Protein 8D9G (pdb70)

Solvent-accessible surface area: 84370 Å² total; per-residue (Å²): 176,83,155,15,50,102,34,42,143,58,0,26,118,27,0,71,61,1,88,37,115,148,25,130,113,110,56,54,82,113,37,3,63,38,0,2,128,53,0,2,31,2,6,62,108,71,74,77,116,0,52,10,26,0,0,0,0,0,0,22,0,0,5,9,4,0,48,29,21,61,25,83,8,114,79,41,21,45,94,5,57,5,0,0,86,11,0,41,60,0,0,43,71,0,37,107,100,58,149,43,78,122,133,36,21,34,66,0,32,19,4,38,0,0,0,15,13,2,30,7,99,33,29,105,112,156,28,46,44,100,145,2,72,66,26,0,44,77,0,27,102,95,36,2,42,58,3,94,74,106,43,23,0,0,41,0,3,6,42,2,8,30,35,64,46,120,11,105,68,52,14,82,81,4,34,183,7,149,92,11,67,36,2,24,33,0,24,0,23,33,35,14,107,143,46,65,137,66,2,75,88,20,0,52,108,3,7,57,49,0,78,156,17,69,11,34,85,74,16,0,37,46,0,18,34,8,0,76,102,0,63,66,62,92,24,113,18,13,88,64,1,0,23,46,0,5,120,4,0,70,74,20,8,165,134,27,30,10,10,103,0,12,55,33,8,8,65,6,92,40,0,2,0,0,0,0,11,0,4,15,60,48,5,72,147,76,119,84,79,101,109,55,74,55,57,68,13,73,65,1,0,57,2,0,9,8,11,0,2,41,0,0,28,45,0,14,90,64,37,135,122,103,170,54,79,110,95,48,56,82,76,31,77,89,33,2,71,58,1,10,48,5,33,51,99,38,138,12,73,43,203,210,91,11,102,5,44,72,4,45,122,25,27,0,0,0,0,0,2,2,0,96,61,99,17,39,0,0,0,0,2,1,17,66,65,67,111,31,19,65,60,76,72,11,113,6,99,112,0,40,43,28,0,7,9,5,14,4,1,2,35,45,27,83,70,97,2,6,97,29,0,7,62,0,0,90,40,0,1,80,23,0,78,11,3,48,50,80,103,4,2,26,97,55,51,31,0,0,0,0,1,12,30,4,0,6,23,0,0,0,9,0,1,2,47,106,130,113,100,1,108,0,0,2,36,70,6,16,18,14,6,3,6,0,1,26,31,10,38,90,130,91,78,54,98,32,106,41,36,0,2,6,1,36,50,98,102,66,60,4,88,69,2,25,120,46,147,85,16,25,121,54,16,45,76,82,54,7,23,23,85,27,6,45,62,3,124,112,37,0,73,1,0,0,9,2,4,79,0,54,25,9,40,20,1,5,0,85,6,70,17,62,6,11,105,78,10,1,12,0,16,64,1,3,39,42,5,153,6,2,82,17,0,53,0,4,2,5,2,11,12,3,4,36,8,22,17,71,69,41,56,12,18,12,5,10,2,6,0,0,0,4,21,11,7,14,7,28,2,1,10,0,0,10,5,50,24,120,25,69,25,3,38,42,2,0,74,37,25,30,109,44,42,135,101,95,21,14,72,3,3,70,109,46,33,0,34,35,12,135,128,88,34,26,48,0,4,30,0,0,0,1,6,24,2,5,11,55,26,128,98,10,42,0,52,0,37,4,40,7,25,0,14,2,17,33,83,61,88,111,98,46,21,74,166,35,53,55,3,37,104,0,51,54,18,0,14,0,43,59,116,49,189,53,103,65,5,1,99,3,26,0,30,3,68,31,1,78,53,18,0,18,95,5,0,2,40,6,1,20,27,63,30,1,75,40,121,59,102,36,9,19,53,14,50,43,118,47,69,120,105,181,32,112,48,53,55,92,97,68,92,67,22,1,42,18,12,78,98,86,40,207,60,137,12,57,164,150,82,29,8,38,2,2,4,0,22,16,94,61,29,127,21,57,105,106,117,91,124,78,130,24,45,41,7,30,19,31,72,0,69,14,76,18,198,83,105,182,98,89,10,117,2,51,54,1,3,51,6,20,57,15,83,80,78,19,72,65,17,38,94,34,161,12,39,34,49,8,26,17,0,27,60,102,84,30,6,35,0,42,5,133,0,17,5,111,48,132,135,0,72,144,2,0,68,17,0,1,0,5,5,29,97,12,8,31,1,3,0,42,1,56,72,69,227,147,70,78,83,87,1,71,105,45,0,75,47,0,3,88,6,0,86,132,67,152,78,40,128,64,0,76,62,1,0,11,0,1,7,32,2,16,44,77,31,75,16,6,8,58,137,106,79,10,2,113,6,117,147,171,115,144,142,17,7,87,0,0,28,15,124,10,136,56,46,23,0,46,47,26,5,60,79,11,3,100,80,11,96,121,36,30,24,40,95,4,0,43,19,0,0,33,5,0,15,53,4,23,47,112,61,71,66,31,39,44,20,100,22,139,35,27,10,57,19,71,69,31,37,127,39,74,86,85,133,43,28,75,28,34,7,24,2,42,21,29,127,67,78,86,16,42,6,6,1,0,1,1,66,0,38,2,33,8,9,1,15,6,39,40,31,19,78,60,30,20,56,3,5,136,40,110,152,40,66,4,32,31,31,87,33,50,12,19,40,71,17,6,11,49,32,121,109,58,49,0,20,0,3,67,31,29,1,55,39,8,1,65,74,3,1,18,18,3,37,36,18,0,36,59,55,89,70,38,37,46,38,40,41,13,6,79,6,21,18,24,3,111,60,8,31,7,41,18,2,37,4,136,18,48,73,14,1,30,37,2,55,65,97,42,119,41,40,16,16,15,29,77,64,145,80,34,119,62,9,2,13,5,1,6,23,9,2,11,0,49,2,7,1,8,3,41,4,55,140,11,10,58,42,1,0,0,0,0,14,7,1,15,54,64,137,92,24,43,0,14,0,6,2,33,30,47,23,30,4,2,1,0,12,0,0,0,58,87,36,58,13,6,20,1,42,2,35,123,81,37,115,62,2,21,155,54,36,0,12,1,20,85,11,128,81,0,25,125,46,45,112,120,74,27,26,114,14,6,94,32,43,147,148,33,51,106,60,102,82,0,134,14,4,71,99,45,0,94,52,24,21,39,30,3,22,2,25,2,48,0,11,9,0,3,1,16,41,30,65,14,17,3,15,2,50,105,44,25,59,64,11,18,6,15,56,5,38,8,15,44,58,64,112,106,44,31,32,133,111,31,94,18,6,1,20,0,19,43,5,23,29,24,0,94,45,0,1,0,21,48,52,37,20,21,32,98,156,108,70,116,45,32,90,13,51,11,24,73,0,10,12,56,128,96,69,44,6,51,0,31,0,11,9,2,54,24,77,8,14,135,105,14,139,117,29,41,23,33,1,40,17,67,21,71,6,18,1,20,22,13,70,36,109,183,20,115,78,7,7,21,0,5,2,0,0,50,171,60,26,0,64,0,73,3,46,0,8,6,68,119,71,26,57,43,103,20,50,93,33,0,7,33,0,2,8,4,3,56,60,10,24,16,26,3,29,44,62,13,20,18,1,0,0,39,13,68,17,22,62,44,54,116,79,5,40,125,56,7,63,86,40,5,117,179,101,125,68,6,125,23,89,0,7,62,92,3,61,72,34,94,130,94,117,175,12,8,3,7,0,15,0,4,3,67,38,52,42,129,20,88,74,23,136,111,30,31,51,1,43,60,12,46,72,134,22,14,7,2,48,0,44,1,53,0,71,1,14,0,0,0,0,2,26,11,36,52,56,76,41,10,15,157,34,54,71,149,77,105,43,7,92,0,20,65,1,4,21,0,44,55,36,18,4,0,9,0,26,65,0,32,31,26,0,37,32,5,1,0,2,0,4,46,0,0,8,18,50,13,9,78,117,52,94,14,89,127,82,53,116,52,3,9,42,34,9,71,164,35,23,37,30,16,111,26,68,105,98,2,1,0,6,0,2,3,0,5,8,36,132,52,0,73,8,0,1,10,0,2,22,0,83,51,69,82,43,88,69,58,12,69,15,174,58,8,116,24,59,86,1,0,8,0,6,52,69,123,78,45,185,29,39,38,6,0,5,37,67,146,18,100,17,9,5,15,21,20,28,0,0,2,16,20,10,114,76,9,76,142,101,9,142,51,15,77,139,56,23,106,43,103,108,11,19,3,0,5,0,0,29,100,29,0,26,0,16,4,31,0,34,8,12,3,0,44,57,30,2,0,0,1,0,4,0,0,0,8,2,0,74,25,2,0,8,24,5,13,52,6,57,28,59,0,0,0,0,0,46,2,75,4,57,17,2,36,6,20,51,7,73,69,53,101,40,125,118,107,162,11,69,62,69,51,7,102,89,26,11,28,98,0,2,64,36,6,10,85,34,50,50,101,84,73,58,132,85,29,122,118,62,14,49,2,50,70,8,92,19,0,26,65,0,2,39,0,10,6,3,1,29,41,107,81,97,175,20,75,19,55,5,78,79,9,25,123,40,75,138,28,144,43,62,66,156,65,24,75,1,1,47,133,64,15,23,67,137,116,96,10,79,63,174,45,13,32,110,0,2,14,34,4,1,7,21,1,41,75,34,129,70

B-factor: mean 56.64, std 22.5, range [22.62, 179.7]

Sequence (1965 aa):
PTREDIDRKEAERLLDEAFNPRTKPVDRKKIINSALKILIGLYKEKKDDLTSASFISIARAYYLVSITILPKGTTIPEKKKEALRKGIEFIDRAINKFNGSILDSQRAFRIKSVLSIEFNRIDREKCDNIKLKNLLNEAVDKGCTDFDTYEWDIQIAIRLCELGVDMEGHFDNLIKSNKANDLQKAKAYYFIKKDDHKAKEHMDKCTASLKYTPCSHRLWDETVGFIERLKGDSSTLWRDFAIKTYRSCRVQEKETGTLRLRWYWSRHRVLYDMAFLAVKEQADDEEPDVNVKQAKIKKLAEISDSLKSRFSLRLSDMEKMPKSDDESNHEFKKFLDKCVTAYRSIYVINRKLLELTQVPEGWVVVHFYLNKLEGMGNAIVFDKCANSWQYKEFQYKELFEVFLTWQANYNLYKENAAEHLVTLCKKIGETMPFLFCDNFIPNGKDVLFVPHDFLHRLPLHGSIENKTNGKLFLENHSCCYLPAWSFASEKEASTSDEYVLLKNFDQGHFETLQNNQIWGTQSVKDGASSDDLENIRNNPRLLTILCHGEANMSNPFRSMLKLANGGITYLEILNSVKGLKGSQVILGACETDLVPPLSDVMDEHYSVATALLLIGAAGVVGTMWKVRSNKTKSLIEWKLENIEYKLNEWQKETGGAAYKDHPPTFYRSIAFRSIGFPLMNITVELTFFEPYRLVEWFDWDARKKSHSAMRGQAFAQWTWKGKGRTAGKSFITGTLVRSAVIKAVEELLSLNNGKWEGVPCCNGSFQTDESKGKKPSFLRKRHTLQWQANNKNICDKEEACPFCILLGRFDNAGKVHERNKDYDIHFSNFDLDHKQEKNDLRLVDIASGRILNRVDFDTGKAKDYFRTWEADYETYGTYTGRITLRNEHAKKLLLASLGFVDKLCGALCRIEVIKDHNDELRKQAEVIVEAFKQNDKLEKIRILADAIRTLRLHGEGVIEKDELPDGKEERDKGHHLWDIKVQGTALRTKLKELWQSNKDIGWRKFTEMLGSNLYLIYKKETGGVSTRFRILGDTEYYSKAHDSEGSDLFIPVTPPEGIETKEWIIVGRLKAATPFYFGVQQPSDSIPGKEKKSEDSLVINEHTSFNILLDKENRYRIPRSALRGALRRDLRTAFGSGCNVSLGGQILCNCKVCIEMRRITLKDSVSDFSEPPEIRYRIAKNPGTATVEDGSLFDIEVGPEGLTFPFVLRYRGHKFPEQLSSVIRYWEENDGKNGMAWLGGLDSTGKGRFALKDIKIFEWDLNQKINEYIKERGMRGKEKELLEMGESSLPDGLIPYKFFEERECLFPYKENLKPQWSEVQYTIEVGSPLLTADTISALTEPGNRDAIAYKKRVYNDGNNAIEPEPRFAVKSETHRGIFRTAVGRRTGDLGKEDHEDCTCDMCIIFGNEHESSKIRFEDLELINGNEFEKLEKHIDHVAIDRFTGGALDKAKFDTYPLAGSPKKPLKLKGRFWIKKGFSGDHKLLITTALSDIRDGLYPLGSKGGVGYGWVAGISIDDNVPDDFKEMINKTNNDYVHPGHQSPKQDHKNKNIYYPHYFLDSGSKVYREKDIITHEEFTEELLSGKINCKLETLTPLIIPDTSDENGLKLQGNKPGHKNYKFFNINGELMIPGSELRGMLRTHFEALTKSCFAIFGEDSTLSWASKTLGGKLDKALHPCTGLSDGLCPGCHLFGTTDYKGRVKFGFAKYENGPEWLITRGNNPERSLTLGVLESPRPAFSIPDDESEIPGRKFYLHHNGWRIIRQKQLEIRETVQPERNVTTEVMDKGNVFSFDVRFENLREWELGLLLQSLDPGKNIAHKLGKGKPYGFGSVKIKIDSLHTFKINSNNDKIKRVPQSDIREYINKGYQKLIEWSGNNSIQKGNVLPQWHVIPHIDKLYKLLWVPFLNDSKLEPDVRYPVLNEESKGYIEGSDYTYKKLGDKDNLPYKTRVKGLTTPWSPWNPFQV

Nearest PDB structures (foldseek):
  8d9g-assembly1_A  TM=1.001E+00  e=0.000E+00  Candidatus Scalindua brodae
  8d9f-assembly1_A  TM=9.072E-01  e=2.179E-85  Candidatus Scalindua brodae
  7xt4-assembly1_C  TM=9.059E-01  e=8.282E-86  Candidatus Scalindua brodae
  7xsq-assembly1_B  TM=9.037E-01  e=5.471E-86  Candidatus Scalindua brodae
  7x8a-assembly1_D  TM=9.017E-01  e=2.088E-82  Candidatus Scalindua brodae

Structure (mmCIF, N/CA/C/O backbone):
data_8D9G
#
_entry.id   8D9G
#
_cell.length_a   1.00
_cell.length_b   1.00
_cell.length_c   1.00
_cell.angle_alpha   90.00
_cell.angle_beta   90.00
_cell.angle_gamma   90.00
#
_symmetry.space_group_name_H-M   'P 1'
#
loop_
_entity.id
_entity.type
_entity.pdbx_description
1 polymer 'CHAT domain protein'
2 polymer 'RAMP superfamily protein'
3 polymer 'RNA (36-MER)'
4 polymer "RNA (5'-R(P*UP*CP*CP*GP*GP*GP*GP*CP*AP*GP*AP*AP*AP*AP*UP*UP*GP*GP*AP*CP*GP*AP*U)-3')"
5 non-polymer 'ZINC ION'
#
loop_
_atom_site.group_PDB
_atom_site.id
_atom_site.type_symbol
_atom_site.label_atom_id
_atom_site.label_alt_id
_atom_site.label_comp_id
_atom_site.label_asym_id
_atom_site.label_entity_id
_atom_site.label_seq_id
_atom_site.pdbx_PDB_ins_code
_atom_site.Cartn_x
_atom_site.Cartn_y
_atom_site.Cartn_z
_atom_site.occupancy
_atom_site.B_iso_or_equiv
_atom_site.auth_seq_id
_atom_site.auth_comp_id
_atom_site.auth_asym_id
_atom_site.auth_atom_id
_atom_site.pdbx_PDB_model_num
ATOM 1 N N . PRO A 1 1 ? 162.436 108.466 147.831 1.00 80.90 14 PRO A N 1
ATOM 2 C CA . PRO A 1 1 ? 160.998 108.237 147.660 1.00 80.90 14 PRO A CA 1
ATOM 3 C C . PRO A 1 1 ? 160.141 109.449 148.014 1.00 80.90 14 PRO A C 1
ATOM 4 O O . PRO A 1 1 ? 159.430 109.430 149.015 1.00 80.90 14 PRO A O 1
ATOM 8 N N . THR A 1 2 ? 160.214 110.486 147.187 1.00 76.02 15 THR A N 1
ATOM 9 C CA . THR A 1 2 ? 159.424 111.688 147.399 1.00 76.02 15 THR A CA 1
ATOM 10 C C . THR A 1 2 ? 157.974 111.462 146.995 1.00 76.02 15 THR A C 1
ATOM 11 O O . THR A 1 2 ? 157.669 110.633 146.138 1.00 76.02 15 THR A O 1
ATOM 15 N N . ARG A 1 3 ? 157.076 112.233 147.613 1.00 69.76 16 ARG A N 1
ATOM 16 C CA . ARG A 1 3 ? 155.660 112.138 147.276 1.00 69.76 16 ARG A CA 1
ATOM 17 C C . ARG A 1 3 ? 155.439 112.308 145.781 1.00 69.76 16 ARG A C 1
ATOM 18 O O . ARG A 1 3 ? 154.647 111.578 145.172 1.00 69.76 16 ARG A O 1
ATOM 26 N N . GLU A 1 4 ? 156.149 113.254 145.167 1.00 64.92 17 GLU A N 1
ATOM 27 C CA . GLU A 1 4 ? 156.074 113.410 143.721 1.00 64.92 17 GLU A CA 1
ATOM 28 C C . GLU A 1 4 ? 156.487 112.131 143.011 1.00 64.92 17 GLU A C 1
ATOM 29 O O . GLU A 1 4 ? 155.879 111.743 142.013 1.00 64.92 17 GLU A O 1
ATOM 35 N N . ASP A 1 5 ? 157.515 111.456 143.514 1.00 69.40 18 ASP A N 1
ATOM 36 C CA . ASP A 1 5 ? 158.023 110.282 142.815 1.00 69.40 18 ASP A CA 1
ATOM 37 C C . ASP A 1 5 ? 157.058 109.112 142.917 1.00 69.40 18 ASP A C 1
ATOM 38 O O . ASP A 1 5 ? 156.784 108.439 141.918 1.00 69.40 18 ASP A O 1
ATOM 43 N N . ILE A 1 6 ? 156.520 108.855 144.109 1.00 66.93 19 ILE A N 1
ATOM 44 C CA . ILE A 1 6 ? 155.553 107.772 144.247 1.00 66.93 19 ILE A CA 1
ATOM 45 C C . ILE A 1 6 ? 154.290 108.084 143.456 1.00 66.93 19 ILE A C 1
ATOM 46 O O . ILE A 1 6 ? 153.679 107.191 142.854 1.00 66.93 19 ILE A O 1
ATOM 51 N N . ASP A 1 7 ? 153.908 109.359 143.394 1.00 63.98 20 ASP A N 1
ATOM 52 C CA . ASP A 1 7 ? 152.692 109.705 142.676 1.00 63.98 20 ASP A CA 1
ATOM 53 C C . ASP A 1 7 ? 152.888 109.614 141.171 1.00 63.98 20 ASP A C 1
ATOM 54 O O . ASP A 1 7 ? 152.003 109.134 140.454 1.00 63.98 20 ASP A O 1
ATOM 59 N N . ARG A 1 8 ? 154.039 110.060 140.673 1.00 57.08 21 ARG A N 1
ATOM 60 C CA . ARG A 1 8 ? 154.363 109.856 139.271 1.00 57.08 21 ARG A CA 1
ATOM 61 C C . ARG A 1 8 ? 154.405 108.381 138.930 1.00 57.08 21 ARG A C 1
ATOM 62 O O . ARG A 1 8 ? 154.012 107.985 137.833 1.00 57.08 21 ARG A O 1
ATOM 70 N N . LYS A 1 9 ? 154.885 107.547 139.854 1.00 59.32 22 LYS A N 1
ATOM 71 C CA . LYS A 1 9 ? 154.905 106.115 139.582 1.00 59.32 22 LYS A CA 1
ATOM 72 C C . LYS A 1 9 ? 153.495 105.553 139.493 1.00 59.32 22 LYS A C 1
ATOM 73 O O . LYS A 1 9 ? 153.213 104.701 138.645 1.00 59.32 22 LYS A O 1
ATOM 79 N N . GLU A 1 10 ? 152.597 106.001 140.364 1.00 56.77 23 GLU A N 1
ATOM 80 C CA . GLU A 1 10 ? 151.217 105.538 140.261 1.00 56.77 23 GLU A CA 1
ATOM 81 C C . GLU A 1 10 ? 150.593 105.981 138.950 1.00 56.77 23 GLU A C 1
ATOM 82 O O . GLU A 1 10 ? 149.858 105.221 138.308 1.00 56.77 23 GLU A O 1
ATOM 88 N N . ALA A 1 11 ? 150.870 107.213 138.539 1.00 51.93 24 ALA A N 1
ATOM 89 C CA . ALA A 1 11 ? 150.326 107.691 137.280 1.00 51.93 24 ALA A CA 1
ATOM 90 C C . ALA A 1 11 ? 150.880 106.896 136.114 1.00 51.93 24 ALA A C 1
ATOM 91 O O . ALA A 1 11 ? 150.151 106.566 135.176 1.00 51.93 24 ALA A O 1
ATOM 93 N N . GLU A 1 12 ? 152.167 106.569 136.157 1.00 52.52 25 GLU A N 1
ATOM 94 C CA . GLU A 1 12 ? 152.737 105.760 135.093 1.00 52.52 25 GLU A CA 1
ATOM 95 C C . GLU A 1 12 ? 152.113 104.382 135.070 1.00 52.52 25 GLU A C 1
ATOM 96 O O . GLU A 1 12 ? 151.869 103.826 134.001 1.00 52.52 25 GLU A O 1
ATOM 102 N N . ARG A 1 13 ? 151.844 103.812 136.241 1.00 53.01 26 ARG A N 1
ATOM 103 C CA . ARG A 1 13 ? 151.198 102.507 136.273 1.00 53.01 26 ARG A CA 1
ATOM 104 C C . ARG A 1 13 ? 149.812 102.567 135.645 1.00 53.01 26 ARG A C 1
ATOM 105 O O . ARG A 1 13 ? 149.460 101.717 134.820 1.00 53.01 26 ARG A O 1
ATOM 113 N N . LEU A 1 14 ? 149.021 103.583 136.003 1.00 50.27 27 LEU A N 1
ATOM 114 C CA . LEU A 1 14 ? 147.696 103.735 135.411 1.00 50.27 27 LEU A CA 1
ATOM 115 C C . LEU A 1 14 ? 147.787 103.912 133.904 1.00 50.27 27 LEU A C 1
ATOM 116 O O . LEU A 1 14 ? 147.015 103.310 133.148 1.00 50.27 27 LEU A O 1
ATOM 121 N N . LEU A 1 15 ? 148.721 104.747 133.450 1.00 48.00 28 LEU A N 1
ATOM 122 C CA . LEU A 1 15 ? 148.901 104.936 132.019 1.00 48.00 28 LEU A CA 1
ATOM 123 C C . LEU A 1 15 ? 149.268 103.634 131.349 1.00 48.00 28 LEU A C 1
ATOM 124 O O . LEU A 1 15 ? 148.807 103.345 130.243 1.00 48.00 28 LEU A O 1
ATOM 129 N N . ASP A 1 16 ? 150.103 102.839 132.002 1.00 53.86 29 ASP A N 1
ATOM 130 C CA . ASP A 1 16 ? 150.603 101.629 131.379 1.00 53.86 29 ASP A CA 1
ATOM 131 C C . ASP A 1 16 ? 149.515 100.579 131.288 1.00 53.86 29 ASP A C 1
ATOM 132 O O . ASP A 1 16 ? 149.544 99.731 130.394 1.00 53.86 29 ASP A O 1
ATOM 137 N N . GLU A 1 17 ? 148.554 100.610 132.209 1.00 60.13 30 GLU A N 1
ATOM 138 C CA . GLU A 1 17 ? 147.422 99.700 132.081 1.00 60.13 30 GLU A CA 1
ATOM 139 C C . GLU A 1 17 ? 146.437 100.190 131.032 1.00 60.13 30 GLU A C 1
ATOM 140 O O . GLU A 1 17 ? 145.790 99.385 130.360 1.00 60.13 30 GLU A O 1
ATOM 146 N N . ALA A 1 18 ? 146.280 101.502 130.895 1.00 58.21 31 ALA A N 1
ATOM 147 C CA . ALA A 1 18 ? 145.379 102.002 129.863 1.00 58.21 31 ALA A CA 1
ATOM 148 C C . ALA A 1 18 ? 145.944 101.746 128.474 1.00 58.21 31 ALA A C 1
ATOM 149 O O . ALA A 1 18 ? 145.202 101.452 127.533 1.00 58.21 31 ALA A O 1
ATOM 151 N N . PHE A 1 19 ? 147.260 101.859 128.327 1.00 60.27 32 PHE A N 1
ATOM 152 C CA . PHE A 1 19 ? 147.912 101.507 127.076 1.00 60.27 32 PHE A CA 1
ATOM 153 C C . PHE A 1 19 ? 147.859 100.011 126.822 1.00 60.27 32 PHE A C 1
ATOM 154 O O . PHE A 1 19 ? 148.001 99.582 125.674 1.00 60.27 32 PHE A O 1
ATOM 162 N N . ASN A 1 20 ? 147.660 99.221 127.866 1.00 71.05 33 ASN A N 1
ATOM 163 C CA . ASN A 1 20 ? 147.576 97.779 127.724 1.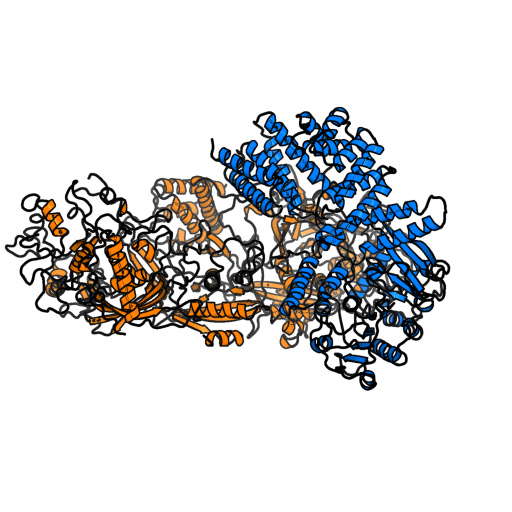00 71.05 33 ASN A CA 1
ATOM 164 C C . ASN A 1 20 ? 146.346 97.405 126.900 1.00 71.05 33 ASN A C 1
ATOM 165 O O . ASN A 1 20 ? 145.302 98.048 127.020 1.00 71.05 33 ASN A O 1
ATOM 170 N N . PRO A 1 21 ? 146.431 96.364 126.069 1.00 76.02 34 PRO A N 1
ATOM 171 C CA . PRO A 1 21 ? 145.322 96.061 125.155 1.00 76.02 34 PRO A CA 1
ATOM 172 C C . PRO A 1 21 ? 144.174 95.290 125.781 1.00 76.02 34 PRO A C 1
ATOM 173 O O . PRO A 1 21 ? 143.094 95.262 125.182 1.00 76.02 34 PRO A O 1
ATOM 177 N N . ARG A 1 22 ? 144.359 94.645 126.937 1.00 79.77 35 ARG A N 1
ATOM 178 C CA . ARG A 1 22 ? 143.262 93.854 127.486 1.00 79.77 35 ARG A CA 1
ATOM 179 C C . ARG A 1 22 ? 142.106 94.730 127.935 1.00 79.77 35 ARG A C 1
ATOM 180 O O . ARG A 1 22 ? 140.973 94.249 128.024 1.00 79.77 35 ARG A O 1
ATOM 188 N N . THR A 1 23 ? 142.372 95.998 128.242 1.00 77.26 36 THR A N 1
ATOM 189 C CA . THR A 1 23 ? 141.346 96.889 128.759 1.00 77.26 36 THR A CA 1
ATOM 190 C C . THR A 1 23 ? 140.328 97.230 127.682 1.00 77.26 36 THR A C 1
ATOM 191 O O . THR A 1 23 ? 140.660 97.370 126.503 1.00 77.26 36 THR A O 1
ATOM 195 N N . LYS A 1 24 ? 139.074 97.368 128.104 1.00 76.83 37 LYS A N 1
ATOM 196 C CA . LYS A 1 24 ? 138.004 97.689 127.182 1.00 76.83 37 LYS A CA 1
ATOM 197 C C . LYS A 1 24 ? 138.125 99.136 126.725 1.00 76.83 37 LYS A C 1
ATOM 198 O O . LYS A 1 24 ? 138.711 99.968 127.417 1.00 76.83 37 LYS A O 1
ATOM 204 N N . PRO A 1 25 ? 137.582 99.463 125.553 1.00 74.25 38 PRO A N 1
ATOM 205 C CA . PRO A 1 25 ? 137.606 100.862 125.109 1.00 74.25 38 PRO A CA 1
ATOM 206 C C . PRO A 1 25 ? 136.797 101.788 125.991 1.00 74.25 38 PRO A C 1
ATOM 207 O O . PRO A 1 25 ? 136.939 103.007 125.867 1.00 74.25 38 PRO A O 1
ATOM 211 N N . VAL A 1 26 ? 135.958 101.258 126.879 1.00 71.28 39 VAL A N 1
ATOM 212 C CA . VAL A 1 26 ? 135.128 102.118 127.717 1.00 71.28 39 VAL A CA 1
ATOM 213 C C . VAL A 1 26 ? 135.950 102.725 128.847 1.00 71.28 39 VAL A C 1
ATOM 214 O O . VAL A 1 26 ? 135.995 103.946 129.013 1.00 71.28 39 VAL A O 1
ATOM 218 N N . ASP A 1 27 ? 136.592 101.880 129.654 1.00 68.72 40 ASP A N 1
ATOM 219 C CA . ASP A 1 27 ? 137.180 102.348 130.903 1.00 68.72 40 ASP A CA 1
ATOM 220 C C . ASP A 1 27 ? 138.596 102.885 130.759 1.00 68.72 40 ASP A C 1
ATOM 221 O O . ASP A 1 27 ? 139.100 103.507 131.701 1.00 68.72 40 ASP A O 1
ATOM 226 N N . ARG A 1 28 ? 139.254 102.686 129.619 1.00 57.90 41 ARG A N 1
ATOM 227 C CA . ARG A 1 28 ? 140.576 103.274 129.467 1.00 57.90 41 ARG A CA 1
ATOM 228 C C . ARG A 1 28 ? 140.493 104.786 129.404 1.00 57.90 41 ARG A C 1
ATOM 229 O O . ARG A 1 28 ? 141.438 105.474 129.797 1.00 57.90 41 ARG A O 1
ATOM 237 N N . LYS A 1 29 ? 139.376 105.320 128.913 1.00 50.31 42 LYS A N 1
ATOM 238 C CA . LYS A 1 29 ? 139.167 106.758 128.954 1.00 50.31 42 LYS A CA 1
ATOM 239 C C . LYS A 1 29 ? 139.223 107.263 130.384 1.00 50.31 42 LYS A C 1
ATOM 240 O O . LYS A 1 29 ? 139.939 108.222 130.692 1.00 50.31 42 LYS A O 1
ATOM 246 N N . LYS A 1 30 ? 138.492 106.600 131.280 1.00 50.74 43 LYS A N 1
ATOM 247 C CA . LYS A 1 30 ? 138.481 107.000 132.680 1.00 50.74 43 LYS A CA 1
ATOM 248 C C . LYS A 1 30 ? 139.842 106.800 133.324 1.00 50.74 43 LYS A C 1
ATOM 249 O O . LYS A 1 30 ? 140.256 107.591 134.176 1.00 50.74 43 LYS A O 1
ATOM 255 N N . ILE A 1 31 ? 140.565 105.761 132.916 1.00 46.63 44 ILE A N 1
ATOM 256 C CA . ILE A 1 31 ? 141.881 105.514 133.499 1.00 46.63 44 ILE A CA 1
ATOM 257 C C . ILE A 1 31 ? 142.850 106.626 133.125 1.00 46.63 44 ILE A C 1
ATOM 258 O O . ILE A 1 31 ? 143.555 107.176 133.980 1.00 46.63 44 ILE A O 1
ATOM 263 N N . ILE A 1 32 ? 142.917 106.959 131.842 1.00 43.92 45 ILE A N 1
ATOM 264 C CA . ILE A 1 32 ? 143.794 108.039 131.421 1.00 43.92 45 ILE A CA 1
ATOM 265 C C . ILE A 1 32 ? 143.369 109.349 132.062 1.00 43.92 45 ILE A C 1
ATOM 266 O O . ILE A 1 32 ? 144.211 110.161 132.454 1.00 43.92 45 ILE A O 1
ATOM 271 N N . ASN A 1 33 ? 142.063 109.578 132.192 1.00 42.78 46 ASN A N 1
ATOM 272 C CA . ASN A 1 33 ? 141.616 110.808 132.831 1.00 42.78 46 ASN A CA 1
ATOM 273 C C . ASN A 1 33 ? 142.077 110.872 134.276 1.00 42.78 46 ASN A C 1
ATOM 274 O O . ASN A 1 33 ? 142.430 111.944 134.771 1.00 42.78 46 ASN A O 1
ATOM 279 N N . SER A 1 34 ? 142.092 109.737 134.969 1.00 40.78 47 SER A N 1
ATOM 280 C CA . SER A 1 34 ? 142.524 109.753 136.361 1.00 40.78 47 SER A CA 1
ATOM 281 C C . SER A 1 34 ? 144.024 109.963 136.469 1.00 40.78 47 SER A C 1
ATOM 282 O O . SER A 1 34 ? 144.498 110.681 137.359 1.00 40.78 47 SER A O 1
ATOM 285 N N . ALA A 1 35 ? 144.793 109.338 135.580 1.00 37.75 48 ALA A N 1
ATOM 286 C CA . ALA A 1 35 ? 146.232 109.568 135.596 1.00 37.75 48 ALA A CA 1
ATOM 287 C C . ALA A 1 35 ? 146.545 111.019 135.284 1.00 37.75 48 ALA A C 1
ATOM 288 O O . ALA A 1 35 ? 147.481 111.600 135.844 1.00 37.75 48 ALA A O 1
ATOM 290 N N . LEU A 1 36 ? 145.758 111.626 134.401 1.00 34.93 49 LEU A N 1
ATOM 291 C CA . LEU A 1 36 ? 145.925 113.039 134.105 1.00 34.93 49 LEU A CA 1
ATOM 292 C C . LEU A 1 36 ? 145.573 113.894 135.306 1.00 34.93 49 LEU A C 1
ATOM 293 O O . LEU A 1 36 ? 146.253 114.880 135.590 1.00 34.93 49 LEU A O 1
ATOM 298 N N . LYS A 1 37 ? 144.503 113.543 136.013 1.00 37.38 50 LYS A N 1
ATOM 299 C CA . LYS A 1 37 ? 144.190 114.229 137.257 1.00 37.38 50 LYS A CA 1
ATOM 300 C C . LYS A 1 37 ? 145.382 114.213 138.199 1.00 37.38 50 LYS A C 1
ATOM 301 O O . LYS A 1 37 ? 145.776 115.252 138.737 1.00 37.38 50 LYS A O 1
ATOM 307 N N . ILE A 1 38 ? 145.995 113.045 138.373 1.00 35.90 51 ILE A N 1
ATOM 308 C CA . ILE A 1 38 ? 147.120 112.921 139.298 1.00 35.90 51 ILE A CA 1
ATOM 309 C C . ILE A 1 38 ? 148.287 113.784 138.841 1.00 35.90 51 ILE A C 1
ATOM 310 O O . ILE A 1 38 ? 148.835 114.585 139.607 1.00 35.90 51 ILE A O 1
ATOM 315 N N . LEU A 1 39 ? 148.680 113.638 137.581 1.00 36.01 52 LEU A N 1
ATOM 316 C CA . LEU A 1 39 ? 149.879 114.309 137.102 1.00 36.01 52 LEU A CA 1
ATOM 317 C C . LEU A 1 39 ? 149.690 115.815 137.017 1.00 36.01 52 LEU A C 1
ATOM 318 O O . LEU A 1 39 ? 150.628 116.580 137.251 1.00 36.01 52 LEU A O 1
ATOM 323 N N . ILE A 1 40 ? 148.487 116.268 136.695 1.00 35.09 53 ILE A N 1
ATOM 324 C CA . ILE A 1 40 ? 148.267 117.695 136.578 1.00 35.09 53 ILE A CA 1
ATOM 325 C C . ILE A 1 40 ? 148.138 118.319 137.954 1.00 35.09 53 ILE A C 1
ATOM 326 O O . ILE A 1 40 ? 148.576 119.452 138.170 1.00 35.09 53 ILE A O 1
ATOM 331 N N . GLY A 1 41 ? 147.592 117.584 138.923 1.00 37.83 54 GLY A N 1
ATOM 332 C CA . GLY A 1 41 ? 147.676 118.043 140.295 1.00 37.83 54 GLY A CA 1
ATOM 333 C C . GLY A 1 41 ? 149.112 118.214 140.740 1.00 37.83 54 GLY A C 1
ATOM 334 O O . GLY A 1 41 ? 149.476 119.219 141.358 1.00 37.83 54 GLY A O 1
ATOM 335 N N . LEU A 1 42 ? 149.953 117.234 140.418 1.00 41.62 55 LEU A N 1
ATOM 336 C CA . LEU A 1 42 ? 151.379 117.370 140.689 1.00 41.62 55 LEU A CA 1
ATOM 337 C C . LEU A 1 42 ? 151.940 118.630 140.057 1.00 41.62 55 LEU A C 1
ATOM 338 O O . LEU A 1 42 ? 152.632 119.408 140.717 1.00 41.62 55 LEU A O 1
ATOM 343 N N . TYR A 1 43 ? 151.668 118.837 138.774 1.00 36.72 56 TYR A N 1
ATOM 344 C CA . TYR A 1 43 ? 152.134 120.040 138.101 1.00 36.72 56 TYR A CA 1
ATOM 345 C C . TYR A 1 43 ? 151.685 121.289 138.837 1.00 36.72 56 TYR A C 1
ATOM 346 O O . TYR A 1 43 ? 152.452 122.242 138.984 1.00 36.72 56 TYR A O 1
ATOM 355 N N . LYS A 1 44 ? 150.447 121.297 139.319 1.00 39.15 57 LYS A N 1
ATOM 356 C CA . LYS A 1 44 ? 149.912 122.494 139.950 1.00 39.15 57 LYS A CA 1
ATOM 357 C C . LYS A 1 44 ? 150.603 122.783 141.267 1.00 39.15 57 LYS A C 1
ATOM 358 O O . LYS A 1 44 ? 150.870 123.944 141.587 1.00 39.15 57 LYS A O 1
ATOM 364 N N . GLU A 1 45 ? 150.900 121.747 142.047 1.00 46.82 58 GLU A N 1
ATOM 365 C CA . GLU A 1 45 ? 151.570 121.975 143.322 1.00 46.82 58 GLU A CA 1
ATOM 366 C C . GLU A 1 45 ? 152.992 122.476 143.116 1.00 46.82 58 GLU A C 1
ATOM 367 O O . GLU A 1 45 ? 153.436 123.405 143.793 1.00 46.82 58 GLU A O 1
ATOM 373 N N . LYS A 1 46 ? 153.722 121.868 142.201 1.00 46.94 59 LYS A N 1
ATOM 374 C CA . LYS A 1 46 ? 155.115 122.213 141.934 1.00 46.94 59 LYS A CA 1
ATOM 375 C C . LYS A 1 46 ? 155.174 122.858 140.559 1.00 46.94 59 LYS A C 1
ATOM 376 O O . LYS A 1 46 ? 155.218 122.164 139.544 1.00 46.94 59 LYS A O 1
ATOM 382 N N . LYS A 1 47 ? 155.184 124.185 140.528 1.00 47.24 60 LYS A N 1
ATOM 383 C CA . LYS A 1 47 ? 154.886 124.898 139.298 1.00 47.24 60 LYS A CA 1
ATOM 384 C C . LYS A 1 47 ? 155.801 124.473 138.167 1.00 47.24 60 LYS A C 1
ATOM 385 O O . LYS A 1 47 ? 155.366 123.763 137.266 1.00 47.24 60 LYS A O 1
ATOM 391 N N . ASP A 1 48 ? 157.068 124.840 138.215 1.00 56.64 61 ASP A N 1
ATOM 392 C CA . ASP A 1 48 ? 157.964 124.449 137.138 1.00 56.64 61 ASP A CA 1
ATOM 393 C C . ASP A 1 48 ? 159.249 123.848 137.674 1.00 56.64 61 ASP A C 1
ATOM 394 O O . ASP A 1 48 ? 160.240 123.788 136.943 1.00 56.64 61 ASP A O 1
ATOM 399 N N . ASP A 1 49 ? 159.266 123.425 138.924 1.00 57.63 62 ASP A N 1
ATOM 400 C CA . ASP A 1 49 ? 160.342 122.612 139.449 1.00 57.63 62 ASP A CA 1
ATOM 401 C C . ASP A 1 49 ? 160.069 121.134 139.304 1.00 57.63 62 ASP A C 1
ATOM 402 O O . ASP A 1 49 ? 160.771 120.331 139.918 1.00 57.63 62 ASP A O 1
ATOM 407 N N . LEU A 1 50 ? 159.063 120.761 138.521 1.00 51.47 63 LEU A N 1
ATOM 408 C CA . LEU A 1 50 ? 158.757 119.354 138.317 1.00 51.47 63 LEU A CA 1
ATOM 409 C C . LEU A 1 50 ? 159.913 118.664 137.605 1.00 51.47 63 LEU A C 1
ATOM 410 O O . LEU A 1 50 ? 160.500 119.211 136.673 1.00 51.47 63 LEU A O 1
ATOM 415 N N . THR A 1 51 ? 160.248 117.459 138.056 1.00 53.31 64 THR A N 1
ATOM 416 C CA . THR A 1 51 ? 161.296 116.691 137.408 1.00 53.31 64 THR A CA 1
ATOM 417 C C . THR A 1 51 ? 160.906 116.368 135.974 1.00 53.31 64 THR A C 1
ATOM 418 O O . THR A 1 51 ? 159.731 116.328 135.613 1.00 53.31 64 THR A O 1
ATOM 422 N N . SER A 1 52 ? 161.919 116.121 135.150 1.00 49.44 65 SER A N 1
ATOM 423 C CA . SER A 1 52 ? 161.658 115.834 133.750 1.00 49.44 65 SER A CA 1
ATOM 424 C C . SER A 1 52 ? 160.848 114.562 133.584 1.00 49.44 65 SER A C 1
ATOM 425 O O . SER A 1 52 ? 160.070 114.446 132.634 1.00 49.44 65 SER A O 1
ATOM 428 N N . ALA A 1 53 ? 160.987 113.616 134.507 1.00 47.68 66 ALA A N 1
ATOM 429 C CA . ALA A 1 53 ? 160.247 112.365 134.397 1.00 47.68 66 ALA A CA 1
ATOM 430 C C . ALA A 1 53 ? 158.744 112.600 134.451 1.00 47.68 66 ALA A C 1
ATOM 431 O O . ALA A 1 53 ? 157.975 111.954 133.728 1.00 47.68 66 ALA A O 1
ATOM 433 N N . SER A 1 54 ? 158.301 113.538 135.282 1.00 45.74 67 SER A N 1
ATOM 434 C CA . SER A 1 54 ? 156.868 113.765 135.407 1.00 45.74 67 SER A CA 1
ATOM 435 C C . SER A 1 54 ? 156.323 114.532 134.215 1.00 45.74 67 SER A C 1
ATOM 436 O O . SER A 1 54 ? 155.181 114.317 133.800 1.00 45.74 67 SER A O 1
ATOM 439 N N . PHE A 1 55 ? 157.123 115.428 133.644 1.00 42.14 68 PHE A N 1
ATOM 440 C CA . PHE A 1 55 ? 156.713 116.076 132.406 1.00 42.14 68 PHE A CA 1
ATOM 441 C C . PHE A 1 55 ? 156.584 115.061 131.283 1.00 42.14 68 PHE A C 1
ATOM 442 O O . PHE A 1 55 ? 155.646 115.123 130.479 1.00 42.14 68 PHE A O 1
ATOM 450 N N . ILE A 1 56 ? 157.520 114.117 131.208 1.00 40.69 69 ILE A N 1
ATOM 451 C CA . ILE A 1 56 ? 157.398 113.039 130.238 1.00 40.69 69 ILE A CA 1
ATOM 452 C C . ILE A 1 56 ? 156.119 112.261 130.474 1.00 40.69 69 ILE A C 1
ATOM 453 O O . ILE A 1 56 ? 155.419 111.893 129.527 1.00 40.69 69 ILE A O 1
ATOM 458 N N . SER A 1 57 ? 155.780 112.010 131.734 1.00 40.40 70 SER A N 1
ATOM 459 C CA . SER A 1 57 ? 154.550 111.280 132.017 1.00 40.40 70 SER A CA 1
ATOM 460 C C . SER A 1 57 ? 153.321 112.044 131.548 1.00 40.40 70 SER A C 1
ATOM 461 O O . SER A 1 57 ? 152.411 111.460 130.957 1.00 40.40 70 SER A O 1
ATOM 464 N N . ILE A 1 58 ? 153.276 113.349 131.802 1.00 34.82 71 ILE A N 1
ATOM 465 C CA . ILE A 1 58 ? 152.116 114.139 131.405 1.00 34.82 71 ILE A CA 1
ATOM 466 C C . ILE A 1 58 ? 151.971 114.144 129.893 1.00 34.82 71 ILE A C 1
ATOM 467 O O . ILE A 1 58 ? 150.864 113.999 129.358 1.00 34.82 71 ILE A O 1
ATOM 472 N N . ALA A 1 59 ? 153.080 114.310 129.178 1.00 33.70 72 ALA A N 1
ATOM 473 C CA . ALA A 1 59 ? 153.010 114.309 127.723 1.00 33.70 72 ALA A CA 1
ATOM 474 C C . ALA A 1 59 ? 152.588 112.949 127.188 1.00 33.70 72 ALA A C 1
ATOM 475 O O . ALA A 1 59 ? 151.809 112.862 126.234 1.00 33.70 72 ALA A O 1
ATOM 477 N N . ARG A 1 60 ? 153.098 111.877 127.783 1.00 38.44 73 ARG A N 1
ATOM 478 C CA . ARG A 1 60 ? 152.642 110.541 127.434 1.00 38.44 73 ARG A CA 1
ATOM 479 C C . ARG A 1 60 ? 151.139 110.412 127.621 1.00 38.44 73 ARG A C 1
ATOM 480 O O . ARG A 1 60 ? 150.447 109.835 126.778 1.00 38.44 73 ARG A O 1
ATOM 488 N N . ALA A 1 61 ? 150.615 110.948 128.721 1.00 33.01 74 ALA A N 1
ATOM 489 C CA . ALA A 1 61 ? 149.190 110.812 128.986 1.00 33.01 74 ALA A CA 1
ATOM 490 C C . ALA A 1 61 ? 148.372 111.587 127.975 1.00 33.01 74 ALA A C 1
ATOM 491 O O . ALA A 1 61 ? 147.309 111.129 127.550 1.00 33.01 74 ALA A O 1
ATOM 493 N N . TYR A 1 62 ? 148.845 112.763 127.581 1.00 28.70 75 TYR A N 1
ATOM 494 C CA . TYR A 1 62 ? 148.109 113.545 126.601 1.00 28.70 75 TYR A CA 1
ATOM 495 C C . TYR A 1 62 ? 148.099 112.856 125.248 1.00 28.70 75 TYR A C 1
ATOM 496 O O . TYR A 1 62 ? 147.060 112.800 124.582 1.00 28.70 75 TYR A O 1
ATOM 505 N N . TYR A 1 63 ? 149.239 112.315 124.821 1.00 31.36 76 TYR A N 1
ATOM 506 C CA . TYR A 1 63 ? 149.236 111.547 123.583 1.00 31.36 76 TYR A CA 1
ATOM 507 C C . TYR A 1 63 ? 148.264 110.383 123.672 1.00 31.36 76 TYR A C 1
ATOM 508 O O . TYR A 1 63 ? 147.477 110.139 122.748 1.00 31.36 76 TYR A O 1
ATOM 517 N N . LEU A 1 64 ? 148.298 109.657 124.789 1.00 31.80 77 LEU A N 1
ATOM 518 C CA . LEU A 1 64 ? 147.433 108.495 124.950 1.00 31.80 77 LEU A CA 1
ATOM 519 C C . LEU A 1 64 ? 145.963 108.873 124.892 1.00 31.80 77 LEU A C 1
ATOM 520 O O . LEU A 1 64 ? 145.169 108.181 124.252 1.00 31.80 77 LEU A O 1
ATOM 525 N N . VAL A 1 65 ? 145.571 109.959 125.554 1.00 29.97 78 VAL A N 1
ATOM 526 C CA . VAL A 1 65 ? 144.165 110.338 125.521 1.00 29.97 78 VAL A CA 1
ATOM 527 C C . VAL A 1 65 ? 143.780 110.794 124.131 1.00 29.97 78 VAL A C 1
ATOM 528 O O . VAL A 1 65 ? 142.669 110.527 123.671 1.00 29.97 78 VAL A O 1
ATOM 532 N N . SER A 1 66 ? 144.692 111.463 123.428 1.00 28.38 79 SER A N 1
ATOM 533 C CA . SER A 1 66 ? 144.378 111.926 122.086 1.00 28.38 79 SER A CA 1
ATOM 534 C C . SER A 1 66 ? 144.148 110.763 121.150 1.00 28.38 79 SER A C 1
ATOM 535 O O . SER A 1 66 ? 143.380 110.875 120.194 1.00 28.38 79 SER A O 1
ATOM 538 N N . ILE A 1 67 ? 144.800 109.637 121.413 1.00 28.03 80 ILE A N 1
ATOM 539 C CA . ILE A 1 67 ? 144.640 108.475 120.544 1.00 28.03 80 ILE A CA 1
ATOM 540 C C . ILE A 1 67 ? 143.216 107.935 120.596 1.00 28.03 80 ILE A C 1
ATOM 541 O O . ILE A 1 67 ? 142.743 107.309 119.643 1.00 28.03 80 ILE A O 1
ATOM 546 N N . THR A 1 68 ? 142.500 108.176 121.689 1.00 29.98 81 THR A N 1
ATOM 547 C CA . THR A 1 68 ? 141.148 107.644 121.803 1.00 29.98 81 THR A CA 1
ATOM 548 C C . THR A 1 68 ? 140.077 108.617 121.335 1.00 29.98 81 THR A C 1
ATOM 549 O O . THR A 1 68 ? 138.895 108.318 121.481 1.00 29.98 81 THR A O 1
ATOM 553 N N . ILE A 1 69 ? 140.453 109.772 120.808 1.00 30.55 82 ILE A N 1
ATOM 554 C CA . ILE A 1 69 ? 139.488 110.754 120.327 1.00 30.55 82 ILE A CA 1
ATOM 555 C C . ILE A 1 69 ? 139.374 110.622 118.817 1.00 30.55 82 ILE A C 1
ATOM 556 O O . ILE A 1 69 ? 140.324 110.923 118.089 1.00 30.55 82 ILE A O 1
ATOM 561 N N . LEU A 1 70 ? 138.223 110.210 118.344 1.00 35.68 83 LEU A N 1
ATOM 562 C CA . LEU A 1 70 ? 138.053 109.863 116.941 1.00 35.68 83 LEU A CA 1
ATOM 563 C C . LEU A 1 70 ? 137.547 111.043 116.148 1.00 35.68 83 LEU A C 1
ATOM 564 O O . LEU A 1 70 ? 136.657 111.756 116.620 1.00 35.68 83 LEU A O 1
ATOM 569 N N . PRO A 1 71 ? 138.069 111.277 114.950 1.00 36.55 84 PRO A N 1
ATOM 570 C CA . PRO A 1 71 ? 137.491 112.310 114.088 1.00 36.55 84 PRO A CA 1
ATOM 571 C C . PRO A 1 71 ? 136.131 111.873 113.575 1.00 36.55 84 PRO A C 1
ATOM 572 O O . PRO A 1 71 ? 135.929 110.711 113.232 1.00 36.55 84 PRO A O 1
ATOM 576 N N . LYS A 1 72 ? 135.194 112.813 113.529 1.00 43.71 85 LYS A N 1
ATOM 577 C CA . LYS A 1 72 ? 133.828 112.524 113.128 1.00 43.71 85 LYS A CA 1
ATOM 578 C C . LYS A 1 72 ? 133.435 113.472 112.016 1.00 43.71 85 LYS A C 1
ATOM 579 O O . LYS A 1 72 ? 133.702 114.671 112.103 1.00 43.71 85 LYS A O 1
ATOM 585 N N . GLY A 1 73 ? 132.809 112.940 110.977 1.00 44.56 86 GLY A N 1
ATOM 586 C CA . GLY A 1 73 ? 132.465 113.803 109.872 1.00 44.56 86 GLY A CA 1
ATOM 587 C C . GLY A 1 73 ? 133.671 114.561 109.341 1.00 44.56 86 GLY A C 1
ATOM 588 O O . GLY A 1 73 ? 134.824 114.156 109.480 1.00 44.56 86 GLY A O 1
ATOM 589 N N . THR A 1 74 ? 133.391 115.715 108.750 1.00 49.05 87 THR A N 1
ATOM 590 C CA . THR A 1 74 ? 134.481 116.495 108.186 1.00 49.05 87 THR A CA 1
ATOM 591 C C . THR A 1 74 ? 135.379 117.096 109.258 1.00 49.05 87 THR A C 1
ATOM 592 O O . THR A 1 74 ? 136.553 117.365 108.985 1.00 49.05 87 THR A O 1
ATOM 596 N N . THR A 1 75 ? 134.872 117.296 110.466 1.00 46.39 88 THR A N 1
ATOM 597 C CA . THR A 1 75 ? 135.616 118.041 111.466 1.00 46.39 88 THR A CA 1
ATOM 598 C C . THR A 1 75 ? 136.315 117.119 112.458 1.00 46.39 88 THR A C 1
ATOM 599 O O . THR A 1 75 ? 135.786 116.094 112.878 1.00 46.39 88 THR A O 1
ATOM 603 N N . ILE A 1 76 ? 137.510 117.528 112.853 1.00 41.33 89 ILE A N 1
ATOM 604 C CA . ILE A 1 76 ? 138.241 116.920 113.960 1.00 41.33 89 ILE A CA 1
ATOM 605 C C . ILE A 1 76 ? 137.669 117.479 115.256 1.00 41.33 89 ILE A C 1
ATOM 606 O O . ILE A 1 76 ? 137.316 118.662 115.296 1.00 41.33 89 ILE A O 1
ATOM 611 N N . PRO A 1 77 ? 137.529 116.683 116.310 1.00 36.99 90 PRO A N 1
ATOM 612 C CA . PRO A 1 77 ? 137.109 117.259 117.588 1.00 36.99 90 PRO A CA 1
ATOM 613 C C . PRO A 1 77 ? 138.181 118.209 118.080 1.00 36.99 90 PRO A C 1
ATOM 614 O O . PRO A 1 77 ? 139.362 118.025 117.798 1.00 36.99 90 PRO A O 1
ATOM 618 N N . GLU A 1 78 ? 137.761 119.252 118.791 1.00 35.57 91 GLU A N 1
ATOM 619 C CA . GLU A 1 78 ? 138.731 120.234 119.253 1.00 35.57 91 GLU A CA 1
ATOM 620 C C . GLU A 1 78 ? 139.568 119.692 120.395 1.00 35.57 91 GLU A C 1
ATOM 621 O O . GLU A 1 78 ? 140.700 120.139 120.595 1.00 35.57 91 GLU A O 1
ATOM 627 N N . LYS A 1 79 ? 139.047 118.721 121.136 1.00 30.91 92 LYS A N 1
ATOM 628 C CA . LYS A 1 79 ? 139.828 118.152 122.221 1.00 30.91 92 LYS A CA 1
ATOM 629 C C . LYS A 1 79 ? 141.025 117.379 121.706 1.00 30.91 92 LYS A C 1
ATOM 630 O O . LYS A 1 79 ? 142.047 117.328 122.380 1.00 30.91 92 LYS A O 1
ATOM 636 N N . LYS A 1 80 ? 140.927 116.770 120.528 1.00 29.97 93 LYS A N 1
ATOM 637 C CA . LYS A 1 80 ? 142.063 116.039 119.982 1.00 29.97 93 LYS A CA 1
ATOM 638 C C . LYS A 1 80 ? 143.198 116.987 119.633 1.00 29.97 93 LYS A C 1
ATOM 639 O O . LYS A 1 80 ? 144.359 116.750 119.986 1.00 29.97 93 LYS A O 1
ATOM 645 N N . LYS A 1 81 ? 142.880 118.077 118.945 1.00 31.49 94 LYS A N 1
ATOM 646 C CA . LYS A 1 81 ? 143.901 119.071 118.665 1.00 31.49 94 LYS A CA 1
ATOM 647 C C . LYS A 1 81 ? 144.464 119.646 119.949 1.00 31.49 94 LYS A C 1
ATOM 648 O O . LYS A 1 81 ? 145.675 119.842 120.064 1.00 31.49 94 LYS A O 1
ATOM 654 N N . GLU A 1 82 ? 143.607 119.907 120.934 1.00 30.33 95 GLU A N 1
ATOM 655 C CA . GLU A 1 82 ? 144.092 120.499 122.172 1.00 30.33 95 GLU A CA 1
ATOM 656 C C . GLU A 1 82 ? 145.006 119.547 122.921 1.00 30.33 95 GLU A C 1
ATOM 657 O O . GLU A 1 82 ? 146.055 119.953 123.424 1.00 30.33 95 GLU A O 1
ATOM 663 N N . ALA A 1 83 ? 144.615 118.280 123.017 1.00 28.39 96 ALA A N 1
ATOM 664 C CA . ALA A 1 83 ? 145.469 117.276 123.624 1.00 28.39 96 ALA A CA 1
ATOM 665 C C . ALA A 1 83 ? 146.821 117.231 122.945 1.00 28.39 96 ALA A C 1
ATOM 666 O O . ALA A 1 83 ? 147.850 117.155 123.615 1.00 28.39 96 ALA A O 1
ATOM 668 N N . LEU A 1 84 ? 146.847 117.292 121.616 1.00 28.71 97 LEU A N 1
ATOM 669 C CA . LEU A 1 84 ? 148.129 117.217 120.928 1.00 28.71 97 LEU A CA 1
ATOM 670 C C . LEU A 1 84 ? 148.989 118.434 121.216 1.00 28.71 97 LEU A C 1
ATOM 671 O O . LEU A 1 84 ? 150.184 118.305 121.502 1.00 28.71 97 LEU A O 1
ATOM 676 N N . ARG A 1 85 ? 148.402 119.624 121.158 1.00 30.96 98 ARG A N 1
ATOM 677 C CA . ARG A 1 85 ? 149.159 120.839 121.437 1.00 30.96 98 ARG A CA 1
ATOM 678 C C . ARG A 1 85 ? 149.732 120.820 122.848 1.00 30.96 98 ARG A C 1
ATOM 679 O O . ARG A 1 85 ? 150.903 121.154 123.064 1.00 30.96 98 ARG A O 1
ATOM 687 N N . LYS A 1 86 ? 148.929 120.393 123.820 1.00 29.48 99 LYS A N 1
ATOM 688 C CA . LYS A 1 86 ? 149.400 120.368 125.199 1.00 29.48 99 LYS A CA 1
ATOM 689 C C . LYS A 1 86 ? 150.478 119.318 125.404 1.00 29.48 99 LYS A C 1
ATOM 690 O O . LYS A 1 86 ? 151.443 119.557 126.131 1.00 29.48 99 LYS A O 1
ATOM 696 N N . GLY A 1 87 ? 150.320 118.139 124.813 1.00 30.61 100 GLY A N 1
ATOM 697 C CA . GLY A 1 87 ? 151.359 117.138 124.932 1.00 30.61 100 GLY A CA 1
ATOM 698 C C . GLY A 1 87 ? 152.672 117.606 124.344 1.00 30.61 100 GLY A C 1
ATOM 699 O O . GLY A 1 87 ? 153.739 117.335 124.892 1.00 30.61 100 GLY A O 1
ATOM 700 N N . ILE A 1 88 ? 152.617 118.316 123.223 1.00 31.99 101 ILE A N 1
ATOM 701 C CA . ILE A 1 88 ? 153.850 118.836 122.657 1.00 31.99 101 ILE A CA 1
ATOM 702 C C . ILE A 1 88 ? 154.481 119.829 123.609 1.00 31.99 101 ILE A C 1
ATOM 703 O O . ILE A 1 88 ? 155.682 119.772 123.882 1.00 31.99 101 ILE A O 1
ATOM 708 N N . GLU A 1 89 ? 153.685 120.753 124.137 1.00 38.41 102 GLU A N 1
ATOM 709 C CA . GLU A 1 89 ? 154.226 121.722 125.080 1.00 38.41 102 GLU A CA 1
ATOM 710 C C . GLU A 1 89 ? 154.884 121.029 126.266 1.00 38.41 102 GLU A C 1
ATOM 711 O O . GLU A 1 89 ? 155.983 121.399 126.695 1.00 38.41 102 GLU A O 1
ATOM 717 N N . PHE A 1 90 ? 154.238 119.994 126.793 1.00 34.14 103 PHE A N 1
ATOM 718 C CA . PHE A 1 90 ? 154.750 119.364 128.000 1.00 34.14 103 PHE A CA 1
ATOM 719 C C . PHE A 1 90 ? 156.002 118.536 127.723 1.00 34.14 103 PHE A C 1
ATOM 720 O O . PHE A 1 90 ? 156.959 118.582 128.500 1.00 34.14 103 PHE A O 1
ATOM 728 N N . ILE A 1 91 ? 156.034 117.780 126.626 1.00 37.97 104 ILE A N 1
ATOM 729 C CA . ILE A 1 91 ? 157.257 117.042 126.323 1.00 37.97 104 ILE A CA 1
ATOM 730 C C . ILE A 1 91 ? 158.384 118.001 125.989 1.00 37.97 104 ILE A C 1
ATOM 731 O O . ILE A 1 91 ? 159.553 117.700 126.234 1.00 37.97 104 ILE A O 1
ATOM 736 N N . ASP A 1 92 ? 158.069 119.180 125.464 1.00 42.73 105 ASP A N 1
ATOM 737 C CA . ASP A 1 92 ? 159.116 120.165 125.256 1.00 42.73 105 ASP A CA 1
ATOM 738 C C . ASP A 1 92 ? 159.658 120.661 126.586 1.00 42.73 105 ASP A C 1
ATOM 739 O O . ASP A 1 92 ? 160.865 120.871 126.735 1.00 42.73 105 ASP A O 1
ATOM 744 N N . ARG A 1 93 ? 158.782 120.853 127.567 1.00 43.96 106 ARG A N 1
ATOM 745 C CA . ARG A 1 93 ? 159.256 121.159 128.913 1.00 43.96 106 ARG A CA 1
ATOM 746 C C . ARG A 1 93 ? 160.180 120.072 129.431 1.00 43.96 106 ARG A C 1
ATOM 747 O O . ARG A 1 93 ? 161.212 120.361 130.041 1.00 43.96 106 ARG A O 1
ATOM 755 N N . ALA A 1 94 ? 159.814 118.815 129.209 1.00 45.37 107 ALA A N 1
ATOM 756 C CA . ALA A 1 94 ? 160.640 117.709 129.680 1.00 45.37 107 ALA A CA 1
ATOM 757 C C . ALA A 1 94 ? 161.959 117.644 128.937 1.00 45.37 107 ALA A C 1
ATOM 758 O O . ALA A 1 94 ? 162.926 117.061 129.432 1.00 45.37 107 ALA A O 1
ATOM 760 N N . ILE A 1 95 ? 162.009 118.194 127.727 1.00 48.43 108 ILE A N 1
ATOM 761 C CA . ILE A 1 95 ? 163.214 118.060 126.918 1.00 48.43 108 ILE A CA 1
ATOM 762 C C . ILE A 1 95 ? 164.195 119.186 127.203 1.00 48.43 108 ILE A C 1
ATOM 763 O O . ILE A 1 95 ? 165.398 118.950 127.330 1.00 48.43 108 ILE A O 1
ATOM 768 N N . ASN A 1 96 ? 163.710 120.426 127.291 1.00 53.61 109 ASN A N 1
ATOM 769 C CA . ASN A 1 96 ? 164.617 121.571 127.330 1.00 53.61 109 ASN A CA 1
ATOM 770 C C . ASN A 1 96 ? 165.488 121.554 128.576 1.00 53.61 109 ASN A C 1
ATOM 771 O O . ASN A 1 96 ? 166.706 121.365 128.492 1.00 53.61 109 ASN A O 1
ATOM 776 N N . LYS A 1 97 ? 164.888 121.717 129.744 1.00 58.45 110 LYS A N 1
ATOM 777 C CA . LYS A 1 97 ? 165.617 121.542 130.992 1.00 58.45 110 LYS A CA 1
ATOM 778 C C . LYS A 1 97 ? 165.542 120.052 131.307 1.00 58.45 110 LYS A C 1
ATOM 779 O O . LYS A 1 97 ? 164.473 119.518 131.610 1.00 58.45 110 LYS A O 1
ATOM 785 N N . PHE A 1 98 ? 166.673 119.369 131.179 1.00 68.90 111 PHE A N 1
ATOM 786 C CA . PHE A 1 98 ? 166.709 117.918 131.251 1.00 68.90 111 PHE A CA 1
ATOM 787 C C . PHE A 1 98 ? 167.812 117.472 132.195 1.00 68.90 111 PHE A C 1
ATOM 788 O O . PHE A 1 98 ? 168.970 117.871 132.041 1.00 68.90 111 PHE A O 1
ATOM 796 N N . ASN A 1 99 ? 167.450 116.631 133.154 1.00 77.06 112 ASN A N 1
ATOM 797 C CA . ASN A 1 99 ? 168.406 115.912 133.991 1.00 77.06 112 ASN A CA 1
ATOM 798 C C . ASN A 1 99 ? 167.869 114.487 134.085 1.00 77.06 112 ASN A C 1
ATOM 799 O O . ASN A 1 99 ? 167.029 114.180 134.933 1.00 77.06 112 ASN A O 1
ATOM 804 N N . GLY A 1 100 ? 168.337 113.628 133.191 1.00 82.85 113 GLY A N 1
ATOM 805 C CA . GLY A 1 100 ? 167.918 112.240 133.217 1.00 82.85 113 GLY A CA 1
ATOM 806 C C . GLY A 1 100 ? 168.869 111.394 132.406 1.00 82.85 113 GLY A C 1
ATOM 807 O O . GLY A 1 100 ? 169.740 111.903 131.697 1.00 82.85 113 GLY A O 1
ATOM 808 N N . SER A 1 101 ? 168.683 110.084 132.517 1.00 84.79 114 SER A N 1
ATOM 809 C CA . SER A 1 101 ? 169.542 109.140 131.825 1.00 84.79 114 SER A CA 1
ATOM 810 C C . SER A 1 101 ? 169.287 109.166 130.323 1.00 84.79 114 SER A C 1
ATOM 811 O O . SER A 1 101 ? 168.502 109.963 129.802 1.00 84.79 114 SER A O 1
ATOM 814 N N . ILE A 1 102 ? 169.978 108.269 129.623 1.00 81.04 115 ILE A N 1
ATOM 815 C CA . ILE A 1 102 ? 169.771 108.128 128.190 1.00 81.04 115 ILE A CA 1
ATOM 816 C C . ILE A 1 102 ? 168.427 107.469 127.915 1.00 81.04 115 ILE A C 1
ATOM 817 O O . ILE A 1 102 ? 167.767 107.767 126.908 1.00 81.04 115 ILE A O 1
ATOM 822 N N . LEU A 1 103 ? 167.991 106.581 128.809 1.00 78.93 116 LEU A N 1
ATOM 823 C CA . LEU A 1 103 ? 166.684 105.954 128.654 1.00 78.93 116 LEU A CA 1
ATOM 824 C C . LEU A 1 103 ? 165.584 107.000 128.603 1.00 78.93 116 LEU A C 1
ATOM 825 O O . LEU A 1 103 ? 164.681 106.924 127.764 1.00 78.93 116 LEU A O 1
ATOM 830 N N . ASP A 1 104 ? 165.656 108.005 129.472 1.00 74.22 117 ASP A N 1
ATOM 831 C CA . ASP A 1 104 ? 164.614 109.021 129.470 1.00 74.22 117 ASP A CA 1
ATOM 832 C C . ASP A 1 104 ? 164.755 109.964 128.286 1.00 74.22 117 ASP A C 1
ATOM 833 O O . ASP A 1 104 ? 163.756 110.472 127.779 1.00 74.22 117 ASP A O 1
ATOM 838 N N . SER A 1 105 ? 165.976 110.195 127.810 1.00 68.32 118 SER A N 1
ATOM 839 C CA . SER A 1 105 ? 166.131 110.936 126.564 1.00 68.32 118 SER A CA 1
ATOM 840 C C . SER A 1 105 ? 165.419 110.227 125.416 1.00 68.32 118 SER A C 1
ATOM 841 O O . SER A 1 105 ? 164.674 110.852 124.649 1.00 68.32 118 SER A O 1
ATOM 844 N N . GLN A 1 106 ? 165.612 108.910 125.304 1.00 66.86 119 GLN A N 1
ATOM 845 C CA . GLN A 1 106 ? 164.977 108.152 124.232 1.00 66.86 119 GLN A CA 1
ATOM 846 C C . GLN A 1 106 ? 163.468 108.134 124.398 1.00 66.86 119 GLN A C 1
ATOM 847 O O . GLN A 1 106 ? 162.726 108.253 123.420 1.00 66.86 119 GLN A O 1
ATOM 853 N N . ARG A 1 107 ? 162.992 107.964 125.630 1.00 58.01 120 ARG A N 1
ATOM 854 C CA . ARG A 1 107 ? 161.556 108.022 125.866 1.00 58.01 120 ARG A CA 1
ATOM 855 C C . ARG A 1 107 ? 160.990 109.371 125.456 1.00 58.01 120 ARG A C 1
ATOM 856 O O . ARG A 1 107 ? 159.932 109.444 124.820 1.00 58.01 120 ARG A O 1
ATOM 864 N N . ALA A 1 108 ? 161.678 110.451 125.812 1.00 54.31 121 ALA A N 1
ATOM 865 C CA . ALA A 1 108 ? 161.191 111.775 125.473 1.00 54.31 121 ALA A CA 1
ATOM 866 C C . ALA A 1 108 ? 161.073 111.934 123.971 1.00 54.31 121 ALA A C 1
ATOM 867 O O . ALA A 1 108 ? 160.059 112.425 123.464 1.00 54.31 121 ALA A O 1
ATOM 869 N N . PHE A 1 109 ? 162.085 111.497 123.234 1.00 50.96 122 PHE A N 1
ATOM 870 C CA . PHE A 1 109 ? 162.018 111.720 121.799 1.00 50.96 122 PHE A CA 1
ATOM 871 C C . PHE A 1 109 ? 161.013 110.794 121.137 1.00 50.96 122 PHE A C 1
ATOM 872 O O . PHE A 1 109 ? 160.362 111.180 120.166 1.00 50.96 122 PHE A O 1
ATOM 880 N N . ARG A 1 110 ? 160.823 109.599 121.677 1.00 50.97 123 ARG A N 1
ATOM 881 C CA . ARG A 1 110 ? 159.786 108.719 121.159 1.00 50.97 123 ARG A CA 1
ATOM 882 C C . ARG A 1 110 ? 158.409 109.357 121.301 1.00 50.97 123 ARG A C 1
ATOM 883 O O . ARG A 1 110 ? 157.627 109.418 120.337 1.00 50.97 123 ARG A O 1
ATOM 891 N N . ILE A 1 111 ? 158.098 109.849 122.501 1.00 43.65 124 ILE A N 1
ATOM 892 C CA . ILE A 1 111 ? 156.792 110.458 122.726 1.00 43.65 124 ILE A CA 1
ATOM 893 C C . ILE A 1 111 ? 156.618 111.684 121.849 1.00 43.65 124 ILE A C 1
ATOM 894 O O . ILE A 1 111 ? 155.563 111.883 121.233 1.00 43.65 124 ILE A O 1
ATOM 899 N N . LYS A 1 112 ? 157.637 112.537 121.796 1.00 40.04 125 LYS A N 1
ATOM 900 C CA . LYS A 1 112 ? 157.529 113.737 120.982 1.00 40.04 125 LYS A CA 1
ATOM 901 C C . LYS A 1 112 ? 157.311 113.391 119.522 1.00 40.04 125 LYS A C 1
ATOM 902 O O . LYS A 1 112 ? 156.550 114.065 118.821 1.00 40.04 125 LYS A O 1
ATOM 908 N N . SER A 1 113 ? 157.954 112.329 119.047 1.00 41.62 126 SER A N 1
ATOM 909 C CA . SER A 1 113 ? 157.828 111.973 117.646 1.00 41.62 126 SER A CA 1
ATOM 910 C C . SER A 1 113 ? 156.418 111.521 117.321 1.00 41.62 126 SER A C 1
ATOM 911 O O . SER A 1 113 ? 155.842 111.950 116.320 1.00 41.62 126 SER A O 1
ATOM 914 N N . VAL A 1 114 ? 155.832 110.660 118.151 1.00 38.32 127 VAL A N 1
ATOM 915 C CA . VAL A 1 114 ? 154.487 110.209 117.801 1.00 38.32 127 VAL A CA 1
ATOM 916 C C . VAL A 1 114 ? 153.478 111.338 117.963 1.00 38.32 127 VAL A C 1
ATOM 917 O O . VAL A 1 114 ? 152.515 111.440 117.189 1.00 38.32 127 VAL A O 1
ATOM 921 N N . LEU A 1 115 ? 153.680 112.210 118.953 1.00 34.58 128 LEU A N 1
ATOM 922 C CA . LEU A 1 115 ? 152.815 113.376 119.074 1.00 34.58 128 LEU A CA 1
ATOM 923 C C . LEU A 1 115 ? 152.875 114.220 117.811 1.00 34.58 128 LEU A C 1
ATOM 924 O O . LEU A 1 115 ? 151.840 114.634 117.277 1.00 34.58 128 LEU A O 1
ATOM 929 N N . SER A 1 116 ? 154.080 114.458 117.299 1.00 37.19 129 SER A N 1
ATOM 930 C CA . SER A 1 116 ? 154.221 115.288 116.112 1.00 37.19 129 SER A CA 1
ATOM 931 C C . SER A 1 116 ? 153.643 114.610 114.878 1.00 37.19 129 SER A C 1
ATOM 932 O O . SER A 1 116 ? 153.089 115.280 114.006 1.00 37.19 129 SER A O 1
ATOM 935 N N . ILE A 1 117 ? 153.752 113.288 114.783 1.00 39.86 130 ILE A N 1
ATOM 936 C CA . ILE A 1 117 ? 153.146 112.587 113.654 1.00 39.86 130 ILE A CA 1
ATOM 937 C C . ILE A 1 117 ? 151.641 112.789 113.647 1.00 39.86 130 ILE A C 1
ATOM 938 O O . ILE A 1 117 ? 151.046 113.126 112.617 1.00 39.86 130 ILE A O 1
ATOM 943 N N . GLU A 1 118 ? 150.996 112.561 114.789 1.00 41.60 131 GLU A N 1
ATOM 944 C CA . GLU A 1 118 ? 149.555 112.783 114.837 1.00 41.60 131 GLU A CA 1
ATOM 945 C C . GLU A 1 118 ? 149.211 114.228 114.499 1.00 41.60 131 GLU A C 1
ATOM 946 O O . GLU A 1 118 ? 148.263 114.491 113.746 1.00 41.60 131 GLU A O 1
ATOM 952 N N . PHE A 1 119 ? 149.988 115.178 115.023 1.00 43.73 132 PHE A N 1
ATOM 953 C CA . PHE A 1 119 ? 149.678 116.581 114.785 1.00 43.73 132 PHE A CA 1
ATOM 954 C C . PHE A 1 119 ? 149.791 116.929 113.319 1.00 43.73 132 PHE A C 1
ATOM 955 O O . PHE A 1 119 ? 148.986 117.700 112.793 1.00 43.73 132 PHE A O 1
ATOM 963 N N . ASN A 1 120 ? 150.795 116.394 112.645 1.00 52.13 133 ASN A N 1
ATOM 964 C CA . ASN A 1 120 ? 150.914 116.630 111.218 1.00 52.13 133 ASN A CA 1
ATOM 965 C C . ASN A 1 120 ? 149.746 116.020 110.468 1.00 52.13 133 ASN A C 1
ATOM 966 O O . ASN A 1 120 ? 149.211 116.630 109.539 1.00 52.13 133 ASN A O 1
ATOM 971 N N . ARG A 1 121 ? 149.331 114.816 110.863 1.00 52.11 134 ARG A N 1
ATOM 972 C CA . ARG A 1 121 ? 148.241 114.148 110.162 1.00 52.11 134 ARG A CA 1
ATOM 973 C C . ARG A 1 121 ? 146.963 114.967 110.210 1.00 52.11 134 ARG A C 1
ATOM 974 O O . ARG A 1 121 ? 146.275 115.115 109.198 1.00 52.11 134 ARG A O 1
ATOM 982 N N . ILE A 1 122 ? 146.615 115.505 111.379 1.00 55.07 135 ILE A N 1
ATOM 983 C CA . ILE A 1 122 ? 145.381 116.282 111.430 1.00 55.07 135 ILE A CA 1
ATOM 984 C C . ILE A 1 122 ? 145.538 117.584 110.660 1.00 55.07 135 ILE A C 1
ATOM 985 O O . ILE A 1 122 ? 144.561 118.125 110.135 1.00 55.07 135 ILE A O 1
ATOM 990 N N . ASP A 1 123 ? 146.761 118.104 110.568 1.00 75.16 136 ASP A N 1
ATOM 991 C CA . ASP A 1 123 ? 146.986 119.472 110.095 1.00 75.16 136 ASP A CA 1
ATOM 992 C C . ASP A 1 123 ? 148.370 119.593 109.453 1.00 75.16 136 ASP A C 1
ATOM 993 O O . ASP A 1 123 ? 149.347 119.933 110.127 1.00 75.16 136 ASP A O 1
ATOM 998 N N . ARG A 1 124 ? 148.442 119.375 108.137 1.00 86.43 137 ARG A N 1
ATOM 999 C CA . ARG A 1 124 ? 149.691 119.637 107.428 1.00 86.43 137 ARG A CA 1
ATOM 1000 C C . ARG A 1 124 ? 149.803 121.110 107.067 1.00 86.43 137 ARG A C 1
ATOM 1001 O O . ARG A 1 124 ? 150.875 121.586 106.674 1.00 86.43 137 ARG A O 1
ATOM 1009 N N . GLU A 1 125 ? 148.703 121.847 107.206 1.00 91.04 138 GLU A N 1
ATOM 1010 C CA . GLU A 1 125 ? 148.695 123.261 106.852 1.00 91.04 138 GLU A CA 1
ATOM 1011 C C . GLU A 1 125 ? 149.552 124.078 107.815 1.00 91.04 138 GLU A C 1
ATOM 1012 O O . GLU A 1 125 ? 150.524 124.721 107.404 1.00 91.04 138 GLU A O 1
ATOM 1018 N N . LYS A 1 126 ? 149.223 124.047 109.108 1.00 90.54 139 LYS A N 1
ATOM 1019 C CA . LYS A 1 126 ? 150.016 124.787 110.086 1.00 90.54 139 LYS A CA 1
ATOM 1020 C C . LYS A 1 126 ? 151.415 124.200 110.218 1.00 90.54 139 LYS A C 1
ATOM 1021 O O . LYS A 1 126 ? 152.415 124.906 110.042 1.00 90.54 139 LYS A O 1
ATOM 1027 N N . CYS A 1 127 ? 151.510 122.913 110.539 1.00 87.46 140 CYS A N 1
ATOM 1028 C CA . CYS A 1 127 ? 152.815 122.279 110.687 1.00 87.46 140 CYS A CA 1
ATOM 1029 C C . CYS A 1 127 ? 153.426 122.039 109.310 1.00 87.46 140 CYS A C 1
ATOM 1030 O O . CYS A 1 127 ? 152.926 122.511 108.287 1.00 87.46 140 CYS A O 1
ATOM 1033 N N . ASP A 1 128 ? 154.530 121.297 109.277 1.00 82.81 141 ASP A N 1
ATOM 1034 C CA . ASP A 1 128 ? 155.290 121.103 108.055 1.00 82.81 141 ASP A CA 1
ATOM 1035 C C . ASP A 1 128 ? 155.901 119.713 108.062 1.00 82.81 141 ASP A C 1
ATOM 1036 O O . ASP A 1 128 ? 156.093 119.104 109.117 1.00 82.81 141 ASP A O 1
ATOM 1041 N N . ASN A 1 129 ? 156.229 119.231 106.865 1.00 75.93 142 ASN A N 1
ATOM 1042 C CA . ASN A 1 129 ? 156.869 117.932 106.746 1.00 75.93 142 ASN A CA 1
ATOM 1043 C C . ASN A 1 129 ? 158.358 118.004 107.044 1.00 75.93 142 ASN A C 1
ATOM 1044 O O . ASN A 1 129 ? 158.948 117.000 107.446 1.00 75.93 142 ASN A O 1
ATOM 1049 N N . ILE A 1 130 ? 158.988 119.166 106.857 1.00 75.00 143 ILE A N 1
ATOM 1050 C CA . ILE A 1 130 ? 160.425 119.268 107.100 1.00 75.00 143 ILE A CA 1
ATOM 1051 C C . ILE A 1 130 ? 160.720 119.223 108.595 1.00 75.00 143 ILE A C 1
ATOM 1052 O O . ILE A 1 130 ? 161.648 118.535 109.044 1.00 75.00 143 ILE A O 1
ATOM 1057 N N . LYS A 1 131 ? 159.936 119.952 109.390 1.00 70.22 144 LYS A N 1
ATOM 1058 C CA . LYS A 1 131 ? 160.075 119.852 110.836 1.00 70.22 144 LYS A CA 1
ATOM 1059 C C . LYS A 1 131 ? 159.896 118.415 111.300 1.00 70.22 144 LYS A C 1
ATOM 1060 O O . LYS A 1 131 ? 160.690 117.910 112.102 1.00 70.22 144 LYS A O 1
ATOM 1066 N N . LEU A 1 132 ? 158.865 117.741 110.792 1.00 59.57 145 LEU A N 1
ATOM 1067 C CA . LEU A 1 132 ? 158.606 116.363 111.182 1.00 59.57 145 LEU A CA 1
ATOM 1068 C C . LEU A 1 132 ? 159.759 115.456 110.789 1.00 59.57 145 LEU A C 1
ATOM 1069 O O . LEU A 1 132 ? 160.170 114.584 111.565 1.00 59.57 145 LEU A O 1
ATOM 1074 N N . LYS A 1 133 ? 160.302 115.652 109.589 1.00 61.78 146 LYS A N 1
ATOM 1075 C CA . LYS A 1 133 ? 161.413 114.827 109.136 1.00 61.78 146 LYS A CA 1
ATOM 1076 C C . LYS A 1 133 ? 162.624 115.006 110.040 1.00 61.78 146 LYS A C 1
ATOM 1077 O O . LYS A 1 133 ? 163.267 114.027 110.429 1.00 61.78 146 LYS A O 1
ATOM 1083 N N . ASN A 1 134 ? 162.931 116.248 110.418 1.00 62.66 147 ASN A N 1
ATOM 1084 C CA . ASN A 1 134 ? 164.109 116.487 111.249 1.00 62.66 147 ASN A CA 1
ATOM 1085 C C . ASN A 1 134 ? 163.918 115.951 112.662 1.00 62.66 147 ASN A C 1
ATOM 1086 O O . ASN A 1 134 ? 164.846 115.386 113.258 1.00 62.66 147 ASN A O 1
ATOM 1091 N N . LEU A 1 135 ? 162.720 116.125 113.218 1.00 56.67 148 LEU A N 1
ATOM 1092 C CA . LEU A 1 135 ? 162.416 115.531 114.513 1.00 56.67 148 LEU A CA 1
ATOM 1093 C C . LEU A 1 135 ? 162.626 114.030 114.480 1.00 56.67 148 LEU A C 1
ATOM 1094 O O . LEU A 1 135 ? 163.307 113.464 115.342 1.00 56.67 148 LEU A O 1
ATOM 1099 N N . LEU A 1 136 ? 162.029 113.364 113.494 1.00 57.94 149 LEU A N 1
ATOM 1100 C CA . LEU A 1 136 ? 162.137 111.915 113.434 1.00 57.94 149 LEU A CA 1
ATOM 1101 C C . LEU A 1 136 ? 163.573 111.481 113.179 1.00 57.94 149 LEU A C 1
ATOM 1102 O O . LEU A 1 136 ? 163.996 110.428 113.669 1.00 57.94 149 LEU A O 1
ATOM 1107 N N . ASN A 1 137 ? 164.345 112.299 112.457 1.00 63.01 150 ASN A N 1
ATOM 1108 C CA . ASN A 1 137 ? 165.768 112.036 112.302 1.00 63.01 150 ASN A CA 1
ATOM 1109 C C . ASN A 1 137 ? 166.460 111.987 113.655 1.00 63.01 150 ASN A C 1
ATOM 1110 O O . ASN A 1 137 ? 167.081 110.978 114.009 1.00 63.01 150 ASN A O 1
ATOM 1115 N N . GLU A 1 138 ? 166.347 113.067 114.430 1.00 65.81 151 GLU A N 1
ATOM 1116 C CA . GLU A 1 138 ? 166.982 113.093 115.745 1.00 65.81 151 GLU A CA 1
ATOM 1117 C C . GLU A 1 138 ? 166.482 111.963 116.630 1.00 65.81 151 GLU A C 1
ATOM 1118 O O . GLU A 1 138 ? 167.243 111.421 117.438 1.00 65.81 151 GLU A O 1
ATOM 1124 N N . ALA A 1 139 ? 165.212 111.594 116.498 1.00 61.59 152 ALA A N 1
ATOM 1125 C CA . ALA A 1 139 ? 164.680 110.507 117.309 1.00 61.59 152 ALA A CA 1
ATOM 1126 C C . ALA A 1 139 ? 165.344 109.186 116.964 1.00 61.59 152 ALA A C 1
ATOM 1127 O O . ALA A 1 139 ? 165.623 108.373 117.853 1.00 61.59 152 ALA A O 1
ATOM 1129 N N . VAL A 1 140 ? 165.599 108.941 115.682 1.00 65.47 153 VAL A N 1
ATOM 1130 C CA . VAL A 1 140 ? 166.330 107.729 115.334 1.00 65.47 153 VAL A CA 1
ATOM 1131 C C . VAL A 1 140 ? 167.787 107.847 115.764 1.00 65.47 153 VAL A C 1
ATOM 1132 O O . VAL A 1 140 ? 168.438 106.845 116.084 1.00 65.47 153 VAL A O 1
ATOM 1136 N N . ASP A 1 141 ? 168.316 109.067 115.802 1.00 68.91 154 ASP A N 1
ATOM 1137 C CA . ASP A 1 141 ? 169.691 109.248 116.258 1.00 68.91 154 ASP A CA 1
ATOM 1138 C C . ASP A 1 141 ? 169.846 108.840 117.712 1.00 68.91 154 ASP A C 1
ATOM 1139 O O . ASP A 1 141 ? 170.749 108.071 118.056 1.00 68.91 154 ASP A O 1
ATOM 1144 N N . LYS A 1 142 ? 168.965 109.335 118.581 1.00 65.45 155 LYS A N 1
ATOM 1145 C CA . LYS A 1 142 ? 169.051 108.979 119.991 1.00 65.45 155 LYS A CA 1
ATOM 1146 C C . LYS A 1 142 ? 168.905 107.485 120.212 1.00 65.45 155 LYS A C 1
ATOM 1147 O O . LYS A 1 142 ? 169.167 107.008 121.318 1.00 65.45 155 LYS A O 1
ATOM 1153 N N . GLY A 1 143 ? 168.487 106.739 119.198 1.00 67.81 156 GLY A N 1
ATOM 1154 C CA . GLY A 1 143 ? 168.435 105.299 119.309 1.00 67.81 156 GLY A CA 1
ATOM 1155 C C . GLY A 1 143 ? 167.035 104.766 119.501 1.00 67.81 156 GLY A C 1
ATOM 1156 O O . GLY A 1 143 ? 166.829 103.790 120.224 1.00 67.81 156 GLY A O 1
ATOM 1157 N N . CYS A 1 144 ? 166.059 105.407 118.859 1.00 67.34 157 CYS A N 1
ATOM 1158 C CA . CYS A 1 144 ? 164.672 104.956 118.914 1.00 67.34 157 CYS A CA 1
ATOM 1159 C C . CYS A 1 144 ? 164.377 104.095 117.687 1.00 67.34 157 CYS A C 1
ATOM 1160 O O . CYS A 1 144 ? 163.620 104.461 116.788 1.00 67.34 157 CYS A O 1
ATOM 1163 N N . THR A 1 145 ? 165.001 102.916 117.662 1.00 68.09 158 THR A N 1
ATOM 1164 C CA . THR A 1 145 ? 164.780 101.950 116.595 1.00 68.09 158 THR A CA 1
ATOM 1165 C C . THR A 1 145 ? 164.545 100.550 117.146 1.00 68.09 158 THR A C 1
ATOM 1166 O O . THR A 1 145 ? 164.937 99.571 116.512 1.00 68.09 158 THR A O 1
ATOM 1170 N N . ASP A 1 146 ? 163.937 100.426 118.321 1.00 68.18 159 ASP A N 1
ATOM 1171 C CA . ASP A 1 146 ? 163.763 99.121 118.955 1.00 68.18 159 ASP A CA 1
ATOM 1172 C C . ASP A 1 146 ? 162.416 98.544 118.535 1.00 68.18 159 ASP A C 1
ATOM 1173 O O . ASP A 1 146 ? 161.470 98.440 119.317 1.00 68.18 159 ASP A O 1
ATOM 1178 N N . PHE A 1 147 ? 162.344 98.132 117.266 1.00 66.96 160 PHE A N 1
ATOM 1179 C CA . PHE A 1 147 ? 161.073 97.723 116.679 1.00 66.96 160 PHE A CA 1
ATOM 1180 C C . PHE A 1 147 ? 160.500 96.468 117.307 1.00 66.96 160 PHE A C 1
ATOM 1181 O O . PHE A 1 147 ? 159.444 96.007 116.872 1.00 66.96 160 PHE A O 1
ATOM 1189 N N . ASP A 1 148 ? 161.169 95.889 118.295 1.00 70.74 161 ASP A N 1
ATOM 1190 C CA . ASP A 1 148 ? 160.724 94.600 118.798 1.00 70.74 161 ASP A CA 1
ATOM 1191 C C . ASP A 1 148 ? 159.877 94.729 120.051 1.00 70.74 161 ASP A C 1
ATOM 1192 O O . ASP A 1 148 ? 159.196 93.773 120.425 1.00 70.74 161 ASP A O 1
ATOM 1197 N N . THR A 1 149 ? 159.920 95.879 120.723 1.00 70.43 162 THR A N 1
ATOM 1198 C CA . THR A 1 149 ? 159.232 96.042 121.991 1.00 70.43 162 THR A CA 1
ATOM 1199 C C . THR A 1 149 ? 158.387 97.298 122.095 1.00 70.43 162 THR A C 1
ATOM 1200 O O . THR A 1 149 ? 157.612 97.410 123.048 1.00 70.43 162 THR A O 1
ATOM 1204 N N . TYR A 1 150 ? 158.499 98.228 121.178 1.00 66.97 163 TYR A N 1
ATOM 1205 C CA . TYR A 1 150 ? 157.854 99.499 121.483 1.00 66.97 163 TYR A CA 1
ATOM 1206 C C . TYR A 1 150 ? 156.844 99.936 120.445 1.00 66.97 163 TYR A C 1
ATOM 1207 O O . TYR A 1 150 ? 155.820 100.522 120.806 1.00 66.97 163 TYR A O 1
ATOM 1216 N N . GLU A 1 151 ? 157.131 99.724 119.170 1.00 60.56 164 GLU A N 1
ATOM 1217 C CA . GLU A 1 151 ? 156.141 99.861 118.115 1.00 60.56 164 GLU A CA 1
ATOM 1218 C C . GLU A 1 151 ? 155.759 101.310 117.852 1.00 60.56 164 GLU A C 1
ATOM 1219 O O . GLU A 1 151 ? 155.163 101.615 116.818 1.00 60.56 164 GLU A O 1
ATOM 1225 N N . TRP A 1 152 ? 156.140 102.229 118.727 1.00 50.99 165 TRP A N 1
ATOM 1226 C CA . TRP A 1 152 ? 156.128 103.608 118.284 1.00 50.99 165 TRP A CA 1
ATOM 1227 C C . TRP A 1 152 ? 157.327 103.868 117.411 1.00 50.99 165 TRP A C 1
ATOM 1228 O O . TRP A 1 152 ? 157.290 104.751 116.550 1.00 50.99 165 TRP A O 1
ATOM 1239 N N . ASP A 1 153 ? 158.377 103.074 117.589 1.00 58.39 166 ASP A N 1
ATOM 1240 C CA . ASP A 1 153 ? 159.508 103.167 116.686 1.00 58.39 166 ASP A CA 1
ATOM 1241 C C . ASP A 1 153 ? 159.120 102.707 115.297 1.00 58.39 166 ASP A C 1
ATOM 1242 O O . ASP A 1 153 ? 159.611 103.236 114.299 1.00 58.39 166 ASP A O 1
ATOM 1247 N N . ILE A 1 154 ? 158.227 101.726 115.214 1.00 55.08 167 ILE A N 1
ATOM 1248 C CA . ILE A 1 154 ? 157.763 101.266 113.914 1.00 55.08 167 ILE A CA 1
ATOM 1249 C C . ILE A 1 154 ? 157.051 102.395 113.188 1.00 55.08 167 ILE A C 1
ATOM 1250 O O . ILE A 1 154 ? 157.290 102.639 112.001 1.00 55.08 167 ILE A O 1
ATOM 1255 N N . GLN A 1 155 ? 156.209 103.140 113.906 1.00 49.87 168 GLN A N 1
ATOM 1256 C CA . GLN A 1 155 ? 155.539 104.288 113.303 1.00 49.87 168 GLN A CA 1
ATOM 1257 C C . GLN A 1 155 ? 156.528 105.361 112.884 1.00 49.87 168 GLN A C 1
ATOM 1258 O O . GLN A 1 155 ? 156.399 105.942 111.802 1.00 49.87 168 GLN A O 1
ATOM 1264 N N . ILE A 1 156 ? 157.501 105.666 113.739 1.00 49.87 169 ILE A N 1
ATOM 1265 C CA . ILE A 1 156 ? 158.498 106.674 113.393 1.00 49.87 169 ILE A CA 1
ATOM 1266 C C . ILE A 1 156 ? 159.221 106.279 112.117 1.00 49.87 169 ILE A C 1
ATOM 1267 O O . ILE A 1 156 ? 159.346 107.073 111.177 1.00 49.87 169 ILE A O 1
ATOM 1272 N N . ALA A 1 157 ? 159.699 105.039 112.062 1.00 51.43 170 ALA A N 1
ATOM 1273 C CA . ALA A 1 157 ? 160.433 104.577 110.892 1.00 51.43 170 ALA A CA 1
ATOM 1274 C C . ALA A 1 157 ? 159.570 104.615 109.639 1.00 51.43 170 ALA A C 1
ATOM 1275 O O . ALA A 1 157 ? 160.029 105.045 108.577 1.00 51.43 170 ALA A O 1
ATOM 1277 N N . ILE A 1 158 ? 158.323 104.156 109.735 1.00 50.28 171 ILE A N 1
ATOM 1278 C CA . ILE A 1 158 ? 157.469 104.133 108.556 1.00 50.28 171 ILE A CA 1
ATOM 1279 C C . ILE A 1 158 ? 157.202 105.545 108.066 1.00 50.28 171 ILE A C 1
ATOM 1280 O O . ILE A 1 158 ? 157.163 105.798 106.857 1.00 50.28 171 ILE A O 1
ATOM 1285 N N . ARG A 1 159 ? 157.018 106.489 108.987 1.00 48.72 172 ARG A N 1
ATOM 1286 C CA . ARG A 1 159 ? 156.815 107.869 108.565 1.00 48.72 172 ARG A CA 1
ATOM 1287 C C . ARG A 1 159 ? 158.061 108.416 107.894 1.00 48.72 172 ARG A C 1
ATOM 1288 O O . ARG A 1 159 ? 157.976 109.199 106.942 1.00 48.72 172 ARG A O 1
ATOM 1296 N N . LEU A 1 160 ? 159.232 108.016 108.372 1.00 54.36 173 LEU A N 1
ATOM 1297 C CA . LEU A 1 160 ? 160.451 108.436 107.698 1.00 54.36 173 LEU A CA 1
ATOM 1298 C C . LEU A 1 160 ? 160.500 107.883 106.284 1.00 54.36 173 LEU A C 1
ATOM 1299 O O . LEU A 1 160 ? 160.878 108.589 105.344 1.00 54.36 173 LEU A O 1
ATOM 1304 N N . CYS A 1 161 ? 160.110 106.622 106.114 1.00 57.31 174 CYS A N 1
ATOM 1305 C CA . CYS A 1 161 ? 160.034 106.041 104.778 1.00 57.31 174 CYS A CA 1
ATOM 1306 C C . CYS A 1 161 ? 159.114 106.851 103.880 1.00 57.31 174 CYS A C 1
ATOM 1307 O O . CYS A 1 161 ? 159.492 107.235 102.770 1.00 57.31 174 CYS A O 1
ATOM 1310 N N . GLU A 1 162 ? 157.893 107.112 104.348 1.00 56.10 175 GLU A N 1
ATOM 1311 C CA . GLU A 1 162 ? 156.955 107.917 103.571 1.00 56.10 175 GLU A CA 1
ATOM 1312 C C . GLU A 1 162 ? 157.552 109.267 103.215 1.00 56.10 175 GLU A C 1
ATOM 1313 O O . GLU A 1 162 ? 157.240 109.830 102.163 1.00 56.10 175 GLU A O 1
ATOM 1319 N N . LEU A 1 163 ? 158.403 109.810 104.082 1.00 55.92 176 LEU A N 1
ATOM 1320 C CA . LEU A 1 163 ? 159.013 111.107 103.826 1.00 55.92 176 LEU A CA 1
ATOM 1321 C C . LEU A 1 163 ? 160.225 111.033 102.916 1.00 55.92 176 LEU A C 1
ATOM 1322 O O . LEU A 1 163 ? 160.646 112.069 102.397 1.00 55.92 176 LEU A O 1
ATOM 1327 N N . GLY A 1 164 ? 160.803 109.859 102.720 1.00 58.38 177 GLY A N 1
ATOM 1328 C CA . GLY A 1 164 ? 161.851 109.690 101.745 1.00 58.38 177 GLY A CA 1
ATOM 1329 C C . GLY A 1 164 ? 163.229 109.449 102.307 1.00 58.38 177 GLY A C 1
ATOM 1330 O O . GLY A 1 164 ? 164.187 109.385 101.532 1.00 58.38 177 GLY A O 1
ATOM 1331 N N . VAL A 1 165 ? 163.365 109.327 103.622 1.00 64.26 178 VAL A N 1
ATOM 1332 C CA . VAL A 1 165 ? 164.653 108.996 104.210 1.00 64.26 178 VAL A CA 1
ATOM 1333 C C . VAL A 1 165 ? 164.962 107.533 103.940 1.00 64.26 178 VAL A C 1
ATOM 1334 O O . VAL A 1 165 ? 164.070 106.680 103.973 1.00 64.26 178 VAL A O 1
ATOM 1338 N N . ASP A 1 166 ? 166.226 107.236 103.660 1.00 74.32 179 ASP A N 1
ATOM 1339 C CA . ASP A 1 166 ? 166.625 105.864 103.391 1.00 74.32 179 ASP A CA 1
ATOM 1340 C C . ASP A 1 166 ? 166.659 105.058 104.681 1.00 74.32 179 ASP A C 1
ATOM 1341 O O . ASP A 1 166 ? 167.417 105.373 105.602 1.00 74.32 179 ASP A O 1
ATOM 1346 N N . MET A 1 167 ? 165.850 104.005 104.742 1.00 74.63 180 MET A N 1
ATOM 1347 C CA . MET A 1 167 ? 165.764 103.185 105.941 1.00 74.63 180 MET A CA 1
ATOM 1348 C C . MET A 1 167 ? 166.066 101.721 105.651 1.00 74.63 180 MET A C 1
ATOM 1349 O O . MET A 1 167 ? 165.561 100.838 106.347 1.00 74.63 180 MET A O 1
ATOM 1354 N N . GLU A 1 168 ? 166.897 101.452 104.647 1.00 80.13 181 GLU A N 1
ATOM 1355 C CA . GLU A 1 168 ? 167.306 100.086 104.350 1.00 80.13 181 GLU A CA 1
ATOM 1356 C C . GLU A 1 168 ? 167.960 99.419 105.551 1.00 80.13 181 GLU A C 1
ATOM 1357 O O . GLU A 1 168 ? 167.730 98.232 105.804 1.00 80.13 181 GLU A O 1
ATOM 1363 N N . GLY A 1 169 ? 168.765 100.164 106.307 1.00 79.92 182 GLY A N 1
ATOM 1364 C CA . GLY A 1 169 ? 169.508 99.558 107.398 1.00 79.92 182 GLY A CA 1
ATOM 1365 C C . GLY A 1 169 ? 168.613 98.954 108.459 1.00 79.92 182 GLY A C 1
ATOM 1366 O O . GLY A 1 169 ? 168.988 97.985 109.125 1.00 79.92 182 GLY A O 1
ATOM 1367 N N . HIS A 1 170 ? 167.424 99.510 108.634 1.00 78.41 183 HIS A N 1
ATOM 1368 C CA . HIS A 1 170 ? 166.485 98.974 109.600 1.00 78.41 183 HIS A CA 1
ATOM 1369 C C . HIS A 1 170 ? 165.479 98.025 108.970 1.00 78.41 183 HIS A C 1
ATOM 1370 O O . HIS A 1 170 ? 164.780 97.314 109.700 1.00 78.41 183 HIS A O 1
ATOM 1377 N N . PHE A 1 171 ? 165.448 97.946 107.637 1.00 74.29 184 PHE A N 1
ATOM 1378 C CA . PHE A 1 171 ? 164.335 97.297 106.953 1.00 74.29 184 PHE A CA 1
ATOM 1379 C C . PHE A 1 171 ? 164.035 95.920 107.530 1.00 74.29 184 PHE A C 1
ATOM 1380 O O . PHE A 1 171 ? 162.925 95.667 108.008 1.00 74.29 184 PHE A O 1
ATOM 1388 N N . ASP A 1 172 ? 165.010 95.014 107.493 1.00 78.62 185 ASP A N 1
ATOM 1389 C CA . ASP A 1 172 ? 164.732 93.642 107.907 1.00 78.62 185 ASP A CA 1
ATOM 1390 C C . ASP A 1 172 ? 164.300 93.577 109.363 1.00 78.62 185 ASP A C 1
ATOM 1391 O O . ASP A 1 172 ? 163.381 92.824 109.707 1.00 78.62 185 ASP A O 1
ATOM 1396 N N . ASN A 1 173 ? 164.918 94.382 110.228 1.00 75.98 186 ASN A N 1
ATOM 1397 C CA . ASN A 1 173 ? 164.491 94.403 111.622 1.00 75.98 186 ASN A CA 1
ATOM 1398 C C . ASN A 1 173 ? 163.031 94.795 111.726 1.00 75.98 186 ASN A C 1
ATOM 1399 O O . ASN A 1 173 ? 162.279 94.234 112.531 1.00 75.98 186 ASN A O 1
ATOM 1404 N N . LEU A 1 174 ? 162.614 95.752 110.900 1.00 71.63 187 LEU A N 1
ATOM 1405 C CA . LEU A 1 174 ? 161.217 96.144 110.845 1.00 71.63 187 LEU A CA 1
ATOM 1406 C C . LEU A 1 174 ? 160.340 94.985 110.417 1.00 71.63 187 LEU A C 1
ATOM 1407 O O . LEU A 1 174 ? 159.263 94.770 110.983 1.00 71.63 187 LEU A O 1
ATOM 1412 N N . ILE A 1 175 ? 160.789 94.210 109.431 1.00 73.46 188 ILE A N 1
ATOM 1413 C CA . ILE A 1 175 ? 159.912 93.205 108.844 1.00 73.46 188 ILE A CA 1
ATOM 1414 C C . ILE A 1 175 ? 159.677 92.063 109.819 1.00 73.46 188 ILE A C 1
ATOM 1415 O O . ILE A 1 175 ? 158.551 91.583 109.972 1.00 73.46 188 ILE A O 1
ATOM 1420 N N . LYS A 1 176 ? 160.728 91.618 110.503 1.00 77.55 189 LYS A N 1
ATOM 1421 C CA . LYS A 1 176 ? 160.563 90.504 111.425 1.00 77.55 189 LYS A CA 1
ATOM 1422 C C . LYS A 1 176 ? 159.816 90.892 112.687 1.00 77.55 189 LYS A C 1
ATOM 1423 O O . LYS A 1 176 ? 159.458 90.003 113.466 1.00 77.55 189 LYS A O 1
ATOM 1429 N N . SER A 1 177 ? 159.561 92.182 112.900 1.00 73.52 190 SER A N 1
ATOM 1430 C CA . SER A 1 177 ? 159.002 92.635 114.165 1.00 73.52 190 SER A CA 1
ATOM 1431 C C . SER A 1 177 ? 157.620 92.053 114.390 1.00 73.52 190 SER A C 1
ATOM 1432 O O . SER A 1 177 ? 156.737 92.155 113.536 1.00 73.52 190 SER A O 1
ATOM 1435 N N . ASN A 1 178 ? 157.434 91.458 115.560 1.00 72.67 191 ASN A N 1
ATOM 1436 C CA . ASN A 1 178 ? 156.154 90.861 115.903 1.00 72.67 191 ASN A CA 1
ATOM 1437 C C . ASN A 1 178 ? 155.065 91.918 116.013 1.00 72.67 191 ASN A C 1
ATOM 1438 O O . ASN A 1 178 ? 153.875 91.587 116.004 1.00 72.67 191 ASN A O 1
ATOM 1443 N N . LYS A 1 179 ? 155.446 93.193 116.092 1.00 68.27 192 LYS A N 1
ATOM 1444 C CA . LYS A 1 179 ? 154.483 94.234 116.406 1.00 68.27 192 LYS A CA 1
ATOM 1445 C C . LYS A 1 179 ? 153.958 94.970 115.185 1.00 68.27 192 LYS A C 1
ATOM 1446 O O . LYS A 1 179 ? 152.865 95.537 115.255 1.00 68.27 192 LYS A O 1
ATOM 1452 N N . ALA A 1 180 ? 154.683 94.963 114.072 1.00 64.79 193 ALA A N 1
ATOM 1453 C CA . ALA A 1 180 ? 154.259 95.744 112.919 1.00 64.79 193 ALA A CA 1
ATOM 1454 C C . ALA A 1 180 ? 152.941 95.229 112.364 1.00 64.79 193 ALA A C 1
ATOM 1455 O O . ALA A 1 180 ? 152.678 94.027 112.350 1.00 64.79 193 ALA A O 1
ATOM 1457 N N . ASN A 1 181 ? 152.108 96.156 111.916 1.00 63.82 194 ASN A N 1
ATOM 1458 C CA . ASN A 1 181 ? 150.872 95.834 111.232 1.00 63.82 194 ASN A CA 1
ATOM 1459 C C . ASN A 1 181 ? 151.174 95.350 109.823 1.00 63.82 194 ASN A C 1
ATOM 1460 O O . ASN A 1 181 ? 152.237 95.628 109.263 1.00 63.82 194 ASN A O 1
ATOM 1465 N N . ASP A 1 182 ? 150.217 94.628 109.240 1.00 62.27 195 ASP A N 1
ATOM 1466 C CA . ASP A 1 182 ? 150.381 94.202 107.856 1.00 62.27 195 ASP A CA 1
ATOM 1467 C C . ASP A 1 182 ? 150.423 95.397 106.917 1.00 62.27 195 ASP A C 1
ATOM 1468 O O . ASP A 1 182 ? 151.177 95.406 105.938 1.00 62.27 195 ASP A O 1
ATOM 1473 N N . LEU A 1 183 ? 149.633 96.427 107.212 1.00 54.42 196 LEU A N 1
ATOM 1474 C CA . LEU A 1 183 ? 149.702 97.660 106.440 1.00 54.42 196 LEU A CA 1
ATOM 1475 C C . LEU A 1 183 ? 151.080 98.292 106.529 1.00 54.42 196 LEU A C 1
ATOM 1476 O O . LEU A 1 183 ? 151.600 98.812 105.540 1.00 54.42 196 LEU A O 1
ATOM 1481 N N . GLN A 1 184 ? 151.689 98.253 107.711 1.00 56.36 197 GLN A N 1
ATOM 1482 C CA . GLN A 1 184 ? 153.015 98.826 107.881 1.00 56.36 197 GLN A CA 1
ATOM 1483 C C . GLN A 1 184 ? 154.065 98.038 107.111 1.00 56.36 197 GLN A C 1
ATOM 1484 O O . GLN A 1 184 ? 154.984 98.623 106.535 1.00 56.36 197 GLN A O 1
ATOM 1490 N N . LYS A 1 185 ? 153.969 96.708 107.118 1.00 58.97 198 LYS A N 1
ATOM 1491 C CA . LYS A 1 185 ? 154.893 95.906 106.324 1.00 58.97 198 LYS A CA 1
ATOM 1492 C C . LYS A 1 185 ? 154.724 96.193 104.841 1.00 58.97 198 LYS A C 1
ATOM 1493 O O . LYS A 1 185 ? 155.707 96.244 104.094 1.00 58.97 198 LYS A O 1
ATOM 1499 N N . ALA A 1 186 ? 153.483 96.376 104.391 1.00 58.22 199 ALA A N 1
ATOM 1500 C CA . ALA A 1 186 ? 153.265 96.732 102.994 1.00 58.22 199 ALA A CA 1
ATOM 1501 C C . ALA A 1 186 ? 153.908 98.067 102.662 1.00 58.22 199 ALA A C 1
ATOM 1502 O O . ALA A 1 186 ? 154.564 98.213 101.625 1.00 58.22 199 ALA A O 1
ATOM 1504 N N . LYS A 1 187 ? 153.704 99.061 103.518 1.00 54.22 200 LYS A N 1
ATOM 1505 C CA . LYS A 1 187 ? 154.361 100.342 103.312 1.00 54.22 200 LYS A CA 1
ATOM 1506 C C . LYS A 1 187 ? 155.869 100.172 103.283 1.00 54.22 200 LYS A C 1
ATOM 1507 O O . LYS A 1 187 ? 156.548 100.760 102.439 1.00 54.22 200 LYS A O 1
ATOM 1513 N N . ALA A 1 188 ? 156.404 99.349 104.184 1.00 59.03 201 ALA A N 1
ATOM 1514 C CA . ALA A 1 188 ? 157.843 99.127 104.243 1.00 59.03 201 ALA A CA 1
ATOM 1515 C C . ALA A 1 188 ? 158.360 98.597 102.921 1.00 59.03 201 ALA A C 1
ATOM 1516 O O . ALA A 1 188 ? 159.314 99.137 102.354 1.00 59.03 201 ALA A O 1
ATOM 1518 N N . TYR A 1 189 ? 157.726 97.545 102.407 1.00 61.28 202 TYR A N 1
ATOM 1519 C CA . TYR A 1 189 ? 158.160 96.967 101.143 1.00 61.28 202 TYR A CA 1
ATOM 1520 C C . TYR A 1 189 ? 158.078 97.987 100.025 1.00 61.28 202 TYR A C 1
ATOM 1521 O O . TYR A 1 189 ? 159.064 98.235 99.326 1.00 61.28 202 TYR A O 1
ATOM 1530 N N . TYR A 1 190 ? 156.905 98.590 99.839 1.00 56.86 203 TYR A N 1
ATOM 1531 C CA . TYR A 1 190 ? 156.741 99.512 98.725 1.00 56.86 203 TYR A CA 1
ATOM 1532 C C . TYR A 1 190 ? 157.764 100.637 98.785 1.00 56.86 203 TYR A C 1
ATOM 1533 O O . TYR A 1 190 ? 158.309 101.045 97.755 1.00 56.86 203 TYR A O 1
ATOM 1542 N N . PHE A 1 191 ? 158.058 101.129 99.981 1.00 57.23 204 PHE A N 1
ATOM 1543 C CA . PHE A 1 191 ? 158.848 102.338 100.132 1.00 57.23 204 PHE A CA 1
ATOM 1544 C C . PHE A 1 191 ? 160.338 102.083 100.255 1.00 57.23 204 PHE A C 1
ATOM 1545 O O . PHE A 1 191 ? 161.132 102.930 99.836 1.00 57.23 204 PHE A O 1
ATOM 1553 N N . ILE A 1 192 ? 160.739 100.949 100.819 1.00 62.09 205 ILE A N 1
ATOM 1554 C CA . ILE A 1 192 ? 162.144 100.692 101.108 1.00 62.09 205 ILE A CA 1
ATOM 1555 C C . ILE A 1 192 ? 162.744 99.755 100.069 1.00 62.09 205 ILE A C 1
ATOM 1556 O O . ILE A 1 192 ? 163.806 100.038 99.506 1.00 62.09 205 ILE A O 1
ATOM 1561 N N . LYS A 1 193 ? 162.087 98.627 99.816 1.00 66.80 206 LYS A N 1
ATOM 1562 C CA . LYS A 1 193 ? 162.574 97.667 98.835 1.00 66.80 206 LYS A CA 1
ATOM 1563 C C . LYS A 1 193 ? 161.836 97.731 97.505 1.00 66.80 206 LYS A C 1
ATOM 1564 O O . LYS A 1 193 ? 162.341 97.197 96.515 1.00 66.80 206 LYS A O 1
ATOM 1570 N N . LYS A 1 194 ? 160.668 98.373 97.452 1.00 67.03 207 LYS A N 1
ATOM 1571 C CA . LYS A 1 194 ? 159.859 98.449 96.233 1.00 67.03 207 LYS A CA 1
ATOM 1572 C C . LYS A 1 194 ? 159.497 97.065 95.710 1.00 67.03 207 LYS A C 1
ATOM 1573 O O . LYS A 1 194 ? 159.431 96.841 94.505 1.00 67.03 207 LYS A O 1
ATOM 1579 N N . ASP A 1 195 ? 159.268 96.126 96.620 1.00 73.55 208 ASP A N 1
ATOM 1580 C CA . ASP A 1 195 ? 158.789 94.795 96.265 1.00 73.55 208 ASP A CA 1
ATOM 1581 C C . ASP A 1 195 ? 157.271 94.880 96.140 1.00 73.55 208 ASP A C 1
ATOM 1582 O O . ASP A 1 195 ? 156.512 94.593 97.069 1.00 73.55 208 ASP A O 1
ATOM 1587 N N . ASP A 1 196 ? 156.823 95.281 94.947 1.00 75.17 209 ASP A N 1
ATOM 1588 C CA . ASP A 1 196 ? 155.394 95.419 94.704 1.00 75.17 209 ASP A CA 1
ATOM 1589 C C . ASP A 1 196 ? 154.671 94.100 94.883 1.00 75.17 209 ASP A C 1
ATOM 1590 O O . ASP A 1 196 ? 153.469 94.087 95.159 1.00 75.17 209 ASP A O 1
ATOM 1595 N N . HIS A 1 197 ? 155.385 92.986 94.772 1.00 73.88 210 HIS A N 1
ATOM 1596 C CA . HIS A 1 197 ? 154.754 91.694 94.989 1.00 73.88 210 HIS A CA 1
ATOM 1597 C C . HIS A 1 197 ? 154.420 91.491 96.461 1.00 73.88 210 HIS A C 1
ATOM 1598 O O . HIS A 1 197 ? 153.273 91.200 96.816 1.00 73.88 210 HIS A O 1
ATOM 1605 N N . LYS A 1 198 ? 155.415 91.624 97.334 1.00 70.98 211 LYS A N 1
ATOM 1606 C CA . LYS A 1 198 ? 155.145 91.491 98.757 1.00 70.98 211 LYS A CA 1
ATOM 1607 C C . LYS A 1 198 ? 154.289 92.640 99.263 1.00 70.98 211 LYS A C 1
ATOM 1608 O O . LYS A 1 198 ? 153.479 92.450 100.175 1.00 70.98 211 LYS A O 1
ATOM 1614 N N . ALA A 1 199 ? 154.447 93.830 98.683 1.00 67.88 212 ALA A N 1
ATOM 1615 C CA . ALA A 1 199 ? 153.556 94.932 99.021 1.00 67.88 212 ALA A CA 1
ATOM 1616 C C . ALA A 1 199 ? 152.113 94.565 98.733 1.00 67.88 212 ALA A C 1
ATOM 1617 O O . ALA A 1 199 ? 151.235 94.755 99.580 1.00 67.88 212 ALA A O 1
ATOM 1619 N N . LYS A 1 200 ? 151.850 94.011 97.553 1.00 68.58 213 LYS A N 1
ATOM 1620 C CA . LYS A 1 200 ? 150.492 93.609 97.225 1.00 68.58 213 LYS A CA 1
ATOM 1621 C C . LYS A 1 200 ? 150.009 92.490 98.138 1.00 68.58 213 LYS A C 1
ATOM 1622 O O . LYS A 1 200 ? 148.857 92.499 98.574 1.00 68.58 213 LYS A O 1
ATOM 1628 N N . GLU A 1 201 ? 150.870 91.521 98.440 1.00 70.98 214 GLU A N 1
ATOM 1629 C CA . GLU A 1 201 ? 150.465 90.428 99.321 1.00 70.98 214 GLU A CA 1
ATOM 1630 C C . GLU A 1 201 ? 150.031 90.948 100.686 1.00 70.98 214 GLU A C 1
ATOM 1631 O O . GLU A 1 201 ? 148.953 90.605 101.196 1.00 70.98 214 GLU A O 1
ATOM 1637 N N . HIS A 1 202 ? 150.860 91.787 101.295 1.00 64.49 215 HIS A N 1
ATOM 1638 C CA . HIS A 1 202 ? 150.543 92.255 102.633 1.00 64.49 215 HIS A CA 1
ATOM 1639 C C . HIS A 1 202 ? 149.352 93.196 102.620 1.00 64.49 215 HIS A C 1
ATOM 1640 O O . HIS A 1 202 ? 148.513 93.159 103.525 1.00 64.49 215 HIS A O 1
ATOM 1647 N N . MET A 1 203 ? 149.253 94.039 101.596 1.00 66.04 216 MET A N 1
ATOM 1648 C CA . MET A 1 203 ? 148.142 94.972 101.522 1.00 66.04 216 MET A CA 1
ATOM 1649 C C . MET A 1 203 ? 146.835 94.238 101.281 1.00 66.04 216 MET A C 1
ATOM 1650 O O . MET A 1 203 ? 145.782 94.662 101.763 1.00 66.04 216 MET A O 1
ATOM 1655 N N . ASP A 1 204 ? 146.884 93.121 100.556 1.00 67.11 217 ASP A N 1
ATOM 1656 C CA . ASP A 1 204 ? 145.706 92.276 100.437 1.00 67.11 217 ASP A CA 1
ATOM 1657 C C . ASP A 1 204 ? 145.316 91.697 101.786 1.00 67.11 217 ASP A C 1
ATOM 1658 O O . ASP A 1 204 ? 144.125 91.643 102.122 1.00 67.11 217 ASP A O 1
ATOM 1663 N N . LYS A 1 205 ? 146.301 91.258 102.578 1.00 62.75 218 LYS A N 1
ATOM 1664 C CA . LYS A 1 205 ? 145.979 90.816 103.936 1.00 62.75 218 LYS A CA 1
ATOM 1665 C C . LYS A 1 205 ? 145.304 91.927 104.734 1.00 62.75 218 LYS A C 1
ATOM 1666 O O . LYS A 1 205 ? 144.315 91.689 105.435 1.00 62.75 218 LYS A O 1
ATOM 1672 N N . CYS A 1 206 ? 145.795 93.156 104.599 1.00 59.20 219 CYS A N 1
ATOM 1673 C CA . CYS A 1 206 ? 145.249 94.265 105.374 1.00 59.20 219 CYS A CA 1
ATOM 1674 C C . CYS A 1 206 ? 143.813 94.576 104.968 1.00 59.20 219 CYS A C 1
ATOM 1675 O O . CYS A 1 206 ? 142.936 94.762 105.822 1.00 59.20 219 CYS A O 1
ATOM 1678 N N . THR A 1 207 ? 143.554 94.659 103.664 1.00 57.27 220 THR A N 1
ATOM 1679 C CA . THR A 1 207 ? 142.198 94.946 103.220 1.00 57.27 220 THR A CA 1
ATOM 1680 C C . THR A 1 207 ? 141.256 93.804 103.552 1.00 57.27 220 THR A C 1
ATOM 1681 O O . THR A 1 207 ? 140.068 94.029 103.790 1.00 57.27 220 THR A O 1
ATOM 1685 N N . ALA A 1 208 ? 141.754 92.571 103.576 1.00 57.76 221 ALA A N 1
ATOM 1686 C CA . ALA A 1 208 ? 140.909 91.483 104.041 1.00 57.76 221 ALA A CA 1
ATOM 1687 C C . ALA A 1 208 ? 140.609 91.626 105.523 1.00 57.76 221 ALA A C 1
ATOM 1688 O O . ALA A 1 208 ? 139.556 91.194 105.995 1.00 57.76 221 ALA A O 1
ATOM 1690 N N . SER A 1 209 ? 141.535 92.208 106.280 1.00 54.80 222 SER A N 1
ATOM 1691 C CA . SER A 1 209 ? 141.270 92.428 107.698 1.00 54.80 222 SER A CA 1
ATOM 1692 C C . SER A 1 209 ? 140.284 93.565 107.915 1.00 54.80 222 SER A C 1
ATOM 1693 O O . SER A 1 209 ? 139.596 93.600 108.937 1.00 54.80 222 SER A O 1
ATOM 1696 N N . LEU A 1 210 ? 140.223 94.510 106.979 1.00 50.85 223 LEU A N 1
ATOM 1697 C CA . LEU A 1 210 ? 139.392 95.697 107.166 1.00 50.85 223 LEU A CA 1
ATOM 1698 C C . LEU A 1 210 ? 137.902 95.392 107.164 1.00 50.85 223 LEU A C 1
ATOM 1699 O O . LEU A 1 210 ? 137.098 96.291 107.421 1.00 50.85 223 LEU A O 1
ATOM 1704 N N . LYS A 1 211 ? 137.507 94.160 106.875 1.00 51.78 224 LYS A N 1
ATOM 1705 C CA . LYS A 1 211 ? 136.091 93.836 106.891 1.00 51.78 224 LYS A CA 1
ATOM 1706 C C . LYS A 1 211 ? 135.514 93.781 108.298 1.00 51.78 224 LYS A C 1
ATOM 1707 O O . LYS A 1 211 ? 134.295 93.654 108.444 1.00 51.78 224 LYS A O 1
ATOM 1713 N N . TYR A 1 212 ? 136.348 93.878 109.331 1.00 52.88 225 TYR A N 1
ATOM 1714 C CA . TYR A 1 212 ? 135.890 93.928 110.709 1.00 52.88 225 TYR A CA 1
ATOM 1715 C C . TYR A 1 212 ? 136.515 95.070 111.489 1.00 52.88 225 TYR A C 1
ATOM 1716 O O . TYR A 1 212 ? 136.287 95.176 112.694 1.00 52.88 225 TYR A O 1
ATOM 1725 N N . THR A 1 213 ? 137.309 95.909 110.837 1.00 49.56 226 THR A N 1
ATOM 1726 C CA . THR A 1 213 ? 137.873 97.092 111.451 1.00 49.56 226 THR A CA 1
ATOM 1727 C C . THR A 1 213 ? 136.852 98.211 111.394 1.00 49.56 226 THR A C 1
ATOM 1728 O O . THR A 1 213 ? 136.668 98.795 110.318 1.00 49.56 226 THR A O 1
ATOM 1732 N N . PRO A 1 214 ? 136.183 98.553 112.495 1.00 43.92 227 PRO A N 1
ATOM 1733 C CA . PRO A 1 214 ? 135.073 99.508 112.425 1.00 43.92 227 PRO A CA 1
ATOM 1734 C C . PRO A 1 214 ? 135.476 100.848 111.830 1.00 43.92 227 PRO A C 1
ATOM 1735 O O . PRO A 1 214 ? 136.652 101.201 111.777 1.00 43.92 227 PRO A O 1
ATOM 1739 N N . CYS A 1 215 ? 134.467 101.605 111.396 1.00 41.92 228 CYS A N 1
ATOM 1740 C CA . CYS A 1 215 ? 134.715 102.833 110.650 1.00 41.92 228 CYS A CA 1
ATOM 1741 C C . CYS A 1 215 ? 135.504 103.852 111.455 1.00 41.92 228 CYS A C 1
ATOM 1742 O O . CYS A 1 215 ? 136.241 104.656 110.881 1.00 41.92 228 CYS A O 1
ATOM 1745 N N . SER A 1 216 ? 135.351 103.856 112.773 1.00 40.24 229 SER A N 1
ATOM 1746 C CA . SER A 1 216 ? 136.034 104.857 113.574 1.00 40.24 229 SER A CA 1
ATOM 1747 C C . SER A 1 216 ? 137.525 104.615 113.637 1.00 40.24 229 SER A C 1
ATOM 1748 O O . SER A 1 216 ? 138.284 105.554 113.881 1.00 40.24 229 SER A O 1
ATOM 1751 N N . HIS A 1 217 ? 137.947 103.377 113.420 1.00 45.81 230 HIS A N 1
ATOM 1752 C CA . HIS A 1 217 ? 139.334 102.980 113.584 1.00 45.81 230 HIS A CA 1
ATOM 1753 C C . HIS A 1 217 ? 140.262 103.806 112.701 1.00 45.81 230 HIS A C 1
ATOM 1754 O O . HIS A 1 217 ? 139.849 104.402 111.706 1.00 45.81 230 HIS A O 1
ATOM 1761 N N . ARG A 1 218 ? 141.533 103.839 113.084 1.00 47.96 231 ARG A N 1
ATOM 1762 C CA . ARG A 1 218 ? 142.521 104.613 112.351 1.00 47.96 231 ARG A CA 1
ATOM 1763 C C . ARG A 1 218 ? 143.115 103.838 111.190 1.00 47.96 231 ARG A C 1
ATOM 1764 O O . ARG A 1 218 ? 143.789 104.431 110.339 1.00 47.96 231 ARG A O 1
ATOM 1772 N N . LEU A 1 219 ? 142.908 102.523 111.152 1.00 47.22 232 LEU A N 1
ATOM 1773 C CA . LEU A 1 219 ? 143.376 101.746 110.019 1.00 47.22 232 LEU A CA 1
ATOM 1774 C C . LEU A 1 219 ? 142.703 102.193 108.737 1.00 47.22 232 LEU A C 1
ATOM 1775 O O . LEU A 1 219 ? 143.313 102.142 107.665 1.00 47.22 232 LEU A O 1
ATOM 1780 N N . TRP A 1 220 ? 141.467 102.682 108.835 1.00 44.31 233 TRP A N 1
ATOM 1781 C CA . TRP A 1 220 ? 140.764 103.171 107.658 1.00 44.31 233 TRP A CA 1
ATOM 1782 C C . TRP A 1 220 ? 141.449 104.396 107.080 1.00 44.31 233 TRP A C 1
ATOM 1783 O O . TRP A 1 220 ? 141.727 104.457 105.878 1.00 44.31 233 TRP A O 1
ATOM 1794 N N . ASP A 1 221 ? 141.724 105.389 107.922 1.00 46.44 234 ASP A N 1
ATOM 1795 C CA . ASP A 1 221 ? 142.311 106.620 107.419 1.00 46.44 234 ASP A CA 1
ATOM 1796 C C . ASP A 1 221 ? 143.746 106.398 106.981 1.00 46.44 234 ASP A C 1
ATOM 1797 O O . ASP A 1 221 ? 144.198 107.000 106.006 1.00 46.44 234 ASP A O 1
ATOM 1802 N N . GLU A 1 222 ? 144.463 105.492 107.647 1.00 47.25 235 GLU A N 1
ATOM 1803 C CA . GLU A 1 222 ? 145.820 105.190 107.205 1.00 47.25 235 GLU A CA 1
ATOM 1804 C C . GLU A 1 222 ? 145.824 104.493 105.852 1.00 47.25 235 GLU A C 1
ATOM 1805 O O . GLU A 1 222 ? 146.635 104.823 104.981 1.00 47.25 235 GLU A O 1
ATOM 1811 N N . THR A 1 223 ? 144.925 103.531 105.649 1.00 45.67 236 THR A N 1
ATOM 1812 C CA . THR A 1 223 ? 144.865 102.857 104.361 1.00 45.67 236 THR A CA 1
ATOM 1813 C C . THR A 1 223 ? 144.435 103.813 103.257 1.00 45.67 236 THR A C 1
ATOM 1814 O O . THR A 1 223 ? 144.972 103.771 102.144 1.00 45.67 236 THR A O 1
ATOM 1818 N N . VAL A 1 224 ? 143.474 104.692 103.543 1.00 44.88 237 VAL A N 1
ATOM 1819 C CA . VAL A 1 224 ? 143.049 105.661 102.538 1.00 44.88 237 VAL A CA 1
ATOM 1820 C C . VAL A 1 224 ? 144.197 106.593 102.177 1.00 44.88 237 VAL A C 1
ATOM 1821 O O . VAL A 1 224 ? 144.398 106.926 101.005 1.00 44.88 237 VAL A O 1
ATOM 1825 N N . GLY A 1 225 ? 144.968 107.029 103.169 1.00 46.06 238 GLY A N 1
ATOM 1826 C CA . GLY A 1 225 ? 146.114 107.867 102.870 1.00 46.06 238 GLY A CA 1
ATOM 1827 C C . GLY A 1 225 ? 147.166 107.138 102.061 1.00 46.06 238 GLY A C 1
ATOM 1828 O O . GLY A 1 225 ? 147.800 107.721 101.181 1.00 46.06 238 GLY A O 1
ATOM 1829 N N . PHE A 1 226 ? 147.361 105.851 102.342 1.00 47.98 239 PHE A N 1
ATOM 1830 C CA . PHE A 1 226 ? 148.273 105.059 101.526 1.00 47.98 239 PHE A CA 1
ATOM 1831 C C . PHE A 1 226 ? 147.806 105.004 100.078 1.00 47.98 239 PHE A C 1
ATOM 1832 O O . PHE A 1 226 ? 148.605 105.171 99.151 1.00 47.98 239 PHE A O 1
ATOM 1840 N N . ILE A 1 227 ? 146.516 104.765 99.865 1.00 48.85 240 ILE A N 1
ATOM 1841 C CA . ILE A 1 227 ? 146.004 104.659 98.504 1.00 48.85 240 ILE A CA 1
ATOM 1842 C C . ILE A 1 227 ? 146.122 105.991 97.783 1.00 48.85 240 ILE A C 1
ATOM 1843 O O . ILE A 1 227 ? 146.480 106.044 96.600 1.00 48.85 240 ILE A O 1
ATOM 1848 N N . GLU A 1 228 ? 145.826 107.088 98.477 1.00 51.06 241 GLU A N 1
ATOM 1849 C CA . GLU A 1 228 ? 146.019 108.404 97.884 1.00 51.06 241 GLU A CA 1
ATOM 1850 C C . GLU A 1 228 ? 147.466 108.607 97.485 1.00 51.06 241 GLU A C 1
ATOM 1851 O O . GLU A 1 228 ? 147.753 109.140 96.409 1.00 51.06 241 GLU A O 1
ATOM 1857 N N . ARG A 1 229 ? 148.397 108.189 98.340 1.00 50.68 242 ARG A N 1
ATOM 1858 C CA . ARG A 1 229 ? 149.805 108.360 98.014 1.00 50.68 242 ARG A CA 1
ATOM 1859 C C . ARG A 1 229 ? 150.183 107.548 96.788 1.00 50.68 242 ARG A C 1
ATOM 1860 O O . ARG A 1 229 ? 150.948 108.014 95.939 1.00 50.68 242 ARG A O 1
ATOM 1868 N N . LEU A 1 230 ? 149.666 106.327 96.684 1.00 52.54 243 LEU A N 1
ATOM 1869 C CA . LEU A 1 230 ? 149.927 105.523 95.495 1.00 52.54 243 LEU A CA 1
ATOM 1870 C C . LEU A 1 230 ? 149.398 106.209 94.247 1.00 52.54 243 LEU A C 1
ATOM 1871 O O . LEU A 1 230 ? 150.082 106.261 93.221 1.00 52.54 243 LEU A O 1
ATOM 1876 N N . LYS A 1 231 ? 148.186 106.754 94.319 1.00 53.22 244 LYS A N 1
ATOM 1877 C CA . LYS A 1 231 ? 147.643 107.504 93.190 1.00 53.22 244 LYS A CA 1
ATOM 1878 C C . LYS A 1 231 ? 148.533 108.683 92.821 1.00 53.22 244 LYS A C 1
ATOM 1879 O O . LYS A 1 231 ? 148.730 108.978 91.639 1.00 53.22 244 LYS A O 1
ATOM 1885 N N . GLY A 1 232 ? 149.068 109.379 93.817 1.00 55.37 245 GLY A N 1
ATOM 1886 C CA . GLY A 1 232 ? 149.981 110.469 93.524 1.00 55.37 245 GLY A CA 1
ATOM 1887 C C . GLY A 1 232 ? 151.266 109.996 92.877 1.00 55.37 245 GLY A C 1
ATOM 1888 O O . GLY A 1 232 ? 151.824 110.680 92.020 1.00 55.37 245 GLY A O 1
ATOM 1889 N N . ASP A 1 233 ? 151.747 108.822 93.270 1.00 59.14 246 ASP A N 1
ATOM 1890 C CA . ASP A 1 233 ? 152.903 108.223 92.624 1.00 59.14 246 ASP A CA 1
ATOM 1891 C C . ASP A 1 233 ? 152.562 107.603 91.280 1.00 59.14 246 ASP A C 1
ATOM 1892 O O . ASP A 1 233 ? 153.474 107.256 90.525 1.00 59.14 246 ASP A O 1
ATOM 1897 N N . SER A 1 234 ? 151.278 107.476 90.958 1.00 63.04 247 SER A N 1
ATOM 1898 C CA . SER A 1 234 ? 150.839 106.842 89.722 1.00 63.04 247 SER A CA 1
ATOM 1899 C C . SER A 1 234 ? 151.412 105.438 89.586 1.00 63.04 247 SER A C 1
ATOM 1900 O O . SER A 1 234 ? 151.940 105.065 88.538 1.00 63.04 247 SER A O 1
ATOM 1903 N N . SER A 1 235 ? 151.326 104.665 90.659 1.00 60.80 248 SER A N 1
ATOM 1904 C CA . SER A 1 235 ? 151.649 103.255 90.597 1.00 60.80 248 SER A CA 1
ATOM 1905 C C . SER A 1 235 ? 150.487 102.504 89.972 1.00 60.80 248 SER A C 1
ATOM 1906 O O . SER A 1 235 ? 149.451 103.083 89.649 1.00 60.80 248 SER A O 1
ATOM 1909 N N . THR A 1 236 ? 150.667 101.204 89.776 1.00 62.32 249 THR A N 1
ATOM 1910 C CA . THR A 1 236 ? 149.569 100.415 89.243 1.00 62.32 249 THR A CA 1
ATOM 1911 C C . THR A 1 236 ? 148.677 99.845 90.335 1.00 62.32 249 THR A C 1
ATOM 1912 O O . THR A 1 236 ? 147.530 99.501 90.052 1.00 62.32 249 THR A O 1
ATOM 1916 N N . LEU A 1 237 ? 149.165 99.756 91.571 1.00 59.87 250 LEU A N 1
ATOM 1917 C CA . LEU A 1 237 ? 148.415 99.063 92.612 1.00 59.87 250 LEU A CA 1
ATOM 1918 C C . LEU A 1 237 ? 147.239 99.893 93.114 1.00 59.87 250 LEU A C 1
ATOM 1919 O O . LEU A 1 237 ? 146.358 99.372 93.807 1.00 59.87 250 LEU A O 1
ATOM 1924 N N . TRP A 1 238 ? 147.211 101.184 92.790 1.00 55.78 251 TRP A N 1
ATOM 1925 C CA . TRP A 1 238 ? 146.267 102.075 93.449 1.00 55.78 251 TRP A CA 1
ATOM 1926 C C . TRP A 1 238 ? 144.829 101.716 93.108 1.00 55.78 251 TRP A C 1
ATOM 1927 O O . TRP A 1 238 ? 143.954 101.727 93.978 1.00 55.78 251 TRP A O 1
ATOM 1938 N N . ARG A 1 239 ? 144.575 101.345 91.858 1.00 57.72 252 ARG A N 1
ATOM 1939 C CA . ARG A 1 239 ? 143.235 100.959 91.443 1.00 57.72 252 ARG A CA 1
ATOM 1940 C C . ARG A 1 239 ? 142.709 99.757 92.218 1.00 57.72 252 ARG A C 1
ATOM 1941 O O . ARG A 1 239 ? 141.621 99.800 92.808 1.00 57.72 252 ARG A O 1
ATOM 1949 N N . ASP A 1 240 ? 143.465 98.666 92.210 1.00 56.03 253 ASP A N 1
ATOM 1950 C CA . ASP A 1 240 ? 142.990 97.450 92.849 1.00 56.03 253 ASP A CA 1
ATOM 1951 C C . ASP A 1 240 ? 142.875 97.634 94.355 1.00 56.03 253 ASP A C 1
ATOM 1952 O O . ASP A 1 240 ? 141.944 97.118 94.989 1.00 56.03 253 ASP A O 1
ATOM 1957 N N . PHE A 1 241 ? 143.789 98.404 94.945 1.00 55.95 254 PHE A N 1
ATOM 1958 C CA . PHE A 1 241 ? 143.702 98.649 96.379 1.00 55.95 254 PHE A CA 1
ATOM 1959 C C . PHE A 1 241 ? 142.458 99.443 96.721 1.00 55.95 254 PHE A C 1
ATOM 1960 O O . PHE A 1 241 ? 141.764 99.137 97.696 1.00 55.95 254 PHE A O 1
ATOM 1968 N N . ALA A 1 242 ? 142.155 100.470 95.930 1.00 49.49 255 ALA A N 1
ATOM 1969 C CA . ALA A 1 242 ? 140.964 101.265 96.179 1.00 49.49 255 ALA A CA 1
ATOM 1970 C C . ALA A 1 242 ? 139.703 100.431 96.035 1.00 49.49 255 ALA A C 1
ATOM 1971 O O . ALA A 1 242 ? 138.769 100.559 96.829 1.00 49.49 255 ALA A O 1
ATOM 1973 N N . ILE A 1 243 ? 139.663 99.552 95.038 1.00 48.44 256 ILE A N 1
ATOM 1974 C CA . ILE A 1 243 ? 138.453 98.763 94.819 1.00 48.44 256 ILE A CA 1
ATOM 1975 C C . ILE A 1 243 ? 138.229 97.789 95.973 1.00 48.44 256 ILE A C 1
ATOM 1976 O O . ILE A 1 243 ? 137.107 97.639 96.477 1.00 48.44 256 ILE A O 1
ATOM 1981 N N . LYS A 1 244 ? 139.292 97.139 96.441 1.00 50.24 257 LYS A N 1
ATOM 1982 C CA . LYS A 1 244 ? 139.095 96.173 97.519 1.00 50.24 257 LYS A CA 1
ATOM 1983 C C . LYS A 1 244 ? 138.837 96.867 98.853 1.00 50.24 257 LYS A C 1
ATOM 1984 O O . LYS A 1 244 ? 138.068 96.365 99.685 1.00 50.24 257 LYS A O 1
ATOM 1990 N N . THR A 1 245 ? 139.432 98.039 99.067 1.00 47.25 258 THR A N 1
ATOM 1991 C CA . THR A 1 245 ? 139.107 98.813 100.257 1.00 47.25 258 THR A CA 1
ATOM 1992 C C . THR A 1 245 ? 137.647 99.234 100.244 1.00 47.25 258 THR A C 1
ATOM 1993 O O . THR A 1 245 ? 136.967 99.192 101.274 1.00 47.25 258 THR A O 1
ATOM 1997 N N . TYR A 1 246 ? 137.132 99.613 99.074 1.00 45.29 259 TYR A N 1
ATOM 1998 C CA . TYR A 1 246 ? 135.728 99.990 98.979 1.00 45.29 259 TYR A CA 1
ATOM 1999 C C . TYR A 1 246 ? 134.820 98.804 99.253 1.00 45.29 259 TYR A C 1
ATOM 2000 O O . TYR A 1 246 ? 133.775 98.945 99.897 1.00 45.29 259 TYR A O 1
ATOM 2009 N N . ARG A 1 247 ? 135.190 97.625 98.760 1.00 48.41 260 ARG A N 1
ATOM 2010 C CA . ARG A 1 247 ? 134.374 96.448 99.045 1.00 48.41 260 ARG A CA 1
ATOM 2011 C C . ARG A 1 247 ? 134.331 96.159 100.534 1.00 48.41 260 ARG A C 1
ATOM 2012 O O . ARG A 1 247 ? 133.273 95.852 101.094 1.00 48.41 260 ARG A O 1
ATOM 2020 N N . SER A 1 248 ? 135.484 96.226 101.192 1.00 45.69 261 SER A N 1
ATOM 2021 C CA . SER A 1 248 ? 135.503 95.981 102.626 1.00 45.69 261 SER A CA 1
ATOM 2022 C C . SER A 1 248 ? 134.677 97.024 103.358 1.00 45.69 261 SER A C 1
ATOM 2023 O O . SER A 1 248 ? 133.990 96.717 104.338 1.00 45.69 261 SER A O 1
ATOM 2026 N N . CYS A 1 249 ? 134.694 98.263 102.870 1.00 44.60 262 CYS A N 1
ATOM 2027 C CA . CYS A 1 249 ? 133.914 99.296 103.535 1.00 44.60 262 CYS A CA 1
ATOM 2028 C C . CYS A 1 249 ? 132.423 99.071 103.349 1.00 44.60 262 CYS A C 1
ATOM 2029 O O . CYS A 1 249 ? 131.633 99.417 104.225 1.00 44.60 262 CYS A O 1
ATOM 2032 N N . ARG A 1 250 ? 132.015 98.476 102.227 1.00 45.66 263 ARG A N 1
ATOM 2033 C CA . ARG A 1 250 ? 130.625 98.042 102.093 1.00 45.66 263 ARG A CA 1
ATOM 2034 C C . ARG A 1 250 ? 130.286 96.974 103.125 1.00 45.66 263 ARG A C 1
ATOM 2035 O O . ARG A 1 250 ? 129.294 97.077 103.869 1.00 45.66 263 ARG A O 1
ATOM 2043 N N . VAL A 1 251 ? 131.095 95.916 103.145 1.00 44.93 264 VAL A N 1
ATOM 2044 C CA . VAL A 1 251 ? 130.854 94.786 104.036 1.00 44.93 264 VAL A CA 1
ATOM 2045 C C . VAL A 1 251 ? 130.741 95.261 105.475 1.00 44.93 264 VAL A C 1
ATOM 2046 O O . VAL A 1 251 ? 129.995 94.693 106.279 1.00 44.93 264 VAL A O 1
ATOM 2050 N N . GLN A 1 252 ? 131.471 96.319 105.823 1.00 46.04 265 GLN A N 1
ATOM 2051 C CA . GLN A 1 252 ? 131.396 96.803 107.195 1.00 46.04 265 GLN A CA 1
ATOM 2052 C C . GLN A 1 252 ? 130.253 97.781 107.406 1.00 46.04 265 GLN A C 1
ATOM 2053 O O . GLN A 1 252 ? 129.575 97.716 108.435 1.00 46.04 265 GLN A O 1
ATOM 2059 N N . GLU A 1 253 ? 130.030 98.702 106.472 1.00 45.23 266 GLU A N 1
ATOM 2060 C CA . GLU A 1 253 ? 128.900 99.605 106.581 1.00 45.23 266 GLU A CA 1
ATOM 2061 C C . GLU A 1 253 ? 127.612 98.859 106.821 1.00 45.23 266 GLU A C 1
ATOM 2062 O O . GLU A 1 253 ? 126.683 99.423 107.398 1.00 45.23 266 GLU A O 1
ATOM 2068 N N . LYS A 1 254 ? 127.528 97.608 106.382 1.00 49.14 267 LYS A N 1
ATOM 2069 C CA . LYS A 1 254 ? 126.346 96.831 106.739 1.00 49.14 267 LYS A CA 1
ATOM 2070 C C . LYS A 1 254 ? 126.187 96.656 108.249 1.00 49.14 267 LYS A C 1
ATOM 2071 O O . LYS A 1 254 ? 125.087 96.345 108.714 1.00 49.14 267 LYS A O 1
ATOM 2077 N N . GLU A 1 255 ? 127.237 96.862 109.039 1.00 48.88 268 GLU A N 1
ATOM 2078 C CA . GLU A 1 255 ? 127.196 96.510 110.455 1.00 48.88 268 GLU A CA 1
ATOM 2079 C C . GLU A 1 255 ? 127.404 97.677 111.408 1.00 48.88 268 GLU A C 1
ATOM 2080 O O . GLU A 1 255 ? 127.679 97.440 112.582 1.00 48.88 268 GLU A O 1
ATOM 2086 N N . THR A 1 256 ? 127.281 98.923 110.953 1.00 45.07 269 THR A N 1
ATOM 2087 C CA . THR A 1 256 ? 127.736 100.043 111.770 1.00 45.07 269 THR A CA 1
ATOM 2088 C C . THR A 1 256 ? 126.708 100.446 112.824 1.00 45.07 269 THR A C 1
ATOM 2089 O O . THR A 1 256 ? 127.045 100.580 114.003 1.00 45.07 269 THR A O 1
ATOM 2093 N N . GLY A 1 257 ? 125.465 100.637 112.434 1.00 44.80 270 GLY A N 1
ATOM 2094 C CA . GLY A 1 257 ? 124.572 101.279 113.386 1.00 44.80 270 GLY A CA 1
ATOM 2095 C C . GLY A 1 257 ? 124.239 102.689 112.958 1.00 44.80 270 GLY A C 1
ATOM 2096 O O . GLY A 1 257 ? 125.049 103.396 112.369 1.00 44.80 270 GLY A O 1
ATOM 2097 N N . THR A 1 258 ? 123.007 103.101 113.235 1.00 44.87 271 THR A N 1
ATOM 2098 C CA . THR A 1 258 ? 122.508 104.311 112.596 1.00 44.87 271 THR A CA 1
ATOM 2099 C C . THR A 1 258 ? 123.350 105.514 112.978 1.00 44.87 271 THR A C 1
ATOM 2100 O O . THR A 1 258 ? 124.115 106.036 112.165 1.00 44.87 271 THR A O 1
ATOM 2104 N N . LEU A 1 259 ? 123.257 105.945 114.223 1.00 43.83 272 LEU A N 1
ATOM 2105 C CA . LEU A 1 259 ? 124.339 106.741 114.751 1.00 43.83 272 LEU A CA 1
ATOM 2106 C C . LEU A 1 259 ? 125.609 105.930 114.598 1.00 43.83 272 LEU A C 1
ATOM 2107 O O . LEU A 1 259 ? 125.602 104.710 114.751 1.00 43.83 272 LEU A O 1
ATOM 2112 N N . ARG A 1 260 ? 126.707 106.619 114.330 1.00 43.13 273 ARG A N 1
ATOM 2113 C CA . ARG A 1 260 ? 127.977 106.115 113.823 1.00 43.13 273 ARG A CA 1
ATOM 2114 C C . ARG A 1 260 ? 127.969 105.927 112.322 1.00 43.13 273 ARG A C 1
ATOM 2115 O O . ARG A 1 260 ? 129.036 105.755 111.751 1.00 43.13 273 ARG A O 1
ATOM 2123 N N . LEU A 1 261 ? 126.830 105.998 111.645 1.00 39.84 274 LEU A N 1
ATOM 2124 C CA . LEU A 1 261 ? 126.911 106.222 110.209 1.00 39.84 274 LEU A CA 1
ATOM 2125 C C . LEU A 1 261 ? 127.205 107.683 109.946 1.00 39.84 274 LEU A C 1
ATOM 2126 O O . LEU A 1 261 ? 128.074 108.019 109.140 1.00 39.84 274 LEU A O 1
ATOM 2131 N N . ARG A 1 262 ? 126.471 108.562 110.622 1.00 42.29 275 ARG A N 1
ATOM 2132 C CA . ARG A 1 262 ? 126.774 109.981 110.584 1.00 42.29 275 ARG A CA 1
ATOM 2133 C C . ARG A 1 262 ? 128.193 110.243 111.036 1.00 42.29 275 ARG A C 1
ATOM 2134 O O . ARG A 1 262 ? 128.972 110.876 110.324 1.00 42.29 275 ARG A O 1
ATOM 2142 N N . TRP A 1 263 ? 128.550 109.762 112.221 1.00 38.08 276 TRP A N 1
ATOM 2143 C CA . TRP A 1 263 ? 129.839 110.118 112.797 1.00 38.08 276 TRP A CA 1
ATOM 2144 C C . TRP A 1 263 ? 130.990 109.546 111.988 1.00 38.08 276 TRP A C 1
ATOM 2145 O O . TRP A 1 263 ? 131.848 110.291 111.508 1.00 38.08 276 TRP A O 1
ATOM 2156 N N . TYR A 1 264 ? 131.027 108.237 111.815 1.00 37.19 277 TYR A N 1
ATOM 2157 C CA . TYR A 1 264 ? 132.254 107.608 111.356 1.00 37.19 277 TYR A CA 1
ATOM 2158 C C . TYR A 1 264 ? 132.207 107.099 109.927 1.00 37.19 277 TYR A C 1
ATOM 2159 O O . TYR A 1 264 ? 133.241 107.062 109.270 1.00 37.19 277 TYR A O 1
ATOM 2168 N N . TRP A 1 265 ? 131.041 106.739 109.402 1.00 36.64 278 TRP A N 1
ATOM 2169 C CA . TRP A 1 265 ? 131.006 106.182 108.056 1.00 36.64 278 TRP A CA 1
ATOM 2170 C C . TRP A 1 265 ? 131.032 107.274 107.002 1.00 36.64 278 TRP A C 1
ATOM 2171 O O . TRP A 1 265 ? 131.617 107.097 105.930 1.00 36.64 278 TRP A O 1
ATOM 2182 N N . SER A 1 266 ? 130.410 108.415 107.289 1.00 38.31 279 SER A N 1
ATOM 2183 C CA . SER A 1 266 ? 130.369 109.507 106.324 1.00 38.31 279 SER A CA 1
ATOM 2184 C C . SER A 1 266 ? 131.765 109.961 105.930 1.00 38.31 279 SER A C 1
ATOM 2185 O O . SER A 1 266 ? 132.021 110.261 104.760 1.00 38.31 279 SER A O 1
ATOM 2188 N N . ARG A 1 267 ? 132.690 109.973 106.886 1.00 38.71 280 ARG A N 1
ATOM 2189 C CA . ARG A 1 267 ? 134.064 110.370 106.613 1.00 38.71 280 ARG A CA 1
ATOM 2190 C C . ARG A 1 267 ? 134.665 109.609 105.451 1.00 38.71 280 ARG A C 1
ATOM 2191 O O . ARG A 1 267 ? 135.647 110.062 104.860 1.00 38.71 280 ARG A O 1
ATOM 2199 N N . HIS A 1 268 ? 134.117 108.452 105.124 1.00 39.43 281 HIS A N 1
ATOM 2200 C CA . HIS A 1 268 ? 134.725 107.610 104.114 1.00 39.43 281 HIS A CA 1
ATOM 2201 C C . HIS A 1 268 ? 134.311 107.970 102.705 1.00 39.43 281 HIS A C 1
ATOM 2202 O O . HIS A 1 268 ? 134.679 107.241 101.783 1.00 39.43 281 HIS A O 1
ATOM 2209 N N . ARG A 1 269 ? 133.578 109.069 102.515 1.00 42.67 282 ARG A N 1
ATOM 2210 C CA . ARG A 1 269 ? 133.195 109.476 101.166 1.00 42.67 282 ARG A CA 1
ATOM 2211 C C . ARG A 1 269 ? 134.386 109.468 100.220 1.00 42.67 282 ARG A C 1
ATOM 2212 O O . ARG A 1 269 ? 134.300 108.927 99.113 1.00 42.67 282 ARG A O 1
ATOM 2220 N N . VAL A 1 270 ? 135.509 110.052 100.646 1.00 40.84 283 VAL A N 1
ATOM 2221 C CA . VAL A 1 270 ? 136.701 110.104 99.802 1.00 40.84 283 VAL A CA 1
ATOM 2222 C C . VAL A 1 270 ? 137.012 108.731 99.245 1.00 40.84 283 VAL A C 1
ATOM 2223 O O . VAL A 1 270 ? 137.204 108.559 98.038 1.00 40.84 283 VAL A O 1
ATOM 2227 N N . LEU A 1 271 ? 137.049 107.730 100.122 1.00 42.89 284 LEU A N 1
ATOM 2228 C CA . LEU A 1 271 ? 137.324 106.369 99.690 1.00 42.89 284 LEU A CA 1
ATOM 2229 C C . LEU A 1 271 ? 136.423 105.980 98.534 1.00 42.89 284 LEU A C 1
ATOM 2230 O O . LEU A 1 271 ? 136.903 105.606 97.460 1.00 42.89 284 LEU A O 1
ATOM 2235 N N . TYR A 1 272 ? 135.112 106.126 98.718 1.00 40.81 285 TYR A N 1
ATOM 2236 C CA . TYR A 1 272 ? 134.174 105.810 97.652 1.00 40.81 285 TYR A CA 1
ATOM 2237 C C . TYR A 1 272 ? 134.577 106.491 96.359 1.00 40.81 285 TYR A C 1
ATOM 2238 O O . TYR A 1 272 ? 134.692 105.844 95.314 1.00 40.81 285 TYR A O 1
ATOM 2247 N N . ASP A 1 273 ? 134.858 107.793 96.427 1.00 45.25 286 ASP A N 1
ATOM 2248 C CA . ASP A 1 273 ? 135.248 108.523 95.230 1.00 45.25 286 ASP A CA 1
ATOM 2249 C C . ASP A 1 273 ? 136.381 107.820 94.513 1.00 45.25 286 ASP A C 1
ATOM 2250 O O . ASP A 1 273 ? 136.263 107.484 93.332 1.00 45.25 286 ASP A O 1
ATOM 2255 N N . MET A 1 274 ? 137.465 107.526 95.230 1.00 45.81 287 MET A N 1
ATOM 2256 C CA . MET A 1 274 ? 138.608 106.889 94.590 1.00 45.81 287 MET A CA 1
ATOM 2257 C C . MET A 1 274 ? 138.197 105.577 93.944 1.00 45.81 287 MET A C 1
ATOM 2258 O O . MET A 1 274 ? 138.537 105.310 92.785 1.00 45.81 287 MET A O 1
ATOM 2263 N N . ALA A 1 275 ? 137.410 104.770 94.652 1.00 44.34 288 ALA A N 1
ATOM 2264 C CA . ALA A 1 275 ? 136.962 103.522 94.055 1.00 44.34 288 ALA A CA 1
ATOM 2265 C C . ALA A 1 275 ? 136.185 103.795 92.781 1.00 44.34 288 ALA A C 1
ATOM 2266 O O . ALA A 1 275 ? 136.457 103.188 91.741 1.00 44.34 288 ALA A O 1
ATOM 2268 N N . PHE A 1 276 ? 135.258 104.749 92.830 1.00 44.87 289 PHE A N 1
ATOM 2269 C CA . PHE A 1 276 ? 134.622 105.218 91.608 1.00 44.87 289 PHE A CA 1
ATOM 2270 C C . PHE A 1 276 ? 135.671 105.493 90.540 1.00 44.87 289 PHE A C 1
ATOM 2271 O O . PHE A 1 276 ? 135.703 104.821 89.504 1.00 44.87 289 PHE A O 1
ATOM 2279 N N . LEU A 1 277 ? 136.592 106.421 90.825 1.00 48.75 290 LEU A N 1
ATOM 2280 C CA . LEU A 1 277 ? 137.653 106.744 89.880 1.00 48.75 290 LEU A CA 1
ATOM 2281 C C . LEU A 1 277 ? 138.276 105.484 89.318 1.00 48.75 290 LEU A C 1
ATOM 2282 O O . LEU A 1 277 ? 138.384 105.325 88.099 1.00 48.75 290 LEU A O 1
ATOM 2287 N N . ALA A 1 278 ? 138.637 104.547 90.197 1.00 50.07 291 ALA A N 1
ATOM 2288 C CA . ALA A 1 278 ? 139.340 103.360 89.745 1.00 50.07 291 ALA A CA 1
ATOM 2289 C C . ALA A 1 278 ? 138.580 102.698 88.620 1.00 50.07 291 ALA A C 1
ATOM 2290 O O . ALA A 1 278 ? 139.100 102.537 87.511 1.00 50.07 291 ALA A O 1
ATOM 2292 N N . VAL A 1 279 ? 137.311 102.380 88.866 1.00 51.15 292 VAL A N 1
ATOM 2293 C CA . VAL A 1 279 ? 136.542 101.654 87.872 1.00 51.15 292 VAL A CA 1
ATOM 2294 C C . VAL A 1 279 ? 136.458 102.464 86.597 1.00 51.15 292 VAL A C 1
ATOM 2295 O O . VAL A 1 279 ? 136.656 101.940 85.496 1.00 51.15 292 VAL A O 1
ATOM 2299 N N . LYS A 1 280 ? 136.234 103.768 86.729 1.00 54.51 293 LYS A N 1
ATOM 2300 C CA . LYS A 1 280 ? 136.091 104.601 85.547 1.00 54.51 293 LYS A CA 1
ATOM 2301 C C . LYS A 1 280 ? 137.365 104.576 84.723 1.00 54.51 293 LYS A C 1
ATOM 2302 O O . LYS A 1 280 ? 137.317 104.532 83.490 1.00 54.51 293 LYS A O 1
ATOM 2308 N N . GLU A 1 281 ? 138.516 104.527 85.389 1.00 62.26 294 GLU A N 1
ATOM 2309 C CA . GLU A 1 281 ? 139.767 104.455 84.653 1.00 62.26 294 GLU A CA 1
ATOM 2310 C C . GLU A 1 281 ? 139.879 103.141 83.909 1.00 62.26 294 GLU A C 1
ATOM 2311 O O . GLU A 1 281 ? 140.348 103.105 82.767 1.00 62.26 294 GLU A O 1
ATOM 2317 N N . GLN A 1 282 ? 139.440 102.051 84.530 1.00 65.20 295 GLN A N 1
ATOM 2318 C CA . GLN A 1 282 ? 139.440 100.780 83.829 1.00 65.20 295 GLN A CA 1
ATOM 2319 C C . GLN A 1 282 ? 138.404 100.759 82.724 1.00 65.20 295 GLN A C 1
ATOM 2320 O O . GLN A 1 282 ? 138.524 99.953 81.799 1.00 65.20 295 GLN A O 1
ATOM 2326 N N . ALA A 1 283 ? 137.402 101.640 82.788 1.00 71.35 296 ALA A N 1
ATOM 2327 C CA . ALA A 1 283 ? 136.375 101.644 81.759 1.00 71.35 296 ALA A CA 1
ATOM 2328 C C . ALA A 1 283 ? 136.948 102.062 80.414 1.00 71.35 296 ALA A C 1
ATOM 2329 O O . ALA A 1 283 ? 136.445 101.650 79.365 1.00 71.35 296 ALA A O 1
ATOM 2331 N N . ASP A 1 284 ? 138.000 102.871 80.417 1.00 86.22 297 ASP A N 1
ATOM 2332 C CA . ASP A 1 284 ? 138.572 103.348 79.172 1.00 86.22 297 ASP A CA 1
ATOM 2333 C C . ASP A 1 284 ? 140.042 102.943 79.062 1.00 86.22 297 ASP A C 1
ATOM 2334 O O . ASP A 1 284 ? 140.582 102.241 79.924 1.00 86.22 297 ASP A O 1
ATOM 2339 N N . ASP A 1 285 ? 140.688 103.404 77.989 1.00 108.09 298 ASP A N 1
ATOM 2340 C CA . ASP A 1 285 ? 142.082 103.078 77.699 1.00 108.09 298 ASP A CA 1
ATOM 2341 C C . ASP A 1 285 ? 142.297 101.569 77.752 1.00 108.09 298 ASP A C 1
ATOM 2342 O O . ASP A 1 285 ? 143.133 101.057 78.502 1.00 108.09 298 ASP A O 1
ATOM 2347 N N . GLU A 1 286 ? 141.509 100.848 76.952 1.00 108.16 299 GLU A N 1
ATOM 2348 C CA . GLU A 1 286 ? 141.325 99.422 77.170 1.00 108.16 299 GLU A CA 1
ATOM 2349 C C . GLU A 1 286 ? 140.726 98.772 75.928 1.00 108.16 299 GLU A C 1
ATOM 2350 O O . GLU A 1 286 ? 140.134 99.447 75.083 1.00 108.16 299 GLU A O 1
ATOM 2356 N N . GLU A 1 287 ? 140.886 97.453 75.825 1.00 111.67 300 GLU A N 1
ATOM 2357 C CA . GLU A 1 287 ? 140.337 96.727 74.688 1.00 111.67 300 GLU A CA 1
ATOM 2358 C C . GLU A 1 287 ? 138.812 96.712 74.764 1.00 111.67 300 GLU A C 1
ATOM 2359 O O . GLU A 1 287 ? 138.247 96.458 75.832 1.00 111.67 300 GLU A O 1
ATOM 2365 N N . PRO A 1 288 ? 138.117 96.956 73.654 1.00 107.03 301 PRO A N 1
ATOM 2366 C CA . PRO A 1 288 ? 136.661 97.156 73.726 1.00 107.03 301 PRO A CA 1
ATOM 2367 C C . PRO A 1 288 ? 135.933 96.040 74.455 1.00 107.03 301 PRO A C 1
ATOM 2368 O O . PRO A 1 288 ? 135.331 96.300 75.503 1.00 107.03 301 PRO A O 1
ATOM 2372 N N . ASP A 1 289 ? 136.032 94.809 73.951 1.00 102.79 302 ASP A N 1
ATOM 2373 C CA . ASP A 1 289 ? 135.392 93.633 74.549 1.00 102.79 302 ASP A CA 1
ATOM 2374 C C . ASP A 1 289 ? 134.074 94.022 75.209 1.00 102.79 302 ASP A C 1
ATOM 2375 O O . ASP A 1 289 ? 133.839 93.771 76.390 1.00 102.79 302 ASP A O 1
ATOM 2380 N N . VAL A 1 290 ? 133.188 94.597 74.396 1.00 94.87 303 VAL A N 1
ATOM 2381 C CA . VAL A 1 290 ? 132.200 95.583 74.828 1.00 94.87 303 VAL A CA 1
ATOM 2382 C C . VAL A 1 290 ? 131.580 95.230 76.174 1.00 94.87 303 VAL A C 1
ATOM 2383 O O . VAL A 1 290 ? 131.163 96.116 76.930 1.00 94.87 303 VAL A O 1
ATOM 2387 N N . ASN A 1 291 ? 131.541 93.939 76.502 1.00 88.23 304 ASN A N 1
ATOM 2388 C CA . ASN A 1 291 ? 130.907 93.520 77.743 1.00 88.23 304 ASN A CA 1
ATOM 2389 C C . ASN A 1 291 ? 131.665 94.026 78.961 1.00 88.23 304 ASN A C 1
ATOM 2390 O O . ASN A 1 291 ? 131.052 94.342 79.983 1.00 88.23 304 ASN A O 1
ATOM 2395 N N . VAL A 1 292 ? 132.995 94.104 78.889 1.00 84.29 305 VAL A N 1
ATOM 2396 C CA . VAL A 1 292 ? 133.741 94.536 80.067 1.00 84.29 305 VAL A CA 1
ATOM 2397 C C . VAL A 1 292 ? 133.547 96.027 80.292 1.00 84.29 305 VAL A C 1
ATOM 2398 O O . VAL A 1 292 ? 133.360 96.476 81.427 1.00 84.29 305 VAL A O 1
ATOM 2402 N N . LYS A 1 293 ? 133.575 96.818 79.215 1.00 77.93 306 LYS A N 1
ATOM 2403 C CA . LYS A 1 293 ? 133.235 98.231 79.342 1.00 77.93 306 LYS A CA 1
ATOM 2404 C C . LYS A 1 293 ? 131.855 98.398 79.953 1.00 77.93 306 LYS A C 1
ATOM 2405 O O . LYS A 1 293 ? 131.658 99.226 80.851 1.00 77.93 306 LYS A O 1
ATOM 2411 N N . GLN A 1 294 ? 130.890 97.600 79.492 1.00 67.52 307 GLN A N 1
ATOM 2412 C CA . GLN A 1 294 ? 129.531 97.719 80.005 1.00 67.52 307 GLN A CA 1
ATOM 2413 C C . GLN A 1 294 ? 129.456 97.353 81.482 1.00 67.52 307 GLN A C 1
ATOM 2414 O O . GLN A 1 294 ? 128.801 98.046 82.268 1.00 67.52 307 GLN A O 1
ATOM 2420 N N . ALA A 1 295 ? 130.112 96.267 81.883 1.00 64.72 308 ALA A N 1
ATOM 2421 C CA . ALA A 1 295 ? 130.101 95.887 83.291 1.00 64.72 308 ALA A CA 1
ATOM 2422 C C . ALA A 1 295 ? 130.798 96.936 84.147 1.00 64.72 308 ALA A C 1
ATOM 2423 O O . ALA A 1 295 ? 130.414 97.165 85.297 1.00 64.72 308 ALA A O 1
ATOM 2425 N N . LYS A 1 296 ? 131.800 97.612 83.593 1.00 61.81 309 LYS A N 1
ATOM 2426 C CA . LYS A 1 296 ? 132.465 98.673 84.339 1.00 61.81 309 LYS A CA 1
ATOM 2427 C C . LYS A 1 296 ? 131.544 99.868 84.535 1.00 61.81 309 LYS A C 1
ATOM 2428 O O . LYS A 1 296 ? 131.492 100.452 85.623 1.00 61.81 309 LYS A O 1
ATOM 2434 N N . ILE A 1 297 ? 130.818 100.258 83.490 1.00 53.73 310 ILE A N 1
ATOM 2435 C CA . ILE A 1 297 ? 129.857 101.342 83.640 1.00 53.73 310 ILE A CA 1
ATOM 2436 C C . ILE A 1 297 ? 128.803 100.966 84.672 1.00 53.73 310 ILE A C 1
ATOM 2437 O O . ILE A 1 297 ? 128.400 101.785 85.511 1.00 53.73 310 ILE A O 1
ATOM 2442 N N . LYS A 1 298 ? 128.355 99.717 84.640 1.00 51.46 311 LYS A N 1
ATOM 2443 C CA . LYS A 1 298 ? 127.361 99.278 85.608 1.00 51.46 311 LYS A CA 1
ATOM 2444 C C . LYS A 1 298 ? 127.908 99.353 87.021 1.00 51.46 311 LYS A C 1
ATOM 2445 O O . LYS A 1 298 ? 127.195 99.730 87.957 1.00 51.46 311 LYS A O 1
ATOM 2451 N N . LYS A 1 299 ? 129.179 98.999 87.195 1.00 50.30 312 LYS A N 1
ATOM 2452 C CA . LYS A 1 299 ? 129.783 99.096 88.514 1.00 50.30 312 LYS A CA 1
ATOM 2453 C C . LYS A 1 299 ? 129.892 100.545 88.957 1.00 50.30 312 LYS A C 1
ATOM 2454 O O . LYS A 1 299 ? 129.763 100.837 90.143 1.00 50.30 312 LYS A O 1
ATOM 2460 N N . LEU A 1 300 ? 130.169 101.461 88.029 1.00 46.04 313 LEU A N 1
ATOM 2461 C CA . LEU A 1 300 ? 130.184 102.881 88.378 1.00 46.04 313 LEU A CA 1
ATOM 2462 C C . LEU A 1 300 ? 128.836 103.308 88.927 1.00 46.04 313 LEU A C 1
ATOM 2463 O O . LEU A 1 300 ? 128.749 104.019 89.932 1.00 46.04 313 LEU A O 1
ATOM 2468 N N . ALA A 1 301 ? 127.765 102.895 88.256 1.00 45.90 314 ALA A N 1
ATOM 2469 C CA . ALA A 1 301 ? 126.434 103.189 88.771 1.00 45.90 314 ALA A CA 1
ATOM 2470 C C . ALA A 1 301 ? 126.245 102.603 90.165 1.00 45.90 314 ALA A C 1
ATOM 2471 O O . ALA A 1 301 ? 125.752 103.283 91.071 1.00 45.90 314 ALA A O 1
ATOM 2473 N N . GLU A 1 302 ? 126.654 101.350 90.361 1.00 48.45 315 GLU A N 1
ATOM 2474 C CA . GLU A 1 302 ? 126.462 100.706 91.656 1.00 48.45 315 GLU A CA 1
ATOM 2475 C C . GLU A 1 302 ? 127.258 101.400 92.753 1.00 48.45 315 GLU A C 1
ATOM 2476 O O . GLU A 1 302 ? 126.776 101.549 93.880 1.00 48.45 315 GLU A O 1
ATOM 2482 N N . ILE A 1 303 ? 128.478 101.828 92.443 1.00 42.76 316 ILE A N 1
ATOM 2483 C CA . ILE A 1 303 ? 129.295 102.544 93.415 1.00 42.76 316 ILE A CA 1
ATOM 2484 C C . ILE A 1 303 ? 128.633 103.859 93.782 1.00 42.76 316 ILE A C 1
ATOM 2485 O O . ILE A 1 303 ? 128.432 104.168 94.959 1.00 42.76 316 ILE A O 1
ATOM 2490 N N . SER A 1 304 ? 128.274 104.648 92.774 1.00 44.08 317 SER A N 1
ATOM 2491 C CA . SER A 1 304 ? 127.639 105.929 93.034 1.00 44.08 317 SER A CA 1
ATOM 2492 C C . SER A 1 304 ? 126.373 105.757 93.847 1.00 44.08 317 SER A C 1
ATOM 2493 O O . SER A 1 304 ? 125.995 106.645 94.609 1.00 44.08 317 SER A O 1
ATOM 2496 N N . ASP A 1 305 ? 125.709 104.620 93.711 1.00 43.66 318 ASP A N 1
ATOM 2497 C CA . ASP A 1 305 ? 124.478 104.448 94.458 1.00 43.66 318 ASP A CA 1
ATOM 2498 C C . ASP A 1 305 ? 124.673 103.845 95.841 1.00 43.66 318 ASP A C 1
ATOM 2499 O O . ASP A 1 305 ? 123.796 104.009 96.689 1.00 43.66 318 ASP A O 1
ATOM 2504 N N . SER A 1 306 ? 125.782 103.159 96.094 1.00 42.23 319 SER A N 1
ATOM 2505 C CA . SER A 1 306 ? 126.063 102.630 97.424 1.00 42.23 319 SER A CA 1
ATOM 2506 C C . SER A 1 306 ? 126.260 103.718 98.465 1.00 42.23 319 SER A C 1
ATOM 2507 O O . SER A 1 306 ? 126.387 103.413 99.651 1.00 42.23 319 SER A O 1
ATOM 2510 N N . LEU A 1 307 ? 126.260 104.968 98.055 1.00 40.20 320 LEU A N 1
ATOM 2511 C CA . LEU A 1 307 ? 126.552 106.088 98.923 1.00 40.20 320 LEU A CA 1
ATOM 2512 C C . LEU A 1 307 ? 125.373 107.043 99.050 1.00 40.20 320 LEU A C 1
ATOM 2513 O O . LEU A 1 307 ? 125.503 108.094 99.678 1.00 40.20 320 LEU A O 1
ATOM 2518 N N . LYS A 1 308 ? 124.212 106.689 98.504 1.00 40.33 321 LYS A N 1
ATOM 2519 C CA . LYS A 1 308 ? 123.184 107.692 98.282 1.00 40.33 321 LYS A CA 1
ATOM 2520 C C . LYS A 1 308 ? 122.457 108.122 99.543 1.00 40.33 321 LYS A C 1
ATOM 2521 O O . LYS A 1 308 ? 122.654 109.245 99.999 1.00 40.33 321 LYS A O 1
ATOM 2527 N N . SER A 1 309 ? 121.651 107.253 100.139 1.00 40.37 322 SER A N 1
ATOM 2528 C CA . SER A 1 309 ? 120.721 107.681 101.184 1.00 40.37 322 SER A CA 1
ATOM 2529 C C . SER A 1 309 ? 120.692 106.679 102.337 1.00 40.37 322 SER A C 1
ATOM 2530 O O . SER A 1 309 ? 119.635 106.257 102.797 1.00 40.37 322 SER A O 1
ATOM 2533 N N . ARG A 1 310 ? 121.870 106.278 102.806 1.00 40.51 323 ARG A N 1
ATOM 2534 C CA . ARG A 1 310 ? 121.979 105.163 103.742 1.00 40.51 323 ARG A CA 1
ATOM 2535 C C . ARG A 1 310 ? 121.270 105.438 105.063 1.00 40.51 323 ARG A C 1
ATOM 2536 O O . ARG A 1 310 ? 120.740 104.515 105.695 1.00 40.51 323 ARG A O 1
ATOM 2544 N N . PHE A 1 311 ? 121.254 106.692 105.506 1.00 45.75 324 PHE A N 1
ATOM 2545 C CA . PHE A 1 311 ? 120.602 107.008 106.771 1.00 45.75 324 PHE A CA 1
ATOM 2546 C C . PHE A 1 311 ? 119.098 106.797 106.692 1.00 45.75 324 PHE A C 1
ATOM 2547 O O . PHE A 1 311 ? 118.496 106.185 107.581 1.00 45.75 324 PHE A O 1
ATOM 2555 N N . SER A 1 312 ? 118.462 107.335 105.655 1.00 46.27 325 SER A N 1
ATOM 2556 C CA . SER A 1 312 ? 117.023 107.171 105.526 1.00 46.27 325 SER A CA 1
ATOM 2557 C C . SER A 1 312 ? 116.651 105.701 105.442 1.00 46.27 325 SER A C 1
ATOM 2558 O O . SER A 1 312 ? 115.613 105.283 105.960 1.00 46.27 325 SER A O 1
ATOM 2561 N N . LEU A 1 313 ? 117.490 104.899 104.801 1.00 47.47 326 LEU A N 1
ATOM 2562 C CA . LEU A 1 313 ? 117.225 103.473 104.757 1.00 47.47 326 LEU A CA 1
ATOM 2563 C C . LEU A 1 313 ? 117.341 102.858 106.135 1.00 47.47 326 LEU A C 1
ATOM 2564 O O . LEU A 1 313 ? 116.598 101.937 106.468 1.00 47.47 326 LEU A O 1
ATOM 2569 N N . ARG A 1 314 ? 118.277 103.337 106.949 1.00 48.09 327 ARG A N 1
ATOM 2570 C CA . ARG A 1 314 ? 118.303 102.871 108.327 1.00 48.09 327 ARG A CA 1
ATOM 2571 C C . ARG A 1 314 ? 116.996 103.195 109.030 1.00 48.09 327 ARG A C 1
ATOM 2572 O O . ARG A 1 314 ? 116.451 102.361 109.760 1.00 48.09 327 ARG A O 1
ATOM 2580 N N . LEU A 1 315 ? 116.464 104.392 108.797 1.00 53.75 328 LEU A N 1
ATOM 2581 C CA . LEU A 1 315 ? 115.207 104.767 109.437 1.00 53.75 328 LEU A CA 1
ATOM 2582 C C . LEU A 1 315 ? 114.062 103.872 108.986 1.00 53.75 328 LEU A C 1
ATOM 2583 O O . LEU A 1 315 ? 113.309 103.354 109.812 1.00 53.75 328 LEU A O 1
ATOM 2588 N N . SER A 1 316 ? 113.926 103.665 107.680 1.00 63.75 329 SER A N 1
ATOM 2589 C CA . SER A 1 316 ? 112.858 102.805 107.184 1.00 63.75 329 SER A CA 1
ATOM 2590 C C . SER A 1 316 ? 113.018 101.371 107.672 1.00 63.75 329 SER A C 1
ATOM 2591 O O . SER A 1 316 ? 112.037 100.733 108.070 1.00 63.75 329 SER A O 1
ATOM 2594 N N . ASP A 1 317 ? 114.242 100.841 107.643 1.00 69.11 330 ASP A N 1
ATOM 2595 C CA . ASP A 1 317 ? 114.479 99.489 108.132 1.00 69.11 330 ASP A CA 1
ATOM 2596 C C . ASP A 1 317 ? 114.118 99.371 109.597 1.00 69.11 330 ASP A C 1
ATOM 2597 O O . ASP A 1 317 ? 113.679 98.308 110.053 1.00 69.11 330 ASP A O 1
ATOM 2602 N N . MET A 1 318 ? 114.312 100.446 110.358 1.00 76.64 331 MET A N 1
ATOM 2603 C CA . MET A 1 318 ? 113.980 100.383 111.771 1.00 76.64 331 MET A CA 1
ATOM 2604 C C . MET A 1 318 ? 112.480 100.487 111.998 1.00 76.64 331 MET A C 1
ATOM 2605 O O . MET A 1 318 ? 111.943 99.795 112.869 1.00 76.64 331 MET A O 1
ATOM 2610 N N . GLU A 1 319 ? 111.780 101.314 111.220 1.00 80.43 332 GLU A N 1
ATOM 2611 C CA . GLU A 1 319 ? 110.343 101.451 111.438 1.00 80.43 332 GLU A CA 1
ATOM 2612 C C . GLU A 1 319 ? 109.576 100.222 110.966 1.00 80.43 332 GLU A C 1
ATOM 2613 O O . GLU A 1 319 ? 108.547 99.878 111.557 1.00 80.43 332 GLU A O 1
ATOM 2619 N N . LYS A 1 320 ? 110.059 99.540 109.923 1.00 89.60 333 LYS A N 1
ATOM 2620 C CA . LYS A 1 320 ? 109.415 98.315 109.455 1.00 89.60 333 LYS A CA 1
ATOM 2621 C C . LYS A 1 320 ? 109.517 97.175 110.454 1.00 89.60 333 LYS A C 1
ATOM 2622 O O . LYS A 1 320 ? 108.974 96.098 110.193 1.00 89.60 333 LYS A O 1
ATOM 2628 N N . MET A 1 321 ? 110.210 97.373 111.565 1.00 99.68 334 MET A N 1
ATOM 2629 C CA . MET A 1 321 ? 110.344 96.310 112.544 1.00 99.68 334 MET A CA 1
ATOM 2630 C C . MET A 1 321 ? 108.983 96.007 113.170 1.00 99.68 334 MET A C 1
ATOM 2631 O O . MET A 1 321 ? 108.148 96.909 113.314 1.00 99.68 334 MET A O 1
ATOM 2636 N N . PRO A 1 322 ? 108.721 94.753 113.532 1.00 114.82 335 PRO A N 1
ATOM 2637 C CA . PRO A 1 322 ? 107.374 94.364 113.972 1.00 114.82 335 PRO A CA 1
ATOM 2638 C C . PRO A 1 322 ? 107.084 94.587 115.447 1.00 114.82 335 PRO A C 1
ATOM 2639 O O . PRO A 1 322 ? 107.817 95.286 116.153 1.00 114.82 335 PRO A O 1
ATOM 2643 N N . LYS A 1 323 ? 105.921 94.070 115.858 1.00 122.27 336 LYS A N 1
ATOM 2644 C CA . LYS A 1 323 ? 105.464 93.701 117.202 1.00 122.27 336 LYS A CA 1
ATOM 2645 C C . LYS A 1 323 ? 105.202 94.889 118.121 1.00 122.27 336 LYS A C 1
ATOM 2646 O O . LYS A 1 323 ? 104.543 94.738 119.155 1.00 122.27 336 LYS A O 1
ATOM 2652 N N . SER A 1 324 ? 105.720 96.063 117.771 1.00 118.51 337 SER A N 1
ATOM 2653 C CA . SER A 1 324 ? 105.284 97.359 118.289 1.00 118.51 337 SER A CA 1
ATOM 2654 C C . SER A 1 324 ? 105.373 97.514 119.807 1.00 118.51 337 SER A C 1
ATOM 2655 O O . SER A 1 324 ? 105.448 98.648 120.291 1.00 118.51 337 SER A O 1
ATOM 2658 N N . ASP A 1 325 ? 105.410 96.394 120.552 1.00 119.56 338 ASP A N 1
ATOM 2659 C CA . ASP A 1 325 ? 105.702 96.324 121.988 1.00 119.56 338 ASP A CA 1
ATOM 2660 C C . ASP A 1 325 ? 105.245 97.571 122.733 1.00 119.56 338 ASP A C 1
ATOM 2661 O O . ASP A 1 325 ? 106.068 98.238 123.364 1.00 119.56 338 ASP A O 1
ATOM 2666 N N . ASP A 1 326 ? 103.938 97.839 122.743 1.00 115.30 339 ASP A N 1
ATOM 2667 C CA . ASP A 1 326 ? 103.371 99.181 122.617 1.00 115.30 339 ASP A CA 1
ATOM 2668 C C . ASP A 1 326 ? 104.287 100.282 123.134 1.00 115.30 339 ASP A C 1
ATOM 2669 O O . ASP A 1 326 ? 104.543 101.251 122.412 1.00 115.30 339 ASP A O 1
ATOM 2674 N N . GLU A 1 327 ? 104.800 100.153 124.357 1.00 110.35 340 GLU A N 1
ATOM 2675 C CA . GLU A 1 327 ? 105.722 101.165 124.853 1.00 110.35 340 GLU A CA 1
ATOM 2676 C C . GLU A 1 327 ? 106.937 101.279 123.942 1.00 110.35 340 GLU A C 1
ATOM 2677 O O . GLU A 1 327 ? 107.490 102.369 123.762 1.00 110.35 340 GLU A O 1
ATOM 2683 N N . SER A 1 328 ? 107.355 100.164 123.339 1.00 110.07 341 SER A N 1
ATOM 2684 C CA . SER A 1 328 ? 108.515 100.209 122.464 1.00 110.07 341 SER A CA 1
ATOM 2685 C C . SER A 1 328 ? 108.263 101.007 121.202 1.00 110.07 341 SER A C 1
ATOM 2686 O O . SER A 1 328 ? 109.232 101.392 120.538 1.00 110.07 341 SER A O 1
ATOM 2689 N N . ASN A 1 329 ? 106.999 101.247 120.844 1.00 107.56 342 ASN A N 1
ATOM 2690 C CA . ASN A 1 329 ? 106.726 102.270 119.846 1.00 107.56 342 ASN A CA 1
ATOM 2691 C C . ASN A 1 329 ? 107.420 103.568 120.222 1.00 107.56 342 ASN A C 1
ATOM 2692 O O . ASN A 1 329 ? 108.189 104.125 119.430 1.00 107.56 342 ASN A O 1
ATOM 2697 N N . HIS A 1 330 ? 107.198 104.034 121.449 1.00 97.89 343 HIS A N 1
ATOM 2698 C CA . HIS A 1 330 ? 107.902 105.207 121.944 1.00 97.89 343 HIS A CA 1
ATOM 2699 C C . HIS A 1 330 ? 109.403 104.988 121.934 1.00 97.89 343 HIS A C 1
ATOM 2700 O O . HIS A 1 330 ? 110.161 105.940 121.716 1.00 97.89 343 HIS A O 1
ATOM 2707 N N . GLU A 1 331 ? 109.855 103.749 122.136 1.00 91.84 344 GLU A N 1
ATOM 2708 C CA . GLU A 1 331 ? 111.280 103.486 121.990 1.00 91.84 344 GLU A CA 1
ATOM 2709 C C . GLU A 1 331 ? 111.763 103.863 120.603 1.00 91.84 344 GLU A C 1
ATOM 2710 O O . GLU A 1 331 ? 112.773 104.564 120.469 1.00 91.84 344 GLU A O 1
ATOM 2716 N N . PHE A 1 332 ? 111.041 103.457 119.559 1.00 78.94 345 PHE A N 1
ATOM 2717 C CA . PHE A 1 332 ? 111.362 103.994 118.245 1.00 78.94 345 PHE A CA 1
ATOM 2718 C C . PHE A 1 332 ? 111.348 105.511 118.278 1.00 78.94 345 PHE A C 1
ATOM 2719 O O . PHE A 1 332 ? 112.339 106.156 117.910 1.00 78.94 345 PHE A O 1
ATOM 2727 N N . LYS A 1 333 ? 110.252 106.096 118.770 1.00 79.18 346 LYS A N 1
ATOM 2728 C CA . LYS A 1 333 ? 110.220 107.534 118.987 1.00 79.18 346 LYS A CA 1
ATOM 2729 C C . LYS A 1 333 ? 111.446 107.987 119.758 1.00 79.18 346 LYS A C 1
ATOM 2730 O O . LYS A 1 333 ? 112.149 108.910 119.329 1.00 79.18 346 LYS A O 1
ATOM 2736 N N . LYS A 1 334 ? 111.745 107.318 120.878 1.00 80.61 347 LYS A N 1
ATOM 2737 C CA . LYS A 1 334 ? 112.930 107.683 121.644 1.00 80.61 347 LYS A CA 1
ATOM 2738 C C . LYS A 1 334 ? 114.147 107.709 120.742 1.00 80.61 347 LYS A C 1
ATOM 2739 O O . LYS A 1 334 ? 114.807 108.748 120.608 1.00 80.61 347 LYS A O 1
ATOM 2745 N N . PHE A 1 335 ? 114.393 106.603 120.037 1.00 69.85 348 PHE A N 1
ATOM 2746 C CA . PHE A 1 335 ? 115.545 106.540 119.154 1.00 69.85 348 PHE A CA 1
ATOM 2747 C C . PHE A 1 335 ? 115.515 107.674 118.152 1.00 69.85 348 PHE A C 1
ATOM 2748 O O . PHE A 1 335 ? 116.535 108.330 117.917 1.00 69.85 348 PHE A O 1
ATOM 2756 N N . LEU A 1 336 ? 114.341 107.950 117.590 1.00 67.71 349 LEU A N 1
ATOM 2757 C CA . LEU A 1 336 ? 114.250 108.988 116.577 1.00 67.71 349 LEU A CA 1
ATOM 2758 C C . LEU A 1 336 ? 114.733 110.322 117.112 1.00 67.71 349 LEU A C 1
ATOM 2759 O O . LEU A 1 336 ? 115.452 111.048 116.419 1.00 67.71 349 LEU A O 1
ATOM 2764 N N . ASP A 1 337 ? 114.365 110.657 118.347 1.00 63.80 350 ASP A N 1
ATOM 2765 C CA . ASP A 1 337 ? 114.838 111.913 118.908 1.00 63.80 350 ASP A CA 1
ATOM 2766 C C . ASP A 1 337 ? 116.352 111.933 118.952 1.00 63.80 350 ASP A C 1
ATOM 2767 O O . ASP A 1 337 ? 116.978 112.916 118.542 1.00 63.80 350 ASP A O 1
ATOM 2772 N N . LYS A 1 338 ? 116.957 110.834 119.403 1.00 57.83 351 LYS A N 1
ATOM 2773 C CA . LYS A 1 338 ? 118.403 110.695 119.325 1.00 57.83 351 LYS A CA 1
ATOM 2774 C C . LYS A 1 338 ? 118.914 111.198 117.986 1.00 57.83 351 LYS A C 1
ATOM 2775 O O . LYS A 1 338 ? 119.788 112.069 117.922 1.00 57.83 351 LYS A O 1
ATOM 2781 N N . CYS A 1 339 ? 118.310 110.709 116.906 1.00 55.45 352 CYS A N 1
ATOM 2782 C CA . CYS A 1 339 ? 118.768 111.039 115.566 1.00 55.45 352 CYS A CA 1
ATOM 2783 C C . CYS A 1 339 ? 118.828 112.537 115.341 1.00 55.45 352 CYS A C 1
ATOM 2784 O O . CYS A 1 339 ? 119.853 113.049 114.881 1.00 55.45 352 CYS A O 1
ATOM 2787 N N . VAL A 1 340 ? 117.761 113.269 115.667 1.00 53.06 353 VAL A N 1
ATOM 2788 C CA . VAL A 1 340 ? 117.810 114.694 115.359 1.00 53.06 353 VAL A CA 1
ATOM 2789 C C . VAL A 1 340 ? 118.914 115.364 116.161 1.00 53.06 353 VAL A C 1
ATOM 2790 O O . VAL A 1 340 ? 119.614 116.249 115.658 1.00 53.06 353 VAL A O 1
ATOM 2794 N N . THR A 1 341 ? 119.134 114.919 117.395 1.00 48.80 354 THR A N 1
ATOM 2795 C CA . THR A 1 341 ? 120.250 115.477 118.144 1.00 48.80 354 THR A CA 1
ATOM 2796 C C . THR A 1 341 ? 121.563 115.139 117.464 1.00 48.80 354 THR A C 1
ATOM 2797 O O . THR A 1 341 ? 122.431 116.002 117.309 1.00 48.80 354 THR A O 1
ATOM 2801 N N . ALA A 1 342 ? 121.704 113.902 116.994 1.00 46.48 355 ALA A N 1
ATOM 2802 C CA . ALA A 1 342 ? 122.880 113.567 116.208 1.00 46.48 355 ALA A CA 1
ATOM 2803 C C . ALA A 1 342 ? 122.938 114.397 114.942 1.00 46.48 355 ALA A C 1
ATOM 2804 O O . ALA A 1 342 ? 124.022 114.743 114.474 1.00 46.48 355 ALA A O 1
ATOM 2806 N N . TYR A 1 343 ? 121.783 114.728 114.370 1.00 47.51 356 TYR A N 1
ATOM 2807 C CA . TYR A 1 343 ? 121.803 115.517 113.148 1.00 47.51 356 TYR A CA 1
ATOM 2808 C C . TYR A 1 343 ? 122.315 116.921 113.408 1.00 47.51 356 TYR A C 1
ATOM 2809 O O . TYR A 1 343 ? 123.054 117.471 112.589 1.00 47.51 356 TYR A O 1
ATOM 2818 N N . ARG A 1 344 ? 121.934 117.514 114.527 1.00 50.70 357 ARG A N 1
ATOM 2819 C CA . ARG A 1 344 ? 122.395 118.838 114.895 1.00 50.70 357 ARG A CA 1
ATOM 2820 C C . ARG A 1 344 ? 123.755 118.812 115.560 1.00 50.70 357 ARG A C 1
ATOM 2821 O O . ARG A 1 344 ? 124.180 119.834 116.100 1.00 50.70 357 ARG A O 1
ATOM 2829 N N . SER A 1 345 ? 124.425 117.663 115.549 1.00 48.04 358 SER A N 1
ATOM 2830 C CA . SER A 1 345 ? 125.774 117.503 116.080 1.00 48.04 358 SER A CA 1
ATOM 2831 C C . SER A 1 345 ? 125.842 117.900 117.553 1.00 48.04 358 SER A C 1
ATOM 2832 O O . SER A 1 345 ? 126.511 118.849 117.937 1.00 48.04 358 SER A O 1
ATOM 2835 N N . ILE A 1 346 ? 125.141 117.137 118.382 1.00 44.46 359 ILE A N 1
ATOM 2836 C CA . ILE A 1 346 ? 125.113 117.382 119.813 1.00 44.46 359 ILE A CA 1
ATOM 2837 C C . ILE A 1 346 ? 125.102 116.036 120.524 1.00 44.46 359 ILE A C 1
ATOM 2838 O O . ILE A 1 346 ? 124.757 115.008 119.945 1.00 44.46 359 ILE A O 1
ATOM 2843 N N . TYR A 1 347 ? 125.488 116.056 121.792 1.00 40.19 360 TYR A N 1
ATOM 2844 C CA . TYR A 1 347 ? 125.779 114.833 122.516 1.00 40.19 360 TYR A CA 1
ATOM 2845 C C . TYR A 1 347 ? 124.545 113.967 122.677 1.00 40.19 360 TYR A C 1
ATOM 2846 O O . TYR A 1 347 ? 123.493 114.434 123.113 1.00 40.19 360 TYR A O 1
ATOM 2855 N N . VAL A 1 348 ? 124.688 112.687 122.347 1.00 43.25 361 VAL A N 1
ATOM 2856 C CA . VAL A 1 348 ? 123.632 111.697 122.511 1.00 43.25 361 VAL A CA 1
ATOM 2857 C C . VAL A 1 348 ? 123.853 110.994 123.841 1.00 43.25 361 VAL A C 1
ATOM 2858 O O . VAL A 1 348 ? 124.981 110.634 124.178 1.00 43.25 361 VAL A O 1
ATOM 2862 N N . ILE A 1 349 ? 122.770 110.732 124.560 1.00 49.52 362 ILE A N 1
ATOM 2863 C CA . ILE A 1 349 ? 122.796 110.239 125.933 1.00 49.52 362 ILE A CA 1
ATOM 2864 C C . ILE A 1 349 ? 122.614 108.730 125.938 1.00 49.52 362 ILE A C 1
ATOM 2865 O O . ILE A 1 349 ? 121.944 108.184 126.816 1.00 49.52 362 ILE A O 1
ATOM 2870 N N . ASN A 1 350 ? 123.215 108.052 124.964 1.00 61.82 363 ASN A N 1
ATOM 2871 C CA . ASN A 1 350 ? 122.868 106.701 124.533 1.00 61.82 363 ASN A CA 1
ATOM 2872 C C . ASN A 1 350 ? 122.235 105.831 125.610 1.00 61.82 363 ASN A C 1
ATOM 2873 O O . ASN A 1 350 ? 121.209 105.194 125.358 1.00 61.82 363 ASN A O 1
ATOM 2878 N N . ARG A 1 351 ? 122.822 105.780 126.797 1.00 71.84 364 ARG A N 1
ATOM 2879 C CA . ARG A 1 351 ? 122.203 105.035 127.886 1.00 71.84 364 ARG A CA 1
ATOM 2880 C C . ARG A 1 351 ? 122.034 105.928 129.113 1.00 71.84 364 ARG A C 1
ATOM 2881 O O . ARG A 1 351 ? 120.940 106.042 129.662 1.00 71.84 364 ARG A O 1
ATOM 2889 N N . LYS A 1 352 ? 117.162 93.090 100.816 1.00 93.05 389 LYS A N 1
ATOM 2890 C CA . LYS A 1 352 ? 116.442 93.205 99.557 1.00 93.05 389 LYS A CA 1
ATOM 2891 C C . LYS A 1 352 ? 116.834 94.473 98.803 1.00 93.05 389 LYS A C 1
ATOM 2892 O O . LYS A 1 352 ? 116.630 95.577 99.295 1.00 93.05 389 LYS A O 1
ATOM 2898 N N . LEU A 1 353 ? 117.392 94.301 97.605 1.00 82.69 390 LEU A N 1
ATOM 2899 C CA . LEU A 1 353 ? 117.835 95.411 96.772 1.00 82.69 390 LEU A CA 1
ATOM 2900 C C . LEU A 1 353 ? 117.700 94.991 95.317 1.00 82.69 390 LEU A C 1
ATOM 2901 O O . LEU A 1 353 ? 118.239 93.957 94.916 1.00 82.69 390 LEU A O 1
ATOM 2906 N N . LEU A 1 354 ? 116.994 95.799 94.531 1.00 73.82 391 LEU A N 1
ATOM 2907 C CA . LEU A 1 354 ? 116.732 95.485 93.133 1.00 73.82 391 LEU A CA 1
ATOM 2908 C C . LEU A 1 354 ? 117.994 95.685 92.307 1.00 73.82 391 LEU A C 1
ATOM 2909 O O . LEU A 1 354 ? 118.695 96.688 92.470 1.00 73.82 391 LEU A O 1
ATOM 2914 N N . GLU A 1 355 ? 118.276 94.735 91.423 1.00 67.54 392 GLU A N 1
ATOM 2915 C CA . GLU A 1 355 ? 119.398 94.885 90.514 1.00 67.54 392 GLU A CA 1
ATOM 2916 C C . GLU A 1 355 ? 119.220 96.137 89.680 1.00 67.54 392 GLU A C 1
ATOM 2917 O O . GLU A 1 355 ? 118.106 96.471 89.271 1.00 67.54 392 GLU A O 1
ATOM 2923 N N . LEU A 1 356 ? 120.330 96.835 89.432 1.00 57.66 393 LEU A N 1
ATOM 2924 C CA . LEU A 1 356 ? 120.259 98.126 88.759 1.00 57.66 393 LEU A CA 1
ATOM 2925 C C . LEU A 1 356 ? 119.604 98.008 87.394 1.00 57.66 393 LEU A C 1
ATOM 2926 O O . LEU A 1 356 ? 119.079 98.994 86.872 1.00 57.66 393 LEU A O 1
ATOM 2931 N N . THR A 1 357 ? 119.59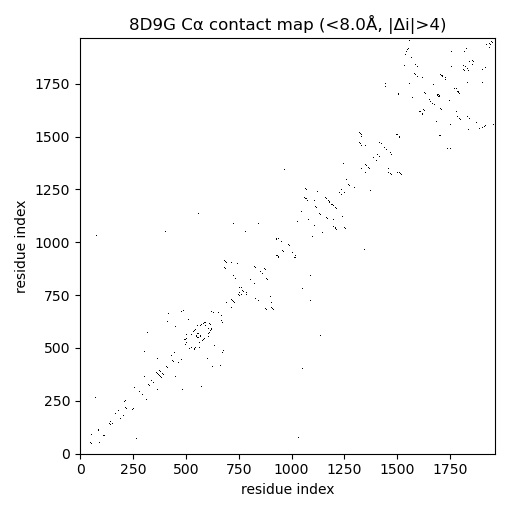4 96.812 86.816 1.00 62.23 394 THR A N 1
ATOM 2932 C CA . THR A 1 357 ? 119.054 96.623 85.484 1.00 62.23 394 THR A CA 1
ATOM 2933 C C . THR A 1 357 ? 117.595 96.210 85.475 1.00 62.23 394 THR A C 1
ATOM 2934 O O . THR A 1 357 ? 117.113 95.759 84.435 1.00 62.23 394 THR A O 1
ATOM 2938 N N . GLN A 1 358 ? 116.886 96.325 86.591 1.00 66.85 395 GLN A N 1
ATOM 2939 C CA . GLN A 1 358 ? 115.482 95.919 86.655 1.00 66.85 395 GLN A CA 1
ATOM 2940 C C . GLN A 1 358 ? 114.609 97.157 86.518 1.00 66.85 395 GLN A C 1
ATOM 2941 O O . GLN A 1 358 ? 114.058 97.672 87.489 1.00 66.85 395 GLN A O 1
ATOM 2947 N N . VAL A 1 359 ? 114.481 97.645 85.293 1.00 64.63 396 VAL A N 1
ATOM 2948 C CA . VAL A 1 359 ? 113.675 98.835 85.035 1.00 64.63 396 VAL A CA 1
ATOM 2949 C C . VAL A 1 359 ? 112.678 98.499 83.937 1.00 64.63 396 VAL A C 1
ATOM 2950 O O . VAL A 1 359 ? 113.010 97.773 82.987 1.00 64.63 396 VAL A O 1
ATOM 2954 N N . PRO A 1 360 ? 111.439 98.986 84.048 1.00 64.95 397 PRO A N 1
ATOM 2955 C CA . PRO A 1 360 ? 110.419 98.633 83.058 1.00 64.95 397 PRO A CA 1
ATOM 2956 C C . PRO A 1 360 ? 110.840 98.971 81.641 1.00 64.95 397 PRO A C 1
ATOM 2957 O O . PRO A 1 360 ? 111.703 99.817 81.405 1.00 64.95 397 PRO A O 1
ATOM 2961 N N . GLU A 1 361 ? 110.210 98.289 80.695 1.00 68.58 398 GLU A N 1
ATOM 2962 C CA . GLU A 1 361 ? 110.434 98.564 79.287 1.00 68.58 398 GLU A CA 1
ATOM 2963 C C . GLU A 1 361 ? 110.027 99.989 78.949 1.00 68.58 398 GLU A C 1
ATOM 2964 O O . GLU A 1 361 ? 109.083 100.535 79.520 1.00 68.58 398 GLU A O 1
ATOM 2970 N N . GLY A 1 362 ? 110.737 100.588 78.003 1.00 66.64 399 GLY A N 1
ATOM 2971 C CA . GLY A 1 362 ? 110.447 101.944 77.599 1.00 66.64 399 GLY A CA 1
ATOM 2972 C C . GLY A 1 362 ? 110.966 103.014 78.527 1.00 66.64 399 GLY A C 1
ATOM 2973 O O . GLY A 1 362 ? 110.763 104.201 78.252 1.00 66.64 399 GLY A O 1
ATOM 2974 N N . TRP A 1 363 ? 111.619 102.642 79.613 1.00 59.56 400 TRP A N 1
ATOM 2975 C CA . TRP A 1 363 ? 112.172 103.604 80.547 1.00 59.56 400 TRP A CA 1
ATOM 2976 C C . TRP A 1 363 ? 113.669 103.772 80.329 1.00 59.56 400 TRP A C 1
ATOM 2977 O O . TRP A 1 363 ? 114.273 103.185 79.433 1.00 59.56 400 TRP A O 1
ATOM 2988 N N . VAL A 1 364 ? 114.257 104.591 81.181 1.00 47.07 401 VAL A N 1
ATOM 2989 C CA . VAL A 1 364 ? 115.686 104.834 81.221 1.00 47.07 401 VAL A CA 1
ATOM 2990 C C . VAL A 1 364 ? 115.990 105.372 82.606 1.00 47.07 401 VAL A C 1
ATOM 2991 O O . VAL A 1 364 ? 115.237 106.196 83.131 1.00 47.07 401 VAL A O 1
ATOM 2995 N N . VAL A 1 365 ? 117.065 104.889 83.219 1.00 41.26 402 VAL A N 1
ATOM 2996 C CA . VAL A 1 365 ? 117.506 105.404 84.513 1.00 41.26 402 VAL A CA 1
ATOM 2997 C C . VAL A 1 365 ? 118.709 106.302 84.287 1.00 41.26 402 VAL A C 1
ATOM 2998 O O . VAL A 1 365 ? 119.495 106.074 83.365 1.00 41.26 402 VAL A O 1
ATOM 3002 N N . VAL A 1 366 ? 118.846 107.332 85.114 1.00 38.46 403 VAL A N 1
ATOM 3003 C CA . VAL A 1 366 ? 120.006 108.205 85.079 1.00 38.46 403 VAL A CA 1
ATOM 3004 C C . VAL A 1 366 ? 120.489 108.408 86.505 1.00 38.46 403 VAL A C 1
ATOM 3005 O O . VAL A 1 366 ? 119.857 109.132 87.279 1.00 38.46 403 VAL A O 1
ATOM 3009 N N . HIS A 1 367 ? 121.615 107.786 86.845 1.00 39.52 404 HIS A N 1
ATOM 3010 C CA . HIS A 1 367 ? 122.279 107.981 88.125 1.00 39.52 404 HIS A CA 1
ATOM 3011 C C . HIS A 1 367 ? 123.276 109.121 88.007 1.00 39.52 404 HIS A C 1
ATOM 3012 O O . HIS A 1 367 ? 124.179 109.079 87.171 1.00 39.52 404 HIS A O 1
ATOM 3019 N N . PHE A 1 368 ? 123.128 110.123 88.849 1.00 39.68 405 PHE A N 1
ATOM 3020 C CA . PHE A 1 368 ? 124.049 111.241 88.863 1.00 39.68 405 PHE A CA 1
ATOM 3021 C C . PHE A 1 368 ? 125.063 111.045 89.977 1.00 39.68 405 PHE A C 1
ATOM 3022 O O . PHE A 1 368 ? 124.740 110.487 91.024 1.00 39.68 405 PHE A O 1
ATOM 3030 N N . TYR A 1 369 ? 126.297 111.476 89.746 1.00 43.04 406 TYR A N 1
ATOM 3031 C CA . TYR A 1 369 ? 127.315 111.414 90.787 1.00 43.04 406 TYR A CA 1
ATOM 3032 C C . TYR A 1 369 ? 128.230 112.615 90.678 1.00 43.04 406 TYR A C 1
ATOM 3033 O O . TYR A 1 369 ? 128.925 112.768 89.676 1.00 43.04 406 TYR A O 1
ATOM 3042 N N . LEU A 1 370 ? 128.256 113.440 91.705 1.00 43.45 407 LEU A N 1
ATOM 3043 C CA . LEU A 1 370 ? 129.139 114.593 91.749 1.00 43.45 407 LEU A CA 1
ATOM 3044 C C . LEU A 1 370 ? 130.401 114.168 92.482 1.00 43.45 407 LEU A C 1
ATOM 3045 O O . LEU A 1 370 ? 130.405 114.049 93.707 1.00 43.45 407 LEU A O 1
ATOM 3050 N N . ASN A 1 371 ? 131.466 113.908 91.727 1.00 47.51 408 ASN A N 1
ATOM 3051 C CA . ASN A 1 371 ? 132.732 113.431 92.269 1.00 47.51 408 ASN A CA 1
ATOM 3052 C C . ASN A 1 371 ? 133.500 114.618 92.826 1.00 47.51 408 ASN A C 1
ATOM 3053 O O . ASN A 1 371 ? 134.037 115.438 92.078 1.00 47.51 408 ASN A O 1
ATOM 3058 N N . LYS A 1 372 ? 133.553 114.702 94.153 1.00 47.94 409 LYS A N 1
ATOM 3059 C CA . LYS A 1 372 ? 134.149 115.853 94.812 1.00 47.94 409 LYS A CA 1
ATOM 3060 C C . LYS A 1 372 ? 135.660 115.800 94.747 1.00 47.94 409 LYS A C 1
ATOM 3061 O O . LYS A 1 372 ? 136.324 116.836 94.695 1.00 47.94 409 LYS A O 1
ATOM 3067 N N . LEU A 1 373 ? 136.226 114.596 94.794 1.00 47.87 410 LEU A N 1
ATOM 3068 C CA . LEU A 1 373 ? 137.675 114.463 94.748 1.00 47.87 410 LEU A CA 1
ATOM 3069 C C . LEU A 1 373 ? 138.214 114.947 93.412 1.00 47.87 410 LEU A C 1
ATOM 3070 O O . LEU A 1 373 ? 139.035 115.867 93.361 1.00 47.87 410 LEU A O 1
ATOM 3075 N N . GLU A 1 374 ? 137.746 114.359 92.314 1.00 52.18 411 GLU A N 1
ATOM 3076 C CA . GLU A 1 374 ? 138.127 114.878 91.010 1.00 52.18 411 GLU A CA 1
ATOM 3077 C C . GLU A 1 374 ? 137.550 116.261 90.777 1.00 52.18 411 GLU A C 1
ATOM 3078 O O . GLU A 1 374 ? 138.223 117.122 90.205 1.00 52.18 411 GLU A O 1
ATOM 3084 N N . GLY A 1 375 ? 136.319 116.494 91.211 1.00 51.96 412 GLY A N 1
ATOM 3085 C CA . GLY A 1 375 ? 135.661 117.751 90.950 1.00 51.96 412 GLY A CA 1
ATOM 3086 C C . GLY A 1 375 ? 134.748 117.748 89.753 1.00 51.96 412 GLY A C 1
ATOM 3087 O O . GLY A 1 375 ? 134.474 118.816 89.204 1.00 51.96 412 GLY A O 1
ATOM 3088 N N . MET A 1 376 ? 134.245 116.591 89.346 1.00 50.21 413 MET A N 1
ATOM 3089 C CA . MET A 1 376 ? 133.537 116.447 88.086 1.00 50.21 413 MET A CA 1
ATOM 3090 C C . MET A 1 376 ? 132.223 115.721 88.306 1.00 50.21 413 MET A C 1
ATOM 3091 O O . MET A 1 376 ? 132.157 114.772 89.083 1.00 50.21 413 MET A O 1
ATOM 3096 N N . GLY A 1 377 ? 131.172 116.165 87.633 1.00 47.93 414 GLY A N 1
ATOM 3097 C CA . GLY A 1 377 ? 129.932 115.435 87.668 1.00 47.93 414 GLY A CA 1
ATOM 3098 C C . GLY A 1 377 ? 129.897 114.358 86.603 1.00 47.93 414 GLY A C 1
ATOM 3099 O O . GLY A 1 377 ? 130.490 114.490 85.538 1.00 47.93 414 GLY A O 1
ATOM 3100 N N . ASN A 1 378 ? 129.174 113.286 86.896 1.00 46.40 415 ASN A N 1
ATOM 3101 C CA . ASN A 1 378 ? 129.045 112.149 86.005 1.00 46.40 415 ASN A CA 1
ATOM 3102 C C . ASN A 1 378 ? 127.586 111.752 85.922 1.00 46.40 415 ASN A C 1
ATOM 3103 O O . ASN A 1 378 ? 126.887 111.759 86.933 1.00 46.40 415 ASN A O 1
ATOM 3108 N N . ALA A 1 379 ? 127.130 111.405 84.731 1.00 44.86 416 ALA A N 1
ATOM 3109 C CA . ALA A 1 379 ? 125.786 110.887 84.530 1.00 44.86 416 ALA A CA 1
ATOM 3110 C C . ALA A 1 379 ? 125.874 109.504 83.907 1.00 44.86 416 ALA A C 1
ATOM 3111 O O . ALA A 1 379 ? 126.423 109.351 82.815 1.00 44.86 416 ALA A O 1
ATOM 3113 N N . ILE A 1 380 ? 125.354 108.500 84.602 1.00 41.90 417 ILE A N 1
ATOM 3114 C CA . ILE A 1 380 ? 125.284 107.141 84.095 1.00 41.90 417 ILE A CA 1
ATOM 3115 C C . ILE A 1 380 ? 123.858 106.918 83.643 1.00 41.90 417 ILE A C 1
ATOM 3116 O O . ILE A 1 380 ? 122.933 106.976 84.452 1.00 41.90 417 ILE A O 1
ATOM 3121 N N . VAL A 1 381 ? 123.667 106.679 82.359 1.00 46.87 418 VAL A N 1
ATOM 3122 C CA . VAL A 1 381 ? 122.348 106.402 81.819 1.00 46.87 418 VAL A CA 1
ATOM 3123 C C . VAL A 1 381 ? 122.279 104.925 81.471 1.00 46.87 418 VAL A C 1
ATOM 3124 O O . VAL A 1 381 ? 123.246 104.353 80.960 1.00 46.87 418 VAL A O 1
ATOM 3128 N N . PHE A 1 382 ? 121.154 104.301 81.780 1.00 50.65 419 PHE A N 1
ATOM 3129 C CA . PHE A 1 382 ? 120.931 102.902 81.463 1.00 50.65 419 PHE A CA 1
ATOM 3130 C C . PHE A 1 382 ? 119.618 102.757 80.719 1.00 50.65 419 PHE A C 1
ATOM 3131 O O . PHE A 1 382 ? 118.586 103.263 81.176 1.00 50.65 419 PHE A O 1
ATOM 3139 N N . ASP A 1 383 ? 119.662 102.055 79.588 1.00 58.21 420 ASP A N 1
ATOM 3140 C CA . ASP A 1 383 ? 118.521 101.897 78.698 1.00 58.21 420 ASP A CA 1
ATOM 3141 C C . ASP A 1 383 ? 118.141 100.427 78.642 1.00 58.21 420 ASP A C 1
ATOM 3142 O O . ASP A 1 383 ? 118.893 99.604 78.110 1.00 58.21 420 ASP A O 1
ATOM 3147 N N . LYS A 1 384 ? 116.972 100.095 79.180 1.00 60.29 421 LYS A N 1
ATOM 3148 C CA . LYS A 1 384 ? 116.555 98.699 79.184 1.00 60.29 421 LYS A CA 1
ATOM 3149 C C . LYS A 1 384 ? 116.170 98.232 77.790 1.00 60.29 421 LYS A C 1
ATOM 3150 O O . LYS A 1 384 ? 116.418 97.076 77.431 1.00 60.29 421 LYS A O 1
ATOM 3156 N N . CYS A 1 385 ? 115.553 99.107 76.993 1.00 64.85 422 CYS A N 1
ATOM 3157 C CA . CYS A 1 385 ? 115.183 98.718 75.637 1.00 64.85 422 CYS A CA 1
ATOM 3158 C C . CYS A 1 385 ? 116.418 98.439 74.798 1.00 64.85 422 CYS A C 1
ATOM 3159 O O . CYS A 1 385 ? 116.504 97.401 74.134 1.00 64.85 422 CYS A O 1
ATOM 3162 N N . ALA A 1 386 ? 117.387 99.348 74.812 1.00 61.74 423 ALA A N 1
ATOM 3163 C CA . ALA A 1 386 ? 118.639 99.054 74.141 1.00 61.74 423 ALA A CA 1
ATOM 3164 C C . ALA A 1 386 ? 119.512 98.124 74.958 1.00 61.74 423 ALA A C 1
ATOM 3165 O O . ALA A 1 386 ? 120.463 97.560 74.412 1.00 61.74 423 ALA A O 1
ATOM 3167 N N . ASN A 1 387 ? 119.200 97.956 76.243 1.00 59.18 424 ASN A N 1
ATOM 3168 C CA . ASN A 1 387 ? 119.940 97.069 77.136 1.00 59.18 424 ASN A CA 1
ATOM 3169 C C . ASN A 1 387 ? 121.410 97.462 77.237 1.00 59.18 424 ASN A C 1
ATOM 3170 O O . ASN A 1 387 ? 122.299 96.619 77.148 1.00 59.18 424 ASN A O 1
ATOM 3175 N N . SER A 1 388 ? 121.680 98.748 77.447 1.00 56.16 425 SER A N 1
ATOM 3176 C CA . SER A 1 388 ? 123.062 99.205 77.484 1.00 56.16 425 SER A CA 1
ATOM 3177 C C . SER A 1 388 ? 123.248 100.390 78.419 1.00 56.16 425 SER A C 1
ATOM 3178 O O . SER A 1 388 ? 122.320 101.163 78.671 1.00 56.16 425 SER A O 1
ATOM 3181 N N . TRP A 1 389 ? 124.481 100.528 78.911 1.00 49.19 426 TRP A N 1
ATOM 3182 C CA . TRP A 1 389 ? 124.895 101.598 79.802 1.00 49.19 426 TRP A CA 1
ATOM 3183 C C . TRP A 1 389 ? 125.775 102.594 79.059 1.00 49.19 426 TRP A C 1
ATOM 3184 O O . TRP A 1 389 ? 126.474 102.242 78.110 1.00 49.19 426 TRP A O 1
ATOM 3195 N N . GLN A 1 390 ? 125.727 103.849 79.497 1.00 50.32 427 GLN A N 1
ATOM 3196 C CA . GLN A 1 390 ? 126.643 104.878 79.027 1.00 50.32 427 GLN A CA 1
ATOM 3197 C C . GLN A 1 390 ? 126.908 105.825 80.180 1.00 50.32 427 GLN A C 1
ATOM 3198 O O . GLN A 1 390 ? 126.173 105.837 81.166 1.00 50.32 427 GLN A O 1
ATOM 3204 N N . TYR A 1 391 ? 127.943 106.643 80.043 1.00 47.98 428 TYR A N 1
ATOM 3205 C CA . TYR A 1 391 ? 128.193 107.678 81.028 1.00 47.98 428 TYR A CA 1
ATOM 3206 C C . TYR A 1 391 ? 128.777 108.894 80.340 1.00 47.98 428 TYR A C 1
ATOM 3207 O O . TYR A 1 391 ? 129.519 108.781 79.366 1.00 47.98 428 TYR A O 1
ATOM 3216 N N . LYS A 1 392 ? 128.437 110.060 80.870 1.00 47.89 429 LYS A N 1
ATOM 3217 C CA . LYS A 1 392 ? 128.991 111.320 80.405 1.00 47.89 429 LYS A CA 1
ATOM 3218 C C . LYS A 1 392 ? 129.470 112.109 81.609 1.00 47.89 429 LYS A C 1
ATOM 3219 O O . LYS A 1 392 ? 129.224 111.729 82.753 1.00 47.89 429 LYS A O 1
ATOM 3225 N N . GLU A 1 393 ? 130.149 113.219 81.342 1.00 52.47 430 GLU A N 1
ATOM 3226 C CA . GLU A 1 393 ? 130.686 114.073 82.390 1.00 52.47 430 GLU A CA 1
ATOM 3227 C C . GLU A 1 393 ? 130.202 115.504 82.224 1.00 52.47 430 GLU A C 1
ATOM 3228 O O . GLU A 1 393 ? 129.677 115.889 81.179 1.00 52.47 430 GLU A O 1
ATOM 3234 N N . PHE A 1 394 ? 130.391 116.289 83.276 1.00 45.25 431 PHE A N 1
ATOM 3235 C CA . PHE A 1 394 ? 130.108 117.715 83.232 1.00 45.25 431 PHE A CA 1
ATOM 3236 C C . PHE A 1 394 ? 130.841 118.391 84.377 1.00 45.25 431 PHE A C 1
ATOM 3237 O O . PHE A 1 394 ? 131.389 117.735 85.258 1.00 45.25 431 PHE A O 1
ATOM 3245 N N . GLN A 1 395 ? 130.868 119.714 84.340 1.00 46.65 432 GLN A N 1
ATOM 3246 C CA . GLN A 1 395 ? 131.400 120.527 85.422 1.00 46.65 432 GLN A CA 1
ATOM 3247 C C . GLN A 1 395 ? 130.235 121.165 86.156 1.00 46.65 432 GLN A C 1
ATOM 3248 O O . GLN A 1 395 ? 129.376 121.787 85.529 1.00 46.65 432 GLN A O 1
ATOM 3254 N N . TYR A 1 396 ? 130.200 121.021 87.475 1.00 44.95 433 TYR A N 1
ATOM 3255 C CA . TYR A 1 396 ? 129.042 121.475 88.230 1.00 44.95 433 TYR A CA 1
ATOM 3256 C C . TYR A 1 396 ? 129.338 122.683 89.108 1.00 44.95 433 TYR A C 1
ATOM 3257 O O . TYR A 1 396 ? 128.681 122.866 90.129 1.00 44.95 433 TYR A O 1
ATOM 3266 N N . LYS A 1 397 ? 130.295 123.524 88.737 1.00 42.85 434 LYS A N 1
ATOM 3267 C CA . LYS A 1 397 ? 130.577 124.667 89.591 1.00 42.85 434 LYS A CA 1
ATOM 3268 C C . LYS A 1 397 ? 129.648 125.833 89.285 1.00 42.85 434 LYS A C 1
ATOM 3269 O O . LYS A 1 397 ? 128.993 126.367 90.186 1.00 42.85 434 LYS A O 1
ATOM 3275 N N . GLU A 1 398 ? 129.589 126.255 88.024 1.00 42.79 435 GLU A N 1
ATOM 3276 C CA . GLU A 1 398 ? 128.747 127.390 87.686 1.00 42.79 435 GLU A CA 1
ATOM 3277 C C . GLU A 1 398 ? 127.289 127.039 87.870 1.00 42.79 435 GLU A C 1
ATOM 3278 O O . GLU A 1 398 ? 126.475 127.890 88.241 1.00 42.79 435 GLU A O 1
ATOM 3284 N N . LEU A 1 399 ? 126.942 125.780 87.630 1.00 38.52 436 LEU A N 1
ATOM 3285 C CA . LEU A 1 399 ? 125.598 125.326 87.934 1.00 38.52 436 LEU A CA 1
ATOM 3286 C C . LEU A 1 399 ? 125.286 125.536 89.406 1.00 38.52 436 LEU A C 1
ATOM 3287 O O . LEU A 1 399 ? 124.211 126.026 89.753 1.00 38.52 436 LEU A O 1
ATOM 3292 N N . PHE A 1 400 ? 126.234 125.206 90.280 1.00 36.47 437 PHE A N 1
ATOM 3293 C CA . PHE A 1 400 ? 126.029 125.380 91.712 1.00 36.47 437 PHE A CA 1
ATOM 3294 C C . PHE A 1 400 ? 125.882 126.852 92.079 1.00 36.47 437 PHE A C 1
ATOM 3295 O O . PHE A 1 400 ? 125.063 127.207 92.930 1.00 36.47 437 PHE A O 1
ATOM 3303 N N . GLU A 1 401 ? 126.658 127.724 91.443 1.00 39.73 438 GLU A N 1
ATOM 3304 C CA . GLU A 1 401 ? 126.537 129.158 91.709 1.00 39.73 438 GLU A CA 1
ATOM 3305 C C . GLU A 1 401 ? 125.155 129.688 91.325 1.00 39.73 438 GLU A C 1
ATOM 3306 O O . GLU A 1 401 ? 124.511 130.408 92.100 1.00 39.73 438 GLU A O 1
ATOM 3312 N N . VAL A 1 402 ? 124.681 129.344 90.127 1.00 35.73 439 VAL A N 1
ATOM 3313 C CA . VAL A 1 402 ? 123.366 129.816 89.698 1.00 35.73 439 VAL A CA 1
ATOM 3314 C C . VAL A 1 402 ? 122.265 129.198 90.552 1.00 35.73 439 VAL A C 1
ATOM 3315 O O . VAL A 1 402 ? 121.244 129.836 90.843 1.00 35.73 439 VAL A O 1
ATOM 3319 N N . PHE A 1 403 ? 122.463 127.959 90.992 1.00 34.97 440 PHE A N 1
ATOM 3320 C CA . PHE A 1 403 ? 121.495 127.331 91.878 1.00 34.97 440 PHE A CA 1
ATOM 3321 C C . PHE A 1 403 ? 121.397 128.073 93.202 1.00 34.97 440 PHE A C 1
ATOM 3322 O O . PHE A 1 403 ? 120.299 128.334 93.701 1.00 34.97 440 PHE A O 1
ATOM 3330 N N . LEU A 1 404 ? 122.538 128.400 93.802 1.00 34.61 441 LEU A N 1
ATOM 3331 C CA . LEU A 1 404 ? 122.507 129.124 95.064 1.00 34.61 441 LEU A CA 1
ATOM 3332 C C . LEU A 1 404 ? 121.876 130.489 94.886 1.00 34.61 441 LEU A C 1
ATOM 3333 O O . LEU A 1 404 ? 121.184 130.979 95.781 1.00 34.61 441 LEU A O 1
ATOM 3338 N N . THR A 1 405 ? 122.102 131.122 93.735 1.00 35.11 442 THR A N 1
ATOM 3339 C CA . THR A 1 405 ? 121.402 132.365 93.438 1.00 35.11 442 THR A CA 1
ATOM 3340 C C . THR A 1 405 ? 119.899 132.159 93.478 1.00 35.11 442 THR A C 1
ATOM 3341 O O . THR A 1 405 ? 119.166 132.950 94.079 1.00 35.11 442 THR A O 1
ATOM 3345 N N . TRP A 1 406 ? 119.423 131.093 92.837 1.00 36.37 443 TRP A N 1
ATOM 3346 C CA . TRP A 1 406 ? 117.995 130.800 92.841 1.00 36.37 443 TRP A CA 1
ATOM 3347 C C . TRP A 1 406 ? 117.483 130.628 94.261 1.00 36.37 443 TRP A C 1
ATOM 3348 O O . TRP A 1 406 ? 116.463 131.210 94.640 1.00 36.37 443 TRP A O 1
ATOM 3359 N N . GLN A 1 407 ? 118.207 129.859 95.071 1.00 36.17 444 GLN A N 1
ATOM 3360 C CA . GLN A 1 407 ? 117.798 129.615 96.450 1.00 36.17 444 GLN A CA 1
ATOM 3361 C C . GLN A 1 407 ? 117.718 130.908 97.245 1.00 36.17 444 GLN A C 1
ATOM 3362 O O . GLN A 1 407 ? 116.746 131.146 97.967 1.00 36.17 444 GLN A O 1
ATOM 3368 N N . ALA A 1 408 ? 118.753 131.741 97.159 1.00 35.46 445 ALA A N 1
ATOM 3369 C CA . ALA A 1 408 ? 118.774 132.974 97.935 1.00 35.46 445 ALA A CA 1
ATOM 3370 C C . ALA A 1 408 ? 117.641 133.894 97.526 1.00 35.46 445 ALA A C 1
ATOM 3371 O O . ALA A 1 408 ? 116.850 134.342 98.366 1.00 35.46 445 ALA A O 1
ATOM 3373 N N . ASN A 1 409 ? 117.548 134.193 96.235 1.00 37.27 446 ASN A N 1
ATOM 3374 C CA . ASN A 1 409 ? 116.502 135.086 95.777 1.00 37.27 446 ASN A CA 1
ATOM 3375 C C . ASN A 1 409 ? 115.128 134.541 96.092 1.00 37.27 446 ASN A C 1
ATOM 3376 O O . ASN A 1 409 ? 114.188 135.316 96.272 1.00 37.27 446 ASN A O 1
ATOM 3381 N N . TYR A 1 410 ? 114.982 133.222 96.165 1.00 38.82 447 TYR A N 1
ATOM 3382 C CA . TYR A 1 410 ? 113.697 132.663 96.553 1.00 38.82 447 TYR A CA 1
ATOM 3383 C C . TYR A 1 410 ? 113.420 132.920 98.024 1.00 38.82 447 TYR A C 1
ATOM 3384 O O . TYR A 1 410 ? 112.377 133.473 98.384 1.00 38.82 447 TYR A O 1
ATOM 3393 N N . ASN A 1 411 ? 114.364 132.560 98.886 1.00 38.90 448 ASN A N 1
ATOM 3394 C CA . ASN A 1 411 ? 114.151 132.705 100.319 1.00 38.90 448 ASN A CA 1
ATOM 3395 C C . ASN A 1 411 ? 113.917 134.155 100.708 1.00 38.90 448 ASN A C 1
ATOM 3396 O O . ASN A 1 411 ? 113.278 134.430 101.726 1.00 38.90 448 ASN A O 1
ATOM 3401 N N . LEU A 1 412 ? 114.420 135.100 99.913 1.00 39.32 449 LEU A N 1
ATOM 3402 C CA . LEU A 1 412 ? 114.141 136.508 100.189 1.00 39.32 449 LEU A CA 1
ATOM 3403 C C . LEU A 1 412 ? 112.815 136.947 99.576 1.00 39.32 449 LEU A C 1
ATOM 3404 O O . LEU A 1 412 ? 111.915 137.402 100.287 1.00 39.32 449 LEU A O 1
ATOM 3409 N N . TYR A 1 413 ? 112.670 136.809 98.265 1.00 42.68 450 TYR A N 1
ATOM 3410 C CA . TYR A 1 413 ? 111.456 137.204 97.564 1.00 42.68 450 TYR A CA 1
ATOM 3411 C C . TYR A 1 413 ? 110.880 135.961 96.907 1.00 42.68 450 TYR A C 1
ATOM 3412 O O . TYR A 1 413 ? 111.407 135.497 95.897 1.00 42.68 450 TYR A O 1
ATOM 3421 N N . LYS A 1 414 ? 109.799 135.433 97.474 1.00 44.32 451 LYS A N 1
ATOM 3422 C CA . LYS A 1 414 ? 109.313 134.117 97.080 1.00 44.32 451 LYS A CA 1
ATOM 3423 C C . LYS A 1 414 ? 108.997 134.056 95.591 1.00 44.32 451 LYS A C 1
ATOM 3424 O O . LYS A 1 414 ? 109.681 133.365 94.833 1.00 44.32 451 LYS A O 1
ATOM 3430 N N . GLU A 1 415 ? 107.983 134.789 95.145 1.00 47.61 452 GLU A N 1
ATOM 3431 C CA . GLU A 1 415 ? 107.504 134.662 93.779 1.00 47.61 452 GLU A CA 1
ATOM 3432 C C . GLU A 1 415 ? 108.194 135.597 92.814 1.00 47.61 452 GLU A C 1
ATOM 3433 O O . GLU A 1 415 ? 108.207 135.322 91.613 1.00 47.61 452 GLU A O 1
ATOM 3439 N N . ASN A 1 416 ? 108.765 136.680 93.296 1.00 45.80 453 ASN A N 1
ATOM 3440 C CA . ASN A 1 416 ? 109.421 137.639 92.433 1.00 45.80 453 ASN A CA 1
ATOM 3441 C C . ASN A 1 416 ? 110.792 137.184 92.009 1.00 45.80 453 ASN A C 1
ATOM 3442 O O . ASN A 1 416 ? 111.534 137.968 91.417 1.00 45.80 453 ASN A O 1
ATOM 3447 N N . ALA A 1 417 ? 111.148 135.941 92.299 1.00 41.83 454 ALA A N 1
ATOM 3448 C CA . ALA A 1 417 ? 112.419 135.377 91.888 1.00 41.83 454 ALA A CA 1
ATOM 3449 C C . ALA A 1 417 ? 112.325 134.728 90.522 1.00 41.83 454 ALA A C 1
ATOM 3450 O O . ALA A 1 417 ? 113.348 134.372 89.939 1.00 41.83 454 ALA A O 1
ATOM 3452 N N . ALA A 1 418 ? 111.110 134.647 89.977 1.00 42.74 455 ALA A N 1
ATOM 3453 C CA . ALA A 1 418 ? 110.802 133.737 88.879 1.00 42.74 455 ALA A CA 1
ATOM 3454 C C . ALA A 1 418 ? 111.854 133.785 87.790 1.00 42.74 455 ALA A C 1
ATOM 3455 O O . ALA A 1 418 ? 112.214 132.751 87.212 1.00 42.74 455 ALA A O 1
ATOM 3457 N N . GLU A 1 419 ? 112.374 134.974 87.513 1.00 42.64 456 GLU A N 1
ATOM 3458 C CA . GLU A 1 419 ? 113.393 135.100 86.489 1.00 42.64 456 GLU A CA 1
ATOM 3459 C C . GLU A 1 419 ? 114.619 134.285 86.843 1.00 42.64 456 GLU A C 1
ATOM 3460 O O . GLU A 1 419 ? 115.240 133.682 85.965 1.00 42.64 456 GLU A O 1
ATOM 3466 N N . HIS A 1 420 ? 114.988 134.252 88.123 1.00 40.50 457 HIS A N 1
ATOM 3467 C CA . HIS A 1 420 ? 116.166 133.480 88.509 1.00 40.50 457 HIS A CA 1
ATOM 3468 C C . HIS A 1 420 ? 115.942 131.993 88.320 1.00 40.50 457 HIS A C 1
ATOM 3469 O O . HIS A 1 420 ? 116.876 131.269 87.975 1.00 40.50 457 HIS A O 1
ATOM 3476 N N . LEU A 1 421 ? 114.717 131.523 88.530 1.00 41.17 458 LEU A N 1
ATOM 3477 C CA . LEU A 1 421 ? 114.417 130.127 88.255 1.00 41.17 458 LEU A CA 1
ATOM 3478 C C . LEU A 1 421 ? 114.526 129.830 86.770 1.00 41.17 458 LEU A C 1
ATOM 3479 O O . LEU A 1 421 ? 115.047 128.782 86.380 1.00 41.17 458 LEU A O 1
ATOM 3484 N N . VAL A 1 422 ? 114.055 130.745 85.921 1.00 41.24 459 VAL A N 1
ATOM 3485 C CA . VAL A 1 422 ? 114.249 130.560 84.483 1.00 41.24 459 VAL A CA 1
ATOM 3486 C C . VAL A 1 422 ? 115.735 130.497 84.144 1.00 41.24 459 VAL A C 1
ATOM 3487 O O . VAL A 1 422 ? 116.173 129.655 83.350 1.00 41.24 459 VAL A O 1
ATOM 3491 N N . THR A 1 423 ? 116.533 131.377 84.740 1.00 39.53 460 THR A N 1
ATOM 3492 C CA . THR A 1 423 ? 117.962 131.383 84.450 1.00 39.53 460 THR A CA 1
ATOM 3493 C C . THR A 1 423 ? 118.626 130.092 84.902 1.00 39.53 460 THR A C 1
ATOM 3494 O O . THR A 1 423 ? 119.457 129.527 84.184 1.00 39.53 460 THR A O 1
ATOM 3498 N N . LEU A 1 424 ? 118.251 129.593 86.078 1.00 39.14 461 LEU A N 1
ATOM 3499 C CA . LEU A 1 424 ? 118.770 128.309 86.540 1.00 39.14 461 LEU A CA 1
ATOM 3500 C C . LEU A 1 424 ? 118.364 127.184 85.611 1.00 39.14 461 LEU A C 1
ATOM 3501 O O . LEU A 1 424 ? 119.153 126.274 85.349 1.00 39.14 461 LEU A O 1
ATOM 3506 N N . CYS A 1 425 ? 117.127 127.201 85.133 1.00 42.75 462 CYS A N 1
ATOM 3507 C CA . CYS A 1 425 ? 116.661 126.106 84.293 1.00 42.75 462 CYS A CA 1
ATOM 3508 C C . CYS A 1 425 ? 117.411 126.089 82.972 1.00 42.75 462 CYS A C 1
ATOM 3509 O O . CYS A 1 425 ? 117.784 125.022 82.460 1.00 42.75 462 CYS A O 1
ATOM 3512 N N . LYS A 1 426 ? 117.696 127.270 82.433 1.00 40.57 463 LYS A N 1
ATOM 3513 C CA . LYS A 1 426 ? 118.502 127.330 81.226 1.00 40.57 463 LYS A CA 1
ATOM 3514 C C . LYS A 1 426 ? 119.932 126.903 81.506 1.00 40.57 463 LYS A C 1
ATOM 3515 O O . LYS A 1 426 ? 120.574 126.277 80.657 1.00 40.57 463 LYS A O 1
ATOM 3521 N N . LYS A 1 427 ? 120.447 127.215 82.695 1.00 39.47 464 LYS A N 1
ATOM 3522 C CA . LYS A 1 427 ? 121.806 126.801 83.037 1.00 39.47 464 LYS A CA 1
ATOM 3523 C C . LYS A 1 427 ? 121.920 125.288 83.147 1.00 39.47 464 LYS A C 1
ATOM 3524 O O . LYS A 1 427 ? 122.924 124.710 82.731 1.00 39.47 464 LYS A O 1
ATOM 3530 N N . ILE A 1 428 ? 120.910 124.632 83.715 1.00 39.54 465 ILE A N 1
ATOM 3531 C CA . ILE A 1 428 ? 120.886 123.172 83.730 1.00 39.54 465 ILE A CA 1
ATOM 3532 C C . ILE A 1 428 ? 120.865 122.643 82.313 1.00 39.54 465 ILE A C 1
ATOM 3533 O O . ILE A 1 428 ? 121.548 121.672 81.984 1.00 39.54 465 ILE A O 1
ATOM 3538 N N . GLY A 1 429 ? 120.034 123.238 81.465 1.00 42.79 466 GLY A N 1
ATOM 3539 C CA . GLY A 1 429 ? 119.977 122.783 80.090 1.00 42.79 466 GLY A CA 1
ATOM 3540 C C . GLY A 1 429 ? 121.304 122.910 79.371 1.00 42.79 466 GLY A C 1
ATOM 3541 O O . GLY A 1 429 ? 121.654 122.066 78.548 1.00 42.79 466 GLY A O 1
ATOM 3542 N N . GLU A 1 430 ? 122.059 123.967 79.671 1.00 46.21 467 GLU A N 1
ATOM 3543 C CA . GLU A 1 430 ? 123.358 124.143 79.032 1.00 46.21 467 GLU A CA 1
ATOM 3544 C C . GLU A 1 430 ? 124.401 123.206 79.615 1.00 46.21 467 GLU A C 1
ATOM 3545 O O . GLU A 1 430 ? 125.172 122.592 78.873 1.00 46.21 467 GLU A O 1
ATOM 3551 N N . THR A 1 431 ? 124.455 123.105 80.941 1.00 43.41 468 THR A N 1
ATOM 3552 C CA . THR A 1 431 ? 125.513 122.363 81.612 1.00 43.41 468 THR A CA 1
ATOM 3553 C C . THR A 1 431 ? 125.507 120.898 81.234 1.00 43.41 468 THR A C 1
ATOM 3554 O O . THR A 1 431 ? 126.569 120.304 81.045 1.00 43.41 468 THR A O 1
ATOM 3558 N N . MET A 1 432 ? 124.331 120.305 81.109 1.00 44.62 469 MET A N 1
ATOM 3559 C CA . MET A 1 432 ? 124.177 118.894 80.791 1.00 44.62 469 MET A CA 1
ATOM 3560 C C . MET A 1 432 ? 123.443 118.770 79.466 1.00 44.62 469 MET A C 1
ATOM 3561 O O . MET A 1 432 ? 122.298 118.310 79.428 1.00 44.62 469 MET A O 1
ATOM 3566 N N . PRO A 1 433 ? 124.076 119.156 78.358 1.00 45.52 470 PRO A N 1
ATOM 3567 C CA . PRO A 1 433 ? 123.363 119.136 77.077 1.00 45.52 470 PRO A CA 1
ATOM 3568 C C . PRO A 1 433 ? 122.830 117.772 76.708 1.00 45.52 470 PRO A C 1
ATOM 3569 O O . PRO A 1 433 ? 121.853 117.687 75.952 1.00 45.52 470 PRO A O 1
ATOM 3573 N N . PHE A 1 434 ? 123.411 116.702 77.247 1.00 47.61 471 PHE A N 1
ATOM 3574 C CA . PHE A 1 434 ? 122.978 115.366 76.882 1.00 47.61 471 PHE A CA 1
ATOM 3575 C C . PHE A 1 434 ? 121.517 115.116 77.212 1.00 47.61 471 PHE A C 1
ATOM 3576 O O . PHE A 1 434 ? 120.920 114.204 76.642 1.00 47.61 471 PHE A O 1
ATOM 3584 N N . LEU A 1 435 ? 120.917 115.905 78.103 1.00 47.10 472 LEU A N 1
ATOM 3585 C CA . LEU A 1 435 ? 119.508 115.703 78.397 1.00 47.10 472 LEU A CA 1
ATOM 3586 C C . LEU A 1 435 ? 118.639 115.914 77.174 1.00 47.10 472 LEU A C 1
ATOM 3587 O O . LEU A 1 435 ? 117.521 115.405 77.128 1.00 47.10 472 LEU A O 1
ATOM 3592 N N . PHE A 1 436 ? 119.129 116.630 76.172 1.00 51.39 473 PHE A N 1
ATOM 3593 C CA . PHE A 1 436 ? 118.366 116.843 74.956 1.00 51.39 473 PHE A CA 1
ATOM 3594 C C . PHE A 1 436 ? 119.007 116.183 73.748 1.00 51.39 473 PHE A C 1
ATOM 3595 O O . PHE A 1 436 ? 118.779 116.630 72.624 1.00 51.39 473 PHE A O 1
ATOM 3603 N N . CYS A 1 437 ? 119.797 115.134 73.946 1.00 54.82 474 CYS A N 1
ATOM 3604 C CA . CYS A 1 437 ? 120.462 114.441 72.853 1.00 54.82 474 CYS A CA 1
ATOM 3605 C C . CYS A 1 437 ? 119.911 113.024 72.763 1.00 54.82 474 CYS A C 1
ATOM 3606 O O . CYS A 1 437 ? 119.840 112.311 73.768 1.00 54.82 474 CYS A O 1
ATOM 3609 N N . ASP A 1 438 ? 119.528 112.627 71.551 1.00 60.38 475 ASP A N 1
ATOM 3610 C CA . ASP A 1 438 ? 118.773 111.396 71.350 1.00 60.38 475 ASP A CA 1
ATOM 3611 C C . ASP A 1 438 ? 119.566 110.172 71.791 1.00 60.38 475 ASP A C 1
ATOM 3612 O O . ASP A 1 438 ? 119.014 109.261 72.415 1.00 60.38 475 ASP A O 1
ATOM 3617 N N . ASN A 1 439 ? 120.862 110.128 71.479 1.00 57.69 476 ASN A N 1
ATOM 3618 C CA . ASN A 1 439 ? 121.639 108.933 71.789 1.00 57.69 476 ASN A CA 1
ATOM 3619 C C . ASN A 1 439 ? 121.835 108.753 73.289 1.00 57.69 476 ASN A C 1
ATOM 3620 O O . ASN A 1 439 ? 121.980 107.623 73.764 1.00 57.69 476 ASN A O 1
ATOM 3625 N N . PHE A 1 440 ? 121.864 109.845 74.050 1.00 53.09 477 PHE A N 1
ATOM 3626 C CA . PHE A 1 440 ? 121.904 109.718 75.500 1.00 53.09 477 PHE A CA 1
ATOM 3627 C C . PHE A 1 440 ? 120.542 109.310 76.034 1.00 53.09 477 PHE A C 1
ATOM 3628 O O . PHE A 1 440 ? 120.388 108.230 76.609 1.00 53.09 477 PHE A O 1
ATOM 3636 N N . ILE A 1 441 ? 119.543 110.157 75.840 1.00 54.17 478 ILE A N 1
ATOM 3637 C CA . ILE A 1 441 ? 118.158 109.867 76.195 1.00 54.17 478 ILE A CA 1
ATOM 3638 C C . ILE A 1 441 ? 117.380 109.696 74.899 1.00 54.17 478 ILE A C 1
ATOM 3639 O O . ILE A 1 441 ? 117.304 110.643 74.111 1.00 54.17 478 ILE A O 1
ATOM 3644 N N . PRO A 1 442 ? 116.786 108.537 74.637 1.00 60.15 479 PRO A N 1
ATOM 3645 C CA . PRO A 1 442 ? 116.023 108.377 73.398 1.00 60.15 479 PRO A CA 1
ATOM 3646 C C . PRO A 1 442 ? 114.722 109.160 73.470 1.00 60.15 479 PRO A C 1
ATOM 3647 O O . PRO A 1 442 ? 114.075 109.219 74.515 1.00 60.15 479 PRO A O 1
ATOM 3651 N N . ASN A 1 443 ? 114.350 109.782 72.352 1.00 65.15 480 ASN A N 1
ATOM 3652 C CA . ASN A 1 443 ? 113.129 110.574 72.321 1.00 65.15 480 ASN A CA 1
ATOM 3653 C C . ASN A 1 443 ? 111.928 109.673 72.545 1.00 65.15 480 ASN A C 1
ATOM 3654 O O . ASN A 1 443 ? 111.771 108.658 71.867 1.00 65.15 480 ASN A O 1
ATOM 3659 N N . GLY A 1 444 ? 111.074 110.051 73.490 1.00 64.92 481 GLY A N 1
ATOM 3660 C CA . GLY A 1 444 ? 109.886 109.288 73.798 1.00 64.92 481 GLY A CA 1
ATOM 3661 C C . GLY A 1 444 ? 109.979 108.404 75.021 1.00 64.92 481 GLY A C 1
ATOM 3662 O O . GLY A 1 444 ? 108.961 108.177 75.677 1.00 64.92 481 GLY A O 1
ATOM 3663 N N . LYS A 1 445 ? 111.159 107.910 75.365 1.00 62.85 482 LYS A N 1
ATOM 3664 C CA . LYS A 1 445 ? 111.300 107.066 76.539 1.00 62.85 482 LYS A CA 1
ATOM 3665 C C . LYS A 1 445 ? 111.292 107.924 77.794 1.00 62.85 482 LYS A C 1
ATOM 3666 O O . LYS A 1 445 ? 111.823 109.034 77.804 1.00 62.85 482 LYS A O 1
ATOM 3672 N N . ASP A 1 446 ? 110.672 107.408 78.845 1.00 59.29 483 ASP A N 1
ATOM 3673 C CA . ASP A 1 446 ? 110.529 108.167 80.074 1.00 59.29 483 ASP A CA 1
ATOM 3674 C C . ASP A 1 446 ? 111.708 107.930 81.007 1.00 59.29 483 ASP A C 1
ATOM 3675 O O . ASP A 1 446 ? 112.277 106.841 81.061 1.00 59.29 483 ASP A O 1
ATOM 3680 N N . VAL A 1 447 ? 112.063 108.960 81.763 1.00 48.55 484 VAL A N 1
ATOM 3681 C CA . VAL A 1 447 ? 113.311 108.991 82.509 1.00 48.55 484 VAL A CA 1
ATOM 3682 C C . VAL A 1 447 ? 113.025 108.866 83.997 1.00 48.55 484 VAL A C 1
ATOM 3683 O O . VAL A 1 447 ? 112.018 109.375 84.495 1.00 48.55 484 VAL A O 1
ATOM 3687 N N . LEU A 1 448 ? 113.907 108.178 84.703 1.00 45.20 485 LEU A N 1
ATOM 3688 C CA . LEU A 1 448 ? 113.928 108.173 86.157 1.00 45.20 485 LEU A CA 1
ATOM 3689 C C . LEU A 1 448 ? 115.245 108.776 86.625 1.00 45.20 485 LEU A C 1
ATOM 3690 O O . LEU A 1 448 ? 116.311 108.249 86.314 1.00 45.20 485 LEU A O 1
ATOM 3695 N N . PHE A 1 449 ? 115.174 109.887 87.349 1.00 43.88 486 PHE A N 1
ATOM 3696 C CA . PHE A 1 449 ? 116.353 110.583 87.835 1.00 43.88 486 PHE A CA 1
ATOM 3697 C C . PHE A 1 449 ? 116.667 110.112 89.244 1.00 43.88 486 PHE A C 1
ATOM 3698 O O . PHE A 1 449 ? 115.813 110.195 90.127 1.00 43.88 486 PHE A O 1
ATOM 3706 N N . VAL A 1 450 ? 117.887 109.639 89.458 1.00 39.63 487 VAL A N 1
ATOM 3707 C CA . VAL A 1 450 ? 118.372 109.310 90.795 1.00 39.63 487 VAL A CA 1
ATOM 3708 C C . VAL A 1 450 ? 119.549 110.227 91.095 1.00 39.63 487 VAL A C 1
ATOM 3709 O O . VAL A 1 450 ? 120.701 109.807 90.980 1.00 39.63 487 VAL A O 1
ATOM 3713 N N . PRO A 1 451 ? 119.309 111.464 91.486 1.00 38.73 488 PRO A N 1
ATOM 3714 C CA . PRO A 1 451 ? 120.379 112.464 91.500 1.00 38.73 488 PRO A CA 1
ATOM 3715 C C . PRO A 1 451 ? 121.324 112.317 92.673 1.00 38.73 488 PRO A C 1
ATOM 3716 O O . PRO A 1 451 ? 121.152 111.426 93.503 1.00 38.73 488 PRO A O 1
ATOM 3720 N N . HIS A 1 452 ? 122.312 113.194 92.754 1.00 40.29 489 HIS A N 1
ATOM 3721 C CA . HIS A 1 452 ? 123.277 113.219 93.839 1.00 40.29 489 HIS A CA 1
ATOM 3722 C C . HIS A 1 452 ? 123.148 114.550 94.562 1.00 40.29 489 HIS A C 1
ATOM 3723 O O . HIS A 1 452 ? 122.201 115.296 94.339 1.00 40.29 489 HIS A O 1
ATOM 3730 N N . ASP A 1 453 ? 124.120 114.843 95.425 1.00 40.74 490 ASP A N 1
ATOM 3731 C CA . ASP A 1 453 ? 123.922 115.715 96.575 1.00 40.74 490 ASP A CA 1
ATOM 3732 C C . ASP A 1 453 ? 123.040 116.927 96.300 1.00 40.74 490 ASP A C 1
ATOM 3733 O O . ASP A 1 453 ? 121.974 117.067 96.901 1.00 40.74 490 ASP A O 1
ATOM 3738 N N . PHE A 1 454 ? 123.431 117.810 95.390 1.00 37.57 491 PHE A N 1
ATOM 3739 C CA . PHE A 1 454 ? 122.654 119.023 95.224 1.00 37.57 491 PHE A CA 1
ATOM 3740 C C . PHE A 1 454 ? 121.782 118.989 93.989 1.00 37.57 491 PHE A C 1
ATOM 3741 O O . PHE A 1 454 ? 120.896 119.831 93.861 1.00 37.57 491 PHE A O 1
ATOM 3749 N N . LEU A 1 455 ? 121.980 118.021 93.104 1.00 37.54 492 LEU A N 1
ATOM 3750 C CA . LEU A 1 455 ? 121.076 117.895 91.978 1.00 37.54 492 LEU A CA 1
ATOM 3751 C C . LEU A 1 455 ? 119.697 117.451 92.420 1.00 37.54 492 LEU A C 1
ATOM 3752 O O . LEU A 1 455 ? 118.740 117.587 91.655 1.00 37.54 492 LEU A O 1
ATOM 3757 N N . HIS A 1 456 ? 119.571 116.930 93.641 1.00 40.12 493 HIS A N 1
ATOM 3758 C CA . HIS A 1 456 ? 118.256 116.659 94.210 1.00 40.12 493 HIS A CA 1
ATOM 3759 C C . HIS A 1 456 ? 117.399 117.909 94.233 1.00 40.12 493 HIS A C 1
ATOM 3760 O O . HIS A 1 456 ? 116.189 117.853 94.007 1.00 40.12 493 HIS A O 1
ATOM 3767 N N . ARG A 1 457 ? 118.005 119.043 94.557 1.00 37.55 494 ARG A N 1
ATOM 3768 C CA . ARG A 1 457 ? 117.252 120.261 94.783 1.00 37.55 494 ARG A CA 1
ATOM 3769 C C . ARG A 1 457 ? 116.858 120.941 93.488 1.00 37.55 494 ARG A C 1
ATOM 3770 O O . ARG A 1 457 ? 116.013 121.840 93.505 1.00 37.55 494 ARG A O 1
ATOM 3778 N N . LEU A 1 458 ? 117.446 120.535 92.374 1.00 39.29 495 LEU A N 1
ATOM 3779 C CA . LEU A 1 458 ? 117.189 121.188 91.108 1.00 39.29 495 LEU A CA 1
ATOM 3780 C C . LEU A 1 458 ? 115.831 120.769 90.557 1.00 39.29 495 LEU A C 1
ATOM 3781 O O . LEU A 1 458 ? 115.340 119.680 90.854 1.00 39.29 495 LEU A O 1
ATOM 3786 N N . PRO A 1 459 ? 115.213 121.606 89.757 1.00 40.37 496 PRO A N 1
ATOM 3787 C CA . PRO A 1 459 ? 114.012 121.202 89.011 1.00 40.37 496 PRO A CA 1
ATOM 3788 C C . PRO A 1 459 ? 114.374 120.588 87.664 1.00 40.37 496 PRO A C 1
ATOM 3789 O O . PRO A 1 459 ? 114.155 121.177 86.605 1.00 40.37 496 PRO A O 1
ATOM 3793 N N . LEU A 1 460 ? 114.950 119.385 87.694 1.00 41.81 497 LEU A N 1
ATOM 3794 C CA . LEU A 1 460 ? 115.479 118.801 86.467 1.00 41.81 497 LEU A CA 1
ATOM 3795 C C . LEU A 1 460 ? 114.397 118.628 85.424 1.00 41.81 497 LEU A C 1
ATOM 3796 O O . LEU A 1 460 ? 114.662 118.769 84.230 1.00 41.81 497 LEU A O 1
ATOM 3801 N N . HIS A 1 461 ? 113.171 118.344 85.851 1.00 46.80 498 HIS A N 1
ATOM 3802 C CA . HIS A 1 461 ? 112.088 118.178 84.899 1.00 46.80 498 HIS A CA 1
ATOM 3803 C C . HIS A 1 461 ? 111.784 119.459 84.159 1.00 46.80 498 HIS A C 1
ATOM 3804 O O . HIS A 1 461 ? 111.026 119.426 83.193 1.00 46.80 498 HIS A O 1
ATOM 3811 N N . GLY A 1 462 ? 112.373 120.569 84.568 1.00 46.87 499 GLY A N 1
ATOM 3812 C CA . GLY A 1 462 ? 112.173 121.828 83.890 1.00 46.87 499 GLY A CA 1
ATOM 3813 C C . GLY A 1 462 ? 113.420 122.313 83.187 1.00 46.87 499 GLY A C 1
ATOM 3814 O O . GLY A 1 462 ? 113.626 123.516 83.055 1.00 46.87 499 GLY A O 1
ATOM 3815 N N . SER A 1 463 ? 114.258 121.397 82.725 1.00 48.59 500 SER A N 1
ATOM 3816 C CA . SER A 1 463 ? 115.466 121.790 82.018 1.00 48.59 500 SER A CA 1
ATOM 3817 C C . SER A 1 463 ? 115.117 122.383 80.662 1.00 48.59 500 SER A C 1
ATOM 3818 O O . SER A 1 463 ? 114.284 121.844 79.936 1.00 48.59 500 SER A O 1
ATOM 3821 N N . ILE A 1 464 ? 115.764 123.492 80.313 1.00 50.92 501 ILE A N 1
ATOM 3822 C CA . ILE A 1 464 ? 115.494 124.212 79.072 1.00 50.92 501 ILE A CA 1
ATOM 3823 C C . ILE A 1 464 ? 116.675 124.039 78.131 1.00 50.92 501 ILE A C 1
ATOM 3824 O O . ILE A 1 464 ? 117.811 124.353 78.493 1.00 50.92 501 ILE A O 1
ATOM 3829 N N . GLU A 1 465 ? 116.402 123.573 76.918 1.00 61.40 502 GLU A N 1
ATOM 3830 C CA . GLU A 1 465 ? 117.462 123.194 75.994 1.00 61.40 502 GLU A CA 1
ATOM 3831 C C . GLU A 1 465 ? 118.234 124.410 75.516 1.00 61.40 502 GLU A C 1
ATOM 3832 O O . GLU A 1 465 ? 117.662 125.462 75.230 1.00 61.40 502 GLU A O 1
ATOM 3838 N N . ASN A 1 466 ? 119.549 124.256 75.407 1.00 62.47 503 ASN A N 1
ATOM 3839 C CA . ASN A 1 466 ? 120.374 125.383 75.007 1.00 62.47 503 ASN A CA 1
ATOM 3840 C C . ASN A 1 466 ? 120.203 125.684 73.528 1.00 62.47 503 ASN A C 1
ATOM 3841 O O . ASN A 1 466 ? 121.093 125.406 72.721 1.00 62.47 503 ASN A O 1
ATOM 3846 N N . LYS A 1 467 ? 119.059 126.249 73.171 1.00 73.44 504 LYS A N 1
ATOM 3847 C CA . LYS A 1 467 ? 118.750 126.607 71.800 1.00 73.44 504 LYS A CA 1
ATOM 3848 C C . LYS A 1 467 ? 117.704 127.706 71.842 1.00 73.44 504 LYS A C 1
ATOM 3849 O O . LYS A 1 467 ? 117.133 127.995 72.895 1.00 73.44 504 LYS A O 1
ATOM 3855 N N . THR A 1 468 ? 117.465 128.324 70.686 1.00 81.85 505 THR A N 1
ATOM 3856 C CA . THR A 1 468 ? 116.613 129.506 70.649 1.00 81.85 505 THR A CA 1
ATOM 3857 C C . THR A 1 468 ? 115.241 129.214 71.235 1.00 81.85 505 THR A C 1
ATOM 3858 O O . THR A 1 468 ? 114.807 129.878 72.181 1.00 81.85 505 THR A O 1
ATOM 3862 N N . ASN A 1 469 ? 114.553 128.211 70.703 1.00 81.22 506 ASN A N 1
ATOM 3863 C CA . ASN A 1 469 ? 113.312 127.713 71.286 1.00 81.22 506 ASN A CA 1
ATOM 3864 C C . ASN A 1 469 ? 113.613 126.317 71.811 1.00 81.22 506 ASN A C 1
ATOM 3865 O O . ASN A 1 469 ? 113.376 125.317 71.132 1.00 81.22 506 ASN A O 1
ATOM 3870 N N . GLY A 1 470 ? 114.153 126.254 73.023 1.00 69.27 507 GLY A N 1
ATOM 3871 C CA . GLY A 1 470 ? 114.525 124.984 73.603 1.00 69.27 507 GLY A CA 1
ATOM 3872 C C . GLY A 1 470 ? 113.420 124.442 74.473 1.00 69.27 507 GLY A C 1
ATOM 3873 O O . GLY A 1 470 ? 113.170 124.962 75.560 1.00 69.27 507 GLY A O 1
ATOM 3874 N N . LYS A 1 471 ? 112.758 123.395 74.007 1.00 63.73 508 LYS A N 1
ATOM 3875 C CA . LYS A 1 471 ? 111.591 122.891 74.707 1.00 63.73 508 LYS A CA 1
ATOM 3876 C C . LYS A 1 471 ? 111.984 122.324 76.058 1.00 63.73 508 LYS A C 1
ATOM 3877 O O . LYS A 1 471 ? 113.045 121.724 76.222 1.00 63.73 508 LYS A O 1
ATOM 3883 N N . LEU A 1 472 ? 111.110 122.520 77.031 1.00 57.91 509 LEU A N 1
ATOM 3884 C CA . LEU A 1 472 ? 111.345 121.976 78.353 1.00 57.91 509 LEU A CA 1
ATOM 3885 C C . LEU A 1 472 ? 111.517 120.468 78.284 1.00 57.91 509 LEU A C 1
ATOM 3886 O O . LEU A 1 472 ? 110.925 119.785 77.448 1.00 57.91 509 LEU A O 1
ATOM 3891 N N . PHE A 1 473 ? 112.350 119.953 79.180 1.00 52.39 510 PHE A N 1
ATOM 3892 C CA . PHE A 1 473 ? 112.599 118.525 79.213 1.00 52.39 510 PHE A CA 1
ATOM 3893 C C . PHE A 1 473 ? 111.321 117.755 79.486 1.00 52.39 510 PHE A C 1
ATOM 3894 O O . PHE A 1 473 ? 111.199 116.591 79.099 1.00 52.39 510 PHE A O 1
ATOM 3902 N N . LEU A 1 474 ? 110.358 118.384 80.160 1.00 57.57 511 LEU A N 1
ATOM 3903 C CA . LEU A 1 474 ? 109.178 117.652 80.594 1.00 57.57 511 LEU A CA 1
ATOM 3904 C C . LEU A 1 474 ? 108.238 117.346 79.440 1.00 57.57 511 LEU A C 1
ATOM 3905 O O . LEU A 1 474 ? 107.336 116.515 79.590 1.00 57.57 511 LEU A O 1
ATOM 3910 N N . GLU A 1 475 ? 108.418 118.004 78.297 1.00 62.96 512 GLU A N 1
ATOM 3911 C CA . GLU A 1 475 ? 107.577 117.715 77.146 1.00 62.96 512 GLU A CA 1
ATOM 3912 C C . GLU A 1 475 ? 108.070 116.520 76.351 1.00 62.96 512 GLU A C 1
ATOM 3913 O O . GLU A 1 475 ? 107.256 115.741 75.855 1.00 62.96 512 GLU A O 1
ATOM 3919 N N . ASN A 1 476 ? 109.381 116.345 76.220 1.00 61.88 513 ASN A N 1
ATOM 3920 C CA . ASN A 1 476 ? 109.872 115.195 75.480 1.00 61.88 513 ASN A CA 1
ATOM 3921 C C . ASN A 1 476 ? 109.639 113.915 76.261 1.00 61.88 513 ASN A C 1
ATOM 3922 O O . ASN A 1 476 ? 109.140 112.928 75.715 1.00 61.88 513 ASN A O 1
ATOM 3927 N N . HIS A 1 477 ? 109.967 113.919 77.547 1.00 58.99 514 HIS A N 1
ATOM 3928 C CA . HIS A 1 477 ? 109.944 112.717 78.357 1.00 58.99 514 HIS A CA 1
ATOM 3929 C C . HIS A 1 477 ? 109.178 112.958 79.647 1.00 58.99 514 HIS A C 1
ATOM 3930 O O . HIS A 1 477 ? 108.955 114.099 80.051 1.00 58.99 514 HIS A O 1
ATOM 3937 N N . SER A 1 478 ? 108.788 111.867 80.292 1.00 57.34 515 SER A N 1
ATOM 3938 C CA . SER A 1 478 ? 108.070 111.907 81.555 1.00 57.34 515 SER A CA 1
ATOM 3939 C C . SER A 1 478 ? 109.000 111.484 82.681 1.00 57.34 515 SER A C 1
ATOM 3940 O O . SER A 1 478 ? 109.460 110.341 82.712 1.00 57.34 515 SER A O 1
ATOM 3943 N N . CYS A 1 479 ? 109.262 112.393 83.607 1.00 53.91 516 CYS A N 1
ATOM 3944 C CA . CYS A 1 479 ? 110.272 112.170 84.627 1.00 53.91 516 CYS A CA 1
ATOM 3945 C C . CYS A 1 479 ? 109.654 111.616 85.897 1.00 53.91 516 CYS A C 1
ATOM 3946 O O . CYS A 1 479 ? 108.537 111.979 86.270 1.00 53.91 516 CYS A O 1
ATOM 3949 N N . CYS A 1 480 ? 110.390 110.723 86.545 1.00 50.59 517 CYS A N 1
ATOM 3950 C CA . CYS A 1 480 ? 110.191 110.385 87.942 1.00 50.59 517 CYS A CA 1
ATOM 3951 C C . CYS A 1 480 ? 111.460 110.736 88.706 1.00 50.59 517 CYS A C 1
ATOM 3952 O O . CYS A 1 480 ? 112.519 110.931 88.107 1.00 50.59 517 CYS A O 1
ATOM 3955 N N . TYR A 1 481 ? 111.364 110.805 90.030 1.00 49.23 518 TYR A N 1
ATOM 3956 C CA . TYR A 1 481 ? 112.536 111.041 90.862 1.00 49.23 518 TYR A CA 1
ATOM 3957 C C . TYR A 1 481 ? 112.607 110.032 91.994 1.00 49.23 518 TYR A C 1
ATOM 3958 O O . TYR A 1 481 ? 111.597 109.471 92.411 1.00 49.23 518 TYR A O 1
ATOM 3967 N N . LEU A 1 482 ? 113.820 109.817 92.483 1.00 44.70 519 LEU A N 1
ATOM 3968 C CA . LEU A 1 482 ? 114.140 108.884 93.554 1.00 44.70 519 LEU A CA 1
ATOM 3969 C C . LEU A 1 482 ? 115.461 109.273 94.198 1.00 44.70 519 LEU A C 1
ATOM 3970 O O . LEU A 1 482 ? 116.473 109.393 93.505 1.00 44.70 519 LEU A O 1
ATOM 3975 N N . PRO A 1 483 ? 115.497 109.480 95.508 1.00 44.58 520 PRO A N 1
ATOM 3976 C CA . PRO A 1 483 ? 116.749 109.901 96.142 1.00 44.58 520 PRO A CA 1
ATOM 3977 C C . PRO A 1 483 ? 117.832 108.843 96.108 1.00 44.58 520 PRO A C 1
ATOM 3978 O O . PRO A 1 483 ? 119.012 109.182 96.254 1.00 44.58 520 PRO A O 1
ATOM 3982 N N . ALA A 1 484 ? 117.468 107.575 95.930 1.00 46.15 521 ALA A N 1
ATOM 3983 C CA . ALA A 1 484 ? 118.416 106.477 95.951 1.00 46.15 521 ALA A CA 1
ATOM 3984 C C . ALA A 1 484 ? 117.794 105.297 95.232 1.00 46.15 521 ALA A C 1
ATOM 3985 O O . ALA A 1 484 ? 116.604 105.036 95.390 1.00 46.15 521 ALA A O 1
ATOM 3987 N N . TRP A 1 485 ? 118.596 104.581 94.449 1.00 50.00 522 TRP A N 1
ATOM 3988 C CA . TRP A 1 485 ? 118.043 103.425 93.763 1.00 50.00 522 TRP A CA 1
ATOM 3989 C C . TRP A 1 485 ? 117.548 102.388 94.743 1.00 50.00 522 TRP A C 1
ATOM 3990 O O . TRP A 1 485 ? 116.607 101.650 94.446 1.00 50.00 522 TRP A O 1
ATOM 4001 N N . SER A 1 486 ? 118.154 102.326 95.919 1.00 49.63 523 SER A N 1
ATOM 4002 C CA . SER A 1 486 ? 117.700 101.405 96.940 1.00 49.63 523 SER A CA 1
ATOM 4003 C C . SER A 1 486 ? 116.305 101.729 97.441 1.00 49.63 523 SER A C 1
ATOM 4004 O O . SER A 1 486 ? 115.778 100.989 98.274 1.00 49.63 523 SER A O 1
ATOM 4007 N N . PHE A 1 487 ? 115.698 102.816 96.970 1.00 49.79 524 PHE A N 1
ATOM 4008 C CA . PHE A 1 487 ? 114.316 103.093 97.333 1.00 49.79 524 PHE A CA 1
ATOM 4009 C C . PHE A 1 487 ? 113.362 102.234 96.526 1.00 49.79 524 PHE A C 1
ATOM 4010 O O . PHE A 1 487 ? 112.488 101.571 97.090 1.00 49.79 524 PHE A O 1
ATOM 4018 N N . ALA A 1 488 ? 113.525 102.226 95.207 1.00 59.15 525 ALA A N 1
ATOM 4019 C CA . ALA A 1 488 ? 112.625 101.499 94.325 1.00 59.15 525 ALA A CA 1
ATOM 4020 C C . ALA A 1 488 ? 112.496 100.040 94.735 1.00 59.15 525 ALA A C 1
ATOM 4021 O O . ALA A 1 488 ? 113.443 99.431 95.230 1.00 59.15 525 ALA A O 1
ATOM 4023 N N . SER A 1 489 ? 111.313 99.472 94.514 1.00 83.12 526 SER A N 1
ATOM 4024 C CA . SER A 1 489 ? 111.047 98.098 94.911 1.00 83.12 526 SER A CA 1
ATOM 4025 C C . SER A 1 489 ? 109.974 97.493 94.016 1.00 83.12 526 SER A C 1
ATOM 4026 O O . SER A 1 489 ? 109.127 98.197 93.463 1.00 83.12 526 SER A O 1
ATOM 4029 N N . GLU A 1 490 ? 110.011 96.167 93.900 1.00 94.88 527 GLU A N 1
ATOM 4030 C CA . GLU A 1 490 ? 109.071 95.390 93.098 1.00 94.88 527 GLU A CA 1
ATOM 4031 C C . GLU A 1 490 ? 107.739 95.175 93.805 1.00 94.88 527 GLU A C 1
ATOM 4032 O O . GLU A 1 490 ? 106.908 94.397 93.331 1.00 94.88 527 GLU A O 1
ATOM 4038 N N . LYS A 1 491 ? 107.491 95.913 94.881 1.00 101.74 528 LYS A N 1
ATOM 4039 C CA . LYS A 1 491 ? 106.408 95.659 95.821 1.00 101.74 528 LYS A CA 1
ATOM 4040 C C . LYS A 1 491 ? 105.148 96.429 95.458 1.00 101.74 528 LYS A C 1
ATOM 4041 O O . LYS A 1 491 ? 104.527 97.049 96.330 1.00 101.74 528 LYS A O 1
ATOM 4047 N N . GLU A 1 492 ? 104.820 96.493 94.168 1.00 104.50 529 GLU A N 1
ATOM 4048 C CA . GLU A 1 492 ? 103.648 97.213 93.687 1.00 104.50 529 GLU A CA 1
ATOM 4049 C C . GLU A 1 492 ? 102.430 96.924 94.561 1.00 104.50 529 GLU A C 1
ATOM 4050 O O . GLU A 1 492 ? 101.984 97.806 95.298 1.00 104.50 529 GLU A O 1
ATOM 4056 N N . ALA A 1 493 ? 101.925 95.689 94.517 1.00 108.57 530 ALA A N 1
ATOM 4057 C CA . ALA A 1 493 ? 100.905 95.174 95.444 1.00 108.57 530 ALA A CA 1
ATOM 4058 C C . ALA A 1 493 ? 99.850 96.220 95.830 1.00 108.57 530 ALA A C 1
ATOM 4059 O O . ALA A 1 493 ? 99.510 96.391 97.001 1.00 108.57 530 ALA A O 1
ATOM 4061 N N . SER A 1 494 ? 99.335 96.938 94.836 1.00 105.10 531 SER A N 1
ATOM 4062 C CA . SER A 1 494 ? 98.272 97.902 95.110 1.00 105.10 531 SER A CA 1
ATOM 4063 C C . SER A 1 494 ? 96.937 97.175 95.231 1.00 105.10 531 SER A C 1
ATOM 4064 O O . SER A 1 494 ? 96.603 96.326 94.400 1.00 105.10 531 SER A O 1
ATOM 4067 N N . THR A 1 495 ? 96.176 97.497 96.277 1.00 100.35 532 THR A N 1
ATOM 4068 C CA . THR A 1 495 ? 95.028 96.683 96.651 1.00 100.35 532 THR A CA 1
ATOM 4069 C C . THR A 1 495 ? 93.692 97.409 96.540 1.00 100.35 532 THR A C 1
ATOM 4070 O O . THR A 1 495 ? 92.837 97.006 95.748 1.00 100.35 532 THR A O 1
ATOM 4074 N N . SER A 1 496 ? 93.487 98.477 97.297 1.00 91.65 533 SER A N 1
ATOM 4075 C CA . SER A 1 496 ? 92.137 98.982 97.484 1.00 91.65 533 SER A CA 1
ATOM 4076 C C . SER A 1 496 ? 91.740 99.959 96.384 1.00 91.65 533 SER A C 1
ATOM 4077 O O . SER A 1 496 ? 92.491 100.238 95.449 1.00 91.65 533 SER A O 1
ATOM 4080 N N . ASP A 1 497 ? 90.518 100.472 96.513 1.00 86.71 534 ASP A N 1
ATOM 4081 C CA . ASP A 1 497 ? 89.936 101.394 95.558 1.00 86.71 534 ASP A CA 1
ATOM 4082 C C . ASP A 1 497 ? 89.398 102.650 96.219 1.00 86.71 534 ASP A C 1
ATOM 4083 O O . ASP A 1 497 ? 88.970 103.572 95.519 1.00 86.71 534 ASP A O 1
ATOM 4088 N N . GLU A 1 498 ? 89.406 102.715 97.541 1.00 79.66 535 GLU A N 1
ATOM 4089 C CA . GLU A 1 498 ? 88.942 103.907 98.228 1.00 79.66 535 GLU A CA 1
ATOM 4090 C C . GLU A 1 498 ? 89.880 105.074 97.948 1.00 79.66 535 GLU A C 1
ATOM 4091 O O . GLU A 1 498 ? 91.093 104.899 97.835 1.00 79.66 535 GLU A O 1
ATOM 4097 N N . TYR A 1 499 ? 89.305 106.261 97.779 1.00 73.97 536 TYR A N 1
ATOM 4098 C CA . TYR A 1 499 ? 90.059 107.501 97.651 1.00 73.97 536 TYR A CA 1
ATOM 4099 C C . TYR A 1 499 ? 89.821 108.317 98.908 1.00 73.97 536 TYR A C 1
ATOM 4100 O O . TYR A 1 499 ? 88.671 108.605 99.248 1.00 73.97 536 TYR A O 1
ATOM 4109 N N . VAL A 1 500 ? 90.894 108.703 99.579 1.00 67.84 537 VAL A N 1
ATOM 4110 C CA . VAL A 1 500 ? 90.814 109.356 100.874 1.00 67.84 537 VAL A CA 1
ATOM 4111 C C . VAL A 1 500 ? 91.335 110.773 100.734 1.00 67.84 537 VAL A C 1
ATOM 4112 O O . VAL A 1 500 ? 92.433 110.986 100.216 1.00 67.84 537 VAL A O 1
ATOM 4116 N N . LEU A 1 501 ? 90.545 111.741 101.183 1.00 68.29 538 LEU A N 1
ATOM 4117 C CA . LEU A 1 501 ? 90.905 113.149 101.110 1.00 68.29 538 LEU A CA 1
ATOM 4118 C C . LEU A 1 501 ? 91.004 113.710 102.515 1.00 68.29 538 LEU A C 1
ATOM 4119 O O . LEU A 1 501 ? 90.178 113.399 103.371 1.00 68.29 538 LEU A O 1
ATOM 4124 N N . LEU A 1 502 ? 92.020 114.527 102.758 1.00 66.26 539 LEU A N 1
ATOM 4125 C CA . LEU A 1 502 ? 92.198 115.187 104.040 1.00 66.26 539 LEU A CA 1
ATOM 4126 C C . LEU A 1 502 ? 92.446 116.658 103.788 1.00 66.26 539 LEU A C 1
ATOM 4127 O O . LEU A 1 502 ? 93.422 117.014 103.127 1.00 66.26 539 LEU A O 1
ATOM 4132 N N . LYS A 1 503 ? 91.577 117.511 104.313 1.00 73.46 540 LYS A N 1
ATOM 4133 C CA . LYS A 1 503 ? 91.673 118.934 104.032 1.00 73.46 540 LYS A CA 1
ATOM 4134 C C . LYS A 1 503 ? 91.762 119.692 105.340 1.00 73.46 540 LYS A C 1
ATOM 4135 O O . LYS A 1 503 ? 90.897 119.541 106.202 1.00 73.46 540 LYS A O 1
ATOM 4141 N N . ASN A 1 504 ? 92.819 120.478 105.502 1.00 72.61 541 ASN A N 1
ATOM 4142 C CA . ASN A 1 504 ? 92.885 121.488 106.551 1.00 72.61 541 ASN A CA 1
ATOM 4143 C C . ASN A 1 504 ? 93.402 122.738 105.867 1.00 72.61 541 ASN A C 1
ATOM 4144 O O . ASN A 1 504 ? 94.591 123.050 105.931 1.00 72.61 541 ASN A O 1
ATOM 4149 N N . PHE A 1 505 ? 92.505 123.470 105.227 1.00 82.02 542 PHE A N 1
ATOM 4150 C CA . PHE A 1 505 ? 92.948 124.624 104.474 1.00 82.02 542 PHE A CA 1
ATOM 4151 C C . PHE A 1 505 ? 92.021 125.789 104.771 1.00 82.02 542 PHE A C 1
ATOM 4152 O O . PHE A 1 505 ? 91.027 125.651 105.486 1.00 82.02 542 PHE A O 1
ATOM 4160 N N . ASP A 1 506 ? 92.388 126.951 104.241 1.00 94.15 543 ASP A N 1
ATOM 4161 C CA . ASP A 1 506 ? 91.546 128.132 104.361 1.00 94.15 543 ASP A CA 1
ATOM 4162 C C . ASP A 1 506 ? 90.324 127.983 103.466 1.00 94.15 543 ASP A C 1
ATOM 4163 O O . ASP A 1 506 ? 90.400 127.408 102.377 1.00 94.15 543 ASP A O 1
ATOM 4168 N N . GLN A 1 507 ? 89.192 128.507 103.927 1.00 97.33 544 GLN A N 1
ATOM 4169 C CA . GLN A 1 507 ? 87.942 128.317 103.211 1.00 97.33 544 GLN A CA 1
ATOM 4170 C C . GLN A 1 507 ? 87.873 129.239 101.998 1.00 97.33 544 GLN A C 1
ATOM 4171 O O . GLN A 1 507 ? 88.681 130.150 101.823 1.00 97.33 544 GLN A O 1
ATOM 4177 N N . GLY A 1 508 ? 86.884 128.985 101.146 1.00 96.42 545 GLY A N 1
ATOM 4178 C CA . GLY A 1 508 ? 86.731 129.702 99.903 1.00 96.42 545 GLY A CA 1
ATOM 4179 C C . GLY A 1 508 ? 87.512 129.144 98.735 1.00 96.42 545 GLY A C 1
ATOM 4180 O O . GLY A 1 508 ? 87.167 129.445 97.586 1.00 96.42 545 GLY A O 1
ATOM 4181 N N . HIS A 1 509 ? 88.542 128.333 98.979 1.00 92.49 546 HIS A N 1
ATOM 4182 C CA . HIS A 1 509 ? 89.256 127.656 97.909 1.00 92.49 546 HIS A CA 1
ATOM 4183 C C . HIS A 1 509 ? 88.778 126.217 97.843 1.00 92.49 546 HIS A C 1
ATOM 4184 O O . HIS A 1 509 ? 88.138 125.720 98.770 1.00 92.49 546 HIS A O 1
ATOM 4191 N N . PHE A 1 510 ? 89.084 125.559 96.728 1.00 87.79 547 PHE A N 1
ATOM 4192 C CA . PHE A 1 510 ? 88.889 124.116 96.572 1.00 87.79 547 PHE A CA 1
ATOM 4193 C C . PHE A 1 510 ? 87.447 123.704 96.813 1.00 87.79 547 PHE A C 1
ATOM 4194 O O . PHE A 1 510 ? 87.164 122.531 97.073 1.00 87.79 547 PHE A O 1
ATOM 4202 N N . GLU A 1 511 ? 86.538 124.670 96.704 1.00 94.05 548 GLU A N 1
ATOM 4203 C CA . GLU A 1 511 ? 85.150 124.470 97.097 1.00 94.05 548 GLU A CA 1
ATOM 4204 C C . GLU A 1 511 ? 84.514 123.283 96.379 1.00 94.05 548 GLU A C 1
ATOM 4205 O O . GLU A 1 511 ? 83.942 122.395 97.021 1.00 94.05 548 GLU A O 1
ATOM 4211 N N . THR A 1 512 ? 84.606 123.244 95.052 1.00 95.58 549 THR A N 1
ATOM 4212 C CA . THR A 1 512 ? 83.966 122.178 94.300 1.00 95.58 549 THR A CA 1
ATOM 4213 C C . THR A 1 512 ? 84.743 120.879 94.400 1.00 95.58 549 THR A C 1
ATOM 4214 O O . THR A 1 512 ? 84.172 119.811 94.160 1.00 95.58 549 THR A O 1
ATOM 4218 N N . LEU A 1 513 ? 86.029 120.953 94.758 1.00 88.85 550 LEU A N 1
ATOM 4219 C CA . LEU A 1 513 ? 86.805 119.746 95.003 1.00 88.85 550 LEU A CA 1
ATOM 4220 C C . LEU A 1 513 ? 86.181 118.913 96.104 1.00 88.85 550 LEU A C 1
ATOM 4221 O O . LEU A 1 513 ? 86.011 117.700 95.944 1.00 88.85 550 LEU A O 1
ATOM 4226 N N . GLN A 1 514 ? 85.835 119.546 97.229 1.00 90.27 551 GLN A N 1
ATOM 4227 C CA . GLN A 1 514 ? 85.134 118.829 98.286 1.00 90.27 551 GLN A CA 1
ATOM 4228 C C . GLN A 1 514 ? 83.920 118.099 97.749 1.00 90.27 551 GLN A C 1
ATOM 4229 O O . GLN A 1 514 ? 83.727 116.912 98.031 1.00 90.27 551 GLN A O 1
ATOM 4235 N N . ASN A 1 515 ? 83.095 118.793 96.977 1.00 93.75 552 ASN A N 1
ATOM 4236 C CA . ASN A 1 515 ? 81.825 118.268 96.518 1.00 93.75 552 ASN A CA 1
ATOM 4237 C C . ASN A 1 515 ? 81.972 117.443 95.255 1.00 93.75 552 ASN A C 1
ATOM 4238 O O . ASN A 1 515 ? 80.996 117.269 94.520 1.00 93.75 552 ASN A O 1
ATOM 4243 N N . ASN A 1 516 ? 83.174 116.940 94.984 1.00 93.80 553 ASN A N 1
ATOM 4244 C CA . ASN A 1 516 ? 83.381 116.047 93.855 1.00 93.80 553 ASN A CA 1
ATOM 4245 C C . ASN A 1 516 ? 82.771 114.674 94.106 1.00 93.80 553 ASN A C 1
ATOM 4246 O O . ASN A 1 516 ? 82.653 113.881 93.168 1.00 93.80 553 ASN A O 1
ATOM 4251 N N . GLN A 1 517 ? 82.400 114.370 95.347 1.00 93.39 554 GLN A N 1
ATOM 4252 C CA . GLN A 1 517 ? 81.603 113.198 95.694 1.00 93.39 554 GLN A CA 1
ATOM 4253 C C . GLN A 1 517 ? 82.392 111.895 95.619 1.00 93.39 554 GLN A C 1
ATOM 4254 O O . GLN A 1 517 ? 81.900 110.855 96.060 1.00 93.39 554 GLN A O 1
ATOM 4260 N N . ILE A 1 518 ? 83.630 111.927 95.128 1.00 84.69 555 ILE A N 1
ATOM 4261 C CA . ILE A 1 518 ? 84.409 110.702 94.952 1.00 84.69 555 ILE A CA 1
ATOM 4262 C C . ILE A 1 518 ? 85.027 110.173 96.241 1.00 84.69 555 ILE A C 1
ATOM 4263 O O . ILE A 1 518 ? 85.262 108.960 96.350 1.00 84.69 555 ILE A O 1
ATOM 4268 N N . TRP A 1 519 ? 85.305 111.041 97.211 1.00 78.42 556 TRP A N 1
ATOM 4269 C CA . TRP A 1 519 ? 86.094 110.646 98.367 1.00 78.42 556 TRP A CA 1
ATOM 4270 C C . TRP A 1 519 ? 85.388 109.573 99.183 1.00 78.42 556 TRP A C 1
ATOM 4271 O O . TRP A 1 519 ? 84.205 109.682 99.511 1.00 78.42 556 TRP A O 1
ATOM 4282 N N . GLY A 1 520 ? 86.135 108.531 99.524 1.00 77.71 557 GLY A N 1
ATOM 4283 C CA . GLY A 1 520 ? 85.602 107.440 100.305 1.00 77.71 557 GLY A CA 1
ATOM 4284 C C . GLY A 1 520 ? 85.286 107.852 101.725 1.00 77.71 557 GLY A C 1
ATOM 4285 O O . GLY A 1 520 ? 85.198 109.028 102.070 1.00 77.71 557 GLY A O 1
ATOM 4286 N N . THR A 1 521 ? 85.108 106.842 102.573 1.00 80.95 558 THR A N 1
ATOM 4287 C CA . THR A 1 521 ? 84.600 107.107 103.912 1.00 80.95 558 THR A CA 1
ATOM 4288 C C . THR A 1 521 ? 85.582 107.941 104.720 1.00 80.95 558 THR A C 1
ATOM 4289 O O . THR A 1 521 ? 85.253 109.050 105.158 1.00 80.95 558 THR A O 1
ATOM 4293 N N . GLN A 1 522 ? 86.810 107.445 104.887 1.00 76.77 559 GLN A N 1
ATOM 4294 C CA . GLN A 1 522 ? 87.738 107.989 105.868 1.00 76.77 559 GLN A CA 1
ATOM 4295 C C . GLN A 1 522 ? 88.091 109.441 105.615 1.00 76.77 559 GLN A C 1
ATOM 4296 O O . GLN A 1 522 ? 88.780 110.044 106.440 1.00 76.77 559 GLN A O 1
ATOM 4302 N N . SER A 1 523 ? 87.631 110.016 104.516 1.00 75.50 560 SER A N 1
ATOM 4303 C CA . SER A 1 523 ? 87.968 111.392 104.205 1.00 75.50 560 SER A CA 1
ATOM 4304 C C . SER A 1 523 ? 87.400 112.340 105.250 1.00 75.50 560 SER A C 1
ATOM 4305 O O . SER A 1 523 ? 86.197 112.350 105.517 1.00 75.50 560 SER A O 1
ATOM 4308 N N . VAL A 1 524 ? 88.281 113.120 105.855 1.00 73.72 561 VAL A N 1
ATOM 4309 C CA . VAL A 1 524 ? 87.916 114.185 106.773 1.00 73.72 561 VAL A CA 1
ATOM 4310 C C . VAL A 1 524 ? 87.916 115.454 105.937 1.00 73.72 561 VAL A C 1
ATOM 4311 O O . VAL A 1 524 ? 88.940 116.129 105.813 1.00 73.72 561 VAL A O 1
ATOM 4315 N N . LYS A 1 525 ? 86.769 115.783 105.349 1.00 76.30 562 LYS A N 1
ATOM 4316 C CA . LYS A 1 525 ? 86.770 116.746 104.255 1.00 76.30 562 LYS A CA 1
ATOM 4317 C C . LYS A 1 525 ? 87.034 118.166 104.727 1.00 76.30 562 LYS A C 1
ATOM 4318 O O . LYS A 1 525 ? 87.112 119.080 103.901 1.00 76.30 562 LYS A O 1
ATOM 4324 N N . ASP A 1 526 ? 87.173 118.382 106.030 1.00 78.74 563 ASP A N 1
ATOM 4325 C CA . ASP A 1 526 ? 87.393 119.728 106.535 1.00 78.74 563 ASP A CA 1
ATOM 4326 C C . ASP A 1 526 ? 87.849 119.652 107.979 1.00 78.74 563 ASP A C 1
ATOM 4327 O O . ASP A 1 526 ? 87.335 118.855 108.767 1.00 78.74 563 ASP A O 1
ATOM 4332 N N . GLY A 1 527 ? 88.810 120.501 108.326 1.00 73.88 564 GLY A N 1
ATOM 4333 C CA . GLY A 1 527 ? 89.351 120.482 109.666 1.00 73.88 564 GLY A CA 1
ATOM 4334 C C . GLY A 1 527 ? 90.110 119.206 109.962 1.00 73.88 564 GLY A C 1
ATOM 4335 O O . GLY A 1 527 ? 89.656 118.379 110.754 1.00 73.88 564 GLY A O 1
ATOM 4336 N N . ALA A 1 528 ? 91.260 119.026 109.319 1.00 72.43 565 ALA A N 1
ATOM 4337 C CA . ALA A 1 528 ? 92.018 117.795 109.472 1.00 72.43 565 ALA A CA 1
ATOM 4338 C C . ALA A 1 528 ? 92.873 117.830 110.730 1.00 72.43 565 ALA A C 1
ATOM 4339 O O . ALA A 1 528 ? 93.066 118.877 111.351 1.00 72.43 565 ALA A O 1
ATOM 4341 N N . SER A 1 529 ? 93.384 116.665 111.109 1.00 73.61 566 SER A N 1
ATOM 4342 C CA . SER A 1 529 ? 94.244 116.549 112.271 1.00 73.61 566 SER A CA 1
ATOM 4343 C C . SER A 1 529 ? 95.238 115.420 112.071 1.00 73.61 566 SER A C 1
ATOM 4344 O O . SER A 1 529 ? 95.010 114.494 111.290 1.00 73.61 566 SER A O 1
ATOM 4347 N N . SER A 1 530 ? 96.351 115.516 112.792 1.00 72.81 567 SER A N 1
ATOM 4348 C CA . SER A 1 530 ? 97.382 114.491 112.724 1.00 72.81 567 SER A CA 1
ATOM 4349 C C . SER A 1 530 ? 96.821 113.120 113.053 1.00 72.81 567 SER A C 1
ATOM 4350 O O . SER A 1 530 ? 97.235 112.113 112.470 1.00 72.81 567 SER A O 1
ATOM 4353 N N . ASP A 1 531 ? 95.870 113.056 113.981 1.00 77.19 568 ASP A N 1
ATOM 4354 C CA . ASP A 1 531 ? 95.267 111.767 114.284 1.00 77.19 568 ASP A CA 1
ATOM 4355 C C . ASP A 1 531 ? 94.443 111.265 113.108 1.00 77.19 568 ASP A C 1
ATOM 4356 O O . ASP A 1 531 ? 94.352 110.056 112.885 1.00 77.19 568 ASP A O 1
ATOM 4361 N N . ASP A 1 532 ? 93.867 112.172 112.319 1.00 76.29 569 ASP A N 1
ATOM 4362 C CA . ASP A 1 532 ? 93.175 111.739 111.109 1.00 76.29 569 ASP A CA 1
ATOM 4363 C C . ASP A 1 532 ? 94.138 111.056 110.150 1.00 76.29 569 ASP A C 1
ATOM 4364 O O . ASP A 1 532 ? 93.846 109.977 109.625 1.00 76.29 569 ASP A O 1
ATOM 4369 N N . LEU A 1 533 ? 95.305 111.662 109.927 1.00 69.46 570 LEU A N 1
ATOM 4370 C CA . LEU A 1 533 ? 96.277 111.087 109.003 1.00 69.46 570 LEU A CA 1
ATOM 4371 C C . LEU A 1 533 ? 96.850 109.788 109.543 1.00 69.46 570 LEU A C 1
ATOM 4372 O O . LEU A 1 533 ? 97.142 108.863 108.780 1.00 69.46 570 LEU A O 1
ATOM 4377 N N . GLU A 1 534 ? 97.032 109.700 110.855 1.00 75.66 571 GLU A N 1
ATOM 4378 C CA . GLU A 1 534 ? 97.438 108.432 111.436 1.00 75.66 571 GLU A CA 1
ATOM 4379 C C . GLU A 1 534 ? 96.341 107.390 111.320 1.00 75.66 571 GLU A C 1
ATOM 4380 O O . GLU A 1 534 ? 96.639 106.194 111.306 1.00 75.66 571 GLU A O 1
ATOM 4386 N N . ASN A 1 535 ? 95.088 107.820 111.211 1.00 74.17 572 ASN A N 1
ATOM 4387 C CA . ASN A 1 535 ? 93.936 106.937 111.248 1.00 74.17 572 ASN A CA 1
ATOM 4388 C C . ASN A 1 535 ? 93.691 106.181 109.950 1.00 74.17 572 ASN A C 1
ATOM 4389 O O . ASN A 1 535 ? 92.845 105.284 109.935 1.00 74.17 572 ASN A O 1
ATOM 4394 N N . ILE A 1 536 ? 94.370 106.533 108.860 1.00 70.03 573 ILE A N 1
ATOM 4395 C CA . ILE A 1 536 ? 94.110 105.868 107.592 1.00 70.03 573 ILE A CA 1
ATOM 4396 C C . ILE A 1 536 ? 94.475 104.400 107.710 1.00 70.03 573 ILE A C 1
ATOM 4397 O O . ILE A 1 536 ? 95.465 104.039 108.355 1.00 70.03 573 ILE A O 1
ATOM 4402 N N . ARG A 1 537 ? 93.665 103.538 107.109 1.00 75.37 574 ARG A N 1
ATOM 4403 C CA . ARG A 1 537 ? 93.966 102.119 107.062 1.00 75.37 574 ARG A CA 1
ATOM 4404 C C . ARG A 1 537 ? 93.562 101.541 105.720 1.00 75.37 574 ARG A C 1
ATOM 4405 O O . ARG A 1 537 ? 92.732 102.096 104.998 1.00 75.37 574 ARG A O 1
ATOM 4413 N N . ASN A 1 538 ? 94.151 100.389 105.418 1.00 77.57 575 ASN A N 1
ATOM 4414 C CA . ASN A 1 538 ? 93.786 99.586 104.257 1.00 77.57 575 ASN A CA 1
ATOM 4415 C C . ASN A 1 538 ? 94.183 100.264 102.954 1.00 77.57 575 ASN A C 1
ATOM 4416 O O . ASN A 1 538 ? 93.473 100.168 101.952 1.00 77.57 575 ASN A O 1
ATOM 4421 N N . ASN A 1 539 ? 95.306 100.957 102.980 1.00 73.37 576 ASN A N 1
ATOM 4422 C CA . ASN A 1 539 ? 96.052 101.337 101.790 1.00 73.37 576 ASN A CA 1
ATOM 4423 C C . ASN A 1 539 ? 95.159 101.914 100.703 1.00 73.37 576 ASN A C 1
ATOM 4424 O O . ASN A 1 539 ? 95.022 101.310 99.633 1.00 73.37 576 ASN A O 1
ATOM 4429 N N . PRO A 1 540 ? 94.528 103.060 100.936 1.00 73.03 577 PRO A N 1
ATOM 4430 C CA . PRO A 1 540 ? 93.668 103.634 99.906 1.00 73.03 577 PRO A CA 1
ATOM 4431 C C . PRO A 1 540 ? 94.455 103.901 98.640 1.00 73.03 577 PRO A C 1
ATOM 4432 O O . PRO A 1 540 ? 95.647 104.196 98.679 1.00 73.03 577 PRO A O 1
ATOM 4436 N N . ARG A 1 541 ? 93.770 103.783 97.507 1.00 76.12 578 ARG A N 1
ATOM 4437 C CA . ARG A 1 541 ? 94.441 103.923 96.224 1.00 76.12 578 ARG A CA 1
ATOM 4438 C C . ARG A 1 541 ? 95.074 105.295 96.078 1.00 76.12 578 ARG A C 1
ATOM 4439 O O . ARG A 1 541 ? 96.210 105.411 95.614 1.00 76.12 578 ARG A O 1
ATOM 4447 N N . LEU A 1 542 ? 94.361 106.344 96.467 1.00 64.21 579 LEU A N 1
ATOM 4448 C CA . LEU A 1 542 ? 94.837 107.709 96.301 1.00 64.21 579 LEU A C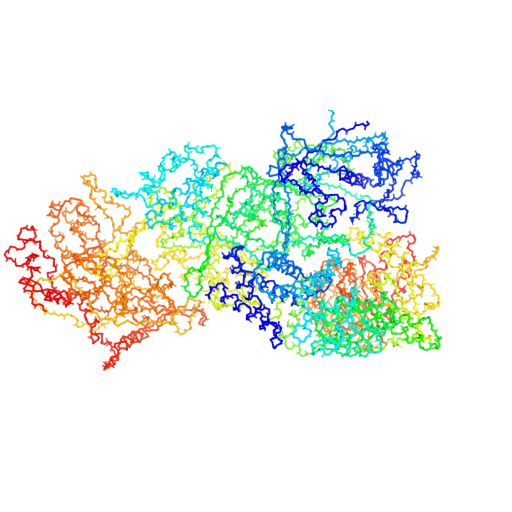A 1
ATOM 4449 C C . LEU A 1 542 ? 94.464 108.521 97.526 1.00 64.21 579 LEU A C 1
ATOM 4450 O O . LEU A 1 542 ? 93.292 108.570 97.898 1.00 64.21 579 LEU A O 1
ATOM 4455 N N . LEU A 1 543 ? 95.451 109.159 98.145 1.00 57.59 580 LEU A N 1
ATOM 4456 C CA . LEU A 1 543 ? 95.229 110.028 99.290 1.00 57.59 580 LEU A CA 1
ATOM 4457 C C . LEU A 1 543 ? 95.722 111.419 98.940 1.00 57.59 580 LEU A C 1
ATOM 4458 O O . LEU A 1 543 ? 96.836 111.573 98.440 1.00 57.59 580 LEU A O 1
ATOM 4463 N N . THR A 1 544 ? 94.901 112.424 99.211 1.00 56.65 581 THR A N 1
ATOM 4464 C CA . THR A 1 544 ? 95.179 113.793 98.812 1.00 56.65 581 THR A CA 1
ATOM 4465 C C . THR A 1 544 ? 95.133 114.689 100.035 1.00 56.65 581 THR A C 1
ATOM 4466 O O . THR A 1 544 ? 94.056 114.960 100.570 1.00 56.65 581 THR A O 1
ATOM 4470 N N . ILE A 1 545 ? 96.288 115.158 100.475 1.00 55.44 582 ILE A N 1
ATOM 4471 C CA . ILE A 1 545 ? 96.370 116.052 101.615 1.00 55.44 582 ILE A CA 1
ATOM 4472 C C . ILE A 1 545 ? 96.431 117.465 101.085 1.00 55.44 582 ILE A C 1
ATOM 4473 O O . ILE A 1 545 ? 97.348 117.806 100.331 1.00 55.44 582 ILE A O 1
ATOM 4478 N N . LEU A 1 546 ? 95.447 118.275 101.457 1.00 62.34 583 LEU A N 1
ATOM 4479 C CA . LEU A 1 546 ? 95.394 119.680 101.082 1.00 62.34 583 LEU A CA 1
ATOM 4480 C C . LEU A 1 546 ? 95.712 120.500 102.319 1.00 62.34 583 LEU A C 1
ATOM 4481 O O . LEU A 1 546 ? 94.984 120.439 103.312 1.00 62.34 583 LEU A O 1
ATOM 4486 N N . CYS A 1 547 ? 96.807 121.241 102.274 1.00 67.31 584 CYS A N 1
ATOM 4487 C CA . CYS A 1 547 ? 97.171 122.103 103.377 1.00 67.31 584 CYS A CA 1
ATOM 4488 C C . CYS A 1 547 ? 98.214 123.092 102.897 1.00 67.31 584 CYS A C 1
ATOM 4489 O O . CYS A 1 547 ? 98.487 123.213 101.703 1.00 67.31 584 CYS A O 1
ATOM 4492 N N . HIS A 1 548 ? 98.803 123.800 103.852 1.00 71.52 585 HIS A N 1
ATOM 4493 C CA . HIS A 1 548 ? 99.822 124.799 103.579 1.00 71.52 585 HIS A CA 1
ATOM 4494 C C . HIS A 1 548 ? 101.037 124.476 104.430 1.00 71.52 585 HIS A C 1
ATOM 4495 O O . HIS A 1 548 ? 100.998 124.622 105.652 1.00 71.52 585 HIS A O 1
ATOM 4502 N N . GLY A 1 549 ? 102.111 124.040 103.790 1.00 69.02 586 GLY A N 1
ATOM 4503 C CA . GLY A 1 549 ? 103.317 123.620 104.482 1.00 69.02 586 GLY A CA 1
ATOM 4504 C C . GLY A 1 549 ? 104.444 124.609 104.254 1.00 69.02 586 GLY A C 1
ATOM 4505 O O . GLY A 1 549 ? 104.398 125.402 103.314 1.00 69.02 586 GLY A O 1
ATOM 4506 N N . GLU A 1 550 ? 105.431 124.574 105.135 1.00 71.05 587 GLU A N 1
ATOM 4507 C CA . GLU A 1 550 ? 106.682 125.296 104.968 1.00 71.05 587 GLU A CA 1
ATOM 4508 C C . GLU A 1 550 ? 107.846 124.335 105.175 1.00 71.05 587 GLU A C 1
ATOM 4509 O O . GLU A 1 550 ? 107.680 123.118 105.205 1.00 71.05 587 GLU A O 1
ATOM 4515 N N . ALA A 1 551 ? 109.049 124.878 105.283 1.00 63.26 588 ALA A N 1
ATOM 4516 C CA . ALA A 1 551 ? 110.210 124.029 105.484 1.00 63.26 588 ALA A CA 1
ATOM 4517 C C . ALA A 1 551 ? 111.227 124.763 106.332 1.00 63.26 588 ALA A C 1
ATOM 4518 O O . ALA A 1 551 ? 111.616 125.883 105.997 1.00 63.26 588 ALA A O 1
ATOM 4520 N N . ASN A 1 552 ? 111.656 124.143 107.426 1.00 60.67 589 ASN A N 1
ATOM 4521 C CA . ASN A 1 552 ? 112.656 124.754 108.293 1.00 60.67 589 ASN A CA 1
ATOM 4522 C C . ASN A 1 552 ? 114.030 124.438 107.723 1.00 60.67 589 ASN A C 1
ATOM 4523 O O . ASN A 1 552 ? 114.490 123.298 107.781 1.00 60.67 589 ASN A O 1
ATOM 4528 N N . MET A 1 553 ? 114.665 125.454 107.151 1.00 52.21 590 MET A N 1
ATOM 4529 C CA . MET A 1 553 ? 116.004 125.310 106.611 1.00 52.21 590 MET A CA 1
ATOM 4530 C C . MET A 1 553 ? 116.967 124.785 107.651 1.00 52.21 590 MET A C 1
ATOM 4531 O O . MET A 1 553 ? 117.959 124.138 107.307 1.00 52.21 590 MET A O 1
ATOM 4536 N N . SER A 1 554 ? 116.693 125.056 108.922 1.00 50.43 591 SER A N 1
ATOM 4537 C CA . SER A 1 554 ? 117.662 124.766 109.969 1.00 50.43 591 SER A CA 1
ATOM 4538 C C . SER A 1 554 ? 117.741 123.277 110.246 1.00 50.43 591 SER A C 1
ATOM 4539 O O . SER A 1 554 ? 118.821 122.683 110.210 1.00 50.43 591 SER A O 1
ATOM 4542 N N . ASN A 1 555 ? 116.609 122.662 110.549 1.00 55.46 592 ASN A N 1
ATOM 4543 C CA . ASN A 1 555 ? 116.540 121.271 110.975 1.00 55.46 592 ASN A CA 1
ATOM 4544 C C . ASN A 1 555 ? 115.376 120.640 110.234 1.00 55.46 592 ASN A C 1
ATOM 4545 O O . ASN A 1 555 ? 114.234 120.658 110.708 1.00 55.46 592 ASN A O 1
ATOM 4550 N N . PRO A 1 556 ? 115.627 120.077 109.056 1.00 53.07 593 PRO A N 1
ATOM 4551 C CA . PRO A 1 556 ? 114.529 119.495 108.294 1.00 53.07 593 PRO A CA 1
ATOM 4552 C C . PRO A 1 556 ? 114.002 118.234 108.911 1.00 53.07 593 PRO A C 1
ATOM 4553 O O . PRO A 1 556 ? 112.922 117.778 108.526 1.00 53.07 593 PRO A O 1
ATOM 4557 N N . PHE A 1 557 ? 114.749 117.630 109.826 1.00 56.28 594 PHE A N 1
ATOM 4558 C CA . PHE A 1 557 ? 114.402 116.284 110.224 1.00 56.28 594 PHE A CA 1
ATOM 4559 C C . PHE A 1 557 ? 113.033 116.306 110.851 1.00 56.28 594 PHE A C 1
ATOM 4560 O O . PHE A 1 557 ? 112.057 115.894 110.234 1.00 56.28 594 PHE A O 1
ATOM 4568 N N . ARG A 1 558 ? 112.936 116.865 112.042 1.00 62.86 595 ARG A N 1
ATOM 4569 C CA . ARG A 1 558 ? 111.639 117.211 112.595 1.00 62.86 595 ARG A CA 1
ATOM 4570 C C . ARG A 1 558 ? 111.259 118.564 111.998 1.00 62.86 595 ARG A C 1
ATOM 4571 O O . ARG A 1 558 ? 111.416 119.631 112.591 1.00 62.86 595 ARG A O 1
ATOM 4579 N N . SER A 1 559 ? 110.804 118.511 110.756 1.00 62.91 596 SER A N 1
ATOM 4580 C CA . SER A 1 559 ? 110.419 119.752 110.114 1.00 62.91 596 SER A CA 1
ATOM 4581 C C . SER A 1 559 ? 109.148 120.212 110.787 1.00 62.91 596 SER A C 1
ATOM 4582 O O . SER A 1 559 ? 108.065 119.756 110.425 1.00 62.91 596 SER A O 1
ATOM 4585 N N . MET A 1 560 ? 109.259 121.157 111.720 1.00 71.16 597 MET A N 1
ATOM 4586 C CA . MET A 1 560 ? 108.146 121.550 112.581 1.00 71.16 597 MET A CA 1
ATOM 4587 C C . MET A 1 560 ? 107.191 122.440 111.799 1.00 71.16 597 MET A C 1
ATOM 4588 O O . MET A 1 560 ? 106.409 123.204 112.374 1.00 71.16 597 MET A O 1
ATOM 4593 N N . LEU A 1 561 ? 107.207 122.268 110.481 1.00 72.35 598 LEU A N 1
ATOM 4594 C CA . LEU A 1 561 ? 106.858 123.289 109.510 1.00 72.35 598 LEU A CA 1
ATOM 4595 C C . LEU A 1 561 ? 105.439 123.831 109.631 1.00 72.35 598 LEU A C 1
ATOM 4596 O O . LEU A 1 561 ? 105.210 124.871 110.259 1.00 72.35 598 LEU A O 1
ATOM 4601 N N . LYS A 1 562 ? 104.489 123.114 109.046 1.00 80.02 599 LYS A N 1
ATOM 4602 C CA . LYS A 1 562 ? 103.060 123.143 109.287 1.00 80.02 599 LYS A CA 1
ATOM 4603 C C . LYS A 1 562 ? 102.472 122.097 108.346 1.00 80.02 599 LYS A C 1
ATOM 4604 O O . LYS A 1 562 ? 102.803 122.091 107.156 1.00 80.02 599 LYS A O 1
ATOM 4610 N N . LEU A 1 563 ? 101.618 121.210 108.834 1.00 75.45 600 LEU A N 1
ATOM 4611 C CA . LEU A 1 563 ? 100.711 120.507 107.937 1.00 75.45 600 LEU A CA 1
ATOM 4612 C C . LEU A 1 563 ? 99.258 120.689 108.350 1.00 75.45 600 LEU A C 1
ATOM 4613 O O . LEU A 1 563 ? 98.458 121.186 107.558 1.00 75.45 600 LEU A O 1
ATOM 4618 N N . ALA A 1 564 ? 98.902 120.366 109.587 1.00 75.36 601 ALA A N 1
ATOM 4619 C CA . ALA A 1 564 ? 97.501 120.230 109.946 1.00 75.36 601 ALA A CA 1
ATOM 4620 C C . ALA A 1 564 ? 97.333 120.171 111.458 1.00 75.36 601 ALA A C 1
ATOM 4621 O O . ALA A 1 564 ? 98.076 119.453 112.133 1.00 75.36 601 ALA A O 1
ATOM 4623 N N . ASN A 1 565 ? 96.378 120.934 111.993 1.00 78.65 602 ASN A N 1
ATOM 4624 C CA . ASN A 1 565 ? 95.970 120.898 113.404 1.00 78.65 602 ASN A CA 1
ATOM 4625 C C . ASN A 1 565 ? 97.158 121.041 114.358 1.00 78.65 602 ASN A C 1
ATOM 4626 O O . ASN A 1 565 ? 97.167 120.527 115.480 1.00 78.65 602 ASN A O 1
ATOM 4631 N N . GLY A 1 566 ? 98.151 121.800 113.910 1.00 74.84 603 GLY A N 1
ATOM 4632 C CA . GLY A 1 566 ? 99.445 121.794 114.550 1.00 74.84 603 GLY A CA 1
ATOM 4633 C C . GLY A 1 566 ? 100.497 121.032 113.786 1.00 74.84 603 GLY A C 1
ATOM 4634 O O . GLY A 1 566 ? 101.590 120.813 114.314 1.00 74.84 603 GLY A O 1
ATOM 4635 N N . GLY A 1 567 ? 100.195 120.609 112.569 1.00 71.22 604 GLY A N 1
ATOM 4636 C CA . GLY A 1 567 ? 101.151 119.917 111.739 1.00 71.22 604 GLY A CA 1
ATOM 4637 C C . GLY A 1 567 ? 101.417 118.496 112.197 1.00 71.22 604 GLY A C 1
ATOM 4638 O O . GLY A 1 567 ? 101.185 118.116 113.344 1.00 71.22 604 GLY A O 1
ATOM 4639 N N . ILE A 1 568 ? 101.882 117.696 111.252 1.00 63.48 605 ILE A N 1
ATOM 4640 C CA . ILE A 1 568 ? 102.594 116.463 111.534 1.00 63.48 605 ILE A CA 1
ATOM 4641 C C . ILE A 1 568 ? 103.926 116.556 110.806 1.00 63.48 605 ILE A C 1
ATOM 4642 O O . ILE A 1 568 ? 103.967 116.741 109.587 1.00 63.48 605 ILE A O 1
ATOM 4647 N N . THR A 1 569 ? 105.013 116.472 111.562 1.00 60.78 606 THR A N 1
ATOM 4648 C CA . THR A 1 569 ? 106.352 116.694 111.046 1.00 60.78 606 THR A CA 1
ATOM 4649 C C . THR A 1 569 ? 106.847 115.444 110.338 1.00 60.78 606 THR A C 1
ATOM 4650 O O . THR A 1 569 ? 106.278 114.364 110.488 1.00 60.78 606 THR A O 1
ATOM 4654 N N . TYR A 1 570 ? 107.918 115.606 109.564 1.00 54.74 607 TYR A N 1
ATOM 4655 C CA . TYR A 1 570 ? 108.618 114.473 108.971 1.00 54.74 607 TYR A CA 1
ATOM 4656 C C . TYR A 1 570 ? 108.814 113.357 109.991 1.00 54.74 607 TYR A C 1
ATOM 4657 O O . TYR A 1 570 ? 108.490 112.190 109.739 1.00 54.74 607 TYR A O 1
ATOM 4666 N N . LEU A 1 571 ? 109.306 113.725 111.171 1.00 59.04 608 LEU A N 1
ATOM 4667 C CA . LEU A 1 571 ? 109.625 112.754 112.210 1.00 59.04 608 LEU A CA 1
ATOM 4668 C C . LEU A 1 571 ? 108.426 111.888 112.559 1.00 59.04 608 LEU A C 1
ATOM 4669 O O . LEU A 1 571 ? 108.505 110.651 112.561 1.00 59.04 608 LEU A O 1
ATOM 4674 N N . GLU A 1 572 ? 107.302 112.514 112.873 1.00 63.94 609 GLU A N 1
ATOM 4675 C CA . GLU A 1 572 ? 106.158 111.729 113.296 1.00 63.94 609 GLU A CA 1
ATOM 4676 C C . GLU A 1 572 ? 105.442 111.063 112.138 1.00 63.94 609 GLU A C 1
ATOM 4677 O O . GLU A 1 572 ? 104.724 110.084 112.362 1.00 63.94 609 GLU A O 1
ATOM 4683 N N . ILE A 1 573 ? 105.602 111.562 110.913 1.00 58.32 610 ILE A N 1
ATOM 4684 C CA . ILE A 1 573 ? 105.187 110.763 109.769 1.00 58.32 610 ILE A CA 1
ATOM 4685 C C . ILE A 1 573 ? 105.910 109.435 109.806 1.00 58.32 610 ILE A C 1
ATOM 4686 O O . ILE A 1 573 ? 105.294 108.368 109.738 1.00 58.32 610 ILE A O 1
ATOM 4691 N N . LEU A 1 574 ? 107.233 109.484 109.951 1.00 58.98 611 LEU A N 1
ATOM 4692 C CA . LEU A 1 574 ? 108.002 108.252 110.053 1.00 58.98 611 LEU A CA 1
ATOM 4693 C C . LEU A 1 574 ? 107.481 107.367 111.170 1.00 58.98 611 LEU A C 1
ATOM 4694 O O . LEU A 1 574 ? 107.321 106.157 110.990 1.00 58.98 611 LEU A O 1
ATOM 4699 N N . ASN A 1 575 ? 107.198 107.955 112.327 1.00 65.55 612 ASN A N 1
ATOM 4700 C CA . ASN A 1 575 ? 106.892 107.118 113.480 1.00 65.55 612 ASN A CA 1
ATOM 4701 C C . ASN A 1 575 ? 105.489 106.529 113.424 1.00 65.55 612 ASN A C 1
ATOM 4702 O O . ASN A 1 575 ? 105.315 105.344 113.721 1.00 65.55 612 ASN A O 1
ATOM 4707 N N . SER A 1 576 ? 104.484 107.316 113.047 1.00 64.54 613 SER A N 1
ATOM 4708 C CA . SER A 1 576 ? 103.100 106.988 113.364 1.00 64.54 613 SER A CA 1
ATOM 4709 C C . SER A 1 576 ? 102.306 106.422 112.195 1.00 64.54 613 SER A C 1
ATOM 4710 O O . SER A 1 576 ? 101.572 105.445 112.373 1.00 64.54 613 SER A O 1
ATOM 4713 N N . VAL A 1 577 ? 102.426 106.992 111.001 1.00 62.95 614 VAL A N 1
ATOM 4714 C CA . VAL A 1 577 ? 101.549 106.613 109.899 1.00 62.95 614 VAL A CA 1
ATOM 4715 C C . VAL A 1 577 ? 101.884 105.216 109.402 1.00 62.95 614 VAL A C 1
ATOM 4716 O O . VAL A 1 577 ? 103.013 104.942 108.984 1.00 62.95 614 VAL A O 1
ATOM 4720 N N . LYS A 1 578 ? 100.892 104.324 109.424 1.00 65.38 615 LYS A N 1
ATOM 4721 C CA . LYS A 1 578 ? 101.089 102.932 109.041 1.00 65.38 615 LYS A CA 1
ATOM 4722 C C . LYS A 1 578 ? 99.952 102.382 108.191 1.00 65.38 615 LYS A C 1
ATOM 4723 O O . LYS A 1 578 ? 99.755 101.163 108.155 1.00 65.38 615 LYS A O 1
ATOM 4729 N N . GLY A 1 579 ? 99.189 103.229 107.521 1.00 66.13 616 GLY A N 1
ATOM 4730 C CA . GLY A 1 579 ? 98.069 102.720 106.767 1.00 66.13 616 GLY A CA 1
ATOM 4731 C C . GLY A 1 579 ? 98.162 103.060 105.302 1.00 66.13 616 GLY A C 1
ATOM 4732 O O . GLY A 1 579 ? 97.251 102.769 104.525 1.00 66.13 616 GLY A O 1
ATOM 4733 N N . LEU A 1 580 ? 99.282 103.661 104.915 1.00 60.72 617 LEU A N 1
ATOM 4734 C CA . LEU A 1 580 ? 99.454 104.220 103.585 1.00 60.72 617 LEU A CA 1
ATOM 4735 C C . LEU A 1 580 ? 100.313 103.353 102.686 1.00 60.72 617 LEU A C 1
ATOM 4736 O O . LEU A 1 580 ? 101.083 103.883 101.887 1.00 60.72 617 LEU A O 1
ATOM 4741 N N . LYS A 1 581 ? 100.201 102.036 102.794 1.00 61.18 618 LYS A N 1
ATOM 4742 C CA . LYS A 1 581 ? 100.932 101.161 101.893 1.00 61.18 618 LYS A CA 1
ATOM 4743 C C . LYS A 1 581 ? 100.457 101.359 100.462 1.00 61.18 618 LYS A C 1
ATOM 4744 O O . LYS A 1 581 ? 99.291 101.676 100.227 1.00 61.18 618 LYS A O 1
ATOM 4750 N N . GLY A 1 582 ? 101.369 101.183 99.508 1.00 57.93 619 GLY A N 1
ATOM 4751 C CA . GLY A 1 582 ? 101.044 101.200 98.093 1.00 57.93 619 GLY A CA 1
ATOM 4752 C C . GLY A 1 582 ? 100.055 102.256 97.645 1.00 57.93 619 GLY A C 1
ATOM 4753 O O . GLY A 1 582 ? 99.228 102.005 96.769 1.00 57.93 619 GLY A O 1
ATOM 4754 N N . SER A 1 583 ? 100.132 103.443 98.235 1.00 58.72 620 SER A N 1
ATOM 4755 C CA . SER A 1 583 ? 99.179 104.504 97.974 1.00 58.72 620 SER A CA 1
ATOM 4756 C C . SER A 1 583 ? 99.834 105.608 97.167 1.00 58.72 620 SER A C 1
ATOM 4757 O O . SER A 1 583 ? 101.002 105.935 97.370 1.00 58.72 620 SER A O 1
ATOM 4760 N N . GLN A 1 584 ? 99.075 106.168 96.238 1.00 55.77 621 GLN A N 1
ATOM 4761 C CA . GLN A 1 584 ? 99.510 107.348 95.515 1.00 55.77 621 GLN A CA 1
ATOM 4762 C C . GLN A 1 584 ? 99.049 108.588 96.264 1.00 55.77 621 GLN A C 1
ATOM 4763 O O . GLN A 1 584 ? 97.887 108.986 96.164 1.00 55.77 621 GLN A O 1
ATOM 4769 N N . VAL A 1 585 ? 99.960 109.201 96.999 1.00 47.57 622 VAL A N 1
ATOM 4770 C CA . VAL A 1 585 ? 99.661 110.393 97.772 1.00 47.57 622 VAL A CA 1
ATOM 4771 C C . VAL A 1 585 ? 99.800 111.588 96.859 1.00 47.57 622 VAL A C 1
ATOM 4772 O O . VAL A 1 585 ? 100.617 111.573 95.935 1.00 47.57 622 VAL A O 1
ATOM 4776 N N . ILE A 1 586 ? 98.991 112.608 97.093 1.00 48.39 623 ILE A N 1
ATOM 4777 C CA . ILE A 1 586 ? 99.138 113.893 96.428 1.00 48.39 623 ILE A CA 1
ATOM 4778 C C . ILE A 1 586 ? 99.323 114.927 97.525 1.00 48.39 623 ILE A C 1
ATOM 4779 O O . ILE A 1 586 ? 98.393 115.202 98.286 1.00 48.39 623 ILE A O 1
ATOM 4784 N N . LEU A 1 587 ? 100.509 115.513 97.619 1.00 48.68 624 LEU A N 1
ATOM 4785 C CA . LEU A 1 587 ? 100.739 116.560 98.608 1.00 48.68 624 LEU A CA 1
ATOM 4786 C C . LEU A 1 587 ? 100.371 117.893 97.982 1.00 48.68 624 LEU A C 1
ATOM 4787 O O . LEU A 1 587 ? 101.206 118.631 97.464 1.00 48.68 624 LEU A O 1
ATOM 4792 N N . GLY A 1 588 ? 99.085 118.198 98.027 1.00 55.07 625 GLY A N 1
ATOM 4793 C CA . GLY A 1 588 ? 98.626 119.501 97.603 1.00 55.07 625 GLY A CA 1
ATOM 4794 C C . GLY A 1 588 ? 98.949 120.550 98.642 1.00 55.07 625 GLY A C 1
ATOM 4795 O O . GLY A 1 588 ? 98.064 121.263 99.116 1.00 55.07 625 GLY A O 1
ATOM 4796 N N . ALA A 1 589 ? 100.202 120.626 99.038 1.00 53.95 626 ALA A N 1
ATOM 4797 C CA . ALA A 1 589 ? 100.605 121.569 100.051 1.00 53.95 626 ALA A CA 1
ATOM 4798 C C . ALA A 1 589 ? 101.806 122.361 99.549 1.00 53.95 626 ALA A C 1
ATOM 4799 O O . ALA A 1 589 ? 102.470 121.961 98.592 1.00 53.95 626 ALA A O 1
ATOM 4801 N N . CYS A 1 590 ? 102.120 123.469 100.212 1.00 57.37 627 CYS A N 1
ATOM 4802 C CA . CYS A 1 590 ? 103.289 124.228 99.808 1.00 57.37 627 CYS A CA 1
ATOM 4803 C C . CYS A 1 590 ? 104.490 123.445 100.289 1.00 57.37 627 CYS A C 1
ATOM 4804 O O . CYS A 1 590 ? 104.309 122.405 100.914 1.00 57.37 627 CYS A O 1
ATOM 4807 N N . GLU A 1 591 ? 105.689 123.988 100.129 1.00 51.56 628 GLU A N 1
ATOM 4808 C CA . GLU A 1 591 ? 106.919 123.221 99.914 1.00 51.56 628 GLU A CA 1
ATOM 4809 C C . GLU A 1 591 ? 106.996 121.954 100.761 1.00 51.56 628 GLU A C 1
ATOM 4810 O O . GLU A 1 591 ? 107.129 122.005 101.983 1.00 51.56 628 GLU A O 1
ATOM 4816 N N . THR A 1 592 ? 106.940 120.805 100.086 1.00 46.13 629 THR A N 1
ATOM 4817 C CA . THR A 1 592 ? 107.064 119.497 100.702 1.00 46.13 629 THR A CA 1
ATOM 4818 C C . THR A 1 592 ? 108.176 118.664 100.103 1.00 46.13 629 THR A C 1
ATOM 4819 O O . THR A 1 592 ? 108.438 117.572 100.605 1.00 46.13 629 THR A O 1
ATOM 4823 N N . ASP A 1 593 ? 108.783 119.109 99.008 1.00 46.51 630 ASP A N 1
ATOM 4824 C CA . ASP A 1 593 ? 110.022 118.530 98.522 1.00 46.51 630 ASP A CA 1
ATOM 4825 C C . ASP A 1 593 ? 111.167 119.517 98.602 1.00 46.51 630 ASP A C 1
ATOM 4826 O O . ASP A 1 593 ? 112.203 119.304 97.969 1.00 46.51 630 ASP A O 1
ATOM 4831 N N . LEU A 1 594 ? 110.995 120.600 99.339 1.00 42.09 631 LEU A N 1
ATOM 4832 C CA . LEU A 1 594 ? 112.081 121.522 99.587 1.00 42.09 631 LEU A CA 1
ATOM 4833 C C . LEU A 1 594 ? 112.887 121.031 100.770 1.00 42.09 631 LEU A C 1
ATOM 4834 O O . LEU A 1 594 ? 112.350 120.865 101.864 1.00 42.09 631 LEU A O 1
ATOM 4839 N N . VAL A 1 595 ? 114.175 120.794 100.553 1.00 41.13 632 VAL A N 1
ATOM 4840 C CA . VAL A 1 595 ? 115.078 120.361 101.618 1.00 41.13 632 VAL A CA 1
ATOM 4841 C C . VAL A 1 595 ? 116.093 121.471 101.841 1.00 41.13 632 VAL A C 1
ATOM 4842 O O . VAL A 1 595 ? 116.188 122.402 101.028 1.00 41.13 632 VAL A O 1
ATOM 4846 N N . PRO A 1 596 ? 116.836 121.429 102.945 1.00 39.98 633 PRO A N 1
ATOM 4847 C CA . PRO A 1 596 ? 117.839 122.455 103.184 1.00 39.98 633 PRO A CA 1
ATOM 4848 C C . PRO A 1 596 ? 118.794 122.539 102.014 1.00 39.98 633 PRO A C 1
ATOM 4849 O O . PRO A 1 596 ? 119.147 121.517 101.417 1.00 39.98 633 PRO A O 1
ATOM 4853 N N . PRO A 1 597 ? 119.229 123.741 101.657 1.00 38.08 634 PRO A N 1
ATOM 4854 C CA . PRO A 1 597 ? 119.845 123.916 100.343 1.00 38.08 634 PRO A CA 1
ATOM 4855 C C . PRO A 1 597 ? 121.239 123.361 100.245 1.00 38.08 634 PRO A C 1
ATOM 4856 O O . PRO A 1 597 ? 121.645 122.929 99.164 1.00 38.08 634 PRO A O 1
ATOM 4860 N N . LEU A 1 598 ? 121.996 123.355 101.333 1.00 41.12 635 LEU A N 1
ATOM 4861 C CA . LEU A 1 598 ? 123.419 123.118 101.177 1.00 41.12 635 LEU A CA 1
ATOM 4862 C C . LEU A 1 598 ? 123.805 121.653 101.085 1.00 41.12 635 LEU A C 1
ATOM 4863 O O . LEU A 1 598 ? 124.175 121.183 100.008 1.00 41.12 635 LEU A O 1
ATOM 4868 N N . SER A 1 599 ? 123.681 120.911 102.172 1.00 44.82 636 SER A N 1
ATOM 4869 C CA . SER A 1 599 ? 124.348 119.619 102.208 1.00 44.82 636 SER A CA 1
ATOM 4870 C C . SER A 1 599 ? 124.120 118.910 103.526 1.00 44.82 636 SER A C 1
ATOM 4871 O O . SER A 1 599 ? 123.395 119.397 104.396 1.00 44.82 636 SER A O 1
ATOM 4874 N N . ASP A 1 600 ? 124.740 117.756 103.681 1.00 44.90 637 ASP A N 1
ATOM 4875 C CA . ASP A 1 600 ? 124.899 117.146 104.981 1.00 44.90 637 ASP A CA 1
ATOM 4876 C C . ASP A 1 600 ? 126.265 116.490 104.996 1.00 44.90 637 ASP A C 1
ATOM 4877 O O . ASP A 1 600 ? 127.035 116.597 104.040 1.00 44.90 637 ASP A O 1
ATOM 4882 N N . VAL A 1 601 ? 126.582 115.811 106.091 1.00 43.92 638 VAL A N 1
ATOM 4883 C CA . VAL A 1 601 ? 127.798 115.012 106.107 1.00 43.92 638 VAL A CA 1
ATOM 4884 C C . VAL A 1 601 ? 127.686 113.879 105.099 1.00 43.92 638 VAL A C 1
ATOM 4885 O O . VAL A 1 601 ? 128.685 113.432 104.530 1.00 43.92 638 VAL A O 1
ATOM 4889 N N . MET A 1 602 ? 126.472 113.407 104.860 1.00 42.72 639 MET A N 1
ATOM 4890 C CA . MET A 1 602 ? 126.193 112.366 103.889 1.00 42.72 639 MET A CA 1
ATOM 4891 C C . MET A 1 602 ? 125.078 112.824 102.967 1.00 42.72 639 MET A C 1
ATOM 4892 O O . MET A 1 602 ? 124.196 113.583 103.370 1.00 42.72 639 MET A O 1
ATOM 4897 N N . ASP A 1 603 ? 125.115 112.350 101.730 1.00 43.56 640 ASP A N 1
ATOM 4898 C CA . ASP A 1 603 ? 124.055 112.672 100.795 1.00 43.56 640 ASP A CA 1
ATOM 4899 C C . ASP A 1 603 ? 122.719 112.214 101.347 1.00 43.56 640 ASP A C 1
ATOM 4900 O O . ASP A 1 603 ? 122.558 111.052 101.716 1.00 43.56 640 ASP A O 1
ATOM 4905 N N . GLU A 1 604 ? 121.763 113.132 101.421 1.00 46.85 641 GLU A N 1
ATOM 4906 C CA . GLU A 1 604 ? 120.461 112.806 101.973 1.00 46.85 641 GLU A CA 1
ATOM 4907 C C . GLU A 1 604 ? 119.397 113.671 101.324 1.00 46.85 641 GLU A C 1
ATOM 4908 O O . GLU A 1 604 ? 119.690 114.668 100.668 1.00 46.85 641 GLU A O 1
ATOM 4914 N N . HIS A 1 605 ? 118.148 113.268 101.516 1.00 45.99 642 HIS A N 1
ATOM 4915 C CA . HIS A 1 605 ? 116.992 114.057 101.124 1.00 45.99 642 HIS A CA 1
ATOM 4916 C C . HIS A 1 605 ? 115.980 113.992 102.253 1.00 45.99 642 HIS A C 1
ATOM 4917 O O . HIS A 1 605 ? 115.560 112.901 102.646 1.00 45.99 642 HIS A O 1
ATOM 4924 N N . TYR A 1 606 ? 115.590 115.151 102.774 1.00 47.97 643 TYR A N 1
ATOM 4925 C CA . TYR A 1 606 ? 114.787 115.197 103.989 1.00 47.97 643 TYR A CA 1
ATOM 4926 C C . TYR A 1 606 ? 113.508 115.997 103.811 1.00 47.97 643 TYR A C 1
ATOM 4927 O O . TYR A 1 606 ? 113.248 116.934 104.570 1.00 47.97 643 TYR A O 1
ATOM 4936 N N . SER A 1 607 ? 112.728 115.666 102.800 1.00 44.68 644 SER A N 1
ATOM 4937 C CA . SER A 1 607 ? 111.445 116.300 102.575 1.00 44.68 644 SER A CA 1
ATOM 4938 C C . SER A 1 607 ? 110.332 115.383 103.051 1.00 44.68 644 SER A C 1
ATOM 4939 O O . SER A 1 607 ? 110.524 114.173 103.176 1.00 44.68 644 SER A O 1
ATOM 4942 N N . VAL A 1 608 ? 109.157 115.959 103.313 1.00 42.93 645 VAL A N 1
ATOM 4943 C CA . VAL A 1 608 ? 108.075 115.137 103.844 1.00 42.93 645 VAL A CA 1
ATOM 4944 C C . VAL A 1 608 ? 107.594 114.154 102.787 1.00 42.93 645 VAL A C 1
ATOM 4945 O O . VAL A 1 608 ? 107.040 113.097 103.113 1.00 42.93 645 VAL A O 1
ATOM 4949 N N . ALA A 1 609 ? 107.815 114.470 101.512 1.00 44.29 646 ALA A N 1
ATOM 4950 C CA . ALA A 1 609 ? 107.505 113.517 100.457 1.00 44.29 646 ALA A CA 1
ATOM 4951 C C . ALA A 1 609 ? 108.355 112.273 100.594 1.00 44.29 646 ALA A C 1
ATOM 4952 O O . ALA A 1 609 ? 107.853 111.151 100.496 1.00 44.29 646 ALA A O 1
ATOM 4954 N N . THR A 1 610 ? 109.650 112.446 100.837 1.00 44.90 647 THR A N 1
ATOM 4955 C CA . THR A 1 610 ? 110.508 111.284 101.001 1.00 44.90 647 THR A CA 1
ATOM 4956 C C . THR A 1 610 ? 110.135 110.497 102.246 1.00 44.90 647 THR A C 1
ATOM 4957 O O . THR A 1 610 ? 110.309 109.281 102.287 1.00 44.90 647 THR A O 1
ATOM 4961 N N . ALA A 1 611 ? 109.600 111.159 103.266 1.00 45.71 648 ALA A N 1
ATOM 4962 C CA . ALA A 1 611 ? 109.137 110.421 104.434 1.00 45.71 648 ALA A CA 1
ATOM 4963 C C . ALA A 1 611 ? 107.925 109.571 104.086 1.00 45.71 648 ALA A C 1
ATOM 4964 O O . ALA A 1 611 ? 107.835 108.397 104.470 1.00 45.71 648 ALA A O 1
ATOM 4966 N N . LEU A 1 612 ? 106.973 110.156 103.357 1.00 45.24 649 LEU A N 1
ATOM 4967 C CA . LEU A 1 612 ? 105.851 109.374 102.856 1.00 45.24 649 LEU A CA 1
ATOM 4968 C C . LEU A 1 612 ? 106.343 108.195 102.032 1.00 45.24 649 LEU A C 1
ATOM 4969 O O . LEU A 1 612 ? 105.756 107.111 102.061 1.00 45.24 649 LEU A O 1
ATOM 4974 N N . LEU A 1 613 ? 107.427 108.395 101.295 1.00 44.60 650 LEU A N 1
ATOM 4975 C CA . LEU A 1 613 ? 108.042 107.306 100.551 1.00 44.60 650 LEU A CA 1
ATOM 4976 C C . LEU A 1 613 ? 108.606 106.249 101.488 1.00 44.60 650 LEU A C 1
ATOM 4977 O O . LEU A 1 613 ? 108.436 105.046 101.263 1.00 44.60 650 LEU A O 1
ATOM 4982 N N . LEU A 1 614 ? 109.289 106.689 102.543 1.00 48.04 651 LEU A N 1
ATOM 4983 C CA . LEU A 1 614 ? 109.912 105.775 103.488 1.00 48.04 651 LEU A CA 1
ATOM 4984 C C . LEU A 1 614 ? 108.874 104.885 104.145 1.00 48.04 651 LEU A C 1
ATOM 4985 O O . LEU A 1 614 ? 109.140 103.714 104.426 1.00 48.04 651 LEU A O 1
ATOM 4990 N N . ILE A 1 615 ? 107.677 105.418 104.398 1.00 50.97 652 ILE A N 1
ATOM 4991 C CA . ILE A 1 615 ? 106.680 104.608 105.089 1.00 50.97 652 ILE A CA 1
ATOM 4992 C C . ILE A 1 615 ? 105.922 103.661 104.175 1.00 50.97 652 ILE A C 1
ATOM 4993 O O . ILE A 1 615 ? 105.165 102.828 104.673 1.00 50.97 652 ILE A O 1
ATOM 4998 N N . GLY A 1 616 ? 106.095 103.750 102.864 1.00 51.25 653 GLY A N 1
ATOM 4999 C CA . GLY A 1 616 ? 105.538 102.720 102.012 1.00 51.25 653 GLY A CA 1
ATOM 5000 C C . GLY A 1 616 ? 104.637 103.186 100.891 1.00 51.25 653 GLY A C 1
ATOM 5001 O O . GLY A 1 616 ? 104.082 102.363 100.166 1.00 51.25 653 GLY A O 1
ATOM 5002 N N . ALA A 1 617 ? 104.492 104.496 100.729 1.00 51.73 654 ALA A N 1
ATOM 5003 C CA . ALA A 1 617 ? 103.658 105.037 99.664 1.00 51.73 654 ALA A CA 1
ATOM 5004 C C . ALA A 1 617 ? 104.241 104.709 98.296 1.00 51.73 654 ALA A C 1
ATOM 5005 O O . ALA A 1 617 ? 105.442 104.860 98.066 1.00 51.73 654 ALA A O 1
ATOM 5007 N N . ALA A 1 618 ? 103.378 104.281 97.377 1.00 52.05 655 ALA A N 1
ATOM 5008 C CA . ALA A 1 618 ? 103.846 103.873 96.060 1.00 52.05 655 ALA A CA 1
ATOM 5009 C C . ALA A 1 618 ? 104.376 105.054 95.266 1.00 52.05 655 ALA A C 1
ATOM 5010 O O . ALA A 1 618 ? 105.151 104.874 94.323 1.00 52.05 655 ALA A O 1
ATOM 5012 N N . GLY A 1 619 ? 103.941 106.261 95.600 1.00 48.60 656 GLY A N 1
ATOM 5013 C CA . GLY A 1 619 ? 104.407 107.433 94.892 1.00 48.60 656 GLY A CA 1
ATOM 5014 C C . GLY A 1 619 ? 103.704 108.700 95.316 1.00 48.60 656 GLY A C 1
ATOM 5015 O O . GLY A 1 619 ? 102.488 108.709 95.506 1.00 48.60 656 GLY A O 1
ATOM 5016 N N . VAL A 1 620 ? 104.453 109.778 95.460 1.00 45.01 657 VAL A N 1
ATOM 5017 C CA . VAL A 1 620 ? 103.936 111.043 95.954 1.00 45.01 657 VAL A CA 1
ATOM 5018 C C . VAL A 1 620 ? 104.055 112.074 94.849 1.00 45.01 657 VAL A C 1
ATOM 5019 O O . VAL A 1 620 ? 104.905 111.943 93.965 1.00 45.01 657 VAL A O 1
ATOM 5023 N N . VAL A 1 621 ? 103.206 113.087 94.883 1.00 44.94 658 VAL A N 1
ATOM 5024 C CA . VAL A 1 621 ? 103.358 114.246 94.022 1.00 44.94 658 VAL A CA 1
ATOM 5025 C C . VAL A 1 621 ? 103.565 115.449 94.927 1.00 44.94 658 VAL A C 1
ATOM 5026 O O . VAL A 1 621 ? 102.601 116.043 95.415 1.00 44.94 658 VAL A O 1
ATOM 5030 N N . GLY A 1 622 ? 104.822 115.826 95.128 1.00 45.53 659 GLY A N 1
ATOM 5031 C CA . GLY A 1 622 ? 105.143 116.903 96.036 1.00 45.53 659 GLY A CA 1
ATOM 5032 C C . GLY A 1 622 ? 105.661 118.138 95.342 1.00 45.53 659 GLY A C 1
ATOM 5033 O O . GLY A 1 622 ? 106.163 118.064 94.220 1.00 45.53 659 GLY A O 1
ATOM 5034 N N . THR A 1 623 ? 105.546 119.281 96.004 1.00 45.65 660 THR A N 1
ATOM 5035 C CA . THR A 1 623 ? 105.916 120.562 95.432 1.00 45.65 660 THR A CA 1
ATOM 5036 C C . THR A 1 623 ? 107.305 120.959 95.905 1.00 45.65 660 THR A C 1
ATOM 5037 O O . THR A 1 623 ? 107.788 120.478 96.928 1.00 45.65 660 THR A O 1
ATOM 5041 N N . MET A 1 624 ? 107.952 121.833 95.138 1.00 46.07 661 MET A N 1
ATOM 5042 C CA . MET A 1 624 ? 109.321 122.213 95.444 1.00 46.07 661 MET A CA 1
ATOM 5043 C C . MET A 1 624 ? 109.432 123.657 95.895 1.00 46.07 661 MET A C 1
ATOM 5044 O O . MET A 1 624 ? 110.516 124.083 96.300 1.00 46.07 661 MET A O 1
ATOM 5049 N N . TRP A 1 625 ? 108.353 124.429 95.798 1.00 44.44 662 TRP A N 1
ATOM 5050 C CA . TRP A 1 625 ? 108.280 125.747 96.407 1.00 44.44 662 TRP A CA 1
ATOM 5051 C C . TRP A 1 625 ? 106.809 126.085 96.628 1.00 44.44 662 TRP A C 1
ATOM 5052 O O . TRP A 1 625 ? 105.943 125.207 96.609 1.00 44.44 662 TRP A O 1
ATOM 5063 N N . LYS A 1 626 ? 106.528 127.361 96.878 1.00 51.01 663 LYS A N 1
ATOM 5064 C CA . LYS A 1 626 ? 105.154 127.794 97.086 1.00 51.01 663 LYS A CA 1
ATOM 5065 C C . LYS A 1 626 ? 104.328 127.591 95.830 1.00 51.01 663 LYS A C 1
ATOM 5066 O O . LYS A 1 626 ? 104.858 127.497 94.724 1.00 51.01 663 LYS A O 1
ATOM 5072 N N . VAL A 1 627 ? 103.015 127.545 96.009 1.00 59.99 664 VAL A N 1
ATOM 5073 C CA . VAL A 1 627 ? 102.069 127.364 94.918 1.00 59.99 664 VAL A CA 1
ATOM 5074 C C . VAL A 1 627 ? 100.816 128.169 95.229 1.00 59.99 664 VAL A C 1
ATOM 5075 O O . VAL A 1 627 ? 100.450 128.339 96.394 1.00 59.99 664 VAL A O 1
ATOM 5079 N N . ARG A 1 628 ? 100.167 128.679 94.190 1.00 66.85 665 ARG A N 1
ATOM 5080 C CA . ARG A 1 628 ? 98.847 129.250 94.371 1.00 66.85 665 ARG A CA 1
ATOM 5081 C C . ARG A 1 628 ? 97.808 128.159 94.203 1.00 66.85 665 ARG A C 1
ATOM 5082 O O . ARG A 1 628 ? 98.018 127.191 93.471 1.00 66.85 665 ARG A O 1
ATOM 5090 N N . SER A 1 629 ? 96.675 128.318 94.886 1.00 72.31 666 SER A N 1
ATOM 5091 C CA . SER A 1 629 ? 95.786 127.184 95.110 1.00 72.31 666 SER A CA 1
ATOM 5092 C C . SER A 1 629 ? 95.079 126.745 93.839 1.00 72.31 666 SER A C 1
ATOM 5093 O O . SER A 1 629 ? 94.685 125.584 93.724 1.00 72.31 666 SER A O 1
ATOM 5096 N N . ASN A 1 630 ? 94.892 127.650 92.883 1.00 70.98 667 ASN A N 1
ATOM 5097 C CA . ASN A 1 630 ? 94.221 127.264 91.650 1.00 70.98 667 ASN A CA 1
ATOM 5098 C C . ASN A 1 630 ? 95.006 126.188 90.919 1.00 70.98 667 ASN A C 1
ATOM 5099 O O . ASN A 1 630 ? 94.421 125.279 90.319 1.00 70.98 667 ASN A O 1
ATOM 5104 N N . LYS A 1 631 ? 96.338 126.259 90.982 1.00 67.61 668 LYS A N 1
ATOM 5105 C CA . LYS A 1 631 ? 97.161 125.233 90.354 1.00 67.61 668 LYS A CA 1
ATOM 5106 C C . LYS A 1 631 ? 96.975 123.887 91.033 1.00 67.61 668 LYS A C 1
ATOM 5107 O O . LYS A 1 631 ? 96.778 122.869 90.362 1.00 67.61 668 LYS A O 1
ATOM 5113 N N . THR A 1 632 ? 97.047 123.857 92.363 1.00 68.82 669 THR A N 1
ATOM 5114 C CA . THR A 1 632 ? 96.831 122.606 93.076 1.00 68.82 669 THR A CA 1
ATOM 5115 C C . THR A 1 632 ? 95.459 122.037 92.765 1.00 68.82 669 THR A C 1
ATOM 5116 O O . THR A 1 632 ? 95.305 120.822 92.573 1.00 68.82 669 THR A O 1
ATOM 5120 N N . LYS A 1 633 ? 94.453 122.909 92.710 1.00 75.43 670 LYS A N 1
ATOM 5121 C CA . LYS A 1 633 ? 93.090 122.497 92.406 1.00 75.43 670 LYS A CA 1
ATOM 5122 C C . LYS A 1 633 ? 93.013 121.849 91.036 1.00 75.43 670 LYS A C 1
ATOM 5123 O O . LYS A 1 633 ? 92.409 120.778 90.864 1.00 75.43 670 LYS A O 1
ATOM 5129 N N . SER A 1 634 ? 93.619 122.492 90.042 1.00 69.59 671 SER A N 1
ATOM 5130 C CA . SER A 1 634 ? 93.659 121.911 88.712 1.00 69.59 671 SER A CA 1
ATOM 5131 C C . SER A 1 634 ? 94.352 120.561 88.738 1.00 69.59 671 SER A C 1
ATOM 5132 O O . SER A 1 634 ? 93.959 119.639 88.022 1.00 69.59 671 SER A O 1
ATOM 5135 N N . LEU A 1 635 ? 95.385 120.422 89.568 1.00 70.09 672 LEU A N 1
ATOM 5136 C CA . LEU A 1 635 ? 96.094 119.151 89.621 1.00 70.09 672 LEU A CA 1
ATOM 5137 C C . LEU A 1 635 ? 95.203 118.050 90.162 1.00 70.09 672 LEU A C 1
ATOM 5138 O O . LEU A 1 635 ? 95.192 116.938 89.628 1.00 70.09 672 LEU A O 1
ATOM 5143 N N . ILE A 1 636 ? 94.467 118.328 91.233 1.00 73.22 673 ILE A N 1
ATOM 5144 C CA . ILE A 1 636 ? 93.643 117.271 91.806 1.00 73.22 673 ILE A CA 1
ATOM 5145 C C . ILE A 1 636 ? 92.526 116.893 90.846 1.00 73.22 673 ILE A C 1
ATOM 5146 O O . ILE A 1 636 ? 92.221 115.707 90.667 1.00 73.22 673 ILE A O 1
ATOM 5151 N N . GLU A 1 637 ? 91.919 117.884 90.185 1.00 78.96 674 GLU A N 1
ATOM 5152 C CA . GLU A 1 637 ? 90.866 117.564 89.225 1.00 78.96 674 GLU A CA 1
ATOM 5153 C C . GLU A 1 637 ? 91.415 116.769 88.045 1.00 78.96 674 GLU A C 1
ATOM 5154 O O . GLU A 1 637 ? 90.805 115.786 87.604 1.00 78.96 674 GLU A O 1
ATOM 5160 N N . TRP A 1 638 ? 92.582 117.163 87.538 1.00 78.50 675 TRP A N 1
ATOM 5161 C CA . TRP A 1 638 ? 93.198 116.443 86.434 1.00 78.50 675 TRP A CA 1
ATOM 5162 C C . TRP A 1 638 ? 93.528 115.013 86.832 1.00 78.50 675 TRP A C 1
ATOM 5163 O O . TRP A 1 638 ? 93.299 114.074 86.063 1.00 78.50 675 TRP A O 1
ATOM 5174 N N . LYS A 1 639 ? 94.064 114.827 88.035 1.00 80.16 676 LYS A N 1
ATOM 5175 C CA . LYS A 1 639 ? 94.355 113.489 88.522 1.00 80.16 676 LYS A CA 1
ATOM 5176 C C . LYS A 1 639 ? 93.079 112.682 88.682 1.00 80.16 676 LYS A C 1
ATOM 5177 O O . LYS A 1 639 ? 93.090 111.455 88.537 1.00 80.16 676 LYS A O 1
ATOM 5183 N N . LEU A 1 640 ? 91.966 113.353 88.980 1.00 80.81 677 LEU A N 1
ATOM 5184 C CA . LEU A 1 640 ? 90.726 112.624 89.201 1.00 80.81 677 LEU A CA 1
ATOM 5185 C C . LEU A 1 640 ? 90.143 112.118 87.894 1.00 80.81 677 LEU A C 1
ATOM 5186 O O . LEU A 1 640 ? 89.794 110.939 87.785 1.00 80.81 677 LEU A O 1
ATOM 5191 N N . GLU A 1 641 ? 90.051 112.987 86.881 1.00 88.82 678 GLU A N 1
ATOM 5192 C CA . GLU A 1 641 ? 89.417 112.580 85.628 1.00 88.82 678 GLU A CA 1
ATOM 5193 C C . GLU A 1 641 ? 90.034 111.298 85.074 1.00 88.82 678 GLU A C 1
ATOM 5194 O O . GLU A 1 641 ? 89.338 110.488 84.453 1.00 88.82 678 GLU A O 1
ATOM 5200 N N . ASN A 1 642 ? 91.330 111.088 85.292 1.00 93.64 679 ASN A N 1
ATOM 5201 C CA . ASN A 1 642 ? 91.956 109.829 84.908 1.00 93.64 679 ASN A CA 1
ATOM 5202 C C . ASN A 1 642 ? 93.190 109.608 85.764 1.00 93.64 679 ASN A C 1
ATOM 5203 O O . ASN A 1 642 ? 94.160 110.362 85.669 1.00 93.64 679 ASN A O 1
ATOM 5208 N N . ILE A 1 643 ? 93.168 108.537 86.553 1.00 95.45 680 ILE A N 1
ATOM 5209 C CA . ILE A 1 643 ? 94.224 108.315 87.528 1.00 95.45 680 ILE A CA 1
ATOM 5210 C C . ILE A 1 643 ? 95.526 107.856 86.888 1.00 95.45 680 ILE A C 1
ATOM 5211 O O . ILE A 1 643 ? 96.605 108.175 87.406 1.00 95.45 680 ILE A O 1
ATOM 5216 N N . GLU A 1 644 ? 95.467 107.152 85.756 1.00 100.88 681 GLU A N 1
ATOM 5217 C CA . GLU A 1 644 ? 96.670 106.529 85.209 1.00 100.88 681 GLU A CA 1
ATOM 5218 C C . GLU A 1 644 ? 97.660 107.557 84.671 1.00 100.88 681 GLU A C 1
ATOM 5219 O O . GLU A 1 644 ? 98.849 107.257 84.530 1.00 100.88 681 GLU A O 1
ATOM 5225 N N . TYR A 1 645 ? 97.195 108.758 84.352 1.00 94.04 682 TYR A N 1
ATOM 5226 C CA . TYR A 1 645 ? 97.983 109.676 83.538 1.00 94.04 682 TYR A CA 1
ATOM 5227 C C . TYR A 1 645 ? 99.252 110.140 84.252 1.00 94.04 682 TYR A C 1
ATOM 5228 O O . TYR A 1 645 ? 99.333 110.159 85.482 1.00 94.04 682 TYR A O 1
ATOM 5237 N N . LYS A 1 646 ? 100.246 110.526 83.459 1.00 75.89 683 LYS A N 1
ATOM 5238 C CA . LYS A 1 646 ? 101.486 111.062 83.990 1.00 75.89 683 LYS A CA 1
ATOM 5239 C C . LYS A 1 646 ? 101.370 112.566 84.179 1.00 75.89 683 LYS A C 1
ATOM 5240 O O . LYS A 1 646 ? 100.574 113.240 83.529 1.00 75.89 683 LYS A O 1
ATOM 5246 N N . LEU A 1 647 ? 102.214 113.100 85.062 1.00 64.51 684 LEU A N 1
ATOM 5247 C CA . LEU A 1 647 ? 102.069 114.486 85.488 1.00 64.51 684 LEU A CA 1
ATOM 5248 C C . LEU A 1 647 ? 102.557 115.471 84.432 1.00 64.51 684 LEU A C 1
ATOM 5249 O O . LEU A 1 647 ? 102.119 116.630 84.415 1.00 64.51 684 LEU A O 1
ATOM 5254 N N . ASN A 1 648 ? 103.434 115.036 83.526 1.00 67.17 685 ASN A N 1
ATOM 5255 C CA . ASN A 1 648 ? 103.987 115.979 82.561 1.00 67.17 685 ASN A CA 1
ATOM 5256 C C . ASN A 1 648 ? 102.947 116.433 81.548 1.00 67.17 685 ASN A C 1
ATOM 5257 O O . ASN A 1 648 ? 103.018 117.564 81.064 1.00 67.17 685 ASN A O 1
ATOM 5262 N N . GLU A 1 649 ? 101.978 115.582 81.213 1.00 73.08 686 GLU A N 1
ATOM 5263 C CA . GLU A 1 649 ? 100.880 116.033 80.366 1.00 73.08 686 GLU A CA 1
ATOM 5264 C C . GLU A 1 649 ? 100.198 117.251 80.969 1.00 73.08 686 GLU A C 1
ATOM 5265 O O . GLU A 1 649 ? 100.044 118.285 80.303 1.00 73.08 686 GLU A O 1
ATOM 5271 N N . TRP A 1 650 ? 99.812 117.154 82.242 1.00 67.59 687 TRP A N 1
ATOM 5272 C CA . TRP A 1 650 ? 99.230 118.300 82.926 1.00 67.59 687 TRP A CA 1
ATOM 5273 C C . TRP A 1 650 ? 100.159 119.499 82.880 1.00 67.59 687 TRP A C 1
ATOM 5274 O O . TRP A 1 650 ? 99.753 120.584 82.458 1.00 67.59 687 TRP A O 1
ATOM 5285 N N . GLN A 1 651 ? 101.413 119.329 83.299 1.00 65.35 688 GLN A N 1
ATOM 5286 C CA . GLN A 1 651 ? 102.314 120.476 83.350 1.00 65.35 688 GLN A CA 1
ATOM 5287 C C . GLN A 1 651 ? 102.593 121.068 81.981 1.00 65.35 688 GLN A C 1
ATOM 5288 O O . GLN A 1 651 ? 103.095 122.190 81.898 1.00 65.35 688 GLN A O 1
ATOM 5294 N N . LYS A 1 652 ? 102.294 120.341 80.911 1.00 70.56 689 LYS A N 1
ATOM 5295 C CA . LYS A 1 652 ? 102.596 120.840 79.576 1.00 70.56 689 LYS A CA 1
ATOM 5296 C C . LYS A 1 652 ? 101.412 121.576 78.971 1.00 70.56 689 LYS A C 1
ATOM 5297 O O . LYS A 1 652 ? 101.585 122.610 78.320 1.00 70.56 689 LYS A O 1
ATOM 5303 N N . GLU A 1 653 ? 100.199 121.064 79.180 1.00 74.54 690 GLU A N 1
ATOM 5304 C CA . GLU A 1 653 ? 99.043 121.735 78.598 1.00 74.54 690 GLU A CA 1
ATOM 5305 C C . GLU A 1 653 ? 98.669 123.013 79.330 1.00 74.54 690 GLU A C 1
ATOM 5306 O O . GLU A 1 653 ? 97.808 123.749 78.843 1.00 74.54 690 GLU A O 1
ATOM 5312 N N . THR A 1 654 ? 99.294 123.311 80.466 1.00 72.11 691 THR A N 1
ATOM 5313 C CA . THR A 1 654 ? 98.948 124.494 81.250 1.00 72.11 691 THR A CA 1
ATOM 5314 C C . THR A 1 654 ? 100.093 125.493 81.320 1.00 72.11 691 THR A C 1
ATOM 5315 O O . THR A 1 654 ? 100.436 125.993 82.394 1.00 72.11 691 THR A O 1
ATOM 5319 N N . GLY A 1 655 ? 100.719 125.788 80.186 1.00 77.16 692 GLY A N 1
ATOM 5320 C CA . GLY A 1 655 ? 101.650 126.890 80.141 1.00 77.16 692 GLY A CA 1
ATOM 5321 C C . GLY A 1 655 ? 102.960 126.660 80.843 1.00 77.16 692 GLY A C 1
ATOM 5322 O O . GLY A 1 655 ? 103.563 127.622 81.320 1.00 77.16 692 GLY A O 1
ATOM 5323 N N . GLY A 1 656 ? 103.419 125.414 80.941 1.00 75.06 693 GLY A N 1
ATOM 5324 C CA . GLY A 1 656 ? 104.800 125.190 81.323 1.00 75.06 693 GLY A CA 1
ATOM 5325 C C . GLY A 1 656 ? 105.767 125.708 80.276 1.00 75.06 693 GLY A C 1
ATOM 5326 O O . GLY A 1 656 ? 106.676 126.480 80.585 1.00 75.06 693 GLY A O 1
ATOM 5327 N N . ALA A 1 657 ? 105.547 125.333 79.013 1.00 74.91 694 ALA A N 1
ATOM 5328 C CA . ALA A 1 657 ? 106.485 125.665 77.946 1.00 74.91 694 ALA A CA 1
ATOM 5329 C C . ALA A 1 657 ? 106.786 127.154 77.885 1.00 74.91 694 ALA A C 1
ATOM 5330 O O . ALA A 1 657 ? 107.854 127.553 77.406 1.00 74.91 694 ALA A O 1
ATOM 5332 N N . ALA A 1 658 ? 105.870 127.990 78.364 1.00 73.22 695 ALA A N 1
ATOM 5333 C CA . ALA A 1 658 ? 106.020 129.435 78.234 1.00 73.22 695 ALA A CA 1
ATOM 5334 C C . ALA A 1 658 ? 106.814 129.980 79.420 1.00 73.22 695 ALA A C 1
ATOM 5335 O O . ALA A 1 658 ? 106.294 130.630 80.324 1.00 73.22 695 ALA A O 1
ATOM 5337 N N . TYR A 1 659 ? 108.104 129.669 79.412 1.00 66.23 696 TYR A N 1
ATOM 5338 C CA . TYR A 1 659 ? 109.027 130.419 80.247 1.00 66.23 696 TYR A CA 1
ATOM 5339 C C . TYR A 1 659 ? 109.412 131.719 79.577 1.00 66.23 696 TYR A C 1
ATOM 5340 O O . TYR A 1 659 ? 109.830 132.663 80.250 1.00 66.23 696 TYR A O 1
ATOM 5349 N N . LYS A 1 660 ? 109.291 131.769 78.250 1.00 75.30 697 LYS A N 1
ATOM 5350 C CA . LYS A 1 660 ? 109.659 132.961 77.500 1.00 75.30 697 LYS A CA 1
ATOM 5351 C C . LYS A 1 660 ? 108.626 134.056 77.688 1.00 75.30 697 LYS A C 1
ATOM 5352 O O . LYS A 1 660 ? 108.968 135.211 77.964 1.00 75.30 697 LYS A O 1
ATOM 5358 N N . ASP A 1 661 ? 107.352 133.700 77.547 1.00 77.16 698 ASP A N 1
ATOM 5359 C CA . ASP A 1 661 ? 106.278 134.683 77.595 1.00 77.16 698 ASP A CA 1
ATOM 5360 C C . ASP A 1 661 ? 106.199 135.352 78.958 1.00 77.16 698 ASP A C 1
ATOM 5361 O O . ASP A 1 661 ? 106.182 136.585 79.057 1.00 77.16 698 ASP A O 1
ATOM 5366 N N . HIS A 1 662 ? 106.161 134.560 80.019 1.00 64.67 699 HIS A N 1
ATOM 5367 C CA . HIS A 1 662 ? 105.785 135.049 81.344 1.00 64.67 699 HIS A CA 1
ATOM 5368 C C . HIS A 1 662 ? 106.393 134.123 82.389 1.00 64.67 699 HIS A C 1
ATOM 5369 O O . HIS A 1 662 ? 105.907 133.002 82.595 1.00 64.67 699 HIS A O 1
ATOM 5376 N N . PRO A 1 663 ? 107.457 134.548 83.062 1.00 55.57 700 PRO A N 1
ATOM 5377 C CA . PRO A 1 663 ? 108.133 133.676 84.032 1.00 55.57 700 PRO A CA 1
ATOM 5378 C C . PRO A 1 663 ? 107.208 133.151 85.119 1.00 55.57 700 PRO A C 1
ATOM 5379 O O . PRO A 1 663 ? 107.257 131.952 85.417 1.00 55.57 700 PRO A O 1
ATOM 5383 N N . PRO A 1 664 ? 106.357 133.979 85.743 1.00 55.39 701 PRO A N 1
ATOM 5384 C CA . PRO A 1 664 ? 105.625 133.478 86.919 1.00 55.39 701 PRO A CA 1
ATOM 5385 C C . PRO A 1 664 ? 104.754 132.257 86.667 1.00 55.39 701 PRO A C 1
ATOM 5386 O O . PRO A 1 664 ? 104.580 131.443 87.575 1.00 55.39 701 PRO A O 1
ATOM 5390 N N . THR A 1 665 ? 104.191 132.096 85.471 1.00 54.68 702 THR A N 1
ATOM 5391 C CA . THR A 1 665 ? 103.405 130.895 85.204 1.00 54.68 702 THR A CA 1
ATOM 5392 C C . THR A 1 665 ? 104.297 129.668 85.154 1.00 54.68 702 THR A C 1
ATOM 5393 O O . THR A 1 665 ? 103.939 128.602 85.663 1.00 54.68 702 THR A O 1
ATOM 5397 N N . PHE A 1 666 ? 105.460 129.807 84.529 1.00 53.58 703 PHE A N 1
ATOM 5398 C CA . PHE A 1 666 ? 106.490 128.779 84.578 1.00 53.58 703 PHE A CA 1
ATOM 5399 C C . PHE A 1 666 ? 106.854 128.439 86.022 1.00 53.58 703 PHE A C 1
ATOM 5400 O O . PHE A 1 666 ? 106.935 127.259 86.403 1.00 53.58 703 PHE A O 1
ATOM 5408 N N . TYR A 1 667 ? 107.033 129.470 86.845 1.00 46.67 704 TYR A N 1
ATOM 5409 C CA . TYR A 1 667 ? 107.476 129.287 88.219 1.00 46.67 704 TYR A CA 1
ATOM 5410 C C . TYR A 1 667 ? 106.393 128.635 89.057 1.00 46.67 704 TYR A C 1
ATOM 5411 O O . TYR A 1 667 ? 106.682 127.955 90.044 1.00 46.67 704 TYR A O 1
ATOM 5420 N N . ARG A 1 668 ? 105.136 128.852 88.685 1.00 55.54 705 ARG A N 1
ATOM 5421 C CA . ARG A 1 668 ? 104.026 128.243 89.397 1.00 55.54 705 ARG A CA 1
ATOM 5422 C C . ARG A 1 668 ? 103.808 126.813 88.948 1.00 55.54 705 ARG A C 1
ATOM 5423 O O . ARG A 1 668 ? 103.343 125.979 89.727 1.00 55.54 705 ARG A O 1
ATOM 5431 N N . SER A 1 669 ? 104.131 126.509 87.696 1.00 53.03 706 SER A N 1
ATOM 5432 C CA . SER A 1 669 ? 103.781 125.203 87.165 1.00 53.03 706 SER A CA 1
ATOM 5433 C C . SER A 1 669 ? 104.845 124.162 87.473 1.00 53.03 706 SER A C 1
ATOM 5434 O O . SER A 1 669 ? 104.526 123.057 87.918 1.00 53.03 706 SER A O 1
ATOM 5437 N N . ILE A 1 670 ? 106.122 124.475 87.228 1.00 48.14 707 ILE A N 1
ATOM 5438 C CA . ILE A 1 670 ? 107.134 123.423 87.337 1.00 48.14 707 ILE A CA 1
ATOM 5439 C C . ILE A 1 670 ? 107.426 123.010 88.771 1.00 48.14 707 ILE A C 1
ATOM 5440 O O . ILE A 1 670 ? 108.299 122.165 88.990 1.00 48.14 707 ILE A O 1
ATOM 5445 N N . ALA A 1 671 ? 106.717 123.561 89.754 1.00 46.99 708 ALA A N 1
ATOM 5446 C CA . ALA A 1 671 ? 106.983 123.220 91.145 1.00 46.99 708 ALA A CA 1
ATOM 5447 C C . ALA A 1 671 ? 106.621 121.778 91.452 1.00 46.99 708 ALA A C 1
ATOM 5448 O O . ALA A 1 671 ? 107.150 121.193 92.399 1.00 46.99 708 ALA A O 1
ATOM 5450 N N . PHE A 1 672 ? 105.702 121.199 90.691 1.00 49.18 709 PHE A N 1
ATOM 5451 C CA . PHE A 1 672 ? 105.194 119.882 91.026 1.00 49.18 709 PHE A CA 1
ATOM 5452 C C . PHE A 1 672 ? 106.132 118.801 90.526 1.00 49.18 709 PHE A C 1
ATOM 5453 O O . PHE A 1 672 ? 106.731 118.914 89.463 1.00 49.18 709 PHE A O 1
ATOM 5461 N N . ARG A 1 673 ? 106.253 117.736 91.307 1.00 45.71 710 ARG A N 1
ATOM 5462 C CA . ARG A 1 673 ? 107.212 116.696 90.991 1.00 45.71 710 ARG A CA 1
ATOM 5463 C C . ARG A 1 673 ? 106.657 115.384 91.501 1.00 45.71 710 ARG A C 1
ATOM 5464 O O . ARG A 1 673 ? 105.930 115.357 92.492 1.00 45.71 710 ARG A O 1
ATOM 5472 N N . SER A 1 674 ? 107.000 114.300 90.820 1.00 46.01 711 SER A N 1
ATOM 5473 C CA . SER A 1 674 ? 106.598 112.965 91.225 1.00 46.01 711 SER A CA 1
ATOM 5474 C C . SER A 1 674 ? 107.769 112.281 91.902 1.00 46.01 711 SER A C 1
ATOM 5475 O O . SER A 1 674 ? 108.820 112.099 91.287 1.00 46.01 711 SER A O 1
ATOM 5478 N N . ILE A 1 675 ? 107.582 111.879 93.152 1.00 45.62 712 ILE A N 1
ATOM 5479 C CA . ILE A 1 675 ? 108.686 111.392 93.967 1.00 45.62 712 ILE A CA 1
ATOM 5480 C C . ILE A 1 675 ? 108.530 109.887 94.124 1.00 45.62 712 ILE A C 1
ATOM 5481 O O . ILE A 1 675 ? 108.798 109.322 95.183 1.00 45.62 712 ILE A O 1
ATOM 5486 N N . GLY A 1 676 ? 108.070 109.215 93.090 1.00 55.30 713 GLY A N 1
ATOM 5487 C CA . GLY A 1 676 ? 108.041 107.778 93.227 1.00 55.30 713 GLY A CA 1
ATOM 5488 C C . GLY A 1 676 ? 108.374 106.997 91.979 1.00 55.30 713 GLY A C 1
ATOM 5489 O O . GLY A 1 676 ? 107.972 107.376 90.877 1.00 55.30 713 GLY A O 1
ATOM 5490 N N . PHE A 1 677 ? 109.104 105.903 92.132 1.00 63.43 714 PHE A N 1
ATOM 5491 C CA . PHE A 1 677 ? 109.229 104.949 91.040 1.00 63.43 714 PHE A CA 1
ATOM 5492 C C . PHE A 1 677 ? 108.393 103.723 91.350 1.00 63.43 714 PHE A C 1
ATOM 5493 O O . PHE A 1 677 ? 108.914 102.760 91.932 1.00 63.43 714 PHE A O 1
ATOM 5501 N N . PRO A 1 678 ? 107.128 103.692 90.977 1.00 74.49 715 PRO A N 1
ATOM 5502 C CA . PRO A 1 678 ? 106.340 102.478 91.199 1.00 74.49 715 PRO A CA 1
ATOM 5503 C C . PRO A 1 678 ? 106.689 101.426 90.165 1.00 74.49 715 PRO A C 1
ATOM 5504 O O . PRO A 1 678 ? 106.536 101.649 88.961 1.00 74.49 715 PRO A O 1
ATOM 5508 N N . LEU A 1 679 ? 107.187 100.289 90.630 1.00 84.90 716 LEU A N 1
ATOM 5509 C CA . LEU A 1 679 ? 107.674 99.247 89.740 1.00 84.90 716 LEU A CA 1
ATOM 5510 C C . LEU A 1 679 ? 106.677 98.116 89.607 1.00 84.90 716 LEU A C 1
ATOM 5511 O O . LEU A 1 679 ? 106.173 97.856 88.515 1.00 84.90 716 LEU A O 1
ATOM 5517 N N . MET B 2 1 ? 138.975 168.045 95.942 1.00 65.28 1 MET B N 1
ATOM 5518 C CA . MET B 2 1 ? 139.869 167.001 95.468 1.00 65.28 1 MET B CA 1
ATOM 5519 C C . MET B 2 1 ? 140.402 166.226 96.659 1.00 65.28 1 MET B C 1
ATOM 5520 O O . MET B 2 1 ? 140.177 165.024 96.768 1.00 65.28 1 MET B O 1
ATOM 5525 N N . ASN B 2 2 ? 141.116 166.920 97.544 1.00 59.88 2 ASN B N 1
ATOM 5526 C CA . ASN B 2 2 ? 141.455 166.392 98.861 1.00 59.88 2 ASN B CA 1
ATOM 5527 C C . ASN B 2 2 ? 140.285 166.647 99.799 1.00 59.88 2 ASN B C 1
ATOM 5528 O O . ASN B 2 2 ? 139.756 167.761 99.839 1.00 59.88 2 ASN B O 1
ATOM 5533 N N . ILE B 2 3 ? 139.875 165.620 100.538 1.00 49.10 3 ILE B N 1
ATOM 5534 C CA . ILE B 2 3 ? 138.692 165.669 101.383 1.00 49.10 3 ILE B CA 1
ATOM 5535 C C . ILE B 2 3 ? 139.041 165.020 102.708 1.00 49.10 3 ILE B C 1
ATOM 5536 O O . ILE B 2 3 ? 139.246 163.805 102.763 1.00 49.10 3 ILE B O 1
ATOM 5541 N N . THR B 2 4 ? 139.084 165.809 103.774 1.00 43.85 4 THR B N 1
ATOM 5542 C CA . THR B 2 4 ? 139.417 165.294 105.098 1.00 43.85 4 THR B CA 1
ATOM 5543 C C . THR B 2 4 ? 138.177 164.704 105.748 1.00 43.85 4 THR B C 1
ATOM 5544 O O . THR B 2 4 ? 137.213 165.423 106.010 1.00 43.85 4 THR B O 1
ATOM 5548 N N . VAL B 2 5 ? 138.197 163.406 106.003 1.00 40.63 5 VAL B N 1
ATOM 5549 C CA . VAL B 2 5 ? 137.092 162.706 106.639 1.00 40.63 5 VAL B CA 1
ATOM 5550 C C . VAL B 2 5 ? 137.462 162.451 108.088 1.00 40.63 5 VAL B C 1
ATOM 5551 O O . VAL B 2 5 ? 138.594 162.059 108.387 1.00 40.63 5 VAL B O 1
ATOM 5555 N N . GLU B 2 6 ? 136.516 162.680 108.989 1.00 43.42 6 GLU B N 1
ATOM 5556 C CA . GLU B 2 6 ? 136.676 162.380 110.403 1.00 43.42 6 GLU B CA 1
ATOM 5557 C C . GLU B 2 6 ? 135.594 161.403 110.826 1.00 43.42 6 GLU B C 1
ATOM 5558 O O . GLU B 2 6 ? 134.405 161.707 110.726 1.00 43.42 6 GLU B O 1
ATOM 5564 N N . LEU B 2 7 ? 136.008 160.233 111.280 1.00 35.84 7 LEU B N 1
ATOM 5565 C CA . LEU B 2 7 ? 135.129 159.183 111.754 1.00 35.84 7 LEU B CA 1
ATOM 5566 C C . LEU B 2 7 ? 135.069 159.245 113.271 1.00 35.84 7 LEU B C 1
ATOM 5567 O O . LEU B 2 7 ? 136.098 159.430 113.924 1.00 35.84 7 LEU B O 1
ATOM 5572 N N . THR B 2 8 ? 133.881 159.067 113.831 1.00 36.33 8 THR B N 1
ATOM 5573 C CA . THR B 2 8 ? 133.680 159.108 115.269 1.00 36.33 8 THR B CA 1
ATOM 5574 C C . THR B 2 8 ? 132.865 157.905 115.704 1.00 36.33 8 THR B C 1
ATOM 5575 O O . THR B 2 8 ? 131.790 157.656 115.162 1.00 36.33 8 THR B O 1
ATOM 5579 N N . PHE B 2 9 ? 133.376 157.160 116.678 1.00 34.16 9 PHE B N 1
ATOM 5580 C CA . PHE B 2 9 ? 132.680 156.001 117.212 1.00 34.16 9 PHE B CA 1
ATOM 5581 C C . PHE B 2 9 ? 131.770 156.405 118.357 1.00 34.16 9 PHE B C 1
ATOM 5582 O O . PHE B 2 9 ? 132.005 157.390 119.054 1.00 34.16 9 PHE B O 1
ATOM 5590 N N . PHE B 2 10 ? 130.722 155.619 118.547 1.00 36.33 10 PHE B N 1
ATOM 5591 C CA . PHE B 2 10 ? 129.732 155.909 119.569 1.00 36.33 10 PHE B CA 1
ATOM 5592 C C . PHE B 2 10 ? 129.530 154.754 120.529 1.00 36.33 10 PHE B C 1
ATOM 5593 O O . PHE B 2 10 ? 128.692 154.858 121.421 1.00 36.33 10 PHE B O 1
ATOM 5601 N N . GLU B 2 11 ? 130.281 153.672 120.388 1.00 34.58 11 GLU B N 1
ATOM 5602 C CA . GLU B 2 11 ? 130.273 152.614 121.383 1.00 34.58 11 GLU B CA 1
ATOM 5603 C C . GLU B 2 11 ? 131.610 151.889 121.320 1.00 34.58 11 GLU B C 1
ATOM 5604 O O . GLU B 2 11 ? 132.400 152.132 120.407 1.00 34.58 11 GLU B O 1
ATOM 5610 N N . PRO B 2 12 ? 131.916 151.043 122.305 1.00 30.41 12 PRO B N 1
ATOM 5611 C CA . PRO B 2 12 ? 133.223 150.379 122.333 1.00 30.41 12 PRO B CA 1
ATOM 5612 C C . PRO B 2 12 ? 133.485 149.593 121.063 1.00 30.41 12 PRO B C 1
ATOM 5613 O O . PRO B 2 12 ? 132.680 148.752 120.664 1.00 30.41 12 PRO B O 1
ATOM 5617 N N . TYR B 2 13 ? 134.625 149.843 120.436 1.00 30.87 13 TYR B N 1
ATOM 5618 C CA . TYR B 2 13 ? 134.854 149.203 119.147 1.00 30.87 13 TYR B CA 1
ATOM 5619 C C . TYR B 2 13 ? 135.890 148.103 119.294 1.00 30.87 13 TYR B C 1
ATOM 5620 O O . TYR B 2 13 ? 136.367 147.819 120.382 1.00 30.87 13 TYR B O 1
ATOM 5629 N N . ARG B 2 14 ? 136.216 147.444 118.197 1.00 29.17 14 ARG B N 1
ATOM 5630 C CA . ARG B 2 14 ? 137.071 146.269 118.252 1.00 29.17 14 ARG B CA 1
ATOM 5631 C C . ARG B 2 14 ? 138.452 146.579 117.705 1.00 29.17 14 ARG B C 1
ATOM 5632 O O . ARG B 2 14 ? 138.594 147.306 116.721 1.00 29.17 14 ARG B O 1
ATOM 5640 N N . LEU B 2 15 ? 139.460 146.010 118.348 1.00 28.25 15 LEU B N 1
ATOM 5641 C CA . LEU B 2 15 ? 140.854 146.245 118.027 1.00 28.25 15 LEU B CA 1
ATOM 5642 C C . LEU B 2 15 ? 141.562 144.908 117.909 1.00 28.25 15 LEU B C 1
ATOM 5643 O O . LEU B 2 15 ? 141.195 143.939 118.571 1.00 28.25 15 LEU B O 1
ATOM 5648 N N . VAL B 2 16 ? 142.588 144.858 117.067 1.00 31.96 16 VAL B N 1
ATOM 5649 C CA . VAL B 2 16 ? 143.336 143.629 116.849 1.00 31.96 16 VAL B CA 1
ATOM 5650 C C . VAL B 2 16 ? 144.736 143.992 116.381 1.00 31.96 16 VAL B C 1
ATOM 5651 O O . VAL B 2 16 ? 144.951 145.032 115.763 1.00 31.96 16 VAL B O 1
ATOM 5655 N N . GLU B 2 17 ? 145.694 143.132 116.701 1.00 39.47 17 GLU B N 1
ATOM 5656 C CA . GLU B 2 17 ? 147.087 143.379 116.365 1.00 39.47 17 GLU B CA 1
ATOM 5657 C C . GLU B 2 17 ? 147.304 143.277 114.864 1.00 39.47 17 GLU B C 1
ATOM 5658 O O . GLU B 2 17 ? 146.841 142.339 114.220 1.00 39.47 17 GLU B O 1
ATOM 5664 N N . TRP B 2 18 ? 148.018 144.236 114.306 1.00 39.56 18 TRP B N 1
ATOM 5665 C CA . TRP B 2 18 ? 148.236 144.269 112.870 1.00 39.56 18 TRP B CA 1
ATOM 5666 C C . TRP B 2 18 ? 149.307 143.280 112.450 1.00 39.56 18 TRP B C 1
ATOM 5667 O O . TRP B 2 18 ? 150.398 143.251 113.018 1.00 39.56 18 TRP B O 1
ATOM 5678 N N . PHE B 2 19 ? 148.987 142.477 111.443 1.00 43.79 19 PHE B N 1
ATOM 5679 C CA . PHE B 2 19 ? 149.954 141.660 110.736 1.00 43.79 19 PHE B CA 1
ATOM 5680 C C . PHE B 2 19 ? 149.795 141.923 109.253 1.00 43.79 19 PHE B C 1
ATOM 5681 O O . PHE B 2 19 ? 148.720 142.309 108.799 1.00 43.79 19 PHE B O 1
ATOM 5689 N N . ASP B 2 20 ? 150.866 141.710 108.498 1.00 50.24 20 ASP B N 1
ATOM 5690 C CA . ASP B 2 20 ? 150.772 141.820 107.054 1.00 50.24 20 ASP B CA 1
ATOM 5691 C C . ASP B 2 20 ? 149.815 140.778 106.508 1.00 50.24 20 ASP B C 1
ATOM 5692 O O . ASP B 2 20 ? 149.375 139.871 107.209 1.00 50.24 20 ASP B O 1
ATOM 5697 N N . TRP B 2 21 ? 149.521 140.900 105.221 1.00 51.09 21 TRP B N 1
ATOM 5698 C CA . TRP B 2 21 ? 148.563 139.999 104.600 1.00 51.09 21 TRP B CA 1
ATOM 5699 C C . TRP B 2 21 ? 149.054 138.562 104.626 1.00 51.09 21 TRP B C 1
ATOM 5700 O O . TRP B 2 21 ? 148.261 137.633 104.796 1.00 51.09 21 TRP B O 1
ATOM 5711 N N . ASP B 2 22 ? 150.360 138.357 104.477 1.00 54.74 22 ASP B N 1
ATOM 5712 C CA . ASP B 2 22 ? 150.895 137.001 104.454 1.00 54.74 22 ASP B CA 1
ATOM 5713 C C . ASP B 2 22 ? 151.013 136.429 105.858 1.00 54.74 22 ASP B C 1
ATOM 5714 O O . ASP B 2 22 ? 150.685 135.262 106.091 1.00 54.74 22 ASP B O 1
ATOM 5719 N N . ALA B 2 23 ? 151.502 137.227 106.805 1.00 51.19 23 ALA B N 1
ATOM 5720 C CA . ALA B 2 23 ? 151.643 136.758 108.176 1.00 51.19 23 ALA B CA 1
ATOM 5721 C C . ALA B 2 23 ? 150.306 136.608 108.870 1.00 51.19 23 ALA B C 1
ATOM 5722 O O . ALA B 2 23 ? 150.202 135.845 109.828 1.00 51.19 23 ALA B O 1
ATOM 5724 N N . ARG B 2 24 ? 149.285 137.320 108.413 1.00 47.02 24 ARG B N 1
ATOM 5725 C CA . ARG B 2 24 ? 147.961 137.146 108.985 1.00 47.02 24 ARG B CA 1
ATOM 5726 C C . ARG B 2 24 ? 147.447 135.733 108.777 1.00 47.02 24 ARG B C 1
ATOM 5727 O O . ARG B 2 24 ? 146.590 135.274 109.533 1.00 47.02 24 ARG B O 1
ATOM 5735 N N . LYS B 2 25 ? 147.959 135.026 107.770 1.00 50.49 25 LYS B N 1
ATOM 5736 C CA . LYS B 2 25 ? 147.442 133.702 107.451 1.00 50.49 25 LYS B CA 1
ATOM 5737 C C . LYS B 2 25 ? 147.647 132.708 108.582 1.00 50.49 25 LYS B C 1
ATOM 5738 O O . LYS B 2 25 ? 146.843 131.789 108.747 1.00 50.49 25 LYS B O 1
ATOM 5744 N N . LYS B 2 26 ? 148.711 132.855 109.360 1.00 50.80 26 LYS B N 1
ATOM 5745 C CA . LYS B 2 26 ? 148.979 131.871 110.397 1.00 50.80 26 LYS B CA 1
ATOM 5746 C C . LYS B 2 26 ? 148.175 132.156 111.654 1.00 50.80 26 LYS B C 1
ATOM 5747 O O . LYS B 2 26 ? 147.760 131.227 112.350 1.00 50.80 26 LYS B O 1
ATOM 5753 N N . SER B 2 27 ? 147.952 133.427 111.962 1.00 49.87 27 SER B N 1
ATOM 5754 C CA . SER B 2 27 ? 147.305 133.831 113.203 1.00 49.87 27 SER B CA 1
ATOM 5755 C C . SER B 2 27 ? 145.799 133.854 112.999 1.00 49.87 27 SER B C 1
ATOM 5756 O O . SER B 2 27 ? 145.273 134.761 112.350 1.00 49.87 27 SER B O 1
ATOM 5759 N N . HIS B 2 28 ? 145.101 132.869 113.566 1.00 51.79 28 HIS B N 1
ATOM 5760 C CA . HIS B 2 28 ? 143.652 132.822 113.420 1.00 51.79 28 HIS B CA 1
ATOM 5761 C C . HIS B 2 28 ? 142.971 133.999 114.102 1.00 51.79 28 HIS B C 1
ATOM 5762 O O . HIS B 2 28 ? 141.931 134.473 113.630 1.00 51.79 28 HIS B O 1
ATOM 5769 N N . SER B 2 29 ? 143.534 134.486 115.206 1.00 43.73 29 SER B N 1
ATOM 5770 C CA . SER B 2 29 ? 142.971 135.663 115.852 1.00 43.73 29 SER B CA 1
ATOM 5771 C C . SER B 2 29 ? 142.967 136.854 114.906 1.00 43.73 29 SER B C 1
ATOM 5772 O O . SER B 2 29 ? 142.022 137.650 114.895 1.00 43.73 29 SER B O 1
ATOM 5775 N N . ALA B 2 30 ? 144.003 136.982 114.084 1.00 40.07 30 ALA B N 1
ATOM 5776 C CA . ALA B 2 30 ? 144.063 138.111 113.169 1.00 40.07 30 ALA B CA 1
ATOM 5777 C C . ALA B 2 30 ? 143.109 137.928 111.998 1.00 40.07 30 ALA B C 1
ATOM 5778 O O . ALA B 2 30 ? 142.479 138.890 111.542 1.00 40.07 30 ALA B O 1
ATOM 5780 N N . MET B 2 31 ? 142.997 136.704 111.489 1.00 40.21 31 MET B N 1
ATOM 5781 C CA . MET B 2 31 ? 142.025 136.442 110.439 1.00 40.21 31 MET B CA 1
ATOM 5782 C C . MET B 2 31 ? 140.617 136.739 110.923 1.00 40.21 31 MET B C 1
ATOM 5783 O O . MET B 2 31 ? 139.753 137.138 110.139 1.00 40.21 31 MET B O 1
ATOM 5788 N N . ARG B 2 32 ? 140.364 136.548 112.215 1.00 34.92 32 ARG B N 1
ATOM 5789 C CA . ARG B 2 32 ? 139.100 136.992 112.776 1.00 34.92 32 ARG B CA 1
ATOM 5790 C C . ARG B 2 32 ? 139.027 138.507 112.817 1.00 34.92 32 ARG B C 1
ATOM 5791 O O . ARG B 2 32 ? 138.018 139.100 112.424 1.00 34.92 32 ARG B O 1
ATOM 5799 N N . GLY B 2 33 ? 140.077 139.151 113.288 1.00 34.09 33 GLY B N 1
ATOM 5800 C CA . GLY B 2 33 ? 140.051 140.587 113.420 1.00 34.09 33 GLY B CA 1
ATOM 5801 C C . GLY B 2 33 ? 140.124 141.389 112.147 1.00 34.09 33 GLY B C 1
ATOM 5802 O O . GLY B 2 33 ? 140.170 142.616 112.214 1.00 34.09 33 GLY B O 1
ATOM 5803 N N . GLN B 2 34 ? 140.171 140.742 110.992 1.00 35.73 34 GLN B N 1
ATOM 5804 C CA . GLN B 2 34 ? 140.278 141.443 109.713 1.00 35.73 34 GLN B CA 1
ATOM 5805 C C . GLN B 2 34 ? 139.368 142.654 109.520 1.00 35.73 34 GLN B C 1
ATOM 5806 O O . GLN B 2 34 ? 139.711 143.555 108.758 1.00 35.73 34 GLN B O 1
ATOM 5812 N N . ALA B 2 35 ? 138.219 142.709 110.179 1.00 33.13 35 ALA B N 1
ATOM 5813 C CA . ALA B 2 35 ? 137.375 143.893 110.048 1.00 33.13 35 ALA B CA 1
ATOM 5814 C C . ALA B 2 35 ? 137.517 144.863 111.211 1.00 33.13 35 ALA B C 1
ATOM 5815 O O . ALA B 2 35 ? 136.819 145.875 111.240 1.00 33.13 35 ALA B O 1
ATOM 5817 N N . PHE B 2 36 ? 138.405 144.595 112.155 1.00 32.51 36 PHE B N 1
ATOM 5818 C CA . PHE B 2 36 ? 138.562 145.430 113.330 1.00 32.51 36 PHE B CA 1
ATOM 5819 C C . PHE B 2 36 ? 139.511 146.585 113.035 1.00 32.51 36 PHE B C 1
ATOM 5820 O O . PHE B 2 36 ? 140.101 146.677 111.960 1.00 32.51 36 PHE B O 1
ATOM 5828 N N . ALA B 2 37 ? 139.668 147.479 114.008 1.00 32.17 37 ALA B N 1
ATOM 5829 C CA . ALA B 2 37 ? 140.742 148.457 113.949 1.00 32.17 37 ALA B CA 1
ATOM 5830 C C . ALA B 2 37 ? 142.072 147.767 114.229 1.00 32.17 37 ALA B C 1
ATOM 5831 O O . ALA B 2 37 ? 142.141 146.805 114.988 1.00 32.17 37 ALA B O 1
ATOM 5833 N N . GLN B 2 38 ? 143.128 148.229 113.576 1.00 32.81 38 GLN B N 1
ATOM 5834 C CA . GLN B 2 38 ? 144.420 147.576 113.655 1.00 32.81 38 GLN B CA 1
ATOM 5835 C C . GLN B 2 38 ? 145.328 148.321 114.617 1.00 32.81 38 GLN B C 1
ATOM 5836 O O . GLN B 2 38 ? 145.202 149.527 114.807 1.00 32.81 38 GLN B O 1
ATOM 5842 N N . TRP B 2 39 ? 146.240 147.584 115.230 1.00 36.09 39 TRP B N 1
ATOM 5843 C CA . TRP B 2 39 ? 147.123 148.119 116.251 1.00 36.09 39 TRP B CA 1
ATOM 5844 C C . TRP B 2 39 ? 148.548 147.660 115.978 1.00 36.09 39 TRP B C 1
ATOM 5845 O O . TRP B 2 39 ? 148.798 146.460 115.876 1.00 36.09 39 TRP B O 1
ATOM 5856 N N . THR B 2 40 ? 149.477 148.607 115.858 1.00 41.21 40 THR B N 1
ATOM 5857 C CA . THR B 2 40 ? 150.875 148.312 115.571 1.00 41.21 40 THR B CA 1
ATOM 5858 C C . THR B 2 40 ? 151.747 148.715 116.745 1.00 41.21 40 THR B C 1
ATOM 5859 O O . THR B 2 40 ? 151.515 149.751 117.369 1.00 41.21 40 THR B O 1
ATOM 5863 N N . TRP B 2 41 ? 152.760 147.908 117.026 1.00 41.45 41 TRP B N 1
ATOM 5864 C CA . TRP B 2 41 ? 153.640 148.193 118.145 1.00 41.45 41 TRP B CA 1
ATOM 5865 C C . TRP B 2 41 ? 154.680 149.221 117.749 1.00 41.45 41 TRP B C 1
ATOM 5866 O O . TRP B 2 41 ? 155.150 149.249 116.613 1.00 41.45 41 TRP B O 1
ATOM 5877 N N . LYS B 2 42 ? 155.026 150.080 118.692 1.00 55.57 42 LYS B N 1
ATOM 5878 C CA . LYS B 2 42 ? 156.031 151.105 118.486 1.00 55.57 42 LYS B CA 1
ATOM 5879 C C . LYS B 2 42 ? 157.121 150.922 119.524 1.00 55.57 42 LYS B C 1
ATOM 5880 O O . LYS B 2 42 ? 156.842 150.905 120.725 1.00 55.57 42 LYS B O 1
ATOM 5886 N N . GLY B 2 43 ? 158.346 150.776 119.064 1.00 67.83 43 GLY B N 1
ATOM 5887 C CA . GLY B 2 43 ? 159.449 150.555 119.963 1.00 67.83 43 GLY B CA 1
ATOM 5888 C C . GLY B 2 43 ? 159.670 149.082 120.241 1.00 67.83 43 GLY B C 1
ATOM 5889 O O . GLY B 2 43 ? 159.244 148.197 119.497 1.00 67.83 43 GLY B O 1
ATOM 5890 N N . LYS B 2 44 ? 160.380 148.827 121.335 1.00 76.43 44 LYS B N 1
ATOM 5891 C CA . LYS B 2 44 ? 160.689 147.475 121.771 1.00 76.43 44 LYS B CA 1
ATOM 5892 C C . LYS B 2 44 ? 159.901 147.174 123.033 1.00 76.43 44 LYS B C 1
ATOM 5893 O O . LYS B 2 44 ? 159.559 148.081 123.797 1.00 76.43 44 LYS B O 1
ATOM 5899 N N . GLY B 2 45 ? 159.595 145.903 123.238 1.00 66.02 45 GLY B N 1
ATOM 5900 C CA . GLY B 2 45 ? 158.679 145.565 124.301 1.00 66.02 45 GLY B CA 1
ATOM 5901 C C . GLY B 2 45 ? 157.266 145.825 123.837 1.00 66.02 45 GLY B C 1
ATOM 5902 O O . GLY B 2 45 ? 156.996 146.822 123.165 1.00 66.02 45 GLY B O 1
ATOM 5903 N N . ARG B 2 46 ? 156.354 144.925 124.157 1.00 51.91 46 ARG B N 1
ATOM 5904 C CA . ARG B 2 46 ? 154.995 145.109 123.690 1.00 51.91 46 ARG B CA 1
ATOM 5905 C C . ARG B 2 46 ? 154.230 145.970 124.680 1.00 51.91 46 ARG B C 1
ATOM 5906 O O . ARG B 2 46 ? 153.434 145.467 125.475 1.00 51.91 46 ARG B O 1
ATOM 5914 N N . THR B 2 47 ? 154.474 147.263 124.635 1.00 50.73 47 THR B N 1
ATOM 5915 C CA . THR B 2 47 ? 153.884 148.218 125.559 1.00 50.73 47 THR B CA 1
ATOM 5916 C C . THR B 2 47 ? 153.137 149.349 124.871 1.00 50.73 47 THR B C 1
ATOM 5917 O O . THR B 2 47 ? 152.029 149.684 125.288 1.00 50.73 47 THR B O 1
ATOM 5921 N N .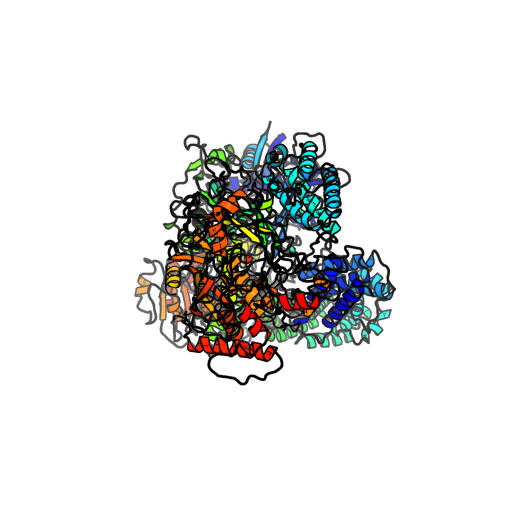 ALA B 2 48 ? 153.700 149.926 123.816 1.00 49.02 48 ALA B N 1
ATOM 5922 C CA . ALA B 2 48 ? 153.147 151.120 123.205 1.00 49.02 48 ALA B CA 1
ATOM 5923 C C . ALA B 2 48 ? 153.010 150.913 121.708 1.00 49.02 48 ALA B C 1
ATOM 5924 O O . ALA B 2 48 ? 153.651 150.043 121.118 1.00 49.02 48 ALA B O 1
ATOM 5926 N N . GLY B 2 49 ? 152.166 151.729 121.096 1.00 43.61 49 GLY B N 1
ATOM 5927 C CA . GLY B 2 49 ? 151.958 151.618 119.671 1.00 43.61 49 GLY B CA 1
ATOM 5928 C C . GLY B 2 49 ? 150.968 152.645 119.181 1.00 43.61 49 GLY B C 1
ATOM 5929 O O . GLY B 2 49 ? 150.708 153.650 119.837 1.00 43.61 49 GLY B O 1
ATOM 5930 N N . LYS B 2 50 ? 150.422 152.365 118.006 1.00 41.21 50 LYS B N 1
ATOM 5931 C CA . LYS B 2 50 ? 149.436 153.215 117.369 1.00 41.21 50 LYS B CA 1
ATOM 5932 C C . LYS B 2 50 ? 148.264 152.384 116.881 1.00 41.21 50 LYS B C 1
ATOM 5933 O O . LYS B 2 50 ? 148.399 151.205 116.560 1.00 41.21 50 LYS B O 1
ATOM 5939 N N . SER B 2 51 ? 147.102 153.020 116.841 1.00 39.13 51 SER B N 1
ATOM 5940 C CA . SER B 2 51 ? 145.870 152.416 116.361 1.00 39.13 51 SER B CA 1
ATOM 5941 C C . SER B 2 51 ? 145.471 153.095 115.064 1.00 39.13 51 SER B C 1
ATOM 5942 O O . SER B 2 51 ? 145.603 154.313 114.932 1.00 39.13 51 SER B O 1
ATOM 5945 N N . PHE B 2 52 ? 145.009 152.314 114.096 1.00 37.62 52 PHE B N 1
ATOM 5946 C CA . PHE B 2 52 ? 144.619 152.875 112.814 1.00 37.62 52 PHE B CA 1
ATOM 5947 C C . PHE B 2 52 ? 143.524 152.024 112.198 1.00 37.62 52 PHE B C 1
ATOM 5948 O O . PHE B 2 52 ? 143.223 150.932 112.666 1.00 37.62 52 PHE B O 1
ATOM 5956 N N . ILE B 2 53 ? 142.918 152.559 111.144 1.00 35.23 53 ILE B N 1
ATOM 5957 C CA . ILE B 2 53 ? 141.879 151.883 110.378 1.00 35.23 53 ILE B CA 1
ATOM 5958 C C . ILE B 2 53 ? 142.270 151.940 108.912 1.00 35.23 53 ILE B C 1
ATOM 5959 O O . ILE B 2 53 ? 142.525 153.023 108.380 1.00 35.23 53 ILE B O 1
ATOM 5964 N N . THR B 2 54 ? 142.310 150.789 108.256 1.00 34.33 54 THR B N 1
ATOM 5965 C CA . THR B 2 54 ? 142.783 150.747 106.880 1.00 34.33 54 THR B CA 1
ATOM 5966 C C . THR B 2 54 ? 141.778 151.391 105.941 1.00 34.33 54 THR B C 1
ATOM 5967 O O . THR B 2 54 ? 140.580 151.126 106.020 1.00 34.33 54 THR B O 1
ATOM 5971 N N . GLY B 2 55 ? 142.269 152.236 105.040 1.00 35.54 55 GLY B N 1
ATOM 5972 C CA . GLY B 2 55 ? 141.401 152.828 104.045 1.00 35.54 55 GLY B CA 1
ATOM 5973 C C . GLY B 2 55 ? 140.713 151.805 103.180 1.00 35.54 55 GLY B C 1
ATOM 5974 O O . GLY B 2 55 ? 139.682 152.105 102.583 1.00 35.54 55 GLY B O 1
ATOM 5975 N N . THR B 2 56 ? 141.262 150.597 103.106 1.00 36.39 56 THR B N 1
ATOM 5976 C CA . THR B 2 56 ? 140.581 149.504 102.436 1.00 36.39 56 THR B CA 1
ATOM 5977 C C . THR B 2 56 ? 139.271 149.174 103.130 1.00 36.39 56 THR B C 1
ATOM 5978 O O . THR B 2 56 ? 138.255 148.932 102.474 1.00 36.39 56 THR B O 1
ATOM 5982 N N . LEU B 2 57 ? 139.258 149.215 104.458 1.00 33.42 57 LEU B N 1
ATOM 5983 C CA . LEU B 2 57 ? 138.029 148.938 105.191 1.00 33.42 57 LEU B CA 1
ATOM 5984 C C . LEU B 2 57 ? 137.014 150.059 105.018 1.00 33.42 57 LEU B C 1
ATOM 5985 O O . LEU B 2 57 ? 135.819 149.805 104.830 1.00 33.42 57 LEU B O 1
ATOM 5990 N N . VAL B 2 58 ? 137.463 151.307 105.109 1.00 32.93 58 VAL B N 1
ATOM 5991 C CA . VAL B 2 58 ? 136.563 152.429 104.892 1.00 32.93 58 VAL B CA 1
ATOM 5992 C C . VAL B 2 58 ? 135.982 152.369 103.492 1.00 32.93 58 VAL B C 1
ATOM 5993 O O . VAL B 2 58 ? 134.804 152.661 103.277 1.00 32.93 58 VAL B O 1
ATOM 5997 N N . ARG B 2 59 ? 136.786 151.953 102.519 1.00 35.58 59 ARG B N 1
ATOM 5998 C CA . ARG B 2 59 ? 136.287 151.900 101.156 1.00 35.58 59 ARG B CA 1
ATOM 5999 C C . ARG B 2 59 ? 135.309 150.753 100.976 1.00 35.58 59 ARG B C 1
ATOM 6000 O O . ARG B 2 59 ? 134.345 150.870 100.222 1.00 35.58 59 ARG B O 1
ATOM 6008 N N . SER B 2 60 ? 135.533 149.638 101.662 1.00 34.23 60 SER B N 1
ATOM 6009 C CA . SER B 2 60 ? 134.561 148.553 101.618 1.00 34.23 60 SER B CA 1
ATOM 6010 C C . SER B 2 60 ? 133.224 148.997 102.192 1.00 34.23 60 SER B C 1
ATOM 6011 O O . SER B 2 60 ? 132.161 148.732 101.615 1.00 34.23 60 SER B O 1
ATOM 6014 N N . ALA B 2 61 ? 133.257 149.689 103.328 1.00 34.27 61 ALA B N 1
ATOM 6015 C CA . ALA B 2 61 ? 132.017 150.199 103.899 1.00 34.27 61 ALA B CA 1
ATOM 6016 C C . ALA B 2 61 ? 131.361 151.205 102.968 1.00 34.27 61 ALA B C 1
ATOM 6017 O O . ALA B 2 61 ? 130.135 151.248 102.850 1.00 34.27 61 ALA B O 1
ATOM 6019 N N . VAL B 2 62 ? 132.162 152.005 102.276 1.00 34.89 62 VAL B N 1
ATOM 6020 C CA . VAL B 2 62 ? 131.602 153.018 101.395 1.00 34.89 62 VAL B CA 1
ATOM 6021 C C . VAL B 2 62 ? 130.958 152.378 100.177 1.00 34.89 62 VAL B C 1
ATOM 6022 O O . VAL B 2 62 ? 129.908 152.829 99.715 1.00 34.89 62 VAL B O 1
ATOM 6026 N N . ILE B 2 63 ? 131.561 151.321 99.633 1.00 36.47 63 ILE B N 1
ATOM 6027 C CA . ILE B 2 63 ? 130.928 150.709 98.474 1.00 36.47 63 ILE B CA 1
ATOM 6028 C C . ILE B 2 63 ? 129.684 149.951 98.894 1.00 36.47 63 ILE B C 1
ATOM 6029 O O . ILE B 2 63 ? 128.714 149.882 98.132 1.00 36.47 63 ILE B O 1
ATOM 6034 N N . LYS B 2 64 ? 129.644 149.410 100.110 1.00 36.31 64 LYS B N 1
ATOM 6035 C CA . LYS B 2 64 ? 128.383 148.815 100.537 1.00 36.31 64 LYS B CA 1
ATOM 6036 C C . LYS B 2 64 ? 127.308 149.881 100.703 1.00 36.31 64 LYS B C 1
ATOM 6037 O O . LYS B 2 64 ? 126.151 149.674 100.324 1.00 36.31 64 LYS B O 1
ATOM 6043 N N . ALA B 2 65 ? 127.672 151.034 101.253 1.00 38.51 65 ALA B N 1
ATOM 6044 C CA . ALA B 2 65 ? 126.711 152.120 101.381 1.00 38.51 65 ALA B CA 1
ATOM 6045 C C . ALA B 2 65 ? 126.230 152.597 100.020 1.00 38.51 65 ALA B C 1
ATOM 6046 O O . ALA B 2 65 ? 125.056 152.925 99.856 1.00 38.51 65 ALA B O 1
ATOM 6048 N N . VAL B 2 66 ? 127.115 152.643 99.028 1.00 41.44 66 VAL B N 1
ATOM 6049 C CA . VAL B 2 66 ? 126.703 153.092 97.705 1.00 41.44 66 VAL B CA 1
ATOM 6050 C C . VAL B 2 66 ? 125.769 152.087 97.068 1.00 41.44 66 VAL B C 1
ATOM 6051 O O . VAL B 2 66 ? 124.758 152.457 96.461 1.00 41.44 66 VAL B O 1
ATOM 6055 N N . GLU B 2 67 ? 126.107 150.806 97.152 1.00 43.50 67 GLU B N 1
ATOM 6056 C CA . GLU B 2 67 ? 125.242 149.801 96.560 1.00 43.50 67 GLU B CA 1
ATOM 6057 C C . GLU B 2 67 ? 123.879 149.807 97.225 1.00 43.50 67 GLU B C 1
ATOM 6058 O O . GLU B 2 67 ? 122.856 149.637 96.556 1.00 43.50 67 GLU B O 1
ATOM 6064 N N . GLU B 2 68 ? 123.833 150.072 98.529 1.00 44.61 68 GLU B N 1
ATOM 6065 C CA . GLU B 2 68 ? 122.541 150.210 99.188 1.00 44.61 68 GLU B CA 1
ATOM 6066 C C . GLU B 2 68 ? 121.791 151.445 98.697 1.00 44.61 68 GLU B C 1
ATOM 6067 O O . GLU B 2 68 ? 120.597 151.371 98.388 1.00 44.61 68 GLU B O 1
ATOM 6073 N N . LEU B 2 69 ? 122.477 152.585 98.616 1.00 43.73 69 LEU B N 1
ATOM 6074 C CA . LEU B 2 69 ? 121.852 153.823 98.164 1.00 43.73 69 LEU B CA 1
ATOM 6075 C C . LEU B 2 69 ? 121.315 153.687 96.750 1.00 43.73 69 LEU B C 1
ATOM 6076 O O . LEU B 2 69 ? 120.410 154.418 96.345 1.00 43.73 69 LEU B O 1
ATOM 6081 N N . LEU B 2 70 ? 121.906 152.793 95.962 1.00 47.69 70 LEU B N 1
ATOM 6082 C CA . LEU B 2 70 ? 121.404 152.572 94.613 1.00 47.69 70 LEU B CA 1
ATOM 6083 C C . LEU B 2 70 ? 120.225 151.616 94.620 1.00 47.69 70 LEU B C 1
ATOM 6084 O O . LEU B 2 70 ? 119.229 151.841 93.929 1.00 47.69 70 LEU B O 1
ATOM 6089 N N . SER B 2 71 ? 120.323 150.535 95.381 1.00 45.90 71 SER B N 1
ATOM 6090 C CA . SER B 2 71 ? 119.221 149.589 95.437 1.00 45.90 71 SER B CA 1
ATOM 6091 C C . SER B 2 71 ? 117.960 150.234 95.991 1.00 45.90 71 SER B C 1
ATOM 6092 O O . SER B 2 71 ? 116.853 149.773 95.699 1.00 45.90 71 SER B O 1
ATOM 6095 N N . LEU B 2 72 ? 118.104 151.300 96.780 1.00 48.10 72 LEU B N 1
ATOM 6096 C CA . LEU B 2 72 ? 116.935 152.003 97.301 1.00 48.10 72 LEU B CA 1
ATOM 6097 C C . LEU B 2 72 ? 116.123 152.652 96.192 1.00 48.10 72 LEU B C 1
ATOM 6098 O O . LEU B 2 72 ? 114.901 152.778 96.300 1.00 48.10 72 LEU B O 1
ATOM 6103 N N . ASN B 2 73 ? 116.781 153.110 95.143 1.00 53.88 73 ASN B N 1
ATOM 6104 C CA . ASN B 2 73 ? 116.102 153.757 94.036 1.00 53.88 73 ASN B CA 1
ATOM 6105 C C . ASN B 2 73 ? 115.757 152.797 92.945 1.00 53.88 73 ASN B C 1
ATOM 6106 O O . ASN B 2 73 ? 115.287 153.215 91.885 1.00 53.88 73 ASN B O 1
ATOM 6111 N N . ASN B 2 74 ? 115.963 151.514 93.197 1.00 56.54 74 ASN B N 1
ATOM 6112 C CA . ASN B 2 74 ? 115.940 150.500 92.159 1.00 56.54 74 ASN B CA 1
ATOM 6113 C C . ASN B 2 74 ? 116.906 150.854 91.039 1.00 56.54 74 ASN B C 1
ATOM 6114 O O . ASN B 2 74 ? 116.538 150.921 89.867 1.00 56.54 74 ASN B O 1
ATOM 6119 N N . GLY B 2 75 ? 118.156 151.081 91.410 1.00 56.52 75 GLY B N 1
ATOM 6120 C CA . GLY B 2 75 ? 119.234 151.134 90.459 1.00 56.52 75 GLY B CA 1
ATOM 6121 C C . GLY B 2 75 ? 119.508 152.477 89.842 1.00 56.52 75 GLY B C 1
ATOM 6122 O O . GLY B 2 75 ? 120.354 152.561 88.950 1.00 56.52 75 GLY B O 1
ATOM 6123 N N . LYS B 2 76 ? 118.833 153.529 90.272 1.00 60.10 76 LYS B N 1
ATOM 6124 C CA . LYS B 2 76 ? 119.038 154.851 89.705 1.00 60.10 76 LYS B CA 1
ATOM 6125 C C . LYS B 2 76 ? 119.792 155.732 90.687 1.00 60.10 76 LYS B C 1
ATOM 6126 O O . LYS B 2 76 ? 119.696 155.549 91.902 1.00 60.10 76 LYS B O 1
ATOM 6132 N N . TRP B 2 77 ? 120.558 156.670 90.150 1.00 62.84 77 TRP B N 1
ATOM 6133 C CA . TRP B 2 77 ? 121.202 157.717 90.929 1.00 62.84 77 TRP B CA 1
ATOM 6134 C C . TRP B 2 77 ? 120.910 159.043 90.249 1.00 62.84 77 TRP B C 1
ATOM 6135 O O . TRP B 2 77 ? 121.316 159.253 89.102 1.00 62.84 77 TRP B O 1
ATOM 6146 N N . GLU B 2 78 ? 120.208 159.930 90.953 1.00 69.93 78 GLU B N 1
ATOM 6147 C CA . GLU B 2 78 ? 119.752 161.197 90.392 1.00 69.93 78 GLU B CA 1
ATOM 6148 C C . GLU B 2 78 ? 119.017 160.994 89.069 1.00 69.93 78 GLU B C 1
ATOM 6149 O O . GLU B 2 78 ? 119.130 161.799 88.148 1.00 69.93 78 GLU B O 1
ATOM 6155 N N . GLY B 2 79 ? 118.264 159.904 88.972 1.00 71.12 79 GLY B N 1
ATOM 6156 C CA . GLY B 2 79 ? 117.462 159.643 87.798 1.00 71.12 79 GLY B CA 1
ATOM 6157 C C . GLY B 2 79 ? 118.166 158.963 86.648 1.00 71.12 79 GLY B C 1
ATOM 6158 O O . GLY B 2 79 ? 117.530 158.716 85.620 1.00 71.12 79 GLY B O 1
ATOM 6159 N N . VAL B 2 80 ? 119.444 158.630 86.785 1.00 71.37 80 VAL B N 1
ATOM 6160 C CA . VAL B 2 80 ? 120.220 158.009 85.721 1.00 71.37 80 VAL B CA 1
ATOM 6161 C C . VAL B 2 80 ? 120.578 156.595 86.158 1.00 71.37 80 VAL B C 1
ATOM 6162 O O . VAL B 2 80 ? 121.348 156.422 87.103 1.00 71.37 80 VAL B O 1
ATOM 6166 N N . PRO B 2 81 ? 120.076 155.555 85.498 1.00 73.35 81 PRO B N 1
ATOM 6167 C CA . PRO B 2 81 ? 120.359 154.194 85.954 1.00 73.35 81 PRO B CA 1
ATOM 6168 C C . PRO B 2 81 ? 121.802 153.822 85.674 1.00 73.35 81 PRO B C 1
ATOM 6169 O O . PRO B 2 81 ? 122.329 154.080 84.592 1.00 73.35 81 PRO B O 1
ATOM 6173 N N . CYS B 2 82 ? 122.429 153.183 86.656 1.00 69.54 82 CYS B N 1
ATOM 6174 C CA . CYS B 2 82 ? 123.865 152.952 86.661 1.00 69.54 82 CYS B CA 1
ATOM 6175 C C . CYS B 2 82 ? 124.191 151.545 86.183 1.00 69.54 82 CYS B C 1
ATOM 6176 O O . CYS B 2 82 ? 123.331 150.658 86.158 1.00 69.54 82 CYS B O 1
ATOM 6179 N N . CYS B 2 83 ? 125.456 151.364 85.788 1.00 70.17 83 CYS B N 1
ATOM 6180 C CA . CYS B 2 83 ? 126.025 150.036 85.621 1.00 70.17 83 CYS B CA 1
ATOM 6181 C C . CYS B 2 83 ? 125.593 149.144 86.769 1.00 70.17 83 CYS B C 1
ATOM 6182 O O . CYS B 2 83 ? 125.420 149.606 87.899 1.00 70.17 83 CYS B O 1
ATOM 6185 N N . ASN B 2 84 ? 125.404 147.862 86.476 1.00 56.78 84 ASN B N 1
ATOM 6186 C CA . ASN B 2 84 ? 125.189 146.917 87.557 1.00 56.78 84 ASN B CA 1
ATOM 6187 C C . ASN B 2 84 ? 126.386 146.848 88.482 1.00 56.78 84 ASN B C 1
ATOM 6188 O O . ASN B 2 84 ? 126.241 146.432 89.633 1.00 56.78 84 ASN B O 1
ATOM 6193 N N . GLY B 2 85 ? 127.555 147.263 88.014 1.00 54.12 85 GLY B N 1
ATOM 6194 C CA . GLY B 2 85 ? 128.759 147.172 88.810 1.00 54.12 85 GLY B CA 1
ATOM 6195 C C . GLY B 2 85 ? 129.289 145.759 88.792 1.00 54.12 85 GLY B C 1
ATOM 6196 O O . GLY B 2 85 ? 128.503 144.811 88.813 1.00 54.12 85 GLY B O 1
ATOM 6197 N N . SER B 2 86 ? 130.604 145.593 88.740 1.00 48.10 86 SER B N 1
ATOM 6198 C CA . SER B 2 86 ? 131.220 144.278 88.663 1.00 48.10 86 SER B CA 1
ATOM 6199 C C . SER B 2 86 ? 131.904 143.963 89.980 1.00 48.10 86 SER B C 1
ATOM 6200 O O . SER B 2 86 ? 132.680 144.772 90.488 1.00 48.10 86 SER B O 1
ATOM 6203 N N . PHE B 2 87 ? 131.610 142.788 90.528 1.00 43.11 87 PHE B N 1
ATOM 6204 C CA . PHE B 2 87 ? 132.214 142.366 91.780 1.00 43.11 87 PHE B CA 1
ATOM 6205 C C . PHE B 2 87 ? 132.708 140.932 91.686 1.00 43.11 87 PHE B C 1
ATOM 6206 O O . PHE B 2 87 ? 132.468 140.130 92.591 1.00 43.11 87 PHE B O 1
ATOM 6214 N N . GLN B 2 88 ? 133.378 140.587 90.593 1.00 42.86 88 GLN B N 1
ATOM 6215 C CA . GLN B 2 88 ? 134.006 139.285 90.455 1.00 42.86 88 GLN B CA 1
ATOM 6216 C C . GLN B 2 88 ? 135.227 139.426 89.568 1.00 42.86 88 GLN B C 1
ATOM 6217 O O . GLN B 2 88 ? 135.210 140.170 88.591 1.00 42.86 88 GLN B O 1
ATOM 6223 N N . THR B 2 89 ? 136.279 138.703 89.918 1.00 49.20 89 THR B N 1
ATOM 6224 C CA . THR B 2 89 ? 137.573 138.799 89.266 1.00 49.20 89 THR B CA 1
ATOM 6225 C C . THR B 2 89 ? 138.031 137.401 88.897 1.00 49.20 89 THR B C 1
ATOM 6226 O O . THR B 2 89 ? 138.027 136.507 89.745 1.00 49.20 89 THR B O 1
ATOM 6230 N N . ASP B 2 90 ? 138.418 137.209 87.640 1.00 65.07 90 ASP B N 1
ATOM 6231 C CA . ASP B 2 90 ? 138.854 135.898 87.184 1.00 65.07 90 ASP B CA 1
ATOM 6232 C C . ASP B 2 90 ? 140.322 135.676 87.512 1.00 65.07 90 ASP B C 1
ATOM 6233 O O . ASP B 2 90 ? 141.142 136.586 87.383 1.00 65.07 90 ASP B O 1
ATOM 6238 N N . GLU B 2 91 ? 140.653 134.449 87.906 1.00 69.45 91 GLU B N 1
ATOM 6239 C CA . GLU B 2 91 ? 142.004 134.147 88.356 1.00 69.45 91 GLU B CA 1
ATOM 6240 C C . GLU B 2 91 ? 143.010 134.216 87.217 1.00 69.45 91 GLU B C 1
ATOM 6241 O O . GLU B 2 91 ? 144.139 134.680 87.418 1.00 69.45 91 GLU B O 1
ATOM 6247 N N . SER B 2 92 ? 142.624 133.764 86.023 1.00 72.28 92 SER B N 1
ATOM 6248 C CA . SER B 2 92 ? 143.547 133.787 84.895 1.00 72.28 92 SER B CA 1
ATOM 6249 C C . SER B 2 92 ? 143.946 135.210 84.537 1.00 72.28 92 SER B C 1
ATOM 6250 O O . SER B 2 92 ? 145.134 135.502 84.368 1.00 72.28 92 SER B O 1
ATOM 6253 N N . LYS B 2 93 ? 142.975 136.117 84.446 1.00 70.63 93 LYS B N 1
ATOM 6254 C CA . LYS B 2 93 ? 143.278 137.467 83.983 1.00 70.63 93 LYS B CA 1
ATOM 6255 C C . LYS B 2 93 ? 144.103 138.244 85.004 1.00 70.63 93 LYS B C 1
ATOM 6256 O O . LYS B 2 93 ? 144.898 139.111 84.629 1.00 70.63 93 LYS B O 1
ATOM 6262 N N . GLY B 2 94 ? 143.917 137.969 86.293 1.00 65.34 94 GLY B N 1
ATOM 6263 C CA . GLY B 2 94 ? 144.668 138.677 87.316 1.00 65.34 94 GLY B CA 1
ATOM 6264 C C . GLY B 2 94 ? 144.484 138.030 88.669 1.00 65.34 94 GLY B C 1
ATOM 6265 O O . GLY B 2 94 ? 143.740 137.062 88.824 1.00 65.34 94 GLY B O 1
ATOM 6266 N N . LYS B 2 95 ? 145.182 138.580 89.658 1.00 51.01 95 LYS B N 1
ATOM 6267 C CA . LYS B 2 95 ? 145.077 138.057 91.009 1.00 51.01 95 LYS B CA 1
ATOM 6268 C C . LYS B 2 95 ? 143.827 138.593 91.701 1.00 51.01 95 LYS B C 1
ATOM 6269 O O . LYS B 2 95 ? 143.284 139.638 91.343 1.00 51.01 95 LYS B O 1
ATOM 6275 N N . LYS B 2 96 ? 143.380 137.860 92.713 1.00 46.60 96 LYS B N 1
ATOM 6276 C CA . LYS B 2 96 ? 142.171 138.209 93.429 1.00 46.60 96 LYS B CA 1
ATOM 6277 C C . LYS B 2 96 ? 142.398 139.418 94.326 1.00 46.60 96 LYS B C 1
ATOM 6278 O O . LYS B 2 96 ? 143.527 139.882 94.480 1.00 46.60 96 LYS B O 1
ATOM 6284 N N . PRO B 2 97 ? 141.336 139.964 94.914 1.00 40.14 97 PRO B N 1
ATOM 6285 C CA . PRO B 2 97 ? 141.523 140.962 95.963 1.00 40.14 97 PRO B CA 1
ATOM 6286 C C . PRO B 2 97 ? 142.144 140.360 97.213 1.00 40.14 97 PRO B C 1
ATOM 6287 O O . PRO B 2 97 ? 142.255 139.146 97.370 1.00 40.14 97 PRO B O 1
ATOM 6291 N N . SER B 2 98 ? 142.557 141.240 98.121 1.00 40.51 98 SER B N 1
ATOM 6292 C CA . SER B 2 98 ? 143.036 140.767 99.410 1.00 40.51 98 SER B CA 1
ATOM 6293 C C . SER B 2 98 ? 141.903 140.203 100.245 1.00 40.51 98 SER B C 1
ATOM 6294 O O . SER B 2 98 ? 142.137 139.348 101.102 1.00 40.51 98 SER B O 1
ATOM 6297 N N . PHE B 2 99 ? 140.680 140.662 100.008 1.00 36.80 99 PHE B N 1
ATOM 6298 C CA . PHE B 2 99 ? 139.492 140.189 100.700 1.00 36.80 99 PHE B CA 1
ATOM 6299 C C . PHE B 2 99 ? 138.423 139.836 99.683 1.00 36.80 99 PHE B C 1
ATOM 6300 O O . PHE B 2 99 ? 138.168 140.601 98.755 1.00 36.80 99 PHE B O 1
ATOM 6308 N N . LEU B 2 100 ? 137.780 138.697 99.877 1.00 36.89 100 LEU B N 1
ATOM 6309 C CA . LEU B 2 100 ? 136.765 138.201 98.965 1.00 36.89 100 LEU B CA 1
ATOM 6310 C C . LEU B 2 100 ? 135.401 138.255 99.631 1.00 36.89 100 LEU B C 1
ATOM 6311 O O . LEU B 2 100 ? 135.270 137.948 100.816 1.00 36.89 100 LEU B O 1
ATOM 6316 N N . ARG B 2 101 ? 134.385 138.636 98.867 1.00 36.58 101 ARG B N 1
ATOM 6317 C CA . ARG B 2 101 ? 133.050 138.842 99.409 1.00 36.58 101 ARG B CA 1
ATOM 6318 C C . ARG B 2 101 ? 132.290 137.526 99.503 1.00 36.58 101 ARG B C 1
ATOM 6319 O O . ARG B 2 101 ? 132.312 136.721 98.573 1.00 36.58 101 ARG B O 1
ATOM 6327 N N . LYS B 2 102 ? 131.610 137.314 100.628 1.00 36.55 102 LYS B N 1
ATOM 6328 C CA . LYS B 2 102 ? 130.732 136.170 100.806 1.00 36.55 102 LYS B CA 1
ATOM 6329 C C . LYS B 2 102 ? 129.258 136.526 100.827 1.00 36.55 102 LYS B C 1
ATOM 6330 O O . LYS B 2 102 ? 128.431 135.665 100.533 1.00 36.55 102 LYS B O 1
ATOM 6336 N N . ARG B 2 103 ? 128.907 137.749 101.187 1.00 36.61 103 ARG B N 1
ATOM 6337 C CA . ARG B 2 103 ? 127.509 138.091 101.332 1.00 36.61 103 ARG B CA 1
ATOM 6338 C C . ARG B 2 103 ? 126.845 138.239 99.977 1.00 36.61 103 ARG B C 1
ATOM 6339 O O . ARG B 2 103 ? 127.477 138.152 98.928 1.00 36.61 103 ARG B O 1
ATOM 6347 N N . HIS B 2 104 ? 125.542 138.466 100.021 1.00 37.44 104 HIS B N 1
ATOM 6348 C CA . HIS B 2 104 ? 124.768 138.663 98.812 1.00 37.44 104 HIS B CA 1
ATOM 6349 C C . HIS B 2 104 ? 125.043 140.041 98.247 1.00 37.44 104 HIS B C 1
ATOM 6350 O O . HIS B 2 104 ? 125.204 141.005 98.991 1.00 37.44 104 HIS B O 1
ATOM 6357 N N . THR B 2 105 ? 125.072 140.140 96.929 1.00 39.81 105 THR B N 1
ATOM 6358 C CA . THR B 2 105 ? 125.256 141.409 96.247 1.00 39.81 105 THR B CA 1
ATOM 6359 C C . THR B 2 105 ? 123.926 141.888 95.694 1.00 39.81 105 THR B C 1
ATOM 6360 O O . THR B 2 105 ? 123.247 141.150 94.983 1.00 39.81 105 THR B O 1
ATOM 6364 N N . LEU B 2 106 ? 123.558 143.120 96.008 1.00 42.95 106 LEU B N 1
ATOM 6365 C CA . LEU B 2 106 ? 122.307 143.653 95.502 1.00 42.95 106 LEU B CA 1
ATOM 6366 C C . LEU B 2 106 ? 122.443 144.037 94.041 1.00 42.95 106 LEU B C 1
ATOM 6367 O O . LEU B 2 106 ? 123.480 144.533 93.603 1.00 42.95 106 LEU B O 1
ATOM 6372 N N . GLN B 2 107 ? 121.394 143.788 93.279 1.00 48.62 107 GLN B N 1
ATOM 6373 C CA . GLN B 2 107 ? 121.369 144.157 91.879 1.00 48.62 107 GLN B CA 1
ATOM 6374 C C . GLN B 2 107 ? 120.060 144.844 91.569 1.00 48.62 107 GLN B C 1
ATOM 6375 O O . GLN B 2 107 ? 119.273 145.178 92.452 1.00 48.62 107 GLN B O 1
ATOM 6381 N N . TRP B 2 108 ? 119.853 145.072 90.288 1.00 54.84 108 TRP B N 1
ATOM 6382 C CA . TRP B 2 108 ? 118.651 145.699 89.783 1.00 54.84 108 TRP B CA 1
ATOM 6383 C C . TRP B 2 108 ? 118.624 145.425 88.294 1.00 54.84 108 TRP B C 1
ATOM 6384 O O . TRP B 2 108 ? 119.559 144.846 87.739 1.00 54.84 108 TRP B O 1
ATOM 6395 N N . GLN B 2 109 ? 117.540 145.831 87.654 1.00 70.63 109 GLN B N 1
ATOM 6396 C CA . GLN B 2 109 ? 117.384 145.537 86.240 1.00 70.63 109 GLN B CA 1
ATOM 6397 C C . GLN B 2 109 ? 118.458 146.260 85.436 1.00 70.63 109 GLN B C 1
ATOM 6398 O O . GLN B 2 109 ? 118.770 147.427 85.690 1.00 70.63 109 GLN B O 1
ATOM 6404 N N . ALA B 2 110 ? 119.043 145.550 84.481 1.00 81.61 110 ALA B N 1
ATOM 6405 C CA . ALA B 2 110 ? 120.048 146.127 83.598 1.00 81.61 110 ALA B CA 1
ATOM 6406 C C . ALA B 2 110 ? 119.387 147.208 82.759 1.00 81.61 110 ALA B C 1
ATOM 6407 O O . ALA B 2 110 ? 118.639 146.909 81.826 1.00 81.61 110 ALA B O 1
ATOM 6409 N N . ASN B 2 111 ? 119.655 148.467 83.093 1.00 89.43 111 ASN B N 1
ATOM 6410 C CA . ASN B 2 111 ? 118.938 149.590 82.506 1.00 89.43 111 ASN B CA 1
ATOM 6411 C C . ASN B 2 111 ? 119.858 150.718 82.064 1.00 89.43 111 ASN B C 1
ATOM 6412 O O . ASN B 2 111 ? 119.378 151.740 81.558 1.00 89.43 111 ASN B O 1
ATOM 6417 N N . ASN B 2 112 ? 121.161 150.571 82.261 1.00 96.26 112 ASN B N 1
ATOM 6418 C CA . ASN B 2 112 ? 122.112 151.493 81.669 1.00 96.26 112 ASN B CA 1
ATOM 6419 C C . ASN B 2 112 ? 121.987 151.414 80.158 1.00 96.26 112 ASN B C 1
ATOM 6420 O O . ASN B 2 112 ? 121.980 150.321 79.582 1.00 96.26 112 ASN B O 1
ATOM 6425 N N . LYS B 2 113 ? 121.868 152.568 79.512 1.00 104.79 113 LYS B N 1
ATOM 6426 C CA . LYS B 2 113 ? 121.819 152.622 78.059 1.00 104.79 113 LYS B CA 1
ATOM 6427 C C . LYS B 2 113 ? 123.199 152.707 77.433 1.00 104.79 113 LYS B C 1
ATOM 6428 O O . LYS B 2 113 ? 123.397 152.188 76.331 1.00 104.79 113 LYS B O 1
ATOM 6434 N N . ASN B 2 114 ? 124.155 153.326 78.112 1.00 100.61 114 ASN B N 1
ATOM 6435 C CA . ASN B 2 114 ? 125.506 153.515 77.614 1.00 100.61 114 ASN B CA 1
ATOM 6436 C C . ASN B 2 114 ? 126.368 152.343 78.057 1.00 100.61 114 ASN B C 1
ATOM 6437 O O . ASN B 2 114 ? 125.866 151.317 78.513 1.00 100.61 114 ASN B O 1
ATOM 6442 N N . ILE B 2 115 ? 127.679 152.502 77.901 1.00 94.75 115 ILE B N 1
ATOM 6443 C CA . ILE B 2 115 ? 128.661 151.532 78.368 1.00 94.75 115 ILE B CA 1
ATOM 6444 C C . ILE B 2 115 ? 129.781 152.283 79.080 1.00 94.75 115 ILE B C 1
ATOM 6445 O O . ILE B 2 115 ? 130.277 153.296 78.574 1.00 94.75 115 ILE B O 1
ATOM 6450 N N . CYS B 2 116 ? 130.148 151.807 80.269 1.00 87.17 116 CYS B N 1
ATOM 6451 C CA . CYS B 2 116 ? 131.240 152.413 81.017 1.00 87.17 116 CYS B CA 1
ATOM 6452 C C . CYS B 2 116 ? 132.572 151.823 80.575 1.00 87.17 116 CYS B C 1
ATOM 6453 O O . CYS B 2 116 ? 132.696 150.610 80.395 1.00 87.17 116 CYS B O 1
ATOM 6456 N N . ASP B 2 117 ? 133.559 152.693 80.382 1.00 86.43 117 ASP B N 1
ATOM 6457 C CA . ASP B 2 117 ? 134.898 152.295 79.966 1.00 86.43 117 ASP B CA 1
ATOM 6458 C C . ASP B 2 117 ? 135.885 153.337 80.475 1.00 86.43 117 ASP B C 1
ATOM 6459 O O . ASP B 2 117 ? 135.588 154.098 81.397 1.00 86.43 117 ASP B O 1
ATOM 6464 N N . LYS B 2 118 ? 137.073 153.370 79.877 1.00 87.84 118 LYS B N 1
ATOM 6465 C CA . LYS B 2 118 ? 138.069 154.351 80.288 1.00 87.84 118 LYS B CA 1
ATOM 6466 C C . LYS B 2 118 ? 137.627 155.780 79.987 1.00 87.84 118 LYS B C 1
ATOM 6467 O O . LYS B 2 118 ? 138.187 156.730 80.547 1.00 87.84 118 LYS B O 1
ATOM 6473 N N . GLU B 2 119 ? 136.640 155.960 79.108 1.00 94.22 119 GLU B N 1
ATOM 6474 C CA . GLU B 2 119 ? 136.272 157.300 78.658 1.00 94.22 119 GLU B CA 1
ATOM 6475 C C . GLU B 2 119 ? 135.061 157.847 79.403 1.00 94.22 119 GLU B C 1
ATOM 6476 O O . GLU B 2 119 ? 135.103 158.958 79.940 1.00 94.22 119 GLU B O 1
ATOM 6482 N N . GLU B 2 120 ? 133.974 157.088 79.427 1.00 88.54 120 GLU B N 1
ATOM 6483 C CA . GLU B 2 120 ? 132.803 157.409 80.228 1.00 88.54 120 GLU B CA 1
ATOM 6484 C C . GLU B 2 120 ? 132.770 156.450 81.404 1.00 88.54 120 GLU B C 1
ATOM 6485 O O . GLU B 2 120 ? 133.010 155.252 81.236 1.00 88.54 120 GLU B O 1
ATOM 6491 N N . ALA B 2 121 ? 132.494 156.975 82.586 1.00 78.37 121 ALA B N 1
ATOM 6492 C CA . ALA B 2 121 ? 132.393 156.154 83.777 1.00 78.37 121 ALA B CA 1
ATOM 6493 C C . ALA B 2 121 ? 131.157 156.551 84.566 1.00 78.37 121 ALA B C 1
ATOM 6494 O O . ALA B 2 121 ? 130.777 157.722 84.613 1.00 78.37 121 ALA B O 1
ATOM 6496 N N . CYS B 2 122 ? 130.519 155.549 85.159 1.00 69.96 122 CYS B N 1
ATOM 6497 C CA . CYS B 2 122 ? 129.464 155.801 86.115 1.00 69.96 122 CYS B CA 1
ATOM 6498 C C . CYS B 2 122 ? 130.081 156.351 87.393 1.00 69.96 122 CYS B C 1
ATOM 6499 O O . CYS B 2 122 ? 131.217 156.018 87.724 1.00 69.96 122 CYS B O 1
ATOM 6502 N N . PRO B 2 123 ? 129.365 157.197 88.125 1.00 57.71 123 PRO B N 1
ATOM 6503 C CA . PRO B 2 123 ? 129.849 157.589 89.452 1.00 57.71 123 PRO B CA 1
ATOM 6504 C C . PRO B 2 123 ? 130.208 156.386 90.303 1.00 57.71 123 PRO B C 1
ATOM 6505 O O . PRO B 2 123 ? 131.173 156.429 91.071 1.00 57.71 123 PRO B O 1
ATOM 6509 N N . PHE B 2 124 ? 129.470 155.288 90.155 1.00 52.17 124 PHE B N 1
ATOM 6510 C CA . PHE B 2 124 ? 129.837 154.091 90.898 1.00 52.17 124 PHE B CA 1
ATOM 6511 C C . PHE B 2 124 ? 131.113 153.470 90.348 1.00 52.17 124 PHE B C 1
ATOM 6512 O O . PHE B 2 124 ? 131.960 153.010 91.117 1.00 52.17 124 PHE B O 1
ATOM 6520 N N . CYS B 2 125 ? 131.275 153.444 89.026 1.00 57.55 125 CYS B N 1
ATOM 6521 C CA . CYS B 2 125 ? 132.499 152.889 88.461 1.00 57.55 125 CYS B CA 1
ATOM 6522 C C . CYS B 2 125 ? 133.697 153.755 88.810 1.00 57.55 125 CYS B C 1
ATOM 6523 O O . CYS B 2 125 ? 134.837 153.286 88.810 1.00 57.55 125 CYS B O 1
ATOM 6526 N N . ILE B 2 126 ? 133.461 155.027 89.101 1.00 53.15 126 ILE B N 1
ATOM 6527 C CA . ILE B 2 126 ? 134.531 155.876 89.597 1.00 53.15 126 ILE B CA 1
ATOM 6528 C C . ILE B 2 126 ? 134.823 155.553 91.049 1.00 53.15 126 ILE B C 1
ATOM 6529 O O . ILE B 2 126 ? 135.976 155.585 91.486 1.00 53.15 126 ILE B O 1
ATOM 6534 N N . LEU B 2 127 ? 133.785 155.246 91.823 1.00 47.16 127 LEU B N 1
ATOM 6535 C CA . LEU B 2 127 ? 134.005 154.932 93.227 1.00 47.16 127 LEU B CA 1
ATOM 6536 C C . LEU B 2 127 ? 134.767 153.629 93.389 1.00 47.16 127 LEU B C 1
ATOM 6537 O O . LEU B 2 127 ? 135.694 153.540 94.198 1.00 47.16 127 LEU B O 1
ATOM 6542 N N . LEU B 2 128 ? 134.385 152.598 92.641 1.00 46.95 128 LEU B N 1
ATOM 6543 C CA . LEU B 2 128 ? 135.144 151.362 92.694 1.00 46.95 128 LEU B CA 1
ATOM 6544 C C . LEU B 2 128 ? 136.548 151.541 92.148 1.00 46.95 128 LEU B C 1
ATOM 6545 O O . LEU B 2 128 ? 137.375 150.642 92.300 1.00 46.95 128 LEU B O 1
ATOM 6550 N N . GLY B 2 129 ? 136.841 152.682 91.540 1.00 52.98 129 GLY B N 1
ATOM 6551 C CA . GLY B 2 129 ? 138.109 152.856 90.867 1.00 52.98 129 GLY B CA 1
ATOM 6552 C C . GLY B 2 129 ? 138.341 151.799 89.818 1.00 52.98 129 GLY B C 1
ATOM 6553 O O . GLY B 2 129 ? 139.395 151.157 89.814 1.00 52.98 129 GLY B O 1
ATOM 6554 N N . ARG B 2 130 ? 137.378 151.598 88.925 1.00 57.74 130 ARG B N 1
ATOM 6555 C CA . ARG B 2 130 ? 137.440 150.453 88.030 1.00 57.74 130 ARG B CA 1
ATOM 6556 C C . ARG B 2 130 ? 138.312 150.733 86.816 1.00 57.74 130 ARG B C 1
ATOM 6557 O O . ARG B 2 130 ? 139.100 149.876 86.407 1.00 57.74 130 ARG B O 1
ATOM 6565 N N . PHE B 2 131 ? 138.192 151.921 86.228 1.00 67.99 131 PHE B N 1
ATOM 6566 C CA . PHE B 2 131 ? 138.953 152.285 85.041 1.00 67.99 131 PHE B CA 1
ATOM 6567 C C . PHE B 2 131 ? 140.066 153.279 85.338 1.00 67.99 131 PHE B C 1
ATOM 6568 O O . PHE B 2 131 ? 140.404 154.089 84.475 1.00 67.99 131 PHE B O 1
ATOM 6576 N N . ASP B 2 132 ? 140.612 153.270 86.547 1.00 61.58 132 ASP B N 1
ATOM 6577 C CA . ASP B 2 132 ? 141.782 154.080 86.824 1.00 61.58 132 ASP B CA 1
ATOM 6578 C C . ASP B 2 132 ? 143.040 153.313 86.432 1.00 61.58 132 ASP B C 1
ATOM 6579 O O . ASP B 2 132 ? 142.980 152.203 85.904 1.00 61.58 132 ASP B O 1
ATOM 6584 N N . ASN B 2 133 ? 144.199 153.915 86.698 1.00 60.42 133 ASN B N 1
ATOM 6585 C CA . ASN B 2 133 ? 145.447 153.214 86.426 1.00 60.42 133 ASN B CA 1
ATOM 6586 C C . ASN B 2 133 ? 145.816 152.257 87.544 1.00 60.42 133 ASN B C 1
ATOM 6587 O O . ASN B 2 133 ? 146.503 151.264 87.297 1.00 60.42 133 ASN B O 1
ATOM 6592 N N . ALA B 2 134 ? 145.398 152.543 88.771 1.00 56.49 134 ALA B N 1
ATOM 6593 C CA . ALA B 2 134 ? 145.800 151.727 89.907 1.00 56.49 134 ALA B CA 1
ATOM 6594 C C . ALA B 2 134 ? 145.219 150.330 89.803 1.00 56.49 134 ALA B C 1
ATOM 6595 O O . ALA B 2 134 ? 144.156 150.127 89.216 1.00 56.49 134 ALA B O 1
ATOM 6597 N N . GLY B 2 135 ? 145.923 149.364 90.378 1.00 48.45 135 GLY B N 1
ATOM 6598 C CA . GLY B 2 135 ? 145.498 147.980 90.339 1.00 48.45 135 GLY B CA 1
ATOM 6599 C C . GLY B 2 135 ? 145.657 147.298 91.674 1.00 48.45 135 GLY B C 1
ATOM 6600 O O . GLY B 2 135 ? 145.520 147.943 92.711 1.00 48.45 135 GLY B O 1
ATOM 6601 N N . LYS B 2 136 ? 145.973 146.002 91.671 1.00 45.68 136 LYS B N 1
ATOM 6602 C CA . LYS B 2 136 ? 146.063 145.265 92.928 1.00 45.68 136 LYS B CA 1
ATOM 6603 C C . LYS B 2 136 ? 147.364 145.542 93.670 1.00 45.68 136 LYS B C 1
ATOM 6604 O O . LYS B 2 136 ? 147.411 145.398 94.894 1.00 45.68 136 LYS B O 1
ATOM 6610 N N . VAL B 2 137 ? 148.423 145.931 92.969 1.00 48.67 137 VAL B N 1
ATOM 6611 C CA . VAL B 2 137 ? 149.730 146.172 93.575 1.00 48.67 137 VAL B CA 1
ATOM 6612 C C . VAL B 2 137 ? 149.974 147.674 93.586 1.00 48.67 137 VAL B C 1
ATOM 6613 O O . VAL B 2 137 ? 150.081 148.296 92.525 1.00 48.67 137 VAL B O 1
ATOM 6617 N N . HIS B 2 138 ? 150.077 148.253 94.779 1.00 52.69 138 HIS B N 1
ATOM 6618 C CA . HIS B 2 138 ? 150.051 149.705 94.919 1.00 52.69 138 HIS B CA 1
ATOM 6619 C C . HIS B 2 138 ? 151.318 150.348 94.378 1.00 52.69 138 HIS B C 1
ATOM 6620 O O . HIS B 2 138 ? 152.428 149.883 94.643 1.00 52.69 138 HIS B O 1
ATOM 6627 N N . GLU B 2 139 ? 151.154 151.439 93.625 1.00 60.59 139 GLU B N 1
ATOM 6628 C CA . GLU B 2 139 ? 152.297 152.102 93.007 1.00 60.59 139 GLU B CA 1
ATOM 6629 C C . GLU B 2 139 ? 152.547 153.510 93.529 1.00 60.59 139 GLU B C 1
ATOM 6630 O O . GLU B 2 139 ? 153.611 153.755 94.101 1.00 60.59 139 GLU B O 1
ATOM 6636 N N . ARG B 2 140 ? 151.618 154.459 93.352 1.00 64.20 140 ARG B N 1
ATOM 6637 C CA . ARG B 2 140 ? 152.009 155.843 93.596 1.00 64.20 140 ARG B CA 1
ATOM 6638 C C . ARG B 2 140 ? 150.943 156.777 94.160 1.00 64.20 140 ARG B C 1
ATOM 6639 O O . ARG B 2 140 ? 151.162 157.992 94.151 1.00 64.20 140 ARG B O 1
ATOM 6647 N N . ASN B 2 141 ? 149.787 156.296 94.599 1.00 61.96 141 ASN B N 1
ATOM 6648 C CA . ASN B 2 141 ? 148.823 157.134 95.310 1.00 61.96 141 ASN B CA 1
ATOM 6649 C C . ASN B 2 141 ? 148.229 158.213 94.414 1.00 61.96 141 ASN B C 1
ATOM 6650 O O . ASN B 2 141 ? 147.361 158.963 94.860 1.00 61.96 141 ASN B O 1
ATOM 6655 N N . LYS B 2 142 ? 148.665 158.323 93.166 1.00 65.67 142 LYS B N 1
ATOM 6656 C CA . LYS B 2 142 ? 148.038 159.219 92.210 1.00 65.67 142 LYS B CA 1
ATOM 6657 C C . LYS B 2 142 ? 147.566 158.484 90.970 1.00 65.67 142 LYS B C 1
ATOM 6658 O O . LYS B 2 142 ? 147.126 159.118 90.009 1.00 65.67 142 LYS B O 1
ATOM 6664 N N . ASP B 2 143 ? 147.660 157.166 90.967 1.00 62.89 143 ASP B N 1
ATOM 6665 C CA . ASP B 2 143 ? 146.994 156.365 89.959 1.00 62.89 143 ASP B CA 1
ATOM 6666 C C . ASP B 2 143 ? 145.508 156.220 90.233 1.00 62.89 143 ASP B C 1
ATOM 6667 O O . ASP B 2 143 ? 144.774 155.761 89.356 1.00 62.89 143 ASP B O 1
ATOM 6672 N N . TYR B 2 144 ? 145.049 156.612 91.414 1.00 54.77 144 TYR B N 1
ATOM 6673 C CA . TYR B 2 144 ? 143.701 156.334 91.873 1.00 54.77 144 TYR B CA 1
ATOM 6674 C C . TYR B 2 144 ? 142.768 157.472 91.495 1.00 54.77 144 TYR B C 1
ATOM 6675 O O . TYR B 2 144 ? 143.024 158.628 91.836 1.00 54.77 144 TYR B O 1
ATOM 6684 N N . ASP B 2 145 ? 141.684 157.139 90.798 1.00 59.91 145 ASP B N 1
ATOM 6685 C CA . ASP B 2 145 ? 140.608 158.101 90.603 1.00 59.91 145 ASP B CA 1
ATOM 6686 C C . ASP B 2 145 ? 140.009 158.500 91.937 1.00 59.91 145 ASP B C 1
ATOM 6687 O O . ASP B 2 145 ? 139.649 159.663 92.148 1.00 59.91 145 ASP B O 1
ATOM 6692 N N . ILE B 2 146 ? 139.869 157.537 92.837 1.00 48.87 146 ILE B N 1
ATOM 6693 C CA . ILE B 2 146 ? 139.504 157.780 94.218 1.00 48.87 146 ILE B CA 1
ATOM 6694 C C . ILE B 2 146 ? 140.520 157.060 95.083 1.00 48.87 146 ILE B C 1
ATOM 6695 O O . ILE B 2 146 ? 140.860 155.905 94.816 1.00 48.87 146 ILE B O 1
ATOM 6700 N N . HIS B 2 147 ? 141.033 157.741 96.092 1.00 45.47 147 HIS B N 1
ATOM 6701 C CA . HIS B 2 147 ? 142.006 157.141 96.983 1.00 45.47 147 HIS B CA 1
ATOM 6702 C C . HIS B 2 147 ? 141.549 157.307 98.419 1.00 45.47 147 HIS B C 1
ATOM 6703 O O . HIS B 2 147 ? 141.240 158.420 98.845 1.00 45.47 147 HIS B O 1
ATOM 6710 N N . PHE B 2 148 ? 141.520 156.210 99.158 1.00 39.09 148 PHE B N 1
ATOM 6711 C CA . PHE B 2 148 ? 141.201 156.215 100.580 1.00 39.09 148 PHE B CA 1
ATOM 6712 C C . PHE B 2 148 ? 142.488 156.008 101.359 1.00 39.09 148 PHE B C 1
ATOM 6713 O O . PHE B 2 148 ? 143.006 154.896 101.424 1.00 39.09 148 PHE B O 1
ATOM 6721 N N . SER B 2 149 ? 142.999 157.068 101.969 1.00 39.50 149 SER B N 1
ATOM 6722 C CA . SER B 2 149 ? 144.153 156.914 102.836 1.00 39.50 149 SER B CA 1
ATOM 6723 C C . SER B 2 149 ? 143.773 156.138 104.089 1.00 39.50 149 SER B C 1
ATOM 6724 O O . SER B 2 149 ? 142.629 155.734 104.280 1.00 39.50 149 SER B O 1
ATOM 6727 N N . ASN B 2 150 ? 144.758 155.923 104.950 1.00 38.94 150 ASN B N 1
ATOM 6728 C CA . ASN B 2 150 ? 144.511 155.265 106.224 1.00 38.94 150 ASN B CA 1
ATOM 6729 C C . ASN B 2 150 ? 144.053 156.280 107.256 1.00 38.94 150 ASN B C 1
ATOM 6730 O O . ASN B 2 150 ? 144.375 157.464 107.177 1.00 38.94 150 ASN B O 1
ATOM 6735 N N . PHE B 2 151 ? 143.303 155.803 108.236 1.00 38.66 151 PHE B N 1
ATOM 6736 C CA . PHE B 2 151 ? 142.679 156.648 109.242 1.00 38.66 151 PHE B CA 1
ATOM 6737 C C . PHE B 2 151 ? 143.380 156.403 110.566 1.00 38.66 151 PHE B C 1
ATOM 6738 O O . PHE B 2 151 ? 143.352 155.285 111.082 1.00 38.66 151 PHE B O 1
ATOM 6746 N N . ASP B 2 152 ? 144.011 157.433 111.110 1.00 46.76 152 ASP B N 1
ATOM 6747 C CA . ASP B 2 152 ? 144.804 157.290 112.319 1.00 46.76 152 ASP B CA 1
ATOM 6748 C C . ASP B 2 152 ? 144.073 157.846 113.524 1.00 46.76 152 ASP B C 1
ATOM 6749 O O . ASP B 2 152 ? 143.262 158.762 113.414 1.00 46.76 152 ASP B O 1
ATOM 6754 N N . LEU B 2 153 ? 144.386 157.290 114.682 1.00 50.04 153 LEU B N 1
ATOM 6755 C CA . LEU B 2 153 ? 143.705 157.680 115.900 1.00 50.04 153 LEU B CA 1
ATOM 6756 C C . LEU B 2 153 ? 144.162 159.054 116.350 1.00 50.04 153 LEU B C 1
ATOM 6757 O O . LEU B 2 153 ? 145.353 159.303 116.541 1.00 50.04 153 LEU B O 1
ATOM 6762 N N . ASP B 2 154 ? 143.208 159.940 116.540 1.00 63.45 154 ASP B N 1
ATOM 6763 C CA . ASP B 2 154 ? 143.469 161.329 116.888 1.00 63.45 154 ASP B CA 1
ATOM 6764 C C . ASP B 2 154 ? 143.305 161.480 118.396 1.00 63.45 154 ASP B C 1
ATOM 6765 O O . ASP B 2 154 ? 142.212 161.766 118.880 1.00 63.45 154 ASP B O 1
ATOM 6770 N N . HIS B 2 155 ? 144.384 161.279 119.148 1.00 82.88 155 HIS B N 1
ATOM 6771 C CA . HIS B 2 155 ? 144.281 161.443 120.591 1.00 82.88 155 HIS B CA 1
ATOM 6772 C C . HIS B 2 155 ? 144.594 162.876 120.983 1.00 82.88 155 HIS B C 1
ATOM 6773 O O . HIS B 2 155 ? 145.117 163.661 120.192 1.00 82.88 155 HIS B O 1
ATOM 6780 N N . LYS B 2 156 ? 144.255 163.209 122.230 1.00 97.94 156 LYS B N 1
ATOM 6781 C CA . LYS B 2 156 ? 144.293 164.594 122.678 1.00 97.94 156 LYS B CA 1
ATOM 6782 C C . LYS B 2 156 ? 145.699 165.031 123.050 1.00 97.94 156 LYS B C 1
ATOM 6783 O O . LYS B 2 156 ? 146.073 166.186 122.825 1.00 97.94 156 LYS B O 1
ATOM 6789 N N . GLN B 2 157 ? 146.490 164.132 123.634 1.00 102.00 157 GLN B N 1
ATOM 6790 C CA . GLN B 2 157 ? 147.785 164.542 124.164 1.00 102.00 157 GLN B CA 1
ATOM 6791 C C . GLN B 2 157 ? 148.819 164.679 123.053 1.00 102.00 157 GLN B C 1
ATOM 6792 O O . GLN B 2 157 ? 149.610 165.631 123.041 1.00 102.00 157 GLN B O 1
ATOM 6798 N N . GLU B 2 158 ? 148.827 163.734 122.112 1.00 99.21 158 GLU B N 1
ATOM 6799 C CA . GLU B 2 158 ? 149.715 163.731 120.951 1.00 99.21 158 GLU B CA 1
ATOM 6800 C C . GLU B 2 158 ? 151.184 163.945 121.317 1.00 99.21 158 GLU B C 1
ATOM 6801 O O . GLU B 2 158 ? 151.969 164.401 120.478 1.00 99.21 158 GLU B O 1
ATOM 6807 N N . LYS B 2 159 ? 151.584 163.641 122.554 1.00 106.33 159 LYS B N 1
ATOM 6808 C CA . LYS B 2 159 ? 152.985 163.756 122.942 1.00 106.33 159 LYS B CA 1
ATOM 6809 C C . LYS B 2 159 ? 153.606 162.419 123.302 1.00 106.33 159 LYS B C 1
ATOM 6810 O O . LYS B 2 159 ? 154.592 162.011 122.679 1.00 106.33 159 LYS B O 1
ATOM 6816 N N . ASN B 2 160 ? 153.065 161.720 124.290 1.00 101.61 160 ASN B N 1
ATOM 6817 C CA . ASN B 2 160 ? 153.557 160.402 124.656 1.00 101.61 160 ASN B CA 1
ATOM 6818 C C . ASN B 2 160 ? 152.853 159.363 123.798 1.00 101.61 160 ASN B C 1
ATOM 6819 O O . ASN B 2 160 ? 151.719 159.576 123.363 1.00 101.61 160 ASN B O 1
ATOM 6824 N N . ASP B 2 161 ? 153.537 158.256 123.545 1.00 79.44 161 ASP B N 1
ATOM 6825 C CA . ASP B 2 161 ? 152.934 157.166 122.799 1.00 79.44 161 ASP B CA 1
ATOM 6826 C C . ASP B 2 161 ? 151.809 156.540 123.607 1.00 79.44 161 ASP B C 1
ATOM 6827 O O . ASP B 2 161 ? 151.860 156.485 124.837 1.00 79.44 161 ASP B O 1
ATOM 6832 N N . LEU B 2 162 ? 150.786 156.081 122.905 1.00 55.59 162 LEU B N 1
ATOM 6833 C CA . LEU B 2 162 ? 149.706 155.348 123.544 1.00 55.59 162 LEU B CA 1
ATOM 6834 C C . LEU B 2 162 ? 150.181 153.996 124.044 1.00 55.59 162 LEU B C 1
ATOM 6835 O O . LEU B 2 162 ? 150.867 153.263 123.336 1.00 55.59 162 LEU B O 1
ATOM 6840 N N . ARG B 2 163 ? 149.800 153.654 125.264 1.00 46.52 163 ARG B N 1
ATOM 6841 C CA . ARG B 2 163 ? 149.929 152.286 125.730 1.00 46.52 163 ARG B CA 1
ATOM 6842 C C . ARG B 2 163 ? 148.674 151.524 125.352 1.00 46.52 163 ARG B C 1
ATOM 6843 O O . ARG B 2 163 ? 147.593 152.102 125.272 1.00 46.52 163 ARG B O 1
ATOM 6851 N N . LEU B 2 164 ? 148.822 150.229 125.098 1.00 38.60 164 LEU B N 1
ATOM 6852 C CA . LEU B 2 164 ? 147.660 149.432 124.730 1.00 38.60 164 LEU B CA 1
ATOM 6853 C C . LEU B 2 164 ? 146.716 149.274 125.911 1.00 38.60 164 LEU B C 1
ATOM 6854 O O . LEU B 2 164 ? 145.507 149.474 125.781 1.00 38.60 164 LEU B O 1
ATOM 6859 N N . VAL B 2 165 ? 147.261 148.957 127.082 1.00 39.98 165 VAL B N 1
ATOM 6860 C CA . VAL B 2 165 ? 146.462 148.816 128.290 1.00 39.98 165 VAL B CA 1
ATOM 6861 C C . VAL B 2 165 ? 145.691 150.091 128.592 1.00 39.98 165 VAL B C 1
ATOM 6862 O O . VAL B 2 165 ? 144.727 150.074 129.363 1.00 39.98 165 VAL B O 1
ATOM 6866 N N . ASP B 2 166 ? 146.102 151.212 128.004 1.00 43.85 166 ASP B N 1
ATOM 6867 C CA . ASP B 2 166 ? 145.384 152.462 128.179 1.00 43.85 166 ASP B CA 1
ATOM 6868 C C . ASP B 2 166 ? 144.142 152.541 127.309 1.00 43.85 166 ASP B C 1
ATOM 6869 O O . ASP B 2 166 ? 143.122 153.068 127.752 1.00 43.85 166 ASP B O 1
ATOM 6874 N N . ILE B 2 167 ? 144.199 152.034 126.084 1.00 37.43 167 ILE B N 1
ATOM 6875 C CA . ILE B 2 167 ? 143.082 152.213 125.170 1.00 37.43 167 ILE B CA 1
ATOM 6876 C C . ILE B 2 167 ? 142.138 151.023 125.190 1.00 37.43 167 ILE B C 1
ATOM 6877 O O . ILE B 2 167 ? 140.922 151.196 125.135 1.00 37.43 167 ILE B O 1
ATOM 6882 N N . ALA B 2 168 ? 142.648 149.806 125.307 1.00 35.83 168 ALA B N 1
ATOM 6883 C CA . ALA B 2 168 ? 141.828 148.622 125.140 1.00 35.83 168 ALA B CA 1
ATOM 6884 C C . ALA B 2 168 ? 141.860 147.755 126.388 1.00 35.83 168 ALA B C 1
ATOM 6885 O O . ALA B 2 168 ? 142.553 148.036 127.363 1.00 35.83 168 ALA B O 1
ATOM 6887 N N . SER B 2 169 ? 141.072 146.694 126.344 1.00 32.73 169 SER B N 1
ATOM 6888 C CA . SER B 2 169 ? 141.028 145.690 127.388 1.00 32.73 169 SER B CA 1
ATOM 6889 C C . SER B 2 169 ? 140.471 144.419 126.786 1.00 32.73 169 SER B C 1
ATOM 6890 O O . SER B 2 169 ? 139.482 144.450 126.059 1.00 32.73 169 SER B O 1
ATOM 6893 N N . GLY B 2 170 ? 141.127 143.303 127.075 1.00 31.97 170 GLY B N 1
ATOM 6894 C CA . GLY B 2 170 ? 140.687 142.038 126.533 1.00 31.97 170 GLY B CA 1
ATOM 6895 C C . GLY B 2 170 ? 139.388 141.600 127.174 1.00 31.97 170 GLY B C 1
ATOM 6896 O O . GLY B 2 170 ? 139.038 142.024 128.270 1.00 31.97 170 GLY B O 1
ATOM 6897 N N . ARG B 2 171 ? 138.657 140.757 126.459 1.00 28.42 171 ARG B N 1
ATOM 6898 C CA . ARG B 2 171 ? 137.433 140.169 126.969 1.00 28.42 171 ARG B CA 1
ATOM 6899 C C . ARG B 2 171 ? 137.198 138.847 126.260 1.00 28.42 171 ARG B C 1
ATOM 6900 O O . ARG B 2 171 ? 137.478 138.711 125.073 1.00 28.42 171 ARG B O 1
ATOM 6908 N N . ILE B 2 172 ? 136.705 137.866 126.997 1.00 28.24 172 ILE B N 1
ATOM 6909 C CA . ILE B 2 172 ? 136.305 136.588 126.429 1.00 28.24 172 ILE B CA 1
ATOM 6910 C C . ILE B 2 172 ? 134.822 136.652 126.117 1.00 28.24 172 ILE B C 1
ATOM 6911 O O . ILE B 2 172 ? 134.015 136.964 126.995 1.00 28.24 172 ILE B O 1
ATOM 6916 N N . LEU B 2 173 ? 134.460 136.375 124.870 1.00 27.53 173 LEU B N 1
ATOM 6917 C CA . LEU B 2 173 ? 133.075 136.179 124.471 1.00 27.53 173 LEU B CA 1
ATOM 6918 C C . LEU B 2 173 ? 132.902 134.725 124.074 1.00 27.53 173 LEU B C 1
ATOM 6919 O O . LEU B 2 173 ? 133.831 134.114 123.552 1.00 27.53 173 LEU B O 1
ATOM 6924 N N . ASN B 2 174 ? 131.727 134.165 124.305 1.00 27.85 174 ASN B N 1
ATOM 6925 C CA . ASN B 2 174 ? 131.511 132.756 124.033 1.00 27.85 174 ASN B CA 1
ATOM 6926 C C . ASN B 2 174 ? 130.364 132.577 123.050 1.00 27.85 174 ASN B C 1
ATOM 6927 O O . ASN B 2 174 ? 129.777 133.536 122.562 1.00 27.85 174 ASN B O 1
ATOM 6932 N N . ARG B 2 175 ? 130.062 131.322 122.750 1.00 31.21 175 ARG B N 1
ATOM 6933 C CA . ARG B 2 175 ? 128.966 130.966 121.865 1.00 31.21 175 ARG B CA 1
ATOM 6934 C C . ARG B 2 175 ? 128.186 129.837 122.508 1.00 31.21 175 ARG B C 1
ATOM 6935 O O . ARG B 2 175 ? 128.592 128.680 122.418 1.00 31.21 175 ARG B O 1
ATOM 6943 N N . VAL B 2 176 ? 127.067 130.158 123.125 1.00 31.85 176 VAL B N 1
ATOM 6944 C CA . VAL B 2 176 ? 126.359 129.194 123.951 1.00 31.85 176 VAL B CA 1
ATOM 6945 C C . VAL B 2 176 ? 125.386 128.400 123.091 1.00 31.85 176 VAL B C 1
ATOM 6946 O O . VAL B 2 176 ? 124.694 128.951 122.231 1.00 31.85 176 VAL B O 1
ATOM 6950 N N . ASP B 2 177 ? 125.391 127.092 123.289 1.00 36.88 177 ASP B N 1
ATOM 6951 C CA . ASP B 2 177 ? 124.523 126.188 122.563 1.00 36.88 177 ASP B CA 1
ATOM 6952 C C . ASP B 2 177 ? 123.076 126.469 122.919 1.00 36.88 177 ASP B C 1
ATOM 6953 O O . ASP B 2 177 ? 122.709 126.475 124.093 1.00 36.88 177 ASP B O 1
ATOM 6958 N N . PHE B 2 178 ? 122.252 126.705 121.903 1.00 37.17 178 PHE B N 1
ATOM 6959 C CA . PHE B 2 178 ? 120.854 127.021 122.151 1.00 37.17 178 PHE B CA 1
ATOM 6960 C C . PHE B 2 178 ? 120.119 125.847 122.783 1.00 37.17 178 PHE B C 1
ATOM 6961 O O . PHE B 2 178 ? 119.120 126.045 123.480 1.00 37.17 178 PHE B O 1
ATOM 6969 N N . ASP B 2 179 ? 120.606 124.628 122.572 1.00 43.16 179 ASP B N 1
ATOM 6970 C CA . ASP B 2 179 ? 119.872 123.445 123.003 1.00 43.16 179 ASP B CA 1
ATOM 6971 C C . ASP B 2 179 ? 120.180 123.083 124.448 1.00 43.16 179 ASP B C 1
ATOM 6972 O O . ASP B 2 179 ? 119.298 122.645 125.187 1.00 43.16 179 ASP B O 1
ATOM 6977 N N . THR B 2 180 ? 121.435 123.225 124.860 1.00 35.06 180 THR B N 1
ATOM 6978 C CA . THR B 2 180 ? 121.810 122.929 126.233 1.00 35.06 180 THR B CA 1
ATOM 6979 C C . THR B 2 180 ? 121.952 124.172 127.089 1.00 35.06 180 THR B C 1
ATOM 6980 O O . THR B 2 180 ? 121.980 124.058 128.313 1.00 35.06 180 THR B O 1
ATOM 6984 N N . GLY B 2 181 ? 122.033 125.349 126.486 1.00 31.78 181 GLY B N 1
ATOM 6985 C CA . GLY B 2 181 ? 122.214 126.553 127.256 1.00 31.78 181 GLY B CA 1
ATOM 6986 C C . GLY B 2 181 ? 123.609 126.769 127.779 1.00 31.78 181 GLY B C 1
ATOM 6987 O O . GLY B 2 181 ? 123.801 127.639 128.627 1.00 31.78 181 GLY B O 1
ATOM 6988 N N . LYS B 2 182 ? 124.587 126.015 127.302 1.00 28.74 182 LYS B N 1
ATOM 6989 C CA . LYS B 2 182 ? 125.967 126.116 127.739 1.00 28.74 182 LYS B CA 1
ATOM 6990 C C . LYS B 2 182 ? 126.864 126.445 126.556 1.00 28.74 182 LYS B C 1
ATOM 6991 O O . LYS B 2 182 ? 126.522 126.194 125.405 1.00 28.74 182 LYS B O 1
ATOM 6997 N N . ALA B 2 183 ? 128.018 127.022 126.848 1.00 31.85 183 ALA B N 1
ATOM 6998 C CA . ALA B 2 183 ? 128.995 127.375 125.831 1.00 31.85 183 ALA B CA 1
ATOM 6999 C C . ALA B 2 183 ? 129.988 126.242 125.631 1.00 31.85 183 ALA B C 1
ATOM 7000 O O . ALA B 2 183 ? 130.540 125.718 126.599 1.00 31.85 183 ALA B O 1
ATOM 7002 N N . LYS B 2 184 ? 130.218 125.873 124.376 1.00 33.68 184 LYS B N 1
ATOM 7003 C CA . LYS B 2 184 ? 131.216 124.870 124.048 1.00 33.68 184 LYS B CA 1
ATOM 7004 C C . LYS B 2 184 ? 132.526 125.473 123.575 1.00 33.68 184 LYS B C 1
ATOM 7005 O O . LYS B 2 184 ? 133.516 124.751 123.463 1.00 33.68 184 LYS B O 1
ATOM 7011 N N . ASP B 2 185 ? 132.561 126.770 123.305 1.00 31.79 185 ASP B N 1
ATOM 7012 C CA . ASP B 2 185 ? 133.771 127.424 122.836 1.00 31.79 185 ASP B CA 1
ATOM 7013 C C . ASP B 2 185 ? 133.669 128.901 123.163 1.00 31.79 185 ASP B C 1
ATOM 7014 O O . ASP B 2 185 ? 132.619 129.395 123.572 1.00 31.79 185 ASP B O 1
ATOM 7019 N N . TYR B 2 186 ? 134.778 129.599 122.989 1.00 28.25 186 TYR B N 1
ATOM 7020 C CA . TYR B 2 186 ? 134.819 131.030 123.195 1.00 28.25 186 TYR B CA 1
ATOM 7021 C C . TYR B 2 186 ? 135.890 131.604 122.292 1.00 28.25 186 TYR B C 1
ATOM 7022 O O . TYR B 2 186 ? 136.694 130.876 121.716 1.00 28.25 186 TYR B O 1
ATOM 7031 N N . PHE B 2 187 ? 135.890 132.922 122.163 1.00 28.86 187 PHE B N 1
ATOM 7032 C CA . PHE B 2 187 ? 136.981 133.607 121.501 1.00 28.86 187 PHE B CA 1
ATOM 7033 C C . PHE B 2 187 ? 137.308 134.852 122.301 1.00 28.86 187 PHE B C 1
ATOM 7034 O O . PHE B 2 187 ? 136.584 135.217 123.221 1.00 28.86 187 PHE B O 1
ATOM 7042 N N . ARG B 2 188 ? 138.424 135.483 121.966 1.00 30.75 188 ARG B N 1
ATOM 7043 C CA . ARG B 2 188 ? 138.890 136.679 122.648 1.00 30.75 188 ARG B CA 1
ATOM 7044 C C . ARG B 2 188 ? 138.937 137.859 121.690 1.00 30.75 188 ARG B C 1
ATOM 7045 O O . ARG B 2 188 ? 139.214 137.691 120.503 1.00 30.75 188 ARG B O 1
ATOM 7053 N N . THR B 2 189 ? 138.642 139.051 122.203 1.00 27.83 189 THR B N 1
ATOM 7054 C CA . THR B 2 189 ? 138.752 140.289 121.443 1.00 27.83 189 THR B CA 1
ATOM 7055 C C . THR B 2 189 ? 139.251 141.389 122.354 1.00 27.83 189 THR B C 1
ATOM 7056 O O . THR B 2 189 ? 139.100 141.322 123.569 1.00 27.83 189 THR B O 1
ATOM 7060 N N . TRP B 2 190 ? 139.840 142.411 121.747 1.00 29.21 190 TRP B N 1
ATOM 7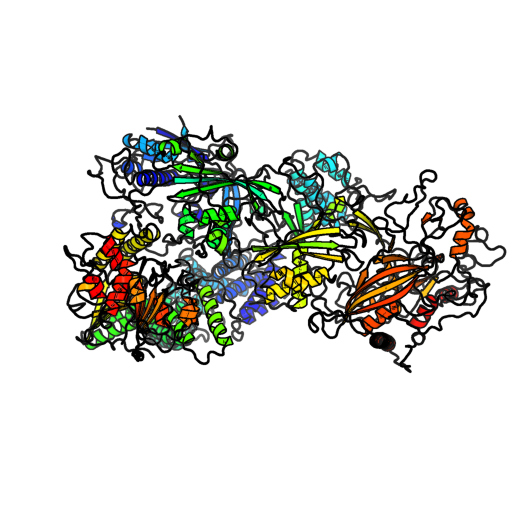061 C CA . TRP B 2 190 ? 140.176 143.653 122.423 1.00 29.21 190 TRP B CA 1
ATOM 7062 C C . TRP B 2 190 ? 139.085 144.665 122.130 1.00 29.21 190 TRP B C 1
ATOM 7063 O O . TRP B 2 190 ? 138.785 144.934 120.967 1.00 29.21 190 TRP B O 1
ATOM 7074 N N . GLU B 2 191 ? 138.502 145.227 123.176 1.00 31.05 191 GLU B N 1
ATOM 7075 C CA . GLU B 2 191 ? 137.462 146.233 123.050 1.00 31.05 191 GLU B CA 1
ATOM 7076 C C . GLU B 2 191 ? 138.041 147.578 123.446 1.00 31.05 191 GLU B C 1
ATOM 7077 O O . GLU B 2 191 ? 138.437 147.770 124.594 1.00 31.05 191 GLU B O 1
ATOM 7083 N N . ALA B 2 192 ? 138.085 148.500 122.502 1.00 31.76 192 ALA B N 1
ATOM 7084 C CA . ALA B 2 192 ? 138.704 149.794 122.701 1.00 31.76 192 ALA B CA 1
ATOM 7085 C C . ALA B 2 192 ? 137.676 150.820 123.138 1.00 31.76 192 ALA B C 1
ATOM 7086 O O . ALA B 2 192 ? 136.527 150.810 122.677 1.00 31.76 192 ALA B O 1
ATOM 7088 N N . ASP B 2 193 ? 138.131 151.723 123.999 1.00 37.92 193 ASP B N 1
ATOM 7089 C CA . ASP B 2 193 ? 137.302 152.707 124.674 1.00 37.92 193 ASP B CA 1
ATOM 7090 C C . ASP B 2 193 ? 137.018 153.896 123.770 1.00 37.92 193 ASP B C 1
ATOM 7091 O O . ASP B 2 193 ? 137.928 154.641 123.406 1.00 37.92 193 ASP B O 1
ATOM 7096 N N . TYR B 2 194 ? 135.747 154.088 123.439 1.00 36.56 194 TYR B N 1
ATOM 7097 C CA . TYR B 2 194 ? 135.369 155.114 122.482 1.00 36.56 194 TYR B CA 1
ATOM 7098 C C . TYR B 2 194 ? 135.294 156.498 123.094 1.00 36.56 194 TYR B C 1
ATOM 7099 O O . TYR B 2 194 ? 135.218 157.483 122.358 1.00 36.56 194 TYR B O 1
ATOM 7108 N N . GLU B 2 195 ? 135.286 156.604 124.419 1.00 41.99 195 GLU B N 1
ATOM 7109 C CA . GLU B 2 195 ? 135.090 157.903 125.048 1.00 41.99 195 GLU B CA 1
ATOM 7110 C C . GLU B 2 195 ? 136.342 158.763 124.954 1.00 41.99 195 GLU B C 1
ATOM 7111 O O . GLU B 2 195 ? 136.264 159.963 124.684 1.00 41.99 195 GLU B O 1
ATOM 7117 N N . THR B 2 196 ? 137.506 158.173 125.191 1.00 39.61 196 THR B N 1
ATOM 7118 C CA . THR B 2 196 ? 138.736 158.943 125.107 1.00 39.61 196 THR B CA 1
ATOM 7119 C C . THR B 2 196 ? 139.373 158.844 123.733 1.00 39.61 196 THR B C 1
ATOM 7120 O O . THR B 2 196 ? 139.914 159.830 123.229 1.00 39.61 196 THR B O 1
ATOM 7124 N N . TYR B 2 197 ? 139.332 157.667 123.122 1.00 40.30 197 TYR B N 1
ATOM 7125 C CA . TYR B 2 197 ? 139.958 157.419 121.830 1.00 40.30 197 TYR B CA 1
ATOM 7126 C C . TYR B 2 197 ? 138.896 156.883 120.889 1.00 40.30 197 TYR B C 1
ATOM 7127 O O . TYR B 2 197 ? 138.830 155.683 120.642 1.00 40.30 197 TYR B O 1
ATOM 7136 N N . GLY B 2 198 ? 138.101 157.776 120.327 1.00 36.79 198 GLY B N 1
ATOM 7137 C CA . GLY B 2 198 ? 137.049 157.351 119.434 1.00 36.79 198 GLY B CA 1
ATOM 7138 C C . GLY B 2 198 ? 136.910 158.225 118.213 1.00 36.79 198 GLY B C 1
ATOM 7139 O O . GLY B 2 198 ? 135.814 158.360 117.678 1.00 36.79 198 GLY B O 1
ATOM 7140 N N . THR B 2 199 ? 138.001 158.823 117.757 1.00 40.94 199 THR B N 1
ATOM 7141 C CA . THR B 2 199 ? 137.972 159.723 116.616 1.00 40.94 199 THR B CA 1
ATOM 7142 C C . THR B 2 199 ? 139.180 159.430 115.750 1.00 40.94 199 THR B C 1
ATOM 7143 O O . THR B 2 199 ? 140.310 159.430 116.241 1.00 40.94 199 THR B O 1
ATOM 7147 N N . TYR B 2 200 ? 138.940 159.171 114.473 1.00 38.99 200 TYR B N 1
ATOM 7148 C CA . TYR B 2 200 ? 139.970 158.762 113.532 1.00 38.99 200 TYR B CA 1
ATOM 7149 C C . TYR B 2 200 ? 139.884 159.673 112.327 1.00 38.99 200 TYR B C 1
ATOM 7150 O O . TYR B 2 200 ? 138.787 159.993 111.879 1.00 38.99 200 TYR B O 1
ATOM 7159 N N . THR B 2 201 ? 141.019 160.120 111.816 1.00 41.31 201 THR B N 1
ATOM 7160 C CA . THR B 2 201 ? 141.009 161.073 110.719 1.00 41.31 201 THR B CA 1
ATOM 7161 C C . THR B 2 201 ? 141.763 160.523 109.520 1.00 41.31 201 THR B C 1
ATOM 7162 O O . THR B 2 201 ? 142.880 160.022 109.642 1.00 41.31 201 THR B O 1
ATOM 7166 N N . GLY B 2 202 ? 141.143 160.634 108.354 1.00 41.49 202 GLY B N 1
ATOM 7167 C CA . GLY B 2 202 ? 141.752 160.150 107.136 1.00 41.49 202 GLY B CA 1
ATOM 7168 C C . GLY B 2 202 ? 141.519 161.136 106.018 1.00 41.49 202 GLY B C 1
ATOM 7169 O O . GLY B 2 202 ? 140.794 162.117 106.165 1.00 41.49 202 GLY B O 1
ATOM 7170 N N . ARG B 2 203 ? 142.155 160.870 104.891 1.00 46.07 203 ARG B N 1
ATOM 7171 C CA . ARG B 2 203 ? 141.978 161.679 103.703 1.00 46.07 203 ARG B CA 1
ATOM 7172 C C . ARG B 2 203 ? 141.431 160.813 102.589 1.00 46.07 203 ARG B C 1
ATOM 7173 O O . ARG B 2 203 ? 141.804 159.649 102.460 1.00 46.07 203 ARG B O 1
ATOM 7181 N N . ILE B 2 204 ? 140.536 161.383 101.795 1.00 44.22 204 ILE B N 1
ATOM 7182 C CA . ILE B 2 204 ? 140.080 160.777 100.558 1.00 44.22 204 ILE B CA 1
ATOM 7183 C C . ILE B 2 204 ? 140.411 161.742 99.441 1.00 44.22 204 ILE B C 1
ATOM 7184 O O . ILE B 2 204 ? 140.028 162.913 99.496 1.00 44.22 204 ILE B O 1
ATOM 7189 N N . THR B 2 205 ? 141.145 161.270 98.452 1.00 51.13 205 THR B N 1
ATOM 7190 C CA . THR B 2 205 ? 141.536 162.096 97.323 1.00 51.13 205 THR B CA 1
ATOM 7191 C C . THR B 2 205 ? 140.712 161.698 96.112 1.00 51.13 205 THR B C 1
ATOM 7192 O O . THR B 2 205 ? 140.854 160.586 95.602 1.00 51.13 205 THR B O 1
ATOM 7196 N N . LEU B 2 206 ? 139.863 162.608 95.650 1.00 58.09 206 LEU B N 1
ATOM 7197 C CA . LEU B 2 206 ? 138.903 162.328 94.585 1.00 58.09 206 LEU B CA 1
ATOM 7198 C C . LEU B 2 206 ? 139.262 163.182 93.375 1.00 58.09 206 LEU B C 1
ATOM 7199 O O . LEU B 2 206 ? 138.872 164.347 93.306 1.00 58.09 206 LEU B O 1
ATOM 7204 N N . ARG B 2 207 ? 139.993 162.603 92.420 1.00 64.26 207 ARG B N 1
ATOM 7205 C CA . ARG B 2 207 ? 140.374 163.341 91.218 1.00 64.26 207 ARG B CA 1
ATOM 7206 C C . ARG B 2 207 ? 139.169 163.637 90.334 1.00 64.26 207 ARG B C 1
ATOM 7207 O O . ARG B 2 207 ? 138.969 164.780 89.912 1.00 64.26 207 ARG B O 1
ATOM 7215 N N . ASN B 2 208 ? 138.366 162.623 90.028 1.00 66.94 208 ASN B N 1
ATOM 7216 C CA . ASN B 2 208 ? 137.182 162.782 89.195 1.00 66.94 208 ASN B CA 1
ATOM 7217 C C . ASN B 2 208 ? 136.047 163.312 90.055 1.00 66.94 208 ASN B C 1
ATOM 7218 O O . ASN B 2 208 ? 135.550 162.604 90.934 1.00 66.94 208 ASN B O 1
ATOM 7223 N N . GLU B 2 209 ? 135.632 164.547 89.802 1.00 69.05 209 GLU B N 1
ATOM 7224 C CA . GLU B 2 209 ? 134.634 165.153 90.668 1.00 69.05 209 GLU B CA 1
ATOM 7225 C C . GLU B 2 209 ? 133.234 164.607 90.437 1.00 69.05 209 GLU B C 1
ATOM 7226 O O . GLU B 2 209 ? 132.367 164.814 91.287 1.00 69.05 209 GLU B O 1
ATOM 7232 N N . HIS B 2 210 ? 132.999 163.896 89.333 1.00 66.86 210 HIS B N 1
ATOM 7233 C CA . HIS B 2 210 ? 131.648 163.452 89.009 1.00 66.86 210 HIS B CA 1
ATOM 7234 C C . HIS B 2 210 ? 131.116 162.454 90.025 1.00 66.86 210 HIS B C 1
ATOM 7235 O O . HIS B 2 210 ? 129.926 162.130 90.003 1.00 66.86 210 HIS B O 1
ATOM 7242 N N . ALA B 2 211 ? 131.970 161.943 90.903 1.00 55.30 211 ALA B N 1
ATOM 7243 C CA . ALA B 2 211 ? 131.514 161.020 91.928 1.00 55.30 211 ALA B CA 1
ATOM 7244 C C . ALA B 2 211 ? 131.303 161.681 93.281 1.00 55.30 211 ALA B C 1
ATOM 7245 O O . ALA B 2 211 ? 130.789 161.024 94.192 1.00 55.30 211 ALA B O 1
ATOM 7247 N N . LYS B 2 212 ? 131.655 162.959 93.432 1.00 50.76 212 LYS B N 1
ATOM 7248 C CA . LYS B 2 212 ? 131.600 163.579 94.752 1.00 50.76 212 LYS B CA 1
ATOM 7249 C C . LYS B 2 212 ? 130.200 163.498 95.336 1.00 50.76 212 LYS B C 1
ATOM 7250 O O . LYS B 2 212 ? 130.012 162.993 96.446 1.00 50.76 212 LYS B O 1
ATOM 7256 N N . LYS B 2 213 ? 129.200 163.949 94.579 1.00 49.96 213 LYS B N 1
ATOM 7257 C CA . LYS B 2 213 ? 127.821 163.919 95.056 1.00 49.96 213 LYS B CA 1
ATOM 7258 C C . LYS B 2 213 ? 127.424 162.524 95.519 1.00 49.96 213 LYS B C 1
ATOM 7259 O O . LYS B 2 213 ? 126.669 162.375 96.482 1.00 49.96 213 LYS B O 1
ATOM 7265 N N . LEU B 2 214 ? 127.931 161.489 94.857 1.00 47.44 214 LEU B N 1
ATOM 7266 C CA . LEU B 2 214 ? 127.641 160.139 95.311 1.00 47.44 214 LEU B CA 1
ATOM 7267 C C . LEU B 2 214 ? 128.453 159.816 96.551 1.00 47.44 214 LEU B C 1
ATOM 7268 O O . LEU B 2 214 ? 127.896 159.397 97.572 1.00 47.44 214 LEU B O 1
ATOM 7273 N N . LEU B 2 215 ? 129.765 160.065 96.498 1.00 44.74 215 LEU B N 1
ATOM 7274 C CA . LEU B 2 215 ? 130.647 159.697 97.599 1.00 44.74 215 LEU B CA 1
ATOM 7275 C C . LEU B 2 215 ? 130.142 160.251 98.920 1.00 44.74 215 LEU B C 1
ATOM 7276 O O . LEU B 2 215 ? 129.911 159.498 99.872 1.00 44.74 215 LEU B O 1
ATOM 7281 N N . LEU B 2 216 ? 129.942 161.568 98.981 1.00 42.53 216 LEU B N 1
ATOM 7282 C CA . LEU B 2 216 ? 129.434 162.207 100.187 1.00 42.53 216 LEU B CA 1
ATOM 7283 C C . LEU B 2 216 ? 128.206 161.490 100.716 1.00 42.53 216 LEU B C 1
ATOM 7284 O O . LEU B 2 216 ? 128.136 161.147 101.900 1.00 42.53 216 LEU B O 1
ATOM 7289 N N . ALA B 2 217 ? 127.241 161.218 99.838 1.00 41.78 217 ALA B N 1
ATOM 7290 C CA . ALA B 2 217 ? 126.002 160.601 100.290 1.00 41.78 217 ALA B CA 1
ATOM 7291 C C . ALA B 2 217 ? 126.279 159.284 100.990 1.00 41.78 217 ALA B C 1
ATOM 7292 O O . ALA B 2 217 ? 125.728 159.012 102.059 1.00 41.78 217 ALA B O 1
ATOM 7294 N N . SER B 2 218 ? 127.185 158.485 100.435 1.00 41.04 218 SER B N 1
ATOM 7295 C CA . SER B 2 218 ? 127.484 157.189 101.018 1.00 41.04 218 SER B CA 1
ATOM 7296 C C . SER B 2 218 ? 128.129 157.331 102.383 1.00 41.04 218 SER B C 1
ATOM 7297 O O . SER B 2 218 ? 127.910 156.499 103.268 1.00 41.04 218 SER B O 1
ATOM 7300 N N . LEU B 2 219 ? 128.942 158.372 102.572 1.00 39.10 219 LEU B N 1
ATOM 7301 C CA . LEU B 2 219 ? 129.564 158.573 103.873 1.00 39.10 219 LEU B CA 1
ATOM 7302 C C . LEU B 2 219 ? 128.523 158.916 104.923 1.00 39.10 219 LEU B C 1
ATOM 7303 O O . LEU B 2 219 ? 128.756 158.726 106.118 1.00 39.10 219 LEU B O 1
ATOM 7308 N N . GLY B 2 220 ? 127.366 159.424 104.504 1.00 41.86 220 GLY B N 1
ATOM 7309 C CA . GLY B 2 220 ? 126.281 159.589 105.448 1.00 41.86 220 GLY B CA 1
ATOM 7310 C C . GLY B 2 220 ? 125.603 158.281 105.788 1.00 41.86 220 GLY B C 1
ATOM 7311 O O . GLY B 2 220 ? 125.043 158.130 106.874 1.00 41.86 220 GLY B O 1
ATOM 7312 N N . PHE B 2 221 ? 125.657 157.319 104.880 1.00 40.62 221 PHE B N 1
ATOM 7313 C CA . PHE B 2 221 ? 124.942 156.076 105.072 1.00 40.62 221 PHE B CA 1
ATOM 7314 C C . PHE B 2 221 ? 125.723 155.055 105.878 1.00 40.62 221 PHE B C 1
ATOM 7315 O O . PHE B 2 221 ? 125.121 154.112 106.399 1.00 40.62 221 PHE B O 1
ATOM 7323 N N . VAL B 2 222 ? 127.042 155.199 105.974 1.00 38.73 222 VAL B N 1
ATOM 7324 C CA . VAL B 2 222 ? 127.830 154.284 106.786 1.00 38.73 222 VAL B CA 1
ATOM 7325 C C . VAL B 2 222 ? 127.402 154.411 108.236 1.00 38.73 222 VAL B C 1
ATOM 7326 O O . VAL B 2 222 ? 127.480 155.491 108.831 1.00 38.73 222 VAL B O 1
ATOM 7330 N N . ASP B 2 223 ? 126.941 153.308 108.812 1.00 40.05 223 ASP B N 1
ATOM 7331 C CA . ASP B 2 223 ? 126.361 153.322 110.145 1.00 40.05 223 ASP B CA 1
ATOM 7332 C C . ASP B 2 223 ? 127.230 152.655 111.188 1.00 40.05 223 ASP B C 1
ATOM 7333 O O . ASP B 2 223 ? 127.183 153.038 112.350 1.00 40.05 223 ASP B O 1
ATOM 7338 N N . LYS B 2 224 ? 128.011 151.655 110.815 1.00 35.80 224 LYS B N 1
ATOM 7339 C CA . LYS B 2 224 ? 128.892 150.984 111.752 1.00 35.80 224 LYS B CA 1
ATOM 7340 C C . LYS B 2 224 ? 130.218 150.686 111.081 1.00 35.80 224 LYS B C 1
ATOM 7341 O O . LYS B 2 224 ? 130.312 150.648 109.856 1.00 35.80 224 LYS B O 1
ATOM 7347 N N . LEU B 2 225 ? 131.243 150.502 111.898 1.00 32.07 225 LEU B N 1
ATOM 7348 C CA . LEU B 2 225 ? 132.564 150.132 111.432 1.00 32.07 225 LEU B CA 1
ATOM 7349 C C . LEU B 2 225 ? 133.322 149.576 112.617 1.00 32.07 225 LEU B C 1
ATOM 7350 O O . LEU B 2 225 ? 133.286 150.160 113.697 1.00 32.07 225 LEU B O 1
ATOM 7355 N N . CYS B 2 226 ? 133.987 148.444 112.422 1.00 32.92 226 CYS B N 1
ATOM 7356 C CA . CYS B 2 226 ? 134.814 147.838 113.464 1.00 32.92 226 CYS B CA 1
ATOM 7357 C C . CYS B 2 226 ? 133.992 147.516 114.705 1.00 32.92 226 CYS B C 1
ATOM 7358 O O . CYS B 2 226 ? 134.474 147.612 115.829 1.00 32.92 226 CYS B O 1
ATOM 7361 N N . GLY B 2 227 ? 132.732 147.159 114.504 1.00 31.11 227 GLY B N 1
ATOM 7362 C CA . GLY B 2 227 ? 131.893 146.697 115.586 1.00 31.11 227 GLY B CA 1
ATOM 7363 C C . GLY B 2 227 ? 131.118 147.757 116.334 1.00 31.11 227 GLY B C 1
ATOM 7364 O O . GLY B 2 227 ? 130.540 147.447 117.375 1.00 31.11 227 GLY B O 1
ATOM 7365 N N . ALA B 2 228 ? 131.068 148.989 115.843 1.00 31.67 228 ALA B N 1
ATOM 7366 C CA . ALA B 2 228 ? 130.488 150.084 116.602 1.00 31.67 228 ALA B CA 1
ATOM 7367 C C . ALA B 2 228 ? 129.720 151.012 115.680 1.00 31.67 228 ALA B C 1
ATOM 7368 O O . ALA B 2 228 ? 130.129 151.246 114.547 1.00 31.67 228 ALA B O 1
ATOM 7370 N N . LEU B 2 229 ? 128.615 151.557 116.176 1.00 33.09 229 LEU B N 1
ATOM 7371 C CA . LEU B 2 229 ? 127.938 152.619 115.450 1.00 33.09 229 LEU B CA 1
ATOM 7372 C C . LEU B 2 229 ? 128.852 153.826 115.351 1.00 33.09 229 LEU B C 1
ATOM 7373 O O . LEU B 2 229 ? 129.660 154.080 116.237 1.00 33.09 229 LEU B O 1
ATOM 7378 N N . CYS B 2 230 ? 128.726 154.574 114.259 1.00 36.78 230 CYS B N 1
ATOM 7379 C CA . CYS B 2 230 ? 129.679 155.636 113.982 1.00 36.78 230 CYS B CA 1
ATOM 7380 C C . CYS B 2 230 ? 129.051 156.714 113.114 1.00 36.78 230 CYS B C 1
ATOM 7381 O O . CYS B 2 230 ? 128.122 156.464 112.350 1.00 36.78 230 CYS B O 1
ATOM 7384 N N . ARG B 2 231 ? 129.589 157.920 113.229 1.00 41.30 231 ARG B N 1
ATOM 7385 C CA . ARG B 2 231 ? 129.259 159.013 112.325 1.00 41.30 231 ARG B CA 1
ATOM 7386 C C . ARG B 2 231 ? 130.515 159.430 111.585 1.00 41.30 231 ARG B C 1
ATOM 7387 O O . ARG B 2 231 ? 131.536 159.725 112.209 1.00 41.30 231 ARG B O 1
ATOM 7395 N N . ILE B 2 232 ? 130.443 159.427 110.261 1.00 40.92 232 ILE B N 1
ATOM 7396 C CA . ILE B 2 232 ? 131.517 159.886 109.391 1.00 40.92 232 ILE B CA 1
ATOM 7397 C C . ILE B 2 232 ? 131.141 161.270 108.897 1.00 40.92 232 ILE B C 1
ATOM 7398 O O . ILE B 2 232 ? 130.122 161.432 108.221 1.00 40.92 232 ILE B O 1
ATOM 7403 N N . GLU B 2 233 ? 131.953 162.265 109.221 1.00 46.63 233 GLU B N 1
ATOM 7404 C CA . GLU B 2 233 ? 131.693 163.641 108.845 1.00 46.63 233 GLU B CA 1
ATOM 7405 C C . GLU B 2 233 ? 132.841 164.154 107.995 1.00 46.63 233 GLU B C 1
ATOM 7406 O O . GLU B 2 233 ? 133.956 163.641 108.070 1.00 46.63 233 GLU B O 1
ATOM 7412 N N . VAL B 2 234 ? 132.563 165.150 107.170 1.00 45.69 234 VAL B N 1
ATOM 7413 C CA . VAL B 2 234 ? 133.592 165.776 106.352 1.00 45.69 234 VAL B CA 1
ATOM 7414 C C . VAL B 2 234 ? 133.979 167.095 107.000 1.00 45.69 234 VAL B C 1
ATOM 7415 O O . VAL B 2 234 ? 133.185 168.038 107.027 1.00 45.69 234 VAL B O 1
ATOM 7419 N N . ILE B 2 235 ? 135.194 167.169 107.524 1.00 52.62 235 ILE B N 1
ATOM 7420 C CA . ILE B 2 235 ? 135.659 168.348 108.237 1.00 52.62 235 ILE B CA 1
ATOM 7421 C C . ILE B 2 235 ? 136.480 169.199 107.286 1.00 52.62 235 ILE B C 1
ATOM 7422 O O . ILE B 2 235 ? 137.205 168.676 106.435 1.00 52.62 235 ILE B O 1
ATOM 7427 N N . LYS B 2 236 ? 136.345 170.512 107.416 1.00 65.93 236 LYS B N 1
ATOM 7428 C CA . LYS B 2 236 ? 137.109 171.441 106.601 1.00 65.93 236 LYS B CA 1
ATOM 7429 C C . LYS B 2 236 ? 138.368 171.880 107.337 1.00 65.93 236 LYS B C 1
ATOM 7430 O O . LYS B 2 236 ? 138.317 172.270 108.505 1.00 65.93 236 LYS B O 1
ATOM 7436 N N . ASP B 2 237 ? 153.404 151.414 142.031 1.00 76.67 263 ASP B N 1
ATOM 7437 C CA . ASP B 2 237 ? 154.227 151.720 143.199 1.00 76.67 263 ASP B CA 1
ATOM 7438 C C . ASP B 2 237 ? 153.330 151.845 144.418 1.00 76.67 263 ASP B C 1
ATOM 7439 O O . ASP B 2 237 ? 153.707 151.457 145.523 1.00 76.67 263 ASP B O 1
ATOM 7444 N N . HIS B 2 238 ? 152.136 152.403 144.201 1.00 69.65 264 HIS B N 1
ATOM 7445 C CA . HIS B 2 238 ? 151.107 152.357 145.229 1.00 69.65 264 HIS B CA 1
ATOM 7446 C C . HIS B 2 238 ? 150.783 150.922 145.588 1.00 69.65 264 HIS B C 1
ATOM 7447 O O . HIS B 2 238 ? 150.614 150.590 146.766 1.00 69.65 264 HIS B O 1
ATOM 7454 N N . ASN B 2 239 ? 150.709 150.054 144.584 1.00 62.30 265 ASN B N 1
ATOM 7455 C CA . ASN B 2 239 ? 150.531 148.638 144.857 1.00 62.30 265 ASN B CA 1
ATOM 7456 C C . ASN B 2 239 ? 151.679 148.102 145.696 1.00 62.30 265 ASN B C 1
ATOM 7457 O O . ASN B 2 239 ? 151.473 147.258 146.573 1.00 62.30 265 ASN B O 1
ATOM 7462 N N . ASP B 2 240 ? 152.882 148.631 145.493 1.00 64.84 266 ASP B N 1
ATOM 7463 C CA . ASP B 2 240 ? 154.044 148.121 146.212 1.00 64.84 266 ASP B CA 1
ATOM 7464 C C . ASP B 2 240 ? 154.037 148.560 147.670 1.00 64.84 266 ASP B C 1
ATOM 7465 O O . ASP B 2 240 ? 154.321 147.761 148.569 1.00 64.84 266 ASP B O 1
ATOM 7470 N N . GLU B 2 241 ? 153.723 149.823 147.933 1.00 58.71 267 GLU B N 1
ATOM 7471 C CA . GLU B 2 241 ? 153.639 150.244 149.323 1.00 58.71 267 GLU B CA 1
ATOM 7472 C C . GLU B 2 241 ? 152.494 149.545 150.029 1.00 58.71 267 GLU B C 1
ATOM 7473 O O . GLU B 2 241 ? 152.638 149.111 151.177 1.00 58.71 267 GLU B O 1
ATOM 7479 N N . LEU B 2 242 ? 151.349 149.425 149.362 1.00 48.96 268 LEU B N 1
ATOM 7480 C CA . LEU B 2 242 ? 150.239 148.716 149.977 1.00 48.96 268 LEU B CA 1
ATOM 7481 C C . LEU B 2 242 ? 150.614 147.278 150.284 1.00 48.96 268 LEU B C 1
ATOM 7482 O O . LEU B 2 242 ? 150.224 146.746 151.321 1.00 48.96 268 LEU B O 1
ATOM 7487 N N . ARG B 2 243 ? 151.400 146.641 149.419 1.00 48.13 269 ARG B N 1
ATOM 7488 C CA . ARG B 2 243 ? 151.789 145.262 149.678 1.00 48.13 269 ARG B CA 1
ATOM 7489 C C . ARG B 2 243 ? 152.785 145.163 150.823 1.00 48.13 269 ARG B C 1
ATOM 7490 O O . ARG B 2 243 ? 152.708 144.238 151.633 1.00 48.13 269 ARG B O 1
ATOM 7498 N N . LYS B 2 244 ? 153.732 146.091 150.916 1.00 49.69 270 LYS B N 1
ATOM 7499 C CA . LYS B 2 244 ? 154.621 146.060 152.071 1.00 49.69 270 LYS B CA 1
ATOM 7500 C C . LYS B 2 244 ? 153.833 146.235 153.366 1.00 49.69 270 LYS B C 1
ATOM 7501 O O . LYS B 2 244 ? 154.080 145.538 154.359 1.00 49.69 270 LYS B O 1
ATOM 7507 N N . GLN B 2 245 ? 152.858 147.141 153.364 1.00 44.39 271 GLN B N 1
ATOM 7508 C CA . GLN B 2 245 ? 152.036 147.350 154.551 1.00 44.39 271 GLN B CA 1
ATOM 7509 C C . GLN B 2 245 ? 151.184 146.132 154.868 1.00 44.39 271 GLN B C 1
ATOM 7510 O O . GLN B 2 245 ? 151.018 145.764 156.037 1.00 44.39 271 GLN B O 1
ATOM 7516 N N . ALA B 2 246 ? 150.628 145.497 153.847 1.00 40.13 272 ALA B N 1
ATOM 7517 C CA . ALA B 2 246 ? 149.865 144.284 154.080 1.00 40.13 272 ALA B CA 1
ATOM 7518 C C . ALA B 2 246 ? 150.754 143.200 154.653 1.00 40.13 272 ALA B C 1
ATOM 7519 O O . ALA B 2 246 ? 150.313 142.388 155.470 1.00 40.13 272 ALA B O 1
ATOM 7521 N N . GLU B 2 247 ? 152.014 143.171 154.242 1.00 44.18 273 GLU B N 1
ATOM 7522 C CA . GLU B 2 247 ? 152.935 142.207 154.818 1.00 44.18 273 GLU B CA 1
ATOM 7523 C C . GLU B 2 247 ? 153.164 142.494 156.290 1.00 44.18 273 GLU B C 1
ATOM 7524 O O . GLU B 2 247 ? 153.224 141.572 157.108 1.00 44.18 273 GLU B O 1
ATOM 7530 N N . VAL B 2 248 ? 153.294 143.769 156.647 1.00 38.89 274 VAL B N 1
ATOM 7531 C CA . VAL B 2 248 ? 153.405 144.116 158.061 1.00 38.89 274 VAL B CA 1
ATOM 7532 C C . VAL B 2 248 ? 152.207 143.584 158.829 1.00 38.89 274 VAL B C 1
ATOM 7533 O O . VAL B 2 248 ? 152.345 143.000 159.913 1.00 38.89 274 VAL B O 1
ATOM 7537 N N . ILE B 2 249 ? 151.013 143.773 158.278 1.00 35.71 275 ILE B N 1
ATOM 7538 C CA . ILE B 2 249 ? 149.808 143.342 158.979 1.00 35.71 275 ILE B CA 1
ATOM 7539 C C . ILE B 2 249 ? 149.800 141.831 159.148 1.00 35.71 275 ILE B C 1
ATOM 7540 O O . ILE B 2 249 ? 149.556 141.318 160.242 1.00 35.71 275 ILE B O 1
ATOM 7545 N N . VAL B 2 250 ? 150.068 141.094 158.074 1.00 34.44 276 VAL B N 1
ATOM 7546 C CA . VAL B 2 250 ? 150.016 139.639 158.161 1.00 34.44 276 VAL B CA 1
ATOM 7547 C C . VAL B 2 250 ? 151.066 139.117 159.128 1.00 34.44 276 VAL B C 1
ATOM 7548 O O . VAL B 2 250 ? 150.814 138.184 159.897 1.00 34.44 276 VAL B O 1
ATOM 7552 N N . GLU B 2 251 ? 152.262 139.693 159.101 1.00 38.50 277 GLU B N 1
ATOM 7553 C CA . GLU B 2 251 ? 153.293 139.260 160.028 1.00 38.50 277 GLU B CA 1
ATOM 7554 C C . GLU B 2 251 ? 152.861 139.474 161.464 1.00 38.50 277 GLU B C 1
ATOM 7555 O O . GLU B 2 251 ? 153.034 138.593 162.310 1.00 38.50 277 GLU B O 1
ATOM 7561 N N . ALA B 2 252 ? 152.277 140.631 161.758 1.00 36.36 278 ALA B N 1
ATOM 7562 C CA . ALA B 2 252 ? 151.787 140.869 163.108 1.00 36.36 278 ALA B CA 1
ATOM 7563 C C . ALA B 2 252 ? 150.667 139.906 163.471 1.00 36.36 278 ALA B C 1
ATOM 7564 O O . ALA B 2 252 ? 150.532 139.513 164.632 1.00 36.36 278 ALA B O 1
ATOM 7566 N N . PHE B 2 253 ? 149.842 139.525 162.497 1.00 34.16 279 PHE B N 1
ATOM 7567 C CA . PHE B 2 253 ? 148.789 138.560 162.780 1.00 34.16 279 PHE B CA 1
ATOM 7568 C C . PHE B 2 253 ? 149.377 137.202 163.107 1.00 34.16 279 PHE B C 1
ATOM 7569 O O . PHE B 2 253 ? 148.806 136.451 163.899 1.00 34.16 279 PHE B O 1
ATOM 7577 N N . LYS B 2 254 ? 150.513 136.872 162.512 1.00 36.43 280 LYS B N 1
ATOM 7578 C CA . LYS B 2 254 ? 151.228 135.657 162.874 1.00 36.43 280 LYS B CA 1
ATOM 7579 C C . LYS B 2 254 ? 151.978 135.778 164.188 1.00 36.43 280 LYS B C 1
ATOM 7580 O O . LYS B 2 254 ? 152.319 134.754 164.780 1.00 36.43 280 LYS B O 1
ATOM 7586 N N . GLN B 2 255 ? 152.284 136.990 164.641 1.00 43.07 281 GLN B N 1
ATOM 7587 C CA . GLN B 2 255 ? 152.899 137.128 165.957 1.00 43.07 281 GLN B CA 1
ATOM 7588 C C . GLN B 2 255 ? 151.986 136.560 167.035 1.00 43.07 281 GLN B C 1
ATOM 7589 O O . GLN B 2 255 ? 152.450 135.914 167.979 1.00 43.07 281 GLN B O 1
ATOM 7595 N N . ASN B 2 256 ? 150.688 136.798 166.920 1.00 42.77 282 ASN B N 1
ATOM 7596 C CA . ASN B 2 256 ? 149.756 135.968 167.657 1.00 42.77 282 ASN B CA 1
ATOM 7597 C C . ASN B 2 256 ? 149.427 134.739 166.830 1.00 42.77 282 ASN B C 1
ATOM 7598 O O . ASN B 2 256 ? 149.800 134.628 165.667 1.00 42.77 282 ASN B O 1
ATOM 7603 N N . ASP B 2 257 ? 148.724 133.794 167.428 1.00 47.80 283 ASP B N 1
ATOM 7604 C CA . ASP B 2 257 ? 148.343 132.604 166.676 1.00 47.80 283 ASP B CA 1
ATOM 7605 C C . ASP B 2 257 ? 147.055 132.901 165.911 1.00 47.80 283 ASP B C 1
ATOM 7606 O O . ASP B 2 257 ? 146.046 132.209 166.019 1.00 47.80 283 ASP B O 1
ATOM 7611 N N . LYS B 2 258 ? 147.111 133.966 165.117 1.00 36.05 284 LYS B N 1
ATOM 7612 C CA . LYS B 2 258 ? 145.911 134.487 164.483 1.00 36.05 284 LYS B CA 1
ATOM 7613 C C . LYS B 2 258 ? 146.084 134.633 162.986 1.00 36.05 284 LYS B C 1
ATOM 7614 O O . LYS B 2 258 ? 145.520 135.548 162.388 1.00 36.05 284 LYS B O 1
ATOM 7620 N N . LEU B 2 259 ? 146.854 133.750 162.358 1.00 30.86 285 LEU B N 1
ATOM 7621 C CA . LEU B 2 259 ? 147.090 133.900 160.930 1.00 30.86 285 LEU B CA 1
ATOM 7622 C C . LEU B 2 259 ? 145.812 133.698 160.143 1.00 30.86 285 LEU B C 1
ATOM 7623 O O . LEU B 2 259 ? 145.567 134.401 159.161 1.00 30.86 285 LEU B O 1
ATOM 7628 N N . GLU B 2 260 ? 144.977 132.751 160.565 1.00 32.78 286 GLU B N 1
ATOM 7629 C CA . GLU B 2 260 ? 143.789 132.408 159.800 1.00 32.78 286 GLU B CA 1
ATOM 7630 C C . GLU B 2 260 ? 142.893 133.611 159.578 1.00 32.78 286 GLU B C 1
ATOM 7631 O O . GLU B 2 260 ? 142.340 133.788 158.488 1.00 32.78 286 GLU B O 1
ATOM 7637 N N . LYS B 2 261 ? 142.738 134.451 160.598 1.00 30.39 287 LYS B N 1
ATOM 7638 C CA . LYS B 2 261 ? 141.843 135.590 160.494 1.00 30.39 287 LYS B CA 1
ATOM 7639 C C . LYS B 2 261 ? 142.166 136.485 159.318 1.00 30.39 287 LYS B C 1
ATOM 7640 O O . LYS B 2 261 ? 141.273 137.177 158.830 1.00 30.39 287 LYS B O 1
ATOM 7646 N N . ILE B 2 262 ? 143.403 136.468 158.830 1.00 27.12 288 ILE B N 1
ATOM 7647 C CA . ILE B 2 262 ? 143.748 137.311 157.693 1.00 27.12 288 ILE B CA 1
ATOM 7648 C C . ILE B 2 262 ? 142.810 137.050 156.538 1.00 27.12 288 ILE B C 1
ATOM 7649 O O . ILE B 2 262 ? 142.370 137.985 155.867 1.00 27.12 288 ILE B O 1
ATOM 7654 N N . ARG B 2 263 ? 142.438 135.793 156.312 1.00 27.15 289 ARG B N 1
ATOM 7655 C CA . ARG B 2 263 ? 141.453 135.527 155.273 1.00 27.15 289 ARG B CA 1
ATOM 7656 C C . ARG B 2 263 ? 140.221 136.369 155.497 1.00 27.15 289 ARG B C 1
ATOM 7657 O O . ARG B 2 263 ? 139.875 137.214 154.669 1.00 27.15 289 ARG B O 1
ATOM 7665 N N . ILE B 2 264 ? 139.584 136.194 156.652 1.00 24.36 290 ILE B N 1
ATOM 7666 C CA . ILE B 2 264 ? 138.437 137.017 157.016 1.00 24.36 290 ILE B CA 1
ATOM 7667 C C . ILE B 2 264 ? 138.757 138.483 156.798 1.00 24.36 290 ILE B C 1
ATOM 7668 O O . ILE B 2 264 ? 138.004 139.210 156.144 1.00 24.36 290 ILE B O 1
ATOM 7673 N N . LEU B 2 265 ? 139.920 138.919 157.286 1.00 23.34 291 LEU B N 1
ATOM 7674 C CA . LEU B 2 265 ? 140.255 140.332 157.216 1.00 23.34 291 LEU B CA 1
ATOM 7675 C C . LEU B 2 265 ? 140.162 140.844 155.796 1.00 23.34 291 LEU B C 1
ATOM 7676 O O . LEU B 2 265 ? 139.555 141.886 155.551 1.00 23.34 291 LEU B O 1
ATOM 7681 N N . ALA B 2 266 ? 140.719 140.103 154.841 1.00 24.71 292 ALA B N 1
ATOM 7682 C CA . ALA B 2 266 ? 140.716 140.579 153.466 1.00 24.71 292 ALA B CA 1
ATOM 7683 C C . ALA B 2 266 ? 139.300 140.867 153.010 1.00 24.71 292 ALA B C 1
ATOM 7684 O O . ALA B 2 266 ? 139.008 141.965 152.527 1.00 24.71 292 ALA B O 1
ATOM 7686 N N . ASP B 2 267 ? 138.382 139.925 153.233 1.00 25.43 293 ASP B N 1
ATOM 7687 C CA . ASP B 2 267 ? 137.002 140.169 152.842 1.00 25.43 293 ASP B CA 1
ATOM 7688 C C . ASP B 2 267 ? 136.456 141.407 153.533 1.00 25.43 293 ASP B C 1
ATOM 7689 O O . ASP B 2 267 ? 135.849 142.267 152.886 1.00 25.43 293 ASP B O 1
ATOM 7694 N N . ALA B 2 268 ? 136.723 141.551 154.830 1.00 24.38 294 ALA B N 1
ATOM 7695 C CA . ALA B 2 268 ? 136.287 142.738 155.549 1.00 24.38 294 ALA B CA 1
ATOM 7696 C C . ALA B 2 268 ? 136.747 143.995 154.841 1.00 24.38 294 ALA B C 1
ATOM 7697 O O . ALA B 2 268 ? 135.941 144.876 154.532 1.00 24.38 294 ALA B O 1
ATOM 7699 N N . ILE B 2 269 ? 138.035 144.071 154.514 1.00 24.14 295 ILE B N 1
ATOM 7700 C CA . ILE B 2 269 ? 138.532 145.295 153.910 1.00 24.14 295 ILE B CA 1
ATOM 7701 C C . ILE B 2 269 ? 137.852 145.521 152.578 1.00 24.14 295 ILE B C 1
ATOM 7702 O O . ILE B 2 269 ? 137.467 146.645 152.247 1.00 24.14 295 ILE B O 1
ATOM 7707 N N . ARG B 2 270 ? 137.628 144.450 151.824 1.00 25.81 296 ARG B N 1
ATOM 7708 C CA . ARG B 2 270 ? 136.960 144.604 150.544 1.00 25.81 296 ARG B CA 1
ATOM 7709 C C . ARG B 2 270 ? 135.565 145.186 150.735 1.00 25.81 296 ARG B C 1
ATOM 7710 O O . ARG B 2 270 ? 135.155 146.086 149.995 1.00 25.81 296 ARG B O 1
ATOM 7718 N N . THR B 2 271 ? 134.842 144.738 151.762 1.00 28.07 297 THR B N 1
ATOM 7719 C CA . THR B 2 271 ? 133.494 145.257 151.955 1.00 28.07 297 THR B CA 1
ATOM 7720 C C . THR B 2 271 ? 133.508 146.747 152.257 1.00 28.07 297 THR B C 1
ATOM 7721 O O . THR B 2 271 ? 132.545 147.450 151.940 1.00 28.07 297 THR B O 1
ATOM 7725 N N . LEU B 2 272 ? 134.595 147.266 152.825 1.00 30.18 298 LEU B N 1
ATOM 7726 C CA . LEU B 2 272 ? 134.602 148.691 153.125 1.00 30.18 298 LEU B CA 1
ATOM 7727 C C . LEU B 2 272 ? 134.500 149.544 151.870 1.00 30.18 298 LEU B C 1
ATOM 7728 O O . LEU B 2 272 ? 134.326 150.760 151.979 1.00 30.18 298 LEU B O 1
ATOM 7733 N N . ARG B 2 273 ? 134.579 148.944 150.681 1.00 31.14 299 ARG B N 1
ATOM 7734 C CA . ARG B 2 273 ? 134.395 149.732 149.471 1.00 31.14 299 ARG B CA 1
ATOM 7735 C C . ARG B 2 273 ? 132.961 150.196 149.302 1.00 31.14 299 ARG B C 1
ATOM 7736 O O . ARG B 2 273 ? 132.710 151.109 148.517 1.00 31.14 299 ARG B O 1
ATOM 7744 N N . LEU B 2 274 ? 132.020 149.611 150.026 1.00 33.56 300 LEU B N 1
ATOM 7745 C CA . LEU B 2 274 ? 130.622 149.982 149.888 1.00 33.56 300 LEU B CA 1
ATOM 7746 C C . LEU B 2 274 ? 130.192 151.070 150.857 1.00 33.56 300 LEU B C 1
ATOM 7747 O O . LEU B 2 274 ? 129.017 151.436 150.868 1.00 33.56 300 LEU B O 1
ATOM 7752 N N . HIS B 2 275 ? 131.100 151.590 151.671 1.00 38.03 301 HIS B N 1
ATOM 7753 C CA . HIS B 2 275 ? 130.715 152.478 152.758 1.00 38.03 301 HIS B CA 1
ATOM 7754 C C . HIS B 2 275 ? 131.172 153.904 152.561 1.00 38.03 301 HIS B C 1
ATOM 7755 O O . HIS B 2 275 ? 130.540 154.824 153.086 1.00 38.03 301 HIS B O 1
ATOM 7762 N N . GLY B 2 276 ? 132.245 154.120 151.831 1.00 39.25 302 GLY B N 1
ATOM 7763 C CA . GLY B 2 276 ? 132.829 155.436 151.768 1.00 39.25 302 GLY B CA 1
ATOM 7764 C C . GLY B 2 276 ? 133.772 155.682 152.930 1.00 39.25 302 GLY B C 1
ATOM 7765 O O . GLY B 2 276 ? 133.644 155.117 154.007 1.00 39.25 302 GLY B O 1
ATOM 7766 N N . GLU B 2 277 ? 134.726 156.577 152.701 1.00 41.98 303 GLU B N 1
ATOM 7767 C CA . GLU B 2 277 ? 135.844 156.746 153.616 1.00 41.98 303 GLU B CA 1
ATOM 7768 C C . GLU B 2 277 ? 135.424 157.145 155.019 1.00 41.98 303 GLU B C 1
ATOM 7769 O O . GLU B 2 277 ? 136.291 157.290 155.881 1.00 41.98 303 GLU B O 1
ATOM 7775 N N . GLY B 2 278 ? 134.135 157.334 155.272 1.00 43.15 304 GLY B N 1
ATOM 7776 C CA . GLY B 2 278 ? 133.712 157.753 156.594 1.00 43.15 304 GLY B CA 1
ATOM 7777 C C . GLY B 2 278 ? 134.011 156.723 157.665 1.00 43.15 304 GLY B C 1
ATOM 7778 O O . GLY B 2 278 ? 134.467 157.071 158.753 1.00 43.15 304 GLY B O 1
ATOM 7779 N N . VAL B 2 279 ? 133.775 155.444 157.366 1.00 41.43 305 VAL B N 1
ATOM 7780 C CA . VAL B 2 279 ? 133.967 154.386 158.357 1.00 41.43 305 VAL B CA 1
ATOM 7781 C C . VAL B 2 279 ? 135.360 154.455 158.966 1.00 41.43 305 VAL B C 1
ATOM 7782 O O . VAL B 2 279 ? 135.566 154.084 160.126 1.00 41.43 305 VAL B O 1
ATOM 7786 N N . ILE B 2 280 ? 136.338 154.919 158.199 1.00 43.74 306 ILE B N 1
ATOM 7787 C CA . ILE B 2 280 ? 137.693 155.036 158.720 1.00 43.74 306 ILE B CA 1
ATOM 7788 C C . ILE B 2 280 ? 137.897 156.392 159.366 1.00 43.74 306 ILE B C 1
ATOM 7789 O O . ILE B 2 280 ? 138.158 156.494 160.567 1.00 43.74 306 ILE B O 1
ATOM 7794 N N . GLU B 2 281 ? 137.744 157.455 158.583 1.00 47.78 307 GLU B N 1
ATOM 7795 C CA . GLU B 2 281 ? 137.976 158.799 159.082 1.00 47.78 307 GLU B CA 1
ATOM 7796 C C . GLU B 2 281 ? 137.104 159.158 160.272 1.00 47.78 307 GLU B C 1
ATOM 7797 O O . GLU B 2 281 ? 137.436 160.102 160.993 1.00 47.78 307 GLU B O 1
ATOM 7803 N N . LYS B 2 282 ? 136.005 158.441 160.509 1.00 48.83 308 LYS B N 1
ATOM 7804 C CA . LYS B 2 282 ? 135.085 158.807 161.581 1.00 48.83 308 LYS B CA 1
ATOM 7805 C C . LYS B 2 282 ? 134.903 157.697 162.611 1.00 48.83 308 LYS B C 1
ATOM 7806 O O . LYS B 2 282 ? 133.948 157.735 163.386 1.00 48.83 308 LYS B O 1
ATOM 7812 N N . ASP B 2 283 ? 135.810 156.722 162.640 1.00 48.89 309 ASP B N 1
ATOM 7813 C CA . ASP B 2 283 ? 135.794 155.638 163.623 1.00 48.89 309 ASP B CA 1
ATOM 7814 C C . ASP B 2 283 ? 134.421 154.986 163.717 1.00 48.89 309 ASP B C 1
ATOM 7815 O O . ASP B 2 283 ? 133.760 155.047 164.751 1.00 48.89 309 ASP B O 1
ATOM 7820 N N . GLU B 2 284 ? 133.979 154.370 162.635 1.00 45.29 310 GLU B N 1
ATOM 7821 C CA . GLU B 2 284 ? 132.680 153.724 162.634 1.00 45.29 310 GLU B CA 1
ATOM 7822 C C . GLU B 2 284 ? 132.773 152.213 162.640 1.00 45.29 310 GLU B C 1
ATOM 7823 O O . GLU B 2 284 ? 131.740 151.548 162.640 1.00 45.29 310 GLU B O 1
ATOM 7829 N N . LEU B 2 285 ? 133.971 151.658 162.614 1.00 36.36 311 LEU B N 1
ATOM 7830 C CA . LEU B 2 285 ? 134.100 150.225 162.721 1.00 36.36 311 LEU B CA 1
ATOM 7831 C C . LEU B 2 285 ? 133.631 149.789 164.102 1.00 36.36 311 LEU B C 1
ATOM 7832 O O . LEU B 2 285 ? 133.750 150.542 165.065 1.00 36.36 311 LEU B O 1
ATOM 7837 N N . PRO B 2 286 ? 133.058 148.600 164.216 1.00 35.21 312 PRO B N 1
ATOM 7838 C CA . PRO B 2 286 ? 132.423 148.209 165.472 1.00 35.21 312 PRO B CA 1
ATOM 7839 C C . PRO B 2 286 ? 133.379 148.268 166.646 1.00 35.21 312 PRO B C 1
ATOM 7840 O O . PRO B 2 286 ? 134.510 147.790 166.582 1.00 35.21 312 PRO B O 1
ATOM 7844 N N . ASP B 2 287 ? 132.911 148.883 167.720 1.00 42.83 313 ASP B N 1
ATOM 7845 C CA . ASP B 2 287 ? 133.671 148.957 168.950 1.00 42.83 313 ASP B CA 1
ATOM 7846 C C . ASP B 2 287 ? 133.708 147.596 169.619 1.00 42.83 313 ASP B C 1
ATOM 7847 O O . ASP B 2 287 ? 132.940 146.694 169.286 1.00 42.83 313 ASP B O 1
ATOM 7852 N N . GLY B 2 288 ? 134.612 147.450 170.574 1.00 47.52 314 GLY B N 1
ATOM 7853 C CA . GLY B 2 288 ? 134.820 146.142 171.154 1.00 47.52 314 GLY B CA 1
ATOM 7854 C C . GLY B 2 288 ? 133.720 145.626 172.053 1.00 47.52 314 GLY B C 1
ATOM 7855 O O . GLY B 2 288 ? 132.929 144.785 171.623 1.00 47.52 314 GLY B O 1
ATOM 7856 N N . LYS B 2 289 ? 133.616 146.149 173.269 1.00 54.69 315 LYS B N 1
ATOM 7857 C CA . LYS B 2 289 ? 132.700 145.612 174.270 1.00 54.69 315 LYS B CA 1
ATOM 7858 C C . LYS B 2 289 ? 132.799 146.483 175.513 1.00 54.69 315 LYS B C 1
ATOM 7859 O O . LYS B 2 289 ? 133.781 147.203 175.713 1.00 54.69 315 LYS B O 1
ATOM 7865 N N . GLU B 2 290 ? 131.775 146.400 176.353 1.00 67.05 316 GLU B N 1
ATOM 7866 C CA . GLU B 2 290 ? 131.737 147.198 177.567 1.00 67.05 316 GLU B CA 1
ATOM 7867 C C . GLU B 2 290 ? 132.879 146.807 178.492 1.00 67.05 316 GLU B C 1
ATOM 7868 O O . GLU B 2 290 ? 132.865 145.723 179.080 1.00 67.05 316 GLU B O 1
ATOM 7874 N N . GLU B 2 291 ? 133.874 147.684 178.599 1.00 69.04 317 GLU B N 1
ATOM 7875 C CA . GLU B 2 291 ? 134.923 147.592 179.608 1.00 69.04 317 GLU B CA 1
ATOM 7876 C C . GLU B 2 291 ? 135.849 146.405 179.365 1.00 69.04 317 GLU B C 1
ATOM 7877 O O . GLU B 2 291 ? 136.716 146.107 180.187 1.00 69.04 317 GLU B O 1
ATOM 7883 N N . ARG B 2 292 ? 135.712 145.743 178.225 1.00 57.87 318 ARG B N 1
ATOM 7884 C CA . ARG B 2 292 ? 136.558 144.594 177.913 1.00 57.87 318 ARG B CA 1
ATOM 7885 C C . ARG B 2 292 ? 137.919 145.079 177.438 1.00 57.87 318 ARG B C 1
ATOM 7886 O O . ARG B 2 292 ? 138.005 145.900 176.525 1.00 57.87 318 ARG B O 1
ATOM 7894 N N . ASP B 2 293 ? 138.989 144.566 178.043 1.00 63.44 319 ASP B N 1
ATOM 7895 C CA . ASP B 2 293 ? 140.310 145.113 177.760 1.00 63.44 319 ASP B CA 1
ATOM 7896 C C . ASP B 2 293 ? 140.918 144.572 176.476 1.00 63.44 319 ASP B C 1
ATOM 7897 O O . ASP B 2 293 ? 142.045 144.940 176.139 1.00 63.44 319 ASP B O 1
ATOM 7902 N N . LYS B 2 294 ? 140.219 143.698 175.760 1.00 56.23 320 LYS B N 1
ATOM 7903 C CA . LYS B 2 294 ? 140.690 143.319 174.438 1.00 56.23 320 LYS B CA 1
ATOM 7904 C C . LYS B 2 294 ? 140.089 144.178 173.340 1.00 56.23 320 LYS B C 1
ATOM 7905 O O . LYS B 2 294 ? 140.688 144.297 172.270 1.00 56.23 320 LYS B O 1
ATOM 7911 N N . GLY B 2 295 ? 138.931 144.779 173.575 1.00 45.08 321 GLY B N 1
ATOM 7912 C CA . GLY B 2 295 ? 138.303 145.461 172.474 1.00 45.08 321 GLY B CA 1
ATOM 7913 C C . GLY B 2 295 ? 137.768 144.455 171.479 1.00 45.08 321 GLY B C 1
ATOM 7914 O O . GLY B 2 295 ? 137.426 143.327 171.823 1.00 45.08 321 GLY B O 1
ATOM 7915 N N . HIS B 2 296 ? 137.701 144.870 170.222 1.00 32.97 322 HIS B N 1
ATOM 7916 C CA . HIS B 2 296 ? 137.186 144.001 169.184 1.00 32.97 322 HIS B CA 1
ATOM 7917 C C . HIS B 2 296 ? 138.172 142.877 168.906 1.00 32.97 322 HIS B C 1
ATOM 7918 O O . HIS B 2 296 ? 139.364 142.988 169.175 1.00 32.97 322 HIS B O 1
ATOM 7925 N N . HIS B 2 297 ? 137.664 141.772 168.369 1.00 30.71 323 HIS B N 1
ATOM 7926 C CA . HIS B 2 297 ? 138.550 140.642 168.127 1.00 30.71 323 HIS B CA 1
ATOM 7927 C C . HIS B 2 297 ? 139.278 140.753 166.800 1.00 30.71 323 HIS B C 1
ATOM 7928 O O . HIS B 2 297 ? 140.351 140.170 166.648 1.00 30.71 323 HIS B O 1
ATOM 7935 N N . LEU B 2 298 ? 138.724 141.463 165.824 1.00 29.61 324 LEU B N 1
ATOM 7936 C CA . LEU B 2 298 ? 139.449 141.697 164.584 1.00 29.61 324 LEU B CA 1
ATOM 7937 C C . LEU B 2 298 ? 140.168 143.037 164.614 1.00 29.61 324 LEU B C 1
ATOM 7938 O O . LEU B 2 298 ? 141.392 143.084 164.704 1.00 29.61 324 LEU B O 1
ATOM 7943 N N . TRP B 2 299 ? 139.427 144.129 164.615 1.00 30.22 325 TRP B N 1
ATOM 7944 C CA . TRP B 2 299 ? 140.054 145.398 164.887 1.00 30.22 325 TRP B CA 1
ATOM 7945 C C . TRP B 2 299 ? 140.418 145.427 166.359 1.00 30.22 325 TRP B C 1
ATOM 7946 O O . TRP B 2 299 ? 139.932 144.620 167.144 1.00 30.22 325 TRP B O 1
ATOM 7957 N N . ASP B 2 300 ? 141.300 146.340 166.734 1.00 34.62 326 ASP B N 1
ATOM 7958 C CA . ASP B 2 300 ? 141.921 146.374 168.053 1.00 34.62 326 ASP B CA 1
ATOM 7959 C C . ASP B 2 300 ? 142.899 145.234 168.282 1.00 34.62 326 ASP B C 1
ATOM 7960 O O . ASP B 2 300 ? 143.388 145.068 169.400 1.00 34.62 326 ASP B O 1
ATOM 7965 N N . ILE B 2 301 ? 143.192 144.431 167.267 1.00 33.51 327 ILE B N 1
ATOM 7966 C CA . ILE B 2 301 ? 144.376 143.593 167.322 1.00 33.51 327 ILE B CA 1
ATOM 7967 C C . ILE B 2 301 ? 145.588 144.487 167.149 1.00 33.51 327 ILE B C 1
ATOM 7968 O O . ILE B 2 301 ? 145.685 145.229 166.165 1.00 33.51 327 ILE B O 1
ATOM 7973 N N . LYS B 2 302 ? 146.505 144.450 168.107 1.00 39.83 328 LYS B N 1
ATOM 7974 C CA . LYS B 2 302 ? 147.660 145.333 168.025 1.00 39.83 328 LYS B CA 1
ATOM 7975 C C . LYS B 2 302 ? 148.573 144.882 166.898 1.00 39.83 328 LYS B C 1
ATOM 7976 O O . LYS B 2 302 ? 148.910 143.702 166.802 1.00 39.83 328 LYS B O 1
ATOM 7982 N N . VAL B 2 303 ? 148.965 145.820 166.040 1.00 42.94 329 VAL B N 1
ATOM 7983 C CA . VAL B 2 303 ? 149.840 145.513 164.915 1.00 42.94 329 VAL B CA 1
ATOM 7984 C C . VAL B 2 303 ? 151.297 145.698 165.321 1.00 42.94 329 VAL B C 1
ATOM 7985 O O . VAL B 2 303 ? 152.077 144.742 165.304 1.00 42.94 329 VAL B O 1
ATOM 7989 N N . GLN B 2 304 ? 151.685 146.915 165.692 1.00 47.13 330 GLN B N 1
ATOM 7990 C CA . GLN B 2 304 ? 152.948 147.110 166.391 1.00 47.13 330 GLN B CA 1
ATOM 7991 C C . GLN B 2 304 ? 152.693 147.561 167.821 1.00 47.13 330 GLN B C 1
ATOM 7992 O O . GLN B 2 304 ? 153.087 146.888 168.774 1.00 47.13 330 GLN B O 1
ATOM 7998 N N . GLY B 2 305 ? 152.006 148.676 167.981 1.00 45.44 331 GLY B N 1
ATOM 7999 C CA . GLY B 2 305 ? 151.416 149.027 169.247 1.00 45.44 331 GLY B CA 1
ATOM 8000 C C . GLY B 2 305 ? 150.085 149.677 168.966 1.00 45.44 331 GLY B C 1
ATOM 8001 O O . GLY B 2 305 ? 149.358 150.072 169.879 1.00 45.44 331 GLY B O 1
ATOM 8002 N N . THR B 2 306 ? 149.765 149.793 167.686 1.00 40.91 332 THR B N 1
ATOM 8003 C CA . THR B 2 306 ? 148.501 150.340 167.234 1.00 40.91 332 THR B CA 1
ATOM 8004 C C . THR B 2 306 ? 147.465 149.237 167.115 1.00 40.91 332 THR B C 1
ATOM 8005 O O . THR B 2 306 ? 147.751 148.137 166.644 1.00 40.91 332 THR B O 1
ATOM 8009 N N . ALA B 2 307 ? 146.263 149.538 167.571 1.00 35.31 333 ALA B N 1
ATOM 8010 C CA . ALA B 2 307 ? 145.130 148.726 167.193 1.00 35.31 333 ALA B CA 1
ATOM 8011 C C . ALA B 2 307 ? 144.990 148.751 165.678 1.00 35.31 333 ALA B C 1
ATOM 8012 O O . ALA B 2 307 ? 145.356 149.721 165.018 1.00 35.31 333 ALA B O 1
ATOM 8014 N N . LEU B 2 308 ? 144.464 147.667 165.119 1.00 32.48 334 LEU B N 1
ATOM 8015 C CA . LEU B 2 308 ? 144.438 147.551 163.667 1.00 32.48 334 LEU B CA 1
ATOM 8016 C C . LEU B 2 308 ? 143.599 148.654 163.032 1.00 32.48 334 LEU B C 1
ATOM 8017 O O . LEU B 2 308 ? 143.857 149.058 161.896 1.00 32.48 334 LEU B O 1
ATOM 8022 N N . ARG B 2 309 ? 142.599 149.163 163.745 1.00 34.33 335 ARG B N 1
ATOM 8023 C CA . ARG B 2 309 ? 141.765 150.212 163.172 1.00 34.33 335 ARG B CA 1
ATOM 8024 C C . ARG B 2 309 ? 142.556 151.494 162.971 1.00 34.33 335 ARG B C 1
ATOM 8025 O O . ARG B 2 309 ? 142.421 152.169 161.942 1.00 34.33 335 ARG B O 1
ATOM 8033 N N . THR B 2 310 ? 143.405 151.837 163.933 1.00 36.75 336 THR B N 1
ATOM 8034 C CA . THR B 2 310 ? 144.264 152.996 163.773 1.00 36.75 336 THR B CA 1
ATOM 8035 C C . THR B 2 310 ? 145.255 152.791 162.641 1.00 36.75 336 THR B C 1
ATOM 8036 O O . THR B 2 310 ? 145.520 153.713 161.864 1.00 36.75 336 THR B O 1
ATOM 8040 N N . LYS B 2 311 ? 145.816 151.595 162.524 1.00 36.43 337 LYS B N 1
ATOM 8041 C CA . LYS B 2 311 ? 146.742 151.353 161.428 1.00 36.43 337 LYS B CA 1
ATOM 8042 C C . LYS B 2 311 ? 146.041 151.487 160.088 1.00 36.43 337 LYS B C 1
ATOM 8043 O O . LYS B 2 311 ? 146.624 151.991 159.125 1.00 36.43 337 LYS B O 1
ATOM 8049 N N . LEU B 2 312 ? 144.790 151.045 160.000 1.00 36.05 338 LEU B N 1
ATOM 8050 C CA . LEU B 2 312 ? 144.023 151.269 158.782 1.00 36.05 338 LEU B CA 1
ATOM 8051 C C . LEU B 2 312 ? 143.884 152.751 158.494 1.00 36.05 338 LEU B C 1
ATOM 8052 O O . LEU B 2 312 ? 144.049 153.192 157.349 1.00 36.05 338 LEU B O 1
ATOM 8057 N N . LYS B 2 313 ? 143.564 153.534 159.517 1.00 40.27 339 LYS B N 1
ATOM 8058 C CA . LYS B 2 313 ? 143.431 154.967 159.308 1.00 40.27 339 LYS B CA 1
ATOM 8059 C C . LYS B 2 313 ? 144.735 155.577 158.805 1.00 40.27 339 LYS B C 1
ATOM 8060 O O . LYS B 2 313 ? 144.720 156.476 157.961 1.00 40.27 339 LYS B O 1
ATOM 8066 N N . GLU B 2 314 ? 145.876 155.085 159.286 1.00 42.52 340 GLU B N 1
ATOM 8067 C CA . GLU B 2 314 ? 147.149 155.617 158.801 1.00 42.52 340 GLU B CA 1
ATOM 8068 C C . GLU B 2 314 ? 147.420 155.206 157.361 1.00 42.52 340 GLU B C 1
ATOM 8069 O O . GLU B 2 314 ? 147.895 156.015 156.555 1.00 42.52 340 GLU B O 1
ATOM 8075 N N . LEU B 2 315 ? 147.128 153.955 157.015 1.00 40.24 341 LEU B N 1
ATOM 8076 C CA . LEU B 2 315 ? 147.271 153.540 155.626 1.00 40.24 341 LEU B CA 1
ATOM 8077 C C . LEU B 2 315 ? 146.436 154.413 154.715 1.00 40.24 341 LEU B C 1
ATOM 8078 O O . LEU B 2 315 ? 146.867 154.761 153.613 1.00 40.24 341 LEU B O 1
ATOM 8083 N N . TRP B 2 316 ? 145.230 154.771 155.150 1.00 41.53 342 TRP B N 1
ATOM 8084 C CA . TRP B 2 316 ? 144.423 155.695 154.366 1.00 41.53 342 TRP B CA 1
ATOM 8085 C C . TRP B 2 316 ? 145.124 157.030 154.232 1.00 41.53 342 TRP B C 1
ATOM 8086 O O . TRP B 2 316 ? 145.424 157.472 153.120 1.00 41.53 342 TRP B O 1
ATOM 8097 N N . GLN B 2 317 ? 145.440 157.662 155.359 1.00 46.96 343 GLN B N 1
ATOM 8098 C CA . GLN B 2 317 ? 146.047 158.984 155.318 1.00 46.96 343 GLN B CA 1
ATOM 8099 C C . GLN B 2 317 ? 147.266 159.007 154.412 1.00 46.96 343 GLN B C 1
ATOM 8100 O O . GLN B 2 317 ? 147.660 160.067 153.920 1.00 46.96 343 GLN B O 1
ATOM 8106 N N . SER B 2 318 ? 147.875 157.850 154.172 1.00 45.00 344 SER B N 1
ATOM 8107 C CA . SER B 2 318 ? 148.951 157.816 153.192 1.00 45.00 344 SER B CA 1
ATOM 8108 C C . SER B 2 318 ? 148.413 157.798 151.769 1.00 45.00 344 SER B C 1
ATOM 8109 O O . SER B 2 318 ? 148.730 158.689 150.975 1.00 45.00 344 SER B O 1
ATOM 8112 N N . ASN B 2 319 ? 147.562 156.831 151.438 1.00 47.68 345 ASN B N 1
ATOM 8113 C CA . ASN B 2 319 ? 147.154 156.574 150.059 1.00 47.68 345 ASN B CA 1
ATOM 8114 C C . ASN B 2 319 ? 145.837 157.237 149.696 1.00 47.68 345 ASN B C 1
ATOM 8115 O O . ASN B 2 319 ? 145.034 156.640 148.980 1.00 47.68 345 ASN B O 1
ATOM 8120 N N . LYS B 2 320 ? 145.571 158.460 150.153 1.00 47.54 346 LYS B N 1
ATOM 8121 C CA . LYS B 2 320 ? 144.285 159.079 149.858 1.00 47.54 346 LYS B CA 1
ATOM 8122 C C . LYS B 2 320 ? 144.087 159.362 148.374 1.00 47.54 346 LYS B C 1
ATOM 8123 O O . LYS B 2 320 ? 143.015 159.833 147.986 1.00 47.54 346 LYS B O 1
ATOM 8129 N N . ASP B 2 321 ? 145.079 159.074 147.535 1.00 52.15 347 ASP B N 1
ATOM 8130 C CA . ASP B 2 321 ? 145.038 159.504 146.145 1.00 52.15 347 ASP B CA 1
ATOM 8131 C C . ASP B 2 321 ? 144.582 158.427 145.178 1.00 52.15 347 ASP B C 1
ATOM 8132 O O . ASP B 2 321 ? 144.229 158.761 144.046 1.00 52.15 347 ASP B O 1
ATOM 8137 N N . ILE B 2 322 ? 144.610 157.150 145.565 1.00 47.46 348 ILE B N 1
ATOM 8138 C CA . ILE B 2 322 ? 144.006 156.151 144.696 1.00 47.46 348 ILE B CA 1
ATOM 8139 C C . ILE B 2 322 ? 142.496 156.250 144.768 1.00 47.46 348 ILE B C 1
ATOM 8140 O O . ILE B 2 322 ? 141.791 155.702 143.916 1.00 47.46 348 ILE B O 1
ATOM 8145 N N . GLY B 2 323 ? 141.976 156.926 145.774 1.00 42.26 349 GLY B N 1
ATOM 8146 C CA . GLY B 2 323 ? 140.547 156.919 145.989 1.00 42.26 349 GLY B CA 1
ATOM 8147 C C . GLY B 2 323 ? 140.143 155.806 146.927 1.00 42.26 349 GLY B C 1
ATOM 8148 O O . GLY B 2 323 ? 140.857 154.819 147.106 1.00 42.26 349 GLY B O 1
ATOM 8149 N N . TRP B 2 324 ? 138.979 155.964 147.549 1.00 36.57 350 TRP B N 1
ATOM 8150 C CA . TRP B 2 324 ? 138.554 155.008 148.565 1.00 36.57 350 TRP B CA 1
ATOM 8151 C C . TRP B 2 324 ? 138.425 153.600 147.994 1.00 36.57 350 TRP B C 1
ATOM 8152 O O . TRP B 2 324 ? 138.873 152.625 148.607 1.00 36.57 350 TRP B O 1
ATOM 8163 N N . ARG B 2 325 ? 137.832 153.473 146.812 1.00 35.49 351 ARG B N 1
ATOM 8164 C CA . ARG B 2 325 ? 137.544 152.151 146.271 1.00 35.49 351 ARG B CA 1
ATOM 8165 C C . ARG B 2 325 ? 138.817 151.383 145.954 1.00 35.49 351 ARG B C 1
ATOM 8166 O O . ARG B 2 325 ? 138.978 150.229 146.369 1.00 35.49 351 ARG B O 1
ATOM 8174 N N . LYS B 2 326 ? 139.717 151.991 145.186 1.00 38.95 352 LYS B N 1
ATOM 8175 C CA . LYS B 2 326 ? 140.968 151.323 144.858 1.00 38.95 352 LYS B CA 1
ATOM 8176 C C . LYS B 2 326 ? 141.736 150.966 146.115 1.00 38.95 352 LYS B C 1
ATOM 8177 O O . LYS B 2 326 ? 142.310 149.882 146.206 1.00 38.95 352 LYS B O 1
ATOM 8183 N N . PHE B 2 327 ? 141.753 151.862 147.100 1.00 36.52 353 PHE B N 1
ATOM 8184 C CA . PHE B 2 327 ? 142.472 151.582 148.336 1.00 36.52 353 PHE B CA 1
ATOM 8185 C C . PHE B 2 327 ? 141.933 150.341 149.016 1.00 36.52 353 PHE B C 1
ATOM 8186 O O . PHE B 2 327 ? 142.692 149.435 149.374 1.00 36.52 353 PHE B O 1
ATOM 8194 N N . THR B 2 328 ? 140.619 150.281 149.211 1.00 32.63 354 THR B N 1
ATOM 8195 C CA . THR B 2 328 ? 140.058 149.162 149.956 1.00 32.63 354 THR B CA 1
ATOM 8196 C C . THR B 2 328 ? 140.220 147.853 149.198 1.00 32.63 354 THR B C 1
ATOM 8197 O O . THR B 2 328 ? 140.625 146.837 149.774 1.00 32.63 354 THR B O 1
ATOM 8201 N N . GLU B 2 329 ? 139.953 147.862 147.894 1.00 35.16 355 GLU B N 1
ATOM 8202 C CA . GLU B 2 329 ? 140.069 146.625 147.126 1.00 35.16 355 GLU B CA 1
ATOM 8203 C C . GLU B 2 329 ? 141.514 146.164 147.008 1.00 35.16 355 GLU B C 1
ATOM 8204 O O . GLU B 2 329 ? 141.790 144.964 147.072 1.00 35.16 355 GLU B O 1
ATOM 8210 N N . MET B 2 330 ? 142.450 147.091 146.829 1.00 37.23 356 MET B N 1
ATOM 8211 C CA . MET B 2 330 ? 143.850 146.715 146.742 1.00 37.23 356 MET B CA 1
ATOM 8212 C C . MET B 2 330 ? 144.365 146.179 148.065 1.00 37.23 356 MET B C 1
ATOM 8213 O O . MET B 2 330 ? 145.087 145.182 148.089 1.00 37.23 356 MET B O 1
ATOM 8218 N N . LEU B 2 331 ? 143.998 146.802 149.181 1.00 31.16 357 LEU B N 1
ATOM 8219 C CA . LEU B 2 331 ? 144.439 146.264 150.458 1.00 31.16 357 LEU B CA 1
ATOM 8220 C C . LEU B 2 331 ? 143.870 144.871 150.678 1.00 31.16 357 LEU B C 1
ATOM 8221 O O . LEU B 2 331 ? 144.588 143.955 151.094 1.00 31.16 357 LEU B O 1
ATOM 8226 N N . GLY B 2 332 ? 142.590 144.678 150.367 1.00 28.08 358 GLY B N 1
ATOM 8227 C CA . GLY B 2 332 ? 142.010 143.356 150.514 1.00 28.08 358 GLY B CA 1
ATOM 8228 C C . GLY B 2 332 ? 142.698 142.305 149.667 1.00 28.08 358 GLY B C 1
ATOM 8229 O O . GLY B 2 332 ? 143.044 141.228 150.155 1.00 28.08 358 GLY B O 1
ATOM 8230 N N . SER B 2 333 ? 142.905 142.593 148.387 1.00 28.29 359 SER B N 1
ATOM 8231 C CA . SER B 2 333 ? 143.490 141.586 147.514 1.00 28.29 359 SER B CA 1
ATOM 8232 C C . SER B 2 333 ? 144.933 141.305 147.893 1.00 28.29 359 SER B C 1
ATOM 8233 O O . SER B 2 333 ? 145.389 140.164 147.806 1.00 28.29 359 SER B O 1
ATOM 8236 N N . ASN B 2 334 ? 145.660 142.321 148.350 1.00 30.42 360 ASN B N 1
ATOM 8237 C CA . ASN B 2 334 ? 147.026 142.099 148.798 1.00 30.42 360 ASN B CA 1
ATOM 8238 C C . ASN B 2 334 ? 147.067 141.213 150.025 1.00 30.42 360 ASN B C 1
ATOM 8239 O O . ASN B 2 334 ? 147.912 140.316 150.125 1.00 30.42 360 ASN B O 1
ATOM 8244 N N . LEU B 2 335 ? 146.174 141.455 150.979 1.00 26.46 361 LEU B N 1
ATOM 8245 C CA . LEU B 2 335 ? 146.117 140.598 152.154 1.00 26.46 361 LEU B CA 1
ATOM 8246 C C . LEU B 2 335 ? 145.799 139.164 151.770 1.00 26.46 361 LEU B C 1
ATOM 8247 O O . LEU B 2 335 ? 146.421 138.230 152.282 1.00 26.46 361 LEU B O 1
ATOM 8252 N N . TYR B 2 336 ? 144.842 138.967 150.861 1.00 26.92 362 TYR B N 1
ATOM 8253 C CA . TYR B 2 336 ? 144.540 137.619 150.389 1.00 26.92 362 TYR B CA 1
ATOM 8254 C C . TYR B 2 336 ? 145.765 136.956 149.781 1.00 26.92 362 TYR B C 1
ATOM 8255 O O . TYR B 2 336 ? 146.034 135.780 150.033 1.00 26.92 362 TYR B O 1
ATOM 8264 N N . LEU B 2 337 ? 146.509 137.684 148.957 1.00 28.62 363 LEU B N 1
ATOM 8265 C CA . LEU B 2 337 ? 147.671 137.084 148.318 1.00 28.62 363 LEU B CA 1
ATOM 8266 C C . LEU B 2 337 ? 148.711 136.677 149.346 1.00 28.62 363 LEU B C 1
ATOM 8267 O O . LEU B 2 337 ? 149.257 135.573 149.287 1.00 28.62 363 LEU B O 1
ATOM 8272 N N . ILE B 2 338 ? 149.001 137.555 150.301 1.00 30.03 364 ILE B N 1
ATOM 8273 C CA . ILE B 2 338 ? 149.990 137.195 151.310 1.00 30.03 364 ILE B CA 1
ATOM 8274 C C . ILE B 2 338 ? 149.514 135.998 152.109 1.00 30.03 364 ILE B C 1
ATOM 8275 O O . ILE B 2 338 ? 150.295 135.092 152.423 1.00 30.03 364 ILE B O 1
ATOM 8280 N N . TYR B 2 339 ? 148.232 135.976 152.461 1.00 28.45 365 TYR B N 1
ATOM 8281 C CA . TYR B 2 339 ? 147.673 134.823 153.145 1.00 28.45 365 TYR B CA 1
ATOM 8282 C C . TYR B 2 339 ? 147.953 133.546 152.381 1.00 28.45 365 TYR B C 1
ATOM 8283 O O . TYR B 2 339 ? 148.489 132.582 152.932 1.00 28.45 365 TYR B O 1
ATOM 8292 N N . LYS B 2 340 ? 147.596 133.522 151.104 1.00 29.35 366 LYS B N 1
ATOM 8293 C CA . LYS B 2 340 ? 147.804 132.316 150.321 1.00 29.35 366 LYS B CA 1
ATOM 8294 C C . LYS B 2 340 ? 149.270 131.941 150.290 1.00 29.35 366 LYS B C 1
ATOM 8295 O O . LYS B 2 340 ? 149.615 130.760 150.338 1.00 29.35 366 LYS B O 1
ATOM 8301 N N . LYS B 2 341 ? 150.151 132.932 150.231 1.00 31.80 367 LYS B N 1
ATOM 8302 C CA . LYS B 2 341 ? 151.572 132.625 150.268 1.00 31.80 367 LYS B CA 1
ATOM 8303 C C . LYS B 2 341 ? 151.940 131.904 151.554 1.00 31.80 367 LYS B C 1
ATOM 8304 O O . LYS B 2 341 ? 152.584 130.854 151.519 1.00 31.80 367 LYS B O 1
ATOM 8310 N N . GLU B 2 342 ? 151.498 132.422 152.696 1.00 33.29 368 GLU B N 1
ATOM 8311 C CA . GLU B 2 342 ? 151.892 131.826 153.966 1.00 33.29 368 GLU B CA 1
ATOM 8312 C C . GLU B 2 342 ? 151.365 130.410 154.122 1.00 33.29 368 GLU B C 1
ATOM 8313 O O . GLU B 2 342 ? 152.058 129.546 154.665 1.00 33.29 368 GLU B O 1
ATOM 8319 N N . THR B 2 343 ? 150.152 130.144 153.670 1.00 32.71 369 THR B N 1
ATOM 8320 C CA . THR B 2 343 ? 149.513 128.859 153.951 1.00 32.71 369 THR B CA 1
ATOM 8321 C C . THR B 2 343 ? 149.854 127.839 152.872 1.00 32.71 369 THR B C 1
ATOM 8322 O O . THR B 2 343 ? 149.165 126.849 152.669 1.00 32.71 369 THR B O 1
ATOM 8326 N N . GLY B 2 344 ? 150.948 128.097 152.171 1.00 32.39 370 GLY B N 1
ATOM 8327 C CA . GLY B 2 344 ? 151.453 127.140 151.218 1.00 32.39 370 GLY B CA 1
ATOM 8328 C C . GLY B 2 344 ? 151.124 127.396 149.768 1.00 32.39 370 GLY B C 1
ATOM 8329 O O . GLY B 2 344 ? 150.869 126.440 149.037 1.00 32.39 370 GLY B O 1
ATOM 8330 N N . GLY B 2 345 ? 151.128 128.647 149.324 1.00 33.07 371 GLY B N 1
ATOM 8331 C CA . GLY B 2 345 ? 151.101 128.966 147.913 1.00 33.07 371 GLY B CA 1
ATOM 8332 C C . GLY B 2 345 ? 149.723 129.328 147.398 1.00 33.07 371 GLY B C 1
ATOM 8333 O O . GLY B 2 345 ? 148.692 128.934 147.935 1.00 33.07 371 GLY B O 1
ATOM 8334 N N . VAL B 2 346 ? 149.715 130.089 146.307 1.00 32.99 372 VAL B N 1
ATOM 8335 C CA . VAL B 2 346 ? 148.462 130.536 145.723 1.00 32.99 372 VAL B CA 1
ATOM 8336 C C . VAL B 2 346 ? 147.784 129.380 144.999 1.00 32.99 372 VAL B C 1
ATOM 8337 O O . VAL B 2 346 ? 148.436 128.483 144.453 1.00 32.99 372 VAL B O 1
ATOM 8341 N N . SER B 2 347 ? 146.457 129.390 145.011 1.00 33.18 373 SER B N 1
ATOM 8342 C CA . SER B 2 347 ? 145.698 128.443 144.216 1.00 33.18 373 SER B CA 1
ATOM 8343 C C . SER B 2 347 ? 145.852 128.763 142.739 1.00 33.18 373 SER B C 1
ATOM 8344 O O . SER B 2 347 ? 145.692 129.904 142.310 1.00 33.18 373 SER B O 1
ATOM 8347 N N . THR B 2 348 ? 146.185 127.747 141.959 1.00 35.40 374 THR B N 1
ATOM 8348 C CA . THR B 2 348 ? 146.325 127.896 140.522 1.00 35.40 374 THR B CA 1
ATOM 8349 C C . THR B 2 348 ? 145.197 127.161 139.827 1.00 35.40 374 THR B C 1
ATOM 8350 O O . THR B 2 348 ? 144.599 126.240 140.380 1.00 35.40 374 THR B O 1
ATOM 8354 N N . ARG B 2 349 ? 144.922 127.564 138.600 1.00 36.68 375 ARG B N 1
ATOM 8355 C CA . ARG B 2 349 ? 143.869 126.967 137.802 1.00 36.68 375 ARG B CA 1
ATOM 8356 C C . ARG B 2 349 ? 144.450 126.483 136.487 1.00 36.68 375 ARG B C 1
ATOM 8357 O O . ARG B 2 349 ? 145.226 127.193 135.849 1.00 36.68 375 ARG B O 1
ATOM 8365 N N . PHE B 2 350 ? 144.072 125.275 136.085 1.00 32.83 376 PHE B N 1
ATOM 8366 C CA . PHE B 2 350 ? 144.531 124.714 134.820 1.00 32.83 376 PHE B CA 1
ATOM 8367 C C . PHE B 2 350 ? 143.515 123.666 134.400 1.00 32.83 376 PHE B C 1
ATOM 8368 O O . PHE B 2 350 ? 143.380 122.646 135.075 1.00 32.83 376 PHE B O 1
ATOM 8376 N N . ARG B 2 351 ? 142.800 123.918 133.311 1.00 29.32 377 ARG B N 1
ATOM 8377 C CA . ARG B 2 351 ? 141.836 122.963 132.788 1.00 29.32 377 ARG B CA 1
ATOM 8378 C C . ARG B 2 351 ? 142.582 121.911 131.987 1.00 29.32 377 ARG B C 1
ATOM 8379 O O . ARG B 2 351 ? 143.380 122.244 131.111 1.00 29.32 377 ARG B O 1
ATOM 8387 N N . ILE B 2 352 ? 142.332 120.643 132.294 1.00 28.17 378 ILE B N 1
ATOM 8388 C CA . ILE B 2 352 ? 143.121 119.575 131.693 1.00 28.17 378 ILE B CA 1
ATOM 8389 C C . ILE B 2 352 ? 142.801 119.440 130.215 1.00 28.17 378 ILE B C 1
ATOM 8390 O O . ILE B 2 352 ? 143.693 119.501 129.366 1.00 28.17 378 ILE B O 1
ATOM 8395 N N . LEU B 2 353 ? 141.528 119.254 129.886 1.00 27.37 379 LEU B N 1
ATOM 8396 C CA . LEU B 2 353 ? 141.082 119.193 128.506 1.00 27.37 379 LEU B CA 1
ATOM 8397 C C . LEU B 2 353 ? 139.715 119.839 128.416 1.00 27.37 379 LEU B C 1
ATOM 8398 O O . LEU B 2 353 ? 138.930 119.781 129.357 1.00 27.37 379 LEU B O 1
ATOM 8403 N N . GLY B 2 354 ? 139.439 120.465 127.290 1.00 27.80 380 GLY B N 1
ATOM 8404 C CA . GLY B 2 354 ? 138.137 121.042 127.057 1.00 27.80 380 GLY B CA 1
ATOM 8405 C C . GLY B 2 354 ? 138.132 122.536 126.890 1.00 27.80 380 GLY B C 1
ATOM 8406 O O . GLY B 2 354 ? 137.087 123.092 126.556 1.00 27.80 380 GLY B O 1
ATOM 8407 N N . ASP B 2 355 ? 139.258 123.204 127.092 1.00 27.79 381 ASP B N 1
ATOM 8408 C CA . ASP B 2 355 ? 139.334 124.656 126.975 1.00 27.79 381 ASP B CA 1
ATOM 8409 C C . ASP B 2 355 ? 139.412 125.034 125.504 1.00 27.79 381 ASP B C 1
ATOM 8410 O O . ASP B 2 355 ? 140.484 125.203 124.927 1.00 27.79 381 ASP B O 1
ATOM 8415 N N . THR B 2 356 ? 138.245 125.190 124.889 1.00 30.43 382 THR B N 1
ATOM 8416 C CA . THR B 2 356 ? 138.134 125.338 123.439 1.00 30.43 382 THR B CA 1
ATOM 8417 C C . THR B 2 356 ? 138.010 126.808 123.074 1.00 30.43 382 THR B C 1
ATOM 8418 O O . THR B 2 356 ? 136.926 127.380 123.097 1.00 30.43 382 THR B O 1
ATOM 8422 N N . GLU B 2 357 ? 139.123 127.423 122.716 1.00 32.92 383 GLU B N 1
ATOM 8423 C CA . GLU B 2 357 ? 139.100 128.756 122.131 1.00 32.92 383 GLU B CA 1
ATOM 8424 C C . GLU B 2 357 ? 139.098 128.572 120.626 1.00 32.92 383 GLU B C 1
ATOM 8425 O O . GLU B 2 357 ? 140.105 128.188 120.038 1.00 32.92 383 GLU B O 1
ATOM 8431 N N . TYR B 2 358 ? 137.963 128.844 119.998 1.00 34.44 384 TYR B N 1
ATOM 8432 C CA . TYR B 2 358 ? 137.712 128.441 118.626 1.00 34.44 384 TYR B CA 1
ATOM 8433 C C . TYR B 2 358 ? 137.565 129.665 117.740 1.00 34.44 384 TYR B C 1
ATOM 8434 O O . TYR B 2 358 ? 136.747 130.540 118.018 1.00 34.44 384 TYR B O 1
ATOM 8443 N N . TYR B 2 359 ? 138.359 129.718 116.679 1.00 37.12 385 TYR B N 1
ATOM 8444 C CA . TYR B 2 359 ? 138.159 130.624 115.560 1.00 37.12 385 TYR B CA 1
ATOM 8445 C C . TYR B 2 359 ? 138.030 129.782 114.305 1.00 37.12 385 TYR B C 1
ATOM 8446 O O . TYR B 2 359 ? 138.677 128.741 114.190 1.00 37.12 385 TYR B O 1
ATOM 8455 N N . SER B 2 360 ? 137.201 130.218 113.365 1.00 46.83 386 SER B N 1
ATOM 8456 C CA . SER B 2 360 ? 137.065 129.470 112.123 1.00 46.83 386 SER B CA 1
ATOM 8457 C C . SER B 2 360 ? 138.374 129.498 111.342 1.00 46.83 386 SER B C 1
ATOM 8458 O O . SER B 2 360 ? 139.057 130.523 111.280 1.00 46.83 386 SER B O 1
ATOM 8461 N N . LYS B 2 361 ? 138.724 128.358 110.756 1.00 71.86 387 LYS B N 1
ATOM 8462 C CA . LYS B 2 361 ? 139.990 128.226 110.055 1.00 71.86 387 LYS B CA 1
ATOM 8463 C C . LYS B 2 361 ? 139.941 128.959 108.724 1.00 71.86 387 LYS B C 1
ATOM 8464 O O . LYS B 2 361 ? 139.034 128.747 107.915 1.00 71.86 387 LYS B O 1
ATOM 8470 N N . ALA B 2 362 ? 140.927 129.827 108.495 1.00 88.73 388 ALA B N 1
ATOM 8471 C CA . ALA B 2 362 ? 140.991 130.559 107.237 1.00 88.73 388 ALA B CA 1
ATOM 8472 C C . ALA B 2 362 ? 141.177 129.631 106.044 1.00 88.73 388 ALA B C 1
ATOM 8473 O O . ALA B 2 362 ? 140.885 130.028 104.911 1.00 88.73 388 ALA B O 1
ATOM 8475 N N . HIS B 2 363 ? 141.658 128.412 106.275 1.00 98.78 389 HIS B N 1
ATOM 8476 C CA . HIS B 2 363 ? 141.801 127.438 105.204 1.00 98.78 389 HIS B CA 1
ATOM 8477 C C . HIS B 2 363 ? 140.444 127.176 104.572 1.00 98.78 389 HIS B C 1
ATOM 8478 O O . HIS B 2 363 ? 139.589 126.517 105.168 1.00 98.78 389 HIS B O 1
ATOM 8485 N N . ASP B 2 364 ? 140.254 127.687 103.359 1.00 108.03 390 ASP B N 1
ATOM 8486 C CA . ASP B 2 364 ? 138.952 127.608 102.714 1.00 108.03 390 ASP B CA 1
ATOM 8487 C C . ASP B 2 364 ? 138.565 126.156 102.468 1.00 108.03 390 ASP B C 1
ATOM 8488 O O . ASP B 2 364 ? 139.428 125.283 102.344 1.00 108.03 390 ASP B O 1
ATOM 8493 N N . SER B 2 365 ? 137.255 125.892 102.424 1.00 106.57 391 SER B N 1
ATOM 8494 C CA . SER B 2 365 ? 136.803 124.546 102.092 1.00 106.57 391 SER B CA 1
ATOM 8495 C C . SER B 2 365 ? 137.385 124.163 100.743 1.00 106.57 391 SER B C 1
ATOM 8496 O O . SER B 2 365 ? 138.227 123.265 100.663 1.00 106.57 391 SER B O 1
ATOM 8499 N N . GLU B 2 366 ? 136.915 124.820 99.687 1.00 103.81 392 GLU B N 1
ATOM 8500 C CA . GLU B 2 366 ? 137.593 125.037 98.413 1.00 103.81 392 GLU B CA 1
ATOM 8501 C C . GLU B 2 366 ? 136.563 125.691 97.503 1.00 103.81 392 GLU B C 1
ATOM 8502 O O . GLU B 2 366 ? 135.356 125.540 97.709 1.00 103.81 392 GLU B O 1
ATOM 8508 N N . GLY B 2 367 ? 137.047 126.397 96.481 1.00 90.59 393 GLY B N 1
ATOM 8509 C CA . GLY B 2 367 ? 136.220 126.815 95.365 1.00 90.59 393 GLY B CA 1
ATOM 8510 C C . GLY B 2 367 ? 134.894 127.403 95.790 1.00 90.59 393 GLY B C 1
ATOM 8511 O O . GLY B 2 367 ? 133.892 127.330 95.074 1.00 90.59 393 GLY B O 1
ATOM 8512 N N . SER B 2 368 ? 134.883 127.966 96.991 1.00 73.60 394 SER B N 1
ATOM 8513 C CA . SER B 2 368 ? 133.725 128.654 97.516 1.00 73.60 394 SER B CA 1
ATOM 8514 C C . SER B 2 368 ? 133.700 130.099 97.095 1.00 73.60 394 SER B C 1
ATOM 8515 O O . SER B 2 368 ? 133.158 130.941 97.817 1.00 73.60 394 SER B O 1
ATOM 8518 N N . ASP B 2 369 ? 134.312 130.412 95.958 1.00 55.94 395 ASP B N 1
ATOM 8519 C CA . ASP B 2 369 ? 134.214 131.734 95.359 1.00 55.94 395 ASP B CA 1
ATOM 8520 C C . ASP B 2 369 ? 132.904 131.791 94.584 1.00 55.94 395 ASP B C 1
ATOM 8521 O O . ASP B 2 369 ? 132.797 131.355 93.438 1.00 55.94 395 ASP B O 1
ATOM 8526 N N . LEU B 2 370 ? 131.881 132.327 95.230 1.00 47.60 396 LEU B N 1
ATOM 8527 C CA . LEU B 2 370 ? 130.550 132.404 94.651 1.00 47.60 396 LEU B CA 1
ATOM 8528 C C . LEU B 2 370 ? 130.088 133.845 94.619 1.00 47.60 396 LEU B C 1
ATOM 8529 O O . LEU B 2 370 ? 130.287 134.582 95.586 1.00 47.60 396 LEU B O 1
ATOM 8534 N N . PHE B 2 371 ? 129.477 134.241 93.514 1.00 40.36 397 PHE B N 1
ATOM 8535 C CA . PHE B 2 371 ? 128.860 135.549 93.382 1.00 40.36 397 PHE B CA 1
ATOM 8536 C C . PHE B 2 371 ? 127.356 135.349 93.393 1.00 40.36 397 PHE B C 1
ATOM 8537 O O . PHE B 2 371 ? 126.812 134.703 92.496 1.00 40.36 397 PHE B O 1
ATOM 8545 N N . ILE B 2 372 ? 126.690 135.892 94.403 1.00 36.65 398 ILE B N 1
ATOM 8546 C CA . ILE B 2 372 ? 125.278 135.610 94.642 1.00 36.65 398 ILE B CA 1
ATOM 8547 C C . ILE B 2 372 ? 124.463 136.886 94.492 1.00 36.65 398 ILE B C 1
ATOM 8548 O O . ILE B 2 372 ? 124.284 137.616 95.473 1.00 36.65 398 ILE B O 1
ATOM 8553 N N . PRO B 2 373 ? 123.953 137.200 93.307 1.00 36.32 399 PRO B N 1
ATOM 8554 C CA . PRO B 2 373 ? 123.114 138.386 93.165 1.00 36.32 399 PRO B CA 1
ATOM 8555 C C . PRO B 2 373 ? 121.730 138.169 93.743 1.00 36.32 399 PRO B C 1
ATOM 8556 O O . PRO B 2 373 ? 121.141 137.097 93.618 1.00 36.32 399 PRO B O 1
ATOM 8560 N N . VAL B 2 374 ? 121.213 139.204 94.390 1.00 37.83 400 VAL B N 1
ATOM 8561 C CA . VAL B 2 374 ? 119.823 139.266 94.816 1.00 37.83 400 VAL B CA 1
ATOM 8562 C C . VAL B 2 374 ? 119.229 140.532 94.226 1.00 37.83 400 VAL B C 1
ATOM 8563 O O . VAL B 2 374 ? 119.840 141.601 94.303 1.00 37.83 400 VAL B O 1
ATOM 8567 N N . THR B 2 375 ? 118.064 140.414 93.605 1.00 40.12 401 THR B N 1
ATOM 8568 C CA . THR B 2 375 ? 117.461 141.554 92.929 1.00 40.12 401 THR B CA 1
ATOM 8569 C C . THR B 2 375 ? 116.157 141.912 93.617 1.00 40.12 401 THR B C 1
ATOM 8570 O O . THR B 2 375 ? 115.152 141.215 93.432 1.00 40.12 401 THR B O 1
ATOM 8574 N N . PRO B 2 376 ? 116.111 142.978 94.408 1.00 40.88 402 PRO B N 1
ATOM 8575 C CA . PRO B 2 376 ? 114.883 143.337 95.103 1.00 40.88 402 PRO B CA 1
ATOM 8576 C C . PRO B 2 376 ? 113.782 143.691 94.123 1.00 40.88 402 PRO B C 1
ATOM 8577 O O . PRO B 2 376 ? 114.039 144.349 93.107 1.00 40.88 402 PRO B O 1
ATOM 8581 N N . PRO B 2 377 ? 112.545 143.278 94.394 1.00 46.61 403 PRO B N 1
ATOM 8582 C CA . PRO B 2 377 ? 111.454 143.561 93.461 1.00 46.61 403 PRO B CA 1
ATOM 8583 C C . PRO B 2 377 ? 111.295 145.050 93.253 1.00 46.61 403 PRO B C 1
ATOM 8584 O O . PRO B 2 377 ? 111.539 145.846 94.157 1.00 46.61 403 PRO B O 1
ATOM 8588 N N . GLU B 2 378 ? 110.894 145.425 92.048 1.00 54.31 404 GLU B N 1
ATOM 8589 C CA . GLU B 2 378 ? 110.522 146.808 91.818 1.00 54.31 404 GLU B CA 1
ATOM 8590 C C . GLU B 2 378 ? 109.322 147.156 92.681 1.00 54.31 404 GLU B C 1
ATOM 8591 O O . GLU B 2 378 ? 108.483 146.305 92.977 1.00 54.31 404 GLU B O 1
ATOM 8597 N N . GLY B 2 379 ? 109.264 148.403 93.124 1.00 55.04 405 GLY B N 1
ATOM 8598 C CA . GLY B 2 379 ? 108.143 148.883 93.894 1.00 55.04 405 GLY B CA 1
ATOM 8599 C C . GLY B 2 379 ? 108.202 148.599 95.374 1.00 55.04 405 GLY B C 1
ATOM 8600 O O . GLY B 2 379 ? 107.467 149.238 96.134 1.00 55.04 405 GLY B O 1
ATOM 8601 N N . ILE B 2 380 ? 109.041 147.660 95.814 1.00 53.31 406 ILE B N 1
ATOM 8602 C CA . ILE B 2 380 ? 109.140 147.381 97.238 1.00 53.31 406 ILE B CA 1
ATOM 8603 C C . ILE B 2 380 ? 109.688 148.615 97.933 1.00 53.31 406 ILE B C 1
ATOM 8604 O O . ILE B 2 380 ? 110.410 149.420 97.337 1.00 53.31 406 ILE B O 1
ATOM 8609 N N . GLU B 2 381 ? 109.311 148.795 99.191 1.00 56.85 407 GLU B N 1
ATOM 8610 C CA . GLU B 2 381 ? 109.653 150.002 99.929 1.00 56.85 407 GLU B CA 1
ATOM 8611 C C . GLU B 2 381 ? 110.569 149.675 101.092 1.00 56.85 407 GLU B C 1
ATOM 8612 O O . GLU B 2 381 ? 110.516 148.576 101.650 1.00 56.85 407 GLU B O 1
ATOM 8618 N N . THR B 2 382 ? 111.394 150.641 101.463 1.00 50.20 408 THR B N 1
ATOM 8619 C CA . THR B 2 382 ? 112.442 150.439 102.444 1.00 50.20 408 THR B CA 1
ATOM 8620 C C . THR B 2 382 ? 112.350 151.499 103.523 1.00 50.20 408 THR B C 1
ATOM 8621 O O . THR B 2 382 ? 112.243 152.687 103.223 1.00 50.20 408 THR B O 1
ATOM 8625 N N . LYS B 2 383 ? 112.384 151.060 104.771 1.00 46.85 409 LYS B N 1
ATOM 8626 C CA . LYS B 2 383 ? 112.269 151.940 105.914 1.00 46.85 409 LYS B CA 1
ATOM 8627 C C . LYS B 2 383 ? 113.144 151.400 107.033 1.00 46.85 409 LYS B C 1
ATOM 8628 O O . LYS B 2 383 ? 113.385 150.195 107.137 1.00 46.85 409 LYS B O 1
ATOM 8634 N N . GLU B 2 384 ? 113.623 152.310 107.871 1.00 45.05 410 GLU B N 1
ATOM 8635 C CA . GLU B 2 384 ? 114.412 151.954 109.045 1.00 45.05 410 GLU B CA 1
ATOM 8636 C C . GLU B 2 384 ? 113.586 152.279 110.275 1.00 45.05 410 GLU B C 1
ATOM 8637 O O . GLU B 2 384 ? 113.293 153.446 110.528 1.00 45.05 410 GLU B O 1
ATOM 8643 N N . TRP B 2 385 ? 113.187 151.259 111.017 1.00 41.40 411 TRP B N 1
ATOM 8644 C CA . TRP B 2 385 ? 112.469 151.459 112.262 1.00 41.40 411 TRP B CA 1
ATOM 8645 C C . TRP B 2 385 ? 113.466 151.490 113.406 1.00 41.40 411 TRP B C 1
ATOM 8646 O O . TRP B 2 385 ? 114.436 150.734 113.410 1.00 41.40 411 TRP B O 1
ATOM 8657 N N . ILE B 2 386 ? 113.247 152.378 114.366 1.00 38.95 412 ILE B N 1
ATOM 8658 C CA . ILE B 2 386 ? 114.145 152.488 115.510 1.00 38.95 412 ILE B CA 1
ATOM 8659 C C . ILE B 2 386 ? 113.330 152.457 116.793 1.00 38.95 412 ILE B C 1
ATOM 8660 O O . ILE B 2 386 ? 112.328 153.161 116.917 1.00 38.95 412 ILE B O 1
ATOM 8665 N N . ILE B 2 387 ? 113.751 151.621 117.734 1.00 36.26 413 ILE B N 1
ATOM 8666 C CA . ILE B 2 387 ? 113.131 151.480 119.043 1.00 36.26 413 ILE B CA 1
ATOM 8667 C C . ILE B 2 387 ? 114.063 152.099 120.065 1.00 36.26 413 ILE B C 1
ATOM 8668 O O . ILE B 2 387 ? 115.264 151.810 120.056 1.00 36.26 413 ILE B O 1
ATOM 8673 N N . VAL B 2 388 ? 113.528 152.945 120.940 1.00 38.43 414 VAL B N 1
ATOM 8674 C CA . VAL B 2 388 ? 114.302 153.462 122.060 1.00 38.43 414 VAL B CA 1
ATOM 8675 C C . VAL B 2 388 ? 113.538 153.220 123.344 1.00 38.43 414 VAL B C 1
ATOM 8676 O O . VAL B 2 388 ? 112.306 153.229 123.359 1.00 38.43 414 VAL B O 1
ATOM 8680 N N . GLY B 2 389 ? 114.272 153.010 124.423 1.00 37.17 415 GLY B N 1
ATOM 8681 C CA . GLY B 2 389 ? 113.641 152.814 125.707 1.00 37.17 415 GLY B CA 1
ATOM 8682 C C . GLY B 2 389 ? 114.680 152.602 126.775 1.00 37.17 415 GLY B C 1
ATOM 8683 O O . GLY B 2 389 ? 115.836 153.003 126.627 1.00 37.17 415 GLY B O 1
ATOM 8684 N N . ARG B 2 390 ? 114.266 151.936 127.846 1.00 37.36 416 ARG B N 1
ATOM 8685 C CA . ARG B 2 390 ? 115.138 151.670 128.980 1.00 37.36 416 ARG B CA 1
ATOM 8686 C C . ARG B 2 390 ? 114.937 150.247 129.470 1.00 37.36 416 ARG B C 1
ATOM 8687 O O . ARG B 2 390 ? 113.804 149.805 129.652 1.00 37.36 416 ARG B O 1
ATOM 8695 N N . LEU B 2 391 ? 116.039 149.536 129.660 1.00 33.21 417 LEU B N 1
ATOM 8696 C CA . LEU B 2 391 ? 116.049 148.229 130.299 1.00 33.21 417 LEU B CA 1
ATOM 8697 C C . LEU B 2 391 ? 116.248 148.416 131.794 1.00 33.21 417 LEU B C 1
ATOM 8698 O O . LEU B 2 391 ? 117.273 148.947 132.218 1.00 33.21 417 LEU B O 1
ATOM 8703 N N . LYS B 2 392 ? 115.293 147.971 132.593 1.00 35.58 418 LYS B N 1
ATOM 8704 C CA . LYS B 2 392 ? 115.373 148.084 134.039 1.00 35.58 418 LYS B CA 1
ATOM 8705 C C . LYS B 2 392 ? 115.614 146.711 134.637 1.00 35.58 418 LYS B C 1
ATOM 8706 O O . LYS B 2 392 ? 114.907 145.758 134.306 1.00 35.58 418 LYS B O 1
ATOM 8712 N N . ALA B 2 393 ? 116.611 146.619 135.509 1.00 35.74 419 ALA B N 1
ATOM 8713 C CA . ALA B 2 393 ? 116.940 145.378 136.196 1.00 35.74 419 ALA B CA 1
ATOM 8714 C C . ALA B 2 393 ? 115.856 145.048 137.207 1.00 35.74 419 ALA B C 1
ATOM 8715 O O . ALA B 2 393 ? 115.559 145.861 138.082 1.00 35.74 419 ALA B O 1
ATOM 8717 N N . ALA B 2 394 ? 115.275 143.859 137.102 1.00 33.78 420 ALA B N 1
ATOM 8718 C CA . ALA B 2 394 ? 114.228 143.438 138.020 1.00 33.78 420 ALA B CA 1
ATOM 8719 C C . ALA B 2 394 ? 114.738 142.552 139.137 1.00 33.78 420 ALA B C 1
ATOM 8720 O O . ALA B 2 394 ? 114.010 142.310 140.095 1.00 33.78 420 ALA B O 1
ATOM 8722 N N . THR B 2 395 ? 115.946 142.063 139.031 1.00 32.53 421 THR B N 1
ATOM 8723 C CA . THR B 2 395 ? 116.570 141.208 140.021 1.00 32.53 421 THR B CA 1
ATOM 8724 C C . THR B 2 395 ? 118.009 141.678 140.119 1.00 32.53 421 THR B C 1
ATOM 8725 O O . THR B 2 395 ? 118.419 142.527 139.325 1.00 32.53 421 THR B O 1
ATOM 8729 N N . PRO B 2 396 ? 118.804 141.187 141.064 1.00 30.75 422 PRO B N 1
ATOM 8730 C CA . PRO B 2 396 ? 120.250 141.328 140.921 1.00 30.75 422 PRO B CA 1
ATOM 8731 C C . PRO B 2 396 ? 120.667 140.805 139.562 1.00 30.75 422 PRO B C 1
ATOM 8732 O O . PRO B 2 396 ? 120.077 139.861 139.043 1.00 30.75 422 PRO B O 1
ATOM 8736 N N . PHE B 2 397 ? 121.656 141.438 138.961 1.00 29.07 423 PHE B N 1
ATOM 8737 C CA . PHE B 2 397 ? 122.074 141.046 137.631 1.00 29.07 423 PHE B CA 1
ATOM 8738 C C . PHE B 2 397 ? 123.551 140.708 137.638 1.00 29.07 423 PHE B C 1
ATOM 8739 O O . PHE B 2 397 ? 124.287 141.086 138.544 1.00 29.07 423 PHE B O 1
ATOM 8747 N N . TYR B 2 398 ? 123.978 139.979 136.615 1.00 27.27 424 TYR B N 1
ATOM 8748 C CA . TYR B 2 398 ? 125.348 139.499 136.538 1.00 27.27 424 TYR B CA 1
ATOM 8749 C C . TYR B 2 398 ? 125.741 139.299 135.088 1.00 27.27 424 TYR B C 1
ATOM 8750 O O . TYR B 2 398 ? 125.156 138.465 134.401 1.00 27.27 424 TYR B O 1
ATOM 8759 N N . PHE B 2 399 ? 126.745 140.038 134.637 1.00 26.09 425 PHE B N 1
ATOM 8760 C CA . PHE B 2 399 ? 127.374 139.814 133.343 1.00 26.09 425 PHE B CA 1
ATOM 8761 C C . PHE B 2 399 ? 128.805 139.390 133.614 1.00 26.09 425 PHE B C 1
ATOM 8762 O O . PHE B 2 399 ? 129.624 140.206 134.036 1.00 26.09 425 PHE B O 1
ATOM 8770 N N . GLY B 2 400 ? 129.115 138.133 133.355 1.00 27.01 426 GLY B N 1
ATOM 8771 C CA . GLY B 2 400 ? 130.395 137.598 133.750 1.00 27.01 426 GLY B CA 1
ATOM 8772 C C . GLY B 2 400 ? 131.550 138.133 132.934 1.00 27.01 426 GLY B C 1
ATOM 8773 O O . GLY B 2 400 ? 131.404 138.629 131.825 1.00 27.01 426 GLY B O 1
ATOM 8774 N N . VAL B 2 401 ? 132.733 138.030 133.531 1.00 28.63 427 VAL B N 1
ATOM 8775 C CA . VAL B 2 401 ? 133.971 138.476 132.917 1.00 28.63 427 VAL B CA 1
ATOM 8776 C C . VAL B 2 401 ? 135.088 137.743 133.636 1.00 28.63 427 VAL B C 1
ATOM 8777 O O . VAL B 2 401 ? 134.895 137.230 134.738 1.00 28.63 427 VAL B O 1
ATOM 8781 N N . GLN B 2 402 ? 136.245 137.653 132.996 1.00 32.70 428 GLN B N 1
ATOM 8782 C CA . GLN B 2 402 ? 137.342 136.893 133.573 1.00 32.70 428 GLN B CA 1
ATOM 8783 C C . GLN B 2 402 ? 138.089 137.739 134.602 1.00 32.70 428 GLN B C 1
ATOM 8784 O O . GLN B 2 402 ? 137.802 138.915 134.799 1.00 32.70 428 GLN B O 1
ATOM 8790 N N . GLN B 2 403 ? 139.057 137.125 135.281 1.00 37.74 429 GLN B N 1
ATOM 8791 C CA . GLN B 2 403 ? 139.804 137.841 136.305 1.00 37.74 429 GLN B CA 1
ATOM 8792 C C . GLN B 2 403 ? 140.458 139.083 135.704 1.00 37.74 429 GLN B C 1
ATOM 8793 O O . GLN B 2 403 ? 140.812 139.095 134.526 1.00 37.74 429 GLN B O 1
ATOM 8799 N N . PRO B 2 404 ? 140.623 140.144 136.489 1.00 38.89 430 PRO B N 1
ATOM 8800 C CA . PRO B 2 404 ? 141.240 141.357 135.943 1.00 38.89 430 PRO B CA 1
ATOM 8801 C C . PRO B 2 404 ? 142.594 141.119 135.312 1.00 38.89 430 PRO B C 1
ATOM 8802 O O . PRO B 2 404 ? 142.876 141.670 134.245 1.00 38.89 430 PRO B O 1
ATOM 8806 N N . SER B 2 405 ? 143.435 140.294 135.929 1.00 39.30 431 SER B N 1
ATOM 8807 C CA . SER B 2 405 ? 144.765 140.053 135.394 1.00 39.30 431 SER B CA 1
ATOM 8808 C C . SER B 2 405 ? 144.729 139.253 134.105 1.00 39.30 431 SER B C 1
ATOM 8809 O O . SER B 2 405 ? 145.735 139.191 133.398 1.00 39.30 431 SER B O 1
ATOM 8812 N N . ASP B 2 406 ? 143.601 138.625 133.801 1.00 39.63 432 ASP B N 1
ATOM 8813 C CA . ASP B 2 406 ? 143.431 137.934 132.536 1.00 39.63 432 ASP B CA 1
ATOM 8814 C C . ASP B 2 406 ? 142.957 138.869 131.441 1.00 39.63 432 ASP B C 1
ATOM 8815 O O . ASP B 2 406 ? 142.862 138.456 130.285 1.00 39.63 432 ASP B O 1
ATOM 8820 N N . SER B 2 407 ? 142.657 140.116 131.786 1.00 38.79 433 SER B N 1
ATOM 8821 C CA . SER B 2 407 ? 142.056 141.072 130.873 1.00 38.79 433 SER B CA 1
ATOM 8822 C C . SER B 2 407 ? 143.041 142.088 130.325 1.00 38.79 433 SER B C 1
ATOM 8823 O O . SER B 2 407 ? 142.611 143.063 129.708 1.00 38.79 433 SER B O 1
ATOM 8826 N N . ILE B 2 408 ? 144.337 141.902 130.540 1.00 42.37 434 ILE B N 1
ATOM 8827 C CA . ILE B 2 408 ? 145.347 142.807 130.006 1.00 42.37 434 ILE B CA 1
ATOM 8828 C C . ILE B 2 408 ? 145.524 142.491 128.531 1.00 42.37 434 ILE B C 1
ATOM 8829 O O . ILE B 2 408 ? 145.860 141.354 128.186 1.00 42.37 434 ILE B O 1
ATOM 8834 N N . PRO B 2 409 ? 145.329 143.450 127.630 1.00 40.84 435 PRO B N 1
ATOM 8835 C CA . PRO B 2 409 ? 145.256 143.081 126.215 1.00 40.84 435 PRO B CA 1
ATOM 8836 C C . PRO B 2 409 ? 146.570 142.599 125.631 1.00 40.84 435 PRO B C 1
ATOM 8837 O O . PRO B 2 409 ? 146.580 141.590 124.922 1.00 40.84 435 PRO B O 1
ATOM 8841 N N . GLY B 2 410 ? 147.685 143.267 125.897 1.00 46.72 436 GLY B N 1
ATOM 8842 C CA . GLY B 2 410 ? 148.925 142.840 125.275 1.00 46.72 436 GLY B CA 1
ATOM 8843 C C . GLY B 2 410 ? 149.428 141.508 125.796 1.00 46.72 436 GLY B C 1
ATOM 8844 O O . GLY B 2 410 ? 149.912 140.675 125.030 1.00 46.72 436 GLY B O 1
ATOM 8845 N N . LYS B 2 411 ? 149.313 141.284 127.099 1.00 56.22 437 LYS B N 1
ATOM 8846 C CA . LYS B 2 411 ? 149.919 140.133 127.762 1.00 56.22 437 LYS B CA 1
ATOM 8847 C C . LYS B 2 411 ? 148.919 138.989 127.810 1.00 56.22 437 LYS B C 1
ATOM 8848 O O . LYS B 2 411 ? 148.335 138.702 128.851 1.00 56.22 437 LYS B O 1
ATOM 8854 N N . GLU B 2 412 ? 148.729 138.321 126.682 1.00 59.40 438 GLU B N 1
ATOM 8855 C CA . GLU B 2 412 ? 148.060 137.032 126.712 1.00 59.40 438 GLU B CA 1
ATOM 8856 C C . GLU B 2 412 ? 149.104 135.926 126.707 1.00 59.40 438 GLU B C 1
ATOM 8857 O O . GLU B 2 412 ? 150.174 136.060 126.111 1.00 59.40 438 GLU B O 1
ATOM 8863 N N . LYS B 2 413 ? 148.780 134.825 127.388 1.00 66.34 439 LYS B N 1
ATOM 8864 C CA . LYS B 2 413 ? 149.779 133.802 127.687 1.00 66.34 439 LYS B CA 1
ATOM 8865 C C . LYS B 2 413 ? 150.483 133.309 126.428 1.00 66.34 439 LYS B C 1
ATOM 8866 O O . LYS B 2 413 ? 151.702 133.458 126.292 1.00 66.34 439 LYS B O 1
ATOM 8872 N N . LYS B 2 414 ? 149.732 132.728 125.492 1.00 66.88 440 LYS B N 1
ATOM 8873 C CA . LYS B 2 414 ? 150.312 132.109 124.298 1.00 66.88 440 LYS B CA 1
ATOM 8874 C C . LYS B 2 414 ? 151.322 131.027 124.674 1.00 66.88 440 LYS B C 1
ATOM 8875 O O . LYS B 2 414 ? 152.423 130.965 124.120 1.00 66.88 440 LYS B O 1
ATOM 8881 N N . SER B 2 415 ? 150.969 130.177 125.619 1.00 58.73 441 SER B N 1
ATOM 8882 C CA . SER B 2 415 ? 151.944 129.199 126.083 1.00 58.73 441 SER B CA 1
ATOM 8883 C C . SER B 2 415 ? 151.364 127.811 126.273 1.00 58.73 441 SER B C 1
ATOM 8884 O O . SER B 2 415 ? 152.126 126.852 126.393 1.00 58.73 441 SER B O 1
ATOM 8887 N N . GLU B 2 416 ? 150.043 127.690 126.359 1.00 50.89 442 GLU B N 1
ATOM 8888 C CA . GLU B 2 416 ? 149.330 126.424 126.222 1.00 50.89 442 GLU B CA 1
ATOM 8889 C C . GLU B 2 416 ? 149.445 125.499 127.418 1.00 50.89 442 GLU B C 1
ATOM 8890 O O . GLU B 2 416 ? 148.697 124.526 127.521 1.00 50.89 442 GLU B O 1
ATOM 8896 N N . ASP B 2 417 ? 150.345 125.795 128.338 1.00 45.31 443 ASP B N 1
ATOM 8897 C CA . ASP B 2 417 ? 150.445 125.030 129.568 1.00 45.31 443 ASP B CA 1
ATOM 8898 C C . ASP B 2 417 ? 150.663 125.931 130.768 1.00 45.31 443 ASP B C 1
ATOM 8899 O O . ASP B 2 417 ? 151.080 125.448 131.822 1.00 45.31 443 ASP B O 1
ATOM 8904 N N . SER B 2 418 ? 150.403 127.222 130.631 1.00 44.70 444 SER B N 1
ATOM 8905 C CA . SER B 2 418 ? 150.544 128.133 131.746 1.00 44.70 444 SER B CA 1
ATOM 8906 C C . SER B 2 418 ? 149.503 127.843 132.809 1.00 44.70 444 SER B C 1
ATOM 8907 O O . SER B 2 418 ? 148.385 127.411 132.522 1.00 44.70 444 SER B O 1
ATOM 8910 N N . LEU B 2 419 ? 149.888 128.083 134.049 1.00 37.30 445 LEU B N 1
ATOM 8911 C CA . LEU B 2 419 ? 148.976 128.069 135.172 1.00 37.30 445 LEU B CA 1
ATOM 8912 C C . LEU B 2 419 ? 148.500 129.491 135.380 1.00 37.30 445 LEU B C 1
ATOM 8913 O O . LEU B 2 419 ? 149.309 130.420 135.390 1.00 37.30 445 LEU B O 1
ATOM 8918 N N . VAL B 2 420 ? 147.208 129.668 135.531 1.00 33.70 446 VAL B N 1
ATOM 8919 C CA . VAL B 2 420 ? 146.678 130.984 135.826 1.00 33.70 446 VAL B CA 1
ATOM 8920 C C . VAL B 2 420 ? 146.324 131.052 137.304 1.00 33.70 446 VAL B C 1
ATOM 8921 O O . VAL B 2 420 ? 145.630 130.182 137.838 1.00 33.70 446 VAL B O 1
ATOM 8925 N N . ILE B 2 421 ? 146.862 132.058 137.979 1.00 32.97 447 ILE B N 1
ATOM 8926 C CA . ILE B 2 421 ? 146.688 132.231 139.412 1.00 32.97 447 ILE B CA 1
ATOM 8927 C C . ILE B 2 421 ? 145.308 132.816 139.636 1.00 32.97 447 ILE B C 1
ATOM 8928 O O . ILE B 2 421 ? 144.990 133.875 139.100 1.00 32.97 447 ILE B O 1
ATOM 8933 N N . ASN B 2 422 ? 144.481 132.148 140.422 1.00 32.69 448 ASN B N 1
ATOM 8934 C CA . ASN B 2 422 ? 143.159 132.705 140.620 1.00 32.69 448 ASN B CA 1
ATOM 8935 C C . ASN B 2 422 ? 143.183 133.691 141.773 1.00 32.69 448 ASN B C 1
ATOM 8936 O O . ASN B 2 422 ? 143.927 133.541 142.737 1.00 32.69 448 ASN B O 1
ATOM 8941 N N . GLU B 2 423 ? 142.378 134.724 141.641 1.00 34.02 449 GLU B N 1
ATOM 8942 C CA . GLU B 2 423 ? 142.500 135.943 142.405 1.00 34.02 449 GLU B CA 1
ATOM 8943 C C . GLU B 2 423 ? 141.498 135.971 143.544 1.00 34.02 449 GLU B C 1
ATOM 8944 O O . GLU B 2 423 ? 140.790 135.001 143.806 1.00 34.02 449 GLU B O 1
ATOM 8950 N N . HIS B 2 424 ? 141.428 137.117 144.209 1.00 25.94 450 HIS B N 1
ATOM 8951 C CA . HIS B 2 424 ? 140.643 137.243 145.426 1.00 25.94 450 HIS B CA 1
ATOM 8952 C C . HIS B 2 424 ? 139.165 136.977 145.183 1.00 25.94 450 HIS B C 1
ATOM 8953 O O . HIS B 2 424 ? 138.527 136.276 145.970 1.00 25.94 450 HIS B O 1
ATOM 8960 N N . THR B 2 425 ? 138.601 137.506 144.099 1.00 28.08 451 THR B N 1
ATOM 8961 C CA . THR B 2 425 ? 137.147 137.608 144.032 1.00 28.08 451 THR B CA 1
ATOM 8962 C C . THR B 2 425 ? 136.491 136.375 143.428 1.00 28.08 451 THR B C 1
ATOM 8963 O O . THR B 2 425 ? 135.492 135.890 143.961 1.00 28.08 451 THR B O 1
ATOM 8967 N N . SER B 2 426 ? 137.006 135.864 142.323 1.00 30.05 452 SER B N 1
ATOM 8968 C CA . SER B 2 426 ? 136.640 134.598 141.699 1.00 30.05 452 SER B CA 1
ATOM 8969 C C . SER B 2 426 ? 135.382 134.643 140.855 1.00 30.05 452 SER B C 1
ATOM 8970 O O . SER B 2 426 ? 135.160 133.714 140.101 1.00 30.05 452 SER B O 1
ATOM 8973 N N . PHE B 2 427 ? 134.564 135.687 140.921 1.00 28.70 453 PHE B N 1
ATOM 8974 C CA . PHE B 2 427 ? 133.435 135.807 140.002 1.00 28.70 453 PHE B CA 1
ATOM 8975 C C . PHE B 2 427 ? 133.222 137.296 139.775 1.00 28.70 453 PHE B C 1
ATOM 8976 O O . PHE B 2 427 ? 132.483 137.932 140.524 1.00 28.70 453 PHE B O 1
ATOM 8984 N N . ASN B 2 428 ? 133.847 137.827 138.742 1.00 29.23 454 ASN B N 1
ATOM 8985 C CA . ASN B 2 428 ? 133.850 139.257 138.506 1.00 29.23 454 ASN B CA 1
ATOM 8986 C C . ASN B 2 428 ? 132.727 139.635 137.558 1.00 29.23 454 ASN B C 1
ATOM 8987 O O . ASN B 2 428 ? 132.419 138.912 136.614 1.00 29.23 454 ASN B O 1
ATOM 8992 N N . ILE B 2 429 ? 132.124 140.773 137.817 1.00 26.14 455 ILE B N 1
ATOM 8993 C CA . ILE B 2 429 ? 131.091 141.333 136.960 1.00 26.14 455 ILE B CA 1
ATOM 8994 C C . ILE B 2 429 ? 131.755 142.300 135.995 1.00 26.14 455 ILE B C 1
ATOM 8995 O O . ILE B 2 429 ? 132.841 142.816 136.261 1.00 26.14 455 ILE B O 1
ATOM 9000 N N . LEU B 2 430 ? 131.120 142.527 134.849 1.00 26.26 456 LEU B N 1
ATOM 9001 C CA . LEU B 2 430 ? 131.697 143.369 133.809 1.00 26.26 456 LEU B CA 1
ATOM 9002 C C . LEU B 2 430 ? 131.364 144.833 134.056 1.00 26.26 456 LEU B C 1
ATOM 9003 O O . LEU B 2 430 ? 130.221 145.175 134.357 1.00 26.26 456 LEU B O 1
ATOM 9008 N N . LEU B 2 431 ? 132.374 145.691 133.950 1.00 29.57 457 LEU B N 1
ATOM 9009 C CA . LEU B 2 431 ? 132.222 147.123 134.137 1.00 29.57 457 LEU B CA 1
ATOM 9010 C C . LEU B 2 431 ? 133.042 147.833 133.079 1.00 29.57 457 LEU B C 1
ATOM 9011 O O . LEU B 2 431 ? 133.997 147.277 132.542 1.00 29.57 457 LEU B O 1
ATOM 9016 N N . ASP B 2 432 ? 132.680 149.070 132.780 1.00 36.72 458 ASP B N 1
ATOM 9017 C CA . ASP B 2 432 ? 133.496 149.850 131.869 1.00 36.72 458 ASP B CA 1
ATOM 9018 C C . ASP B 2 432 ? 134.652 150.479 132.647 1.00 36.72 458 ASP B C 1
ATOM 9019 O O . ASP B 2 432 ? 134.919 150.121 133.793 1.00 36.72 458 ASP B O 1
ATOM 9024 N N . LYS B 2 433 ? 135.360 151.420 132.026 1.00 42.42 459 LYS B N 1
ATOM 9025 C CA . LYS B 2 433 ? 136.526 151.998 132.679 1.00 42.42 459 LYS B CA 1
ATOM 9026 C C . LYS B 2 433 ? 136.138 152.952 133.796 1.00 42.42 459 LYS B C 1
ATOM 9027 O O . LYS B 2 433 ? 136.908 153.139 134.742 1.00 42.42 459 LYS B O 1
ATOM 9033 N N . GLU B 2 434 ? 134.964 153.559 133.710 1.00 41.25 460 GLU B N 1
ATOM 9034 C CA . GLU B 2 434 ? 134.476 154.451 134.745 1.00 41.25 460 GLU B CA 1
ATOM 9035 C C . GLU B 2 434 ? 133.796 153.711 135.880 1.00 41.25 460 GLU B C 1
ATOM 9036 O O . GLU B 2 434 ? 133.157 154.346 136.719 1.00 41.25 460 GLU B O 1
ATOM 9042 N N . ASN B 2 435 ? 133.914 152.389 135.912 1.00 36.55 461 ASN B N 1
ATOM 9043 C CA . ASN B 2 435 ? 133.344 151.514 136.922 1.00 36.55 461 ASN B CA 1
ATOM 9044 C C . ASN B 2 435 ? 131.830 151.439 136.829 1.00 36.55 461 ASN B C 1
ATOM 9045 O O . ASN B 2 435 ? 131.192 150.870 137.708 1.00 36.55 461 ASN B O 1
ATOM 9050 N N . ARG B 2 436 ? 131.246 151.995 135.778 1.00 34.79 462 ARG B N 1
ATOM 9051 C CA . ARG B 2 436 ? 129.821 151.884 135.527 1.00 34.79 462 ARG B CA 1
ATOM 9052 C C . ARG B 2 436 ? 129.470 150.487 135.048 1.00 34.79 462 ARG B C 1
ATOM 9053 O O . ARG B 2 436 ? 130.279 149.800 134.427 1.00 34.79 462 ARG B O 1
ATOM 9061 N N . TYR B 2 437 ? 128.252 150.066 135.351 1.00 31.24 463 TYR B N 1
ATOM 9062 C CA . TYR B 2 437 ? 127.782 148.769 134.904 1.00 31.24 463 TYR B CA 1
ATOM 9063 C C . TYR B 2 437 ? 127.490 148.803 133.416 1.00 31.24 463 TYR B C 1
ATOM 9064 O O . TYR B 2 437 ? 127.236 149.856 132.834 1.00 31.24 463 TYR B O 1
ATOM 9073 N N . ARG B 2 438 ? 127.530 147.637 132.801 1.00 29.26 464 ARG B N 1
ATOM 9074 C CA . ARG B 2 438 ? 127.552 147.537 131.357 1.00 29.26 464 ARG B CA 1
ATOM 9075 C C . ARG B 2 438 ? 126.717 146.356 130.900 1.00 29.26 464 ARG B C 1
ATOM 9076 O O . ARG B 2 438 ? 126.838 145.258 131.441 1.00 29.26 464 ARG B O 1
ATOM 9084 N N . ILE B 2 439 ? 125.863 146.590 129.914 1.00 27.79 465 ILE B N 1
ATOM 9085 C CA . ILE B 2 439 ? 125.223 145.502 129.183 1.00 27.79 465 ILE B CA 1
ATOM 9086 C C . ILE B 2 439 ? 125.837 145.509 127.795 1.00 27.79 465 ILE B C 1
ATOM 9087 O O . ILE B 2 439 ? 125.459 146.342 126.970 1.00 27.79 465 ILE B O 1
ATOM 9092 N N . PRO B 2 440 ? 126.777 144.620 127.495 1.00 28.16 466 PRO B N 1
ATOM 9093 C CA . PRO B 2 440 ? 127.487 144.712 126.222 1.00 28.16 466 PRO B CA 1
ATOM 9094 C C . PRO B 2 440 ? 126.568 144.450 125.047 1.00 28.16 466 PRO B C 1
ATOM 9095 O O . PRO B 2 440 ? 125.478 143.898 125.190 1.00 28.16 466 PRO B O 1
ATOM 9099 N N . ARG B 2 441 ? 127.018 144.873 123.869 1.00 29.95 467 ARG B N 1
ATOM 9100 C CA . ARG B 2 441 ? 126.253 144.593 122.667 1.00 29.95 467 ARG B CA 1
ATOM 9101 C C . ARG B 2 441 ? 126.205 143.105 122.397 1.00 29.95 467 ARG B C 1
ATOM 9102 O O . ARG B 2 441 ? 125.190 142.594 121.930 1.00 29.95 467 ARG B O 1
ATOM 9110 N N . SER B 2 442 ? 127.278 142.389 122.719 1.00 28.76 468 SER B N 1
ATOM 9111 C CA . SER B 2 442 ? 127.329 140.962 122.439 1.00 28.76 468 SER B CA 1
ATOM 9112 C C . SER B 2 442 ? 126.308 140.189 123.265 1.00 28.76 468 SER B C 1
ATOM 9113 O O . SER B 2 442 ? 125.648 139.280 122.757 1.00 28.76 468 SER B O 1
ATOM 9116 N N . ALA B 2 443 ? 126.153 140.542 124.538 1.00 28.83 469 ALA B N 1
ATOM 9117 C CA . ALA B 2 443 ? 125.202 139.831 125.385 1.00 28.83 469 ALA B CA 1
ATOM 9118 C C . ALA B 2 443 ? 123.770 140.148 125.000 1.00 28.83 469 ALA B C 1
ATOM 9119 O O . ALA B 2 443 ? 122.922 139.250 124.944 1.00 28.83 469 ALA B O 1
ATOM 9121 N N . LEU B 2 444 ? 123.480 141.418 124.725 1.00 28.96 470 LEU B N 1
ATOM 9122 C CA . LEU B 2 444 ? 122.131 141.799 124.337 1.00 28.96 470 LEU B CA 1
ATOM 9123 C C . LEU B 2 444 ? 121.765 141.215 122.984 1.00 28.96 470 LEU B C 1
ATOM 9124 O O . LEU B 2 444 ? 120.623 140.806 122.766 1.00 28.96 470 LEU B O 1
ATOM 9129 N N . ARG B 2 445 ? 122.733 141.111 122.082 1.00 28.82 471 ARG B N 1
ATOM 9130 C CA . ARG B 2 445 ? 122.473 140.477 120.799 1.00 28.82 471 ARG B CA 1
ATOM 9131 C C . ARG B 2 445 ? 122.290 138.976 120.941 1.00 28.82 471 ARG B C 1
ATOM 9132 O O . ARG B 2 445 ? 121.440 138.391 120.271 1.00 28.82 471 ARG B O 1
ATOM 9140 N N . GLY B 2 446 ? 123.071 138.329 121.804 1.00 29.07 472 GLY B N 1
ATOM 9141 C CA . GLY B 2 446 ? 122.893 136.903 122.009 1.00 29.07 472 GLY B CA 1
ATOM 9142 C C . GLY B 2 446 ? 121.541 136.571 122.605 1.00 29.07 472 GLY B C 1
ATOM 9143 O O . GLY B 2 446 ? 120.891 135.608 122.202 1.00 29.07 472 GLY B O 1
ATOM 9144 N N . ALA B 2 447 ? 121.093 137.377 123.565 1.00 29.25 473 ALA B N 1
ATOM 9145 C CA . ALA B 2 447 ? 119.774 137.162 124.144 1.00 29.25 473 ALA B CA 1
ATOM 9146 C C . ALA B 2 447 ? 118.672 137.447 123.136 1.00 29.25 473 ALA B C 1
ATOM 9147 O O . ALA B 2 447 ? 117.696 136.701 123.054 1.00 29.25 473 ALA B O 1
ATOM 9149 N N . LEU B 2 448 ? 118.791 138.528 122.369 1.00 30.05 474 LEU B N 1
ATOM 9150 C CA . LEU B 2 448 ? 117.777 138.794 121.357 1.00 30.05 474 LEU B CA 1
ATOM 9151 C C . LEU B 2 448 ? 117.734 137.689 120.313 1.00 30.05 474 LEU B C 1
ATOM 9152 O O . LEU B 2 448 ? 116.659 137.322 119.840 1.00 30.05 474 LEU B O 1
ATOM 9157 N N . ARG B 2 449 ? 118.885 137.131 119.950 1.00 31.85 475 ARG B N 1
ATOM 9158 C CA . ARG B 2 449 ? 118.877 136.030 119.003 1.00 31.85 475 ARG B CA 1
ATOM 9159 C C . ARG B 2 449 ? 118.242 134.791 119.608 1.00 31.85 475 ARG B C 1
ATOM 9160 O O . ARG B 2 449 ? 117.500 134.082 118.931 1.00 31.85 475 ARG B O 1
ATOM 9168 N N . ARG B 2 450 ? 118.516 134.511 120.877 1.00 31.16 476 ARG B N 1
ATOM 9169 C CA . ARG B 2 450 ? 117.871 133.377 121.531 1.00 31.16 476 ARG B CA 1
ATOM 9170 C C . ARG B 2 450 ? 116.358 133.541 121.541 1.00 31.16 476 ARG B C 1
ATOM 9171 O O . ARG B 2 450 ? 115.616 132.620 121.187 1.00 31.16 476 ARG B O 1
ATOM 9179 N N . ASP B 2 451 ? 115.879 134.731 121.885 1.00 32.63 477 ASP B N 1
ATOM 9180 C CA . ASP B 2 451 ? 114.439 134.924 121.980 1.00 32.63 477 ASP B CA 1
ATOM 9181 C C . ASP B 2 451 ? 113.779 135.019 120.613 1.00 32.63 477 ASP B C 1
ATOM 9182 O O . ASP B 2 451 ? 112.613 134.661 120.470 1.00 32.63 477 ASP B O 1
ATOM 9187 N N . LEU B 2 452 ? 114.490 135.489 119.597 1.00 32.68 478 LEU B N 1
ATOM 9188 C CA . LEU B 2 452 ? 113.919 135.529 118.259 1.00 32.68 478 LEU B CA 1
ATOM 9189 C C . LEU B 2 452 ? 113.861 134.139 117.656 1.00 32.68 478 LEU B C 1
ATOM 9190 O O . LEU B 2 452 ? 112.901 133.792 116.962 1.00 32.68 478 LEU B O 1
ATOM 9195 N N . ARG B 2 453 ? 114.887 133.332 117.901 1.00 35.77 479 ARG B N 1
ATOM 9196 C CA . ARG B 2 453 ? 114.839 131.941 117.497 1.00 35.77 479 ARG B CA 1
ATOM 9197 C C . ARG B 2 453 ? 113.746 131.195 118.239 1.00 35.77 479 ARG B C 1
ATOM 9198 O O . ARG B 2 453 ? 113.183 130.238 117.709 1.00 35.77 479 ARG B O 1
ATOM 9206 N N . THR B 2 454 ? 113.426 131.621 119.459 1.00 33.92 480 THR B N 1
ATOM 9207 C CA . THR B 2 454 ? 112.285 131.048 120.166 1.00 33.92 480 THR B CA 1
ATOM 9208 C C . THR B 2 454 ? 110.967 131.512 119.564 1.00 33.92 480 THR B C 1
ATOM 9209 O O . THR B 2 454 ? 110.004 130.745 119.487 1.00 33.92 480 THR B O 1
ATOM 9213 N N . ALA B 2 455 ? 110.906 132.763 119.128 1.00 35.27 481 ALA B N 1
ATOM 9214 C CA . ALA B 2 455 ? 109.667 133.300 118.591 1.00 35.27 481 ALA B CA 1
ATOM 9215 C C . ALA B 2 455 ? 109.353 132.719 117.224 1.00 35.27 481 ALA B C 1
ATOM 9216 O O . ALA B 2 455 ? 108.186 132.645 116.836 1.00 35.27 481 ALA B O 1
ATOM 9218 N N . PHE B 2 456 ? 110.377 132.352 116.457 1.00 35.59 482 PHE B N 1
ATOM 9219 C CA . PHE B 2 456 ? 110.127 131.701 115.177 1.00 35.59 482 PHE B CA 1
ATOM 9220 C C . PHE B 2 456 ? 109.842 130.217 115.326 1.00 35.59 482 PHE B C 1
ATOM 9221 O O . PHE B 2 456 ? 109.282 129.613 114.411 1.00 35.59 482 PHE B O 1
ATOM 9229 N N . GLY B 2 457 ? 110.210 129.614 116.447 1.00 39.13 483 GLY B N 1
ATOM 9230 C CA . GLY B 2 457 ? 110.084 128.188 116.602 1.00 39.13 483 GLY B CA 1
ATOM 9231 C C . GLY B 2 457 ? 111.115 127.381 115.854 1.00 39.13 483 GLY B C 1
ATOM 9232 O O . GLY B 2 457 ? 111.021 126.149 115.834 1.00 39.13 483 GLY B O 1
ATOM 9233 N N . SER B 2 458 ? 112.093 128.033 115.240 1.00 40.79 484 SER B N 1
ATOM 9234 C CA . SER B 2 458 ? 113.154 127.353 114.521 1.00 40.79 484 SER B CA 1
ATOM 9235 C C . SER B 2 458 ? 114.331 128.301 114.410 1.00 40.79 484 SER B C 1
ATOM 9236 O O . SER B 2 458 ? 114.179 129.517 114.490 1.00 40.79 484 SER B O 1
ATOM 9239 N N . GLY B 2 459 ? 115.502 127.729 114.202 1.00 41.57 485 GLY B N 1
ATOM 9240 C CA . GLY B 2 459 ? 116.700 128.516 114.047 1.00 41.57 485 GLY B CA 1
ATOM 9241 C C . GLY B 2 459 ? 117.890 127.602 113.963 1.00 41.57 485 GLY B C 1
ATOM 9242 O O . GLY B 2 459 ? 117.855 126.499 114.505 1.00 41.57 485 GLY B O 1
ATOM 9243 N N . CYS B 2 460 ? 118.930 128.007 113.257 1.00 45.05 486 CYS B N 1
ATOM 9244 C CA . CYS B 2 460 ? 120.121 127.182 113.214 1.00 45.05 486 CYS B CA 1
ATOM 9245 C C . CYS B 2 460 ? 121.077 127.621 114.306 1.00 45.05 486 CYS B C 1
ATOM 9246 O O . CYS B 2 460 ? 120.979 128.732 114.823 1.00 45.05 486 CYS B O 1
ATOM 9249 N N . ASN B 2 461 ? 121.97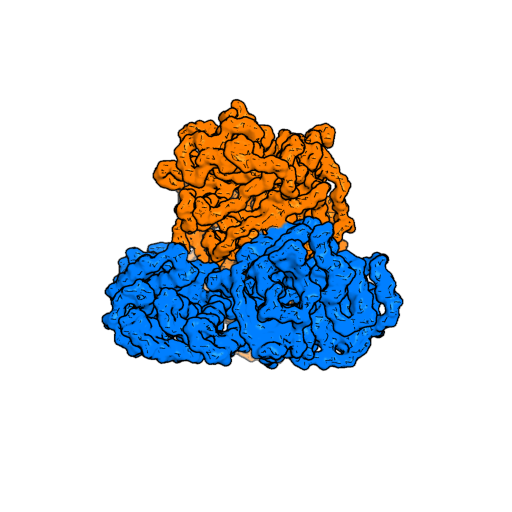6 126.724 114.689 1.00 45.16 487 ASN B N 1
ATOM 9250 C CA . ASN B 2 461 ? 123.079 127.098 115.560 1.00 45.16 487 ASN B CA 1
ATOM 9251 C C . ASN B 2 461 ? 124.134 127.820 114.740 1.00 45.16 487 ASN B C 1
ATOM 9252 O O . ASN B 2 461 ? 124.436 127.425 113.614 1.00 45.16 487 ASN B O 1
ATOM 9257 N N . VAL B 2 462 ? 124.690 128.889 115.304 1.00 40.56 488 VAL B N 1
ATOM 9258 C CA . VAL B 2 462 ? 125.598 129.741 114.546 1.00 40.56 488 VAL B CA 1
ATOM 9259 C C . VAL B 2 462 ? 126.776 128.931 114.041 1.00 40.56 488 VAL B C 1
ATOM 9260 O O . VAL B 2 462 ? 127.570 128.400 114.826 1.00 40.56 488 VAL B O 1
ATOM 9264 N N . SER B 2 463 ? 126.906 128.848 112.726 1.00 40.62 489 SER B N 1
ATOM 9265 C CA . SER B 2 463 ? 127.998 128.136 112.084 1.00 40.62 489 SER B CA 1
ATOM 9266 C C . SER B 2 463 ? 129.045 129.146 111.646 1.00 40.62 489 SER B C 1
ATOM 9267 O O . SER B 2 463 ? 128.742 130.065 110.883 1.00 40.62 489 SER B O 1
ATOM 9270 N N . LEU B 2 464 ? 130.269 128.974 112.129 1.00 37.33 490 LEU B N 1
ATOM 9271 C CA . LEU B 2 464 ? 131.321 129.963 111.978 1.00 37.33 490 LEU B CA 1
ATOM 9272 C C . LEU B 2 464 ? 132.115 129.738 110.705 1.00 37.33 490 LEU B C 1
ATOM 9273 O O . LEU B 2 464 ? 132.492 128.610 110.385 1.00 37.33 490 LEU B O 1
ATOM 9278 N N . GLY B 2 465 ? 132.383 130.827 109.994 1.00 39.54 491 GLY B N 1
ATOM 9279 C CA . GLY B 2 465 ? 133.194 130.773 108.800 1.00 39.54 491 GLY B CA 1
ATOM 9280 C C . GLY B 2 465 ? 132.543 130.110 107.618 1.00 39.54 491 GLY B C 1
ATOM 9281 O O . GLY B 2 465 ? 133.243 129.689 106.700 1.00 39.54 491 GLY B O 1
ATOM 9282 N N . GLY B 2 466 ? 131.219 129.995 107.619 1.00 45.08 492 GLY B N 1
ATOM 9283 C CA . GLY B 2 466 ? 130.545 129.325 106.528 1.00 45.08 492 GLY B CA 1
ATOM 9284 C C . GLY B 2 466 ? 130.833 129.992 105.198 1.00 45.08 492 GLY B C 1
ATOM 9285 O O . GLY B 2 466 ? 131.053 131.200 105.113 1.00 45.08 492 GLY B O 1
ATOM 9286 N N . GLN B 2 467 ? 130.840 129.185 104.144 1.00 53.55 493 GLN B N 1
ATOM 9287 C CA . GLN B 2 467 ? 131.191 129.719 102.839 1.00 53.55 493 GLN B CA 1
ATOM 9288 C C . GLN B 2 467 ? 130.013 130.383 102.151 1.00 53.55 493 GLN B C 1
ATOM 9289 O O . GLN B 2 467 ? 130.222 131.254 101.304 1.00 53.55 493 GLN B O 1
ATOM 9295 N N . ILE B 2 468 ? 128.791 130.007 102.514 1.00 42.80 494 ILE B N 1
ATOM 9296 C CA . ILE B 2 468 ? 127.572 130.554 101.938 1.00 42.80 494 ILE B CA 1
ATOM 9297 C C . ILE B 2 468 ? 126.702 131.050 103.078 1.00 42.80 494 ILE B C 1
ATOM 9298 O O . ILE B 2 468 ? 126.540 130.349 104.079 1.00 42.80 494 ILE B O 1
ATOM 9303 N N . LEU B 2 469 ? 126.151 132.247 102.932 1.00 38.96 495 LEU B N 1
ATOM 9304 C CA . LEU B 2 469 ? 125.245 132.785 103.938 1.00 38.96 495 LEU B CA 1
ATOM 9305 C C . LEU B 2 469 ? 124.080 131.840 104.178 1.00 38.96 495 LEU B C 1
ATOM 9306 O O . LEU B 2 469 ? 123.496 131.309 103.233 1.00 38.96 495 LEU B O 1
ATOM 9311 N N . CYS B 2 470 ? 123.743 131.626 105.444 1.00 40.89 496 CYS B N 1
ATOM 9312 C CA . CYS B 2 470 ? 122.509 130.932 105.770 1.00 40.89 496 CYS B CA 1
ATOM 9313 C C . CYS B 2 470 ? 121.329 131.883 105.615 1.00 40.89 496 CYS B C 1
ATOM 9314 O O . CYS B 2 470 ? 121.431 133.078 105.881 1.00 40.89 496 CYS B O 1
ATOM 9317 N N . ASN B 2 471 ? 120.203 131.347 105.167 1.00 39.76 497 ASN B N 1
ATOM 9318 C CA . ASN B 2 471 ? 119.004 132.142 104.949 1.00 39.76 497 ASN B CA 1
ATOM 9319 C C . ASN B 2 471 ? 117.811 131.610 105.737 1.00 39.76 497 ASN B C 1
ATOM 9320 O O . ASN B 2 471 ? 116.688 131.619 105.242 1.00 39.76 497 ASN B O 1
ATOM 9325 N N . CYS B 2 472 ? 118.034 131.144 106.963 1.00 42.52 498 CYS B N 1
ATOM 9326 C CA . CYS B 2 472 ? 116.937 130.991 107.907 1.00 42.52 498 CYS B CA 1
ATOM 9327 C C . CYS B 2 472 ? 116.228 132.324 108.070 1.00 42.52 498 CYS B C 1
ATOM 9328 O O . CYS B 2 472 ? 116.833 133.386 107.912 1.00 42.52 498 CYS B O 1
ATOM 9331 N N . LYS B 2 473 ? 114.943 132.282 108.410 1.00 39.13 499 LYS B N 1
ATOM 9332 C CA . LYS B 2 473 ? 114.271 133.532 108.738 1.00 39.13 499 LYS B CA 1
ATOM 9333 C C . LYS B 2 473 ? 114.943 134.227 109.909 1.00 39.13 499 LYS B C 1
ATOM 9334 O O . LYS B 2 473 ? 115.036 135.458 109.930 1.00 39.13 499 LYS B O 1
ATOM 9340 N N . VAL B 2 474 ? 115.436 133.466 110.880 1.00 35.96 500 VAL B N 1
ATOM 9341 C CA . VAL B 2 474 ? 116.152 134.089 111.983 1.00 35.96 500 VAL B CA 1
ATOM 9342 C C . VAL B 2 474 ? 117.405 134.780 111.478 1.00 35.96 500 VAL B C 1
ATOM 9343 O O . VAL B 2 474 ? 117.702 135.904 111.875 1.00 35.96 500 VAL B O 1
ATOM 9347 N N . CYS B 2 475 ? 118.167 134.123 110.609 1.00 37.30 501 CYS B N 1
ATOM 9348 C CA . CYS B 2 475 ? 119.366 134.754 110.084 1.00 37.30 501 CYS B CA 1
ATOM 9349 C C . CYS B 2 475 ? 119.016 135.966 109.241 1.00 37.30 501 CYS B C 1
ATOM 9350 O O . CYS B 2 475 ? 119.656 137.019 109.357 1.00 37.30 501 CYS B O 1
ATOM 9353 N N . ILE B 2 476 ? 117.987 135.850 108.404 1.00 35.34 502 ILE B N 1
ATOM 9354 C CA . ILE B 2 476 ? 117.596 136.968 107.553 1.00 35.34 502 ILE B CA 1
ATOM 9355 C C . ILE B 2 476 ? 117.236 138.177 108.398 1.00 35.34 502 ILE B C 1
ATOM 9356 O O . ILE B 2 476 ? 117.597 139.308 108.070 1.00 35.34 502 ILE B O 1
ATOM 9361 N N . GLU B 2 477 ? 116.543 137.961 109.515 1.00 36.40 503 GLU B N 1
ATOM 9362 C CA . GLU B 2 477 ? 116.124 139.100 110.325 1.00 36.40 503 GLU B CA 1
ATOM 9363 C C . GLU B 2 477 ? 117.261 139.626 111.187 1.00 36.40 503 GLU B C 1
ATOM 9364 O O . GLU B 2 477 ? 117.460 140.836 111.280 1.00 36.40 503 GLU B O 1
ATOM 9370 N N . MET B 2 478 ? 118.024 138.738 111.818 1.00 33.51 504 MET B N 1
ATOM 9371 C CA . MET B 2 478 ? 119.167 139.160 112.609 1.00 33.51 504 MET B CA 1
ATOM 9372 C C . MET B 2 478 ? 120.190 139.909 111.781 1.00 33.51 504 MET B C 1
ATOM 9373 O O . MET B 2 478 ? 121.014 140.627 112.346 1.00 33.51 504 MET B O 1
ATOM 9378 N N . ARG B 2 479 ? 120.176 139.742 110.462 1.00 32.63 505 ARG B N 1
ATOM 9379 C CA . ARG B 2 479 ? 121.080 140.523 109.636 1.00 32.63 505 ARG B CA 1
ATOM 9380 C C . ARG B 2 479 ? 120.622 141.959 109.442 1.00 32.63 505 ARG B C 1
ATOM 9381 O O . ARG B 2 479 ? 121.394 142.772 108.927 1.00 32.63 505 ARG B O 1
ATOM 9389 N N . ARG B 2 480 ? 119.403 142.299 109.854 1.00 33.94 506 ARG B N 1
ATOM 9390 C CA . ARG B 2 480 ? 118.884 143.650 109.708 1.00 33.94 506 ARG B CA 1
ATOM 9391 C C . ARG B 2 480 ? 118.707 144.349 111.042 1.00 33.94 506 ARG B C 1
ATOM 9392 O O . ARG B 2 480 ? 117.918 145.289 111.138 1.00 33.94 506 ARG B O 1
ATOM 9400 N N . ILE B 2 481 ? 119.414 143.910 112.072 1.00 30.75 507 ILE B N 1
ATOM 9401 C CA . ILE B 2 481 ? 119.218 144.397 113.427 1.00 30.75 507 ILE B CA 1
ATOM 9402 C C . ILE B 2 481 ? 120.545 144.897 113.959 1.00 30.75 507 ILE B C 1
ATOM 9403 O O . ILE B 2 481 ? 121.540 144.170 113.937 1.00 30.75 507 ILE B O 1
ATOM 9408 N N . THR B 2 482 ? 120.562 146.135 114.434 1.00 33.02 508 THR B N 1
ATOM 9409 C CA . THR B 2 482 ? 121.707 146.678 115.141 1.00 33.02 508 THR B CA 1
ATOM 9410 C C . THR B 2 482 ? 121.251 147.177 116.498 1.00 33.02 508 THR B C 1
ATOM 9411 O O . THR B 2 482 ? 120.215 147.831 116.607 1.00 33.02 508 THR B O 1
ATOM 9415 N N . LEU B 2 483 ? 122.013 146.839 117.522 1.00 32.36 509 LEU B N 1
ATOM 9416 C CA . LEU B 2 483 ? 121.811 147.308 118.881 1.00 32.36 509 LEU B CA 1
ATOM 9417 C C . LEU B 2 483 ? 122.898 148.318 119.238 1.00 32.36 509 LEU B C 1
ATOM 9418 O O . LEU B 2 483 ? 123.698 148.720 118.392 1.00 32.36 509 LEU B O 1
ATOM 9423 N N . LYS B 2 484 ? 122.941 148.738 120.493 1.00 33.11 510 LYS B N 1
ATOM 9424 C CA . LYS B 2 484 ? 123.923 149.698 120.954 1.00 33.11 510 LYS B CA 1
ATOM 9425 C C . LYS B 2 484 ? 124.420 149.242 122.313 1.00 33.11 510 LYS B C 1
ATOM 9426 O O . LYS B 2 484 ? 123.682 148.600 123.056 1.00 33.11 510 LYS B O 1
ATOM 9432 N N . ASP B 2 485 ? 125.671 149.553 122.626 1.00 32.67 511 ASP B N 1
ATOM 9433 C CA . ASP B 2 485 ? 126.191 149.276 123.955 1.00 32.67 511 ASP B CA 1
ATOM 9434 C C . ASP B 2 485 ? 125.472 150.134 124.983 1.00 32.67 511 ASP B C 1
ATOM 9435 O O . ASP B 2 485 ? 125.027 151.245 124.691 1.00 32.67 511 ASP B O 1
ATOM 9440 N N . SER B 2 486 ? 125.350 149.613 126.199 1.00 32.09 512 SER B N 1
ATOM 9441 C CA . SER B 2 486 ? 124.660 150.322 127.264 1.00 32.09 512 SER B CA 1
ATOM 9442 C C . SER B 2 486 ? 125.544 150.417 128.492 1.00 32.09 512 SER B C 1
ATOM 9443 O O . SER B 2 486 ? 126.235 149.464 128.842 1.00 32.09 512 SER B O 1
ATOM 9446 N N . VAL B 2 487 ? 125.521 151.574 129.141 1.00 32.98 513 VAL B N 1
ATOM 9447 C CA . VAL B 2 487 ? 126.112 151.739 130.460 1.00 32.98 513 VAL B CA 1
ATOM 9448 C C . VAL B 2 487 ? 125.099 152.448 131.335 1.00 32.98 513 VAL B C 1
ATOM 9449 O O . VAL B 2 487 ? 124.239 153.185 130.851 1.00 32.98 513 VAL B O 1
ATOM 9453 N N . SER B 2 488 ? 125.199 152.215 132.630 1.00 35.07 514 SER B N 1
ATOM 9454 C CA . SER B 2 488 ? 124.321 152.871 133.574 1.00 35.07 514 SER B CA 1
ATOM 9455 C C . SER B 2 488 ? 124.939 154.178 134.040 1.00 35.07 514 SER B C 1
ATOM 9456 O O . SER B 2 488 ? 126.089 154.499 133.747 1.00 35.07 514 SER B O 1
ATOM 9459 N N . ASP B 2 489 ? 124.166 154.940 134.796 1.00 40.60 515 ASP B N 1
ATOM 9460 C CA . ASP B 2 489 ? 124.765 156.076 135.473 1.00 40.60 515 ASP B CA 1
ATOM 9461 C C . ASP B 2 489 ? 125.423 155.668 136.774 1.00 40.60 515 ASP B C 1
ATOM 9462 O O . ASP B 2 489 ? 126.368 156.320 137.222 1.00 40.60 515 ASP B O 1
ATOM 9467 N N . PHE B 2 490 ? 124.936 154.599 137.379 1.00 37.78 516 PHE B N 1
ATOM 9468 C CA . PHE B 2 490 ? 125.503 154.082 138.607 1.00 37.78 516 PHE B CA 1
ATOM 9469 C C . PHE B 2 490 ? 126.946 153.648 138.406 1.00 37.78 516 PHE B C 1
ATOM 9470 O O . PHE B 2 490 ? 127.287 153.010 137.412 1.00 37.78 516 PHE B O 1
ATOM 9478 N N . SER B 2 491 ? 127.794 153.985 139.367 1.00 36.20 517 SER B N 1
ATOM 9479 C CA . SER B 2 491 ? 129.126 153.399 139.408 1.00 36.20 517 SER B CA 1
ATOM 9480 C C . SER B 2 491 ? 129.550 153.026 140.820 1.00 36.20 517 SER B C 1
ATOM 9481 O O . SER B 2 491 ? 130.749 152.966 141.095 1.00 36.20 517 SER B O 1
ATOM 9484 N N . GLU B 2 492 ? 128.616 152.807 141.726 1.00 39.83 518 GLU B N 1
ATOM 9485 C CA . GLU B 2 492 ? 128.970 152.315 143.044 1.00 39.83 518 GLU B CA 1
ATOM 9486 C C . GLU B 2 492 ? 129.436 150.867 142.942 1.00 39.83 518 GLU B C 1
ATOM 9487 O O . GLU B 2 492 ? 129.169 150.194 141.952 1.00 39.83 518 GLU B O 1
ATOM 9493 N N . PRO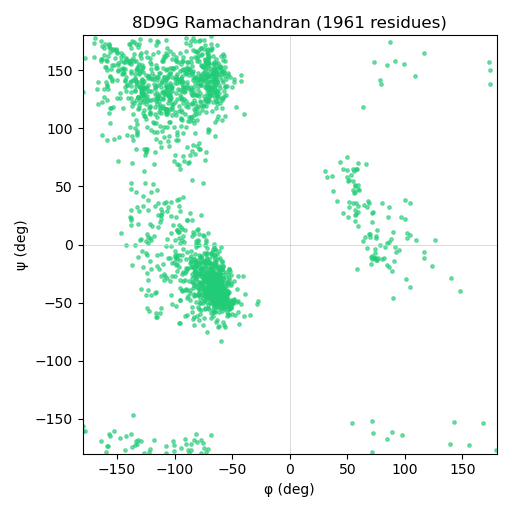 B 2 493 ? 130.150 150.360 143.941 1.00 33.83 519 PRO B N 1
ATOM 9494 C CA . PRO B 2 493 ? 130.752 149.037 143.814 1.00 33.83 519 PRO B CA 1
ATOM 9495 C C . PRO B 2 493 ? 129.709 147.938 143.842 1.00 33.83 519 PRO B C 1
ATOM 9496 O O . PRO B 2 493 ? 128.580 148.149 144.303 1.00 33.83 519 PRO B O 1
ATOM 9500 N N . PRO B 2 494 ? 130.048 146.748 143.367 1.00 32.73 520 PRO B N 1
ATOM 9501 C CA . PRO B 2 494 ? 129.087 145.647 143.352 1.00 32.73 520 PRO B CA 1
ATOM 9502 C C . PRO B 2 494 ? 128.984 144.991 144.718 1.00 32.73 520 PRO B C 1
ATOM 9503 O O . PRO B 2 494 ? 129.811 145.196 145.599 1.00 32.73 520 PRO B O 1
ATOM 9507 N N . GLU B 2 495 ? 127.938 144.193 144.884 1.00 38.95 521 GLU B N 1
ATOM 9508 C CA . GLU B 2 495 ? 127.802 143.457 146.129 1.00 38.95 521 GLU B CA 1
ATOM 9509 C C . GLU B 2 495 ? 128.340 142.051 145.959 1.00 38.95 521 GLU B C 1
ATOM 9510 O O . GLU B 2 495 ? 128.411 141.520 144.856 1.00 38.95 521 GLU B O 1
ATOM 9516 N N . ILE B 2 496 ? 128.720 141.443 147.071 1.00 30.86 522 ILE B N 1
ATOM 9517 C CA . ILE B 2 496 ? 129.338 140.129 147.061 1.00 30.86 522 ILE B CA 1
ATOM 9518 C C . ILE B 2 496 ? 128.393 139.143 147.717 1.00 30.86 522 ILE B C 1
ATOM 9519 O O . ILE B 2 496 ? 128.080 139.266 148.903 1.00 30.86 522 ILE B O 1
ATOM 9524 N N . ARG B 2 497 ? 127.932 138.177 146.945 1.00 30.78 523 ARG B N 1
ATOM 9525 C CA . ARG B 2 497 ? 127.119 137.088 147.451 1.00 30.78 523 ARG B CA 1
ATOM 9526 C C . ARG B 2 497 ? 127.995 135.860 147.579 1.00 30.78 523 ARG B C 1
ATOM 9527 O O . ARG B 2 497 ? 128.730 135.528 146.652 1.00 30.78 523 ARG B O 1
ATOM 9535 N N . TYR B 2 498 ? 127.921 135.187 148.710 1.00 30.19 524 TYR B N 1
ATOM 9536 C CA . TYR B 2 498 ? 128.659 133.952 148.871 1.00 30.19 524 TYR B CA 1
ATOM 9537 C C . TYR B 2 498 ? 127.763 132.772 148.551 1.00 30.19 524 TYR B C 1
ATOM 9538 O O . TYR B 2 498 ? 126.548 132.822 148.730 1.00 30.19 524 TYR B O 1
ATOM 9547 N N . ARG B 2 499 ? 128.374 131.721 148.042 1.00 30.44 525 ARG B N 1
ATOM 9548 C CA . ARG B 2 499 ? 127.699 130.462 147.824 1.00 30.44 525 ARG B CA 1
ATOM 9549 C C . ARG B 2 499 ? 128.555 129.365 148.417 1.00 30.44 525 ARG B C 1
ATOM 9550 O O . ARG B 2 499 ? 129.784 129.465 148.451 1.00 30.44 525 ARG B O 1
ATOM 9558 N N . ILE B 2 500 ? 127.891 128.330 148.910 1.00 30.27 526 ILE B N 1
ATOM 9559 C CA . ILE B 2 500 ? 128.537 127.127 149.378 1.00 30.27 526 ILE B CA 1
ATOM 9560 C C . ILE B 2 500 ? 127.848 125.943 148.727 1.00 30.27 526 ILE B C 1
ATOM 9561 O O . ILE B 2 500 ? 126.899 126.098 147.968 1.00 30.27 526 ILE B O 1
ATOM 9566 N N . ALA B 2 501 ? 128.358 124.759 148.998 1.00 29.50 527 ALA B N 1
ATOM 9567 C CA . ALA B 2 501 ? 127.715 123.535 148.567 1.00 29.50 527 ALA B CA 1
ATOM 9568 C C . ALA B 2 501 ? 127.740 122.561 149.725 1.00 29.50 527 ALA B C 1
ATOM 9569 O O . ALA B 2 501 ? 128.716 122.506 150.470 1.00 29.50 527 ALA B O 1
ATOM 9571 N N . LYS B 2 502 ? 126.670 121.808 149.894 1.00 32.63 528 LYS B N 1
ATOM 9572 C CA . LYS B 2 502 ? 126.533 120.960 151.063 1.00 32.63 528 LYS B CA 1
ATOM 9573 C C . LYS B 2 502 ? 126.795 119.510 150.703 1.00 32.63 528 LYS B C 1
ATOM 9574 O O . LYS B 2 502 ? 126.369 119.039 149.648 1.00 32.63 528 LYS B O 1
ATOM 9580 N N . ASN B 2 503 ? 127.497 118.816 151.575 1.00 36.33 529 ASN B N 1
ATOM 9581 C CA . ASN B 2 503 ? 127.760 117.402 151.383 1.00 36.33 529 ASN B CA 1
ATOM 9582 C C . ASN B 2 503 ? 126.501 116.630 151.712 1.00 36.33 529 ASN B C 1
ATOM 9583 O O . ASN B 2 503 ? 126.072 116.642 152.866 1.00 36.33 529 ASN B O 1
ATOM 9588 N N . PRO B 2 504 ? 125.890 115.939 150.756 1.00 38.63 530 PRO B N 1
ATOM 9589 C CA . PRO B 2 504 ? 124.617 115.280 151.049 1.00 38.63 530 PRO B CA 1
ATOM 9590 C C . PRO B 2 504 ? 124.718 114.210 152.108 1.00 38.63 530 PRO B C 1
ATOM 9591 O O . PRO B 2 504 ? 123.763 114.012 152.862 1.00 38.63 530 PRO B O 1
ATOM 9595 N N . GLY B 2 505 ? 125.846 113.513 152.199 1.00 38.37 531 GLY B N 1
ATOM 9596 C CA . GLY B 2 505 ? 125.954 112.434 153.163 1.00 38.37 531 GLY B CA 1
ATOM 9597 C C . GLY B 2 505 ? 125.890 112.912 154.597 1.00 38.37 531 GLY B C 1
ATOM 9598 O O . GLY B 2 505 ? 125.320 112.244 155.456 1.00 38.37 531 GLY B O 1
ATOM 9599 N N . THR B 2 506 ? 126.464 114.072 154.876 1.00 36.29 532 THR B N 1
ATOM 9600 C CA . THR B 2 506 ? 126.555 114.578 156.233 1.00 36.29 532 THR B CA 1
ATOM 9601 C C . THR B 2 506 ? 125.777 115.860 156.462 1.00 36.29 532 THR B C 1
ATOM 9602 O O . THR B 2 506 ? 125.655 116.288 157.609 1.00 36.29 532 THR B O 1
ATOM 9606 N N . ALA B 2 507 ? 125.260 116.486 155.414 1.00 35.10 533 ALA B N 1
ATOM 9607 C CA . ALA B 2 507 ? 124.547 117.755 155.489 1.00 35.10 533 ALA B CA 1
ATOM 9608 C C . ALA B 2 507 ? 125.378 118.859 156.125 1.00 35.10 533 ALA B C 1
ATOM 9609 O O . ALA B 2 507 ? 124.829 119.808 156.680 1.00 35.10 533 ALA B O 1
ATOM 9611 N N . THR B 2 508 ? 126.696 118.749 156.057 1.00 34.86 534 THR B N 1
ATOM 9612 C CA . THR B 2 508 ? 127.615 119.840 156.311 1.00 34.86 534 THR B CA 1
ATOM 9613 C C . THR B 2 508 ? 128.101 120.376 154.978 1.00 34.86 534 THR B C 1
ATOM 9614 O O . THR B 2 508 ? 127.587 120.023 153.920 1.00 34.86 534 THR B O 1
ATOM 9618 N N . VAL B 2 509 ? 129.116 121.225 155.027 1.00 31.48 535 VAL B N 1
ATOM 9619 C CA . VAL B 2 509 ? 129.597 121.854 153.809 1.00 31.48 535 VAL B CA 1
ATOM 9620 C C . VAL B 2 509 ? 130.581 120.933 153.103 1.00 31.48 535 VAL B C 1
ATOM 9621 O O . VAL B 2 509 ? 131.362 120.219 153.738 1.00 31.48 535 VAL B O 1
ATOM 9625 N N . GLU B 2 510 ? 130.540 120.949 151.776 1.00 35.44 536 GLU B N 1
ATOM 9626 C CA . GLU B 2 510 ? 131.489 120.201 150.968 1.00 35.44 536 GLU B CA 1
ATOM 9627 C C . GLU B 2 510 ? 132.891 120.762 151.128 1.00 35.44 536 GLU B C 1
ATOM 9628 O O . GLU B 2 510 ? 133.098 121.970 151.025 1.00 35.44 536 GLU B O 1
ATOM 9634 N N . ASP B 2 511 ? 133.864 119.888 151.355 1.00 34.96 537 ASP B N 1
ATOM 9635 C CA . ASP B 2 511 ? 135.227 120.362 151.524 1.00 34.96 537 ASP B CA 1
ATOM 9636 C C . ASP B 2 511 ? 135.712 121.045 150.255 1.00 34.96 537 ASP B C 1
ATOM 9637 O O . ASP B 2 511 ? 135.890 120.404 149.221 1.00 34.96 537 ASP B O 1
ATOM 9642 N N . GLY B 2 512 ? 135.890 122.354 150.320 1.00 32.31 538 GLY B N 1
ATOM 9643 C CA . GLY B 2 512 ? 136.427 123.110 149.221 1.00 32.31 538 GLY B CA 1
ATOM 9644 C C . GLY B 2 512 ? 135.429 123.878 148.394 1.00 32.31 538 GLY B C 1
ATOM 9645 O O . GLY B 2 512 ? 135.817 124.438 147.374 1.00 32.31 538 GLY B O 1
ATOM 9646 N N . SER B 2 513 ? 134.164 123.908 148.784 1.00 30.41 539 SER B N 1
ATOM 9647 C CA . SER B 2 513 ? 133.098 124.541 148.013 1.00 30.41 539 SER B CA 1
ATOM 9648 C C . SER B 2 513 ? 132.639 125.803 148.730 1.00 30.41 539 SER B C 1
ATOM 9649 O O . SER B 2 513 ? 131.756 125.753 149.586 1.00 30.41 539 SER B O 1
ATOM 9652 N N . LEU B 2 514 ? 133.228 126.933 148.368 1.00 31.13 540 LEU B N 1
ATOM 9653 C CA . LEU B 2 514 ? 132.835 128.217 148.930 1.00 31.13 540 LEU B CA 1
ATOM 9654 C C . LEU B 2 514 ? 133.392 129.300 148.026 1.00 31.13 540 LEU B C 1
ATOM 9655 O O . LEU B 2 514 ? 134.599 129.338 147.788 1.00 31.13 540 LEU B O 1
ATOM 9660 N N . PHE B 2 515 ? 132.532 130.166 147.506 1.00 31.18 541 PHE B N 1
ATOM 9661 C CA . PHE B 2 515 ? 133.011 131.149 146.546 1.00 31.18 541 PHE B CA 1
ATOM 9662 C C . PHE B 2 515 ? 132.145 132.394 146.610 1.00 31.18 541 PHE B C 1
ATOM 9663 O O . PHE B 2 515 ? 131.027 132.369 147.113 1.00 31.18 541 PHE B O 1
ATOM 9671 N N . ASP B 2 516 ? 132.683 133.500 146.114 1.00 30.80 542 ASP B N 1
ATOM 9672 C CA . ASP B 2 516 ? 132.018 134.790 146.204 1.00 30.80 542 ASP B CA 1
ATOM 9673 C C . ASP B 2 516 ? 131.829 135.404 144.826 1.00 30.80 542 ASP B C 1
ATOM 9674 O O . ASP B 2 516 ? 132.682 135.275 143.951 1.00 30.80 542 ASP B O 1
ATOM 9679 N N . ILE B 2 517 ? 130.718 136.109 144.657 1.00 30.65 543 ILE B N 1
ATOM 9680 C CA . ILE B 2 517 ? 130.253 136.570 143.359 1.00 30.65 543 ILE B CA 1
ATOM 9681 C C . ILE B 2 517 ? 129.927 138.048 143.440 1.00 30.65 543 ILE B C 1
ATOM 9682 O O . ILE B 2 517 ? 129.288 138.492 144.396 1.00 30.65 543 ILE B O 1
ATOM 9687 N N . GLU B 2 518 ? 130.349 138.811 142.440 1.00 30.63 544 GLU B N 1
ATOM 9688 C CA . GLU B 2 518 ? 129.952 140.205 142.323 1.00 30.63 544 GLU B CA 1
ATOM 9689 C C . GLU B 2 518 ? 128.658 140.295 141.534 1.00 30.63 544 GLU B C 1
ATOM 9690 O O . GLU B 2 518 ? 128.608 139.898 140.370 1.00 30.63 544 GLU B O 1
ATOM 9696 N N . VAL B 2 519 ? 127.616 140.808 142.169 1.00 29.60 545 VAL B N 1
ATOM 9697 C CA . VAL B 2 519 ? 126.343 141.036 141.508 1.00 29.60 545 VAL B CA 1
ATOM 9698 C C . VAL B 2 519 ? 126.066 142.531 141.493 1.00 29.60 545 VAL B C 1
ATOM 9699 O O . VAL B 2 519 ? 126.521 143.279 142.366 1.00 29.60 545 VAL B O 1
ATOM 9703 N N . GLY B 2 520 ? 125.314 142.960 140.483 1.00 28.69 546 GLY B N 1
ATOM 9704 C CA . GLY B 2 520 ? 124.906 144.334 140.354 1.00 28.69 546 GLY B CA 1
ATOM 9705 C C . GLY B 2 520 ? 123.562 144.559 141.000 1.00 28.69 546 GLY B C 1
ATOM 9706 O O . GLY B 2 520 ? 122.806 143.618 141.240 1.00 28.69 546 GLY B O 1
ATOM 9707 N N . PRO B 2 521 ? 123.233 145.809 141.296 1.00 32.32 547 PRO B N 1
ATOM 9708 C CA . PRO B 2 521 ? 122.019 146.082 142.061 1.00 32.32 547 PRO B CA 1
ATOM 9709 C C . PRO B 2 521 ? 120.779 145.895 141.216 1.00 32.32 547 PRO B C 1
ATOM 9710 O O . PRO B 2 521 ? 120.802 146.053 139.996 1.00 32.32 547 PRO B O 1
ATOM 9714 N N . GLU B 2 522 ? 119.683 145.558 141.877 1.00 38.30 548 GLU B N 1
ATOM 9715 C CA . GLU B 2 522 ? 118.418 145.520 141.179 1.00 38.30 548 GLU B CA 1
ATOM 9716 C C . GLU B 2 522 ? 117.787 146.905 141.163 1.00 38.30 548 GLU B C 1
ATOM 9717 O O . GLU B 2 522 ? 118.085 147.762 141.993 1.00 38.30 548 GLU B O 1
ATOM 9723 N N . GLY B 2 523 ? 116.906 147.120 140.198 1.00 39.70 549 GLY B N 1
ATOM 9724 C CA . GLY B 2 523 ? 116.287 148.408 140.044 1.00 39.70 549 GLY B CA 1
ATOM 9725 C C . GLY B 2 523 ? 117.071 149.392 139.215 1.00 39.70 549 GLY B C 1
ATOM 9726 O O . GLY B 2 523 ? 116.631 150.533 139.068 1.00 39.70 549 GLY B O 1
ATOM 9727 N N . LEU B 2 524 ? 118.211 148.991 138.672 1.00 37.45 550 LEU B N 1
ATOM 9728 C CA . LEU B 2 524 ? 119.029 149.858 137.845 1.00 37.45 550 LEU B CA 1
ATOM 9729 C C . LEU B 2 524 ? 118.466 149.917 136.429 1.00 37.45 550 LEU B C 1
ATOM 9730 O O . LEU B 2 524 ? 117.700 149.053 136.006 1.00 37.45 550 LEU B O 1
ATOM 9735 N N . THR B 2 525 ? 118.859 150.948 135.692 1.00 37.47 551 THR B N 1
ATOM 9736 C CA . THR B 2 525 ? 118.356 151.171 134.345 1.00 37.47 551 THR B CA 1
ATOM 9737 C C . THR B 2 525 ? 119.501 151.426 133.379 1.00 37.47 551 THR B C 1
ATOM 9738 O O . THR B 2 525 ? 120.516 152.021 133.734 1.00 37.47 551 THR B O 1
ATOM 9742 N N . PHE B 2 526 ? 119.310 150.973 132.147 1.00 32.91 552 PHE B N 1
ATOM 9743 C CA . PHE B 2 526 ? 120.238 151.116 131.042 1.00 32.91 552 PHE B CA 1
ATOM 9744 C C . PHE B 2 526 ? 119.492 151.607 129.814 1.00 32.91 552 PHE B C 1
ATOM 9745 O O . PHE B 2 526 ? 118.308 151.317 129.652 1.00 32.91 552 PHE B O 1
ATOM 9753 N N . PRO B 2 527 ? 120.160 152.325 128.925 1.00 33.22 553 PRO B N 1
ATOM 9754 C CA . PRO B 2 527 ? 119.502 152.771 127.696 1.00 33.22 553 PRO B CA 1
ATOM 9755 C C . PRO B 2 527 ? 119.440 151.654 126.670 1.00 33.22 553 PRO B C 1
ATOM 9756 O O . PRO B 2 527 ? 120.377 150.870 126.523 1.00 33.22 553 PRO B O 1
ATOM 9760 N N . PHE B 2 528 ? 118.328 151.593 125.939 1.00 34.70 554 PHE B N 1
ATOM 9761 C CA . PHE B 2 528 ? 118.100 150.521 124.978 1.00 34.70 554 PHE B CA 1
ATOM 9762 C C . PHE B 2 528 ? 117.768 151.132 123.630 1.00 34.70 554 PHE B C 1
ATOM 9763 O O . PHE B 2 528 ? 116.843 151.940 123.533 1.00 34.70 554 PHE B O 1
ATOM 9771 N N . VAL B 2 529 ? 118.527 150.760 122.602 1.00 34.99 555 VAL B N 1
ATOM 9772 C CA . VAL B 2 529 ? 118.262 151.152 121.226 1.00 34.99 555 VAL B CA 1
ATOM 9773 C C . VAL B 2 529 ? 118.256 149.899 120.367 1.00 34.99 555 VAL B C 1
ATOM 9774 O O . VAL B 2 529 ? 119.033 148.973 120.606 1.00 34.99 555 VAL B O 1
ATOM 9778 N N . LEU B 2 530 ? 117.365 149.855 119.386 1.00 35.14 556 LEU B N 1
ATOM 9779 C CA . LEU B 2 530 ? 117.343 148.770 118.413 1.00 35.14 556 LEU B CA 1
ATOM 9780 C C . LEU B 2 530 ? 116.966 149.338 117.058 1.00 35.14 556 LEU B C 1
ATOM 9781 O O . LEU B 2 530 ? 116.111 150.214 116.967 1.00 35.14 556 LEU B O 1
ATOM 9786 N N . ARG B 2 531 ? 117.602 148.846 116.006 1.00 36.53 557 ARG B N 1
ATOM 9787 C CA . ARG B 2 531 ? 117.328 149.329 114.665 1.00 36.53 557 ARG B CA 1
ATOM 9788 C C . ARG B 2 531 ? 116.998 148.155 113.765 1.00 36.53 557 ARG B C 1
ATOM 9789 O O . ARG B 2 531 ? 117.700 147.144 113.783 1.00 36.53 557 ARG B O 1
ATOM 9797 N N . TYR B 2 532 ? 115.944 148.296 112.972 1.00 37.29 558 TYR B N 1
ATOM 9798 C CA . TYR B 2 532 ? 115.552 147.289 112.000 1.00 37.29 558 TYR B CA 1
ATOM 9799 C C . TYR B 2 532 ? 115.419 147.954 110.644 1.00 37.29 558 TYR B C 1
ATOM 9800 O O . TYR B 2 532 ? 114.544 148.801 110.456 1.00 37.29 558 TYR B O 1
ATOM 9809 N N . ARG B 2 533 ? 116.256 147.562 109.696 1.00 39.90 559 ARG B N 1
ATOM 9810 C CA . ARG B 2 533 ? 116.255 148.148 108.365 1.00 39.90 559 ARG B CA 1
ATOM 9811 C C . ARG B 2 533 ? 115.661 147.152 107.384 1.00 39.90 559 ARG B C 1
ATOM 9812 O O . ARG B 2 533 ? 116.269 146.116 107.111 1.00 39.90 559 ARG B O 1
ATOM 9820 N N . GLY B 2 534 ? 114.490 147.454 106.847 1.00 42.77 560 GLY B N 1
ATOM 9821 C CA . GLY B 2 534 ? 113.880 146.517 105.930 1.00 42.77 560 GLY B CA 1
ATOM 9822 C C . GLY B 2 534 ? 112.581 147.025 105.369 1.00 42.77 560 GLY B C 1
ATOM 9823 O O . GLY B 2 534 ? 112.299 148.220 105.403 1.00 42.77 560 GLY B O 1
ATOM 9824 N N . HIS B 2 535 ? 111.784 146.093 104.859 1.00 46.84 561 HIS B N 1
ATOM 9825 C CA . HIS B 2 535 ? 110.601 146.425 104.081 1.00 46.84 561 HIS B CA 1
ATOM 9826 C C . HIS B 2 535 ? 109.307 146.360 104.870 1.00 46.84 561 HIS B C 1
ATOM 9827 O O . HIS B 2 535 ? 108.347 147.038 104.503 1.00 46.84 561 HIS B O 1
ATOM 9834 N N . LYS B 2 536 ? 109.245 145.547 105.921 1.00 44.50 562 LYS B N 1
ATOM 9835 C CA . LYS B 2 536 ? 108.091 145.520 106.804 1.00 44.50 562 LYS B CA 1
ATOM 9836 C C . LYS B 2 536 ? 108.533 144.993 108.154 1.00 44.50 562 LYS B C 1
ATOM 9837 O O . LYS B 2 536 ? 109.396 144.121 108.235 1.00 44.50 562 LYS B O 1
ATOM 9843 N N . PHE B 2 537 ? 107.933 145.520 109.210 1.00 41.23 563 PHE B N 1
ATOM 9844 C CA . PHE B 2 537 ? 108.316 145.145 110.564 1.00 41.23 563 PHE B CA 1
ATOM 9845 C C . PHE B 2 537 ? 107.850 143.732 110.884 1.00 41.23 563 PHE B C 1
ATOM 9846 O O . PHE B 2 537 ? 106.652 143.455 110.797 1.00 41.23 563 PHE B O 1
ATOM 9854 N N . PRO B 2 538 ? 108.741 142.829 111.279 1.00 39.07 564 PRO B N 1
ATOM 9855 C CA . PRO B 2 538 ? 108.341 141.435 111.469 1.00 39.07 564 PRO B CA 1
ATOM 9856 C C . PRO B 2 538 ? 107.470 141.266 112.700 1.00 39.07 564 PRO B C 1
ATOM 9857 O O . PRO B 2 538 ? 107.632 141.966 113.698 1.00 39.07 564 PRO B O 1
ATOM 9861 N N . GLU B 2 539 ? 106.537 140.315 112.624 1.00 44.32 565 GLU B N 1
ATOM 9862 C CA . GLU B 2 539 ? 105.686 140.038 113.774 1.00 44.32 565 GLU B CA 1
ATOM 9863 C C . GLU B 2 539 ? 106.483 139.424 114.905 1.00 44.32 565 GLU B C 1
ATOM 9864 O O . GLU B 2 539 ? 106.157 139.621 116.077 1.00 44.32 565 GLU B O 1
ATOM 9870 N N . GLN B 2 540 ? 107.523 138.669 114.573 1.00 38.64 566 GLN B N 1
ATOM 9871 C CA . GLN B 2 540 ? 108.298 137.990 115.600 1.00 38.64 566 GLN B CA 1
ATOM 9872 C C . GLN B 2 540 ? 109.141 138.971 116.402 1.00 38.64 566 GLN B C 1
ATOM 9873 O O . GLN B 2 540 ? 109.288 138.820 117.618 1.00 38.64 566 GLN B O 1
ATOM 9879 N N . LEU B 2 541 ? 109.684 139.996 115.754 1.00 37.50 567 LEU B N 1
ATOM 9880 C CA . LEU B 2 541 ? 110.430 140.997 116.505 1.00 37.50 567 LEU B CA 1
ATOM 9881 C C . LEU B 2 541 ? 109.510 141.829 117.388 1.00 37.50 567 LEU B C 1
ATOM 9882 O O . LEU B 2 541 ? 109.881 142.196 118.507 1.00 37.50 567 LEU B O 1
ATOM 9887 N N . SER B 2 542 ? 108.310 142.149 116.912 1.00 41.27 568 SER B N 1
ATOM 9888 C CA . SER B 2 542 ? 107.359 142.812 117.791 1.00 41.27 568 SER B CA 1
ATOM 9889 C C . SER B 2 542 ? 107.000 141.914 118.962 1.00 41.27 568 SER B C 1
ATOM 9890 O O . SER B 2 542 ? 106.876 142.382 120.096 1.00 41.27 568 SER B O 1
ATOM 9893 N N . SER B 2 543 ? 106.857 140.615 118.710 1.00 42.63 569 SER B N 1
ATOM 9894 C CA . SER B 2 543 ? 106.618 139.669 119.790 1.00 42.63 569 SER B CA 1
ATOM 9895 C C . SER B 2 543 ? 107.734 139.711 120.814 1.00 42.63 569 SER B C 1
ATOM 9896 O O . SER B 2 543 ? 107.477 139.673 122.018 1.00 42.63 569 SER B O 1
ATOM 9899 N N . VAL B 2 544 ? 108.980 139.768 120.357 1.00 37.74 570 VAL B N 1
ATOM 9900 C CA . VAL B 2 544 ? 110.100 139.802 121.289 1.00 37.74 570 VAL B CA 1
ATOM 9901 C C . VAL B 2 544 ? 110.068 141.082 122.102 1.00 37.74 570 VAL B C 1
ATOM 9902 O O . VAL B 2 544 ? 110.210 141.065 123.329 1.00 37.74 570 VAL B O 1
ATOM 9906 N N . ILE B 2 545 ? 109.857 142.210 121.435 1.00 37.44 571 ILE B N 1
ATOM 9907 C CA . ILE B 2 545 ? 109.817 143.488 122.130 1.00 37.44 571 ILE B CA 1
ATOM 9908 C C . ILE B 2 545 ? 108.712 143.495 123.174 1.00 37.44 571 ILE B C 1
ATOM 9909 O O . ILE B 2 545 ? 108.851 144.111 124.235 1.00 37.44 571 ILE B O 1
ATOM 9914 N N . ARG B 2 546 ? 107.612 142.788 122.912 1.00 48.05 572 ARG B N 1
ATOM 9915 C CA . ARG B 2 546 ? 106.521 142.721 123.882 1.00 48.05 572 ARG B CA 1
ATOM 9916 C C . ARG B 2 546 ? 106.821 141.744 125.008 1.00 48.05 572 ARG B C 1
ATOM 9917 O O . ARG B 2 546 ? 106.350 141.925 126.132 1.00 48.05 572 ARG B O 1
ATOM 9925 N N . TYR B 2 547 ? 107.553 140.674 124.710 1.00 39.39 573 TYR B N 1
ATOM 9926 C CA . TYR B 2 547 ? 107.998 139.749 125.743 1.00 39.39 573 TYR B CA 1
ATOM 9927 C C . TYR B 2 547 ? 108.927 140.435 126.728 1.00 39.39 573 TYR B C 1
ATOM 9928 O O . TYR B 2 547 ? 108.863 140.186 127.932 1.00 39.39 573 TYR B O 1
ATOM 9937 N N . TRP B 2 548 ? 109.812 141.288 126.229 1.00 35.47 574 TRP B N 1
ATOM 9938 C CA . TRP B 2 548 ? 110.708 142.028 127.102 1.00 35.47 574 TRP B CA 1
ATOM 9939 C C . TRP B 2 548 ? 110.027 143.213 127.751 1.00 35.47 574 TRP B C 1
ATOM 9940 O O . TRP B 2 548 ? 110.612 143.844 128.631 1.00 35.47 574 TRP B O 1
ATOM 9951 N N . GLU B 2 549 ? 108.817 143.533 127.328 1.00 46.83 575 GLU B N 1
ATOM 9952 C CA . GLU B 2 549 ? 108.159 144.748 127.767 1.00 46.83 575 GLU B CA 1
ATOM 9953 C C . GLU B 2 549 ? 107.559 144.576 129.148 1.00 46.83 575 GLU B C 1
ATOM 9954 O O . GLU B 2 549 ? 106.990 143.534 129.469 1.00 46.83 575 GLU B O 1
ATOM 9960 N N . GLU B 2 550 ? 107.694 145.603 129.975 1.00 52.15 576 GLU B N 1
ATOM 9961 C CA . GLU B 2 550 ? 107.009 145.663 131.257 1.00 52.15 576 GLU B CA 1
ATOM 9962 C C . GLU B 2 550 ? 105.848 146.629 131.128 1.00 52.15 576 GLU B C 1
ATOM 9963 O O . GLU B 2 550 ? 106.035 147.776 130.714 1.00 52.15 576 GLU B O 1
ATOM 9969 N N . ASN B 2 551 ? 104.659 146.165 131.474 1.00 63.17 577 ASN B N 1
ATOM 9970 C CA . ASN B 2 551 ? 103.452 146.970 131.428 1.00 63.17 577 ASN B CA 1
ATOM 9971 C C . ASN B 2 551 ? 102.702 146.801 132.736 1.00 63.17 577 ASN B C 1
ATOM 9972 O O . ASN B 2 551 ? 103.227 146.278 133.720 1.00 63.17 577 ASN B O 1
ATOM 9977 N N . ASP B 2 552 ? 101.465 147.275 132.752 1.00 71.31 578 ASP B N 1
ATOM 9978 C CA . ASP B 2 552 ? 100.579 146.960 133.858 1.00 71.31 578 ASP B CA 1
ATOM 9979 C C . ASP B 2 552 ? 100.160 145.503 133.776 1.00 71.31 578 ASP B C 1
ATOM 9980 O O . ASP B 2 552 ? 99.649 145.045 132.750 1.00 71.31 578 ASP B O 1
ATOM 9985 N N . GLY B 2 553 ? 100.397 144.769 134.856 1.00 66.76 579 GLY B N 1
ATOM 9986 C CA . GLY B 2 553 ? 99.988 143.384 134.927 1.00 66.76 579 GLY B CA 1
ATOM 9987 C C . GLY B 2 553 ? 100.922 142.398 134.274 1.00 66.76 579 GLY B C 1
ATOM 9988 O O . GLY B 2 553 ? 100.660 141.193 134.337 1.00 66.76 579 GLY B O 1
ATOM 9989 N N . LYS B 2 554 ? 102.009 142.860 133.664 1.00 54.30 580 LYS B N 1
ATOM 9990 C CA . LYS B 2 554 ? 102.977 141.973 133.039 1.00 54.30 580 LYS B CA 1
ATOM 9991 C C . LYS B 2 554 ? 104.378 142.376 133.457 1.00 54.30 580 LYS B C 1
ATOM 9992 O O . LYS B 2 554 ? 104.700 143.563 133.507 1.00 54.30 580 LYS B O 1
ATOM 9998 N N . ASN B 2 555 ? 105.208 141.386 133.756 1.00 49.74 581 ASN B N 1
ATOM 9999 C CA . ASN B 2 555 ? 106.618 141.611 134.028 1.00 49.74 581 ASN B CA 1
ATOM 10000 C C . ASN B 2 555 ? 107.379 141.532 132.719 1.00 49.74 581 ASN B C 1
ATOM 10001 O O . ASN B 2 555 ? 106.899 140.940 131.753 1.00 49.74 581 ASN B O 1
ATOM 10006 N N . GLY B 2 556 ? 108.549 142.148 132.680 1.00 39.61 582 GLY B N 1
ATOM 10007 C CA . GLY B 2 556 ? 109.419 141.951 131.545 1.00 39.61 582 GLY B CA 1
ATOM 10008 C C . GLY B 2 556 ? 110.210 140.671 131.688 1.00 39.61 582 GLY B C 1
ATOM 10009 O O . GLY B 2 556 ? 110.637 140.303 132.778 1.00 39.61 582 GLY B O 1
ATOM 10010 N N . MET B 2 557 ? 110.398 139.983 130.571 1.00 36.06 583 MET B N 1
ATOM 10011 C CA . MET B 2 557 ? 111.046 138.682 130.573 1.00 36.06 583 MET B CA 1
ATOM 10012 C C . MET B 2 557 ? 112.287 138.694 129.705 1.00 36.06 583 MET B C 1
ATOM 10013 O O . MET B 2 557 ? 112.519 137.789 128.910 1.00 36.06 583 MET B O 1
ATOM 10018 N N . ALA B 2 558 ? 113.107 139.719 129.840 1.00 31.00 584 ALA B N 1
ATOM 10019 C CA . ALA B 2 558 ? 114.370 139.788 129.122 1.00 31.00 584 ALA B CA 1
ATOM 10020 C C . ALA B 2 558 ? 115.451 139.191 130.007 1.00 31.00 584 ALA B C 1
ATOM 10021 O O . ALA B 2 558 ? 115.993 139.869 130.875 1.00 31.00 584 ALA B O 1
ATOM 10023 N N . TRP B 2 559 ? 115.759 137.914 129.796 1.00 30.51 585 TRP B N 1
ATOM 10024 C CA . TRP B 2 559 ? 116.819 137.244 130.540 1.00 30.51 585 TRP B CA 1
ATOM 10025 C C . TRP B 2 559 ? 118.162 137.546 129.893 1.00 30.51 585 TRP B C 1
ATOM 10026 O O . TRP B 2 559 ? 118.355 137.292 128.703 1.00 30.51 585 TRP B O 1
ATOM 10037 N N . LEU B 2 560 ? 119.084 138.080 130.674 1.00 29.19 586 LEU B N 1
ATOM 10038 C CA . LEU B 2 560 ? 120.335 138.604 130.167 1.00 29.19 586 LEU B CA 1
ATOM 10039 C C . LEU B 2 560 ? 121.489 138.099 131.015 1.00 29.19 586 LEU B C 1
ATOM 10040 O O . LEU B 2 560 ? 121.389 138.030 132.238 1.00 29.19 586 LEU B O 1
ATOM 10045 N N . GLY B 2 561 ? 122.589 137.766 130.362 1.00 31.18 587 GLY B N 1
ATOM 10046 C CA . GLY B 2 561 ? 123.790 137.411 131.082 1.00 31.18 587 GLY B CA 1
ATOM 10047 C C . GLY B 2 561 ? 123.723 136.054 131.756 1.00 31.18 587 GLY B C 1
ATOM 10048 O O . GLY B 2 561 ? 122.892 135.211 131.464 1.00 31.18 587 GLY B O 1
ATOM 10049 N N . GLY B 2 562 ? 124.635 135.867 132.698 1.00 30.32 588 GLY B N 1
ATOM 10050 C CA . GLY B 2 562 ? 124.835 134.584 133.330 1.00 30.32 588 GLY B CA 1
ATOM 10051 C C . GLY B 2 562 ? 123.991 134.390 134.566 1.00 30.32 588 GLY B C 1
ATOM 10052 O O . GLY B 2 562 ? 123.228 135.260 134.981 1.00 30.32 588 GLY B O 1
ATOM 10053 N N . LEU B 2 563 ? 124.120 133.202 135.145 1.00 29.62 589 LEU B N 1
ATOM 10054 C CA . LEU B 2 563 ? 123.496 132.866 136.421 1.00 29.62 589 LEU B CA 1
ATOM 10055 C C . LEU B 2 563 ? 121.986 133.070 136.380 1.00 29.62 589 LEU B C 1
ATOM 10056 O O . LEU B 2 563 ? 121.409 133.716 137.250 1.00 29.62 589 LEU B O 1
ATOM 10061 N N . ASP B 2 564 ? 121.337 132.514 135.360 1.00 32.87 590 ASP B N 1
ATOM 10062 C CA . ASP B 2 564 ? 119.898 132.680 135.210 1.00 32.87 590 ASP B CA 1
ATOM 10063 C C . ASP B 2 564 ? 119.124 131.703 136.072 1.00 32.87 590 ASP B C 1
ATOM 10064 O O . ASP B 2 564 ? 117.957 131.946 136.378 1.00 32.87 590 ASP B O 1
ATOM 10069 N N . SER B 2 565 ? 119.743 130.591 136.458 1.00 30.37 591 SER B N 1
ATOM 10070 C CA . SER B 2 565 ? 119.038 129.588 137.241 1.00 30.37 591 SER B CA 1
ATOM 10071 C C . SER B 2 565 ? 118.789 130.073 138.655 1.00 30.37 591 SER B C 1
ATOM 10072 O O . SER B 2 565 ? 117.907 129.564 139.348 1.00 30.37 591 SER B O 1
ATOM 10075 N N . THR B 2 566 ? 119.589 131.019 139.119 1.00 30.85 592 THR B N 1
ATOM 10076 C CA . THR B 2 566 ? 119.353 131.672 140.391 1.00 30.85 592 THR B CA 1
ATOM 10077 C C . THR B 2 566 ? 118.770 133.059 140.219 1.00 30.85 592 THR B C 1
ATOM 10078 O O . THR B 2 566 ? 118.932 133.905 141.099 1.00 30.85 592 THR B O 1
ATOM 10082 N N . GLY B 2 567 ? 118.105 133.313 139.100 1.00 31.99 593 GLY B N 1
ATOM 10083 C CA . GLY B 2 567 ? 117.337 134.521 138.934 1.00 31.99 593 GLY B CA 1
ATOM 10084 C C . GLY B 2 567 ? 118.127 135.793 138.780 1.00 31.99 593 GLY B C 1
ATOM 10085 O O . GLY B 2 567 ? 117.618 136.858 139.126 1.00 31.99 593 GLY B O 1
ATOM 10086 N N . LYS B 2 568 ? 119.349 135.734 138.270 1.00 30.02 594 LYS B N 1
ATOM 10087 C CA . LYS B 2 568 ? 120.099 136.954 138.030 1.00 30.02 594 LYS B CA 1
ATOM 10088 C C . LYS B 2 568 ? 119.840 137.441 136.616 1.00 30.02 594 LYS B C 1
ATOM 10089 O O . LYS B 2 568 ? 119.896 136.665 135.662 1.00 30.02 594 LYS B O 1
ATOM 10095 N N . GLY B 2 569 ? 119.536 138.718 136.481 1.00 31.61 595 GLY B N 1
ATOM 10096 C CA . GLY B 2 569 ? 119.448 139.314 135.171 1.00 31.61 595 GLY B CA 1
ATOM 10097 C C . GLY B 2 569 ? 118.122 139.188 134.469 1.00 31.61 595 GLY B C 1
ATOM 10098 O O . GLY B 2 569 ? 118.101 139.100 133.242 1.00 31.61 595 GLY B O 1
ATOM 10099 N N . ARG B 2 570 ? 117.014 139.182 135.191 1.00 31.02 596 ARG B N 1
ATOM 10100 C CA . ARG B 2 570 ? 115.729 139.366 134.545 1.00 31.02 596 ARG B CA 1
ATOM 10101 C C . ARG B 2 570 ? 115.504 140.853 134.365 1.00 31.02 596 ARG B C 1
ATOM 10102 O O . ARG B 2 570 ? 115.329 141.579 135.342 1.00 31.02 596 ARG B O 1
ATOM 10110 N N . PHE B 2 571 ? 115.530 141.313 133.128 1.00 30.66 597 PHE B N 1
ATOM 10111 C CA . PHE B 2 571 ? 115.341 142.717 132.824 1.00 30.66 597 PHE B CA 1
ATOM 10112 C C . PHE B 2 571 ? 113.942 142.944 132.279 1.00 30.66 597 PHE B C 1
ATOM 10113 O O . PHE B 2 571 ? 113.227 142.005 131.926 1.00 30.66 597 PHE B O 1
ATOM 10121 N N . ALA B 2 572 ? 113.546 144.207 132.225 1.00 34.27 598 ALA B N 1
ATOM 10122 C CA . ALA B 2 572 ? 112.232 144.553 131.714 1.00 34.27 598 ALA B CA 1
ATOM 10123 C C . ALA B 2 572 ? 112.334 145.848 130.940 1.00 34.27 598 ALA B C 1
ATOM 10124 O O . ALA B 2 572 ? 112.976 146.790 131.399 1.00 34.27 598 ALA B O 1
ATOM 10126 N N . LEU B 2 573 ? 111.707 145.902 129.778 1.00 37.06 599 LEU B N 1
ATOM 10127 C CA . LEU B 2 573 ? 111.738 147.111 128.977 1.00 37.06 599 LEU B CA 1
ATOM 10128 C C . LEU B 2 573 ? 110.671 148.091 129.434 1.00 37.06 599 LEU B C 1
ATOM 10129 O O . LEU B 2 573 ? 109.611 147.700 129.916 1.00 37.06 599 LEU B O 1
ATOM 10134 N N . LYS B 2 574 ? 110.954 149.377 129.268 1.00 39.69 600 LYS B N 1
ATOM 10135 C CA . LYS B 2 574 ? 109.969 150.397 129.594 1.00 39.69 600 LYS B CA 1
ATOM 10136 C C . LYS B 2 574 ? 110.285 151.673 128.840 1.00 39.69 600 LYS B C 1
ATOM 10137 O O . LYS B 2 574 ? 111.405 151.872 128.366 1.00 39.69 600 LYS B O 1
ATOM 10143 N N . ASP B 2 575 ? 109.279 152.543 128.759 1.00 43.79 601 ASP B N 1
ATOM 10144 C CA . ASP B 2 575 ? 109.381 153.830 128.073 1.00 43.79 601 ASP B CA 1
ATOM 10145 C C . ASP B 2 575 ? 109.618 153.646 126.582 1.00 43.79 601 ASP B C 1
ATOM 10146 O O . ASP B 2 575 ? 110.307 154.442 125.951 1.00 43.79 601 ASP B O 1
ATOM 10151 N N . ILE B 2 576 ? 109.043 152.592 126.012 1.00 40.52 602 ILE B N 1
ATOM 10152 C CA . ILE B 2 576 ? 109.320 152.259 124.623 1.00 40.52 602 ILE B CA 1
ATOM 10153 C C . ILE B 2 576 ? 108.732 153.313 123.702 1.00 40.52 602 ILE B C 1
ATOM 10154 O O . ILE B 2 576 ? 107.576 153.721 123.854 1.00 40.52 602 ILE B O 1
ATOM 10159 N N . LYS B 2 577 ? 109.528 153.755 122.738 1.00 43.03 603 LYS B N 1
ATOM 10160 C CA . LYS B 2 577 ? 109.091 154.656 121.686 1.00 43.03 603 LYS B CA 1
ATOM 10161 C C . LYS B 2 577 ? 109.666 154.168 120.369 1.00 43.03 603 LYS B C 1
ATOM 10162 O O . LYS B 2 577 ? 110.889 154.083 120.213 1.00 43.03 603 LYS B O 1
ATOM 10168 N N . ILE B 2 578 ? 108.786 153.828 119.434 1.00 43.79 604 ILE B N 1
ATOM 10169 C CA . ILE B 2 578 ? 109.175 153.336 118.122 1.00 43.79 604 ILE B CA 1
ATOM 10170 C C . ILE B 2 578 ? 108.977 154.450 117.114 1.00 43.79 604 ILE B C 1
ATOM 10171 O O . ILE B 2 578 ? 107.963 155.152 117.150 1.00 43.79 604 ILE B O 1
ATOM 10176 N N . PHE B 2 579 ? 109.940 154.603 116.220 1.00 44.05 605 PHE B N 1
ATOM 10177 C CA . PHE B 2 579 ? 109.918 155.615 115.188 1.00 44.05 605 PHE B CA 1
ATOM 10178 C C . PHE B 2 579 ? 110.298 154.972 113.865 1.00 44.05 605 PHE B C 1
ATOM 10179 O O . PHE B 2 579 ? 110.730 153.821 113.819 1.00 44.05 605 PHE B O 1
ATOM 10187 N N . GLU B 2 580 ? 110.170 155.744 112.791 1.00 47.73 606 GLU B N 1
ATOM 10188 C CA . GLU B 2 580 ? 110.264 155.204 111.443 1.00 47.73 606 GLU B CA 1
ATOM 10189 C C . GLU B 2 580 ? 110.871 156.227 110.501 1.00 47.73 606 GLU B C 1
ATOM 10190 O O . GLU B 2 580 ? 110.443 157.386 110.480 1.00 47.73 606 GLU B O 1
ATOM 10196 N N . TRP B 2 581 ? 111.867 155.792 109.737 1.00 50.25 607 TRP B N 1
ATOM 10197 C CA . TRP B 2 581 ? 112.485 156.561 108.669 1.00 50.25 607 TRP B CA 1
ATOM 10198 C C . TRP B 2 581 ? 112.018 156.003 107.339 1.00 50.25 607 TRP B C 1
ATOM 10199 O O . TRP B 2 581 ? 112.242 154.822 107.057 1.00 50.25 607 TRP B O 1
ATOM 10210 N N . ASP B 2 582 ? 111.405 156.847 106.519 1.00 55.80 608 ASP B N 1
ATOM 10211 C CA . ASP B 2 582 ? 111.080 156.488 105.142 1.00 55.80 608 ASP B CA 1
ATOM 10212 C C . ASP B 2 582 ? 112.350 156.626 104.314 1.00 55.80 608 ASP B C 1
ATOM 10213 O O . ASP B 2 582 ? 112.855 157.727 104.107 1.00 55.80 608 ASP B O 1
ATOM 10218 N N . LEU B 2 583 ? 112.861 155.501 103.825 1.00 52.61 609 LEU B N 1
ATOM 10219 C CA . LEU B 2 583 ? 114.131 155.517 103.119 1.00 52.61 609 LEU B CA 1
ATOM 10220 C C . LEU B 2 583 ? 113.946 155.660 101.619 1.00 52.61 609 LEU B C 1
ATOM 10221 O O . LEU B 2 583 ? 114.924 155.854 100.891 1.00 52.61 609 LEU B O 1
ATOM 10226 N N . ASN B 2 584 ? 112.712 155.567 101.137 1.00 55.65 610 ASN B N 1
ATOM 10227 C CA . ASN B 2 584 ? 112.475 155.730 99.712 1.00 55.65 610 ASN B CA 1
ATOM 10228 C C . ASN B 2 584 ? 112.187 157.181 99.365 1.00 55.65 610 ASN B C 1
ATOM 10229 O O . ASN B 2 584 ? 112.396 157.603 98.225 1.00 55.65 610 ASN B O 1
ATOM 10234 N N . GLN B 2 585 ? 111.704 157.955 100.329 1.00 58.65 611 GLN B N 1
ATOM 10235 C CA . GLN B 2 585 ? 111.255 159.313 100.070 1.00 58.65 611 GLN B CA 1
ATOM 10236 C C . GLN B 2 585 ? 111.986 160.368 100.873 1.00 58.65 611 GLN B C 1
ATOM 10237 O O . GLN B 2 585 ? 111.840 161.551 100.580 1.00 58.65 611 GLN B O 1
ATOM 10243 N N . LYS B 2 586 ? 112.725 159.980 101.901 1.00 56.24 612 LYS B N 1
ATOM 10244 C CA . LYS B 2 586 ? 113.391 160.919 102.790 1.00 56.24 612 LYS B CA 1
ATOM 10245 C C . LYS B 2 586 ? 114.854 160.555 102.984 1.00 56.24 612 LYS B C 1
ATOM 10246 O O . LYS B 2 586 ? 115.448 160.843 104.022 1.00 56.24 612 LYS B O 1
ATOM 10252 N N . ILE B 2 587 ? 115.463 159.923 101.982 1.00 52.00 613 ILE B N 1
ATOM 10253 C CA . ILE B 2 587 ? 116.821 159.441 102.181 1.00 52.00 613 ILE B CA 1
ATOM 10254 C C . ILE B 2 587 ? 117.773 160.607 102.365 1.00 52.00 613 ILE B C 1
ATOM 10255 O O . ILE B 2 587 ? 118.765 160.503 103.095 1.00 52.00 613 ILE B O 1
ATOM 10260 N N . ASN B 2 588 ? 117.472 161.741 101.745 1.00 53.44 614 ASN B N 1
ATOM 10261 C CA . ASN B 2 588 ? 118.301 162.919 101.923 1.00 53.44 614 ASN B CA 1
ATOM 10262 C C . ASN B 2 588 ? 118.323 163.356 103.376 1.00 53.44 614 ASN B C 1
ATOM 10263 O O . ASN B 2 588 ? 119.377 163.709 103.908 1.00 53.44 614 ASN B O 1
ATOM 10268 N N . GLU B 2 589 ? 117.176 163.302 104.051 1.00 56.68 615 GLU B N 1
ATOM 10269 C CA . GLU B 2 589 ? 117.122 163.760 105.434 1.00 56.68 615 GLU B CA 1
ATOM 10270 C C . GLU B 2 589 ? 117.620 162.694 106.396 1.00 56.68 615 GLU B C 1
ATOM 10271 O O . GLU B 2 589 ? 118.163 163.019 107.456 1.00 56.68 615 GLU B O 1
ATOM 10277 N N . TYR B 2 590 ? 117.451 161.421 106.057 1.00 49.85 616 TYR B N 1
ATOM 10278 C CA . TYR B 2 590 ? 118.083 160.383 106.859 1.00 49.85 616 TYR B CA 1
ATOM 10279 C C . TYR B 2 590 ? 119.593 160.549 106.856 1.00 49.85 616 TYR B C 1
ATOM 10280 O O . TYR B 2 590 ? 120.236 160.504 107.907 1.00 49.85 616 TYR B O 1
ATOM 10289 N N . ILE B 2 591 ? 120.172 160.766 105.680 1.00 47.64 617 ILE B N 1
ATOM 10290 C CA . ILE B 2 591 ? 121.606 160.986 105.578 1.00 47.64 617 ILE B CA 1
ATOM 10291 C C . ILE B 2 591 ? 121.998 162.294 106.244 1.00 47.64 617 ILE B C 1
ATOM 10292 O O . ILE B 2 591 ? 123.061 162.394 106.862 1.00 47.64 617 ILE B O 1
ATOM 10297 N N . LYS B 2 592 ? 121.151 163.318 106.135 1.00 52.52 618 LYS B N 1
ATOM 10298 C CA . LYS B 2 592 ? 121.447 164.591 106.778 1.00 52.52 618 LYS B CA 1
ATOM 10299 C C . LYS B 2 592 ? 121.539 164.433 108.284 1.00 52.52 618 LYS B C 1
ATOM 10300 O O . LYS B 2 592 ? 122.443 164.979 108.920 1.00 52.52 618 LYS B O 1
ATOM 10306 N N . GLU B 2 593 ? 120.626 163.677 108.871 1.00 56.24 619 GLU B N 1
ATOM 10307 C CA . GLU B 2 593 ? 120.624 163.492 110.311 1.00 56.24 619 GLU B CA 1
ATOM 10308 C C . GLU B 2 593 ? 121.594 162.423 110.779 1.00 56.24 619 GLU B C 1
ATOM 10309 O O . GLU B 2 593 ? 121.893 162.375 111.972 1.00 56.24 619 GLU B O 1
ATOM 10315 N N . ARG B 2 594 ? 122.095 161.580 109.873 1.00 47.18 620 ARG B N 1
ATOM 10316 C CA . ARG B 2 594 ? 122.966 160.450 110.215 1.00 47.18 620 ARG B CA 1
ATOM 10317 C C . ARG B 2 594 ? 122.191 159.401 110.999 1.00 47.18 620 ARG B C 1
ATOM 10318 O O . ARG B 2 594 ? 122.711 158.779 111.916 1.00 47.18 620 ARG B O 1
ATOM 10326 N N . GLY B 2 595 ? 120.934 159.200 110.627 1.00 47.95 621 GLY B N 1
ATOM 10327 C CA . GLY B 2 595 ? 120.116 158.201 111.282 1.00 47.95 621 GLY B CA 1
ATOM 10328 C C . GLY B 2 595 ? 119.944 158.404 112.766 1.00 47.95 621 GLY B C 1
ATOM 10329 O O . GLY B 2 595 ? 119.524 157.478 113.459 1.00 47.95 621 GLY B O 1
ATOM 10330 N N . MET B 2 596 ? 120.247 159.602 113.270 1.00 53.07 622 MET B N 1
ATOM 10331 C CA . MET B 2 596 ? 120.235 159.902 114.700 1.00 53.07 622 MET B CA 1
ATOM 10332 C C . MET B 2 596 ? 121.201 159.013 115.469 1.00 53.07 622 MET B C 1
ATOM 10333 O O . MET B 2 596 ? 120.998 158.743 116.650 1.00 53.07 622 MET B O 1
ATOM 10338 N N . ARG B 2 597 ? 122.261 158.547 114.818 1.00 44.57 623 ARG B N 1
ATOM 10339 C CA . ARG B 2 597 ? 123.200 157.663 115.491 1.00 44.57 623 ARG B CA 1
ATOM 10340 C C . ARG B 2 597 ? 124.004 158.454 116.505 1.00 44.57 623 ARG B C 1
ATOM 10341 O O . ARG B 2 597 ? 124.483 159.550 116.211 1.00 44.57 623 ARG B O 1
ATOM 10349 N N . GLY B 2 598 ? 124.120 157.914 117.712 1.00 47.70 624 GLY B N 1
ATOM 10350 C CA . GLY B 2 598 ? 124.787 158.620 118.776 1.00 47.70 624 GLY B CA 1
ATOM 10351 C C . GLY B 2 598 ? 123.994 159.746 119.387 1.00 47.70 624 GLY B C 1
ATOM 10352 O O . GLY B 2 598 ? 124.544 160.500 120.196 1.00 47.70 624 GLY B O 1
ATOM 10353 N N . LYS B 2 599 ? 122.733 159.901 119.012 1.00 52.36 625 LYS B N 1
ATOM 10354 C CA . LYS B 2 599 ? 121.835 160.888 119.588 1.00 52.36 625 LYS B CA 1
ATOM 10355 C C . LYS B 2 599 ? 120.542 160.229 120.047 1.00 52.36 625 LYS B C 1
ATOM 10356 O O . LYS B 2 599 ? 119.462 160.767 119.840 1.00 52.36 625 LYS B O 1
ATOM 10362 N N . GLU B 2 600 ? 120.636 159.055 120.667 1.00 52.93 626 GLU B N 1
ATOM 10363 C CA . GLU B 2 600 ? 119.436 158.267 120.911 1.00 52.93 626 GLU B CA 1
ATOM 10364 C C . GLU B 2 600 ? 118.710 158.676 122.184 1.00 52.93 626 GLU B C 1
ATOM 10365 O O . GLU B 2 600 ? 117.480 158.588 122.238 1.00 52.93 626 GLU B O 1
ATOM 10371 N N . LYS B 2 601 ? 119.425 159.121 123.217 1.00 60.79 627 LYS B N 1
ATOM 10372 C CA . LYS B 2 601 ? 118.727 159.625 124.393 1.00 60.79 627 LYS B CA 1
ATOM 10373 C C . LYS B 2 601 ? 117.964 160.899 124.057 1.00 60.79 627 LYS B C 1
ATOM 10374 O O . LYS B 2 601 ? 116.840 161.108 124.536 1.00 60.79 627 LYS B O 1
ATOM 10380 N N . GLU B 2 602 ? 118.555 161.751 123.213 1.00 62.64 628 GLU B N 1
ATOM 10381 C CA . GLU B 2 602 ? 117.845 162.905 122.678 1.00 62.64 628 GLU B CA 1
ATOM 10382 C C . GLU B 2 602 ? 116.526 162.490 122.056 1.00 62.64 628 GLU B C 1
ATOM 10383 O O . GLU B 2 602 ? 115.515 163.172 122.219 1.00 62.64 628 GLU B O 1
ATOM 10389 N N . LEU B 2 603 ? 116.518 161.376 121.330 1.00 54.84 629 LEU B N 1
ATOM 10390 C CA . LEU B 2 603 ? 115.280 160.907 120.725 1.00 54.84 629 LEU B CA 1
ATOM 10391 C C . LEU B 2 603 ? 114.322 160.385 121.779 1.00 54.84 629 LEU B C 1
ATOM 10392 O O . LEU B 2 603 ? 113.105 160.547 121.658 1.00 54.84 629 LEU B O 1
ATOM 10397 N N . LEU B 2 604 ? 114.850 159.754 122.823 1.00 54.67 630 LEU B N 1
ATOM 10398 C CA . LEU B 2 604 ? 113.977 159.130 123.808 1.00 54.67 630 LEU B CA 1
ATOM 10399 C C . LEU B 2 604 ? 113.224 160.167 124.627 1.00 54.67 630 LEU B C 1
ATOM 10400 O O . LEU B 2 604 ? 112.016 160.033 124.842 1.00 54.67 630 LEU B O 1
ATOM 10405 N N . GLU B 2 605 ? 113.906 161.208 125.089 1.00 68.30 631 GLU B N 1
ATOM 10406 C CA . GLU B 2 605 ? 113.287 162.142 126.021 1.00 68.30 631 GLU B CA 1
ATOM 10407 C C . GLU B 2 605 ? 112.731 163.400 125.355 1.00 68.30 631 GLU B C 1
ATOM 10408 O O . GLU B 2 605 ? 112.350 164.336 126.061 1.00 68.30 631 GLU B O 1
ATOM 10414 N N . MET B 2 606 ? 112.656 163.444 124.031 1.00 70.79 632 MET B N 1
ATOM 10415 C CA . MET B 2 606 ? 112.270 164.671 123.350 1.00 70.79 632 MET B CA 1
ATOM 10416 C C . MET B 2 606 ? 110.781 164.689 123.036 1.00 70.79 632 MET B C 1
ATOM 10417 O O . MET B 2 606 ? 110.102 163.664 123.050 1.00 70.79 632 MET B O 1
ATOM 10422 N N . GLY B 2 607 ? 110.287 165.883 122.717 1.00 79.74 633 GLY B N 1
ATOM 10423 C CA . GLY B 2 607 ? 108.923 166.022 122.260 1.00 79.74 633 GLY B CA 1
ATOM 10424 C C . GLY B 2 607 ? 108.805 165.854 120.758 1.00 79.74 633 GLY B C 1
ATOM 10425 O O . GLY B 2 607 ? 109.721 166.157 119.997 1.00 79.74 633 GLY B O 1
ATOM 10426 N N . GLU B 2 608 ? 107.636 165.380 120.332 1.00 83.62 634 GLU B N 1
ATOM 10427 C CA . GLU B 2 608 ? 107.423 165.055 118.928 1.00 83.62 634 GLU B CA 1
ATOM 10428 C C . GLU B 2 608 ? 107.444 166.284 118.033 1.00 83.62 634 GLU B C 1
ATOM 10429 O O . GLU B 2 608 ? 107.567 166.144 116.813 1.00 83.62 634 GLU B O 1
ATOM 10435 N N . SER B 2 609 ? 107.310 167.480 118.599 1.00 85.12 635 SER B N 1
ATOM 10436 C CA . SER B 2 609 ? 107.412 168.675 117.776 1.00 85.12 635 SER B CA 1
ATOM 10437 C C . SER B 2 609 ? 108.844 168.909 117.311 1.00 85.12 635 SER B C 1
ATOM 10438 O O . SER B 2 609 ? 109.057 169.488 116.242 1.00 85.12 635 SER B O 1
ATOM 10441 N N . SER B 2 610 ? 109.830 168.464 118.082 1.00 78.99 636 SER B N 1
ATOM 10442 C CA . SER B 2 610 ? 111.226 168.614 117.700 1.00 78.99 636 SER B CA 1
ATOM 10443 C C . SER B 2 610 ? 111.788 167.368 117.022 1.00 78.99 636 SER B C 1
ATOM 10444 O O . SER B 2 610 ? 113.010 167.232 116.921 1.00 78.99 636 SER B O 1
ATOM 10447 N N . LEU B 2 611 ? 110.930 166.466 116.555 1.00 68.51 637 LEU B N 1
ATOM 10448 C CA . LEU B 2 611 ? 111.400 165.345 115.755 1.00 68.51 637 LEU B CA 1
ATOM 10449 C C . LEU B 2 611 ? 111.923 165.850 114.413 1.00 68.51 637 LEU B C 1
ATOM 10450 O O . LEU B 2 611 ? 111.211 166.565 113.702 1.00 68.51 637 LEU B O 1
ATOM 10455 N N . PRO B 2 612 ? 113.135 165.473 114.017 1.00 65.67 638 PRO B N 1
ATOM 10456 C CA . PRO B 2 612 ? 113.675 165.966 112.750 1.00 65.67 638 PRO B CA 1
ATOM 10457 C C . PRO B 2 612 ? 112.883 165.441 111.566 1.00 65.67 638 PRO B C 1
ATOM 10458 O O . PRO B 2 612 ? 112.223 164.406 111.644 1.00 65.67 638 PRO B O 1
ATOM 10462 N N . ASP B 2 613 ? 112.974 166.171 110.457 1.00 66.19 639 ASP B N 1
ATOM 10463 C CA . ASP B 2 613 ? 112.205 165.850 109.266 1.00 66.19 639 ASP B CA 1
ATOM 10464 C C . ASP B 2 613 ? 112.433 164.411 108.836 1.00 66.19 639 ASP B C 1
ATOM 10465 O O . ASP B 2 613 ? 113.564 163.922 108.823 1.00 66.19 639 ASP B O 1
ATOM 10470 N N . GLY B 2 614 ? 111.350 163.733 108.472 1.00 57.82 640 GLY B N 1
ATOM 10471 C CA . GLY B 2 614 ? 111.433 162.407 107.912 1.00 57.82 640 GLY B CA 1
ATOM 10472 C C . GLY B 2 614 ? 111.329 161.281 108.906 1.00 57.82 640 GLY B C 1
ATOM 10473 O O . GLY B 2 614 ? 111.280 160.118 108.494 1.00 57.82 640 GLY B O 1
ATOM 10474 N N . LEU B 2 615 ? 111.303 161.584 110.195 1.00 53.32 641 LEU B N 1
ATOM 10475 C CA . LEU B 2 615 ? 111.255 160.589 111.253 1.00 53.32 641 LEU B CA 1
ATOM 10476 C C . LEU B 2 615 ? 109.913 160.706 111.945 1.00 53.32 641 LEU B C 1
ATOM 10477 O O . LEU B 2 615 ? 109.598 161.756 112.507 1.00 53.32 641 LEU B O 1
ATOM 10482 N N . ILE B 2 616 ? 109.115 159.648 111.893 1.00 49.68 642 ILE B N 1
ATOM 10483 C CA . ILE B 2 616 ? 107.751 159.759 112.404 1.00 49.68 642 ILE B CA 1
ATOM 10484 C C . ILE B 2 616 ? 107.445 158.655 113.408 1.00 49.68 642 ILE B C 1
ATOM 10485 O O . ILE B 2 616 ? 108.046 157.578 113.356 1.00 49.68 642 ILE B O 1
ATOM 10490 N N . PRO B 2 617 ? 106.533 158.883 114.341 1.00 49.37 643 PRO B N 1
ATOM 10491 C CA . PRO B 2 617 ? 106.149 157.823 115.274 1.00 49.37 643 PRO B CA 1
ATOM 10492 C C . PRO B 2 617 ? 105.472 156.669 114.559 1.00 49.37 643 PRO B C 1
ATOM 10493 O O . PRO B 2 617 ? 104.555 156.862 113.765 1.00 49.37 643 PRO B O 1
ATOM 10497 N N . TYR B 2 618 ? 105.930 155.464 114.854 1.00 52.11 644 TYR B N 1
ATOM 10498 C CA . TYR B 2 618 ? 105.282 154.279 114.326 1.00 52.11 644 TYR B CA 1
ATOM 10499 C C . TYR B 2 618 ? 103.961 154.073 115.047 1.00 52.11 644 TYR B C 1
ATOM 10500 O O . TYR B 2 618 ? 103.878 154.246 116.265 1.00 52.11 644 TYR B O 1
ATOM 10509 N N . LYS B 2 619 ? 102.919 153.714 114.305 1.00 56.69 645 LYS B N 1
ATOM 10510 C CA . LYS B 2 619 ? 101.584 153.650 114.879 1.00 56.69 645 LYS B CA 1
ATOM 10511 C C . LYS B 2 619 ? 101.025 152.246 115.038 1.00 56.69 645 LYS B C 1
ATOM 10512 O O . LYS B 2 619 ? 100.060 152.072 115.785 1.00 56.69 645 LYS B O 1
ATOM 10518 N N . PHE B 2 620 ? 101.585 151.245 114.371 1.00 60.68 646 PHE B N 1
ATOM 10519 C CA . PHE B 2 620 ? 100.965 149.929 114.341 1.00 60.68 646 PHE B CA 1
ATOM 10520 C C . PHE B 2 620 ? 101.768 148.881 115.096 1.00 60.68 646 PHE B C 1
ATOM 10521 O O . PHE B 2 620 ? 101.650 147.686 114.809 1.00 60.68 646 PHE B O 1
ATOM 10529 N N . PHE B 2 621 ? 102.566 149.302 116.070 1.00 53.64 647 PHE B N 1
ATOM 10530 C CA . PHE B 2 621 ? 103.153 148.354 117.001 1.00 53.64 647 PHE B CA 1
ATOM 10531 C C . PHE B 2 621 ? 102.026 147.571 117.650 1.00 53.64 647 PHE B C 1
ATOM 10532 O O . PHE B 2 621 ? 101.258 148.126 118.437 1.00 53.64 647 PHE B O 1
ATOM 10540 N N . GLU B 2 622 ? 101.920 146.288 117.328 1.00 57.15 648 GLU B N 1
ATOM 10541 C CA . GLU B 2 622 ? 100.748 145.520 117.708 1.00 57.15 648 GLU B CA 1
ATOM 10542 C C . GLU B 2 622 ? 100.773 145.192 119.193 1.00 57.15 648 GLU B C 1
ATOM 10543 O O . GLU B 2 622 ? 101.830 145.021 119.798 1.00 57.15 648 GLU B O 1
ATOM 10549 N N . GLU B 2 623 ? 99.591 145.111 119.780 1.00 64.44 649 GLU B N 1
ATOM 10550 C CA . GLU B 2 623 ? 99.490 144.789 121.189 1.00 64.44 649 GLU B CA 1
ATOM 10551 C C . GLU B 2 623 ? 99.784 143.312 121.414 1.00 64.44 649 GLU B C 1
ATOM 10552 O O . GLU B 2 623 ? 99.692 142.488 120.502 1.00 64.44 649 GLU B O 1
ATOM 10558 N N . ARG B 2 624 ? 100.130 142.986 122.662 1.00 63.31 650 ARG B N 1
ATOM 10559 C CA . ARG B 2 624 ? 100.549 141.631 122.997 1.00 63.31 650 ARG B CA 1
ATOM 10560 C C . ARG B 2 624 ? 99.555 140.600 122.492 1.00 63.31 650 ARG B C 1
ATOM 10561 O O . ARG B 2 624 ? 99.943 139.620 121.855 1.00 63.31 650 ARG B O 1
ATOM 10569 N N . GLU B 2 625 ? 98.270 140.814 122.749 1.00 68.71 651 GLU B N 1
ATOM 10570 C CA . GLU B 2 625 ? 97.272 139.809 122.421 1.00 68.71 651 GLU B CA 1
ATOM 10571 C C . GLU B 2 625 ? 97.046 139.649 120.927 1.00 68.71 651 GLU B C 1
ATOM 10572 O O . GLU B 2 625 ? 96.398 138.681 120.517 1.00 68.71 651 GLU B O 1
ATOM 10578 N N . CYS B 2 626 ? 97.549 140.566 120.104 1.00 68.76 652 CYS B N 1
ATOM 10579 C CA . CYS B 2 626 ? 97.333 140.440 118.668 1.00 68.76 652 CYS B CA 1
ATOM 10580 C C . CYS B 2 626 ? 98.411 139.603 117.992 1.00 68.76 652 CYS B C 1
ATOM 10581 O O . CYS B 2 626 ? 98.192 139.100 116.886 1.00 68.76 652 CYS B O 1
ATOM 10584 N N . LEU B 2 627 ? 99.568 139.442 118.628 1.00 55.89 653 LEU B N 1
ATOM 10585 C CA . LEU B 2 627 ? 100.705 138.773 118.008 1.00 55.89 653 LEU B CA 1
ATOM 10586 C C . LEU B 2 627 ? 100.607 137.268 118.191 1.00 55.89 653 LEU B C 1
ATOM 10587 O O . LEU B 2 627 ? 100.578 136.773 119.320 1.00 55.89 653 LEU B O 1
ATOM 10592 N N . PHE B 2 628 ? 100.580 136.541 117.082 1.00 58.91 654 PHE B N 1
ATOM 10593 C CA . PHE B 2 628 ? 100.612 135.083 117.154 1.00 58.91 654 PHE B CA 1
ATOM 10594 C C . PHE B 2 628 ? 101.927 134.549 117.698 1.00 58.91 654 PHE B C 1
ATOM 10595 O O . PHE B 2 628 ? 101.890 133.626 118.532 1.00 58.91 654 PHE B O 1
ATOM 10603 N N . PRO B 2 629 ? 103.106 135.036 117.273 1.00 49.29 655 PRO B N 1
ATOM 10604 C CA . PRO B 2 629 ? 104.344 134.503 117.856 1.00 49.29 655 PRO B CA 1
ATOM 10605 C C . PRO B 2 629 ? 104.405 134.669 119.356 1.00 49.29 655 PRO B C 1
ATOM 10606 O O . PRO B 2 629 ? 104.873 133.766 120.055 1.00 49.29 655 PRO B O 1
ATOM 10610 N N . TYR B 2 630 ? 103.915 135.790 119.878 1.00 50.82 656 TYR B N 1
ATOM 10611 C CA . TYR B 2 630 ? 103.982 136.020 121.313 1.00 50.82 656 TYR B CA 1
ATOM 10612 C C . TYR B 2 630 ? 103.125 135.022 122.071 1.00 50.82 656 TYR B C 1
ATOM 10613 O O . TYR B 2 630 ? 103.583 134.424 123.047 1.00 50.82 656 TYR B O 1
ATOM 10622 N N . LYS B 2 631 ? 101.883 134.822 121.639 1.00 55.56 657 LYS B N 1
ATOM 10623 C CA . LYS B 2 631 ? 100.992 133.952 122.391 1.00 55.56 657 LYS B CA 1
ATOM 10624 C C . LYS B 2 631 ? 101.382 132.494 122.235 1.00 55.56 657 LYS B C 1
ATOM 10625 O O . LYS B 2 631 ? 101.330 131.727 123.200 1.00 55.56 657 LYS B O 1
ATOM 10631 N N . GLU B 2 632 ? 101.772 132.086 121.034 1.00 56.08 658 GLU B N 1
ATOM 10632 C CA . GLU B 2 632 ? 102.005 130.666 120.820 1.00 56.08 658 GLU B CA 1
ATOM 10633 C C . GLU B 2 632 ? 103.350 130.215 121.380 1.00 56.08 658 GLU B C 1
ATOM 10634 O O . GLU B 2 632 ? 103.437 129.139 121.980 1.00 56.08 658 GLU B O 1
ATOM 10640 N N . ASN B 2 633 ? 104.406 131.012 121.210 1.00 45.42 659 ASN B N 1
ATOM 10641 C CA . ASN B 2 633 ? 105.756 130.540 121.500 1.00 45.42 659 ASN B CA 1
ATOM 10642 C C . ASN B 2 633 ? 106.395 131.229 122.698 1.00 45.42 659 ASN B C 1
ATOM 10643 O O . ASN B 2 633 ? 106.850 130.544 123.617 1.00 45.42 659 ASN B O 1
ATOM 10648 N N . LEU B 2 634 ? 106.473 132.555 122.714 1.00 41.24 660 LEU B N 1
ATOM 10649 C CA . LEU B 2 634 ? 107.270 133.224 123.738 1.00 41.24 660 LEU B CA 1
ATOM 10650 C C . LEU B 2 634 ? 106.586 133.183 125.093 1.00 41.24 660 LEU B C 1
ATOM 10651 O O . LEU B 2 634 ? 107.163 132.713 126.075 1.00 41.24 660 LEU B O 1
ATOM 10656 N N . LYS B 2 635 ? 105.361 133.672 125.166 1.00 42.80 661 LYS B N 1
ATOM 10657 C CA . LYS B 2 635 ? 104.673 133.783 126.449 1.00 42.80 661 LYS B CA 1
ATOM 10658 C C . LYS B 2 635 ? 104.526 132.460 127.200 1.00 42.80 661 LYS B C 1
ATOM 10659 O O . LYS B 2 635 ? 104.697 132.459 128.430 1.00 42.80 661 LYS B O 1
ATOM 10665 N N . PRO B 2 636 ? 104.216 131.324 126.568 1.00 40.01 662 PRO B N 1
ATOM 10666 C CA . PRO B 2 636 ? 104.122 130.076 127.330 1.00 40.01 662 PRO B CA 1
ATOM 10667 C C . PRO B 2 636 ? 105.454 129.507 127.764 1.00 40.01 662 PRO B C 1
ATOM 10668 O O . PRO B 2 636 ? 105.462 128.448 128.400 1.00 40.01 662 PRO B O 1
ATOM 10672 N N . GLN B 2 637 ? 106.577 130.148 127.430 1.00 38.84 663 GLN B N 1
ATOM 10673 C CA . GLN B 2 637 ? 107.874 129.560 127.738 1.00 38.84 663 GLN B CA 1
ATOM 10674 C C . GLN B 2 637 ? 108.073 129.420 129.240 1.00 38.84 663 GLN B C 1
ATOM 10675 O O . GLN B 2 637 ? 108.146 128.305 129.764 1.00 38.84 663 GLN B O 1
ATOM 10681 N N . TRP B 2 638 ? 108.138 130.537 129.953 1.00 34.35 664 TRP B N 1
ATOM 10682 C CA . TRP B 2 638 ? 108.403 130.540 131.381 1.00 34.35 664 TRP B CA 1
ATOM 10683 C C . TRP B 2 638 ? 107.116 130.806 132.138 1.00 34.35 664 TRP B C 1
ATOM 10684 O O . TRP B 2 638 ? 106.407 131.768 131.839 1.00 34.35 664 TRP B O 1
ATOM 10695 N N . SER B 2 639 ? 106.816 129.956 133.108 1.00 35.55 665 SER B N 1
ATOM 10696 C CA . SER B 2 639 ? 105.635 130.096 133.936 1.00 35.55 665 SER B CA 1
ATOM 10697 C C . SER B 2 639 ? 106.047 130.540 135.325 1.00 35.55 665 SER B C 1
ATOM 10698 O O . SER B 2 639 ? 107.001 130.010 135.890 1.00 35.55 665 SER B O 1
ATOM 10701 N N . GLU B 2 640 ? 105.317 131.496 135.874 1.00 42.82 666 GLU B N 1
ATOM 10702 C CA . GLU B 2 640 ? 105.624 132.070 137.172 1.00 42.82 666 GLU B CA 1
ATOM 10703 C C . GLU B 2 640 ? 104.860 131.341 138.263 1.00 42.82 666 GLU B C 1
ATOM 10704 O O . GLU B 2 640 ? 103.670 131.064 138.112 1.00 42.82 666 GLU B O 1
ATOM 10710 N N . VAL B 2 641 ? 105.544 131.033 139.357 1.00 41.84 667 VAL B N 1
ATOM 10711 C CA . VAL B 2 641 ? 104.931 130.513 140.571 1.00 41.84 667 VAL B CA 1
ATOM 10712 C C . VAL B 2 641 ? 105.411 131.395 141.706 1.00 41.84 667 VAL B C 1
ATOM 10713 O O . VAL B 2 641 ? 106.605 131.406 142.019 1.00 41.84 667 VAL B O 1
ATOM 10717 N N . GLN B 2 642 ? 104.502 132.143 142.310 1.00 47.47 668 GLN B N 1
ATOM 10718 C CA . GLN B 2 642 ? 104.842 133.059 143.385 1.00 47.47 668 GLN B CA 1
ATOM 10719 C C . GLN B 2 642 ? 104.172 132.599 144.665 1.00 47.47 668 GLN B C 1
ATOM 10720 O O . GLN B 2 642 ? 103.059 132.074 144.627 1.00 47.47 668 GLN B O 1
ATOM 10726 N N . TYR B 2 643 ? 104.842 132.780 145.798 1.00 41.67 669 TYR B N 1
ATOM 10727 C CA . TYR B 2 643 ? 104.297 132.277 147.051 1.00 41.67 669 TYR B CA 1
ATOM 10728 C C . TYR B 2 643 ? 104.944 132.973 148.237 1.00 41.67 669 TYR B C 1
ATOM 10729 O O . TYR B 2 643 ? 106.085 133.437 148.171 1.00 41.67 669 TYR B O 1
ATOM 10738 N N . THR B 2 644 ? 104.187 133.029 149.329 1.00 41.35 670 THR B N 1
ATOM 10739 C CA . THR B 2 644 ? 104.605 133.629 150.588 1.00 41.35 670 THR B CA 1
ATOM 10740 C C . THR B 2 644 ? 104.909 132.529 151.591 1.00 41.35 670 THR B C 1
ATOM 10741 O O . THR B 2 644 ? 104.096 131.627 151.787 1.00 41.35 670 THR B O 1
ATOM 10745 N N . ILE B 2 645 ? 106.077 132.602 152.214 1.00 38.79 671 ILE B N 1
ATOM 10746 C CA . ILE B 2 645 ? 106.488 131.684 153.265 1.00 38.79 671 ILE B CA 1
ATOM 10747 C C . ILE B 2 645 ? 106.359 132.399 154.595 1.00 38.79 671 ILE B C 1
ATOM 10748 O O . ILE B 2 645 ? 106.838 133.529 154.746 1.00 38.79 671 ILE B O 1
ATOM 10753 N N . GLU B 2 646 ? 105.730 131.746 155.564 1.00 41.67 672 GLU B N 1
ATOM 10754 C CA . GLU B 2 646 ? 105.538 132.318 156.886 1.00 41.67 672 GLU B CA 1
ATOM 10755 C C . GLU B 2 646 ? 106.457 131.615 157.865 1.00 41.67 672 GLU B C 1
ATOM 10756 O O . GLU B 2 646 ? 106.279 130.421 158.139 1.00 41.67 672 GLU B O 1
ATOM 10762 N N . VAL B 2 647 ? 107.412 132.371 158.398 1.00 37.52 673 VAL B N 1
ATOM 10763 C CA . VAL B 2 647 ? 108.450 131.878 159.292 1.00 37.52 673 VAL B CA 1
ATOM 10764 C C . VAL B 2 647 ? 108.096 132.316 160.701 1.00 37.52 673 VAL B C 1
ATOM 10765 O O . VAL B 2 647 ? 108.070 133.514 160.995 1.00 37.52 673 VAL B O 1
ATOM 10769 N N . GLY B 2 648 ? 107.852 131.354 161.575 1.00 38.62 674 GLY B N 1
ATOM 10770 C CA . GLY B 2 648 ? 107.372 131.611 162.911 1.00 38.62 674 GLY B CA 1
ATOM 10771 C C . GLY B 2 648 ? 108.418 131.618 163.998 1.00 38.62 674 GLY B C 1
ATOM 10772 O O . GLY B 2 648 ? 108.066 131.610 165.180 1.00 38.62 674 GLY B O 1
ATOM 10773 N N . SER B 2 649 ? 109.690 131.641 163.651 1.00 37.92 675 SER B N 1
ATOM 10774 C CA . SER B 2 649 ? 110.792 131.669 164.599 1.00 37.92 675 SER B CA 1
ATOM 10775 C C . SER B 2 649 ? 111.821 132.662 164.098 1.00 37.92 675 SER B C 1
ATOM 10776 O O . SER B 2 649 ? 111.656 133.245 163.024 1.00 37.92 675 SER B O 1
ATOM 10779 N N . PRO B 2 650 ? 112.877 132.918 164.865 1.00 34.56 676 PRO B N 1
ATOM 10780 C CA . PRO B 2 650 ? 113.940 133.779 164.353 1.00 34.56 676 PRO B CA 1
ATOM 10781 C C . PRO B 2 650 ? 114.520 133.234 163.064 1.00 34.56 676 PRO B C 1
ATOM 10782 O O . PRO B 2 650 ? 114.696 132.029 162.903 1.00 34.56 676 PRO B O 1
ATOM 10786 N N . LEU B 2 651 ? 114.799 134.132 162.131 1.00 33.93 677 LEU B N 1
ATOM 10787 C CA . LEU B 2 651 ? 115.385 133.774 160.851 1.00 33.93 677 LEU B CA 1
ATOM 10788 C C . LEU B 2 651 ? 116.763 134.395 160.748 1.00 33.93 677 LEU B C 1
ATOM 10789 O O . LEU B 2 651 ? 116.912 135.604 160.922 1.00 33.93 677 LEU B O 1
ATOM 10794 N N . LEU B 2 652 ? 117.764 133.570 160.463 1.00 34.76 678 LEU B N 1
ATOM 10795 C CA . LEU B 2 652 ? 119.142 134.037 160.359 1.00 34.76 678 LEU B CA 1
ATOM 10796 C C . LEU B 2 652 ? 119.841 133.312 159.216 1.00 34.76 678 LEU B C 1
ATOM 10797 O O . LEU B 2 652 ? 120.364 132.215 159.403 1.00 34.76 678 LEU B O 1
ATOM 10802 N N . THR B 2 653 ? 119.840 133.920 158.038 1.00 35.22 679 THR B N 1
ATOM 10803 C CA . THR B 2 653 ? 120.815 133.618 156.995 1.00 35.22 679 THR B CA 1
ATOM 10804 C C . THR B 2 653 ? 122.005 134.517 157.290 1.00 35.22 679 THR B C 1
ATOM 10805 O O . THR B 2 653 ? 121.942 135.731 157.107 1.00 35.22 679 THR B O 1
ATOM 10809 N N . ALA B 2 654 ? 123.074 133.926 157.793 1.00 37.10 680 ALA B N 1
ATOM 10810 C CA . ALA B 2 654 ? 124.115 134.714 158.426 1.00 37.10 680 ALA B CA 1
ATOM 10811 C C . ALA B 2 654 ? 124.982 135.426 157.397 1.00 37.10 680 ALA B C 1
ATOM 10812 O O . ALA B 2 654 ? 125.192 134.943 156.286 1.00 37.10 680 ALA B O 1
ATOM 10814 N N . ASP B 2 655 ? 125.454 136.609 157.777 1.00 41.17 681 ASP B N 1
ATOM 10815 C CA . ASP B 2 655 ? 126.469 137.363 157.038 1.00 41.17 681 ASP B CA 1
ATOM 10816 C C . ASP B 2 655 ? 127.496 137.802 158.074 1.00 41.17 681 ASP B C 1
ATOM 10817 O O . ASP B 2 655 ? 127.251 138.727 158.844 1.00 41.17 681 ASP B O 1
ATOM 10822 N N . THR B 2 656 ? 128.642 137.129 158.097 1.00 38.43 682 THR B N 1
ATOM 10823 C CA . THR B 2 656 ? 129.613 137.408 159.142 1.00 38.43 682 THR B CA 1
ATOM 10824 C C . THR B 2 656 ? 130.504 138.589 158.780 1.00 38.43 682 THR B C 1
ATOM 10825 O O . THR B 2 656 ? 130.965 139.313 159.666 1.00 38.43 682 THR B O 1
ATOM 10829 N N . ILE B 2 657 ? 130.732 138.823 157.491 1.00 34.66 683 ILE B N 1
ATOM 10830 C CA . ILE B 2 657 ? 131.571 139.945 157.079 1.00 34.66 683 ILE B CA 1
ATOM 10831 C C . ILE B 2 657 ? 130.886 141.268 157.399 1.00 34.66 683 ILE B C 1
ATOM 10832 O O . ILE B 2 657 ? 131.489 142.186 157.974 1.00 34.66 683 ILE B O 1
ATOM 10837 N N . SER B 2 658 ? 129.612 141.390 157.035 1.00 37.70 684 SER B N 1
ATOM 10838 C CA . SER B 2 658 ? 128.874 142.596 157.388 1.00 37.70 684 SER B CA 1
ATOM 10839 C C . SER B 2 658 ? 128.823 142.779 158.894 1.00 37.70 684 SER B C 1
ATOM 10840 O O . SER B 2 658 ? 129.037 143.883 159.397 1.00 37.70 684 SER B O 1
ATOM 10843 N N . ALA B 2 659 ? 128.543 141.705 159.631 1.00 36.10 685 ALA B N 1
ATOM 10844 C CA . ALA B 2 659 ? 128.613 141.766 161.083 1.00 36.10 685 ALA B CA 1
ATOM 10845 C C . ALA B 2 659 ? 129.942 142.334 161.548 1.00 36.10 685 ALA B C 1
ATOM 10846 O O . ALA B 2 659 ? 130.011 143.007 162.578 1.00 36.10 685 ALA B O 1
ATOM 10848 N N . LEU B 2 660 ? 131.013 142.072 160.806 1.00 33.99 686 LEU B N 1
ATOM 10849 C CA . LEU B 2 660 ? 132.300 142.637 161.178 1.00 33.99 686 LEU B CA 1
ATOM 10850 C C . LEU B 2 660 ? 132.418 144.097 160.797 1.00 33.99 686 LEU B C 1
ATOM 10851 O O . LEU B 2 660 ? 133.266 144.794 161.348 1.00 33.99 686 LEU B O 1
ATOM 10856 N N . THR B 2 661 ? 131.594 144.575 159.873 1.00 37.48 687 THR B N 1
ATOM 10857 C CA . THR B 2 661 ? 131.705 145.943 159.375 1.00 37.48 687 THR B CA 1
ATOM 10858 C C . THR B 2 661 ? 130.672 146.912 159.959 1.00 37.48 687 THR B C 1
ATOM 10859 O O . THR B 2 661 ? 130.954 148.107 160.066 1.00 37.48 687 THR B O 1
ATOM 10863 N N . GLU B 2 662 ? 129.507 146.431 160.382 1.00 41.99 688 GLU B N 1
ATOM 10864 C CA . GLU B 2 662 ? 128.396 147.288 160.772 1.00 41.99 688 GLU B CA 1
ATOM 10865 C C . GLU B 2 662 ? 128.401 147.557 162.269 1.00 41.99 688 GLU B C 1
ATOM 10866 O O . GLU B 2 662 ? 128.847 146.711 163.043 1.00 41.99 688 GLU B O 1
ATOM 10872 N N . PRO B 2 663 ? 127.898 148.709 162.708 1.00 43.42 689 PRO B N 1
ATOM 10873 C CA . PRO B 2 663 ? 127.926 149.025 164.139 1.00 43.42 689 PRO B CA 1
ATOM 10874 C C . PRO B 2 663 ? 127.093 148.050 164.952 1.00 43.42 689 PRO B C 1
ATOM 10875 O O . PRO B 2 663 ? 125.992 147.664 164.556 1.00 43.42 689 PRO B O 1
ATOM 10879 N N . GLY B 2 664 ? 127.614 147.669 166.111 1.00 42.03 690 GLY B N 1
ATOM 10880 C CA . GLY B 2 664 ? 126.858 146.825 167.011 1.00 42.03 690 GLY B CA 1
ATOM 10881 C C . GLY B 2 664 ? 127.660 145.745 167.703 1.00 42.03 690 GLY B C 1
ATOM 10882 O O . GLY B 2 664 ? 127.327 145.340 168.817 1.00 42.03 690 GLY B O 1
ATOM 10883 N N . ASN B 2 665 ? 128.719 145.277 167.051 1.00 45.01 691 ASN B N 1
ATOM 10884 C CA . ASN B 2 665 ? 129.540 144.176 167.542 1.00 45.01 691 ASN B CA 1
ATOM 10885 C C . ASN B 2 665 ? 128.697 142.922 167.743 1.00 45.01 691 ASN B C 1
ATOM 10886 O O . ASN B 2 665 ? 128.497 142.439 168.854 1.00 45.01 691 ASN B O 1
ATOM 10891 N N . ARG B 2 666 ? 128.186 142.412 166.635 1.00 44.54 692 ARG B N 1
ATOM 10892 C CA . ARG B 2 666 ? 127.471 141.150 166.612 1.00 44.54 692 ARG B CA 1
ATOM 10893 C C . ARG B 2 666 ? 128.325 140.108 165.905 1.00 44.54 692 ARG B C 1
ATOM 10894 O O . ARG B 2 666 ? 129.283 140.440 165.207 1.00 44.54 692 ARG B O 1
ATOM 10902 N N . ASP B 2 667 ? 127.999 138.839 166.112 1.00 46.25 693 ASP B N 1
ATOM 10903 C CA . ASP B 2 667 ? 128.817 137.797 165.516 1.00 46.25 693 ASP B CA 1
ATOM 10904 C C . ASP B 2 667 ? 128.234 137.303 164.204 1.00 46.25 693 ASP B C 1
ATOM 10905 O O . ASP B 2 667 ? 128.957 136.719 163.395 1.00 46.25 693 ASP B O 1
ATOM 10910 N N . ALA B 2 668 ? 126.947 137.538 163.973 1.00 41.06 694 ALA B N 1
ATOM 10911 C CA . ALA B 2 668 ? 126.288 137.198 162.724 1.00 41.06 694 ALA B CA 1
ATOM 10912 C C . ALA B 2 668 ? 125.000 137.995 162.637 1.00 41.06 694 ALA B C 1
ATOM 10913 O O . ALA B 2 668 ? 124.182 137.947 163.553 1.00 41.06 694 ALA B O 1
ATOM 10915 N N . ILE B 2 669 ? 124.820 138.718 161.535 1.00 38.64 695 ILE B N 1
ATOM 10916 C CA . ILE B 2 669 ? 123.599 139.467 161.288 1.00 38.64 695 ILE B CA 1
ATOM 10917 C C . ILE B 2 669 ? 122.918 138.887 160.060 1.00 38.64 695 ILE B C 1
ATOM 10918 O O . ILE B 2 669 ? 123.461 138.029 159.369 1.00 38.64 695 ILE B O 1
ATOM 10923 N N . ALA B 2 670 ? 121.706 139.361 159.804 1.00 37.23 696 ALA B N 1
ATOM 10924 C CA . ALA B 2 670 ? 120.896 138.809 158.733 1.00 37.23 696 ALA B CA 1
ATOM 10925 C C . ALA B 2 670 ? 121.320 139.369 157.383 1.00 37.23 696 ALA B C 1
ATOM 10926 O O . ALA B 2 670 ? 122.000 140.388 157.290 1.00 37.23 696 ALA B O 1
ATOM 10928 N N . TYR B 2 671 ? 120.910 138.682 156.324 1.00 37.99 697 TYR B N 1
ATOM 10929 C CA . TYR B 2 671 ? 121.296 139.077 154.981 1.00 37.99 697 TYR B CA 1
ATOM 10930 C C . TYR B 2 671 ? 120.442 140.230 154.481 1.00 37.99 697 TYR B C 1
ATOM 10931 O O . TYR B 2 671 ? 119.224 140.234 154.647 1.00 37.99 697 TYR B O 1
ATOM 10940 N N . LYS B 2 672 ? 121.090 141.206 153.853 1.00 39.85 698 LYS B N 1
ATOM 10941 C CA . LYS B 2 672 ? 120.415 142.341 153.249 1.00 39.85 698 LYS B CA 1
ATOM 10942 C C . LYS B 2 672 ? 120.979 142.579 151.860 1.00 39.85 698 LYS B C 1
ATOM 10943 O O . LYS B 2 672 ? 122.152 142.310 151.599 1.00 39.85 698 LYS B O 1
ATOM 10949 N N . LYS B 2 673 ? 120.142 143.101 150.973 1.00 42.48 699 LYS B N 1
ATOM 10950 C CA . LYS B 2 673 ? 120.565 143.459 149.630 1.00 42.48 699 LYS B CA 1
ATOM 10951 C C . LYS B 2 673 ? 120.319 144.935 149.395 1.00 42.48 699 LYS B C 1
ATOM 10952 O O . LYS B 2 673 ? 119.328 145.494 149.867 1.00 42.48 699 LYS B O 1
ATOM 10958 N N . ARG B 2 674 ? 121.228 145.559 148.666 1.00 44.55 700 ARG B N 1
ATOM 10959 C CA . ARG B 2 674 ? 121.053 146.927 148.220 1.00 44.55 700 ARG B CA 1
ATOM 10960 C C . ARG B 2 674 ? 120.082 146.948 147.053 1.00 44.55 700 ARG B C 1
ATOM 10961 O O . ARG B 2 674 ? 120.157 146.103 146.160 1.00 44.55 700 ARG B O 1
ATOM 10969 N N . VAL B 2 675 ? 119.177 147.912 147.059 1.00 47.04 701 VAL B N 1
ATOM 10970 C CA . VAL B 2 675 ? 118.191 148.068 146.005 1.00 47.04 701 VAL B CA 1
ATOM 10971 C C . VAL B 2 675 ? 118.283 149.488 145.486 1.00 47.04 701 VAL B C 1
ATOM 10972 O O . VAL B 2 675 ? 118.267 150.441 146.268 1.00 47.04 701 VAL B O 1
ATOM 10976 N N . TYR B 2 676 ? 118.398 149.625 144.174 1.00 46.73 702 TYR B N 1
ATOM 10977 C CA . TYR B 2 676 ? 118.514 150.930 143.552 1.00 46.73 702 TYR B CA 1
ATOM 10978 C C . TYR B 2 676 ? 117.139 151.452 143.171 1.00 46.73 702 TYR B C 1
ATOM 10979 O O . TYR B 2 676 ? 116.318 150.729 142.609 1.00 46.73 702 TYR B O 1
ATOM 10988 N N . ASN B 2 677 ? 116.888 152.715 143.485 1.00 56.19 703 ASN B N 1
ATOM 10989 C CA . ASN B 2 677 ? 115.590 153.343 143.281 1.00 56.19 703 ASN B CA 1
ATOM 10990 C C . ASN B 2 677 ? 115.702 154.317 142.123 1.00 56.19 703 ASN B C 1
ATOM 10991 O O . ASN B 2 677 ? 116.401 155.327 142.230 1.00 56.19 703 ASN B O 1
ATOM 10996 N N . ASP B 2 678 ? 115.005 154.028 141.025 1.00 58.26 704 ASP B N 1
ATOM 10997 C CA . ASP B 2 678 ? 115.197 154.822 139.816 1.00 58.26 704 ASP B CA 1
ATOM 10998 C C . ASP B 2 678 ? 114.613 156.220 139.946 1.00 58.26 704 ASP B C 1
ATOM 10999 O O . ASP B 2 678 ? 114.970 157.110 139.167 1.00 58.26 704 ASP B O 1
ATOM 11004 N N . GLY B 2 679 ? 113.717 156.434 140.905 1.00 58.69 705 GLY B N 1
ATOM 11005 C CA . GLY B 2 679 ? 113.163 157.761 141.090 1.00 58.69 705 GLY B CA 1
ATOM 11006 C C . GLY B 2 679 ? 114.198 158.761 141.564 1.00 58.69 705 GLY B C 1
ATOM 11007 O O . GLY B 2 679 ? 114.490 159.742 140.883 1.00 58.69 705 GLY B O 1
ATOM 11008 N N . ASN B 2 680 ? 114.769 158.520 142.737 1.00 59.83 706 ASN B N 1
ATOM 11009 C CA . ASN B 2 680 ? 115.745 159.415 143.339 1.00 59.83 706 ASN B CA 1
ATOM 11010 C C . ASN B 2 680 ? 117.144 159.239 142.778 1.00 59.83 706 ASN B C 1
ATOM 11011 O O . ASN B 2 680 ? 118.061 159.927 143.234 1.00 59.83 706 ASN B O 1
ATOM 11016 N N . ASN B 2 681 ? 117.331 158.320 141.834 1.00 60.53 707 ASN B N 1
ATOM 11017 C CA . ASN B 2 681 ? 118.649 158.000 141.291 1.00 60.53 707 ASN B CA 1
ATOM 11018 C C . ASN B 2 681 ? 119.657 157.733 142.402 1.00 60.53 707 ASN B C 1
ATOM 11019 O O . ASN B 2 681 ? 120.713 158.360 142.474 1.00 60.53 707 ASN B O 1
ATOM 11024 N N . ALA B 2 682 ? 119.325 156.795 143.284 1.00 54.97 708 ALA B N 1
ATOM 11025 C CA . ALA B 2 682 ? 120.183 156.497 144.420 1.00 54.97 708 ALA B CA 1
ATOM 11026 C C . ALA B 2 682 ? 119.837 155.126 144.963 1.00 54.97 708 ALA B C 1
ATOM 11027 O O . ALA B 2 682 ? 118.858 154.505 144.553 1.00 54.97 708 ALA B O 1
ATOM 11029 N N . ILE B 2 683 ? 120.658 154.663 145.902 1.00 53.34 709 ILE B N 1
ATOM 11030 C CA . ILE B 2 683 ? 120.381 153.416 146.596 1.00 53.34 709 ILE B CA 1
ATOM 11031 C C . ILE B 2 683 ? 119.387 153.673 147.717 1.00 53.34 709 ILE B C 1
ATOM 11032 O O . ILE B 2 683 ? 119.464 154.689 148.419 1.00 53.34 709 ILE B O 1
ATOM 11037 N N . GLU B 2 684 ? 118.444 152.763 147.888 1.00 59.54 710 GLU B N 1
ATOM 11038 C CA . GLU B 2 684 ? 117.501 152.884 148.984 1.00 59.54 710 GLU B CA 1
ATOM 11039 C C . GLU B 2 684 ? 118.250 152.918 150.309 1.00 59.54 710 GLU B C 1
ATOM 11040 O O . GLU B 2 684 ? 119.000 151.984 150.614 1.00 59.54 710 GLU B O 1
ATOM 11046 N N . PRO B 2 685 ? 118.054 153.946 151.133 1.00 64.21 711 PRO B N 1
ATOM 11047 C CA . PRO B 2 685 ? 118.819 154.023 152.383 1.00 64.21 711 PRO B CA 1
ATOM 11048 C C . PRO B 2 685 ? 118.455 152.940 153.376 1.00 64.21 711 PRO B C 1
ATOM 11049 O O . PRO B 2 685 ? 119.142 152.794 154.395 1.00 64.21 711 PRO B O 1
ATOM 11053 N N . GLU B 2 686 ? 117.390 152.184 153.126 1.00 66.40 712 GLU B N 1
ATOM 11054 C CA . GLU B 2 686 ? 117.037 151.050 153.971 1.00 66.40 712 GLU B CA 1
ATOM 11055 C C . GLU B 2 686 ? 117.098 149.763 153.162 1.00 66.40 712 GLU B C 1
ATOM 11056 O O . GLU B 2 686 ? 116.197 149.508 152.349 1.00 66.40 712 GLU B O 1
ATOM 11062 N N . PRO B 2 687 ? 118.122 148.935 153.337 1.00 58.87 713 PRO B N 1
ATOM 11063 C CA . PRO B 2 687 ? 118.216 147.704 152.547 1.00 58.87 713 PRO B CA 1
ATOM 11064 C C . PRO B 2 687 ? 117.115 146.712 152.883 1.00 58.87 713 PRO B C 1
ATOM 11065 O O . PRO B 2 687 ? 116.630 146.636 154.011 1.00 58.87 713 PRO B O 1
ATOM 11069 N N . ARG B 2 688 ? 116.723 145.950 151.871 1.00 50.19 714 ARG B N 1
ATOM 11070 C CA . ARG B 2 688 ? 115.696 144.936 152.009 1.00 50.19 714 ARG B CA 1
ATOM 11071 C C . ARG B 2 688 ? 116.316 143.643 152.508 1.00 50.19 714 ARG B C 1
ATOM 11072 O O . ARG B 2 688 ? 117.321 143.183 151.964 1.00 50.19 714 ARG B O 1
ATOM 11080 N N . PHE B 2 689 ? 115.715 143.066 153.540 1.00 40.95 715 PHE B N 1
ATOM 11081 C CA . PHE B 2 689 ? 116.116 141.754 154.014 1.00 40.95 715 PHE B CA 1
ATOM 11082 C C . PHE B 2 689 ? 115.560 140.689 153.093 1.00 40.95 715 PHE B C 1
ATOM 11083 O O . PHE B 2 689 ? 114.463 140.827 152.552 1.00 40.95 715 PHE B O 1
ATOM 11091 N N . ALA B 2 690 ? 116.323 139.623 152.911 1.00 37.10 716 ALA B N 1
ATOM 11092 C CA . ALA B 2 690 ? 115.943 138.614 151.940 1.00 37.10 716 ALA B CA 1
ATOM 11093 C C . ALA B 2 690 ? 116.600 137.298 152.303 1.00 37.10 716 ALA B C 1
ATOM 11094 O O . ALA B 2 690 ? 117.420 137.212 153.215 1.00 37.10 716 ALA B O 1
ATOM 11096 N N . VAL B 2 691 ? 116.196 136.264 151.586 1.00 35.47 717 VAL B N 1
ATOM 11097 C CA . VAL B 2 691 ? 116.875 134.981 151.579 1.00 35.47 717 VAL B CA 1
ATOM 11098 C C . VAL B 2 691 ? 117.407 134.785 150.172 1.00 35.47 717 VAL B C 1
ATOM 11099 O O . VAL B 2 691 ? 116.633 134.820 149.213 1.00 35.47 717 VAL B O 1
ATOM 11103 N N . LYS B 2 692 ? 118.722 134.628 150.045 1.00 34.45 718 LYS B N 1
ATOM 11104 C CA . LYS B 2 692 ? 119.338 134.525 148.730 1.00 34.45 718 LYS B CA 1
ATOM 11105 C C . LYS B 2 692 ? 118.597 133.515 147.872 1.00 34.45 718 LYS B C 1
ATOM 11106 O O . LYS B 2 692 ? 118.116 132.496 148.365 1.00 34.45 718 LYS B O 1
ATOM 11112 N N . SER B 2 693 ? 118.478 133.815 146.582 1.00 32.37 719 SER B N 1
ATOM 11113 C CA . SER B 2 693 ? 117.842 132.867 145.680 1.00 32.37 719 SER B CA 1
ATOM 11114 C C . SER B 2 693 ? 118.640 131.585 145.592 1.00 32.37 719 SER B C 1
ATOM 11115 O O . SER B 2 693 ? 118.076 130.524 145.326 1.00 32.37 719 SER B O 1
ATOM 11118 N N . GLU B 2 694 ? 119.948 131.663 145.830 1.00 32.24 720 GLU B N 1
ATOM 11119 C CA . GLU B 2 694 ? 120.780 130.469 145.882 1.00 32.24 720 GLU B CA 1
ATOM 11120 C C . GLU B 2 694 ? 120.289 129.500 146.951 1.00 32.24 720 GLU B C 1
ATOM 11121 O O . GLU B 2 694 ? 120.258 128.289 146.729 1.00 32.24 720 GLU B O 1
ATOM 11127 N N . THR B 2 695 ? 119.877 130.014 148.108 1.00 32.82 721 THR B N 1
ATOM 11128 C CA . THR B 2 695 ? 119.396 129.148 149.178 1.00 32.82 721 THR B CA 1
ATOM 11129 C C . THR B 2 695 ? 118.018 128.597 148.857 1.00 32.82 721 THR B C 1
ATOM 11130 O O . THR B 2 695 ? 117.733 127.424 149.111 1.00 32.82 721 THR B O 1
ATOM 11134 N N . HIS B 2 696 ? 117.139 129.452 148.348 1.00 31.69 722 HIS B N 1
ATOM 11135 C CA . HIS B 2 696 ? 115.863 129.028 147.788 1.00 31.69 722 HIS B CA 1
ATOM 11136 C C . HIS B 2 696 ? 116.034 127.814 146.873 1.00 31.69 722 HIS B C 1
ATOM 11137 O O . HIS B 2 696 ? 115.461 126.739 147.110 1.00 31.69 722 HIS B O 1
ATOM 11144 N N . ARG B 2 697 ? 116.859 127.968 145.841 1.00 28.73 723 ARG B N 1
ATOM 11145 C CA . ARG B 2 697 ? 117.099 126.906 144.875 1.00 28.73 723 ARG B CA 1
ATOM 11146 C C . ARG B 2 697 ? 117.700 125.676 145.528 1.00 28.73 723 ARG B C 1
ATOM 11147 O O . ARG B 2 697 ? 117.286 124.551 145.242 1.00 28.73 723 ARG B O 1
ATOM 11155 N N . GLY B 2 698 ? 118.694 125.865 146.390 1.00 30.88 724 GLY B N 1
ATOM 11156 C CA . GLY B 2 698 ? 119.317 124.729 147.030 1.00 30.88 724 GLY B CA 1
ATOM 11157 C C . GLY B 2 698 ? 118.337 123.922 147.845 1.00 30.88 724 GLY B C 1
ATOM 11158 O O . GLY B 2 698 ? 118.398 122.697 147.859 1.00 30.88 724 GLY B O 1
ATOM 11159 N N . ILE B 2 699 ? 117.419 124.595 148.535 1.00 30.76 725 ILE B N 1
ATOM 11160 C CA . ILE B 2 699 ? 116.440 123.884 149.346 1.00 30.76 725 ILE B CA 1
ATOM 11161 C C . ILE B 2 699 ? 115.518 123.061 148.462 1.00 30.76 725 ILE B C 1
ATOM 11162 O O . ILE B 2 699 ? 115.271 121.882 148.730 1.00 30.76 725 ILE B O 1
ATOM 11167 N N . PHE B 2 700 ? 114.990 123.671 147.396 1.00 33.22 726 PHE B N 1
ATOM 11168 C CA . PHE B 2 700 ? 114.139 122.904 146.487 1.00 33.22 726 PHE B CA 1
ATOM 11169 C C . PHE B 2 700 ? 114.884 121.704 145.915 1.00 33.22 726 PHE B C 1
ATOM 11170 O O . PHE B 2 700 ? 114.340 120.594 145.840 1.00 33.22 726 PHE B O 1
ATOM 11178 N N . ARG B 2 701 ? 116.138 121.907 145.520 1.00 31.18 727 ARG B N 1
ATOM 11179 C CA . ARG B 2 701 ? 116.916 120.844 144.901 1.00 31.18 727 ARG B CA 1
ATOM 11180 C C . ARG B 2 701 ? 117.179 119.714 145.876 1.00 31.18 727 ARG B C 1
ATOM 11181 O O . ARG B 2 701 ? 117.091 118.539 145.520 1.00 31.18 727 ARG B O 1
ATOM 11189 N N . THR B 2 702 ? 117.508 120.049 147.115 1.00 34.00 728 THR B N 1
ATOM 11190 C CA . THR B 2 702 ? 117.759 119.024 148.110 1.00 34.00 728 THR B CA 1
ATOM 11191 C C . THR B 2 702 ? 116.482 118.294 148.476 1.00 34.00 728 THR B C 1
ATOM 11192 O O . THR B 2 702 ? 116.508 117.091 148.730 1.00 34.00 728 THR B O 1
ATOM 11196 N N . ALA B 2 703 ? 115.347 118.988 148.463 1.00 35.78 729 ALA B N 1
ATOM 11197 C CA . ALA B 2 703 ? 114.081 118.327 148.751 1.00 35.78 729 ALA B CA 1
ATOM 11198 C C . ALA B 2 703 ? 113.755 117.287 147.691 1.00 35.78 729 ALA B C 1
ATOM 11199 O O . ALA B 2 703 ? 113.452 116.129 148.005 1.00 35.78 729 ALA B O 1
ATOM 11201 N N . VAL B 2 704 ? 113.842 117.677 146.423 1.00 36.94 730 VAL B N 1
ATOM 11202 C CA . VAL B 2 704 ? 113.574 116.728 145.349 1.00 36.94 730 VAL B CA 1
ATOM 11203 C C . VAL B 2 704 ? 114.595 115.600 145.362 1.00 36.94 730 VAL B C 1
ATOM 11204 O O . VAL B 2 704 ? 114.242 114.423 145.234 1.00 36.94 730 VAL B O 1
ATOM 11208 N N . GLY B 2 705 ? 115.875 115.933 145.520 1.00 41.02 731 GLY B N 1
ATOM 11209 C CA . GLY B 2 705 ? 116.894 114.901 145.556 1.00 41.02 731 GLY B CA 1
ATOM 11210 C C . GLY B 2 705 ? 116.677 113.901 146.671 1.00 41.02 731 GLY B C 1
ATOM 11211 O O . GLY B 2 705 ? 116.847 112.700 146.478 1.00 41.02 731 GLY B O 1
ATOM 11212 N N . ARG B 2 706 ? 116.301 114.381 147.851 1.00 44.05 732 ARG B N 1
ATOM 11213 C CA . ARG B 2 706 ? 116.042 113.473 148.956 1.00 44.05 732 ARG B CA 1
ATOM 11214 C C . ARG B 2 706 ? 114.877 112.560 148.646 1.00 44.05 732 ARG B C 1
ATOM 11215 O O . ARG B 2 706 ? 114.939 111.358 148.914 1.00 44.05 732 ARG B O 1
ATOM 11223 N N . ARG B 2 707 ? 113.807 113.106 148.069 1.00 50.85 733 ARG B N 1
ATOM 11224 C CA . ARG B 2 707 ? 112.631 112.283 147.816 1.00 50.85 733 ARG B CA 1
ATOM 11225 C C . ARG B 2 707 ? 112.916 111.205 146.783 1.00 50.85 733 ARG B C 1
ATOM 11226 O O . ARG B 2 707 ? 112.608 110.032 147.003 1.00 50.85 733 ARG B O 1
ATOM 11234 N N . THR B 2 708 ? 113.506 111.576 145.648 1.00 44.31 734 THR B N 1
ATOM 11235 C CA . THR B 2 708 ? 113.674 110.596 144.584 1.00 44.31 734 THR B CA 1
ATOM 11236 C C . THR B 2 708 ? 114.777 109.602 144.893 1.00 44.31 734 THR B C 1
ATOM 11237 O O . THR B 2 708 ? 114.711 108.456 144.450 1.00 44.31 734 THR B O 1
ATOM 11241 N N . GLY B 2 709 ? 115.795 110.009 145.633 1.00 46.74 735 GLY B N 1
ATOM 11242 C CA . GLY B 2 709 ? 116.906 109.140 145.941 1.00 46.74 735 GLY B CA 1
ATOM 11243 C C . GLY B 2 709 ? 118.152 109.381 145.122 1.00 46.74 735 GLY B C 1
ATOM 11244 O O . GLY B 2 709 ? 119.080 108.571 145.189 1.00 46.74 735 GLY B O 1
ATOM 11245 N N . ASP B 2 710 ? 118.203 110.465 144.354 1.00 51.41 736 ASP B N 1
ATOM 11246 C CA . ASP B 2 710 ? 119.351 110.783 143.520 1.00 51.41 736 ASP B CA 1
ATOM 11247 C C . ASP B 2 710 ? 120.462 111.490 144.272 1.00 51.41 736 ASP B C 1
ATOM 11248 O O . ASP B 2 710 ? 121.594 111.511 143.786 1.00 51.41 736 ASP B O 1
ATOM 11253 N N . LEU B 2 711 ? 120.162 112.106 145.411 1.00 49.25 737 LEU B N 1
ATOM 11254 C CA . LEU B 2 711 ? 121.127 112.996 146.039 1.00 49.25 737 LEU B CA 1
ATOM 11255 C C . LEU B 2 711 ? 122.411 112.267 146.394 1.00 49.25 737 LEU B C 1
ATOM 11256 O O . LEU B 2 711 ? 123.504 112.820 146.249 1.00 49.25 737 LEU B O 1
ATOM 11261 N N . GLY B 2 712 ? 122.308 111.027 146.850 1.00 60.24 738 GLY B N 1
ATOM 11262 C CA . GLY B 2 712 ? 123.498 110.291 147.221 1.00 60.24 738 GLY B CA 1
ATOM 11263 C C . GLY B 2 712 ? 124.045 109.389 146.139 1.00 60.24 738 GLY B C 1
ATOM 11264 O O . GLY B 2 712 ? 124.034 108.168 146.293 1.00 60.24 738 GLY B O 1
ATOM 11265 N N . LYS B 2 713 ? 124.516 109.957 145.034 1.00 73.20 739 LYS B N 1
ATOM 11266 C CA . LYS B 2 713 ? 125.061 109.164 143.944 1.00 73.20 739 LYS B CA 1
ATOM 11267 C C . LYS B 2 713 ? 126.298 109.836 143.380 1.00 73.20 739 LYS B C 1
ATOM 11268 O O . LYS B 2 713 ? 126.471 111.047 143.491 1.00 73.20 739 LYS B O 1
ATOM 11274 N N . GLU B 2 714 ? 127.151 109.031 142.754 1.00 89.29 740 GLU B N 1
ATOM 11275 C CA . GLU B 2 714 ? 128.411 109.508 142.217 1.00 89.29 740 GLU B CA 1
ATOM 11276 C C . GLU B 2 714 ? 128.640 109.167 140.751 1.00 89.29 740 GLU B C 1
ATOM 11277 O O . GLU B 2 714 ? 129.470 109.824 140.116 1.00 89.29 740 GLU B O 1
ATOM 11283 N N . ASP B 2 715 ? 127.933 108.181 140.194 1.00 88.36 741 ASP B N 1
ATOM 11284 C CA . ASP B 2 715 ? 128.084 107.806 138.785 1.00 88.36 741 ASP B CA 1
ATOM 11285 C C . ASP B 2 715 ? 127.169 108.698 137.964 1.00 88.36 741 ASP B C 1
ATOM 11286 O O . ASP B 2 715 ? 125.945 108.576 138.030 1.00 88.36 741 ASP B O 1
ATOM 11291 N N . HIS B 2 716 ? 127.759 109.601 137.193 1.00 77.97 742 HIS B N 1
ATOM 11292 C CA . HIS B 2 716 ? 127.009 110.593 136.442 1.00 77.97 742 HIS B CA 1
ATOM 11293 C C . HIS B 2 716 ? 127.578 110.763 135.047 1.00 77.97 742 HIS B C 1
ATOM 11294 O O . HIS B 2 716 ? 127.904 111.866 134.613 1.00 77.97 742 HIS B O 1
ATOM 11301 N N . GLU B 2 717 ? 127.722 109.656 134.319 1.00 66.80 743 GLU B N 1
ATOM 11302 C CA . GLU B 2 717 ? 128.261 109.747 132.970 1.00 66.80 743 GLU B CA 1
ATOM 11303 C C . GLU B 2 717 ? 127.197 110.181 131.969 1.00 66.80 743 GLU B C 1
ATOM 11304 O O . GLU B 2 717 ? 127.330 111.229 131.335 1.00 66.80 743 GLU B O 1
ATOM 11310 N N . ASP B 2 718 ? 126.141 109.398 131.804 1.00 64.50 744 ASP B N 1
ATOM 11311 C CA . ASP B 2 718 ? 125.051 109.798 130.921 1.00 64.50 744 ASP B CA 1
ATOM 11312 C C . ASP B 2 718 ? 123.786 109.737 131.761 1.00 64.50 744 ASP B C 1
ATOM 11313 O O . ASP B 2 718 ? 123.049 108.753 131.686 1.00 64.50 744 ASP B O 1
ATOM 11318 N N . CYS B 2 719 ? 123.528 110.778 132.533 1.00 70.01 745 CYS B N 1
ATOM 11319 C CA . CYS B 2 719 ? 122.557 110.699 133.609 1.00 70.01 745 CYS B CA 1
ATOM 11320 C C . CYS B 2 719 ? 121.248 111.375 133.238 1.00 70.01 745 CYS B C 1
ATOM 11321 O O . CYS B 2 719 ? 121.235 112.472 132.680 1.00 70.01 745 CYS B O 1
ATOM 11324 N N . THR B 2 720 ? 120.148 110.698 133.544 1.00 60.89 746 THR B N 1
ATOM 11325 C CA . THR B 2 720 ? 118.811 111.276 133.527 1.00 60.89 746 THR B CA 1
ATOM 11326 C C . THR B 2 720 ? 118.248 111.053 134.919 1.00 60.89 746 THR B C 1
ATOM 11327 O O . THR B 2 720 ? 117.495 110.109 135.151 1.00 60.89 746 THR B O 1
ATOM 11331 N N . CYS B 2 721 ? 118.608 111.929 135.850 1.00 55.21 747 CYS B N 1
ATOM 11332 C CA . CYS B 2 721 ? 118.420 111.590 137.252 1.00 55.21 747 CYS B CA 1
ATOM 11333 C C . CYS B 2 721 ? 117.007 111.870 137.735 1.00 55.21 747 CYS B C 1
ATOM 11334 O O . CYS B 2 721 ? 116.630 111.394 138.809 1.00 55.21 747 CYS B O 1
ATOM 11337 N N . ASP B 2 722 ? 116.221 112.602 136.951 1.00 47.30 748 ASP B N 1
ATOM 11338 C CA . ASP B 2 722 ? 114.991 113.275 137.364 1.00 47.30 748 ASP B CA 1
ATOM 11339 C C . ASP B 2 722 ? 115.326 114.507 138.178 1.00 47.30 748 ASP B C 1
ATOM 11340 O O . ASP B 2 722 ? 114.476 115.373 138.369 1.00 47.30 748 ASP B O 1
ATOM 11345 N N . MET B 2 723 ? 116.568 114.627 138.615 1.00 41.10 749 MET B N 1
ATOM 11346 C CA . MET B 2 723 ? 117.038 115.831 139.273 1.00 41.10 749 MET B CA 1
ATOM 11347 C C . MET B 2 723 ? 117.954 116.630 138.372 1.00 41.10 749 MET B C 1
ATOM 11348 O O . MET B 2 723 ? 118.026 117.852 138.488 1.00 41.10 749 MET B O 1
ATOM 11353 N N . CYS B 2 724 ? 118.654 115.950 137.471 1.00 41.89 750 CYS B N 1
ATOM 11354 C CA . CYS B 2 724 ? 119.403 116.630 136.429 1.00 41.89 750 CYS B CA 1
ATOM 11355 C C . CYS B 2 724 ? 118.497 117.095 135.295 1.00 41.89 750 CYS B C 1
ATOM 11356 O O . CYS B 2 724 ? 118.902 117.938 134.494 1.00 41.89 750 CYS B O 1
ATOM 11359 N N . ILE B 2 725 ? 117.282 116.562 135.195 1.00 39.21 751 ILE B N 1
ATOM 11360 C CA . ILE B 2 725 ? 116.359 117.044 134.176 1.00 39.21 751 ILE B CA 1
ATOM 11361 C C . ILE B 2 725 ? 115.620 118.276 134.672 1.00 39.21 751 ILE B C 1
ATOM 11362 O O . ILE B 2 725 ? 115.078 119.052 133.882 1.00 39.21 751 ILE B O 1
ATOM 11367 N N . ILE B 2 726 ? 115.587 118.483 135.981 1.00 34.65 752 ILE B N 1
ATOM 11368 C CA . ILE B 2 726 ? 114.877 119.629 136.527 1.00 34.65 752 ILE B CA 1
ATOM 11369 C C . ILE B 2 726 ? 115.826 120.790 136.764 1.00 34.65 752 ILE B C 1
ATOM 11370 O O . ILE B 2 726 ? 115.550 121.924 136.371 1.00 34.65 752 ILE B O 1
ATOM 11375 N N . PHE B 2 727 ? 116.960 120.530 137.393 1.00 31.33 753 PHE B N 1
ATOM 11376 C CA . PHE B 2 727 ? 117.875 121.579 137.803 1.00 31.33 753 PHE B CA 1
ATOM 11377 C C . PHE B 2 727 ? 119.130 121.657 136.958 1.00 31.33 753 PHE B C 1
ATOM 11378 O O . PHE B 2 727 ? 120.017 122.437 137.287 1.00 31.33 753 PHE B O 1
ATOM 11386 N N . GLY B 2 728 ? 119.246 120.873 135.903 1.00 31.61 754 GLY B N 1
ATOM 11387 C CA . GLY B 2 728 ? 120.435 120.910 135.076 1.00 31.61 754 GLY B CA 1
ATOM 11388 C C . GLY B 2 728 ? 121.651 120.301 135.750 1.00 31.61 754 GLY B C 1
ATOM 11389 O O . GLY B 2 728 ? 121.601 119.808 136.868 1.00 31.61 754 GLY B O 1
ATOM 11390 N N . ASN B 2 729 ? 122.770 120.342 135.036 1.00 34.40 755 ASN B N 1
ATOM 11391 C CA . ASN B 2 729 ? 124.018 119.785 135.548 1.00 34.40 755 ASN B CA 1
ATOM 11392 C C . ASN B 2 729 ? 125.183 120.451 134.820 1.00 34.40 755 ASN B C 1
ATOM 11393 O O . ASN B 2 729 ? 125.018 121.516 134.217 1.00 34.40 755 ASN B O 1
ATOM 11398 N N . GLU B 2 730 ? 126.363 119.838 134.896 1.00 38.94 756 GLU B N 1
ATOM 11399 C CA . GLU B 2 730 ? 127.540 120.349 134.204 1.00 38.94 756 GLU B CA 1
ATOM 11400 C C . GLU B 2 730 ? 127.306 120.580 132.726 1.00 38.94 756 GLU B C 1
ATOM 11401 O O . GLU B 2 730 ? 128.054 121.341 132.108 1.00 38.94 756 GLU B O 1
ATOM 11407 N N . HIS B 2 731 ? 126.307 119.932 132.140 1.00 35.23 757 HIS B N 1
ATOM 11408 C CA . HIS B 2 731 ? 126.168 119.900 130.700 1.00 35.23 757 HIS B CA 1
ATOM 11409 C C . HIS B 2 731 ? 124.923 120.591 130.172 1.00 35.23 757 HIS B C 1
ATOM 11410 O O . HIS B 2 731 ? 124.883 120.910 128.986 1.00 35.23 757 HIS B O 1
ATOM 11417 N N . GLU B 2 732 ? 123.915 120.828 131.000 1.00 35.41 758 GLU B N 1
ATOM 11418 C CA . GLU B 2 732 ? 122.681 121.442 130.540 1.00 35.41 758 GLU B CA 1
ATOM 11419 C C . GLU B 2 732 ? 122.172 122.413 131.586 1.00 35.41 758 GLU B C 1
ATOM 11420 O O . GLU B 2 732 ? 122.172 122.115 132.776 1.00 35.41 758 GLU B O 1
ATOM 11426 N N . SER B 2 733 ? 121.715 123.570 131.126 1.00 31.83 759 SER B N 1
ATOM 11427 C CA . SER B 2 733 ? 121.180 124.574 132.022 1.00 31.83 759 SER B CA 1
ATOM 11428 C C . SER B 2 733 ? 119.844 124.127 132.588 1.00 31.83 759 SER B C 1
ATOM 11429 O O . SER B 2 733 ? 119.126 123.328 131.994 1.00 31.83 759 SER B O 1
ATOM 11432 N N . SER B 2 734 ? 119.500 124.689 133.736 1.00 29.61 760 SER B N 1
ATOM 11433 C CA . SER B 2 734 ? 118.340 124.237 134.482 1.00 29.61 760 SER B CA 1
ATOM 11434 C C . SER B 2 734 ? 117.037 124.646 133.815 1.00 29.61 760 SER B C 1
ATOM 11435 O O . SER B 2 734 ? 116.970 125.616 133.066 1.00 29.61 760 SER B O 1
ATOM 11438 N N . LYS B 2 735 ? 115.991 123.892 134.113 1.00 32.49 761 LYS B N 1
ATOM 11439 C CA . LYS B 2 735 ? 114.651 124.177 133.635 1.00 32.49 761 LYS B CA 1
ATOM 11440 C C . LYS B 2 735 ? 113.828 124.965 134.636 1.00 32.49 761 LYS B C 1
ATOM 11441 O O . LYS B 2 735 ? 112.664 125.253 134.365 1.00 32.49 761 LYS B O 1
ATOM 11447 N N . ILE B 2 736 ? 114.396 125.319 135.778 1.00 30.10 762 ILE B N 1
ATOM 11448 C CA . ILE B 2 736 ? 113.687 126.043 136.821 1.00 30.10 762 ILE B CA 1
ATOM 11449 C C . ILE B 2 736 ? 114.619 127.112 137.357 1.00 30.10 762 ILE B C 1
ATOM 11450 O O . ILE B 2 736 ? 115.810 126.856 137.552 1.00 30.10 762 ILE B O 1
ATOM 11455 N N . ARG B 2 737 ? 114.092 128.316 137.566 1.00 29.32 763 ARG B N 1
ATOM 11456 C CA . ARG B 2 737 ? 114.898 129.471 137.944 1.00 29.32 763 ARG B CA 1
ATOM 11457 C C . ARG B 2 737 ? 114.288 130.179 139.138 1.00 29.32 763 ARG B C 1
ATOM 11458 O O . ARG B 2 737 ? 113.128 130.577 139.093 1.00 29.32 763 ARG B O 1
ATOM 11466 N N . PHE B 2 738 ? 115.075 130.375 140.182 1.00 29.50 764 PHE B N 1
ATOM 11467 C CA . PHE B 2 738 ? 114.589 130.877 141.453 1.00 29.50 764 PHE B CA 1
ATOM 11468 C C . PHE B 2 738 ? 114.993 132.326 141.651 1.00 29.50 764 PHE B C 1
ATOM 11469 O O . PHE B 2 738 ? 116.073 132.743 141.239 1.00 29.50 764 PHE B O 1
ATOM 11477 N N . GLU B 2 739 ? 114.128 133.088 142.307 1.00 35.02 765 GLU B N 1
ATOM 11478 C CA . GLU B 2 739 ? 114.435 134.452 142.685 1.00 35.02 765 GLU B CA 1
ATOM 11479 C C . GLU B 2 739 ? 114.471 134.551 144.200 1.00 35.02 765 GLU B C 1
ATOM 11480 O O . GLU B 2 739 ? 114.180 133.592 144.910 1.00 35.02 765 GLU B O 1
ATOM 11486 N N . ASP B 2 740 ? 114.843 135.721 144.699 1.00 37.16 766 ASP B N 1
ATOM 11487 C CA . ASP B 2 740 ? 114.997 135.890 146.134 1.00 37.16 766 ASP B CA 1
ATOM 11488 C C . ASP B 2 740 ? 113.658 135.782 146.844 1.00 37.16 766 ASP B C 1
ATOM 11489 O O . ASP B 2 740 ? 112.599 136.004 146.260 1.00 37.16 766 ASP B O 1
ATOM 11494 N N . LEU B 2 741 ? 113.715 135.420 148.116 1.00 36.98 767 LEU B N 1
ATOM 11495 C CA . LEU B 2 741 ? 112.567 135.525 149.003 1.00 36.98 767 LEU B CA 1
ATOM 11496 C C . LEU B 2 741 ? 112.737 136.810 149.795 1.00 36.98 767 LEU B C 1
ATOM 11497 O O . LEU B 2 741 ? 113.645 136.920 150.618 1.00 36.98 767 LEU B O 1
ATOM 11502 N N . GLU B 2 742 ? 111.888 137.787 149.532 1.00 41.32 768 GLU B N 1
ATOM 11503 C CA . GLU B 2 742 ? 112.068 139.126 150.061 1.00 41.32 768 GLU B CA 1
ATOM 11504 C C . GLU B 2 742 ? 111.084 139.383 151.185 1.00 41.32 768 GLU B C 1
ATOM 11505 O O . GLU B 2 742 ? 109.896 139.099 151.051 1.00 41.32 768 GLU B O 1
ATOM 11511 N N . LEU B 2 743 ? 111.583 139.920 152.292 1.00 39.22 769 LEU B N 1
ATOM 11512 C CA . LEU B 2 743 ? 110.718 140.251 153.411 1.00 39.22 769 LEU B CA 1
ATOM 11513 C C . LEU B 2 743 ? 109.723 141.322 152.994 1.00 39.22 769 LEU B C 1
ATOM 11514 O O . LEU B 2 743 ? 110.090 142.325 152.382 1.00 39.22 769 LEU B O 1
ATOM 11519 N N . ILE B 2 744 ? 108.450 141.096 153.308 1.00 41.46 770 ILE B N 1
ATOM 11520 C CA . ILE B 2 744 ? 107.398 142.026 152.912 1.00 41.46 770 ILE B CA 1
ATOM 11521 C C . ILE B 2 744 ? 106.617 142.596 154.080 1.00 41.46 770 ILE B C 1
ATOM 11522 O O . ILE B 2 744 ? 105.979 143.648 153.928 1.00 41.46 770 ILE B O 1
ATOM 11527 N N . ASN B 2 745 ? 106.594 141.972 155.253 1.00 44.84 771 ASN B N 1
ATOM 11528 C CA . ASN B 2 745 ? 105.929 142.553 156.409 1.00 44.84 771 ASN B CA 1
ATOM 11529 C C . ASN B 2 745 ? 106.936 143.097 157.412 1.00 44.84 771 ASN B C 1
ATOM 11530 O O . ASN B 2 745 ? 106.685 143.098 158.616 1.00 44.84 771 ASN B O 1
ATOM 11535 N N . GLY B 2 746 ? 108.070 143.583 156.919 1.00 48.46 772 GLY B N 1
ATOM 11536 C CA . GLY B 2 746 ? 109.121 144.046 157.804 1.00 48.46 772 GLY B CA 1
ATOM 11537 C C . GLY B 2 746 ? 108.755 145.280 158.597 1.00 48.46 772 GLY B C 1
ATOM 11538 O O . GLY B 2 746 ? 109.138 145.405 159.761 1.00 48.46 772 GLY B O 1
ATOM 11539 N N . ASN B 2 747 ? 108.017 146.208 157.988 1.00 55.25 773 ASN B N 1
ATOM 11540 C CA . ASN B 2 747 ? 107.645 147.441 158.668 1.00 55.25 773 ASN B CA 1
ATOM 11541 C C . ASN B 2 747 ? 106.712 147.200 159.846 1.00 55.25 773 ASN B C 1
ATOM 11542 O O . ASN B 2 747 ? 106.541 148.099 160.673 1.00 55.25 773 ASN B O 1
ATOM 11547 N N . GLU B 2 748 ? 106.096 146.020 159.933 1.00 53.14 774 GLU B N 1
ATOM 11548 C CA . GLU B 2 748 ? 105.152 145.751 161.012 1.00 53.14 774 GLU B CA 1
ATOM 11549 C C . GLU B 2 748 ? 105.864 145.537 162.338 1.00 53.14 774 GLU B C 1
ATOM 11550 O O . GLU B 2 748 ? 105.223 145.528 163.392 1.00 53.14 774 GLU B O 1
ATOM 11556 N N . PHE B 2 749 ? 107.175 145.341 162.311 1.00 51.44 775 PHE B N 1
ATOM 11557 C CA . PHE B 2 749 ? 107.925 145.108 163.535 1.00 51.44 775 PHE B CA 1
ATOM 11558 C C . PHE B 2 749 ? 108.553 146.409 164.011 1.00 51.44 775 PHE B C 1
ATOM 11559 O O . PHE B 2 749 ? 109.140 147.149 163.219 1.00 51.44 775 PHE B O 1
ATOM 11567 N N . GLU B 2 750 ? 108.423 146.693 165.305 1.00 61.58 776 GLU B N 1
ATOM 11568 C CA . GLU B 2 750 ? 109.055 147.881 165.863 1.00 61.58 776 GLU B CA 1
ATOM 11569 C C . GLU B 2 750 ? 110.525 147.662 166.153 1.00 61.58 776 GLU B C 1
ATOM 11570 O O . GLU B 2 750 ? 111.287 148.631 166.189 1.00 61.58 776 GLU B O 1
ATOM 11576 N N . LYS B 2 751 ? 110.932 146.416 166.375 1.00 54.29 777 LYS B N 1
ATOM 11577 C CA . LYS B 2 751 ? 112.339 146.069 166.537 1.00 54.29 777 LYS B CA 1
ATOM 11578 C C . LYS B 2 751 ? 112.575 144.855 165.648 1.00 54.29 777 LYS B C 1
ATOM 11579 O O . LYS B 2 751 ? 112.350 143.721 166.073 1.00 54.29 777 LYS B O 1
ATOM 11585 N N . LEU B 2 752 ? 113.030 145.106 164.424 1.00 46.77 778 LEU B N 1
ATOM 11586 C CA . LEU B 2 752 ? 113.043 144.058 163.415 1.00 46.77 778 LEU B CA 1
ATOM 11587 C C . LEU B 2 752 ? 113.986 142.930 163.789 1.00 46.77 778 LEU B C 1
ATOM 11588 O O . LEU B 2 752 ? 113.628 141.756 163.675 1.00 46.77 778 LEU B O 1
ATOM 11593 N N . GLU B 2 753 ? 115.184 143.258 164.245 1.00 46.57 779 GLU B N 1
ATOM 11594 C CA . GLU B 2 753 ? 116.144 142.244 164.647 1.00 46.57 779 GLU B CA 1
ATOM 11595 C C . GLU B 2 753 ? 116.140 142.054 166.158 1.00 46.57 779 GLU B C 1
ATOM 11596 O O . GLU B 2 753 ? 115.723 142.924 166.921 1.00 46.57 779 GLU B O 1
ATOM 11602 N N . LYS B 2 754 ? 116.630 140.894 166.580 1.00 44.31 780 LYS B N 1
ATOM 11603 C CA . LYS B 2 754 ? 116.630 140.496 167.977 1.00 44.31 780 LYS B CA 1
ATOM 11604 C C . LYS B 2 754 ? 118.000 139.944 168.320 1.00 44.31 780 LYS B C 1
ATOM 11605 O O . LYS B 2 754 ? 118.573 139.177 167.555 1.00 44.31 780 LYS B O 1
ATOM 11611 N N . HIS B 2 755 ? 118.528 140.334 169.469 1.00 44.28 781 HIS B N 1
ATOM 11612 C CA . HIS B 2 755 ? 119.853 139.902 169.891 1.00 44.28 781 HIS B CA 1
ATOM 11613 C C . HIS B 2 755 ? 119.727 138.707 170.825 1.00 44.28 781 HIS B C 1
ATOM 11614 O O . HIS B 2 755 ? 119.189 138.837 171.927 1.00 44.28 781 HIS B O 1
ATOM 11621 N N . ILE B 2 756 ? 120.229 137.553 170.397 1.00 40.43 782 ILE B N 1
ATOM 11622 C CA . ILE B 2 756 ? 120.138 136.324 171.177 1.00 40.43 782 ILE B CA 1
ATOM 11623 C C . ILE B 2 756 ? 121.539 135.871 171.554 1.00 40.43 782 ILE B C 1
ATOM 11624 O O . ILE B 2 756 ? 122.447 135.890 170.721 1.00 40.43 782 ILE B O 1
ATOM 11629 N N . ASP B 2 757 ? 121.709 135.450 172.800 1.00 43.92 783 ASP B N 1
ATOM 11630 C CA . ASP B 2 757 ? 122.994 135.005 173.313 1.00 43.92 783 ASP B CA 1
ATOM 11631 C C . ASP B 2 757 ? 123.075 133.485 173.355 1.00 43.92 783 ASP B C 1
ATOM 11632 O O . ASP B 2 757 ? 122.068 132.792 173.497 1.00 43.92 783 ASP B O 1
ATOM 11637 N N . HIS B 2 758 ? 124.292 132.971 173.237 1.00 38.96 784 HIS B N 1
ATOM 11638 C CA . HIS B 2 758 ? 124.564 131.547 173.296 1.00 38.96 784 HIS B CA 1
ATOM 11639 C C . HIS B 2 758 ? 125.897 131.336 173.985 1.00 38.96 784 HIS B C 1
ATOM 11640 O O . HIS B 2 758 ? 126.791 132.177 173.901 1.00 38.96 784 HIS B O 1
ATOM 11647 N N . VAL B 2 759 ? 126.034 130.184 174.636 1.00 39.86 785 VAL B N 1
ATOM 11648 C CA . VAL B 2 759 ? 127.260 129.825 175.333 1.00 39.86 785 VAL B CA 1
ATOM 11649 C C . VAL B 2 759 ? 127.291 128.312 175.433 1.00 39.86 785 VAL B C 1
ATOM 11650 O O . VAL B 2 759 ? 126.252 127.672 175.561 1.00 39.86 785 VAL B O 1
ATOM 11654 N N . ALA B 2 760 ? 128.478 127.734 175.327 1.00 40.24 786 ALA B N 1
ATOM 11655 C CA . ALA B 2 760 ? 128.634 126.295 175.457 1.00 40.24 786 ALA B CA 1
ATOM 11656 C C . ALA B 2 760 ? 129.016 125.956 176.885 1.00 40.24 786 ALA B C 1
ATOM 11657 O O . ALA B 2 760 ? 129.778 126.686 177.519 1.00 40.24 786 ALA B O 1
ATOM 11659 N N . ILE B 2 761 ? 128.463 124.865 177.400 1.00 46.55 787 ILE B N 1
ATOM 11660 C CA . ILE B 2 761 ? 128.662 124.468 178.788 1.00 46.55 787 ILE B CA 1
ATOM 11661 C C . ILE B 2 761 ? 129.618 123.289 178.846 1.00 46.55 787 ILE B C 1
ATOM 11662 O O . ILE B 2 761 ? 129.419 122.283 178.163 1.00 46.55 787 ILE B O 1
ATOM 11667 N N . ASP B 2 762 ? 130.656 123.418 179.664 1.00 54.61 788 ASP B N 1
ATOM 11668 C CA . ASP B 2 762 ? 131.597 122.333 179.884 1.00 54.61 788 ASP B CA 1
ATOM 11669 C C . ASP B 2 762 ? 130.916 121.199 180.636 1.00 54.61 788 ASP B C 1
ATOM 11670 O O . ASP B 2 762 ? 130.305 121.418 181.681 1.00 54.61 788 ASP B O 1
ATOM 11675 N N . ARG B 2 763 ? 131.030 119.979 180.105 1.00 54.07 789 ARG B N 1
ATOM 11676 C CA . ARG B 2 763 ? 130.336 118.842 180.705 1.00 54.07 789 ARG B CA 1
ATOM 11677 C C . ARG B 2 763 ? 130.821 118.551 182.116 1.00 54.07 789 ARG B C 1
ATOM 11678 O O . ARG B 2 763 ? 130.034 118.105 182.956 1.00 54.07 789 ARG B O 1
ATOM 11686 N N . PHE B 2 764 ? 132.102 118.770 182.397 1.00 59.72 790 PHE B N 1
ATOM 11687 C CA . PHE B 2 764 ? 132.608 118.452 183.725 1.00 59.72 790 PHE B CA 1
ATOM 11688 C C . PHE B 2 764 ? 132.322 119.575 184.710 1.00 59.72 790 PHE B C 1
ATOM 11689 O O . PHE B 2 764 ? 131.613 119.381 185.700 1.00 59.72 790 PHE B O 1
ATOM 11697 N N . THR B 2 765 ? 132.874 120.758 184.456 1.00 56.55 791 THR B N 1
ATOM 11698 C CA . THR B 2 765 ? 132.762 121.834 185.429 1.00 56.55 791 THR B CA 1
ATOM 11699 C C . THR B 2 765 ? 131.361 122.406 185.471 1.00 56.55 791 THR B C 1
ATOM 11700 O O . THR B 2 765 ? 130.989 123.047 186.455 1.00 56.55 791 THR B O 1
ATOM 11704 N N . GLY B 2 766 ? 130.577 122.196 184.426 1.00 54.46 792 GLY B N 1
ATOM 11705 C CA . GLY B 2 766 ? 129.233 122.708 184.395 1.00 54.46 792 GLY B CA 1
ATOM 11706 C C . GLY B 2 766 ? 129.128 124.192 184.170 1.00 54.46 792 GLY B C 1
ATOM 11707 O O . GLY B 2 766 ? 128.011 124.704 184.064 1.00 54.46 792 GLY B O 1
ATOM 11708 N N . GLY B 2 767 ? 130.245 124.899 184.101 1.00 49.79 793 GLY B N 1
ATOM 11709 C CA . GLY B 2 767 ? 130.241 126.313 183.825 1.00 49.79 793 GLY B CA 1
ATOM 11710 C C . GLY B 2 767 ? 130.725 126.602 182.422 1.00 49.79 793 GLY B C 1
ATOM 11711 O O . GLY B 2 767 ? 131.268 125.753 181.733 1.00 49.79 793 GLY B O 1
ATOM 11712 N N . ALA B 2 768 ? 130.540 127.848 182.024 1.00 43.33 794 ALA B N 1
ATOM 11713 C CA . ALA B 2 768 ? 130.774 128.246 180.649 1.00 43.33 794 ALA B CA 1
ATOM 11714 C C . ALA B 2 768 ? 132.180 127.893 180.185 1.00 43.33 794 ALA B C 1
ATOM 11715 O O . ALA B 2 768 ? 133.171 128.237 180.830 1.00 43.33 794 ALA B O 1
ATOM 11717 N N . LEU B 2 769 ? 132.257 127.212 179.045 1.00 45.31 795 LEU B N 1
ATOM 11718 C CA . LEU B 2 769 ? 133.537 126.880 178.440 1.00 45.31 795 LEU B CA 1
ATOM 11719 C C . LEU B 2 769 ? 134.257 128.145 177.987 1.00 45.31 795 LEU B C 1
ATOM 11720 O O . LEU B 2 769 ? 133.634 129.139 177.620 1.00 45.31 795 LEU B O 1
ATOM 11725 N N . ASP B 2 770 ? 135.589 128.083 177.971 1.00 47.46 796 ASP B N 1
ATOM 11726 C CA . ASP B 2 770 ? 136.410 129.292 177.972 1.00 47.46 796 ASP B CA 1
ATOM 11727 C C . ASP B 2 770 ? 136.093 130.225 176.813 1.00 47.46 796 ASP B C 1
ATOM 11728 O O . ASP B 2 770 ? 135.890 131.419 177.017 1.00 47.46 796 ASP B O 1
ATOM 11733 N N . LYS B 2 771 ? 136.094 129.734 175.592 1.00 41.05 797 LYS B N 1
ATOM 11734 C CA . LYS B 2 771 ? 136.006 130.654 174.468 1.00 41.05 797 LYS B CA 1
ATOM 11735 C C . LYS B 2 771 ? 134.690 130.533 173.717 1.00 41.05 797 LYS B C 1
ATOM 11736 O O . LYS B 2 771 ? 134.617 130.873 172.541 1.00 41.05 797 LYS B O 1
ATOM 11742 N N . ALA B 2 772 ? 133.636 130.076 174.379 1.00 39.00 798 ALA B N 1
ATOM 11743 C CA . ALA B 2 772 ? 132.428 129.750 173.640 1.00 39.00 798 ALA B CA 1
ATOM 11744 C C . ALA B 2 772 ? 131.248 130.599 174.071 1.00 39.00 798 ALA B C 1
ATOM 11745 O O . ALA B 2 772 ? 130.199 130.070 174.426 1.00 39.00 798 ALA B O 1
ATOM 11747 N N . LYS B 2 773 ? 131.420 131.910 174.087 1.00 41.12 799 LYS B N 1
ATOM 11748 C CA . LYS B 2 773 ? 130.317 132.839 174.234 1.00 41.12 799 LYS B CA 1
ATOM 11749 C C . LYS B 2 773 ? 130.121 133.542 172.902 1.00 41.12 799 LYS B C 1
ATOM 11750 O O . LYS B 2 773 ? 131.091 133.989 172.292 1.00 41.12 799 LYS B O 1
ATOM 11756 N N . PHE B 2 774 ? 128.881 133.619 172.434 1.00 37.15 800 PHE B N 1
ATOM 11757 C CA . PHE B 2 774 ? 128.621 134.245 171.147 1.00 37.15 800 PHE B CA 1
ATOM 11758 C C . PHE B 2 774 ? 127.160 134.649 171.090 1.00 37.15 800 PHE B C 1
ATOM 11759 O O . PHE B 2 774 ? 126.409 134.473 172.048 1.00 37.15 800 PHE B O 1
ATOM 11767 N N . ASP B 2 775 ? 126.761 135.208 169.959 1.00 43.96 801 ASP B N 1
ATOM 11768 C CA . ASP B 2 775 ? 125.432 135.781 169.863 1.00 43.96 801 ASP B CA 1
ATOM 11769 C C . ASP B 2 775 ? 125.062 135.921 168.403 1.00 43.96 801 ASP B C 1
ATOM 11770 O O . ASP B 2 775 ? 125.916 135.887 167.518 1.00 43.96 801 ASP B O 1
ATOM 11775 N N . THR B 2 776 ? 123.771 136.088 168.169 1.00 41.34 802 THR B N 1
ATOM 11776 C CA . THR B 2 776 ? 123.229 136.200 166.832 1.00 41.34 802 THR B CA 1
ATOM 11777 C C . THR B 2 776 ? 122.207 137.324 166.791 1.00 41.34 802 THR B C 1
ATOM 11778 O O . THR B 2 776 ? 121.667 137.748 167.815 1.00 41.34 802 THR B O 1
ATOM 11782 N N . TYR B 2 777 ? 121.944 137.791 165.586 1.00 41.61 803 TYR B N 1
ATOM 11783 C CA . TYR B 2 777 ? 121.042 138.901 165.332 1.00 41.61 803 TYR B CA 1
ATOM 11784 C C . TYR B 2 777 ? 119.980 138.512 164.313 1.00 41.61 803 TYR B C 1
ATOM 11785 O O . TYR B 2 777 ? 119.924 139.104 163.232 1.00 41.61 803 TYR B O 1
ATOM 11794 N N . PRO B 2 778 ? 119.122 137.546 164.603 1.00 38.75 804 PRO B N 1
ATOM 11795 C CA . PRO B 2 778 ? 118.144 137.120 163.609 1.00 38.75 804 PRO B CA 1
ATOM 11796 C C . PRO B 2 778 ? 116.971 138.080 163.520 1.00 38.75 804 PRO B C 1
ATOM 11797 O O . PRO B 2 778 ? 116.690 138.853 164.434 1.00 38.75 804 PRO B O 1
ATOM 11801 N N . LEU B 2 779 ? 116.297 138.030 162.379 1.00 38.20 805 LEU B N 1
ATOM 11802 C CA . LEU B 2 779 ? 115.045 138.747 162.229 1.00 38.20 805 LEU B CA 1
ATOM 11803 C C . LEU B 2 779 ? 114.026 138.192 163.211 1.00 38.20 805 LEU B C 1
ATOM 11804 O O . LEU B 2 779 ? 113.799 136.985 163.270 1.00 38.20 805 LEU B O 1
ATOM 11809 N N . ALA B 2 780 ? 113.420 139.077 163.995 1.00 42.44 806 ALA B N 1
ATOM 11810 C CA . ALA B 2 780 ? 112.646 138.669 165.168 1.00 42.44 806 ALA B CA 1
ATOM 11811 C C . ALA B 2 780 ? 111.277 138.155 164.747 1.00 42.44 806 ALA B C 1
ATOM 11812 O O . ALA B 2 780 ? 110.269 138.856 164.803 1.00 42.44 806 ALA B O 1
ATOM 11814 N N . GLY B 2 781 ? 111.235 136.892 164.334 1.00 41.29 807 GLY B N 1
ATOM 11815 C CA . GLY B 2 781 ? 109.983 136.223 164.044 1.00 41.29 807 GLY B CA 1
ATOM 11816 C C . GLY B 2 781 ? 109.548 135.411 165.248 1.00 41.29 807 GLY B C 1
ATOM 11817 O O . GLY B 2 781 ? 110.375 134.820 165.939 1.00 41.29 807 GLY B O 1
ATOM 11818 N N . SER B 2 782 ? 108.249 135.398 165.493 1.00 45.82 808 SER B N 1
ATOM 11819 C CA . SER B 2 782 ? 107.655 134.667 166.597 1.00 45.82 808 SER B CA 1
ATOM 11820 C C . SER B 2 782 ? 106.423 133.913 166.126 1.00 45.82 808 SER B C 1
ATOM 11821 O O . SER B 2 782 ? 105.913 134.164 165.031 1.00 45.82 808 SER B O 1
ATOM 11824 N N . PRO B 2 783 ? 105.943 132.949 166.906 1.00 45.14 809 PRO B N 1
ATOM 11825 C CA . PRO B 2 783 ? 104.756 132.195 166.483 1.00 45.14 809 PRO B CA 1
ATOM 11826 C C . PRO B 2 783 ? 103.513 133.041 166.304 1.00 45.14 809 PRO B C 1
ATOM 11827 O O . PRO B 2 783 ? 102.645 132.680 165.505 1.00 45.14 809 PRO B O 1
ATOM 11831 N N . LYS B 2 784 ? 103.386 134.153 167.016 1.00 49.14 810 LYS B N 1
ATOM 11832 C CA . LYS B 2 784 ? 102.198 134.981 166.879 1.00 49.14 810 LYS B CA 1
ATOM 11833 C C . LYS B 2 784 ? 102.397 136.180 165.969 1.00 49.14 810 LYS B C 1
ATOM 11834 O O . LYS B 2 784 ? 101.415 136.840 165.625 1.00 49.14 810 LYS B O 1
ATOM 11840 N N . LYS B 2 785 ? 103.630 136.499 165.597 1.00 46.45 811 LYS B N 1
ATOM 11841 C CA . LYS B 2 785 ? 103.926 137.599 164.683 1.00 46.45 811 LYS B CA 1
ATOM 11842 C C . LYS B 2 785 ? 104.977 137.136 163.688 1.00 46.45 811 LYS B C 1
ATOM 11843 O O . LYS B 2 785 ? 106.123 137.594 163.710 1.00 46.45 811 LYS B O 1
ATOM 11849 N N . PRO B 2 786 ? 104.612 136.235 162.789 1.00 43.10 812 PRO B N 1
ATOM 11850 C CA . PRO B 2 786 ? 105.615 135.592 161.944 1.00 43.10 812 PRO B CA 1
ATOM 11851 C C . PRO B 2 786 ? 106.076 136.496 160.823 1.00 43.10 812 PRO B C 1
ATOM 11852 O O . PRO B 2 786 ? 105.359 137.396 160.386 1.00 43.10 812 PRO B O 1
ATOM 11856 N N . LEU B 2 787 ? 107.290 136.241 160.354 1.00 39.75 813 LEU B N 1
ATOM 11857 C CA . LEU B 2 787 ? 107.813 136.960 159.208 1.00 39.75 813 LEU B CA 1
ATOM 11858 C C . LEU B 2 787 ? 107.248 136.383 157.923 1.00 39.75 813 LEU B C 1
ATOM 11859 O O . LEU B 2 787 ? 107.000 135.184 157.814 1.00 39.75 813 LEU B O 1
ATOM 11864 N N . LYS B 2 788 ? 107.070 137.246 156.935 1.00 40.42 814 LYS B N 1
ATOM 11865 C CA . LYS B 2 788 ? 106.475 136.868 155.665 1.00 40.42 814 LYS B CA 1
ATOM 11866 C C . LYS B 2 788 ? 107.439 137.170 154.537 1.00 40.42 814 LYS B C 1
ATOM 11867 O O . LYS B 2 788 ? 107.733 138.333 154.269 1.00 40.42 814 LYS B O 1
ATOM 11873 N N . LEU B 2 789 ? 107.923 136.131 153.872 1.00 38.12 815 LEU B N 1
ATOM 11874 C CA . LEU B 2 789 ? 108.859 136.295 152.770 1.00 38.12 815 LEU B CA 1
ATOM 11875 C C . LEU B 2 789 ? 108.181 135.864 151.484 1.00 38.12 815 LEU B C 1
ATOM 11876 O O . LEU B 2 789 ? 107.780 134.710 151.356 1.00 38.12 815 LEU B O 1
ATOM 11881 N N . LYS B 2 790 ? 108.070 136.775 150.533 1.00 42.21 816 LYS B N 1
ATOM 11882 C CA . LYS B 2 790 ? 107.458 136.494 149.243 1.00 42.21 816 LYS B CA 1
ATOM 11883 C C . LYS B 2 790 ? 108.539 136.222 148.209 1.00 42.21 816 LYS B C 1
ATOM 11884 O O . LYS B 2 790 ? 109.477 137.009 148.077 1.00 42.21 816 LYS B O 1
ATOM 11890 N N . GLY B 2 791 ? 108.403 135.122 147.474 1.00 40.48 817 GLY B N 1
ATOM 11891 C CA . GLY B 2 791 ? 109.341 134.820 146.410 1.00 40.48 817 GLY B CA 1
ATOM 11892 C C . GLY B 2 791 ? 108.682 134.036 145.298 1.00 40.48 817 GLY B C 1
ATOM 11893 O O . GLY B 2 791 ? 107.600 133.485 145.467 1.00 40.48 817 GLY B O 1
ATOM 11894 N N . ARG B 2 792 ? 109.357 133.975 144.158 1.00 38.57 818 ARG B N 1
ATOM 11895 C CA . ARG B 2 792 ? 108.808 133.310 142.991 1.00 38.57 818 ARG B CA 1
ATOM 11896 C C . ARG B 2 792 ? 109.884 132.489 142.310 1.00 38.57 818 ARG B C 1
ATOM 11897 O O . ARG B 2 792 ? 111.073 132.766 142.436 1.00 38.57 818 ARG B O 1
ATOM 11905 N N . PHE B 2 793 ? 109.451 131.472 141.576 1.00 33.43 819 PHE B N 1
ATOM 11906 C CA . PHE B 2 793 ? 110.333 130.787 140.651 1.00 33.43 819 PHE B CA 1
ATOM 11907 C C . PHE B 2 793 ? 109.617 130.553 139.329 1.00 33.43 819 PHE B C 1
ATOM 11908 O O . PHE B 2 793 ? 108.393 130.566 139.247 1.00 33.43 819 PHE B O 1
ATOM 11916 N N . TRP B 2 794 ? 110.408 130.367 138.285 1.00 32.52 820 TRP B N 1
ATOM 11917 C CA . TRP B 2 794 ? 109.916 130.166 136.935 1.00 32.52 820 TRP B CA 1
ATOM 11918 C C . TRP B 2 794 ? 110.210 128.750 136.474 1.00 32.52 820 TRP B C 1
ATOM 11919 O O . TRP B 2 794 ? 111.310 128.239 136.675 1.00 32.52 820 TRP B O 1
ATOM 11930 N N . ILE B 2 795 ? 109.219 128.130 135.847 1.00 36.37 821 ILE B N 1
ATOM 11931 C CA . ILE B 2 795 ? 109.321 126.781 135.310 1.00 36.37 821 ILE B CA 1
ATOM 11932 C C . ILE B 2 795 ? 109.238 126.850 133.794 1.00 36.37 821 ILE B C 1
ATOM 11933 O O . ILE B 2 795 ? 108.322 127.468 133.244 1.00 36.37 821 ILE B O 1
ATOM 11938 N N . LYS B 2 796 ? 110.197 126.225 133.123 1.00 36.96 822 LYS B N 1
ATOM 11939 C CA . LYS B 2 796 ? 110.240 126.260 131.672 1.00 36.96 822 LYS B CA 1
ATOM 11940 C C . LYS B 2 796 ? 109.220 125.312 131.070 1.00 36.96 822 LYS B C 1
ATOM 11941 O O . LYS B 2 796 ? 109.002 124.209 131.571 1.00 36.96 822 LYS B O 1
ATOM 11947 N N . LYS B 2 797 ? 108.611 125.745 129.973 1.00 38.70 823 LYS B N 1
ATOM 11948 C CA . LYS B 2 797 ? 107.664 124.907 129.255 1.00 38.70 823 LYS B CA 1
ATOM 11949 C C . LYS B 2 797 ? 108.309 123.591 128.857 1.00 38.70 823 LYS B C 1
ATOM 11950 O O . LYS B 2 797 ? 109.452 123.558 128.400 1.00 38.70 823 LYS B O 1
ATOM 11956 N N . GLY B 2 798 ? 107.573 122.505 129.037 1.00 42.84 824 GLY B N 1
ATOM 11957 C CA . GLY B 2 798 ? 108.070 121.208 128.651 1.00 42.84 824 GLY B CA 1
ATOM 11958 C C . GLY B 2 798 ? 108.076 120.235 129.803 1.00 42.84 824 GLY B C 1
ATOM 11959 O O . GLY B 2 798 ? 108.142 119.022 129.597 1.00 42.84 824 GLY B O 1
ATOM 11960 N N . PHE B 2 799 ? 108.003 120.769 131.016 1.00 43.08 825 PHE B N 1
ATOM 11961 C CA . PHE B 2 799 ? 107.997 119.959 132.223 1.00 43.08 825 PHE B CA 1
ATOM 11962 C C . PHE B 2 799 ? 107.000 118.815 132.117 1.00 43.08 825 PHE B C 1
ATOM 11963 O O . PHE B 2 799 ? 105.888 118.973 131.611 1.00 43.08 825 PHE B O 1
ATOM 11971 N N . SER B 2 800 ? 107.400 117.656 132.617 1.00 48.99 826 SER B N 1
ATOM 11972 C CA . SER B 2 800 ? 106.509 116.516 132.629 1.00 48.99 826 SER B CA 1
ATOM 11973 C C . SER B 2 800 ? 105.625 116.544 133.865 1.00 48.99 826 SER B C 1
ATOM 11974 O O . SER B 2 800 ? 105.930 117.196 134.863 1.00 48.99 826 SER B O 1
ATOM 11977 N N . GLY B 2 801 ? 104.521 115.802 133.793 1.00 49.76 827 GLY B N 1
ATOM 11978 C CA . GLY B 2 801 ? 103.570 115.795 134.889 1.00 49.76 827 GLY B CA 1
ATOM 11979 C C . GLY B 2 801 ? 104.141 115.239 136.174 1.00 49.76 827 GLY B C 1
ATOM 11980 O O . GLY B 2 801 ? 103.790 115.696 137.264 1.00 49.76 827 GLY B O 1
ATOM 11981 N N . ASP B 2 802 ? 105.045 114.267 136.073 1.00 52.55 828 ASP B N 1
ATOM 11982 C CA . ASP B 2 802 ? 105.684 113.761 137.279 1.00 52.55 828 ASP B CA 1
ATOM 11983 C C . ASP B 2 802 ? 106.772 114.704 137.771 1.00 52.55 828 ASP B C 1
ATOM 11984 O O . ASP B 2 802 ? 107.079 114.729 138.965 1.00 52.55 828 ASP B O 1
ATOM 11989 N N . HIS B 2 803 ? 107.301 115.552 136.898 1.00 48.33 829 HIS B N 1
ATOM 11990 C CA . HIS B 2 803 ? 108.248 116.559 137.361 1.00 48.33 829 HIS B CA 1
ATOM 11991 C C . HIS B 2 803 ? 107.531 117.743 137.999 1.00 48.33 829 HIS B C 1
ATOM 11992 O O . HIS B 2 803 ? 108.003 118.299 139.001 1.00 48.33 829 HIS B O 1
ATOM 11999 N N . LYS B 2 804 ? 106.377 118.131 137.456 1.00 52.43 830 LYS B N 1
ATOM 12000 C CA . LYS B 2 804 ? 105.518 119.050 138.189 1.00 52.43 830 LYS B CA 1
ATOM 12001 C C . LYS B 2 804 ? 105.175 118.478 139.549 1.00 52.43 830 LYS B C 1
ATOM 12002 O O . LYS B 2 804 ? 105.182 119.195 140.558 1.00 52.43 830 LYS B O 1
ATOM 12008 N N . LEU B 2 805 ? 104.860 117.185 139.595 1.00 48.93 831 LEU B N 1
ATOM 12009 C CA . LEU B 2 805 ? 104.548 116.571 140.872 1.00 48.93 831 LEU B CA 1
ATOM 12010 C C . LEU B 2 805 ? 105.715 116.679 141.832 1.00 48.93 831 LEU B C 1
ATOM 12011 O O . LEU B 2 805 ? 105.524 116.959 143.017 1.00 48.93 831 LEU B O 1
ATOM 12016 N N . LEU B 2 806 ? 106.931 116.461 141.345 1.00 43.65 832 LEU B N 1
ATOM 12017 C CA . LEU B 2 806 ? 108.080 116.543 142.233 1.00 43.65 832 LEU B CA 1
ATOM 12018 C C . LEU B 2 806 ? 108.239 117.947 142.789 1.00 43.65 832 LEU B C 1
ATOM 12019 O O . LEU B 2 806 ? 108.496 118.124 143.983 1.00 43.65 832 LEU B O 1
ATOM 12024 N N . ILE B 2 807 ? 108.070 118.959 141.942 1.00 44.33 833 ILE B N 1
ATOM 12025 C CA . ILE B 2 807 ? 108.245 120.338 142.398 1.00 44.33 833 ILE B CA 1
ATOM 12026 C C . ILE B 2 807 ? 107.207 120.701 143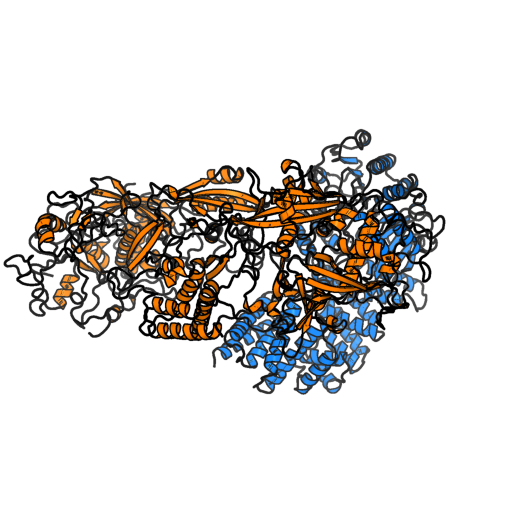.452 1.00 44.33 833 ILE B C 1
ATOM 12027 O O . ILE B 2 807 ? 107.527 121.308 144.480 1.00 44.33 833 ILE B O 1
ATOM 12032 N N . THR B 2 808 ? 105.958 120.296 143.242 1.00 48.53 834 THR B N 1
ATOM 12033 C CA . THR B 2 808 ? 104.923 120.603 144.225 1.00 48.53 834 THR B CA 1
ATOM 12034 C C . THR B 2 808 ? 105.096 119.791 145.507 1.00 48.53 834 THR B C 1
ATOM 12035 O O . THR B 2 808 ? 104.759 120.261 146.597 1.00 48.53 834 THR B O 1
ATOM 12039 N N . THR B 2 809 ? 105.615 118.570 145.405 1.00 45.38 835 THR B N 1
ATOM 12040 C CA . THR B 2 809 ? 105.881 117.791 146.609 1.00 45.38 835 THR B CA 1
ATOM 12041 C C . THR B 2 809 ? 106.999 118.417 147.431 1.00 45.38 835 THR B C 1
ATOM 12042 O O . THR B 2 809 ? 106.964 118.390 148.664 1.00 45.38 835 THR B O 1
ATOM 12046 N N . ALA B 2 810 ? 107.993 119.005 146.767 1.00 43.06 836 ALA B N 1
ATOM 12047 C CA . ALA B 2 810 ? 109.019 119.745 147.496 1.00 43.06 836 ALA B CA 1
ATOM 12048 C C . ALA B 2 810 ? 108.440 120.993 148.142 1.00 43.06 836 ALA B C 1
ATOM 12049 O O . ALA B 2 810 ? 108.813 121.355 149.263 1.00 43.06 836 ALA B O 1
ATOM 12051 N N . LEU B 2 811 ? 107.540 121.679 147.443 1.00 42.81 837 LEU B N 1
ATOM 12052 C CA . LEU B 2 811 ? 106.851 122.808 148.058 1.00 42.81 837 LEU B CA 1
ATOM 12053 C C . LEU B 2 811 ? 106.075 122.371 149.294 1.00 42.81 837 LEU B C 1
ATOM 12054 O O . LEU B 2 811 ? 106.014 123.099 150.289 1.00 42.81 837 LEU B O 1
ATOM 12059 N N . SER B 2 812 ? 105.493 121.174 149.259 1.00 46.81 838 SER B N 1
ATOM 12060 C CA . SER B 2 812 ? 104.775 120.672 150.424 1.00 46.81 838 SER B CA 1
ATOM 12061 C C . SER B 2 812 ? 105.729 120.353 151.561 1.00 46.81 838 SER B C 1
ATOM 12062 O O . SER B 2 812 ? 105.436 120.638 152.725 1.00 46.81 838 SER B O 1
ATOM 12065 N N . ASP B 2 813 ? 106.871 119.748 151.245 1.00 47.48 839 ASP B N 1
ATOM 12066 C CA . ASP B 2 813 ? 107.870 119.476 152.273 1.00 47.48 839 ASP B CA 1
ATOM 12067 C C . ASP B 2 813 ? 108.315 120.757 152.954 1.00 47.48 839 ASP B C 1
ATOM 12068 O O . ASP B 2 813 ? 108.493 120.791 154.173 1.00 47.48 839 ASP B O 1
ATOM 12073 N N . ILE B 2 814 ? 108.505 121.821 152.179 1.00 42.76 840 ILE B N 1
ATOM 12074 C CA . ILE B 2 814 ? 108.934 123.087 152.764 1.00 42.76 840 ILE B CA 1
ATOM 12075 C C . ILE B 2 814 ? 107.836 123.678 153.629 1.00 42.76 840 ILE B C 1
ATOM 12076 O O . ILE B 2 814 ? 108.084 124.120 154.754 1.00 42.76 840 ILE B O 1
ATOM 12081 N N . ARG B 2 815 ? 106.604 123.701 153.120 1.00 49.06 841 ARG B N 1
ATOM 12082 C CA . ARG B 2 815 ? 105.480 124.169 153.920 1.00 49.06 841 ARG B CA 1
ATOM 12083 C C . ARG B 2 815 ? 105.315 123.357 155.198 1.00 49.06 841 ARG B C 1
ATOM 12084 O O . ARG B 2 815 ? 104.802 123.871 156.196 1.00 49.06 841 ARG B O 1
ATOM 12092 N N . ASP B 2 816 ? 105.761 122.107 155.203 1.00 49.66 842 ASP B N 1
ATOM 12093 C CA . ASP B 2 816 ? 105.503 121.226 156.331 1.00 49.66 842 ASP B CA 1
ATOM 12094 C C . ASP B 2 816 ? 106.646 121.168 157.331 1.00 49.66 842 ASP B C 1
ATOM 12095 O O . ASP B 2 816 ? 106.586 120.365 158.265 1.00 49.66 842 ASP B O 1
ATOM 12100 N N . GLY B 2 817 ? 107.683 121.979 157.158 1.00 45.66 843 GLY B N 1
ATOM 12101 C CA . GLY B 2 817 ? 108.680 122.149 158.186 1.00 45.66 843 GLY B CA 1
ATOM 12102 C C . GLY B 2 817 ? 109.795 121.137 158.204 1.00 45.66 843 GLY B C 1
ATOM 12103 O O . GLY B 2 817 ? 110.402 120.939 159.258 1.00 45.66 843 GLY B O 1
ATOM 12104 N N . LEU B 2 818 ? 110.088 120.481 157.083 1.00 43.35 844 LEU B N 1
ATOM 12105 C CA . LEU B 2 818 ? 111.204 119.543 157.074 1.00 43.35 844 LEU B CA 1
ATOM 12106 C C . LEU B 2 818 ? 112.501 120.229 156.687 1.00 43.35 844 LEU B C 1
ATOM 12107 O O . LEU B 2 818 ? 113.576 119.649 156.846 1.00 43.35 844 LEU B O 1
ATOM 12112 N N . TYR B 2 819 ? 112.425 121.452 156.186 1.00 39.73 845 TYR B N 1
ATOM 12113 C CA . TYR B 2 819 ? 113.598 122.171 155.701 1.00 39.73 845 TYR B CA 1
ATOM 12114 C C . TYR B 2 819 ? 113.601 123.586 156.256 1.00 39.73 845 TYR B C 1
ATOM 12115 O O . TYR B 2 819 ? 112.914 124.468 155.714 1.00 39.73 845 TYR B O 1
ATOM 12124 N N . PRO B 2 820 ? 114.340 123.852 157.328 1.00 36.27 846 PRO B N 1
ATOM 12125 C CA . PRO B 2 820 ? 114.451 125.221 157.831 1.00 36.27 846 PRO B CA 1
ATOM 12126 C C . PRO B 2 820 ? 115.315 126.090 156.937 1.00 36.27 846 PRO B C 1
ATOM 12127 O O . PRO B 2 820 ? 116.215 125.621 156.243 1.00 36.27 846 PRO B O 1
ATOM 12131 N N . LEU B 2 821 ? 115.029 127.385 156.972 1.00 34.59 847 LEU B N 1
ATOM 12132 C CA . LEU B 2 821 ? 115.731 128.374 156.166 1.00 34.59 847 LEU B CA 1
ATOM 12133 C C . LEU B 2 821 ? 116.854 129.002 156.976 1.00 34.59 847 LEU B C 1
ATOM 12134 O O . LEU B 2 821 ? 116.630 129.470 158.093 1.00 34.59 847 LEU B O 1
ATOM 12139 N N . GLY B 2 822 ? 118.048 129.011 156.420 1.00 34.99 848 GLY B N 1
ATOM 12140 C CA . GLY B 2 822 ? 119.155 129.640 157.093 1.00 34.99 848 GLY B CA 1
ATOM 12141 C C . GLY B 2 822 ? 119.839 128.745 158.105 1.00 34.99 848 GLY B C 1
ATOM 12142 O O . GLY B 2 822 ? 119.625 127.539 158.179 1.00 34.99 848 GLY B O 1
ATOM 12143 N N . SER B 2 823 ? 120.680 129.377 158.911 1.00 35.69 849 SER B N 1
ATOM 12144 C CA . SER B 2 823 ? 121.540 128.652 159.822 1.00 35.69 849 SER B CA 1
ATOM 12145 C C . SER B 2 823 ? 120.806 128.318 161.113 1.00 35.69 849 SER B C 1
ATOM 12146 O O . SER B 2 823 ? 119.643 128.662 161.306 1.00 35.69 849 SER B O 1
ATOM 12149 N N . LYS B 2 824 ? 121.508 127.616 161.997 1.00 36.70 850 LYS B N 1
ATOM 12150 C CA . LYS B 2 824 ? 121.032 127.330 163.346 1.00 36.70 850 LYS B CA 1
ATOM 12151 C C . LYS B 2 824 ? 119.696 126.600 163.339 1.00 36.70 850 LYS B C 1
ATOM 12152 O O . LYS B 2 824 ? 118.927 126.673 164.292 1.00 36.70 850 LYS B O 1
ATOM 12158 N N . GLY B 2 825 ? 119.419 125.872 162.264 1.00 35.28 851 GLY B N 1
ATOM 12159 C CA . GLY B 2 825 ? 118.139 125.189 162.163 1.00 35.28 851 GLY B CA 1
ATOM 12160 C C . GLY B 2 825 ? 117.893 124.201 163.285 1.00 35.28 851 GLY B C 1
ATOM 12161 O O . GLY B 2 825 ? 116.757 124.005 163.710 1.00 35.28 851 GLY B O 1
ATOM 12162 N N . GLY B 2 826 ? 118.955 123.580 163.791 1.00 35.31 852 GLY B N 1
ATOM 12163 C CA . GLY B 2 826 ? 118.791 122.554 164.802 1.00 35.31 852 GLY B CA 1
ATOM 12164 C C . GLY B 2 826 ? 118.326 123.077 166.142 1.00 35.31 852 GLY B C 1
ATOM 12165 O O . GLY B 2 826 ? 117.731 122.334 166.922 1.00 35.31 852 GLY B O 1
ATOM 12166 N N . VAL B 2 827 ? 118.590 124.348 166.439 1.00 36.19 853 VAL B N 1
ATOM 12167 C CA . VAL B 2 827 ? 118.120 124.947 167.680 1.00 36.19 853 VAL B CA 1
ATOM 12168 C C . VAL B 2 827 ? 116.886 125.808 167.468 1.00 36.19 853 VAL B C 1
ATOM 12169 O O . VAL B 2 827 ? 116.552 126.617 168.330 1.00 36.19 853 VAL B O 1
ATOM 12173 N N . GLY B 2 828 ? 116.206 125.659 166.343 1.00 36.14 854 GLY B N 1
ATOM 12174 C CA . GLY B 2 828 ? 114.910 126.258 166.158 1.00 36.14 854 GLY B CA 1
ATOM 12175 C C . GLY B 2 828 ? 114.864 127.528 165.358 1.00 36.14 854 GLY B C 1
ATOM 12176 O O . GLY B 2 828 ? 113.903 128.282 165.501 1.00 36.14 854 GLY B O 1
ATOM 12177 N N . TYR B 2 829 ? 115.860 127.795 164.525 1.00 36.41 855 TYR B N 1
ATOM 12178 C CA . TYR B 2 829 ? 115.857 128.998 163.708 1.00 36.41 855 TYR B CA 1
ATOM 12179 C C . TYR B 2 829 ? 115.264 128.711 162.341 1.00 36.41 855 TYR B C 1
ATOM 12180 O O . TYR B 2 829 ? 115.519 127.667 161.748 1.00 36.41 855 TYR B O 1
ATOM 12189 N N . GLY B 2 830 ? 114.490 129.657 161.832 1.00 35.48 856 GLY B N 1
ATOM 12190 C CA . GLY B 2 830 ? 114.008 129.554 160.470 1.00 35.48 856 GLY B CA 1
ATOM 12191 C C . GLY B 2 830 ? 113.031 128.427 160.238 1.00 35.48 856 GLY B C 1
ATOM 12192 O O . GLY B 2 830 ? 113.003 127.852 159.148 1.00 35.48 856 GLY B O 1
ATOM 12193 N N . TRP B 2 831 ? 112.233 128.092 161.241 1.00 36.75 857 TRP B N 1
ATOM 12194 C CA . TRP B 2 831 ? 111.254 127.027 161.118 1.00 36.75 857 TRP B CA 1
ATOM 12195 C C . TRP B 2 831 ? 110.047 127.575 160.375 1.00 36.75 857 TRP B C 1
ATOM 12196 O O . TRP B 2 831 ? 109.405 128.520 160.837 1.00 36.75 857 TRP B O 1
ATOM 12207 N N . VAL B 2 832 ? 109.743 126.989 159.223 1.00 38.25 858 VAL B N 1
ATOM 12208 C CA . VAL B 2 832 ? 108.631 127.473 158.428 1.00 38.25 858 VAL B CA 1
ATOM 12209 C C . VAL B 2 832 ? 107.327 127.128 159.123 1.00 38.25 858 VAL B C 1
ATOM 12210 O O . VAL B 2 832 ? 107.058 125.961 159.430 1.00 38.25 858 VAL B O 1
ATOM 12214 N N . ALA B 2 833 ? 106.511 128.143 159.374 1.00 39.09 859 ALA B N 1
ATOM 12215 C CA . ALA B 2 833 ? 105.185 127.914 159.922 1.00 39.09 859 ALA B CA 1
ATOM 12216 C C . ALA B 2 833 ? 104.179 127.570 158.839 1.00 39.09 859 ALA B C 1
ATOM 12217 O O . ALA B 2 833 ? 103.401 126.628 159.000 1.00 39.09 859 ALA B O 1
ATOM 12219 N N . GLY B 2 834 ? 104.193 128.297 157.727 1.00 41.68 860 GLY B N 1
ATOM 12220 C CA . GLY B 2 834 ? 103.241 128.000 156.670 1.00 41.68 860 GLY B CA 1
ATOM 12221 C C . GLY B 2 834 ? 103.691 128.514 155.321 1.00 41.68 860 GLY B C 1
ATOM 12222 O O . GLY B 2 834 ? 104.801 129.019 155.159 1.00 41.68 860 GLY B O 1
ATOM 12223 N N . ILE B 2 835 ? 102.794 128.389 154.350 1.00 44.92 861 ILE B N 1
ATOM 12224 C CA . ILE B 2 835 ? 103.001 128.897 152.999 1.00 44.92 861 ILE B CA 1
ATOM 12225 C C . ILE B 2 835 ? 101.644 129.161 152.376 1.00 44.92 861 ILE B C 1
ATOM 12226 O O . ILE B 2 835 ? 100.698 128.394 152.578 1.00 44.92 861 ILE B O 1
ATOM 12231 N N . SER B 2 836 ? 101.544 130.253 151.637 1.00 51.56 862 SER B N 1
ATOM 12232 C CA . SER B 2 836 ? 100.344 130.596 150.894 1.00 51.56 862 SER B CA 1
ATOM 12233 C C . SER B 2 836 ? 100.718 130.880 149.451 1.00 51.56 862 SER B C 1
ATOM 12234 O O . SER B 2 836 ? 101.648 131.646 149.187 1.00 51.56 862 SER B O 1
ATOM 12237 N N . ILE B 2 837 ? 99.999 130.272 148.527 1.00 60.10 863 ILE B N 1
ATOM 12238 C CA . ILE B 2 837 ? 100.235 130.461 147.102 1.00 60.10 863 ILE B CA 1
ATOM 12239 C C . ILE B 2 837 ? 99.367 131.609 146.619 1.00 60.10 863 ILE B C 1
ATOM 12240 O O . ILE B 2 837 ? 98.268 131.836 147.138 1.00 60.10 863 ILE B O 1
ATOM 12245 N N . ASP B 2 838 ? 99.870 132.347 145.639 1.00 73.88 864 ASP B N 1
ATOM 12246 C CA . ASP B 2 838 ? 99.202 133.526 145.108 1.00 73.88 864 ASP B CA 1
ATOM 12247 C C . ASP B 2 838 ? 98.136 133.096 144.107 1.00 73.88 864 ASP B C 1
ATOM 12248 O O . ASP B 2 838 ? 97.686 131.949 144.094 1.00 73.88 864 ASP B O 1
ATOM 12253 N N . ASP B 2 839 ? 97.677 134.038 143.285 1.00 81.02 865 ASP B N 1
ATOM 12254 C CA . ASP B 2 839 ? 96.719 133.750 142.225 1.00 81.02 865 ASP B CA 1
ATOM 12255 C C . ASP B 2 839 ? 97.370 133.506 140.873 1.00 81.02 865 ASP B C 1
ATOM 12256 O O . ASP B 2 839 ? 97.043 132.518 140.212 1.00 81.02 865 ASP B O 1
ATOM 12261 N N . ASN B 2 840 ? 98.288 134.376 140.457 1.00 77.17 866 ASN B N 1
ATOM 12262 C CA . ASN B 2 840 ? 98.944 134.278 139.161 1.00 77.17 866 ASN B CA 1
ATOM 12263 C C . ASN B 2 840 ? 99.483 132.886 138.859 1.00 77.17 866 ASN B C 1
ATOM 12264 O O . ASN B 2 840 ? 99.511 132.501 137.686 1.00 77.17 866 ASN B O 1
ATOM 12269 N N . VAL B 2 841 ? 99.903 132.144 139.883 1.00 80.43 867 VAL B N 1
ATOM 12270 C CA . VAL B 2 841 ? 100.383 130.762 139.760 1.00 80.43 867 VAL B CA 1
ATOM 12271 C C . VAL B 2 841 ? 99.476 129.994 138.812 1.00 80.43 867 VAL B C 1
ATOM 12272 O O . VAL B 2 841 ? 98.247 130.201 138.834 1.00 80.43 867 VAL B O 1
ATOM 12276 N N . PRO B 2 842 ? 100.007 129.127 137.949 1.00 85.95 868 PRO B N 1
ATOM 12277 C CA . PRO B 2 842 ? 99.133 128.357 137.059 1.00 85.95 868 PRO B CA 1
ATOM 12278 C C . PRO B 2 842 ? 98.161 127.506 137.860 1.00 85.95 868 PRO B C 1
ATOM 12279 O O . PRO B 2 842 ? 98.440 127.122 138.997 1.00 85.95 868 PRO B O 1
ATOM 12283 N N . ASP B 2 843 ? 97.003 127.220 137.253 1.00 93.94 869 ASP B N 1
ATOM 12284 C CA . ASP B 2 843 ? 95.936 126.536 137.977 1.00 93.94 869 ASP B CA 1
ATOM 12285 C C . ASP B 2 843 ? 96.364 125.149 138.446 1.00 93.94 869 ASP B C 1
ATOM 12286 O O . ASP B 2 843 ? 96.146 124.792 139.616 1.00 93.94 869 ASP B O 1
ATOM 12291 N N . ASP B 2 844 ? 96.979 124.362 137.558 1.00 91.10 870 ASP B N 1
ATOM 12292 C CA . ASP B 2 844 ? 97.342 122.997 137.920 1.00 91.10 870 ASP B CA 1
ATOM 12293 C C . ASP B 2 844 ? 98.294 122.980 139.106 1.00 91.10 870 ASP B C 1
ATOM 12294 O O . ASP B 2 844 ? 98.182 122.122 139.984 1.00 91.10 870 ASP B O 1
ATOM 12299 N N . PHE B 2 845 ? 99.220 123.936 139.168 1.00 83.14 871 PHE B N 1
ATOM 12300 C CA . PHE B 2 845 ? 100.166 123.948 140.276 1.00 83.14 871 PHE B CA 1
ATOM 12301 C C . PHE B 2 845 ? 99.468 124.203 141.602 1.00 83.14 871 PHE B C 1
ATOM 12302 O O . PHE B 2 845 ? 99.724 123.505 142.589 1.00 83.14 871 PHE B O 1
ATOM 12310 N N . LYS B 2 846 ? 98.577 125.193 141.640 1.00 90.17 872 LYS B N 1
ATOM 12311 C CA . LYS B 2 846 ? 97.851 125.495 142.867 1.00 90.17 872 LYS B CA 1
ATOM 12312 C C . LYS B 2 846 ? 97.019 124.306 143.319 1.00 90.17 872 LYS B C 1
ATOM 12313 O O . LYS B 2 846 ? 97.028 123.935 144.504 1.00 90.17 872 LYS B O 1
ATOM 12319 N N . GLU B 2 847 ? 96.280 123.696 142.390 1.00 92.63 873 GLU B N 1
ATOM 12320 C CA . GLU B 2 847 ? 95.454 122.568 142.797 1.00 92.63 873 GLU B CA 1
ATOM 12321 C C . GLU B 2 847 ? 96.320 121.391 143.229 1.00 92.63 873 GLU B C 1
ATOM 12322 O O . GLU B 2 847 ? 95.944 120.638 144.131 1.00 92.63 873 GLU B O 1
ATOM 12328 N N . MET B 2 848 ? 97.506 121.241 142.634 1.00 87.48 874 MET B N 1
ATOM 12329 C CA . MET B 2 848 ? 98.423 120.197 143.075 1.00 87.48 874 MET B CA 1
ATOM 12330 C C . MET B 2 848 ? 98.890 120.447 144.499 1.00 87.48 874 MET B C 1
ATOM 12331 O O . MET B 2 848 ? 98.982 119.514 145.305 1.00 87.48 874 MET B O 1
ATOM 12336 N N . ILE B 2 849 ? 99.215 121.699 144.820 1.00 85.35 875 ILE B N 1
ATOM 12337 C CA . ILE B 2 849 ? 99.568 122.033 146.197 1.00 85.35 875 ILE B CA 1
ATOM 12338 C C . ILE B 2 849 ? 98.439 121.638 147.137 1.00 85.35 875 ILE B C 1
ATOM 12339 O O . ILE B 2 849 ? 98.652 120.935 148.131 1.00 85.35 875 ILE B O 1
ATOM 12344 N N . ASN B 2 850 ? 97.212 122.061 146.822 1.00 94.62 876 ASN B N 1
ATOM 12345 C CA . ASN B 2 850 ? 96.113 121.824 147.756 1.00 94.62 876 ASN B CA 1
ATOM 12346 C C . ASN B 2 850 ? 95.737 120.349 147.868 1.00 94.62 876 ASN B C 1
ATOM 12347 O O . ASN B 2 850 ? 95.244 119.929 148.920 1.00 94.62 876 ASN B O 1
ATOM 12352 N N . LYS B 2 851 ? 95.961 119.557 146.815 1.00 95.20 877 LYS B N 1
ATOM 12353 C CA . LYS B 2 851 ? 95.638 118.134 146.866 1.00 95.20 877 LYS B CA 1
ATOM 12354 C C . LYS B 2 851 ? 96.381 117.433 147.995 1.00 95.20 877 LYS B C 1
ATOM 12355 O O . LYS B 2 851 ? 95.968 116.359 148.447 1.00 95.20 877 LYS B O 1
ATOM 12361 N N . THR B 2 852 ? 97.478 118.019 148.460 1.00 89.11 878 THR B N 1
ATOM 12362 C CA . THR B 2 852 ? 98.233 117.462 149.573 1.00 89.11 878 THR B CA 1
ATOM 12363 C C . THR B 2 852 ? 97.436 117.556 150.873 1.00 89.11 878 THR B C 1
ATOM 12364 O O . THR B 2 852 ? 97.370 118.613 151.501 1.00 89.11 878 THR B O 1
ATOM 12368 N N . ASN B 2 853 ? 98.858 110.234 173.633 1.00 112.53 895 ASN B N 1
ATOM 12369 C CA . ASN B 2 853 ? 97.697 110.635 174.410 1.00 112.53 895 ASN B CA 1
ATOM 12370 C C . ASN B 2 853 ? 98.031 110.633 175.895 1.00 112.53 895 ASN B C 1
ATOM 12371 O O . ASN B 2 853 ? 97.846 109.621 176.575 1.00 112.53 895 ASN B O 1
ATOM 12376 N N . ASN B 2 854 ? 98.511 111.775 176.392 1.00 112.05 896 ASN B N 1
ATOM 12377 C CA . ASN B 2 854 ? 98.949 111.914 177.778 1.00 112.05 896 ASN B CA 1
ATOM 12378 C C . ASN B 2 854 ? 100.012 110.860 178.101 1.00 112.05 896 ASN B C 1
ATOM 12379 O O . ASN B 2 854 ? 99.839 109.985 178.954 1.00 112.05 896 ASN B O 1
ATOM 12384 N N . ASP B 2 855 ? 101.128 110.974 177.386 1.00 102.20 897 ASP B N 1
ATOM 12385 C CA . ASP B 2 855 ? 102.115 109.907 177.394 1.00 102.20 897 ASP B CA 1
ATOM 12386 C C . ASP B 2 855 ? 102.714 109.764 178.780 1.00 102.20 897 ASP B C 1
ATOM 12387 O O . ASP B 2 855 ? 103.683 110.447 179.126 1.00 102.20 897 ASP B O 1
ATOM 12392 N N . TYR B 2 856 ? 102.136 108.877 179.573 1.00 107.12 898 TYR B N 1
ATOM 12393 C CA . TYR B 2 856 ? 102.551 108.717 180.951 1.00 107.12 898 TYR B CA 1
ATOM 12394 C C . TYR B 2 856 ? 103.640 107.665 181.057 1.00 107.12 898 TYR B C 1
ATOM 12395 O O . TYR B 2 856 ? 103.396 106.477 180.828 1.00 107.12 898 TYR B O 1
ATOM 12404 N N . VAL B 2 857 ? 104.837 108.104 181.411 1.00 96.42 899 VAL B N 1
ATOM 12405 C CA . VAL B 2 857 ? 105.984 107.229 181.584 1.00 96.42 899 VAL B CA 1
ATOM 12406 C C . VAL B 2 857 ? 106.262 107.092 183.071 1.00 96.42 899 VAL B C 1
ATOM 12407 O O . VAL B 2 857 ? 106.060 108.032 183.847 1.00 96.42 899 VAL B O 1
ATOM 12411 N N . HIS B 2 858 ? 106.674 105.893 183.476 1.00 97.65 900 HIS B N 1
ATOM 12412 C CA . HIS B 2 858 ? 107.071 105.616 184.846 1.00 97.65 900 HIS B CA 1
ATOM 12413 C C . HIS B 2 858 ? 108.419 104.912 184.848 1.00 97.65 900 HIS B C 1
ATOM 12414 O O . HIS B 2 858 ? 108.568 103.860 184.213 1.00 97.65 900 HIS B O 1
ATOM 12421 N N . PRO B 2 859 ? 109.410 105.455 185.519 1.00 92.72 901 PRO B N 1
ATOM 12422 C CA . PRO B 2 859 ? 110.781 104.954 185.378 1.00 92.72 901 PRO B CA 1
ATOM 12423 C C . PRO B 2 859 ? 111.098 103.870 186.378 1.00 92.72 901 PRO B C 1
ATOM 12424 O O . PRO B 2 859 ? 110.196 103.376 187.057 1.00 92.72 901 PRO B O 1
ATOM 12428 N N . GLY B 2 860 ? 112.371 103.479 186.448 1.00 95.29 902 GLY B N 1
ATOM 12429 C CA . GLY B 2 860 ? 112.851 102.753 187.609 1.00 95.29 902 GLY B CA 1
ATOM 12430 C C . GLY B 2 860 ? 112.257 103.280 188.899 1.00 95.29 902 GLY B C 1
ATOM 12431 O O . GLY B 2 860 ? 111.865 102.504 189.775 1.00 95.29 902 GLY B O 1
ATOM 12432 N N . HIS B 2 861 ? 112.177 104.606 189.033 1.00 95.02 903 HIS B N 1
ATOM 12433 C CA . HIS B 2 861 ? 111.236 105.301 189.905 1.00 95.02 903 HIS B CA 1
ATOM 12434 C C . HIS B 2 861 ? 111.613 105.248 191.377 1.00 95.02 903 HIS B C 1
ATOM 12435 O O . HIS B 2 861 ? 111.070 106.028 192.163 1.00 95.02 903 HIS B O 1
ATOM 12442 N N . GLN B 2 862 ? 112.557 104.394 191.774 1.00 93.37 904 GLN B N 1
ATOM 12443 C CA . GLN B 2 862 ? 112.845 104.147 193.181 1.00 93.37 904 GLN B CA 1
ATOM 12444 C C . GLN B 2 862 ? 114.044 104.939 193.674 1.00 93.37 904 GLN B C 1
ATOM 12445 O O . GLN B 2 862 ? 114.675 104.549 194.663 1.00 93.37 904 GLN B O 1
ATOM 12451 N N . SER B 2 863 ? 114.366 106.043 193.004 1.00 89.50 905 SER B N 1
ATOM 12452 C CA . SER B 2 863 ? 115.576 106.789 193.321 1.00 89.50 905 SER B CA 1
ATOM 12453 C C . SER B 2 863 ? 115.539 107.594 194.626 1.00 89.50 905 SER B C 1
ATOM 12454 O O . SER B 2 863 ? 116.627 107.946 195.111 1.00 89.50 905 SER B O 1
ATOM 12457 N N . PRO B 2 864 ? 114.392 107.941 195.216 1.00 92.56 906 PRO B N 1
ATOM 12458 C CA . PRO B 2 864 ? 114.413 108.509 196.571 1.00 92.56 906 PRO B CA 1
ATOM 12459 C C . PRO B 2 864 ? 115.228 107.674 197.553 1.00 92.56 906 PRO B C 1
ATOM 12460 O O . PRO B 2 864 ? 115.116 106.448 197.595 1.00 92.56 906 PRO B O 1
ATOM 12464 N N . LYS B 2 865 ? 116.051 108.359 198.356 1.00 97.94 907 LYS B N 1
ATOM 12465 C CA . LYS B 2 865 ? 116.824 107.736 199.428 1.00 97.94 907 LYS B CA 1
ATOM 12466 C C . LYS B 2 865 ? 116.701 108.544 200.716 1.00 97.94 907 LYS B C 1
ATOM 12467 O O . LYS B 2 865 ? 115.848 109.434 200.802 1.00 97.94 907 LYS B O 1
ATOM 12473 N N . GLN B 2 866 ? 117.528 108.232 201.717 1.00 107.02 908 GLN B N 1
ATOM 12474 C CA . GLN B 2 866 ? 117.666 109.013 202.960 1.00 107.02 908 GLN B CA 1
ATOM 12475 C C . GLN B 2 866 ? 116.303 109.437 203.506 1.00 107.02 908 GLN B C 1
ATOM 12476 O O . GLN B 2 866 ? 115.935 110.611 203.492 1.00 107.02 908 GLN B O 1
ATOM 12482 N N . ASP B 2 867 ? 115.567 108.440 204.012 1.00 114.13 909 ASP B N 1
ATOM 12483 C CA . ASP B 2 867 ? 114.115 108.499 204.171 1.00 114.13 909 ASP B CA 1
ATOM 12484 C C . ASP B 2 867 ? 113.594 109.890 204.525 1.00 114.13 909 ASP B C 1
ATOM 12485 O O . ASP B 2 867 ? 112.808 110.474 203.771 1.00 114.13 909 ASP B O 1
ATOM 12490 N N . HIS B 2 868 ? 114.029 110.440 205.658 1.00 116.87 910 HIS B N 1
ATOM 12491 C CA . HIS B 2 868 ? 113.801 111.849 205.982 1.00 116.87 910 HIS B CA 1
ATOM 12492 C C . HIS B 2 868 ? 114.690 112.223 207.155 1.00 116.87 910 HIS B C 1
ATOM 12493 O O . HIS B 2 868 ? 114.570 111.631 208.230 1.00 116.87 910 HIS B O 1
ATOM 12500 N N . LYS B 2 869 ? 115.562 113.209 206.964 1.00 114.20 911 LYS B N 1
ATOM 12501 C CA . LYS B 2 869 ? 116.431 113.672 208.039 1.00 114.20 911 LYS B CA 1
ATOM 12502 C C . LYS B 2 869 ? 116.164 115.116 208.431 1.00 114.20 911 LYS B C 1
ATOM 12503 O O . LYS B 2 869 ? 116.206 115.446 209.621 1.00 114.20 911 LYS B O 1
ATOM 12509 N N . ASN B 2 870 ? 115.922 115.995 207.459 1.00 113.25 912 ASN B N 1
ATOM 12510 C CA . ASN B 2 870 ? 115.495 117.378 207.659 1.00 113.25 912 ASN B CA 1
ATOM 12511 C C . ASN B 2 870 ? 116.523 118.238 208.386 1.00 113.25 912 ASN B C 1
ATOM 12512 O O . ASN B 2 870 ? 116.252 119.409 208.660 1.00 113.25 912 ASN B O 1
ATOM 12517 N N . LYS B 2 871 ? 117.700 117.705 208.704 1.00 103.47 913 LYS B N 1
ATOM 12518 C CA . LYS B 2 871 ? 118.696 118.520 209.388 1.00 103.47 913 LYS B CA 1
ATOM 12519 C C . LYS B 2 871 ? 119.996 118.562 208.600 1.00 103.47 913 LYS B C 1
ATOM 12520 O O . LYS B 2 871 ? 120.729 119.557 208.650 1.00 103.47 913 LYS B O 1
ATOM 12526 N N . ASN B 2 872 ? 120.292 117.495 207.870 1.00 98.59 914 ASN B N 1
ATOM 12527 C CA . ASN B 2 872 ? 121.541 117.491 207.138 1.00 98.59 914 ASN B CA 1
ATOM 12528 C C . ASN B 2 872 ? 121.474 118.460 205.968 1.00 98.59 914 ASN B C 1
ATOM 12529 O O . ASN B 2 872 ? 120.406 118.774 205.441 1.00 98.59 914 ASN B O 1
ATOM 12534 N N . ILE B 2 873 ? 122.638 118.951 205.583 1.00 90.74 915 ILE B N 1
ATOM 12535 C CA . ILE B 2 873 ? 122.777 119.863 204.462 1.00 90.74 915 ILE B CA 1
ATOM 12536 C C . ILE B 2 873 ? 123.534 119.149 203.361 1.00 90.74 915 ILE B C 1
ATOM 12537 O O . ILE B 2 873 ? 124.620 118.612 203.589 1.00 90.74 915 ILE B O 1
ATOM 12542 N N . TYR B 2 874 ? 122.946 119.122 202.176 1.00 85.63 916 TYR B N 1
ATOM 12543 C CA . TYR B 2 874 ? 123.520 118.445 201.032 1.00 85.63 916 TYR B CA 1
ATOM 12544 C C . TYR B 2 874 ? 124.223 119.457 200.137 1.00 85.63 916 TYR B C 1
ATOM 12545 O O . TYR B 2 874 ? 123.868 120.636 200.114 1.00 85.63 916 TYR B O 1
ATOM 12554 N N . TYR B 2 875 ? 125.230 118.986 199.409 1.00 79.86 917 TYR B N 1
ATOM 12555 C CA . TYR B 2 875 ? 125.948 119.845 198.480 1.00 79.86 917 TYR B CA 1
ATOM 12556 C C . TYR B 2 875 ? 125.071 120.162 197.274 1.00 79.86 917 TYR B C 1
ATOM 12557 O O . TYR B 2 875 ? 124.297 119.315 196.833 1.00 79.86 917 TYR B O 1
ATOM 12566 N N . PRO B 2 876 ? 125.160 121.371 196.725 1.00 74.58 918 PRO B N 1
ATOM 12567 C CA . PRO B 2 876 ? 124.249 121.733 195.633 1.00 74.58 918 PRO B CA 1
ATOM 12568 C C . PRO B 2 876 ? 124.490 120.976 194.344 1.00 74.58 918 PRO B C 1
ATOM 12569 O O . PRO B 2 876 ? 123.578 120.910 193.515 1.00 74.58 918 PRO B O 1
ATOM 12573 N N . HIS B 2 877 ? 125.669 120.398 194.137 1.00 72.39 919 HIS B N 1
ATOM 12574 C CA . HIS B 2 877 ? 125.918 119.629 192.927 1.00 72.39 919 HIS B CA 1
ATOM 12575 C C . HIS B 2 877 ? 126.711 118.372 193.257 1.00 72.39 919 HIS B C 1
ATOM 12576 O O . HIS B 2 877 ? 127.400 118.290 194.276 1.00 72.39 919 HIS B O 1
ATOM 12583 N N . TYR B 2 878 ? 126.604 117.393 192.363 1.00 72.07 920 TYR B N 1
ATOM 12584 C CA . TYR B 2 878 ? 127.283 116.114 192.497 1.00 72.07 920 TYR B CA 1
ATOM 12585 C C . TYR B 2 878 ? 127.718 115.650 191.117 1.00 72.07 920 TYR B C 1
ATOM 12586 O O . TYR B 2 878 ? 127.081 115.970 190.115 1.00 72.07 920 TYR B O 1
ATOM 12595 N N . PHE B 2 879 ? 128.799 114.888 191.068 1.00 69.98 921 PHE B N 1
ATOM 12596 C CA . PHE B 2 879 ? 129.368 114.447 189.803 1.00 69.98 921 PHE B CA 1
ATOM 12597 C C . PHE B 2 879 ? 128.994 112.999 189.527 1.00 69.98 921 PHE B C 1
ATOM 12598 O O . PHE B 2 879 ? 129.084 112.143 190.410 1.00 69.98 921 PHE B O 1
ATOM 12606 N N . LEU B 2 880 ? 128.595 112.730 188.293 1.00 70.25 922 LEU B N 1
ATOM 12607 C CA . LEU B 2 880 ? 128.290 111.389 187.827 1.00 70.25 922 LEU B CA 1
ATOM 12608 C C . LEU B 2 880 ? 129.512 110.788 187.157 1.00 70.25 922 LEU B C 1
ATOM 12609 O O . LEU B 2 880 ? 130.089 111.393 186.247 1.00 70.25 922 LEU B O 1
ATOM 12614 N N . ASP B 2 881 ? 129.897 109.598 187.609 1.00 77.19 923 ASP B N 1
ATOM 12615 C CA . ASP B 2 881 ? 130.979 108.820 187.024 1.00 77.19 923 ASP B CA 1
ATOM 12616 C C . ASP B 2 881 ? 130.399 107.519 186.497 1.00 77.19 923 ASP B C 1
ATOM 12617 O O . ASP B 2 881 ? 129.670 106.827 187.215 1.00 77.19 923 ASP B O 1
ATOM 12622 N N . SER B 2 882 ? 130.712 107.190 185.250 1.00 74.92 924 SER B N 1
ATOM 12623 C CA . SER B 2 882 ? 130.141 106.018 184.608 1.00 74.92 924 SER B CA 1
ATOM 12624 C C . SER B 2 882 ? 131.182 105.112 183.979 1.00 74.92 924 SER B C 1
ATOM 12625 O O . SER B 2 882 ? 130.811 104.138 183.317 1.00 74.92 924 SER B O 1
ATOM 12628 N N . GLY B 2 883 ? 132.461 105.401 184.153 1.00 78.65 925 GLY B N 1
ATOM 12629 C CA . GLY B 2 883 ? 133.494 104.628 183.504 1.00 78.65 925 GLY B CA 1
ATOM 12630 C C . GLY B 2 883 ? 133.802 105.153 182.124 1.00 78.65 925 GLY B C 1
ATOM 12631 O O . GLY B 2 883 ? 133.152 106.053 181.598 1.00 78.65 925 GLY B O 1
ATOM 12632 N N . SER B 2 884 ? 134.824 104.556 181.519 1.00 81.38 926 SER B N 1
ATOM 12633 C CA . SER B 2 884 ? 135.356 105.004 180.241 1.00 81.38 926 SER B CA 1
ATOM 12634 C C . SER B 2 884 ? 135.051 104.046 179.100 1.00 81.38 926 SER B C 1
ATOM 12635 O O . SER B 2 884 ? 135.889 103.873 178.212 1.00 81.38 926 SER B O 1
ATOM 12638 N N . LYS B 2 885 ? 133.887 103.407 179.109 1.00 80.30 927 LYS B N 1
ATOM 12639 C CA . LYS B 2 885 ? 133.503 102.517 178.021 1.00 80.30 927 LYS B CA 1
ATOM 12640 C C . LYS B 2 885 ? 132.479 103.240 177.154 1.00 80.30 927 LYS B C 1
ATOM 12641 O O . LYS B 2 885 ? 131.322 103.404 177.552 1.00 80.30 927 LYS B O 1
ATOM 12647 N N . VAL B 2 886 ? 132.907 103.692 175.980 1.00 73.82 928 VAL B N 1
ATOM 12648 C CA . VAL B 2 886 ? 132.065 104.459 175.076 1.00 73.82 928 VAL B CA 1
ATOM 12649 C C . VAL B 2 886 ? 131.901 103.674 173.788 1.00 73.82 928 VAL B C 1
ATOM 12650 O O . VAL B 2 886 ? 132.879 103.161 173.235 1.00 73.82 928 VAL B O 1
ATOM 12654 N N . TYR B 2 887 ? 130.671 103.589 173.304 1.00 74.22 929 TYR B N 1
ATOM 12655 C CA . TYR B 2 887 ? 130.335 102.821 172.113 1.00 74.22 929 TYR B CA 1
ATOM 12656 C C . TYR B 2 887 ? 130.374 103.740 170.901 1.00 74.22 929 TYR B C 1
ATOM 12657 O O . TYR B 2 887 ? 129.470 104.557 170.712 1.00 74.22 929 TYR B O 1
ATOM 12666 N N . ARG B 2 888 ? 131.396 103.592 170.067 1.00 66.38 930 ARG B N 1
ATOM 12667 C CA . ARG B 2 888 ? 131.517 104.381 168.853 1.00 66.38 930 ARG B CA 1
ATOM 12668 C C . ARG B 2 888 ? 131.046 103.571 167.658 1.00 66.38 930 ARG B C 1
ATOM 12669 O O . ARG B 2 888 ? 131.332 102.377 167.554 1.00 66.38 930 ARG B O 1
ATOM 12677 N N . GLU B 2 889 ? 130.328 104.229 166.760 1.00 64.52 931 GLU B N 1
ATOM 12678 C CA . GLU B 2 889 ? 129.717 103.604 165.598 1.00 64.52 931 GLU B CA 1
ATOM 12679 C C . GLU B 2 889 ? 130.386 104.141 164.343 1.00 64.52 931 GLU B C 1
ATOM 12680 O O . GLU B 2 889 ? 130.407 105.355 164.121 1.00 64.52 931 GLU B O 1
ATOM 12686 N N . LYS B 2 890 ? 130.922 103.242 163.521 1.00 63.26 932 LYS B N 1
ATOM 12687 C CA . LYS B 2 890 ? 131.603 103.674 162.307 1.00 63.26 932 LYS B CA 1
ATOM 12688 C C . LYS B 2 890 ? 130.638 103.878 161.150 1.00 63.26 932 LYS B C 1
ATOM 12689 O O . LYS B 2 890 ? 130.975 104.556 160.174 1.00 63.26 932 LYS B O 1
ATOM 12695 N N . ASP B 2 891 ? 129.441 103.306 161.230 1.00 63.66 933 ASP B N 1
ATOM 12696 C CA . ASP B 2 891 ? 128.511 103.311 160.103 1.00 63.66 933 ASP B CA 1
ATOM 12697 C C . ASP B 2 891 ? 127.501 104.438 160.285 1.00 63.66 933 ASP B C 1
ATOM 12698 O O . ASP B 2 891 ? 126.311 104.224 160.500 1.00 63.66 933 ASP B O 1
ATOM 12703 N N . ILE B 2 892 ? 127.992 105.668 160.168 1.00 54.20 934 ILE B N 1
ATOM 12704 C CA . ILE B 2 892 ? 127.173 106.827 160.492 1.00 54.20 934 ILE B CA 1
ATOM 12705 C C . ILE B 2 892 ? 125.994 106.929 159.528 1.00 54.20 934 ILE B C 1
ATOM 12706 O O . ILE B 2 892 ? 126.139 106.772 158.311 1.00 54.20 934 ILE B O 1
ATOM 12711 N N . ILE B 2 893 ? 124.805 107.162 160.087 1.00 46.34 935 ILE B N 1
ATOM 12712 C CA . ILE B 2 893 ? 123.572 107.169 159.309 1.00 46.34 935 ILE B CA 1
ATOM 12713 C C . ILE B 2 893 ? 123.507 108.427 158.460 1.00 46.34 935 ILE B C 1
ATOM 12714 O O . ILE B 2 893 ? 123.356 109.533 158.985 1.00 46.34 935 ILE B O 1
ATOM 12719 N N . THR B 2 894 ? 123.561 108.263 157.145 1.00 43.49 936 THR B N 1
ATOM 12720 C CA . THR B 2 894 ? 123.667 109.420 156.274 1.00 43.49 936 THR B CA 1
ATOM 12721 C C . THR B 2 894 ? 122.375 110.225 156.244 1.00 43.49 936 THR B C 1
ATOM 12722 O O . THR B 2 894 ? 121.328 109.803 156.733 1.00 43.49 936 THR B O 1
ATOM 12726 N N . HIS B 2 895 ? 122.479 111.415 155.670 1.00 41.02 937 HIS B N 1
ATOM 12727 C CA . HIS B 2 895 ? 121.379 112.355 155.552 1.00 41.02 937 HIS B CA 1
ATOM 12728 C C . HIS B 2 895 ? 120.794 112.398 154.155 1.00 41.02 937 HIS B C 1
ATOM 12729 O O . HIS B 2 895 ? 119.840 113.140 153.926 1.00 41.02 937 HIS B O 1
ATOM 12736 N N . GLU B 2 896 ? 121.338 111.636 153.218 1.00 50.36 938 GLU B N 1
ATOM 12737 C CA . GLU B 2 896 ? 121.059 111.853 151.808 1.00 50.36 938 GLU B CA 1
ATOM 12738 C C . GLU B 2 896 ? 119.739 111.280 151.343 1.00 50.36 938 GLU B C 1
ATOM 12739 O O . GLU B 2 896 ? 119.467 111.327 150.143 1.00 50.36 938 GLU B O 1
ATOM 12745 N N . GLU B 2 897 ? 118.935 110.720 152.235 1.00 55.11 939 GLU B N 1
ATOM 12746 C CA . GLU B 2 897 ? 117.621 110.208 151.882 1.00 55.11 939 GLU B CA 1
ATOM 12747 C C . GLU B 2 897 ? 116.898 109.876 153.173 1.00 55.11 939 GLU B C 1
ATOM 12748 O O . GLU B 2 897 ? 117.469 109.957 154.263 1.00 55.11 939 GLU B O 1
ATOM 12754 N N . PHE B 2 898 ? 115.626 109.523 153.046 1.00 61.36 940 PHE B N 1
ATOM 12755 C CA . PHE B 2 898 ? 114.829 109.070 154.177 1.00 61.36 940 PHE B CA 1
ATOM 12756 C C . PHE B 2 898 ? 114.763 107.552 154.117 1.00 61.36 940 PHE B C 1
ATOM 12757 O O . PHE B 2 898 ? 114.003 106.983 153.335 1.00 61.36 940 PHE B O 1
ATOM 12765 N N . THR B 2 899 ? 115.569 106.895 154.941 1.00 64.68 941 THR B N 1
ATOM 12766 C CA . THR B 2 899 ? 115.628 105.445 154.930 1.00 64.68 941 THR B CA 1
ATOM 12767 C C . THR B 2 899 ? 114.290 104.855 155.353 1.00 64.68 941 THR B C 1
ATOM 12768 O O . THR B 2 899 ? 113.496 105.502 156.038 1.00 64.68 941 THR B O 1
ATOM 12772 N N . GLU B 2 900 ? 114.038 103.618 154.932 1.00 78.93 942 GLU B N 1
ATOM 12773 C CA . GLU B 2 900 ? 112.730 103.013 155.151 1.00 78.93 942 GLU B CA 1
ATOM 12774 C C . GLU B 2 900 ? 112.581 102.494 156.572 1.00 78.93 942 GLU B C 1
ATOM 12775 O O . GLU B 2 900 ? 111.623 102.840 157.271 1.00 78.93 942 GLU B O 1
ATOM 12781 N N . GLU B 2 901 ? 113.512 101.650 157.014 1.00 74.25 943 GLU B N 1
ATOM 12782 C CA . GLU B 2 901 ? 113.395 101.064 158.343 1.00 74.25 943 GLU B CA 1
ATOM 12783 C C . GLU B 2 901 ? 113.487 102.120 159.431 1.00 74.25 943 GLU B C 1
ATOM 12784 O O . GLU B 2 901 ? 112.920 101.944 160.512 1.00 74.25 943 GLU B O 1
ATOM 12790 N N . LEU B 2 902 ? 114.177 103.221 159.162 1.00 61.12 944 LEU B N 1
ATOM 12791 C CA . LEU B 2 902 ? 114.350 104.278 160.137 1.00 61.12 944 LEU B CA 1
ATOM 12792 C C . LEU B 2 902 ? 113.078 105.108 160.261 1.00 61.12 944 LEU B C 1
ATOM 12793 O O . LEU B 2 902 ? 112.195 105.069 159.408 1.00 61.12 944 LEU B O 1
ATOM 12798 N N . LEU B 2 903 ? 112.994 105.877 161.340 1.00 55.72 945 LEU B N 1
ATOM 12799 C CA . LEU B 2 903 ? 111.822 106.684 161.627 1.00 55.72 945 LEU B CA 1
ATOM 12800 C C . LEU B 2 903 ? 112.163 108.163 161.572 1.00 55.72 945 LEU B C 1
ATOM 12801 O O . LEU B 2 903 ? 113.199 108.589 162.087 1.00 55.72 945 LEU B O 1
ATOM 12806 N N . SER B 2 904 ? 111.280 108.943 160.960 1.00 56.52 946 SER B N 1
ATOM 12807 C CA . SER B 2 904 ? 111.348 110.392 161.012 1.00 56.52 946 SER B CA 1
ATOM 12808 C C . SER B 2 904 ? 109.998 110.930 161.442 1.00 56.52 946 SER B C 1
ATOM 12809 O O . SER B 2 904 ? 108.970 110.297 161.202 1.00 56.52 946 SER B O 1
ATOM 12812 N N . GLY B 2 905 ? 110.003 112.092 162.081 1.00 51.41 947 GLY B N 1
ATOM 12813 C CA . GLY B 2 905 ? 108.751 112.680 162.530 1.00 51.41 947 GLY B CA 1
ATOM 12814 C C . GLY B 2 905 ? 108.973 113.838 163.474 1.00 51.41 947 GLY B C 1
ATOM 12815 O O . GLY B 2 905 ? 109.999 114.515 163.415 1.00 51.41 947 GLY B O 1
ATOM 12816 N N . LYS B 2 906 ? 107.986 114.067 164.333 1.00 50.51 948 LYS B N 1
ATOM 12817 C CA . LYS B 2 906 ? 108.059 115.154 165.293 1.00 50.51 948 LYS B CA 1
ATOM 12818 C C . LYS B 2 906 ? 107.391 114.754 166.594 1.00 50.51 948 LYS B C 1
ATOM 12819 O O . LYS B 2 906 ? 106.626 113.794 166.659 1.00 50.51 948 LYS B O 1
ATOM 12825 N N . ILE B 2 907 ? 107.710 115.516 167.636 1.00 51.03 949 ILE B N 1
ATOM 12826 C CA . ILE B 2 907 ? 107.243 115.290 168.997 1.00 51.03 949 ILE B CA 1
ATOM 12827 C C . ILE B 2 907 ? 106.798 116.620 169.571 1.00 51.03 949 ILE B C 1
ATOM 12828 O O . ILE B 2 907 ? 107.596 117.558 169.656 1.00 51.03 949 ILE B O 1
ATOM 12833 N N . ASN B 2 908 ? 105.547 116.698 169.991 1.00 56.82 950 ASN B N 1
ATOM 12834 C CA . ASN B 2 908 ? 105.052 117.847 170.731 1.00 56.82 950 ASN B CA 1
ATOM 12835 C C . ASN B 2 908 ? 105.209 117.551 172.209 1.00 56.82 950 ASN B C 1
ATOM 12836 O O . ASN B 2 908 ? 104.665 116.552 172.695 1.00 56.82 950 ASN B O 1
ATOM 12841 N N . CYS B 2 909 ? 105.955 118.410 172.912 1.00 56.57 951 CYS B N 1
ATOM 12842 C CA . CYS B 2 909 ? 106.231 118.253 174.329 1.00 56.57 951 CYS B CA 1
ATOM 12843 C C . CYS B 2 909 ? 105.807 119.500 175.086 1.00 56.57 951 CYS B C 1
ATOM 12844 O O . CYS B 2 909 ? 105.906 120.621 174.573 1.00 56.57 951 CYS B O 1
ATOM 12847 N N . LYS B 2 910 ? 105.333 119.293 176.307 1.00 55.60 952 LYS B N 1
ATOM 12848 C CA . LYS B 2 910 ? 104.922 120.366 177.196 1.00 55.60 952 LYS B CA 1
ATOM 12849 C C . LYS B 2 910 ? 105.829 120.382 178.413 1.00 55.60 952 LYS B C 1
ATOM 12850 O O . LYS B 2 910 ? 105.998 119.360 179.082 1.00 55.60 952 LYS B O 1
ATOM 12856 N N . LEU B 2 911 ? 106.401 121.541 178.692 1.00 53.79 953 LEU B N 1
ATOM 12857 C CA . LEU B 2 911 ? 107.368 121.734 179.756 1.00 53.79 953 LEU B CA 1
ATOM 12858 C C . LEU B 2 911 ? 106.707 122.501 180.887 1.00 53.79 953 LEU B C 1
ATOM 12859 O O . LEU B 2 911 ? 106.371 123.671 180.723 1.00 53.79 953 LEU B O 1
ATOM 12864 N N . GLU B 2 912 ? 106.509 121.856 182.026 1.00 56.21 954 GLU B N 1
ATOM 12865 C CA . GLU B 2 912 ? 105.930 122.535 183.174 1.00 56.21 954 GLU B CA 1
ATOM 12866 C C . GLU B 2 912 ? 107.006 122.782 184.209 1.00 56.21 954 GLU B C 1
ATOM 12867 O O . GLU B 2 912 ? 107.772 121.881 184.546 1.00 56.21 954 GLU B O 1
ATOM 12873 N N . THR B 2 913 ? 107.049 123.998 184.720 1.00 58.17 955 THR B N 1
ATOM 12874 C CA . THR B 2 913 ? 108.047 124.405 185.696 1.00 58.17 955 THR B CA 1
ATOM 12875 C C . THR B 2 913 ? 107.604 123.931 187.073 1.00 58.17 955 THR B C 1
ATOM 12876 O O . THR B 2 913 ? 106.465 124.165 187.477 1.00 58.17 955 THR B O 1
ATOM 12880 N N . LEU B 2 914 ? 108.502 123.245 187.777 1.00 60.13 956 LEU B N 1
ATOM 12881 C CA . LEU B 2 914 ? 108.230 122.794 189.134 1.00 60.13 956 LEU B CA 1
ATOM 12882 C C . LEU B 2 914 ? 108.678 123.809 190.172 1.00 60.13 956 LEU B C 1
ATOM 12883 O O . LEU B 2 914 ? 107.996 123.997 191.180 1.00 60.13 956 LEU B O 1
ATOM 12888 N N . THR B 2 915 ? 109.812 124.454 189.953 1.00 60.24 957 THR B N 1
ATOM 12889 C CA . THR B 2 915 ? 110.291 125.569 190.751 1.00 60.24 957 THR B CA 1
ATOM 12890 C C . THR B 2 915 ? 110.451 126.755 189.819 1.00 60.24 957 THR B C 1
ATOM 12891 O O . THR B 2 915 ? 110.524 126.581 188.600 1.00 60.24 957 THR B O 1
ATOM 12895 N N . PRO B 2 916 ? 110.490 127.972 190.354 1.00 58.74 958 PRO B N 1
ATOM 12896 C CA . PRO B 2 916 ? 110.540 129.157 189.492 1.00 58.74 958 PRO B CA 1
ATOM 12897 C C . PRO B 2 916 ? 111.680 129.101 188.485 1.00 58.74 958 PRO B C 1
ATOM 12898 O O . PRO B 2 916 ? 112.752 128.564 188.757 1.00 58.74 958 PRO B O 1
ATOM 12902 N N . LEU B 2 917 ? 111.430 129.654 187.305 1.00 54.31 959 LEU B N 1
ATOM 12903 C CA . LEU B 2 917 ? 112.352 129.577 186.182 1.00 54.31 959 LEU B CA 1
ATOM 12904 C C . LEU B 2 917 ? 112.896 130.957 185.843 1.00 54.31 959 LEU B C 1
ATOM 12905 O O . LEU B 2 917 ? 112.202 131.961 186.007 1.00 54.31 959 LEU B O 1
ATOM 12910 N N . ILE B 2 918 ? 114.140 131.009 185.369 1.00 52.80 960 ILE B N 1
ATOM 12911 C CA . ILE B 2 918 ? 114.766 132.251 184.922 1.00 52.80 960 ILE B CA 1
ATOM 12912 C C . ILE B 2 918 ? 115.407 132.013 183.566 1.00 52.80 960 ILE B C 1
ATOM 12913 O O . ILE B 2 918 ? 116.332 131.206 183.449 1.00 52.80 960 ILE B O 1
ATOM 12918 N N . ILE B 2 919 ? 114.913 132.704 182.544 1.00 52.94 961 ILE B N 1
ATOM 12919 C CA . ILE B 2 919 ? 115.526 132.714 181.217 1.00 52.94 961 ILE B CA 1
ATOM 12920 C C . ILE B 2 919 ? 115.600 134.166 180.766 1.00 52.94 961 ILE B C 1
ATOM 12921 O O . ILE B 2 919 ? 114.623 134.694 180.221 1.00 52.94 961 ILE B O 1
ATOM 12926 N N . PRO B 2 920 ? 116.721 134.844 180.956 1.00 54.29 962 PRO B N 1
ATOM 12927 C CA . PRO B 2 920 ? 116.733 136.300 180.788 1.00 54.29 962 PRO B CA 1
ATOM 12928 C C . PRO B 2 920 ? 116.778 136.734 179.333 1.00 54.29 962 PRO B C 1
ATOM 12929 O O . PRO B 2 920 ? 117.456 136.128 178.504 1.00 54.29 962 PRO B O 1
ATOM 12933 N N . ASP B 2 921 ? 116.055 137.812 179.036 1.00 59.64 963 ASP B N 1
ATOM 12934 C CA . ASP B 2 921 ? 116.110 138.473 177.734 1.00 59.64 963 ASP B CA 1
ATOM 12935 C C . ASP B 2 921 ? 117.343 139.359 177.726 1.00 59.64 963 ASP B C 1
ATOM 12936 O O . ASP B 2 921 ? 117.264 140.551 178.013 1.00 59.64 963 ASP B O 1
ATOM 12941 N N . THR B 2 922 ? 118.483 138.778 177.393 1.00 63.10 964 THR B N 1
ATOM 12942 C CA . THR B 2 922 ? 119.771 139.413 177.617 1.00 63.10 964 THR B CA 1
ATOM 12943 C C . THR B 2 922 ? 120.139 140.431 176.553 1.00 63.10 964 THR B C 1
ATOM 12944 O O . THR B 2 922 ? 121.295 140.856 176.501 1.00 63.10 964 THR B O 1
ATOM 12948 N N . SER B 2 923 ? 119.203 140.830 175.699 1.00 64.77 965 SER B N 1
ATOM 12949 C CA . SER B 2 923 ? 119.512 141.874 174.733 1.00 64.77 965 SER B CA 1
ATOM 12950 C C . SER B 2 923 ? 119.721 143.209 175.428 1.00 64.77 965 SER B C 1
ATOM 12951 O O . SER B 2 923 ? 120.510 144.042 174.969 1.00 64.77 965 SER B O 1
ATOM 12954 N N . ASP B 2 924 ? 119.031 143.425 176.542 1.00 73.93 966 ASP B N 1
ATOM 12955 C CA . ASP B 2 924 ? 119.008 144.708 177.227 1.00 73.93 966 ASP B CA 1
ATOM 12956 C C . ASP B 2 924 ? 119.405 144.515 178.683 1.00 73.93 966 ASP B C 1
ATOM 12957 O O . ASP B 2 924 ? 118.640 143.949 179.467 1.00 73.93 966 ASP B O 1
ATOM 12962 N N . GLU B 2 925 ? 120.583 145.013 179.050 1.00 77.86 967 GLU B N 1
ATOM 12963 C CA . GLU B 2 925 ? 121.030 144.937 180.435 1.00 77.86 967 GLU B CA 1
ATOM 12964 C C . GLU B 2 925 ? 120.269 145.872 181.361 1.00 77.86 967 GLU B C 1
ATOM 12965 O O . GLU B 2 925 ? 120.411 145.758 182.580 1.00 77.86 967 GLU B O 1
ATOM 12971 N N . ASN B 2 926 ? 119.480 146.788 180.821 1.00 79.16 968 ASN B N 1
ATOM 12972 C CA . ASN B 2 926 ? 118.657 147.691 181.611 1.00 79.16 968 ASN B CA 1
ATOM 12973 C C . ASN B 2 926 ? 117.184 147.446 181.325 1.00 79.16 968 ASN B C 1
ATOM 12974 O O . ASN B 2 926 ? 116.365 148.364 181.352 1.00 79.16 968 ASN B O 1
ATOM 12979 N N . GLY B 2 927 ? 116.836 146.188 181.056 1.00 75.77 969 GLY B N 1
ATOM 12980 C CA . GLY B 2 927 ? 115.492 145.841 180.640 1.00 75.77 969 GLY B CA 1
ATOM 12981 C C . GLY B 2 927 ? 114.416 146.238 181.620 1.00 75.77 969 GLY B C 1
ATOM 12982 O O . GLY B 2 927 ? 113.290 146.517 181.208 1.00 75.77 969 GLY B O 1
ATOM 12983 N N . LEU B 2 928 ? 114.733 146.281 182.904 1.00 79.50 970 LEU B N 1
ATOM 12984 C CA . LEU B 2 928 ? 113.776 146.715 183.906 1.00 79.50 970 LEU B CA 1
ATOM 12985 C C . LEU B 2 928 ? 113.936 148.183 184.259 1.00 79.50 970 LEU B C 1
ATOM 12986 O O . LEU B 2 928 ? 113.325 148.642 185.227 1.00 79.50 970 LEU B O 1
ATOM 12991 N N . LYS B 2 929 ? 114.735 148.925 183.494 1.00 83.01 971 LYS B N 1
ATOM 12992 C CA . LYS B 2 929 ? 114.959 150.350 183.732 1.00 83.01 971 LYS B CA 1
ATOM 12993 C C . LYS B 2 929 ? 115.321 150.599 185.188 1.00 83.01 971 LYS B C 1
ATOM 12994 O O . LYS B 2 929 ? 114.631 151.322 185.905 1.00 83.01 971 LYS B O 1
ATOM 13000 N N . LEU B 2 930 ? 116.398 149.963 185.645 1.00 82.68 972 LEU B N 1
ATOM 13001 C CA . LEU B 2 930 ? 116.794 150.077 187.038 1.00 82.68 972 LEU B CA 1
ATOM 13002 C C . LEU B 2 930 ? 118.115 150.791 187.250 1.00 82.68 972 LEU B C 1
ATOM 13003 O O . LEU B 2 930 ? 118.352 151.287 188.352 1.00 82.68 972 LEU B O 1
ATOM 13008 N N . GLN B 2 931 ? 118.974 150.862 186.232 1.00 83.47 973 GLN B N 1
ATOM 13009 C CA . GLN B 2 931 ? 120.282 151.478 186.408 1.00 83.47 973 GLN B CA 1
ATOM 13010 C C . GLN B 2 931 ? 120.204 152.980 186.625 1.00 83.47 973 GLN B C 1
ATOM 13011 O O . GLN B 2 931 ? 121.233 153.599 186.914 1.00 83.47 973 GLN B O 1
ATOM 13017 N N . GLY B 2 932 ? 119.020 153.579 186.485 1.00 86.30 974 GLY B N 1
ATOM 13018 C CA . GLY B 2 932 ? 118.894 155.002 186.749 1.00 86.30 974 GLY B CA 1
ATOM 13019 C C . GLY B 2 932 ? 119.401 155.370 188.127 1.00 86.30 974 GLY B C 1
ATOM 13020 O O . GLY B 2 932 ? 120.330 156.169 188.274 1.00 86.30 974 GLY B O 1
ATOM 13021 N N . ASN B 2 933 ? 118.821 154.766 189.155 1.00 87.60 975 ASN B N 1
ATOM 13022 C CA . ASN B 2 933 ? 119.317 154.961 190.505 1.00 87.60 975 ASN B CA 1
ATOM 13023 C C . ASN B 2 933 ? 120.521 154.087 190.813 1.00 87.60 975 ASN B C 1
ATOM 13024 O O . ASN B 2 933 ? 121.331 154.452 191.669 1.00 87.60 975 ASN B O 1
ATOM 13029 N N . LYS B 2 934 ? 120.662 152.952 190.133 1.00 85.35 976 LYS B N 1
ATOM 13030 C CA . LYS B 2 934 ? 121.637 151.927 190.499 1.00 85.35 976 LYS B CA 1
ATOM 13031 C C . LYS B 2 934 ? 122.538 151.620 189.312 1.00 85.35 976 LYS B C 1
ATOM 13032 O O . LYS B 2 934 ? 122.355 150.617 188.615 1.00 85.35 976 LYS B O 1
ATOM 13038 N N . PRO B 2 935 ? 123.529 152.465 189.057 1.00 86.73 977 PRO B N 1
ATOM 13039 C CA . PRO B 2 935 ? 124.485 152.167 187.988 1.00 86.73 977 PRO B CA 1
ATOM 13040 C C . PRO B 2 935 ? 125.228 150.870 188.255 1.00 86.73 977 PRO B C 1
ATOM 13041 O O . PRO B 2 935 ? 125.538 150.537 189.397 1.00 86.73 977 PRO B O 1
ATOM 13045 N N . GLY B 2 936 ? 125.510 150.135 187.179 1.00 87.45 978 GLY B N 1
ATOM 13046 C CA . GLY B 2 936 ? 126.262 148.898 187.248 1.00 87.45 978 GLY B CA 1
ATOM 13047 C C . GLY B 2 936 ? 125.445 147.638 187.442 1.00 87.45 978 GLY B C 1
ATOM 13048 O O . GLY B 2 936 ? 125.975 146.539 187.237 1.00 87.45 978 GLY B O 1
ATOM 13049 N N . HIS B 2 937 ? 124.183 147.749 187.822 1.00 83.02 979 HIS B N 1
ATOM 13050 C CA . HIS B 2 937 ? 123.360 146.593 188.141 1.00 83.02 979 HIS B CA 1
ATOM 13051 C C . HIS B 2 937 ? 122.693 146.102 186.866 1.00 83.02 979 HIS B C 1
ATOM 13052 O O . HIS B 2 937 ? 121.965 146.852 186.216 1.00 83.02 979 HIS B O 1
ATOM 13059 N N . LYS B 2 938 ? 122.948 144.852 186.501 1.00 78.28 980 LYS B N 1
ATOM 13060 C CA . LYS B 2 938 ? 122.289 144.295 185.332 1.00 78.28 980 LYS B CA 1
ATOM 13061 C C . LYS B 2 938 ? 120.898 143.803 185.698 1.00 78.28 980 LYS B C 1
ATOM 13062 O O . LYS B 2 938 ? 120.730 142.966 186.585 1.00 78.28 980 LYS B O 1
ATOM 13068 N N . ASN B 2 939 ? 119.896 144.345 185.024 1.00 78.21 981 ASN B N 1
ATOM 13069 C CA . ASN B 2 939 ? 118.523 143.899 185.176 1.00 78.21 981 ASN B CA 1
ATOM 13070 C C . ASN B 2 939 ? 118.065 143.285 183.867 1.00 78.21 981 ASN B C 1
ATOM 13071 O O . ASN B 2 939 ? 118.451 143.747 182.793 1.00 78.21 981 ASN B O 1
ATOM 13076 N N . TYR B 2 940 ? 117.244 142.248 183.959 1.00 70.94 982 TYR B N 1
ATOM 13077 C CA . TYR B 2 940 ? 116.779 141.551 182.768 1.00 70.94 982 TYR B CA 1
ATOM 13078 C C . TYR B 2 940 ? 115.307 141.205 182.883 1.00 70.94 982 TYR B C 1
ATOM 13079 O O . TYR B 2 940 ? 114.841 140.781 183.945 1.00 70.94 982 TYR B O 1
ATOM 13088 N N . LYS B 2 941 ? 114.591 141.368 181.783 1.00 64.54 983 LYS B N 1
ATOM 13089 C CA . LYS B 2 941 ? 113.278 140.778 181.654 1.00 64.54 983 LYS B CA 1
ATOM 13090 C C . LYS B 2 941 ? 113.407 139.336 181.185 1.00 64.54 983 LYS B C 1
ATOM 13091 O O . LYS B 2 941 ? 114.478 138.884 180.777 1.00 64.54 983 LYS B O 1
ATOM 13097 N N . PHE B 2 942 ? 112.305 138.601 181.267 1.00 54.66 984 PHE B N 1
ATOM 13098 C CA . PHE B 2 942 ? 112.302 137.237 180.770 1.00 54.66 984 PHE B CA 1
ATOM 13099 C C . PHE B 2 942 ? 112.452 137.242 179.257 1.00 54.66 984 PHE B C 1
ATOM 13100 O O . PHE B 2 942 ? 112.042 138.184 178.580 1.00 54.66 984 PHE B O 1
ATOM 13108 N N . PHE B 2 943 ? 113.066 136.188 178.728 1.00 49.76 985 PHE B N 1
ATOM 13109 C CA . PHE B 2 943 ? 113.306 136.125 177.295 1.00 49.76 985 PHE B CA 1
ATOM 13110 C C . PHE B 2 943 ? 111.992 136.125 176.537 1.00 49.76 985 PHE B C 1
ATOM 13111 O O . PHE B 2 943 ? 111.109 135.307 176.799 1.00 49.76 985 PHE B O 1
ATOM 13119 N N . ASN B 2 944 ? 111.869 137.041 175.587 1.00 51.43 986 ASN B N 1
ATOM 13120 C CA . ASN B 2 944 ? 110.662 137.146 174.787 1.00 51.43 986 ASN B CA 1
ATOM 13121 C C . ASN B 2 944 ? 111.038 137.663 173.413 1.00 51.43 986 ASN B C 1
ATOM 13122 O O . ASN B 2 944 ? 112.007 138.399 173.254 1.00 51.43 986 ASN B O 1
ATOM 13127 N N . ILE B 2 945 ? 110.264 137.253 172.420 1.00 47.72 987 ILE B N 1
ATOM 13128 C CA . ILE B 2 945 ? 110.340 137.829 171.088 1.00 47.72 987 ILE B CA 1
ATOM 13129 C C . ILE B 2 945 ? 109.010 138.501 170.824 1.00 47.72 987 ILE B C 1
ATOM 13130 O O . ILE B 2 945 ? 107.963 137.855 170.918 1.00 47.72 987 ILE B O 1
ATOM 13135 N N . ASN B 2 946 ? 109.046 139.791 170.510 1.00 50.02 988 ASN B N 1
ATOM 13136 C CA . ASN B 2 946 ? 107.839 140.572 170.258 1.00 50.02 988 ASN B CA 1
ATOM 13137 C C . ASN B 2 946 ? 106.859 140.485 171.416 1.00 50.02 988 ASN B C 1
ATOM 13138 O O . ASN B 2 946 ? 105.648 140.466 171.214 1.00 50.02 988 ASN B O 1
ATOM 13143 N N . GLY B 2 947 ? 107.373 140.425 172.638 1.00 50.45 989 GLY B N 1
ATOM 13144 C CA . GLY B 2 947 ? 106.546 140.495 173.817 1.00 50.45 989 GLY B CA 1
ATOM 13145 C C . GLY B 2 947 ? 106.014 139.177 174.326 1.00 50.45 989 GLY B C 1
ATOM 13146 O O . GLY B 2 947 ? 105.685 139.088 175.513 1.00 50.45 989 GLY B O 1
ATOM 13147 N N . GLU B 2 948 ? 105.930 138.152 173.485 1.00 51.61 990 GLU B N 1
ATOM 13148 C CA . GLU B 2 948 ? 105.438 136.841 173.887 1.00 51.61 990 GLU B CA 1
ATOM 13149 C C . GLU B 2 948 ? 106.583 136.053 174.500 1.00 51.61 990 GLU B C 1
ATOM 13150 O O . GLU B 2 948 ? 107.648 135.938 173.895 1.00 51.61 990 GLU B O 1
ATOM 13156 N N . LEU B 2 949 ? 106.359 135.504 175.687 1.00 51.45 991 LEU B N 1
ATOM 13157 C CA . LEU B 2 949 ? 107.434 134.863 176.430 1.00 51.45 991 LEU B CA 1
ATOM 13158 C C . LEU B 2 949 ? 107.836 133.547 175.785 1.00 51.45 991 LEU B C 1
ATOM 13159 O O . LEU B 2 949 ? 106.993 132.694 175.506 1.00 51.45 991 LEU B O 1
ATOM 13164 N N . MET B 2 950 ? 109.135 133.374 175.568 1.00 49.12 992 MET B N 1
ATOM 13165 C CA . MET B 2 950 ? 109.650 132.199 174.892 1.00 49.12 992 MET B CA 1
ATOM 13166 C C . MET B 2 950 ? 110.804 131.610 175.680 1.00 49.12 992 MET B C 1
ATOM 13167 O O . MET B 2 950 ? 111.292 132.197 176.643 1.00 49.12 992 MET B O 1
ATOM 13172 N N . ILE B 2 951 ? 111.214 130.414 175.276 1.00 45.31 993 ILE B N 1
ATOM 13173 C CA . ILE B 2 951 ? 112.446 129.790 175.735 1.00 45.31 993 ILE B CA 1
ATOM 13174 C C . ILE B 2 951 ? 113.258 129.468 174.491 1.00 45.31 993 ILE B C 1
ATOM 13175 O O . ILE B 2 951 ? 112.730 128.847 173.570 1.00 45.31 993 ILE B O 1
ATOM 13180 N N . PRO B 2 952 ? 114.518 129.869 174.410 1.00 44.38 994 PRO B N 1
ATOM 13181 C CA . PRO B 2 952 ? 115.290 129.583 173.205 1.00 44.38 994 PRO B CA 1
ATOM 13182 C C . PRO B 2 952 ? 115.458 128.089 173.027 1.00 44.38 994 PRO B C 1
ATOM 13183 O O . PRO B 2 952 ? 115.560 127.333 173.991 1.00 44.38 994 PRO B O 1
ATOM 13187 N N . GLY B 2 953 ? 115.453 127.661 171.771 1.00 42.00 995 GLY B N 1
ATOM 13188 C CA . GLY B 2 953 ? 115.560 126.244 171.493 1.00 42.00 995 GLY B CA 1
ATOM 13189 C C . GLY B 2 953 ? 116.911 125.682 171.873 1.00 42.00 995 GLY B C 1
ATOM 13190 O O . GLY B 2 953 ? 117.017 124.523 172.270 1.00 42.00 995 GLY B O 1
ATOM 13191 N N . SER B 2 954 ? 117.957 126.504 171.773 1.00 41.67 996 SER B N 1
ATOM 13192 C CA . SER B 2 954 ? 119.300 126.055 172.115 1.00 41.67 996 SER B CA 1
ATOM 13193 C C . SER B 2 954 ? 119.403 125.638 173.575 1.00 41.67 996 SER B C 1
ATOM 13194 O O . SER B 2 954 ? 120.130 124.701 173.904 1.00 41.67 996 SER B O 1
ATOM 13197 N N . GLU B 2 955 ? 118.683 126.316 174.464 1.00 46.62 997 GLU B N 1
ATOM 13198 C CA . GLU B 2 955 ? 118.707 125.942 175.873 1.00 46.62 997 GLU B CA 1
ATOM 13199 C C . GLU B 2 955 ? 118.151 124.541 176.074 1.00 46.62 997 GLU B C 1
ATOM 13200 O O . GLU B 2 955 ? 118.737 123.718 176.786 1.00 46.62 997 GLU B O 1
ATOM 13206 N N . LEU B 2 956 ? 117.013 124.257 175.451 1.00 43.42 998 LEU B N 1
ATOM 13207 C CA . LEU B 2 956 ? 116.434 122.928 175.537 1.00 43.42 998 LEU B CA 1
ATOM 13208 C C . LEU B 2 956 ? 117.346 121.891 174.910 1.00 43.42 998 LEU B C 1
ATOM 13209 O O . LEU B 2 956 ? 117.552 120.815 175.479 1.00 43.42 998 LEU B O 1
ATOM 13214 N N . ARG B 2 957 ? 117.887 122.187 173.731 1.00 41.84 999 ARG B N 1
ATOM 13215 C CA . ARG B 2 957 ? 118.770 121.233 173.075 1.00 41.84 999 ARG B CA 1
ATOM 13216 C C . ARG B 2 957 ? 119.966 120.910 173.947 1.00 41.84 999 ARG B C 1
ATOM 13217 O O . ARG B 2 957 ? 120.334 119.746 174.087 1.00 41.84 999 ARG B O 1
ATOM 13225 N N . GLY B 2 958 ? 120.576 121.921 174.559 1.00 44.42 1000 GLY B N 1
ATOM 13226 C CA . GLY B 2 958 ? 121.740 121.671 175.387 1.00 44.42 1000 GLY B CA 1
ATOM 13227 C C . GLY B 2 958 ? 121.423 120.892 176.647 1.00 44.42 1000 GLY B C 1
ATOM 13228 O O . GLY B 2 958 ? 122.145 119.957 177.005 1.00 44.42 1000 GLY B O 1
ATOM 13229 N N . MET B 2 959 ? 120.359 121.270 177.351 1.00 50.44 1001 MET B N 1
ATOM 13230 C CA . MET B 2 959 ? 119.983 120.507 178.534 1.00 50.44 1001 MET B CA 1
ATOM 13231 C C . MET B 2 959 ? 119.700 119.056 178.175 1.00 50.44 1001 MET B C 1
ATOM 13232 O O . MET B 2 959 ? 120.223 118.129 178.809 1.00 50.44 1001 MET B O 1
ATOM 13237 N N . LEU B 2 960 ? 118.909 118.842 177.125 1.00 48.29 1002 LEU B N 1
ATOM 13238 C CA . LEU B 2 960 ? 118.591 117.490 176.701 1.00 48.29 1002 LEU B CA 1
ATOM 13239 C C . LEU B 2 960 ? 119.831 116.733 176.269 1.00 48.29 1002 LEU B C 1
ATOM 13240 O O . LEU B 2 960 ? 119.956 115.540 176.549 1.00 48.29 1002 LEU B O 1
ATOM 13245 N N . ARG B 2 961 ? 120.750 117.396 175.572 1.00 46.04 1003 ARG B N 1
ATOM 13246 C CA . ARG B 2 961 ? 121.928 116.703 175.073 1.00 46.04 1003 ARG B CA 1
ATOM 13247 C C . ARG B 2 961 ? 122.829 116.274 176.209 1.00 46.04 1003 ARG B C 1
ATOM 13248 O O . ARG B 2 961 ? 123.341 115.158 176.207 1.00 46.04 1003 ARG B O 1
ATOM 13256 N N . THR B 2 962 ? 123.050 117.151 177.179 1.00 51.10 1004 THR B N 1
ATOM 13257 C CA . THR B 2 962 ? 123.818 116.753 178.351 1.00 51.10 1004 THR B CA 1
ATOM 13258 C C . THR B 2 962 ? 123.171 115.560 179.043 1.00 51.10 1004 THR B C 1
ATOM 13259 O O . THR B 2 962 ? 123.857 114.612 179.455 1.00 51.10 1004 THR B O 1
ATOM 13263 N N . HIS B 2 963 ? 121.841 115.560 179.130 1.00 57.27 1005 HIS B N 1
ATOM 13264 C CA . HIS B 2 963 ? 121.171 114.450 179.799 1.00 57.27 1005 HIS B CA 1
ATOM 13265 C C . HIS B 2 963 ? 121.324 113.152 179.018 1.00 57.27 1005 HIS B C 1
ATOM 13266 O O . HIS B 2 963 ? 121.640 112.102 179.585 1.00 57.27 1005 HIS B O 1
ATOM 13273 N N . PHE B 2 964 ? 121.103 113.210 177.708 1.00 52.58 1006 PHE B N 1
ATOM 13274 C CA . PHE B 2 964 ? 121.203 112.033 176.855 1.00 52.58 1006 PHE B CA 1
ATOM 13275 C C . PHE B 2 964 ? 122.627 111.499 176.813 1.00 52.58 1006 PHE B C 1
ATOM 13276 O O . PHE B 2 964 ? 122.841 110.283 176.741 1.00 52.58 1006 PHE B O 1
ATOM 13284 N N . GLU B 2 965 ? 123.617 112.386 176.872 1.00 56.93 1007 GLU B N 1
ATOM 13285 C CA . GLU B 2 965 ? 125.003 111.938 176.885 1.00 56.93 1007 GLU B CA 1
ATOM 13286 C C . GLU B 2 965 ? 125.330 111.224 178.184 1.00 56.93 1007 GLU B C 1
ATOM 13287 O O . GLU B 2 965 ? 126.000 110.187 178.176 1.00 56.93 1007 GLU B O 1
ATOM 13293 N N . ALA B 2 966 ? 124.878 111.761 179.316 1.00 58.14 1008 ALA B N 1
ATOM 13294 C CA . ALA B 2 966 ? 125.085 111.040 180.565 1.00 58.14 1008 ALA B CA 1
ATOM 13295 C C . ALA B 2 966 ? 124.357 109.708 180.548 1.00 58.14 1008 ALA B C 1
ATOM 13296 O O . ALA B 2 966 ? 124.828 108.728 181.133 1.00 58.14 1008 ALA B O 1
ATOM 13298 N N . LEU B 2 967 ? 123.206 109.648 179.877 1.00 59.56 1009 LEU B N 1
ATOM 13299 C CA . LEU B 2 967 ? 122.417 108.420 179.873 1.00 59.56 1009 LEU B CA 1
ATOM 13300 C C . LEU B 2 967 ? 123.081 107.326 179.054 1.00 59.56 1009 LEU B C 1
ATOM 13301 O O . LEU B 2 967 ? 123.143 106.172 179.488 1.00 59.56 1009 LEU B O 1
ATOM 13306 N N . THR B 2 968 ? 123.569 107.663 177.864 1.00 58.00 1010 THR B N 1
ATOM 13307 C CA . THR B 2 968 ? 124.106 106.677 176.942 1.00 58.00 1010 THR B CA 1
ATOM 13308 C C . THR B 2 968 ? 125.622 106.564 176.999 1.00 58.00 1010 THR B C 1
ATOM 13309 O O . THR B 2 968 ? 126.215 105.930 176.125 1.00 58.00 1010 THR B O 1
ATOM 13313 N N . LYS B 2 969 ? 126.258 107.146 178.011 1.00 64.53 1011 LYS B N 1
ATOM 13314 C CA . LYS B 2 969 ? 127.703 107.050 178.209 1.00 64.53 1011 LYS B CA 1
ATOM 13315 C C . LYS B 2 969 ? 128.458 107.465 176.948 1.00 64.53 1011 LYS B C 1
ATOM 13316 O O . LYS B 2 969 ? 129.208 106.696 176.349 1.00 64.53 1011 LYS B O 1
ATOM 13322 N N . SER B 2 970 ? 128.231 108.708 176.550 1.00 61.56 1012 SER B N 1
ATOM 13323 C CA . SER B 2 970 ? 128.913 109.294 175.416 1.00 61.56 1012 SER B CA 1
ATOM 13324 C C . SER B 2 970 ? 130.135 110.059 175.899 1.00 61.56 1012 SER B C 1
ATOM 13325 O O . SER B 2 970 ? 130.479 110.052 177.083 1.00 61.56 1012 SER B O 1
ATOM 13328 N N . CYS B 2 971 ? 130.804 110.731 174.976 1.00 65.16 1013 CYS B N 1
ATOM 13329 C CA . CYS B 2 971 ? 132.005 111.455 175.331 1.00 65.16 1013 CYS B CA 1
ATOM 13330 C C . CYS B 2 971 ? 131.649 112.759 176.031 1.00 65.16 1013 CYS B C 1
ATOM 13331 O O . CYS B 2 971 ? 130.492 113.178 176.071 1.00 65.16 1013 CYS B O 1
ATOM 13334 N N . PHE B 2 972 ? 132.665 113.400 176.595 1.00 65.36 1014 PHE B N 1
ATOM 13335 C CA . PHE B 2 972 ? 132.512 114.770 177.061 1.00 65.36 1014 PHE B CA 1
ATOM 13336 C C . PHE B 2 972 ? 132.608 115.694 175.855 1.00 65.36 1014 PHE B C 1
ATOM 13337 O O . PHE B 2 972 ? 133.675 116.246 175.582 1.00 65.36 1014 PHE B O 1
ATOM 13345 N N . ALA B 2 973 ? 131.506 115.867 175.124 1.00 61.94 1015 ALA B N 1
ATOM 13346 C CA . ALA B 2 973 ? 131.566 116.589 173.855 1.00 61.94 1015 ALA B CA 1
ATOM 13347 C C . ALA B 2 973 ? 132.093 117.999 174.038 1.00 61.94 1015 ALA B C 1
ATOM 13348 O O . ALA B 2 973 ? 132.949 118.456 173.273 1.00 61.94 1015 ALA B O 1
ATOM 13350 N N . ILE B 2 974 ? 131.599 118.703 175.037 1.00 55.95 1016 ILE B N 1
ATOM 13351 C CA . ILE B 2 974 ? 132.064 120.039 175.359 1.00 55.95 1016 ILE B CA 1
ATOM 13352 C C . ILE B 2 974 ? 132.885 119.919 176.629 1.00 55.95 1016 ILE B C 1
ATOM 13353 O O . ILE B 2 974 ? 132.338 119.840 177.730 1.00 55.95 1016 ILE B O 1
ATOM 13358 N N . PHE B 2 975 ? 134.202 119.915 176.486 1.00 64.27 1017 PHE B N 1
ATOM 13359 C CA . PHE B 2 975 ? 135.094 119.767 177.620 1.00 64.27 1017 PHE B CA 1
ATOM 13360 C C . PHE B 2 975 ? 136.204 120.794 177.501 1.00 64.27 1017 PHE B C 1
ATOM 13361 O O . PHE B 2 975 ? 136.665 121.080 176.394 1.00 64.27 1017 PHE B O 1
ATOM 13369 N N . GLY B 2 976 ? 136.614 121.358 178.634 1.00 71.35 1018 GLY B N 1
ATOM 13370 C CA . GLY B 2 976 ? 137.712 122.300 178.690 1.00 71.35 1018 GLY B CA 1
ATOM 13371 C C . GLY B 2 976 ? 139.056 121.619 178.785 1.00 71.35 1018 GLY B C 1
ATOM 13372 O O . GLY B 2 976 ? 139.611 121.485 179.878 1.00 71.35 1018 GLY B O 1
ATOM 13373 N N . GLU B 2 977 ? 139.575 121.150 177.651 1.00 83.55 1019 GLU B N 1
ATOM 13374 C CA . GLU B 2 977 ? 140.768 120.309 177.679 1.00 83.55 1019 GLU B CA 1
ATOM 13375 C C . GLU B 2 977 ? 141.964 121.040 178.269 1.00 83.55 1019 GLU B C 1
ATOM 13376 O O . GLU B 2 977 ? 142.742 120.453 179.027 1.00 83.55 1019 GLU B O 1
ATOM 13382 N N . ASP B 2 978 ? 142.129 122.320 177.934 1.00 91.39 1020 ASP B N 1
ATOM 13383 C CA . ASP B 2 978 ? 143.380 123.008 178.230 1.00 91.39 1020 ASP B CA 1
ATOM 13384 C C . ASP B 2 978 ? 143.428 123.589 179.632 1.00 91.39 1020 ASP B C 1
ATOM 13385 O O . ASP B 2 978 ? 144.491 124.050 180.053 1.00 91.39 1020 ASP B O 1
ATOM 13390 N N . SER B 2 979 ? 142.315 123.597 180.357 1.00 90.18 1021 SER B N 1
ATOM 13391 C CA . SER B 2 979 ? 142.334 124.155 181.699 1.00 90.18 1021 SER B CA 1
ATOM 13392 C C . SER B 2 979 ? 143.321 123.394 182.575 1.00 90.18 1021 SER B C 1
ATOM 13393 O O . SER B 2 979 ? 143.234 122.174 182.730 1.00 90.18 1021 SER B O 1
ATOM 13396 N N . THR B 2 980 ? 144.287 124.117 183.124 1.00 96.22 1022 THR B N 1
ATOM 13397 C CA . THR B 2 980 ? 145.281 123.534 184.008 1.00 96.22 1022 THR B CA 1
ATOM 13398 C C . THR B 2 980 ? 144.935 123.880 185.447 1.00 96.22 1022 THR B C 1
ATOM 13399 O O . THR B 2 980 ? 144.332 124.918 185.731 1.00 96.22 1022 THR B O 1
ATOM 13403 N N . LEU B 2 981 ? 145.345 123.002 186.359 1.00 100.69 1023 LEU B N 1
ATOM 13404 C CA . LEU B 2 981 ? 144.840 122.999 187.725 1.00 100.69 1023 LEU B CA 1
ATOM 13405 C C . LEU B 2 981 ? 145.991 123.112 188.707 1.00 100.69 1023 LEU B C 1
ATOM 13406 O O . LEU B 2 981 ? 146.654 122.114 189.001 1.00 100.69 1023 LEU B O 1
ATOM 13411 N N . SER B 2 982 ? 146.214 124.308 189.238 1.00 107.88 1024 SER B N 1
ATOM 13412 C CA . SER B 2 982 ? 147.194 124.513 190.293 1.00 107.88 1024 SER B CA 1
ATOM 13413 C C . SER B 2 982 ? 146.477 124.528 191.631 1.00 107.88 1024 SER B C 1
ATOM 13414 O O . SER B 2 982 ? 145.968 125.568 192.055 1.00 107.88 1024 SER B O 1
ATOM 13417 N N . TRP B 2 983 ? 146.430 123.374 192.286 1.00 108.60 1025 TRP B N 1
ATOM 13418 C CA . TRP B 2 983 ? 145.751 123.278 193.564 1.00 108.60 1025 TRP B CA 1
ATOM 13419 C C . TRP B 2 983 ? 146.728 123.652 194.662 1.00 108.60 1025 TRP B C 1
ATOM 13420 O O . TRP B 2 983 ? 147.720 124.326 194.400 1.00 108.60 1025 TRP B O 1
ATOM 13431 N N . ALA B 2 984 ? 148.818 122.189 188.673 1.00 111.10 1386 ALA B N 1
ATOM 13432 C CA . ALA B 2 984 ? 150.250 122.407 188.615 1.00 111.10 1386 ALA B CA 1
ATOM 13433 C C . ALA B 2 984 ? 150.875 121.420 187.647 1.00 111.10 1386 ALA B C 1
ATOM 13434 O O . ALA B 2 984 ? 151.758 121.770 186.867 1.00 111.10 1386 ALA B O 1
ATOM 13436 N N . SER B 2 985 ? 150.388 120.181 187.690 1.00 109.65 1387 SER B N 1
ATOM 13437 C CA . SER B 2 985 ? 151.036 119.105 186.948 1.00 109.65 1387 SER B CA 1
ATOM 13438 C C . SER B 2 985 ? 150.683 119.150 185.466 1.00 109.65 1387 SER B C 1
ATOM 13439 O O . SER B 2 985 ? 151.567 119.287 184.613 1.00 109.65 1387 SER B O 1
ATOM 13442 N N . LYS B 2 986 ? 149.398 119.044 185.139 1.00 104.38 1388 LYS B N 1
ATOM 13443 C CA . LYS B 2 986 ? 148.968 118.742 183.781 1.00 104.38 1388 LYS B CA 1
ATOM 13444 C C . LYS B 2 986 ? 147.779 119.620 183.422 1.00 104.38 1388 LYS B C 1
ATOM 13445 O O . LYS B 2 986 ? 147.534 120.659 184.040 1.00 104.38 1388 LYS B O 1
ATOM 13451 N N . THR B 2 987 ? 147.071 119.209 182.376 1.00 93.46 1389 THR B N 1
ATOM 13452 C CA . THR B 2 987 ? 145.835 119.842 181.964 1.00 93.46 1389 THR B CA 1
ATOM 13453 C C . THR B 2 987 ? 144.648 118.942 182.302 1.00 93.46 1389 THR B C 1
ATOM 13454 O O . THR B 2 987 ? 144.796 117.751 182.585 1.00 93.46 1389 THR B O 1
ATOM 13458 N N . LEU B 2 988 ? 143.453 119.528 182.273 1.00 84.78 1390 LEU B N 1
ATOM 13459 C CA . LEU B 2 988 ? 142.259 118.770 182.625 1.00 84.78 1390 LEU B CA 1
ATOM 13460 C C . LEU B 2 988 ? 141.974 117.676 181.609 1.00 84.78 1390 LEU B C 1
ATOM 13461 O O . LEU B 2 988 ? 141.327 116.676 181.935 1.00 84.78 1390 LEU B O 1
ATOM 13466 N N . GLY B 2 989 ? 142.424 117.851 180.370 1.00 84.01 1391 GLY B N 1
ATOM 13467 C CA . GLY B 2 989 ? 142.387 116.746 179.434 1.00 84.01 1391 GLY B CA 1
ATOM 13468 C C . GLY B 2 989 ? 143.446 115.709 179.728 1.00 84.01 1391 GLY B C 1
ATOM 13469 O O . GLY B 2 989 ? 143.380 114.587 179.224 1.00 84.01 1391 GLY B O 1
ATOM 13470 N N . GLY B 2 990 ? 144.438 116.066 180.543 1.00 87.23 1392 GLY B N 1
ATOM 13471 C CA . GLY B 2 990 ? 145.478 115.115 180.883 1.00 87.23 1392 GLY B CA 1
ATOM 13472 C C . GLY B 2 990 ? 145.000 114.057 181.854 1.00 87.23 1392 GLY B C 1
ATOM 13473 O O . GLY B 2 990 ? 145.521 112.941 181.878 1.00 87.23 1392 GLY B O 1
ATOM 13474 N N . LYS B 2 991 ? 144.010 114.395 182.679 1.00 85.90 1393 LYS B N 1
ATOM 13475 C CA . LYS B 2 991 ? 143.476 113.420 183.620 1.00 85.90 1393 LYS B CA 1
ATOM 13476 C C . LYS B 2 991 ? 142.268 112.686 183.054 1.00 85.90 1393 LYS B C 1
ATOM 13477 O O . LYS B 2 991 ? 141.984 111.558 183.469 1.00 85.90 1393 LYS B O 1
ATOM 13483 N N . LEU B 2 992 ? 141.546 113.293 182.119 1.00 80.11 1394 LEU B N 1
ATOM 13484 C CA . LEU B 2 992 ? 140.368 112.640 181.561 1.00 80.11 1394 LEU B CA 1
ATOM 13485 C C . LEU B 2 992 ? 140.790 111.505 180.641 1.00 80.11 1394 LEU B C 1
ATOM 13486 O O . LEU B 2 992 ? 141.810 111.589 179.957 1.00 80.11 1394 LEU B O 1
ATOM 13491 N N . ASP B 2 993 ? 140.007 110.435 180.623 1.00 83.88 1395 ASP B N 1
ATOM 13492 C CA . ASP B 2 993 ? 140.366 109.289 179.801 1.00 83.88 1395 ASP B CA 1
ATOM 13493 C C . ASP B 2 993 ? 140.226 109.607 178.318 1.00 83.88 1395 ASP B C 1
ATOM 13494 O O . ASP B 2 993 ? 139.356 110.373 177.902 1.00 83.88 1395 ASP B O 1
ATOM 13499 N N . LYS B 2 994 ? 141.113 109.009 177.519 1.00 82.27 1396 LYS B N 1
ATOM 13500 C CA . LYS B 2 994 ? 141.098 109.232 176.079 1.00 82.27 1396 LYS B CA 1
ATOM 13501 C C . LYS B 2 994 ? 139.743 108.896 175.480 1.00 82.27 1396 LYS B C 1
ATOM 13502 O O . LYS B 2 994 ? 139.234 109.627 174.625 1.00 82.27 1396 LYS B O 1
ATOM 13508 N N . ALA B 2 995 ? 139.138 107.797 175.929 1.00 77.18 1397 ALA B N 1
ATOM 13509 C CA . ALA B 2 995 ? 137.865 107.361 175.376 1.00 77.18 1397 ALA B CA 1
ATOM 13510 C C . ALA B 2 995 ? 136.752 108.366 175.607 1.00 77.18 1397 ALA B C 1
ATOM 13511 O O . ALA B 2 995 ? 135.729 108.306 174.920 1.00 77.18 1397 ALA B O 1
ATOM 13513 N N . LEU B 2 996 ? 136.922 109.289 176.550 1.00 76.07 1398 LEU B N 1
ATOM 13514 C CA . LEU B 2 996 ? 135.895 110.272 176.861 1.00 76.07 1398 LEU B CA 1
ATOM 13515 C C . LEU B 2 996 ? 136.142 111.628 176.213 1.00 76.07 1398 LEU B C 1
ATOM 13516 O O . LEU B 2 996 ? 135.259 112.486 176.267 1.00 76.07 1398 LEU B O 1
ATOM 13521 N N . HIS B 2 997 ? 137.307 111.841 175.603 1.00 77.80 1399 HIS B N 1
ATOM 13522 C CA . HIS B 2 997 ? 137.557 113.059 174.848 1.00 77.80 1399 HIS B CA 1
ATOM 13523 C C . HIS B 2 997 ? 136.553 113.172 173.702 1.00 77.80 1399 HIS B C 1
ATOM 13524 O O . HIS B 2 997 ? 136.065 112.159 173.201 1.00 77.80 1399 HIS B O 1
ATOM 13531 N N . PRO B 2 998 ? 136.238 114.387 173.257 1.00 70.52 1400 PRO B N 1
ATOM 13532 C CA . PRO B 2 998 ? 135.140 114.556 172.298 1.00 70.52 1400 PRO B CA 1
ATOM 13533 C C . PRO B 2 998 ? 135.463 113.939 170.949 1.00 70.52 1400 PRO B C 1
ATOM 13534 O O . PRO B 2 998 ? 136.568 114.088 170.425 1.00 70.52 1400 PRO B O 1
ATOM 13538 N N . CYS B 2 999 ? 134.476 113.245 170.390 1.00 68.33 1401 CYS B N 1
ATOM 13539 C CA . CYS B 2 999 ? 134.628 112.609 169.091 1.00 68.33 1401 CYS B CA 1
ATOM 13540 C C . CYS B 2 999 ? 134.937 113.661 168.041 1.00 68.33 1401 CYS B C 1
ATOM 13541 O O . CYS B 2 999 ? 134.206 114.645 167.904 1.00 68.33 1401 CYS B O 1
ATOM 13544 N N . THR B 2 1000 ? 136.031 113.465 167.309 1.00 68.08 1402 THR B N 1
ATOM 13545 C CA . THR B 2 1000 ? 136.497 114.490 166.384 1.00 68.08 1402 THR B CA 1
ATOM 13546 C C . THR B 2 1000 ? 136.023 114.251 164.957 1.00 68.08 1402 THR B C 1
ATOM 13547 O O . THR B 2 1000 ? 135.186 114.996 164.442 1.00 68.08 1402 THR B O 1
ATOM 13551 N N . GLY B 2 1001 ? 136.522 113.192 164.316 1.00 68.02 1403 GLY B N 1
ATOM 13552 C CA . GLY B 2 1001 ? 136.262 112.964 162.914 1.00 68.02 1403 GLY B CA 1
ATOM 13553 C C . GLY B 2 1001 ? 135.443 111.702 162.717 1.00 68.02 1403 GLY B C 1
ATOM 13554 O O . GLY B 2 1001 ? 135.163 110.965 163.661 1.00 68.02 1403 GLY B O 1
ATOM 13555 N N . LEU B 2 1002 ? 135.051 111.473 161.468 1.00 60.06 1404 LEU B N 1
ATOM 13556 C CA . LEU B 2 1002 ? 134.282 110.279 161.161 1.00 60.06 1404 LEU B CA 1
ATOM 13557 C C . LEU B 2 1002 ? 135.167 109.053 160.992 1.00 60.06 1404 LEU B C 1
ATOM 13558 O O . LEU B 2 1002 ? 134.645 107.964 160.745 1.00 60.06 1404 LEU B O 1
ATOM 13563 N N . SER B 2 1003 ? 136.488 109.206 161.092 1.00 65.39 1405 SER B N 1
ATOM 13564 C CA . SER B 2 1003 ? 137.385 108.072 160.892 1.00 65.39 1405 SER B CA 1
ATOM 13565 C C . SER B 2 1003 ? 137.208 107.039 161.994 1.00 65.39 1405 SER B C 1
ATOM 13566 O O . SER B 2 1003 ? 137.081 105.841 161.724 1.00 65.39 1405 SER B O 1
ATOM 13569 N N . ASP B 2 1004 ? 137.197 107.479 163.242 1.00 66.61 1406 ASP B N 1
ATOM 13570 C CA . ASP B 2 1004 ? 136.674 106.646 164.308 1.00 66.61 1406 ASP B CA 1
ATOM 13571 C C . ASP B 2 1004 ? 135.157 106.683 164.258 1.00 66.61 1406 ASP B C 1
ATOM 13572 O O . ASP B 2 1004 ? 134.560 107.141 163.286 1.00 66.61 1406 ASP B O 1
ATOM 13577 N N . GLY B 2 1005 ? 134.532 106.177 165.303 1.00 63.45 1407 GLY B N 1
ATOM 13578 C CA . GLY B 2 1005 ? 133.091 106.188 165.345 1.00 63.45 1407 GLY B CA 1
ATOM 13579 C C . GLY B 2 1005 ? 132.538 107.533 165.769 1.00 63.45 1407 GLY B C 1
ATOM 13580 O O . GLY B 2 1005 ? 133.242 108.535 165.841 1.00 63.45 1407 GLY B O 1
ATOM 13581 N N . LEU B 2 1006 ? 131.239 107.543 166.031 1.00 57.47 1408 LEU B N 1
ATOM 13582 C CA . LEU B 2 1006 ? 130.613 108.635 166.750 1.00 57.47 1408 LEU B CA 1
ATOM 13583 C C . LEU B 2 1006 ? 129.827 108.076 167.924 1.00 57.47 1408 LEU B C 1
ATOM 13584 O O . LEU B 2 1006 ? 128.941 107.237 167.753 1.00 57.47 1408 LEU B O 1
ATOM 13589 N N . CYS B 2 1007 ? 130.160 108.540 169.121 1.00 59.43 1409 CYS B N 1
ATOM 13590 C CA . CYS B 2 1007 ? 129.470 108.092 170.310 1.00 59.43 1409 CYS B CA 1
ATOM 13591 C C . CYS B 2 1007 ? 127.977 108.382 170.180 1.00 59.43 1409 CYS B C 1
ATOM 13592 O O . CYS B 2 1007 ? 127.566 109.154 169.315 1.00 59.43 1409 CYS B O 1
ATOM 13595 N N . PRO B 2 1008 ? 127.136 107.755 171.009 1.00 55.42 1410 PRO B N 1
ATOM 13596 C CA . PRO B 2 1008 ? 125.689 107.954 170.843 1.00 55.42 1410 PRO B CA 1
ATOM 13597 C C . PRO B 2 1008 ? 125.263 109.409 170.864 1.00 55.42 1410 PRO B C 1
ATOM 13598 O O . PRO B 2 1008 ? 124.415 109.816 170.063 1.00 55.42 1410 PRO B O 1
ATOM 13602 N N . GLY B 2 1009 ? 125.833 110.207 171.763 1.00 53.47 1411 GLY B N 1
ATOM 13603 C CA . GLY B 2 1009 ? 125.480 111.612 171.812 1.00 53.47 1411 GLY B CA 1
ATOM 13604 C C . GLY B 2 1009 ? 125.907 112.350 170.564 1.00 53.47 1411 GLY B C 1
ATOM 13605 O O . GLY B 2 1009 ? 125.099 113.008 169.910 1.00 53.47 1411 GLY B O 1
ATOM 13606 N N . CYS B 2 1010 ? 127.184 112.239 170.211 1.00 55.42 1412 CYS B N 1
ATOM 13607 C CA . CYS B 2 1010 ? 127.672 112.883 169.001 1.00 55.42 1412 CYS B CA 1
ATOM 13608 C C . CYS B 2 1010 ? 127.101 112.237 167.752 1.00 55.42 1412 CYS B C 1
ATOM 13609 O O . CYS B 2 1010 ? 127.304 112.749 166.649 1.00 55.42 1412 CYS B O 1
ATOM 13612 N N . HIS B 2 1011 ? 126.402 111.111 167.893 1.00 50.89 1413 HIS B N 1
ATOM 13613 C CA . HIS B 2 1011 ? 125.744 110.515 166.737 1.00 50.89 1413 HIS B CA 1
ATOM 13614 C C . HIS B 2 1011 ? 124.342 111.061 166.560 1.00 50.89 1413 HIS B C 1
ATOM 13615 O O . HIS B 2 1011 ? 123.895 111.280 165.434 1.00 50.89 1413 HIS B O 1
ATOM 13622 N N . LEU B 2 1012 ? 123.627 111.266 167.656 1.00 46.67 1414 LEU B N 1
ATOM 13623 C CA . LEU B 2 1012 ? 122.249 111.718 167.565 1.00 46.67 1414 LEU B CA 1
ATOM 13624 C C . LEU B 2 1012 ? 122.178 113.225 167.419 1.00 46.67 1414 LEU B C 1
ATOM 13625 O O . LEU B 2 1012 ? 121.280 113.747 166.757 1.00 46.67 1414 LEU B O 1
ATOM 13630 N N . PHE B 2 1013 ? 123.127 113.938 168.013 1.00 43.78 1415 PHE B N 1
ATOM 13631 C CA . PHE B 2 1013 ? 123.052 115.386 168.107 1.00 43.78 1415 PHE B CA 1
ATOM 13632 C C . PHE B 2 1013 ? 123.971 116.117 167.138 1.00 43.78 1415 PHE B C 1
ATOM 13633 O O . PHE B 2 1013 ? 123.624 117.219 166.714 1.00 43.78 1415 PHE B O 1
ATOM 13641 N N . GLY B 2 1014 ? 125.128 115.561 166.793 1.00 42.28 1416 GLY B N 1
ATOM 13642 C CA . GLY B 2 1014 ? 125.924 116.073 165.695 1.00 42.28 1416 GLY B CA 1
ATOM 13643 C C . GLY B 2 1014 ? 127.282 116.596 166.126 1.00 42.28 1416 GLY B C 1
ATOM 13644 O O . GLY B 2 1014 ? 127.565 116.807 167.303 1.00 42.28 1416 GLY B O 1
ATOM 13645 N N . THR B 2 1015 ? 128.150 116.782 165.134 1.00 41.01 1417 THR B N 1
ATOM 13646 C CA . THR B 2 1015 ? 129.470 117.363 165.336 1.00 41.01 1417 THR B CA 1
ATOM 13647 C C . THR B 2 1015 ? 129.723 118.395 164.252 1.00 41.01 1417 THR B C 1
ATOM 13648 O O . THR B 2 1015 ? 128.834 118.738 163.473 1.00 41.01 1417 THR B O 1
ATOM 13652 N N . THR B 2 1016 ? 130.953 118.901 164.203 1.00 40.54 1418 THR B N 1
ATOM 13653 C CA . THR B 2 1016 ? 131.309 119.840 163.150 1.00 40.54 1418 THR B CA 1
ATOM 13654 C C . THR B 2 1016 ? 131.610 119.151 161.832 1.00 40.54 1418 THR B C 1
ATOM 13655 O O . THR B 2 1016 ? 131.976 119.831 160.871 1.00 40.54 1418 THR B O 1
ATOM 13659 N N . ASP B 2 1017 ? 131.469 117.834 161.765 1.00 44.27 1419 ASP B N 1
ATOM 13660 C CA . ASP B 2 1017 ? 131.624 117.081 160.534 1.00 44.27 1419 ASP B CA 1
ATOM 13661 C C . ASP B 2 1017 ? 130.393 116.266 160.202 1.00 44.27 1419 ASP B C 1
ATOM 13662 O O . ASP B 2 1017 ? 130.388 115.560 159.194 1.00 44.27 1419 ASP B O 1
ATOM 13667 N N . TYR B 2 1018 ? 129.353 116.342 161.021 1.00 39.05 1420 TYR B N 1
ATOM 13668 C CA . TYR B 2 1018 ? 128.161 115.527 160.829 1.00 39.05 1420 TYR B CA 1
ATOM 13669 C C . TYR B 2 1018 ? 127.002 116.239 161.498 1.00 39.05 1420 TYR B C 1
ATOM 13670 O O . TYR B 2 1018 ? 127.018 116.431 162.714 1.00 39.05 1420 TYR B O 1
ATOM 13679 N N . LYS B 2 1019 ? 126.011 116.630 160.709 1.00 37.39 1421 LYS B N 1
ATOM 13680 C CA . LYS B 2 1019 ? 124.873 117.372 161.222 1.00 37.39 1421 LYS B CA 1
ATOM 13681 C C . LYS B 2 1019 ? 124.016 116.494 162.114 1.00 37.39 1421 LYS B C 1
ATOM 13682 O O . LYS B 2 1019 ? 123.971 115.278 161.946 1.00 37.39 1421 LYS B O 1
ATOM 13688 N N . GLY B 2 1020 ? 123.327 117.111 163.065 1.00 40.26 1422 GLY B N 1
ATOM 13689 C CA . GLY B 2 1020 ? 122.510 116.348 163.986 1.00 40.26 1422 GLY B CA 1
ATOM 13690 C C . GLY B 2 1020 ? 121.221 115.866 163.352 1.00 40.26 1422 GLY B C 1
ATOM 13691 O O . GLY B 2 1020 ? 120.690 116.466 162.426 1.00 40.26 1422 GLY B O 1
ATOM 13692 N N . ARG B 2 1021 ? 120.712 114.758 163.863 1.00 45.27 1423 ARG B N 1
ATOM 13693 C CA . ARG B 2 1021 ? 119.477 114.191 163.347 1.00 45.27 1423 ARG B CA 1
ATOM 13694 C C . ARG B 2 1021 ? 118.250 114.664 164.103 1.00 45.27 1423 ARG B C 1
ATOM 13695 O O . ARG B 2 1021 ? 117.137 114.328 163.709 1.00 45.27 1423 ARG B O 1
ATOM 13703 N N . VAL B 2 1022 ? 118.421 115.446 165.156 1.00 40.84 1424 VAL B N 1
ATOM 13704 C CA . VAL B 2 1022 ? 117.307 116.006 165.899 1.00 40.84 1424 VAL B CA 1
ATOM 13705 C C . VAL B 2 1022 ? 117.398 117.521 165.850 1.00 40.84 1424 VAL B C 1
ATOM 13706 O O . VAL B 2 1022 ? 118.485 118.099 165.806 1.00 40.84 1424 VAL B O 1
ATOM 13710 N N . LYS B 2 1023 ? 116.238 118.163 165.850 1.00 39.63 1425 LYS B N 1
ATOM 13711 C CA . LYS B 2 1023 ? 116.114 119.609 165.845 1.00 39.63 1425 LYS B CA 1
ATOM 13712 C C . LYS B 2 1023 ? 115.162 120.002 166.956 1.00 39.63 1425 LYS B C 1
ATOM 13713 O O . LYS B 2 1023 ? 114.106 119.388 167.108 1.00 39.63 1425 LYS B O 1
ATOM 13719 N N . PHE B 2 1024 ? 115.534 121.007 167.737 1.00 41.21 1426 PHE B N 1
ATOM 13720 C CA . PHE B 2 1024 ? 114.732 121.462 168.863 1.00 41.21 1426 PHE B CA 1
ATOM 13721 C C . PHE B 2 1024 ? 114.164 122.841 168.576 1.00 41.21 1426 PHE B C 1
ATOM 13722 O O . PHE B 2 1024 ? 114.838 123.688 167.990 1.00 41.21 1426 PHE B O 1
ATOM 13730 N N . GLY B 2 1025 ? 112.930 123.072 168.997 1.00 42.04 1427 GLY B N 1
ATOM 13731 C CA . GLY B 2 1025 ? 112.294 124.328 168.672 1.00 42.04 1427 GLY B CA 1
ATOM 13732 C C . GLY B 2 1025 ? 112.179 125.287 169.831 1.00 42.04 1427 GLY B C 1
ATOM 13733 O O . GLY B 2 1025 ? 112.334 124.891 170.985 1.00 42.04 1427 GLY B O 1
ATOM 13734 N N . PHE B 2 1026 ? 111.924 126.556 169.534 1.00 42.67 1428 PHE B N 1
ATOM 13735 C CA . PHE B 2 1026 ? 111.678 127.534 170.580 1.00 42.67 1428 PHE B CA 1
ATOM 13736 C C . PHE B 2 1026 ? 110.384 127.201 171.301 1.00 42.67 1428 PHE B C 1
ATOM 13737 O O . PHE B 2 1026 ? 109.396 126.808 170.683 1.00 42.67 1428 PHE B O 1
ATOM 13745 N N . ALA B 2 1027 ? 110.384 127.351 172.614 1.00 47.37 1429 ALA B N 1
ATOM 13746 C CA . ALA B 2 1027 ? 109.168 127.139 173.378 1.00 47.37 1429 ALA B CA 1
ATOM 13747 C C . ALA B 2 1027 ? 108.328 128.404 173.388 1.00 47.37 1429 ALA B C 1
ATOM 13748 O O . ALA B 2 1027 ? 108.853 129.517 173.366 1.00 47.37 1429 ALA B O 1
ATOM 13750 N N . LYS B 2 1028 ? 107.015 128.222 173.421 1.00 53.46 1430 LYS B N 1
ATOM 13751 C CA . LYS B 2 1028 ? 106.065 129.316 173.523 1.00 53.46 1430 LYS B CA 1
ATOM 13752 C C . LYS B 2 1028 ? 105.285 129.170 174.819 1.00 53.46 1430 LYS B C 1
ATOM 13753 O O . LYS B 2 1028 ? 104.962 128.056 175.240 1.00 53.46 1430 LYS B O 1
ATOM 13759 N N . TYR B 2 1029 ? 104.999 130.297 175.457 1.00 61.25 1431 TYR B N 1
ATOM 13760 C CA . TYR B 2 1029 ? 104.274 130.280 176.714 1.00 61.25 1431 TYR B CA 1
ATOM 13761 C C . TYR B 2 1029 ? 102.812 129.934 176.479 1.00 61.25 1431 TYR B C 1
ATOM 13762 O O . TYR B 2 1029 ? 102.221 130.348 175.480 1.00 61.25 1431 TYR B O 1
ATOM 13771 N N . GLU B 2 1030 ? 102.213 129.182 177.403 1.00 64.26 1432 GLU B N 1
ATOM 13772 C CA . GLU B 2 1030 ? 100.830 128.764 177.215 1.00 64.26 1432 GLU B CA 1
ATOM 13773 C C . GLU B 2 1030 ? 99.890 129.198 178.327 1.00 64.26 1432 GLU B C 1
ATOM 13774 O O . GLU B 2 1030 ? 98.909 129.896 178.053 1.00 64.26 1432 GLU B O 1
ATOM 13780 N N . ASN B 2 1031 ? 100.155 128.825 179.576 1.00 65.56 1433 ASN B N 1
ATOM 13781 C CA . ASN B 2 1031 ? 99.175 129.103 180.617 1.00 65.56 1433 ASN B CA 1
ATOM 13782 C C . ASN B 2 1031 ? 99.825 128.980 181.983 1.00 65.56 1433 ASN B C 1
ATOM 13783 O O . ASN B 2 1031 ? 100.863 128.340 182.139 1.00 65.56 1433 ASN B O 1
ATOM 13788 N N . GLY B 2 1032 ? 99.192 129.604 182.970 1.00 69.57 1434 GLY B N 1
ATOM 13789 C CA . GLY B 2 1032 ? 99.643 129.551 184.338 1.00 69.57 1434 GLY B CA 1
ATOM 13790 C C . GLY B 2 1032 ? 99.514 130.897 185.014 1.00 69.57 1434 GLY B C 1
ATOM 13791 O O . GLY B 2 1032 ? 98.922 131.833 184.470 1.00 69.57 1434 GLY B O 1
ATOM 13792 N N . PRO B 2 1033 ? 100.065 131.020 186.225 1.00 73.59 1435 PRO B N 1
ATOM 13793 C CA . PRO B 2 1033 ? 100.075 132.322 186.909 1.00 73.59 1435 PRO B CA 1
ATOM 13794 C C . PRO B 2 1033 ? 100.979 133.353 186.251 1.00 73.59 1435 PRO B C 1
ATOM 13795 O O . PRO B 2 1033 ? 100.751 134.556 186.432 1.00 73.59 1435 PRO B O 1
ATOM 13799 N N . GLU B 2 1034 ? 102.007 132.909 185.531 1.00 73.76 1436 GLU B N 1
ATOM 13800 C CA . GLU B 2 1034 ? 102.827 133.721 184.638 1.00 73.76 1436 GLU B CA 1
ATOM 13801 C C . GLU B 2 1034 ? 103.846 134.615 185.336 1.00 73.76 1436 GLU B C 1
ATOM 13802 O O . GLU B 2 1034 ? 104.765 135.095 184.674 1.00 73.76 1436 GLU B O 1
ATOM 13808 N N . TRP B 2 1035 ? 103.773 134.786 186.652 1.00 74.67 1437 TRP B N 1
ATOM 13809 C CA . TRP B 2 1035 ? 104.762 135.612 187.341 1.00 74.67 1437 TRP B CA 1
ATOM 13810 C C . TRP B 2 1035 ? 104.799 135.233 188.813 1.00 74.67 1437 TRP B C 1
ATOM 13811 O O . TRP B 2 1035 ? 103.791 134.820 189.390 1.00 74.67 1437 TRP B O 1
ATOM 13822 N N . LEU B 2 1036 ? 105.975 135.392 189.415 1.00 74.19 1438 LEU B N 1
ATOM 13823 C CA . LEU B 2 1036 ? 106.165 135.203 190.847 1.00 74.19 1438 LEU B CA 1
ATOM 13824 C C . LEU B 2 1036 ? 106.278 136.570 191.499 1.00 74.19 1438 LEU B C 1
ATOM 13825 O O . LEU B 2 1036 ? 107.130 137.374 191.115 1.00 74.19 1438 LEU B O 1
ATOM 13830 N N . ILE B 2 1037 ? 105.426 136.826 192.486 1.00 81.01 1439 ILE B N 1
ATOM 13831 C CA . ILE B 2 1037 ? 105.263 138.155 193.060 1.00 81.01 1439 ILE B CA 1
ATOM 13832 C C . ILE B 2 1037 ? 105.897 138.187 194.444 1.00 81.01 1439 ILE B C 1
ATOM 13833 O O . ILE B 2 1037 ? 105.710 137.262 195.242 1.00 81.01 1439 ILE B O 1
ATOM 13838 N N . THR B 2 1038 ? 106.643 139.256 194.725 1.00 88.30 1440 THR B N 1
ATOM 13839 C CA . THR B 2 1038 ? 107.255 139.488 196.023 1.00 88.30 1440 THR B CA 1
ATOM 13840 C C . THR B 2 1038 ? 106.929 140.899 196.493 1.00 88.30 1440 THR B C 1
ATOM 13841 O O . THR B 2 1038 ? 107.035 141.856 195.724 1.00 88.30 1440 THR B O 1
ATOM 13845 N N . ARG B 2 1039 ? 106.549 141.027 197.765 1.00 95.12 1441 ARG B N 1
ATOM 13846 C CA . ARG B 2 1039 ? 105.987 142.285 198.250 1.00 95.12 1441 ARG B CA 1
ATOM 13847 C C . ARG B 2 1039 ? 107.044 143.380 198.340 1.00 95.12 1441 ARG B C 1
ATOM 13848 O O . ARG B 2 1039 ? 106.768 144.548 198.048 1.00 95.12 1441 ARG B O 1
ATOM 13856 N N . GLY B 2 1040 ? 108.259 143.026 198.747 1.00 93.26 1442 GLY B N 1
ATOM 13857 C CA . GLY B 2 1040 ? 109.269 144.045 198.964 1.00 93.26 1442 GLY B CA 1
ATOM 13858 C C . GLY B 2 1040 ? 109.798 144.646 197.676 1.00 93.26 1442 GLY B C 1
ATOM 13859 O O . GLY B 2 1040 ? 110.210 145.807 197.650 1.00 93.26 1442 GLY B O 1
ATOM 13860 N N . ASN B 2 1041 ? 109.759 143.878 196.592 1.00 92.33 1443 ASN B N 1
ATOM 13861 C CA . ASN B 2 1041 ? 110.551 144.173 195.408 1.00 92.33 1443 ASN B CA 1
ATOM 13862 C C . ASN B 2 1041 ? 110.054 145.403 194.658 1.00 92.33 1443 ASN B C 1
ATOM 13863 O O . ASN B 2 1041 ? 108.885 145.781 194.748 1.00 92.33 1443 ASN B O 1
ATOM 13868 N N . ASN B 2 1042 ? 110.963 146.016 193.889 1.00 93.60 1444 ASN B N 1
ATOM 13869 C CA . ASN B 2 1042 ? 110.629 147.261 193.198 1.00 93.60 1444 ASN B CA 1
ATOM 13870 C C . ASN B 2 1042 ? 109.800 147.015 191.946 1.00 93.60 1444 ASN B C 1
ATOM 13871 O O . ASN B 2 1042 ? 108.764 147.683 191.780 1.00 93.60 1444 ASN B O 1
ATOM 13876 N N . PRO B 2 1043 ? 110.175 146.115 191.029 1.00 89.32 1445 PRO B N 1
ATOM 13877 C CA . PRO B 2 1043 ? 109.232 145.745 189.968 1.00 89.32 1445 PRO B CA 1
ATOM 13878 C C . PRO B 2 1043 ? 108.215 144.715 190.424 1.00 89.32 1445 PRO B C 1
ATOM 13879 O O . PRO B 2 1043 ? 107.214 144.505 189.729 1.00 89.32 1445 PRO B O 1
ATOM 13883 N N . GLU B 2 1044 ? 108.473 144.040 191.545 1.00 89.75 1446 GLU B N 1
ATOM 13884 C CA . GLU B 2 1044 ? 107.547 143.145 192.234 1.00 89.75 1446 GLU B CA 1
ATOM 13885 C C . GLU B 2 1044 ? 107.321 141.861 191.441 1.00 89.75 1446 GLU B C 1
ATOM 13886 O O . GLU B 2 1044 ? 106.783 140.883 191.964 1.00 89.75 1446 GLU B O 1
ATOM 13892 N N . ARG B 2 1045 ? 107.790 141.825 190.197 1.00 84.12 1447 ARG B N 1
ATOM 13893 C CA . ARG B 2 1045 ? 107.750 140.621 189.379 1.00 84.12 1447 ARG B CA 1
ATOM 13894 C C . ARG B 2 1045 ? 109.153 140.101 189.107 1.00 84.12 1447 ARG B C 1
ATOM 13895 O O . ARG B 2 1045 ? 109.356 139.314 188.181 1.00 84.12 1447 ARG B O 1
ATOM 13903 N N . SER B 2 1046 ? 110.122 140.516 189.914 1.00 82.03 1448 SER B N 1
ATOM 13904 C CA . SER B 2 1046 ? 111.512 140.170 189.706 1.00 82.03 1448 SER B CA 1
ATOM 13905 C C . SER B 2 1046 ? 112.155 139.813 191.034 1.00 82.03 1448 SER B C 1
ATOM 13906 O O . SER B 2 1046 ? 111.664 140.170 192.104 1.00 82.03 1448 SER B O 1
ATOM 13909 N N . LEU B 2 1047 ? 113.257 139.082 190.943 1.00 79.46 1449 LEU B N 1
ATOM 13910 C CA . LEU B 2 1047 ? 114.092 138.756 192.083 1.00 79.46 1449 LEU B CA 1
ATOM 13911 C C . LEU B 2 1047 ? 115.491 139.288 191.839 1.00 79.46 1449 LEU B C 1
ATOM 13912 O O . LEU B 2 1047 ? 115.939 139.400 190.699 1.00 79.46 1449 LEU B O 1
ATOM 13917 N N . THR B 2 1048 ? 116.175 139.606 192.920 1.00 79.41 1450 THR B N 1
ATOM 13918 C CA . THR B 2 1048 ? 117.538 140.114 192.875 1.00 79.41 1450 THR B CA 1
ATOM 13919 C C . THR B 2 1048 ? 118.428 138.964 193.313 1.00 79.41 1450 THR B C 1
ATOM 13920 O O . THR B 2 1048 ? 118.664 138.777 194.504 1.00 79.41 1450 THR B O 1
ATOM 13924 N N . LEU B 2 1049 ? 118.924 138.203 192.346 1.00 72.87 1451 LEU B N 1
ATOM 13925 C CA . LEU B 2 1049 ? 119.561 136.925 192.617 1.00 72.87 1451 LEU B CA 1
ATOM 13926 C C . LEU B 2 1049 ? 120.761 137.085 193.539 1.00 72.87 1451 LEU B C 1
ATOM 13927 O O . LEU B 2 1049 ? 121.300 138.175 193.728 1.00 72.87 1451 LEU B O 1
ATOM 13932 N N . GLY B 2 1050 ? 121.166 135.972 194.131 1.00 71.78 1452 GLY B N 1
ATOM 13933 C CA . GLY B 2 1050 ? 122.417 135.918 194.842 1.00 71.78 1452 GLY B CA 1
ATOM 13934 C C . GLY B 2 1050 ? 123.573 135.890 193.874 1.00 71.78 1452 GLY B C 1
ATOM 13935 O O . GLY B 2 1050 ? 123.411 135.704 192.671 1.00 71.78 1452 GLY B O 1
ATOM 13936 N N . VAL B 2 1051 ? 124.772 136.090 194.416 1.00 68.40 1453 VAL B N 1
ATOM 13937 C CA . VAL B 2 1051 ? 125.962 136.109 193.583 1.00 68.40 1453 VAL B CA 1
ATOM 13938 C C . VAL B 2 1051 ? 126.178 134.743 192.942 1.00 68.40 1453 VAL B C 1
ATOM 13939 O O . VAL B 2 1051 ? 125.939 133.699 193.554 1.00 68.40 1453 VAL B O 1
ATOM 13943 N N . LEU B 2 1052 ? 126.627 134.750 191.690 1.00 65.80 1454 LEU B N 1
ATOM 13944 C CA . LEU B 2 1052 ? 126.940 133.535 190.955 1.00 65.80 1454 LEU B CA 1
ATOM 13945 C C . LEU B 2 1052 ? 128.399 133.570 190.526 1.00 65.80 1454 LEU B C 1
ATOM 13946 O O . LEU B 2 1052 ? 128.781 134.390 189.690 1.00 65.80 1454 LEU B O 1
ATOM 13951 N N . GLU B 2 1053 ? 129.208 132.679 191.092 1.00 70.63 1455 GLU B N 1
ATOM 13952 C CA . GLU B 2 1053 ? 130.622 132.596 190.759 1.00 70.63 1455 GLU B CA 1
ATOM 13953 C C . GLU B 2 1053 ? 130.889 131.350 189.931 1.00 70.63 1455 GLU B C 1
ATOM 13954 O O . GLU B 2 1053 ? 130.000 130.540 189.684 1.00 70.63 1455 GLU B O 1
ATOM 13960 N N . SER B 2 1054 ? 132.133 131.208 189.498 1.00 69.16 1456 SER B N 1
ATOM 13961 C CA . SER B 2 1054 ? 132.452 130.191 188.517 1.00 69.16 1456 SER B CA 1
ATOM 13962 C C . SER B 2 1054 ? 132.833 128.880 189.195 1.00 69.16 1456 SER B C 1
ATOM 13963 O O . SER B 2 1054 ? 133.381 128.878 190.298 1.00 69.16 1456 SER B O 1
ATOM 13966 N N . PRO B 2 1055 ? 132.553 127.750 188.554 1.00 71.38 1457 PRO B N 1
ATOM 13967 C CA . PRO B 2 1055 ? 132.891 126.460 189.158 1.00 71.38 1457 PRO B CA 1
ATOM 13968 C C . PRO B 2 1055 ? 134.392 126.260 189.214 1.00 71.38 1457 PRO B C 1
ATOM 13969 O O . PRO B 2 1055 ? 135.109 126.486 188.239 1.00 71.38 1457 PRO B O 1
ATOM 13973 N N . ARG B 2 1056 ? 134.863 125.821 190.360 1.00 83.89 1458 ARG B N 1
ATOM 13974 C CA . ARG B 2 1056 ? 136.293 125.726 190.586 1.00 83.89 1458 ARG B CA 1
ATOM 13975 C C . ARG B 2 1056 ? 136.693 124.267 190.710 1.00 83.89 1458 ARG B C 1
ATOM 13976 O O . ARG B 2 1056 ? 136.474 123.660 191.768 1.00 83.89 1458 ARG B O 1
ATOM 13984 N N . PRO B 2 1057 ? 137.267 123.661 189.669 1.00 79.77 1459 PRO B N 1
ATOM 13985 C CA . PRO B 2 1057 ? 137.652 122.248 189.753 1.00 79.77 1459 PRO B CA 1
ATOM 13986 C C . PRO B 2 1057 ? 138.839 121.980 190.657 1.00 79.77 1459 PRO B C 1
ATOM 13987 O O . PRO B 2 1057 ? 139.377 120.873 190.624 1.00 79.77 1459 PRO B O 1
ATOM 13991 N N . ALA B 2 1058 ? 139.295 122.956 191.435 1.00 83.73 1460 ALA B N 1
ATOM 13992 C CA . ALA B 2 1058 ? 140.282 122.652 192.460 1.00 83.73 1460 ALA B CA 1
ATOM 13993 C C . ALA B 2 1058 ? 139.647 121.873 193.595 1.00 83.73 1460 ALA B C 1
ATOM 13994 O O . ALA B 2 1058 ? 140.309 121.067 194.252 1.00 83.73 1460 ALA B O 1
ATOM 13996 N N . PHE B 2 1059 ? 138.357 122.095 193.833 1.00 83.41 1461 PHE B N 1
ATOM 13997 C CA . PHE B 2 1059 ? 137.678 121.433 194.939 1.00 83.41 1461 PHE B CA 1
ATOM 13998 C C . PHE B 2 1059 ? 137.245 120.026 194.563 1.00 83.41 1461 PHE B C 1
ATOM 13999 O O . PHE B 2 1059 ? 137.027 119.185 195.440 1.00 83.41 1461 PHE B O 1
ATOM 14007 N N . SER B 2 1060 ? 137.088 119.756 193.270 1.00 82.57 1462 SER B N 1
ATOM 14008 C CA . SER B 2 1060 ? 136.666 118.425 192.856 1.00 82.57 1462 SER B CA 1
ATOM 14009 C C . SER B 2 1060 ? 137.861 117.530 192.562 1.00 82.57 1462 SER B C 1
ATOM 14010 O O . SER B 2 1060 ? 137.797 116.315 192.763 1.00 82.57 1462 SER B O 1
ATOM 14013 N N . ILE B 2 1061 ? 138.955 118.110 192.081 1.00 84.47 1463 ILE B N 1
ATOM 14014 C CA . ILE B 2 1061 ? 140.188 117.382 191.803 1.00 84.47 1463 ILE B CA 1
ATOM 14015 C C . ILE B 2 1061 ? 141.234 117.865 192.798 1.00 84.47 1463 ILE B C 1
ATOM 14016 O O . ILE B 2 1061 ? 141.991 118.798 192.496 1.00 84.47 1463 ILE B O 1
ATOM 14021 N N . PRO B 2 1062 ? 141.323 117.259 193.982 1.00 90.86 1464 PRO B N 1
ATOM 14022 C CA . PRO B 2 1062 ? 142.071 117.905 195.069 1.00 90.86 1464 PRO B CA 1
ATOM 14023 C C . PRO B 2 1062 ? 143.569 117.700 195.005 1.00 90.86 1464 PRO B C 1
ATOM 14024 O O . PRO B 2 1062 ? 144.308 118.446 195.657 1.00 90.86 1464 PRO B O 1
ATOM 14028 N N . ASP B 2 1063 ? 144.049 116.699 194.274 1.00 99.98 1465 ASP B N 1
ATOM 14029 C CA . ASP B 2 1063 ? 145.480 116.448 194.227 1.00 99.98 1465 ASP B CA 1
ATOM 14030 C C . ASP B 2 1063 ? 145.804 115.655 192.966 1.00 99.98 1465 ASP B C 1
ATOM 14031 O O . ASP B 2 1063 ? 144.944 115.425 192.112 1.00 99.98 1465 ASP B O 1
ATOM 14036 N N . ASP B 2 1064 ? 147.066 115.240 192.859 1.00 102.13 1466 ASP B N 1
ATOM 14037 C CA . ASP B 2 1064 ? 147.557 114.624 191.633 1.00 102.13 1466 ASP B CA 1
ATOM 14038 C C . ASP B 2 1064 ? 146.969 113.234 191.422 1.00 102.13 1466 ASP B C 1
ATOM 14039 O O . ASP B 2 1064 ? 146.795 112.797 190.281 1.00 102.13 1466 ASP B O 1
ATOM 14044 N N . GLU B 2 1065 ? 146.674 112.515 192.506 1.00 103.06 1467 GLU B N 1
ATOM 14045 C CA . GLU B 2 1065 ? 146.212 111.136 192.369 1.00 103.06 1467 GLU B CA 1
ATOM 14046 C C . GLU B 2 1065 ? 144.737 111.050 192.011 1.00 103.06 1467 GLU B C 1
ATOM 14047 O O . GLU B 2 1065 ? 144.283 110.008 191.530 1.00 103.06 1467 GLU B O 1
ATOM 14053 N N . SER B 2 1066 ? 143.977 112.113 192.249 1.00 97.19 1468 SER B N 1
ATOM 14054 C CA . SER B 2 1066 ? 142.591 112.149 191.817 1.00 97.19 1468 SER B CA 1
ATOM 14055 C C . SER B 2 1066 ? 142.507 112.415 190.319 1.00 97.19 1468 SER B C 1
ATOM 14056 O O . SER B 2 1066 ? 143.469 112.857 189.686 1.00 97.19 1468 SER B O 1
ATOM 14059 N N . GLU B 2 1067 ? 141.343 112.131 189.748 1.00 89.19 1469 GLU B N 1
ATOM 14060 C CA . GLU B 2 1067 ? 141.075 112.395 188.340 1.00 89.19 1469 GLU B CA 1
ATOM 14061 C C . GLU B 2 1067 ? 139.677 112.986 188.182 1.00 89.19 1469 GLU B C 1
ATOM 14062 O O . GLU B 2 1067 ? 138.994 113.292 189.157 1.00 89.19 1469 GLU B O 1
ATOM 14068 N N . ILE B 2 1068 ? 139.262 113.156 186.932 1.00 77.53 1470 ILE B N 1
ATOM 14069 C CA . ILE B 2 1068 ? 137.991 113.797 186.613 1.00 77.53 1470 ILE B CA 1
ATOM 14070 C C . ILE B 2 1068 ? 136.873 112.944 187.189 1.00 77.53 1470 ILE B C 1
ATOM 14071 O O . ILE B 2 1068 ? 136.807 111.740 186.912 1.00 77.53 1470 ILE B O 1
ATOM 14076 N N . PRO B 2 1069 ? 136.006 113.502 188.028 1.00 73.82 1471 PRO B N 1
ATOM 14077 C CA . PRO B 2 1069 ? 134.933 112.682 188.590 1.00 73.82 1471 PRO B CA 1
ATOM 14078 C C . PRO B 2 1069 ? 133.809 112.428 187.611 1.00 73.82 1471 PRO B C 1
ATOM 14079 O O . PRO B 2 1069 ? 133.246 111.331 187.610 1.00 73.82 1471 PRO B O 1
ATOM 14083 N N . GLY B 2 1070 ? 133.471 113.381 186.771 1.00 68.05 1472 GLY B N 1
ATOM 14084 C CA . GLY B 2 1070 ? 132.467 113.130 185.766 1.00 68.05 1472 GLY B CA 1
ATOM 14085 C C . GLY B 2 1070 ? 131.610 114.352 185.553 1.00 68.05 1472 GLY B C 1
ATOM 14086 O O . GLY B 2 1070 ? 132.044 115.471 185.772 1.00 68.05 1472 GLY B O 1
ATOM 14087 N N . ARG B 2 1071 ? 130.384 114.111 185.129 1.00 62.84 1473 ARG B N 1
ATOM 14088 C CA . ARG B 2 1071 ? 129.506 115.191 184.716 1.00 62.84 1473 ARG B CA 1
ATOM 14089 C C . ARG B 2 1071 ? 128.794 115.781 185.919 1.00 62.84 1473 ARG B C 1
ATOM 14090 O O . ARG B 2 1071 ? 128.213 115.056 186.721 1.00 62.84 1473 ARG B O 1
ATOM 14098 N N . LYS B 2 1072 ? 128.854 117.098 186.052 1.00 63.83 1474 LYS B N 1
ATOM 14099 C CA . LYS B 2 1072 ? 128.207 117.755 187.172 1.00 63.83 1474 LYS B CA 1
ATOM 14100 C C . LYS B 2 1072 ? 126.707 117.835 186.945 1.00 63.83 1474 LYS B C 1
ATOM 14101 O O . LYS B 2 1072 ? 126.248 118.131 185.843 1.00 63.83 1474 LYS B O 1
ATOM 14107 N N . PHE B 2 1073 ? 125.943 117.563 187.997 1.00 64.66 1475 PHE B N 1
ATOM 14108 C CA . PHE B 2 1073 ? 124.509 117.762 187.980 1.00 64.66 1475 PHE B CA 1
ATOM 14109 C C . PHE B 2 1073 ? 124.109 118.465 189.264 1.00 64.66 1475 PHE B C 1
ATOM 14110 O O . PHE B 2 1073 ? 124.706 118.249 190.320 1.00 64.66 1475 PHE B O 1
ATOM 14118 N N . TYR B 2 1074 ? 123.089 119.303 189.165 1.00 63.34 1476 TYR B N 1
ATOM 14119 C CA . TYR B 2 1074 ? 122.584 120.057 190.297 1.00 63.34 1476 TYR B CA 1
ATOM 14120 C C . TYR B 2 1074 ? 121.306 119.411 190.811 1.00 63.34 1476 TYR B C 1
ATOM 14121 O O . TYR B 2 1074 ? 120.510 118.887 190.030 1.00 63.34 1476 TYR B O 1
ATOM 14130 N N . LEU B 2 1075 ? 121.117 119.435 192.123 1.00 67.69 1477 LEU B N 1
ATOM 14131 C CA . LEU B 2 1075 ? 119.972 118.757 192.709 1.00 67.69 1477 LEU B CA 1
ATOM 14132 C C . LEU B 2 1075 ? 118.704 119.580 192.541 1.00 67.69 1477 LEU B C 1
ATOM 14133 O O . LEU B 2 1075 ? 118.722 120.693 192.020 1.00 67.69 1477 LEU B O 1
ATOM 14138 N N . HIS B 2 1076 ? 117.589 118.997 192.965 1.00 67.51 1478 HIS B N 1
ATOM 14139 C CA . HIS B 2 1076 ? 116.329 119.714 193.047 1.00 67.51 1478 HIS B CA 1
ATOM 14140 C C . HIS B 2 1076 ? 116.045 120.073 194.496 1.00 67.51 1478 HIS B C 1
ATOM 14141 O O . HIS B 2 1076 ? 116.212 119.239 195.389 1.00 67.51 1478 HIS B O 1
ATOM 14148 N N . HIS B 2 1077 ? 115.613 121.301 194.732 1.00 71.20 1479 HIS B N 1
ATOM 14149 C CA . HIS B 2 1077 ? 115.291 121.756 196.079 1.00 71.20 1479 HIS B CA 1
ATOM 14150 C C . HIS B 2 1077 ? 114.588 123.103 195.976 1.00 71.20 1479 HIS B C 1
ATOM 14151 O O . HIS B 2 1077 ? 114.676 123.802 194.964 1.00 71.20 1479 HIS B O 1
ATOM 14158 N N . ASN B 2 1078 ? 113.895 123.467 197.047 1.00 72.33 1480 ASN B N 1
ATOM 14159 C CA . ASN B 2 1078 ? 113.190 124.735 197.128 1.00 72.33 1480 ASN B CA 1
ATOM 14160 C C . ASN B 2 1078 ? 114.022 125.802 197.827 1.00 72.33 1480 ASN B C 1
ATOM 14161 O O . ASN B 2 1078 ? 113.476 126.719 198.439 1.00 72.33 1480 ASN B O 1
ATOM 14166 N N . GLY B 2 1079 ? 115.346 125.698 197.737 1.00 68.48 1481 GLY B N 1
ATOM 14167 C CA . GLY B 2 1079 ? 116.215 126.710 198.308 1.00 68.48 1481 GLY B CA 1
ATOM 14168 C C . GLY B 2 1079 ? 115.996 128.102 197.755 1.00 68.48 1481 GLY B C 1
ATOM 14169 O O . GLY B 2 1079 ? 116.456 129.079 198.356 1.00 68.48 1481 GLY B O 1
ATOM 14170 N N . TRP B 2 1080 ? 115.294 128.222 196.628 1.00 70.28 1482 TRP B N 1
ATOM 14171 C CA . TRP B 2 1080 ? 115.029 129.544 196.075 1.00 70.28 1482 TRP B CA 1
ATOM 14172 C C . TRP B 2 1080 ? 114.233 130.400 197.044 1.00 70.28 1482 TRP B C 1
ATOM 14173 O O . TRP B 2 1080 ? 114.353 131.630 197.025 1.00 70.28 1482 TRP B O 1
ATOM 14184 N N . ARG B 2 1081 ? 113.427 129.778 197.904 1.00 73.06 1483 ARG B N 1
ATOM 14185 C CA . ARG B 2 1081 ? 112.717 130.541 198.923 1.00 73.06 1483 ARG B CA 1
ATOM 14186 C C . ARG B 2 1081 ? 113.679 131.370 199.759 1.00 73.06 1483 ARG B C 1
ATOM 14187 O O . ARG B 2 1081 ? 113.381 132.520 200.103 1.00 73.06 1483 ARG B O 1
ATOM 14195 N N . ILE B 2 1082 ? 114.841 130.810 200.090 1.00 78.04 1484 ILE B N 1
ATOM 14196 C CA . ILE B 2 1082 ? 115.850 131.576 200.814 1.00 78.04 1484 ILE B CA 1
ATOM 14197 C C . ILE B 2 1082 ? 116.149 132.876 200.080 1.00 78.04 1484 ILE B C 1
ATOM 14198 O O . ILE B 2 1082 ? 116.104 133.967 200.661 1.00 78.04 1484 ILE B O 1
ATOM 14203 N N . ILE B 2 1083 ? 116.411 132.777 198.777 1.00 76.68 1485 ILE B N 1
ATOM 14204 C CA . ILE B 2 1083 ? 116.664 133.962 197.969 1.00 76.68 1485 ILE B CA 1
ATOM 14205 C C . ILE B 2 1083 ? 115.470 134.903 198.009 1.00 76.68 1485 ILE B C 1
ATOM 14206 O O . ILE B 2 1083 ? 115.624 136.127 198.045 1.00 76.68 1485 ILE B O 1
ATOM 14211 N N . ARG B 2 1084 ? 114.264 134.348 198.001 1.00 80.67 1486 ARG B N 1
ATOM 14212 C CA . ARG B 2 1084 ? 113.079 135.187 198.086 1.00 80.67 1486 ARG B CA 1
ATOM 14213 C C . ARG B 2 1084 ? 112.955 135.819 199.462 1.00 80.67 1486 ARG B C 1
ATOM 14214 O O . ARG B 2 1084 ? 112.483 136.951 199.591 1.00 80.67 1486 ARG B O 1
ATOM 14222 N N . GLN B 2 1085 ? 113.382 135.109 200.501 1.00 83.97 1487 GLN B N 1
ATOM 14223 C CA . GLN B 2 1085 ? 113.080 135.564 201.850 1.00 83.97 1487 GLN B CA 1
ATOM 14224 C C . GLN B 2 1085 ? 114.108 136.572 202.339 1.00 83.97 1487 GLN B C 1
ATOM 14225 O O . GLN B 2 1085 ? 113.870 137.278 203.323 1.00 83.97 1487 GLN B O 1
ATOM 14231 N N . LYS B 2 1086 ? 115.254 136.662 201.667 1.00 85.33 1488 LYS B N 1
ATOM 14232 C CA . LYS B 2 1086 ? 116.301 137.601 202.046 1.00 85.33 1488 LYS B CA 1
ATOM 14233 C C . LYS B 2 1086 ? 116.522 138.679 200.994 1.00 85.33 1488 LYS B C 1
ATOM 14234 O O . LYS B 2 1086 ? 117.659 139.113 200.785 1.00 85.33 1488 LYS B O 1
ATOM 14240 N N . GLN B 2 1087 ? 115.450 139.128 200.339 1.00 87.28 1489 GLN B N 1
ATOM 14241 C CA . GLN B 2 1087 ? 115.563 140.169 199.323 1.00 87.28 1489 GLN B CA 1
ATOM 14242 C C . GLN B 2 1087 ? 116.228 141.420 199.881 1.00 87.28 1489 GLN B C 1
ATOM 14243 O O . GLN B 2 1087 ? 117.163 141.962 199.279 1.00 87.28 1489 GLN B O 1
ATOM 14249 N N . LEU B 2 1088 ? 115.753 141.896 201.033 1.00 91.50 1490 LEU B N 1
ATOM 14250 C CA . LEU B 2 1088 ? 116.336 143.080 201.654 1.00 91.50 1490 LEU B CA 1
ATOM 14251 C C . LEU B 2 1088 ? 117.820 142.878 201.931 1.00 91.50 1490 LEU B C 1
ATOM 14252 O O . LEU B 2 1088 ? 118.649 143.735 201.611 1.00 91.50 1490 LEU B O 1
ATOM 14257 N N . GLU B 2 1089 ? 118.174 141.722 202.486 1.00 93.08 1491 GLU B N 1
ATOM 14258 C CA . GLU B 2 1089 ? 119.551 141.480 202.892 1.00 93.08 1491 GLU B CA 1
ATOM 14259 C C . GLU B 2 1089 ? 120.483 141.363 201.692 1.00 93.08 1491 GLU B C 1
ATOM 14260 O O . GLU B 2 1089 ? 121.626 141.830 201.741 1.00 93.08 1491 GLU B O 1
ATOM 14266 N N . ILE B 2 1090 ? 120.037 140.718 200.615 1.00 91.88 1492 ILE B N 1
ATOM 14267 C CA . ILE B 2 1090 ? 120.924 140.572 199.465 1.00 91.88 1492 ILE B CA 1
ATOM 14268 C C . ILE B 2 1090 ? 121.047 141.901 198.736 1.00 91.88 1492 ILE B C 1
ATOM 14269 O O . ILE B 2 1090 ? 122.142 142.305 198.329 1.00 91.88 1492 ILE B O 1
ATOM 14274 N N . ARG B 2 1091 ? 119.942 142.635 198.617 1.00 91.67 1493 ARG B N 1
ATOM 14275 C CA . ARG B 2 1091 ? 120.035 143.960 198.021 1.00 91.67 1493 ARG B CA 1
ATOM 14276 C C . ARG B 2 1091 ? 120.862 144.902 198.885 1.00 91.67 1493 ARG B C 1
ATOM 14277 O O . ARG B 2 1091 ? 121.325 145.941 198.402 1.00 91.67 1493 ARG B O 1
ATOM 14285 N N . GLU B 2 1092 ? 121.049 144.569 200.162 1.00 95.55 1494 GLU B N 1
ATOM 14286 C CA . GLU B 2 1092 ? 121.921 145.373 201.011 1.00 95.55 1494 GLU B CA 1
ATOM 14287 C C . GLU B 2 1092 ? 123.388 144.978 200.856 1.00 95.55 1494 GLU B C 1
ATOM 14288 O O . GLU B 2 1092 ? 124.206 145.766 200.373 1.00 95.55 1494 GLU B O 1
ATOM 14294 N N . THR B 2 1093 ? 123.728 143.745 201.234 1.00 94.99 1495 THR B N 1
ATOM 14295 C CA . THR B 2 1093 ? 125.126 143.391 201.463 1.00 94.99 1495 THR B CA 1
ATOM 14296 C C . THR B 2 1093 ? 125.869 143.123 200.163 1.00 94.99 1495 THR B C 1
ATOM 14297 O O . THR B 2 1093 ? 127.027 143.525 200.011 1.00 94.99 1495 THR B O 1
ATOM 14301 N N . VAL B 2 1094 ? 125.252 142.401 199.231 1.00 91.51 1496 VAL B N 1
ATOM 14302 C CA . VAL B 2 1094 ? 125.960 142.122 197.992 1.00 91.51 1496 VAL B CA 1
ATOM 14303 C C . VAL B 2 1094 ? 126.024 143.403 197.175 1.00 91.51 1496 VAL B C 1
ATOM 14304 O O . VAL B 2 1094 ? 125.061 144.177 197.104 1.00 91.51 1496 VAL B O 1
ATOM 14308 N N . GLN B 2 1095 ? 127.196 143.672 196.615 1.00 91.57 1497 GLN B N 1
ATOM 14309 C CA . GLN B 2 1095 ? 127.398 144.934 195.927 1.00 91.57 1497 GLN B CA 1
ATOM 14310 C C . GLN B 2 1095 ? 126.562 144.961 194.652 1.00 91.57 1497 GLN B C 1
ATOM 14311 O O . GLN B 2 1095 ? 126.438 143.940 193.976 1.00 91.57 1497 GLN B O 1
ATOM 14317 N N . PRO B 2 1096 ? 125.981 146.111 194.301 1.00 86.79 1498 PRO B N 1
ATOM 14318 C CA . PRO B 2 1096 ? 124.988 146.126 193.214 1.00 86.79 1498 PRO B CA 1
ATOM 14319 C C . PRO B 2 1096 ? 125.512 145.634 191.880 1.00 86.79 1498 PRO B C 1
ATOM 14320 O O . PRO B 2 1096 ? 124.713 145.369 190.976 1.00 86.79 1498 PRO B O 1
ATOM 14324 N N . GLU B 2 1097 ? 126.821 145.520 191.715 1.00 85.97 1499 GLU B N 1
ATOM 14325 C CA . GLU B 2 1097 ? 127.359 145.009 190.467 1.00 85.97 1499 GLU B CA 1
ATOM 14326 C C . GLU B 2 1097 ? 127.886 143.589 190.591 1.00 85.97 1499 GLU B C 1
ATOM 14327 O O . GLU B 2 1097 ? 128.178 142.960 189.570 1.00 85.97 1499 GLU B O 1
ATOM 14333 N N . ARG B 2 1098 ? 128.019 143.070 191.809 1.00 83.15 1500 ARG B N 1
ATOM 14334 C CA . ARG B 2 1098 ? 128.395 141.678 191.990 1.00 83.15 1500 ARG B CA 1
ATOM 14335 C C . ARG B 2 1098 ? 127.270 140.713 191.642 1.00 83.15 1500 ARG B C 1
ATOM 14336 O O . ARG B 2 1098 ? 127.502 139.502 191.638 1.00 83.15 1500 ARG B O 1
ATOM 14344 N N . ASN B 2 1099 ? 126.066 141.205 191.361 1.00 82.54 1501 ASN B N 1
ATOM 14345 C CA . ASN B 2 1099 ? 124.916 140.338 191.144 1.00 82.54 1501 ASN B CA 1
ATOM 14346 C C . ASN B 2 1099 ? 124.054 140.910 190.026 1.00 82.54 1501 ASN B C 1
ATOM 14347 O O . ASN B 2 1099 ? 124.486 141.778 189.265 1.00 82.54 1501 ASN B O 1
ATOM 14352 N N . VAL B 2 1100 ? 122.822 140.410 189.921 1.00 76.13 1502 VAL B N 1
ATOM 14353 C CA . VAL B 2 1100 ? 121.948 140.713 188.797 1.00 76.13 1502 VAL B CA 1
ATOM 14354 C C . VAL B 2 1100 ? 120.501 140.451 189.186 1.00 76.13 1502 VAL B C 1
ATOM 14355 O O . VAL B 2 1100 ? 120.178 139.443 189.810 1.00 76.13 1502 VAL B O 1
ATOM 14359 N N . THR B 2 1101 ? 119.621 141.371 188.794 1.00 76.76 1503 THR B N 1
ATOM 14360 C CA . THR B 2 1101 ? 118.200 141.263 189.091 1.00 76.76 1503 THR B CA 1
ATOM 14361 C C . THR B 2 1101 ? 117.432 140.961 187.812 1.00 76.76 1503 THR B C 1
ATOM 14362 O O . THR B 2 1101 ? 117.785 141.432 186.729 1.00 76.76 1503 THR B O 1
ATOM 14366 N N . THR B 2 1102 ? 116.383 140.154 187.936 1.00 74.22 1504 THR B N 1
ATOM 14367 C CA . THR B 2 1102 ? 115.738 139.628 186.741 1.00 74.22 1504 THR B CA 1
ATOM 14368 C C . THR B 2 1102 ? 114.324 139.169 187.056 1.00 74.22 1504 THR B C 1
ATOM 14369 O O . THR B 2 1102 ? 114.011 138.782 188.182 1.00 74.22 1504 THR B O 1
ATOM 14373 N N . GLU B 2 1103 ? 113.478 139.211 186.034 1.00 74.38 1505 GLU B N 1
ATOM 14374 C CA . GLU B 2 1103 ? 112.125 138.685 186.147 1.00 74.38 1505 GLU B CA 1
ATOM 14375 C C . GLU B 2 1103 ? 112.147 137.167 186.233 1.00 74.38 1505 GLU B C 1
ATOM 14376 O O . GLU B 2 1103 ? 112.976 136.502 185.611 1.00 74.38 1505 GLU B O 1
ATOM 14382 N N . VAL B 2 1104 ? 111.214 136.615 187.008 1.00 71.22 1506 VAL B N 1
ATOM 14383 C CA . VAL B 2 1104 ? 111.144 135.180 187.250 1.00 71.22 1506 VAL B CA 1
ATOM 14384 C C . VAL B 2 1104 ? 109.732 134.690 186.961 1.00 71.22 1506 VAL B C 1
ATOM 14385 O O . VAL B 2 1104 ? 108.752 135.383 187.250 1.00 71.22 1506 VAL B O 1
ATOM 14389 N N . MET B 2 1105 ? 109.629 133.504 186.365 1.00 67.78 1507 MET B N 1
ATOM 14390 C CA . MET B 2 1105 ? 108.352 132.835 186.152 1.00 67.78 1507 MET B CA 1
ATOM 14391 C C . MET B 2 1105 ? 108.070 131.907 187.320 1.00 67.78 1507 MET B C 1
ATOM 14392 O O . MET B 2 1105 ? 108.952 131.166 187.752 1.00 67.78 1507 MET B O 1
ATOM 14397 N N . ASP B 2 1106 ? 106.840 131.936 187.811 1.00 67.44 1508 ASP B N 1
ATOM 14398 C CA . ASP B 2 1106 ? 106.439 131.074 188.904 1.00 67.44 1508 ASP B CA 1
ATOM 14399 C C . ASP B 2 1106 ? 106.315 129.632 188.430 1.00 67.44 1508 ASP B C 1
ATOM 14400 O O . ASP B 2 1106 ? 106.320 129.339 187.234 1.00 67.44 1508 ASP B O 1
ATOM 14405 N N . LYS B 2 1107 ? 106.208 128.718 189.387 1.00 63.70 1509 LYS B N 1
ATOM 14406 C CA . LYS B 2 1107 ? 105.919 127.339 189.034 1.00 63.70 1509 LYS B CA 1
ATOM 14407 C C . LYS B 2 1107 ? 104.483 127.223 188.555 1.00 63.70 1509 LYS B C 1
ATOM 14408 O O . LYS B 2 1107 ? 103.646 128.082 188.828 1.00 63.70 1509 LYS B O 1
ATOM 14414 N N . GLY B 2 1108 ? 104.203 126.145 187.833 1.00 62.37 1510 GLY B N 1
ATOM 14415 C CA . GLY B 2 1108 ? 102.907 125.939 187.242 1.00 62.37 1510 GLY B CA 1
ATOM 14416 C C . GLY B 2 1108 ? 102.759 126.472 185.838 1.00 62.37 1510 GLY B C 1
ATOM 14417 O O . GLY B 2 1108 ? 101.689 126.313 185.244 1.00 62.37 1510 GLY B O 1
ATOM 14418 N N . ASN B 2 1109 ? 103.790 127.101 185.289 1.00 62.93 1511 ASN B N 1
ATOM 14419 C CA . ASN B 2 1109 ? 103.693 127.641 183.946 1.00 62.93 1511 ASN B CA 1
ATOM 14420 C C . ASN B 2 1109 ? 104.053 126.583 182.919 1.00 62.93 1511 ASN B C 1
ATOM 14421 O O . ASN B 2 1109 ? 105.047 125.874 183.050 1.00 62.93 1511 ASN B O 1
ATOM 14426 N N . VAL B 2 1110 ? 103.228 126.479 181.886 1.00 58.62 1512 VAL B N 1
ATOM 14427 C CA . VAL B 2 1110 ? 103.386 125.473 180.847 1.00 58.62 1512 VAL B CA 1
ATOM 14428 C C . VAL B 2 1110 ? 103.932 126.146 179.602 1.00 58.62 1512 VAL B C 1
ATOM 14429 O O . VAL B 2 1110 ? 103.354 127.121 179.111 1.00 58.62 1512 VAL B O 1
ATOM 14433 N N . PHE B 2 1111 ? 105.054 125.647 179.111 1.00 52.86 1513 PHE B N 1
ATOM 14434 C CA . PHE B 2 1111 ? 105.584 126.047 177.823 1.00 52.86 1513 PHE B CA 1
ATOM 14435 C C . PHE B 2 1111 ? 105.399 124.891 176.859 1.00 52.86 1513 PHE B C 1
ATOM 14436 O O . PHE B 2 1111 ? 105.214 123.747 177.268 1.00 52.86 1513 PHE B O 1
ATOM 14444 N N . SER B 2 1112 ? 105.457 125.190 175.574 1.00 51.12 1514 SER B N 1
ATOM 14445 C CA . SER B 2 1112 ? 105.267 124.182 174.544 1.00 51.12 1514 SER B CA 1
ATOM 14446 C C . SER B 2 1112 ? 106.412 124.227 173.551 1.00 51.12 1514 SER B C 1
ATOM 14447 O O . SER B 2 1112 ? 106.876 125.309 173.185 1.00 51.12 1514 SER B O 1
ATOM 14450 N N . PHE B 2 1113 ? 106.875 123.056 173.119 1.00 48.45 1515 PHE B N 1
ATOM 14451 C CA . PHE B 2 1113 ? 107.905 123.044 172.087 1.00 48.45 1515 PHE B CA 1
ATOM 14452 C C . PHE B 2 1113 ? 107.834 121.747 171.303 1.00 48.45 1515 PHE B C 1
ATOM 14453 O O . PHE B 2 1113 ? 107.128 120.808 171.675 1.00 48.45 1515 PHE B O 1
ATOM 14461 N N . ASP B 2 1114 ? 108.545 121.734 170.179 1.00 49.44 1516 ASP B N 1
ATOM 14462 C CA . ASP B 2 1114 ? 108.559 120.608 169.259 1.00 49.44 1516 ASP B CA 1
ATOM 14463 C C . ASP B 2 1114 ? 109.978 120.121 169.060 1.00 49.44 1516 ASP B C 1
ATOM 14464 O O . ASP B 2 1114 ? 110.918 120.914 169.020 1.00 49.44 1516 ASP B O 1
ATOM 14469 N N . VAL B 2 1115 ? 110.123 118.810 168.936 1.00 45.86 1517 VAL B N 1
ATOM 14470 C CA . VAL B 2 1115 ? 111.394 118.182 168.613 1.00 45.86 1517 VAL B CA 1
ATOM 14471 C C . VAL B 2 1115 ? 111.184 117.369 167.350 1.00 45.86 1517 VAL B C 1
ATOM 14472 O O . VAL B 2 1115 ? 110.382 116.435 167.346 1.00 45.86 1517 VAL B O 1
ATOM 14476 N N . ARG B 2 1116 ? 111.881 117.724 166.281 1.00 45.09 1518 ARG B N 1
ATOM 14477 C CA . ARG B 2 1116 ? 111.755 117.040 165.004 1.00 45.09 1518 ARG B CA 1
ATOM 14478 C C . ARG B 2 1116 ? 112.956 116.142 164.789 1.00 45.09 1518 ARG B C 1
ATOM 14479 O O . ARG B 2 1116 ? 114.053 116.458 165.238 1.00 45.09 1518 ARG B O 1
ATOM 14487 N N . PHE B 2 1117 ? 112.760 115.021 164.108 1.00 47.78 1519 PHE B N 1
ATOM 14488 C CA . PHE B 2 1117 ? 113.849 114.091 163.874 1.00 47.78 1519 PHE B CA 1
ATOM 14489 C C . PHE B 2 1117 ? 113.722 113.452 162.501 1.00 47.78 1519 PHE B C 1
ATOM 14490 O O . PHE B 2 1117 ? 112.637 113.384 161.920 1.00 47.78 1519 PHE B O 1
ATOM 14498 N N . GLU B 2 1118 ? 114.857 112.976 161.994 1.00 50.58 1520 GLU B N 1
ATOM 14499 C CA . GLU B 2 1118 ? 114.914 112.272 160.726 1.00 50.58 1520 GLU B CA 1
ATOM 14500 C C . GLU B 2 1118 ? 115.910 111.130 160.825 1.00 50.58 1520 GLU B C 1
ATOM 14501 O O . GLU B 2 1118 ? 116.976 111.280 161.422 1.00 50.58 1520 GLU B O 1
ATOM 14507 N N . ASN B 2 1119 ? 115.534 109.980 160.271 1.00 50.13 1521 ASN B N 1
ATOM 14508 C CA . ASN B 2 1119 ? 116.414 108.824 160.131 1.00 50.13 1521 ASN B CA 1
ATOM 14509 C C . ASN B 2 1119 ? 116.914 108.322 161.477 1.00 50.13 1521 ASN B C 1
ATOM 14510 O O . ASN B 2 1119 ? 118.099 108.070 161.669 1.00 50.13 1521 ASN B O 1
ATOM 14515 N N . LEU B 2 1120 ? 116.005 108.179 162.420 1.00 52.41 1522 LEU B N 1
ATOM 14516 C CA . LEU B 2 1120 ? 116.348 107.611 163.713 1.00 52.41 1522 LEU B CA 1
ATOM 14517 C C . LEU B 2 1120 ? 116.104 106.116 163.697 1.00 52.41 1522 LEU B C 1
ATOM 14518 O O . LEU B 2 1120 ? 115.239 105.626 162.970 1.00 52.41 1522 LEU B O 1
ATOM 14523 N N . ARG B 2 1121 ? 116.869 105.395 164.497 1.00 58.65 1523 ARG B N 1
ATOM 14524 C CA . ARG B 2 1121 ? 116.584 103.992 164.706 1.00 58.65 1523 ARG B CA 1
ATOM 14525 C C . ARG B 2 1121 ? 115.708 103.834 165.937 1.00 58.65 1523 ARG B C 1
ATOM 14526 O O . ARG B 2 1121 ? 115.659 104.704 166.801 1.00 58.65 1523 ARG B O 1
ATOM 14534 N N . GLU B 2 1122 ? 114.995 102.713 166.008 1.00 67.71 1524 GLU B N 1
ATOM 14535 C CA . GLU B 2 1122 ? 113.934 102.596 167.000 1.00 67.71 1524 GLU B CA 1
ATOM 14536 C C . GLU B 2 1122 ? 114.468 102.739 168.415 1.00 67.71 1524 GLU B C 1
ATOM 14537 O O . GLU B 2 1122 ? 113.815 103.347 169.266 1.00 67.71 1524 GLU B O 1
ATOM 14543 N N . TRP B 2 1123 ? 115.655 102.197 168.693 1.00 64.49 1525 TRP B N 1
ATOM 14544 C CA . TRP B 2 1123 ? 116.229 102.415 170.016 1.00 64.49 1525 TRP B CA 1
ATOM 14545 C C . TRP B 2 1123 ? 116.630 103.864 170.217 1.00 64.49 1525 TRP B C 1
ATOM 14546 O O . TRP B 2 1123 ? 116.608 104.355 171.347 1.00 64.49 1525 TRP B O 1
ATOM 14557 N N . GLU B 2 1124 ? 116.982 104.573 169.150 1.00 60.67 1526 GLU B N 1
ATOM 14558 C CA . GLU B 2 1124 ? 117.301 105.985 169.310 1.00 60.67 1526 GLU B CA 1
ATOM 14559 C C . GLU B 2 1124 ? 116.054 106.781 169.658 1.00 60.67 1526 GLU B C 1
ATOM 14560 O O . GLU B 2 1124 ? 116.082 107.637 170.543 1.00 60.67 1526 GLU B O 1
ATOM 14566 N N . LEU B 2 1125 ? 114.937 106.492 168.996 1.00 59.22 1527 LEU B N 1
ATOM 14567 C CA . LEU B 2 1125 ? 113.706 107.182 169.351 1.00 59.22 1527 LEU B CA 1
ATOM 14568 C C . LEU B 2 1125 ? 113.252 106.791 170.746 1.00 59.22 1527 LEU B C 1
ATOM 14569 O O . LEU B 2 1125 ? 112.716 107.622 171.483 1.00 59.22 1527 LEU B O 1
ATOM 14574 N N . GLY B 2 1126 ? 113.478 105.541 171.138 1.00 61.54 1528 GLY B N 1
ATOM 14575 C CA . GLY B 2 1126 ? 113.152 105.146 172.495 1.00 61.54 1528 GLY B CA 1
ATOM 14576 C C . GLY B 2 1126 ? 113.963 105.904 173.522 1.00 61.54 1528 GLY B C 1
ATOM 14577 O O . GLY B 2 1126 ? 113.420 106.458 174.478 1.00 61.54 1528 GLY B O 1
ATOM 14578 N N . LEU B 2 1127 ? 115.276 105.951 173.326 1.00 61.09 1529 LEU B N 1
ATOM 14579 C CA . LEU B 2 1127 ? 116.138 106.648 174.265 1.00 61.09 1529 LEU B CA 1
ATOM 14580 C C . LEU B 2 1127 ? 115.887 108.144 174.239 1.00 61.09 1529 LEU B C 1
ATOM 14581 O O . LEU B 2 1127 ? 116.073 108.819 175.247 1.00 61.09 1529 LEU B O 1
ATOM 14586 N N . LEU B 2 1128 ? 115.430 108.679 173.108 1.00 58.72 1530 LEU B N 1
ATOM 14587 C CA . LEU B 2 1128 ? 115.109 110.098 173.046 1.00 58.72 1530 LEU B CA 1
ATOM 14588 C C . LEU B 2 1128 ? 113.837 110.408 173.817 1.00 58.72 1530 LEU B C 1
ATOM 14589 O O . LEU B 2 1128 ? 113.791 111.377 174.578 1.00 58.72 1530 LEU B O 1
ATOM 14594 N N . LEU B 2 1129 ? 112.793 109.601 173.637 1.00 59.47 1531 LEU B N 1
ATOM 14595 C CA . LEU B 2 1129 ? 111.590 109.766 174.445 1.00 59.47 1531 LEU B CA 1
ATOM 14596 C C . LEU B 2 1129 ? 111.891 109.581 175.924 1.00 59.47 1531 LEU B C 1
ATOM 14597 O O . LEU B 2 1129 ? 111.262 110.210 176.777 1.00 59.47 1531 LEU B O 1
ATOM 14602 N N . GLN B 2 1130 ? 112.836 108.707 176.248 1.00 66.16 1532 GLN B N 1
ATOM 14603 C CA . GLN B 2 1130 ? 113.140 108.454 177.648 1.00 66.16 1532 GLN B CA 1
ATOM 14604 C C . GLN B 2 1130 ? 114.020 109.550 178.239 1.00 66.16 1532 GLN B C 1
ATOM 14605 O O . GLN B 2 1130 ? 113.889 109.889 179.418 1.00 66.16 1532 GLN B O 1
ATOM 14611 N N . SER B 2 1131 ? 114.923 110.120 177.441 1.00 61.57 1533 SER B N 1
ATOM 14612 C CA . SER B 2 1131 ? 115.730 111.234 177.917 1.00 61.57 1533 SER B CA 1
ATOM 14613 C C . SER B 2 1131 ? 114.901 112.499 178.004 1.00 61.57 1533 SER B C 1
ATOM 14614 O O . SER B 2 1131 ? 115.245 113.420 178.748 1.00 61.57 1533 SER B O 1
ATOM 14617 N N . LEU B 2 1132 ? 113.813 112.574 177.236 1.00 59.72 1534 LEU B N 1
ATOM 14618 C CA . LEU B 2 1132 ? 112.909 113.710 177.358 1.00 59.72 1534 LEU B CA 1
ATOM 14619 C C . LEU B 2 1132 ? 112.186 113.682 178.690 1.00 59.72 1534 LEU B C 1
ATOM 14620 O O . LEU B 2 1132 ? 112.350 114.583 179.516 1.00 59.72 1534 LEU B O 1
ATOM 14625 N N . ASP B 2 1133 ? 111.385 112.647 178.920 1.00 68.19 1535 ASP B N 1
ATOM 14626 C CA . ASP B 2 1133 ? 110.667 112.448 180.178 1.00 68.19 1535 ASP B CA 1
ATOM 14627 C C . ASP B 2 1133 ? 111.107 111.114 180.758 1.00 68.19 1535 ASP B C 1
ATOM 14628 O O . ASP B 2 1133 ? 110.606 110.059 180.356 1.00 68.19 1535 ASP B O 1
ATOM 14633 N N . PRO B 2 1134 ? 112.038 111.120 181.708 1.00 70.71 1536 PRO B N 1
ATOM 14634 C CA . PRO B 2 1134 ? 112.457 109.848 182.300 1.00 70.71 1536 PRO B CA 1
ATOM 14635 C C . PRO B 2 1134 ? 111.352 109.170 183.070 1.00 70.71 1536 PRO B C 1
ATOM 14636 O O . PRO B 2 1134 ? 111.280 107.938 183.066 1.00 70.71 1536 PRO B O 1
ATOM 14640 N N . GLY B 2 1135 ? 110.469 109.934 183.704 1.00 76.83 1537 GLY B N 1
ATOM 14641 C CA . GLY B 2 1135 ? 109.366 109.376 184.458 1.00 76.83 1537 GLY B CA 1
ATOM 14642 C C . GLY B 2 1135 ? 108.881 110.329 185.527 1.00 76.83 1537 GLY B C 1
ATOM 14643 O O . GLY B 2 1135 ? 109.317 111.480 185.561 1.00 76.83 1537 GLY B O 1
ATOM 14644 N N . LYS B 2 1136 ? 107.971 109.886 186.390 1.00 83.98 1538 LYS B N 1
ATOM 14645 C CA . LYS B 2 1136 ? 107.590 110.700 187.533 1.00 83.98 1538 LYS B CA 1
ATOM 14646 C C . LYS B 2 1136 ? 108.718 110.718 188.554 1.00 83.98 1538 LYS B C 1
ATOM 14647 O O . LYS B 2 1136 ? 109.573 109.833 188.584 1.00 83.98 1538 LYS B O 1
ATOM 14653 N N . ASN B 2 1137 ? 108.721 111.752 189.390 1.00 80.75 1539 ASN B N 1
ATOM 14654 C CA . ASN B 2 1137 ? 109.751 111.989 190.395 1.00 80.75 1539 ASN B CA 1
ATOM 14655 C C . ASN B 2 1137 ? 111.116 112.274 189.790 1.00 80.75 1539 ASN B C 1
ATOM 14656 O O . ASN B 2 1137 ? 112.104 112.350 190.524 1.00 80.75 1539 ASN B O 1
ATOM 14661 N N . ILE B 2 1138 ? 111.210 112.416 188.476 1.00 71.66 1540 ILE B N 1
ATOM 14662 C CA . ILE B 2 1138 ? 112.467 112.726 187.813 1.00 71.66 1540 ILE B CA 1
ATOM 14663 C C . ILE B 2 1138 ? 112.250 113.929 186.911 1.00 71.66 1540 ILE B C 1
ATOM 14664 O O . ILE B 2 1138 ? 111.294 113.955 186.131 1.00 71.66 1540 ILE B O 1
ATOM 14669 N N . ALA B 2 1139 ? 113.133 114.922 187.015 1.00 63.37 1541 ALA B N 1
ATOM 14670 C CA . ALA B 2 1139 ? 112.985 116.134 186.222 1.00 63.37 1541 ALA B CA 1
ATOM 14671 C C . ALA B 2 1139 ? 114.352 116.686 185.847 1.00 63.37 1541 ALA B C 1
ATOM 14672 O O . ALA B 2 1139 ? 115.367 116.369 186.466 1.00 63.37 1541 ALA B O 1
ATOM 14674 N N . HIS B 2 1140 ? 114.352 117.541 184.831 1.00 59.19 1542 HIS B N 1
ATOM 14675 C CA . HIS B 2 1140 ? 115.548 118.218 184.358 1.00 59.19 1542 HIS B CA 1
ATOM 14676 C C . HIS B 2 1140 ? 115.752 119.524 185.110 1.00 59.19 1542 HIS B C 1
ATOM 14677 O O . HIS B 2 1140 ? 115.002 119.867 186.021 1.00 59.19 1542 HIS B O 1
ATOM 14684 N N . LYS B 2 1141 ? 116.784 120.267 184.720 1.00 55.02 1543 LYS B N 1
ATOM 14685 C CA . LYS B 2 1141 ? 117.028 121.604 185.234 1.00 55.02 1543 LYS B CA 1
ATOM 14686 C C . LYS B 2 1141 ? 117.442 122.525 184.099 1.00 55.02 1543 LYS B C 1
ATOM 14687 O O . LYS B 2 1141 ? 118.204 122.131 183.213 1.00 55.02 1543 LYS B O 1
ATOM 14693 N N . LEU B 2 1142 ? 116.952 123.759 184.145 1.00 53.51 1544 LEU B N 1
ATOM 14694 C CA . LEU B 2 1142 ? 117.102 124.702 183.050 1.00 53.51 1544 LEU B CA 1
ATOM 14695 C C . LEU B 2 1142 ? 117.220 126.114 183.605 1.00 53.51 1544 LEU B C 1
ATOM 14696 O O . LEU B 2 1142 ? 116.683 126.419 184.667 1.00 53.51 1544 LEU B O 1
ATOM 14701 N N . GLY B 2 1143 ? 117.920 126.977 182.884 1.00 51.67 1545 GLY B N 1
ATOM 14702 C CA . GLY B 2 1143 ? 117.881 128.390 183.194 1.00 51.67 1545 GLY B CA 1
ATOM 14703 C C . GLY B 2 1143 ? 119.040 128.870 184.040 1.00 51.67 1545 GLY B C 1
ATOM 14704 O O . GLY B 2 1143 ? 120.074 128.219 184.184 1.00 51.67 1545 GLY B O 1
ATOM 14705 N N . LYS B 2 1144 ? 118.855 130.057 184.607 1.00 52.54 1546 LYS B N 1
ATOM 14706 C CA . LYS B 2 1144 ? 119.896 130.657 185.423 1.00 52.54 1546 LYS B CA 1
ATOM 14707 C C . LYS B 2 1144 ? 119.753 130.239 186.878 1.00 52.54 1546 LYS B C 1
ATOM 14708 O O . LYS B 2 1144 ? 118.653 130.160 187.420 1.00 52.54 1546 LYS B O 1
ATOM 14714 N N . GLY B 2 1145 ? 120.889 129.968 187.509 1.00 56.36 1547 GLY B N 1
ATOM 14715 C CA . GLY B 2 1145 ? 120.910 129.762 188.942 1.00 56.36 1547 GLY B CA 1
ATOM 14716 C C . GLY B 2 1145 ? 120.479 128.393 189.390 1.00 56.36 1547 GLY B C 1
ATOM 14717 O O . GLY B 2 1145 ? 119.846 128.268 190.437 1.00 56.36 1547 GLY B O 1
ATOM 14718 N N . LYS B 2 1146 ? 120.802 127.360 188.626 1.00 54.81 1548 LYS B N 1
ATOM 14719 C CA . LYS B 2 1146 ? 120.451 126.006 189.035 1.00 54.81 1548 LYS B CA 1
ATOM 14720 C C . LYS B 2 1146 ? 121.006 125.623 190.396 1.00 54.81 1548 LYS B C 1
ATOM 14721 O O . LYS B 2 1146 ? 120.302 124.921 191.139 1.00 54.81 1548 LYS B O 1
ATOM 14727 N N . PRO B 2 1147 ? 122.221 126.008 190.784 1.00 58.35 1549 PRO B N 1
ATOM 14728 C CA . PRO B 2 1147 ? 122.677 125.698 192.142 1.00 58.35 1549 PRO B CA 1
ATOM 14729 C C . PRO B 2 1147 ? 121.847 126.333 193.230 1.00 58.35 1549 PRO B C 1
ATOM 14730 O O . PRO B 2 1147 ? 121.994 125.956 194.396 1.00 58.35 1549 PRO B O 1
ATOM 14734 N N . TYR B 2 1148 ? 120.977 127.275 192.902 1.00 62.54 1550 TYR B N 1
ATOM 14735 C CA . TYR B 2 1148 ? 120.214 127.977 193.917 1.00 62.54 1550 TYR B CA 1
ATOM 14736 C C . TYR B 2 1148 ? 118.818 127.425 194.122 1.00 62.54 1550 TYR B C 1
ATOM 14737 O O . TYR B 2 1148 ? 118.145 127.840 195.066 1.00 62.54 1550 TYR B O 1
ATOM 14746 N N . GLY B 2 1149 ? 118.360 126.517 193.272 1.00 62.52 1551 GLY B N 1
ATOM 14747 C CA . GLY B 2 1149 ? 117.039 125.944 193.410 1.00 62.52 1551 GLY B CA 1
ATOM 14748 C C . GLY B 2 1149 ? 116.089 126.242 192.276 1.00 62.52 1551 GLY B C 1
ATOM 14749 O O . GLY B 2 1149 ? 115.032 125.613 192.205 1.00 62.52 1551 GLY B O 1
ATOM 14750 N N . PHE B 2 1150 ? 116.421 127.169 191.385 1.00 59.18 1552 PHE B N 1
ATOM 14751 C CA . PHE B 2 1150 ? 115.547 127.448 190.262 1.00 59.18 1552 PHE B CA 1
ATOM 14752 C C . PHE B 2 1150 ? 115.719 126.385 189.184 1.00 59.18 1552 PHE B C 1
ATOM 14753 O O . PHE B 2 1150 ? 116.630 125.560 189.224 1.00 59.18 1552 PHE B O 1
ATOM 14761 N N . GLY B 2 1151 ? 114.801 126.387 188.228 1.00 55.13 1553 GLY B N 1
ATOM 14762 C CA . GLY B 2 1151 ? 115.027 125.676 186.991 1.00 55.13 1553 GLY B CA 1
ATOM 14763 C C . GLY B 2 1151 ? 114.490 124.271 186.887 1.00 55.13 1553 GLY B C 1
ATOM 14764 O O . GLY B 2 1151 ? 114.597 123.676 185.813 1.00 55.13 1553 GLY B O 1
ATOM 14765 N N . SER B 2 1152 ? 113.924 123.707 187.949 1.00 57.46 1554 SER B N 1
ATOM 14766 C CA . SER B 2 1152 ? 113.359 122.369 187.845 1.00 57.46 1554 SER B CA 1
ATOM 14767 C C . SER B 2 1152 ? 112.149 122.408 186.929 1.00 57.46 1554 SER B C 1
ATOM 14768 O O . SER B 2 1152 ? 111.147 123.050 187.250 1.00 57.46 1554 SER B O 1
ATOM 14771 N N . VAL B 2 1153 ? 112.235 121.733 185.788 1.00 56.86 1555 VAL B N 1
ATOM 14772 C CA . VAL B 2 1153 ? 111.133 121.689 184.836 1.00 56.86 1555 VAL B CA 1
ATOM 14773 C C . VAL B 2 1153 ? 110.887 120.249 184.417 1.00 56.86 1555 VAL B C 1
ATOM 14774 O O . VAL B 2 1153 ? 111.809 119.548 183.993 1.00 56.86 1555 VAL B O 1
ATOM 14778 N N . LYS B 2 1154 ? 109.643 119.806 184.541 1.00 60.13 1556 LYS B N 1
ATOM 14779 C CA . LYS B 2 1154 ? 109.231 118.473 184.126 1.00 60.13 1556 LYS B CA 1
ATOM 14780 C C . LYS B 2 1154 ? 108.662 118.537 182.720 1.00 60.13 1556 LYS B C 1
ATOM 14781 O O . LYS B 2 1154 ? 107.843 119.408 182.418 1.00 60.13 1556 LYS B O 1
ATOM 14787 N N . ILE B 2 1155 ? 109.098 117.629 181.869 1.00 57.58 1557 ILE B N 1
ATOM 14788 C CA . ILE B 2 1155 ? 108.685 117.591 180.474 1.00 57.58 1557 ILE B CA 1
ATOM 14789 C C . ILE B 2 1155 ? 107.715 116.441 180.273 1.00 57.58 1557 ILE B C 1
ATOM 14790 O O . ILE B 2 1155 ? 107.855 115.380 180.891 1.00 57.58 1557 ILE B O 1
ATOM 14795 N N . LYS B 2 1156 ? 106.724 116.646 179.413 1.00 63.30 1558 LYS B N 1
ATOM 14796 C CA . LYS B 2 1156 ? 105.699 115.654 179.137 1.00 63.30 1558 LYS B CA 1
ATOM 14797 C C . LYS B 2 1156 ? 105.478 115.539 177.639 1.00 63.30 1558 LYS B C 1
ATOM 14798 O O . LYS B 2 1156 ? 105.349 116.549 176.945 1.00 63.30 1558 LYS B O 1
ATOM 14804 N N . ILE B 2 1157 ? 105.430 114.307 177.140 1.00 66.76 1559 ILE B N 1
ATOM 14805 C CA . ILE B 2 1157 ? 105.189 114.061 175.723 1.00 66.76 1559 ILE B CA 1
ATOM 14806 C C . ILE B 2 1157 ? 103.710 114.287 175.440 1.00 66.76 1559 ILE B C 1
ATOM 14807 O O . ILE B 2 1157 ? 102.849 113.604 175.996 1.00 66.76 1559 ILE B O 1
ATOM 14812 N N . ASP B 2 1158 ? 103.409 115.243 174.570 1.00 65.35 1560 ASP B N 1
ATOM 14813 C CA . ASP B 2 1158 ? 102.023 115.447 174.186 1.00 65.35 1560 ASP B CA 1
ATOM 14814 C C . ASP B 2 1158 ? 101.669 114.603 172.972 1.00 65.35 1560 ASP B C 1
ATOM 14815 O O . ASP B 2 1158 ? 100.565 114.059 172.890 1.00 65.35 1560 ASP B O 1
ATOM 14820 N N . SER B 2 1159 ? 102.588 114.479 172.019 1.00 62.38 1561 SER B N 1
ATOM 14821 C CA . SER B 2 1159 ? 102.272 113.651 170.863 1.00 62.38 1561 SER B CA 1
ATOM 14822 C C . SER B 2 1159 ? 103.533 113.306 170.094 1.00 62.38 1561 SER B C 1
ATOM 14823 O O . SER B 2 1159 ? 104.543 114.005 170.169 1.00 62.38 1561 SER B O 1
ATOM 14826 N N . LEU B 2 1160 ? 103.441 112.231 169.328 1.00 61.77 1562 LEU B N 1
ATOM 14827 C CA . LEU B 2 1160 ? 104.557 111.712 168.562 1.00 61.77 1562 LEU B CA 1
ATOM 14828 C C . LEU B 2 1160 ? 104.062 111.280 167.196 1.00 61.77 1562 LEU B C 1
ATOM 14829 O O . LEU B 2 1160 ? 103.484 110.204 167.053 1.00 61.77 1562 LEU B O 1
ATOM 14834 N N . HIS B 2 1161 ? 104.291 112.117 166.195 1.00 64.97 1563 HIS B N 1
ATOM 14835 C CA . HIS B 2 1161 ? 103.934 111.787 164.827 1.00 64.97 1563 HIS B CA 1
ATOM 14836 C C . HIS B 2 1161 ? 105.173 111.282 164.116 1.00 64.97 1563 HIS B C 1
ATOM 14837 O O . HIS B 2 1161 ? 106.268 111.779 164.364 1.00 64.97 1563 HIS B O 1
ATOM 14844 N N . THR B 2 1162 ? 105.012 110.301 163.243 1.00 66.06 1564 THR B N 1
ATOM 14845 C CA . THR B 2 1162 ? 106.082 109.939 162.328 1.00 66.06 1564 THR B CA 1
ATOM 14846 C C . THR B 2 1162 ? 105.547 109.959 160.906 1.00 66.06 1564 THR B C 1
ATOM 14847 O O . THR B 2 1162 ? 104.380 110.264 160.658 1.00 66.06 1564 THR B O 1
ATOM 14851 N N . PHE B 2 1163 ? 106.420 109.635 159.964 1.00 70.16 1565 PHE B N 1
ATOM 14852 C CA . PHE B 2 1163 ? 105.962 109.448 158.600 1.00 70.16 1565 PHE B CA 1
ATOM 14853 C C . PHE B 2 1163 ? 106.938 108.566 157.844 1.00 70.16 1565 PHE B C 1
ATOM 14854 O O . PHE B 2 1163 ? 107.989 108.178 158.355 1.00 70.16 1565 PHE B O 1
ATOM 14862 N N . LYS B 2 1164 ? 106.530 108.210 156.632 1.00 84.66 1566 LYS B N 1
ATOM 14863 C CA . LYS B 2 1164 ? 107.405 107.658 155.612 1.00 84.66 1566 LYS B CA 1
ATOM 14864 C C . LYS B 2 1164 ? 107.419 108.636 154.448 1.00 84.66 1566 LYS B C 1
ATOM 14865 O O . LYS B 2 1164 ? 106.366 109.140 154.045 1.00 84.66 1566 LYS B O 1
ATOM 14871 N N . ILE B 2 1165 ? 108.607 108.906 153.911 1.00 81.05 1567 ILE B N 1
ATOM 14872 C CA . ILE B 2 1165 ? 108.728 109.974 152.927 1.00 81.05 1567 ILE B CA 1
ATOM 14873 C C . ILE B 2 1165 ? 108.241 109.525 151.557 1.00 81.05 1567 ILE B C 1
ATOM 14874 O O . ILE B 2 1165 ? 107.981 110.359 150.680 1.00 81.05 1567 ILE B O 1
ATOM 14879 N N . ASN B 2 1166 ? 108.099 108.219 151.347 1.00 100.14 1568 ASN B N 1
ATOM 14880 C CA . ASN B 2 1166 ? 107.823 107.682 150.022 1.00 100.14 1568 ASN B CA 1
ATOM 14881 C C . ASN B 2 1166 ? 106.632 106.735 150.020 1.00 100.14 1568 ASN B C 1
ATOM 14882 O O . ASN B 2 1166 ? 105.825 106.737 149.084 1.00 100.14 1568 ASN B O 1
ATOM 14887 N N . SER B 2 1167 ? 106.517 105.927 151.074 1.00 108.34 1569 SER B N 1
ATOM 14888 C CA . SER B 2 1167 ? 105.705 104.717 151.000 1.00 108.34 1569 SER B CA 1
ATOM 14889 C C . SER B 2 1167 ? 104.216 105.020 151.134 1.00 108.34 1569 SER B C 1
ATOM 14890 O O . SER B 2 1167 ? 103.446 104.818 150.189 1.00 108.34 1569 SER B O 1
ATOM 14893 N N . ASN B 2 1168 ? 103.790 105.510 152.297 1.00 113.73 1570 ASN B N 1
ATOM 14894 C CA . ASN B 2 1168 ? 102.392 105.856 152.525 1.00 113.73 1570 ASN B CA 1
ATOM 14895 C C . ASN B 2 1168 ? 101.993 107.138 151.818 1.00 113.73 1570 ASN B C 1
ATOM 14896 O O . ASN B 2 1168 ? 100.874 107.615 152.025 1.00 113.73 1570 ASN B O 1
ATOM 14901 N N . ASN B 2 1169 ? 102.878 107.691 150.989 1.00 116.61 1571 ASN B N 1
ATOM 14902 C CA . ASN B 2 1169 ? 102.713 109.022 150.415 1.00 116.61 1571 ASN B CA 1
ATOM 14903 C C . ASN B 2 1169 ? 102.518 110.052 151.523 1.00 116.61 1571 ASN B C 1
ATOM 14904 O O . ASN B 2 1169 ? 101.650 110.923 151.454 1.00 116.61 1571 ASN B O 1
ATOM 14909 N N . ASP B 2 1170 ? 103.342 109.922 152.563 1.00 109.91 1572 ASP B N 1
ATOM 14910 C CA . ASP B 2 1170 ? 103.539 110.943 153.587 1.00 109.91 1572 ASP B CA 1
ATOM 14911 C C . ASP B 2 1170 ? 102.212 111.350 154.232 1.00 109.91 1572 ASP B C 1
ATOM 14912 O O . ASP B 2 1170 ? 101.735 112.479 154.118 1.00 109.91 1572 ASP B O 1
ATOM 14917 N N . LYS B 2 1171 ? 101.628 110.387 154.914 1.00 107.94 1573 LYS B N 1
ATOM 14918 C CA . LYS B 2 1171 ? 100.490 110.648 155.776 1.00 107.94 1573 LYS B CA 1
ATOM 14919 C C . LYS B 2 1171 ? 101.022 110.682 157.202 1.00 107.94 1573 LYS B C 1
ATOM 14920 O O . LYS B 2 1171 ? 101.637 109.716 157.665 1.00 107.94 1573 LYS B O 1
ATOM 14926 N N . ILE B 2 1172 ? 100.823 111.807 157.881 1.00 96.93 1574 ILE B N 1
ATOM 14927 C CA . ILE B 2 1172 ? 101.204 111.886 159.282 1.00 96.93 1574 ILE B CA 1
ATOM 14928 C C . ILE B 2 1172 ? 100.360 110.900 160.073 1.00 96.93 1574 ILE B C 1
ATOM 14929 O O . ILE B 2 1172 ? 99.131 111.025 160.143 1.00 96.93 1574 ILE B O 1
ATOM 14934 N N . LYS B 2 1173 ? 101.012 109.917 160.679 1.00 85.09 1575 LYS B N 1
ATOM 14935 C CA . LYS B 2 1173 ? 100.324 108.927 161.490 1.00 85.09 1575 LYS B CA 1
ATOM 14936 C C . LYS B 2 1173 ? 100.698 109.140 162.949 1.00 85.09 1575 LYS B C 1
ATOM 14937 O O . LYS B 2 1173 ? 101.877 109.295 163.277 1.00 85.09 1575 LYS B O 1
ATOM 14943 N N . ARG B 2 1174 ? 99.693 109.173 163.815 1.00 83.22 1576 ARG B N 1
ATOM 14944 C CA . ARG B 2 1174 ? 99.942 109.357 165.235 1.00 83.22 1576 ARG B CA 1
ATOM 14945 C C . ARG B 2 1174 ? 100.346 108.032 165.867 1.00 83.22 1576 ARG B C 1
ATOM 14946 O O . ARG B 2 1174 ? 99.580 107.065 165.850 1.00 83.22 1576 ARG B O 1
ATOM 14954 N N . VAL B 2 1175 ? 101.553 107.985 166.413 1.00 81.33 1577 VAL B N 1
ATOM 14955 C CA . VAL B 2 1175 ? 102.066 106.752 167.010 1.00 81.33 1577 VAL B CA 1
ATOM 14956 C C . VAL B 2 1175 ? 101.291 106.467 168.293 1.00 81.33 1577 VAL B C 1
ATOM 14957 O O . VAL B 2 1175 ? 101.192 107.353 169.153 1.00 81.33 1577 VAL B O 1
ATOM 14961 N N . PRO B 2 1176 ? 100.723 105.273 168.455 1.00 89.64 1578 PRO B N 1
ATOM 14962 C CA . PRO B 2 1176 ? 100.032 104.946 169.705 1.00 89.64 1578 PRO B CA 1
ATOM 14963 C C . PRO B 2 1176 ? 101.014 104.718 170.841 1.00 89.64 1578 PRO B C 1
ATOM 14964 O O . PRO B 2 1176 ? 102.231 104.814 170.681 1.00 89.64 1578 PRO B O 1
ATOM 14968 N N . GLN B 2 1177 ? 100.463 104.387 172.004 1.00 92.81 1579 GLN B N 1
ATOM 14969 C CA . GLN B 2 1177 ? 101.294 104.239 173.193 1.00 92.81 1579 GLN B CA 1
ATOM 14970 C C . GLN B 2 1177 ? 102.014 102.895 173.213 1.00 92.81 1579 GLN B C 1
ATOM 14971 O O . GLN B 2 1177 ? 103.083 102.770 173.819 1.00 92.81 1579 GLN B O 1
ATOM 14977 N N . SER B 2 1178 ? 101.463 101.885 172.543 1.00 91.16 1580 SER B N 1
ATOM 14978 C CA . SER B 2 1178 ? 102.114 100.581 172.530 1.00 91.16 1580 SER B CA 1
ATOM 14979 C C . SER B 2 1178 ? 103.445 100.637 171.795 1.00 91.16 1580 SER B C 1
ATOM 14980 O O . SER B 2 1178 ? 104.475 100.171 172.308 1.00 91.16 1580 SER B O 1
ATOM 14983 N N . ASP B 2 1179 ? 103.437 101.192 170.583 1.00 90.07 1581 ASP B N 1
ATOM 14984 C CA . ASP B 2 1179 ? 104.672 101.328 169.822 1.00 90.07 1581 ASP B CA 1
ATOM 14985 C C . ASP B 2 1179 ? 105.670 102.204 170.562 1.00 90.07 1581 ASP B C 1
ATOM 14986 O O . ASP B 2 1179 ? 106.883 101.992 170.472 1.00 90.07 1581 ASP B O 1
ATOM 14991 N N . ILE B 2 1180 ? 105.169 103.158 171.342 1.00 85.94 1582 ILE B N 1
ATOM 14992 C CA . ILE B 2 1180 ? 106.029 103.963 172.202 1.00 85.94 1582 ILE B CA 1
ATOM 14993 C C . ILE B 2 1180 ? 106.712 103.086 173.244 1.00 85.94 1582 ILE B C 1
ATOM 14994 O O . ILE B 2 1180 ? 107.929 103.170 173.461 1.00 85.94 1582 ILE B O 1
ATOM 14999 N N . ARG B 2 1181 ? 105.933 102.234 173.909 1.00 87.79 1583 ARG B N 1
ATOM 15000 C CA . ARG B 2 1181 ? 106.500 101.355 174.921 1.00 87.79 1583 ARG B CA 1
ATOM 15001 C C . ARG B 2 1181 ? 107.580 100.458 174.332 1.00 87.79 1583 ARG B C 1
ATOM 15002 O O . ARG B 2 1181 ? 108.630 100.250 174.949 1.00 87.79 1583 ARG B O 1
ATOM 15010 N N . GLU B 2 1182 ? 107.358 99.931 173.129 1.00 85.05 1584 GLU B N 1
ATOM 15011 C CA . GLU B 2 1182 ? 108.383 99.043 172.583 1.00 85.05 1584 GLU B CA 1
ATOM 15012 C C . GLU B 2 1182 ? 109.596 99.812 172.067 1.00 85.05 1584 GLU B C 1
ATOM 15013 O O . GLU B 2 1182 ? 110.709 99.276 172.079 1.00 85.05 1584 GLU B O 1
ATOM 15019 N N . TYR B 2 1183 ? 109.425 101.060 171.630 1.00 78.47 1585 TYR B N 1
ATOM 15020 C CA . TYR B 2 1183 ? 110.596 101.884 171.344 1.00 78.47 1585 TYR B CA 1
ATOM 15021 C C . TYR B 2 1183 ? 111.443 102.060 172.597 1.00 78.47 1585 TYR B C 1
ATOM 15022 O O . TYR B 2 1183 ? 112.673 101.904 172.569 1.00 78.47 1585 TYR B O 1
ATOM 15031 N N . ILE B 2 1184 ? 110.791 102.387 173.714 1.00 78.20 1586 ILE B N 1
ATOM 15032 C CA . ILE B 2 1184 ? 111.514 102.539 174.971 1.00 78.20 1586 ILE B CA 1
ATOM 15033 C C . ILE B 2 1184 ? 112.191 101.231 175.358 1.00 78.20 1586 ILE B C 1
ATOM 15034 O O . ILE B 2 1184 ? 113.315 101.222 175.875 1.00 78.20 1586 ILE B O 1
ATOM 15039 N N . ASN B 2 1185 ? 111.528 100.104 175.099 1.00 83.99 1587 ASN B N 1
ATOM 15040 C CA . ASN B 2 1185 ? 112.122 98.812 175.423 1.00 83.99 1587 ASN B CA 1
ATOM 15041 C C . ASN B 2 1185 ? 113.359 98.539 174.579 1.00 83.99 1587 ASN B C 1
ATOM 15042 O O . ASN B 2 1185 ? 114.350 98.004 175.081 1.00 83.99 1587 ASN B O 1
ATOM 15047 N N . LYS B 2 1186 ? 113.322 98.890 173.293 1.00 79.23 1588 LYS B N 1
ATOM 15048 C CA . LYS B 2 1186 ? 114.518 98.742 172.469 1.00 79.23 1588 LYS B CA 1
ATOM 15049 C C . LYS B 2 1186 ? 115.651 99.616 172.992 1.00 79.23 1588 LYS B C 1
ATOM 15050 O O . LYS B 2 1186 ? 116.820 99.207 172.990 1.00 79.23 1588 LYS B O 1
ATOM 15056 N N . GLY B 2 1187 ? 115.323 100.819 173.461 1.00 76.94 1589 GLY B N 1
ATOM 15057 C CA . GLY B 2 1187 ? 116.343 101.650 174.080 1.00 76.94 1589 GLY B CA 1
ATOM 15058 C C . GLY B 2 1187 ? 116.961 100.999 175.304 1.00 76.94 1589 GLY B C 1
ATOM 15059 O O . GLY B 2 1187 ? 118.187 100.999 175.480 1.00 76.94 1589 GLY B O 1
ATOM 15060 N N . TYR B 2 1188 ? 116.119 100.429 176.163 1.00 83.41 1590 TYR B N 1
ATOM 15061 C CA . TYR B 2 1188 ? 116.612 99.755 177.359 1.00 83.41 1590 TYR B CA 1
ATOM 15062 C C . TYR B 2 1188 ? 117.493 98.565 176.995 1.00 83.41 1590 TYR B C 1
ATOM 15063 O O . TYR B 2 1188 ? 118.538 98.333 177.621 1.00 83.41 1590 TYR B O 1
ATOM 15072 N N . GLN B 2 1189 ? 117.083 97.813 175.974 1.00 84.85 1591 GLN B N 1
ATOM 15073 C CA . GLN B 2 1189 ? 117.887 96.712 175.461 1.00 84.85 1591 GLN B CA 1
ATOM 15074 C C . GLN B 2 1189 ? 119.269 97.189 175.059 1.00 84.85 1591 GLN B C 1
ATOM 15075 O O . GLN B 2 1189 ? 120.277 96.585 175.433 1.00 84.85 1591 GLN B O 1
ATOM 15081 N N . LYS B 2 1190 ? 119.333 98.258 174.262 1.00 79.71 1592 LYS B N 1
ATOM 15082 C CA . LYS B 2 1190 ? 120.631 98.753 173.822 1.00 79.71 1592 LYS B CA 1
ATOM 15083 C C . LYS B 2 1190 ? 121.491 99.163 175.000 1.00 79.71 1592 LYS B C 1
ATOM 15084 O O . LYS B 2 1190 ? 122.707 98.952 174.978 1.00 79.71 1592 LYS B O 1
ATOM 15090 N N . LEU B 2 1191 ? 120.887 99.736 176.040 1.00 80.14 1593 LEU B N 1
ATOM 15091 C CA . LEU B 2 1191 ? 121.696 100.151 177.182 1.00 80.14 1593 LEU B CA 1
ATOM 15092 C C . LEU B 2 1191 ? 122.305 98.948 177.891 1.00 80.14 1593 LEU B C 1
ATOM 15093 O O . LEU B 2 1191 ? 123.521 98.905 178.132 1.00 80.14 1593 LEU B O 1
ATOM 15098 N N . ILE B 2 1192 ? 121.485 97.942 178.204 1.00 86.59 1594 ILE B N 1
ATOM 15099 C CA . ILE B 2 1192 ? 122.005 96.774 178.920 1.00 86.59 1594 ILE B CA 1
ATOM 15100 C C . ILE B 2 1192 ? 122.947 95.972 178.032 1.00 86.59 1594 ILE B C 1
ATOM 15101 O O . ILE B 2 1192 ? 123.806 95.232 178.523 1.00 86.59 1594 ILE B O 1
ATOM 15106 N N . GLU B 2 1193 ? 122.791 96.093 176.716 1.00 86.04 1595 GLU B N 1
ATOM 15107 C CA . GLU B 2 1193 ? 123.693 95.420 175.793 1.00 86.04 1595 GLU B CA 1
ATOM 15108 C C . GLU B 2 1193 ? 125.039 96.125 175.731 1.00 86.04 1595 GLU B C 1
ATOM 15109 O O . GLU B 2 1193 ? 126.082 95.476 175.605 1.00 86.04 1595 GLU B O 1
ATOM 15115 N N . TRP B 2 1194 ? 125.038 97.455 175.807 1.00 81.32 1596 TRP B N 1
ATOM 15116 C CA . TRP B 2 1194 ? 126.302 98.167 175.929 1.00 81.32 1596 TRP B CA 1
ATOM 15117 C C . TRP B 2 1194 ? 126.989 97.823 177.233 1.00 81.32 1596 TRP B C 1
ATOM 15118 O O . TRP B 2 1194 ? 128.220 97.762 177.282 1.00 81.32 1596 TRP B O 1
ATOM 15129 N N . SER B 2 1195 ? 126.212 97.589 178.293 1.00 91.06 1597 SER B N 1
ATOM 15130 C CA . SER B 2 1195 ? 126.818 97.249 179.574 1.00 91.06 1597 SER B CA 1
ATOM 15131 C C . SER B 2 1195 ? 127.797 96.090 179.447 1.00 91.06 1597 SER B C 1
ATOM 15132 O O . SER B 2 1195 ? 128.781 96.024 180.190 1.00 91.06 1597 SER B O 1
ATOM 15135 N N . GLY B 2 1196 ? 127.576 95.199 178.482 1.00 100.71 1598 GLY B N 1
ATOM 15136 C CA . GLY B 2 1196 ? 128.400 94.032 178.295 1.00 100.71 1598 GLY B CA 1
ATOM 15137 C C . GLY B 2 1196 ? 127.925 92.832 179.082 1.00 100.71 1598 GLY B C 1
ATOM 15138 O O . GLY B 2 1196 ? 127.840 91.731 178.531 1.00 100.71 1598 GLY B O 1
ATOM 15139 N N . ASN B 2 1197 ? 127.599 93.022 180.355 1.00 109.92 1599 ASN B N 1
ATOM 15140 C CA . ASN B 2 1197 ? 126.953 91.993 181.152 1.00 109.92 1599 ASN B CA 1
ATOM 15141 C C . ASN B 2 1197 ? 125.461 92.049 180.845 1.00 109.92 1599 ASN B C 1
ATOM 15142 O O . ASN B 2 1197 ? 124.797 93.058 181.114 1.00 109.92 1599 ASN B O 1
ATOM 15147 N N . ASN B 2 1198 ? 124.947 90.979 180.242 1.00 113.83 1600 ASN B N 1
ATOM 15148 C CA . ASN B 2 1198 ? 123.579 90.944 179.744 1.00 113.83 1600 ASN B CA 1
ATOM 15149 C C . ASN B 2 1198 ? 122.617 90.298 180.728 1.00 113.83 1600 ASN B C 1
ATOM 15150 O O . ASN B 2 1198 ? 121.654 89.649 180.311 1.00 113.83 1600 ASN B O 1
ATOM 15155 N N . SER B 2 1199 ? 122.853 90.459 182.029 1.00 117.50 1601 SER B N 1
ATOM 15156 C CA . SER B 2 1199 ? 121.938 89.924 183.034 1.00 117.50 1601 SER B CA 1
ATOM 15157 C C . SER B 2 1199 ? 120.696 90.807 183.010 1.00 117.50 1601 SER B C 1
ATOM 15158 O O . SER B 2 1199 ? 120.508 91.709 183.831 1.00 117.50 1601 SER B O 1
ATOM 15161 N N . ILE B 2 1200 ? 119.842 90.549 182.014 1.00 116.42 1602 ILE B N 1
ATOM 15162 C CA . ILE B 2 1200 ? 118.641 91.356 181.826 1.00 116.42 1602 ILE B CA 1
ATOM 15163 C C . ILE B 2 1200 ? 117.644 91.111 182.951 1.00 116.42 1602 ILE B C 1
ATOM 15164 O O . ILE B 2 1200 ? 117.153 92.059 183.575 1.00 116.42 1602 ILE B O 1
ATOM 15169 N N . GLN B 2 1201 ? 117.352 89.841 183.238 1.00 118.28 1603 GLN B N 1
ATOM 15170 C CA . GLN B 2 1201 ? 116.226 89.412 184.079 1.00 118.28 1603 GLN B CA 1
ATOM 15171 C C . GLN B 2 1201 ? 115.021 90.318 183.836 1.00 118.28 1603 GLN B C 1
ATOM 15172 O O . GLN B 2 1201 ? 114.489 90.973 184.732 1.00 118.28 1603 GLN B O 1
ATOM 15178 N N . LYS B 2 1202 ? 114.606 90.322 182.570 1.00 112.38 1604 LYS B N 1
ATOM 15179 C CA . LYS B 2 1202 ? 113.667 91.300 182.043 1.00 112.38 1604 LYS B CA 1
ATOM 15180 C C . LYS B 2 1202 ? 112.289 91.170 182.677 1.00 112.38 1604 LYS B C 1
ATOM 15181 O O . LYS B 2 1202 ? 111.810 90.064 182.952 1.00 112.38 1604 LYS B O 1
ATOM 15187 N N . GLY B 2 1203 ? 111.669 92.319 182.933 1.00 110.93 1605 GLY B N 1
ATOM 15188 C CA . GLY B 2 1203 ? 110.224 92.420 183.028 1.00 110.93 1605 GLY B CA 1
ATOM 15189 C C . GLY B 2 1203 ? 109.720 93.200 181.829 1.00 110.93 1605 GLY B C 1
ATOM 15190 O O . GLY B 2 1203 ? 110.247 94.267 181.508 1.00 110.93 1605 GLY B O 1
ATOM 15191 N N . ASN B 2 1204 ? 108.694 92.656 181.169 1.00 109.81 1606 ASN B N 1
ATOM 15192 C CA . ASN B 2 1204 ? 108.240 93.240 179.909 1.00 109.81 1606 ASN B CA 1
ATOM 15193 C C . ASN B 2 1204 ? 107.760 94.672 180.096 1.00 109.81 1606 ASN B C 1
ATOM 15194 O O . ASN B 2 1204 ? 108.070 95.548 179.281 1.00 109.81 1606 ASN B O 1
ATOM 15199 N N . VAL B 2 1205 ? 106.996 94.928 181.149 1.00 104.24 1607 VAL B N 1
ATOM 15200 C CA . VAL B 2 1205 ? 106.608 96.285 181.511 1.00 104.24 1607 VAL B CA 1
ATOM 15201 C C . VAL B 2 1205 ? 107.763 96.890 182.292 1.00 104.24 1607 VAL B C 1
ATOM 15202 O O . VAL B 2 1205 ? 108.641 96.172 182.774 1.00 104.24 1607 VAL B O 1
ATOM 15206 N N . LEU B 2 1206 ? 107.782 98.214 182.391 1.00 98.82 1608 LEU B N 1
ATOM 15207 C CA . LEU B 2 1206 ? 108.675 98.947 183.280 1.00 98.82 1608 LEU B CA 1
ATOM 15208 C C . LEU B 2 1206 ? 110.110 98.472 183.112 1.00 98.82 1608 LEU B C 1
ATOM 15209 O O . LEU B 2 1206 ? 110.598 97.682 183.929 1.00 98.82 1608 LEU B O 1
ATOM 15214 N N . PRO B 2 1207 ? 110.781 98.850 182.042 1.00 91.13 1609 PRO B N 1
ATOM 15215 C CA . PRO B 2 1207 ? 112.225 98.636 181.986 1.00 91.13 1609 PRO B CA 1
ATOM 15216 C C . PRO B 2 1207 ? 112.878 99.088 183.279 1.00 91.13 1609 PRO B C 1
ATOM 15217 O O . PRO B 2 1207 ? 112.768 100.257 183.655 1.00 91.13 1609 PRO B O 1
ATOM 15221 N N . GLN B 2 1208 ? 113.519 98.171 183.994 1.00 91.86 1610 GLN B N 1
ATOM 15222 C CA . GLN B 2 1208 ? 114.227 98.536 185.216 1.00 91.86 1610 GLN B CA 1
ATOM 15223 C C . GLN B 2 1208 ? 115.450 99.343 184.819 1.00 91.86 1610 GLN B C 1
ATOM 15224 O O . GLN B 2 1208 ? 116.473 98.789 184.422 1.00 91.86 1610 GLN B O 1
ATOM 15230 N N . TRP B 2 1209 ? 115.347 100.664 184.905 1.00 83.70 1611 TRP B N 1
ATOM 15231 C CA . TRP B 2 1209 ? 116.500 101.481 184.568 1.00 83.70 1611 TRP B CA 1
ATOM 15232 C C . TRP B 2 1209 ? 117.547 101.426 185.660 1.00 83.70 1611 TRP B C 1
ATOM 15233 O O . TRP B 2 1209 ? 118.743 101.540 185.377 1.00 83.70 1611 TRP B O 1
ATOM 15244 N N . HIS B 2 1210 ? 117.122 101.251 186.909 1.00 87.46 1612 HIS B N 1
ATOM 15245 C CA . HIS B 2 1210 ? 118.050 101.347 188.022 1.00 87.46 1612 HIS B CA 1
ATOM 15246 C C . HIS B 2 1210 ? 118.900 100.101 188.206 1.00 87.46 1612 HIS B C 1
ATOM 15247 O O . HIS B 2 1210 ? 119.725 100.071 189.123 1.00 87.46 1612 HIS B O 1
ATOM 15254 N N . VAL B 2 1211 ? 118.730 99.074 187.374 1.00 85.23 1613 VAL B N 1
ATOM 15255 C CA . VAL B 2 1211 ? 119.655 97.954 187.463 1.00 85.23 1613 VAL B CA 1
ATOM 15256 C C . VAL B 2 1211 ? 120.975 98.310 186.798 1.00 85.23 1613 VAL B C 1
ATOM 15257 O O . VAL B 2 1211 ? 122.039 97.860 187.235 1.00 85.23 1613 VAL B O 1
ATOM 15261 N N . ILE B 2 1212 ? 120.941 99.120 185.749 1.00 82.46 1614 ILE B N 1
ATOM 15262 C CA . ILE B 2 1212 ? 122.187 99.629 185.174 1.00 82.46 1614 ILE B CA 1
ATOM 15263 C C . ILE B 2 1212 ? 122.748 100.694 186.108 1.00 82.46 1614 ILE B C 1
ATOM 15264 O O . ILE B 2 1212 ? 122.033 101.653 186.441 1.00 82.46 1614 ILE B O 1
ATOM 15269 N N . PRO B 2 1213 ? 123.991 100.565 186.576 1.00 80.38 1615 PRO B N 1
ATOM 15270 C CA . PRO B 2 1213 ? 124.441 101.426 187.684 1.00 80.38 1615 PRO B CA 1
ATOM 15271 C C . PRO B 2 1213 ? 124.406 102.908 187.365 1.00 80.38 1615 PRO B C 1
ATOM 15272 O O . PRO B 2 1213 ? 123.802 103.688 188.113 1.00 80.38 1615 PRO B O 1
ATOM 15276 N N . HIS B 2 1214 ? 125.036 103.318 186.264 1.00 75.79 1616 HIS B N 1
ATOM 15277 C CA . HIS B 2 1214 ? 125.163 104.739 185.978 1.00 75.79 1616 HIS B CA 1
ATOM 15278 C C . HIS B 2 1214 ? 123.800 105.397 185.824 1.00 75.79 1616 HIS B C 1
ATOM 15279 O O . HIS B 2 1214 ? 123.620 106.553 186.215 1.00 75.79 1616 HIS B O 1
ATOM 15286 N N . ILE B 2 1215 ? 122.817 104.670 185.288 1.00 75.65 1617 ILE B N 1
ATOM 15287 C CA . ILE B 2 1215 ? 121.464 105.208 185.211 1.00 75.65 1617 ILE B CA 1
ATOM 15288 C C . ILE B 2 1215 ? 120.848 105.298 186.598 1.00 75.65 1617 ILE B C 1
ATOM 15289 O O . ILE B 2 1215 ? 120.084 106.222 186.891 1.00 75.65 1617 ILE B O 1
ATOM 15294 N N . ASP B 2 1216 ? 121.159 104.344 187.474 1.00 80.09 1618 ASP B N 1
ATOM 15295 C CA . ASP B 2 1216 ? 120.684 104.451 188.847 1.00 80.09 1618 ASP B CA 1
ATOM 15296 C C . ASP B 2 1216 ? 121.195 105.724 189.508 1.00 80.09 1618 ASP B C 1
ATOM 15297 O O . ASP B 2 1216 ? 120.422 106.467 190.123 1.00 80.09 1618 ASP B O 1
ATOM 15302 N N . LYS B 2 1217 ? 122.489 106.012 189.369 1.00 76.06 1619 LYS B N 1
ATOM 15303 C CA . LYS B 2 1217 ? 123.013 107.239 189.958 1.00 76.06 1619 LYS B CA 1
ATOM 15304 C C . LYS B 2 1217 ? 122.416 108.471 189.290 1.00 76.06 1619 LYS B C 1
ATOM 15305 O O . LYS B 2 1217 ? 122.032 109.428 189.972 1.00 76.06 1619 LYS B O 1
ATOM 15311 N N . LEU B 2 1218 ? 122.319 108.463 187.957 1.00 71.26 1620 LEU B N 1
ATOM 15312 C CA . LEU B 2 1218 ? 121.753 109.601 187.240 1.00 71.26 1620 LEU B CA 1
ATOM 15313 C C . LEU B 2 1218 ? 120.358 109.921 187.742 1.00 71.26 1620 LEU B C 1
ATOM 15314 O O . LEU B 2 1218 ? 120.070 111.060 188.122 1.00 71.26 1620 LEU B O 1
ATOM 15319 N N . TYR B 2 1219 ? 119.483 108.916 187.774 1.00 73.50 1621 TYR B N 1
ATOM 15320 C CA . TYR B 2 1219 ? 118.110 109.140 188.200 1.00 73.50 1621 TYR B CA 1
ATOM 15321 C C . TYR B 2 1219 ? 118.027 109.447 189.679 1.00 73.50 1621 TYR B C 1
ATOM 15322 O O . TYR B 2 1219 ? 117.056 110.069 190.124 1.00 73.50 1621 TYR B O 1
ATOM 15331 N N . LYS B 2 1220 ? 119.020 109.023 190.456 1.00 79.06 1622 LYS B N 1
ATOM 15332 C CA . LYS B 2 1220 ? 119.067 109.441 191.848 1.00 79.06 1622 LYS B CA 1
ATOM 15333 C C . LYS B 2 1220 ? 119.341 110.935 191.946 1.00 79.06 1622 LYS B C 1
ATOM 15334 O O . LYS B 2 1220 ? 118.770 111.621 192.798 1.00 79.06 1622 LYS B O 1
ATOM 15340 N N . LEU B 2 1221 ? 120.186 111.459 191.056 1.00 72.92 1623 LEU B N 1
ATOM 15341 C CA . LEU B 2 1221 ? 120.409 112.903 191.000 1.00 72.92 1623 LEU B CA 1
ATOM 15342 C C . LEU B 2 1221 ? 119.148 113.635 190.564 1.00 72.92 1623 LEU B C 1
ATOM 15343 O O . LEU B 2 1221 ? 118.686 114.564 191.232 1.00 72.92 1623 LEU B O 1
ATOM 15348 N N . LEU B 2 1222 ? 118.571 113.221 189.454 1.00 69.75 1624 LEU B N 1
ATOM 15349 C CA . LEU B 2 1222 ? 117.437 113.913 188.866 1.00 69.75 1624 LEU B CA 1
ATOM 15350 C C . LEU B 2 1222 ? 116.146 113.665 189.624 1.00 69.75 1624 LEU B C 1
ATOM 15351 O O . LEU B 2 1222 ? 115.080 114.065 189.158 1.00 69.75 1624 LEU B O 1
ATOM 15356 N N . TRP B 2 1223 ? 116.233 113.024 190.784 1.00 79.71 1625 TRP B N 1
ATOM 15357 C CA . TRP B 2 1223 ? 115.078 112.799 191.636 1.00 79.71 1625 TRP B CA 1
ATOM 15358 C C . TRP B 2 1223 ? 114.565 114.119 192.195 1.00 79.71 1625 TRP B C 1
ATOM 15359 O O . TRP B 2 1223 ? 115.341 114.948 192.666 1.00 79.71 1625 TRP B O 1
ATOM 15370 N N . VAL B 2 1224 ? 113.250 114.315 192.136 1.00 76.13 1626 VAL B N 1
ATOM 15371 C CA . VAL B 2 1224 ? 112.604 115.509 192.671 1.00 76.13 1626 VAL B CA 1
ATOM 15372 C C . VAL B 2 1224 ? 112.165 115.195 194.097 1.00 76.13 1626 VAL B C 1
ATOM 15373 O O . VAL B 2 1224 ? 111.280 114.348 194.286 1.00 76.13 1626 VAL B O 1
ATOM 15377 N N . PRO B 2 1225 ? 112.735 115.837 195.111 1.00 79.36 1627 PRO B N 1
ATOM 15378 C CA . PRO B 2 1225 ? 112.388 115.472 196.489 1.00 79.36 1627 PRO B CA 1
ATOM 15379 C C . PRO B 2 1225 ? 111.026 115.959 196.922 1.00 79.36 1627 PRO B C 1
ATOM 15380 O O . PRO B 2 1225 ? 110.494 115.457 197.917 1.00 79.36 1627 PRO B O 1
ATOM 15384 N N . PHE B 2 1226 ? 110.444 116.924 196.220 1.00 79.64 1628 PHE B N 1
ATOM 15385 C CA . PHE B 2 1226 ? 109.223 117.584 196.663 1.00 79.64 1628 PHE B CA 1
ATOM 15386 C C . PHE B 2 1226 ? 108.080 117.442 195.670 1.00 79.64 1628 PHE B C 1
ATOM 15387 O O . PHE B 2 1226 ? 107.019 118.037 195.883 1.00 79.64 1628 PHE B O 1
ATOM 15395 N N . LEU B 2 1227 ? 108.278 116.690 194.582 1.00 88.17 1629 LEU B N 1
ATOM 15396 C CA . LEU B 2 1227 ? 107.277 116.630 193.522 1.00 88.17 1629 LEU B CA 1
ATOM 15397 C C . LEU B 2 1227 ? 105.905 116.313 194.085 1.00 88.17 1629 LEU B C 1
ATOM 15398 O O . LEU B 2 1227 ? 104.941 117.051 193.859 1.00 88.17 1629 LEU B O 1
ATOM 15403 N N . ASN B 2 1228 ? 105.802 115.226 194.823 1.00 98.60 1630 ASN B N 1
ATOM 15404 C CA . ASN B 2 1228 ? 104.559 114.832 195.464 1.00 98.60 1630 ASN B CA 1
ATOM 15405 C C . ASN B 2 1228 ? 104.684 114.729 196.971 1.00 98.60 1630 ASN B C 1
ATOM 15406 O O . ASN B 2 1228 ? 103.800 115.204 197.694 1.00 98.60 1630 ASN B O 1
ATOM 15411 N N . ASP B 2 1229 ? 105.774 114.141 197.464 1.00 105.90 1631 ASP B N 1
ATOM 15412 C CA . ASP B 2 1229 ? 105.976 113.971 198.900 1.00 105.90 1631 ASP B CA 1
ATOM 15413 C C . ASP B 2 1229 ? 106.262 115.341 199.494 1.00 105.90 1631 ASP B C 1
ATOM 15414 O O . ASP B 2 1229 ? 107.394 115.827 199.456 1.00 105.90 1631 ASP B O 1
ATOM 15419 N N . SER B 2 1230 ? 105.219 115.976 200.034 1.00 112.11 1632 SER B N 1
ATOM 15420 C CA . SER B 2 1230 ? 105.356 117.324 200.567 1.00 112.11 1632 SER B CA 1
ATOM 15421 C C . SER B 2 1230 ? 106.316 117.387 201.746 1.00 112.11 1632 SER B C 1
ATOM 15422 O O . SER B 2 1230 ? 106.910 118.441 201.990 1.00 112.11 1632 SER B O 1
ATOM 15425 N N . LYS B 2 1231 ? 106.480 116.282 202.475 1.00 111.10 1633 LYS B N 1
ATOM 15426 C CA . LYS B 2 1231 ? 107.297 116.297 203.683 1.00 111.10 1633 LYS B CA 1
ATOM 15427 C C . LYS B 2 1231 ? 108.752 116.631 203.374 1.00 111.10 1633 LYS B C 1
ATOM 15428 O O . LYS B 2 1231 ? 109.356 117.473 204.047 1.00 111.10 1633 LYS B O 1
ATOM 15434 N N . LEU B 2 1232 ? 109.326 115.995 202.359 1.00 101.51 1634 LEU B N 1
ATOM 15435 C CA . LEU B 2 1232 ? 110.742 116.168 202.051 1.00 101.51 1634 LEU B CA 1
ATOM 15436 C C . LEU B 2 1232 ? 110.987 117.592 201.581 1.00 101.51 1634 LEU B C 1
ATOM 15437 O O . LEU B 2 1232 ? 110.368 118.048 200.615 1.00 101.51 1634 LEU B O 1
ATOM 15442 N N . GLU B 2 1233 ? 111.874 118.303 202.273 1.00 94.93 1635 GLU B N 1
ATOM 15443 C CA . GLU B 2 1233 ? 112.258 119.669 201.919 1.00 94.93 1635 GLU B CA 1
ATOM 15444 C C . GLU B 2 1233 ? 113.703 119.878 202.336 1.00 94.93 1635 GLU B C 1
ATOM 15445 O O . GLU B 2 1233 ? 113.989 120.603 203.294 1.00 94.93 1635 GLU B O 1
ATOM 15451 N N . PRO B 2 1234 ? 114.643 119.263 201.623 1.00 90.77 1636 PRO B N 1
ATOM 15452 C CA . PRO B 2 1234 ? 116.023 119.210 202.107 1.00 90.77 1636 PRO B CA 1
ATOM 15453 C C . PRO B 2 1234 ? 116.692 120.573 202.037 1.00 90.77 1636 PRO B C 1
ATOM 15454 O O . PRO B 2 1234 ? 116.219 121.490 201.367 1.00 90.77 1636 PRO B O 1
ATOM 15458 N N . ASP B 2 1235 ? 117.814 120.690 202.733 1.00 88.05 1637 ASP B N 1
ATOM 15459 C CA . ASP B 2 1235 ? 118.523 121.956 202.889 1.00 88.05 1637 ASP B CA 1
ATOM 15460 C C . ASP B 2 1235 ? 119.757 121.924 202.000 1.00 88.05 1637 ASP B C 1
ATOM 15461 O O . ASP B 2 1235 ? 120.853 121.594 202.451 1.00 88.05 1637 ASP B O 1
ATOM 15466 N N . VAL B 2 1236 ? 119.585 122.272 200.736 1.00 80.64 1638 VAL B N 1
ATOM 15467 C CA . VAL B 2 1236 ? 120.669 122.246 199.768 1.00 80.64 1638 VAL B CA 1
ATOM 15468 C C . VAL B 2 1236 ? 121.273 123.641 199.696 1.00 80.64 1638 VAL B C 1
ATOM 15469 O O . VAL B 2 1236 ? 120.597 124.599 199.309 1.00 80.64 1638 VAL B O 1
ATOM 15473 N N . ARG B 2 1237 ? 122.537 123.754 200.090 1.00 84.01 1639 ARG B N 1
ATOM 15474 C CA . ARG B 2 1237 ? 123.265 125.012 200.089 1.00 84.01 1639 ARG B CA 1
ATOM 15475 C C . ARG B 2 1237 ? 124.749 124.719 200.008 1.00 84.01 1639 ARG B C 1
ATOM 15476 O O . ARG B 2 1237 ? 125.190 123.589 200.218 1.00 84.01 1639 ARG B O 1
ATOM 15484 N N . TYR B 2 1238 ? 125.479 125.706 199.719 1.00 76.64 1640 TYR B N 1
ATOM 15485 C CA . TYR B 2 1238 ? 126.928 125.713 199.741 1.00 76.64 1640 TYR B CA 1
ATOM 15486 C C . TYR B 2 1238 ? 127.425 126.148 201.110 1.00 76.64 1640 TYR B C 1
ATOM 15487 O O . TYR B 2 1238 ? 126.759 126.917 201.804 1.00 76.64 1640 TYR B O 1
ATOM 15496 N N . PRO B 2 1239 ? 128.593 125.678 201.520 1.00 84.81 1641 PRO B N 1
ATOM 15497 C CA . PRO B 2 1239 ? 129.192 126.197 202.747 1.00 84.81 1641 PRO B CA 1
ATOM 15498 C C . PRO B 2 1239 ? 129.596 127.652 202.584 1.00 84.81 1641 PRO B C 1
ATOM 15499 O O . PRO B 2 1239 ? 130.023 128.087 201.517 1.00 84.81 1641 PRO B O 1
ATOM 15503 N N . VAL B 2 1240 ? 129.470 128.407 203.667 1.00 92.14 1642 VAL B N 1
ATOM 15504 C CA . VAL B 2 1240 ? 130.031 129.748 203.703 1.00 92.14 1642 VAL B CA 1
ATOM 15505 C C . VAL B 2 1240 ? 131.544 129.595 203.687 1.00 92.14 1642 VAL B C 1
ATOM 15506 O O . VAL B 2 1240 ? 132.063 128.487 203.858 1.00 92.14 1642 VAL B O 1
ATOM 15510 N N . LEU B 2 1241 ? 132.267 130.691 203.475 1.00 95.38 1643 LEU B N 1
ATOM 15511 C CA . LEU B 2 1241 ? 133.713 130.578 203.324 1.00 95.38 1643 LEU B CA 1
ATOM 15512 C C . LEU B 2 1241 ? 134.395 130.255 204.649 1.00 95.38 1643 LEU B C 1
ATOM 15513 O O . LEU B 2 1241 ? 135.214 129.335 204.720 1.00 95.38 1643 LEU B O 1
ATOM 15518 N N . ASN B 2 1242 ? 134.083 130.994 205.709 1.00 101.19 1644 ASN B N 1
ATOM 15519 C CA . ASN B 2 1242 ? 134.755 130.767 206.984 1.00 101.19 1644 ASN B CA 1
ATOM 15520 C C . ASN B 2 1242 ? 133.789 131.064 208.125 1.00 101.19 1644 ASN B C 1
ATOM 15521 O O . ASN B 2 1242 ? 132.581 131.209 207.918 1.00 101.19 1644 ASN B O 1
ATOM 15526 N N . GLU B 2 1243 ? 134.340 131.171 209.339 1.00 105.41 1645 GLU B N 1
ATOM 15527 C CA . GLU B 2 1243 ? 133.529 131.398 210.531 1.00 105.41 1645 GLU B CA 1
ATOM 15528 C C . GLU B 2 1243 ? 132.763 132.706 210.482 1.00 105.41 1645 GLU B C 1
ATOM 15529 O O . GLU B 2 1243 ? 131.743 132.836 211.164 1.00 105.41 1645 GLU B O 1
ATOM 15535 N N . GLU B 2 1244 ? 133.233 133.689 209.720 1.00 105.94 1646 GLU B N 1
ATOM 15536 C CA . GLU B 2 1244 ? 132.593 135.002 209.671 1.00 105.94 1646 GLU B CA 1
ATOM 15537 C C . GLU B 2 1244 ? 132.301 135.333 208.209 1.00 105.94 1646 GLU B C 1
ATOM 15538 O O . GLU B 2 1244 ? 133.050 136.060 207.555 1.00 105.94 1646 GLU B O 1
ATOM 15544 N N . SER B 2 1245 ? 131.193 134.807 207.688 1.00 100.30 1647 SER B N 1
ATOM 15545 C CA . SER B 2 1245 ? 130.921 134.919 206.261 1.00 100.30 1647 SER B CA 1
ATOM 15546 C C . SER B 2 1245 ? 129.464 135.248 205.977 1.00 100.30 1647 SER B C 1
ATOM 15547 O O . SER B 2 1245 ? 128.974 134.964 204.882 1.00 100.30 1647 SER B O 1
ATOM 15550 N N . LYS B 2 1246 ? 128.760 135.803 206.960 1.00 101.65 1648 LYS B N 1
ATOM 15551 C CA . LYS B 2 1246 ? 127.536 136.564 206.745 1.00 101.65 1648 LYS B CA 1
ATOM 15552 C C . LYS B 2 1246 ? 126.338 135.687 206.387 1.00 101.65 1648 LYS B C 1
ATOM 15553 O O . LYS B 2 1246 ? 125.190 136.135 206.466 1.00 101.65 1648 LYS B O 1
ATOM 15559 N N . GLY B 2 1247 ? 126.574 134.422 206.077 1.00 103.16 1649 GLY B N 1
ATOM 15560 C CA . GLY B 2 1247 ? 125.482 133.509 205.814 1.00 103.16 1649 GLY B CA 1
ATOM 15561 C C . GLY B 2 1247 ? 125.637 132.345 206.759 1.00 103.16 1649 GLY B C 1
ATOM 15562 O O . GLY B 2 1247 ? 124.939 131.330 206.671 1.00 103.16 1649 GLY B O 1
ATOM 15563 N N . TYR B 2 1248 ? 126.570 132.524 207.685 1.00 107.33 1650 TYR B N 1
ATOM 15564 C CA . TYR B 2 1248 ? 127.021 131.446 208.544 1.00 107.33 1650 TYR B CA 1
ATOM 15565 C C . TYR B 2 1248 ? 125.950 131.062 209.545 1.00 107.33 1650 TYR B C 1
ATOM 15566 O O . TYR B 2 1248 ? 125.416 131.906 210.269 1.00 107.33 1650 TYR B O 1
ATOM 15575 N N . ILE B 2 1249 ? 125.646 129.772 209.594 1.00 108.16 1651 ILE B N 1
ATOM 15576 C CA . ILE B 2 1249 ? 124.818 129.238 210.663 1.00 108.16 1651 ILE B CA 1
ATOM 15577 C C . ILE B 2 1249 ? 125.671 129.237 211.922 1.00 108.16 1651 ILE B C 1
ATOM 15578 O O . ILE B 2 1249 ? 126.731 128.604 211.961 1.00 108.16 1651 ILE B O 1
ATOM 15583 N N . GLU B 2 1250 ? 125.231 129.975 212.936 1.00 113.64 1652 GLU B N 1
ATOM 15584 C CA . GLU B 2 1250 ? 126.001 130.072 214.166 1.00 113.64 1652 GLU B CA 1
ATOM 15585 C C . GLU B 2 1250 ? 126.173 128.694 214.795 1.00 113.64 1652 GLU B C 1
ATOM 15586 O O . GLU B 2 1250 ? 125.227 127.907 214.873 1.00 113.64 1652 GLU B O 1
ATOM 15592 N N . GLY B 2 1251 ? 127.396 128.400 215.220 1.00 110.23 1653 GLY B N 1
ATOM 15593 C CA . GLY B 2 1251 ? 127.687 127.119 215.843 1.00 110.23 1653 GLY B CA 1
ATOM 15594 C C . GLY B 2 1251 ? 127.398 125.934 214.951 1.00 110.23 1653 GLY B C 1
ATOM 15595 O O . GLY B 2 1251 ? 126.690 125.009 215.362 1.00 110.23 1653 GLY B O 1
ATOM 15596 N N . SER B 2 1252 ? 127.914 125.949 213.727 1.00 107.13 1654 SER B N 1
ATOM 15597 C CA . SER B 2 1252 ? 127.776 124.831 212.811 1.00 107.13 1654 SER B CA 1
ATOM 15598 C C . SER B 2 1252 ? 129.100 124.609 212.104 1.00 107.13 1654 SER B C 1
ATOM 15599 O O . SER B 2 1252 ? 129.855 125.548 211.857 1.00 107.13 1654 SER B O 1
ATOM 15602 N N . ASP B 2 1253 ? 129.375 123.348 211.792 1.00 102.77 1655 ASP B N 1
ATOM 15603 C CA . ASP B 2 1253 ? 130.634 122.942 211.193 1.00 102.77 1655 ASP B CA 1
ATOM 15604 C C . ASP B 2 1253 ? 130.601 122.999 209.669 1.00 102.77 1655 ASP B C 1
ATOM 15605 O O . ASP B 2 1253 ? 131.400 122.325 209.011 1.00 102.77 1655 ASP B O 1
ATOM 15610 N N . TYR B 2 1254 ? 129.685 123.778 209.097 1.00 93.23 1656 TYR B N 1
ATOM 15611 C CA . TYR B 2 1254 ? 129.445 123.776 207.657 1.00 93.23 1656 TYR B CA 1
ATOM 15612 C C . TYR B 2 1254 ? 130.114 124.967 206.966 1.00 93.23 1656 TYR B C 1
ATOM 15613 O O . TYR B 2 1254 ? 129.471 125.912 206.519 1.00 93.23 1656 TYR B O 1
ATOM 15622 N N . THR B 2 1255 ? 131.437 124.908 206.879 1.00 91.64 1657 THR B N 1
ATOM 15623 C CA . THR B 2 1255 ? 132.204 125.892 206.134 1.00 91.64 1657 THR B CA 1
ATOM 15624 C C . THR B 2 1255 ? 133.229 125.190 205.260 1.00 91.64 1657 THR B C 1
ATOM 15625 O O . THR B 2 1255 ? 133.620 124.053 205.523 1.00 91.64 1657 THR B O 1
ATOM 15629 N N . TYR B 2 1256 ? 133.666 125.880 204.215 1.00 86.87 1658 TYR B N 1
ATOM 15630 C CA . TYR B 2 1256 ? 134.952 125.539 203.642 1.00 86.87 1658 TYR B CA 1
ATOM 15631 C C . TYR B 2 1256 ? 136.043 125.907 204.644 1.00 86.87 1658 TYR B C 1
ATOM 15632 O O . TYR B 2 1256 ? 135.788 126.563 205.654 1.00 86.87 1658 TYR B O 1
ATOM 15641 N N . LYS B 2 1257 ? 137.261 125.427 204.386 1.00 92.52 1659 LYS B N 1
ATOM 15642 C CA . LYS B 2 1257 ? 138.398 125.574 205.298 1.00 92.52 1659 LYS B CA 1
ATOM 15643 C C . LYS B 2 1257 ? 138.183 124.674 206.510 1.00 92.52 1659 LYS B C 1
ATOM 15644 O O . LYS B 2 1257 ? 139.098 124.446 207.304 1.00 92.52 1659 LYS B O 1
ATOM 15650 N N . LYS B 2 1258 ? 136.982 124.120 206.621 1.00 93.51 1660 LYS B N 1
ATOM 15651 C CA . LYS B 2 1258 ? 136.676 122.997 207.493 1.00 93.51 1660 LYS B CA 1
ATOM 15652 C C . LYS B 2 1258 ? 136.223 121.779 206.713 1.00 93.51 1660 LYS B C 1
ATOM 15653 O O . LYS B 2 1258 ? 136.647 120.665 207.018 1.00 93.51 1660 LYS B O 1
ATOM 15659 N N . LEU B 2 1259 ? 135.383 121.970 205.698 1.00 91.26 1661 LEU B N 1
ATOM 15660 C CA . LEU B 2 1259 ? 135.060 120.886 204.781 1.00 91.26 1661 LEU B CA 1
ATOM 15661 C C . LEU B 2 1259 ? 136.123 120.690 203.717 1.00 91.26 1661 LEU B C 1
ATOM 15662 O O . LEU B 2 1259 ? 135.951 119.835 202.845 1.00 91.26 1661 LEU B O 1
ATOM 15667 N N . GLY B 2 1260 ? 137.209 121.457 203.772 1.00 94.72 1662 GLY B N 1
ATOM 15668 C CA . GLY B 2 1260 ? 138.238 121.387 202.760 1.00 94.72 1662 GLY B CA 1
ATOM 15669 C C . GLY B 2 1260 ? 139.621 121.122 203.309 1.00 94.72 1662 GLY B C 1
ATOM 15670 O O . GLY B 2 1260 ? 140.567 120.910 202.546 1.00 94.72 1662 GLY B O 1
ATOM 15671 N N . ASP B 2 1261 ? 139.756 121.139 204.629 1.00 100.90 1663 ASP B N 1
ATOM 15672 C CA . ASP B 2 1261 ? 141.044 120.860 205.246 1.00 100.90 1663 ASP B CA 1
ATOM 15673 C C . ASP B 2 1261 ? 141.448 119.417 204.974 1.00 100.90 1663 ASP B C 1
ATOM 15674 O O . ASP B 2 1261 ? 140.608 118.513 204.991 1.00 100.90 1663 ASP B O 1
ATOM 15679 N N . LYS B 2 1262 ? 142.742 119.204 204.716 1.00 99.38 1664 LYS B N 1
ATOM 15680 C CA . LYS B 2 1262 ? 143.230 117.848 204.472 1.00 99.38 1664 LYS B CA 1
ATOM 15681 C C . LYS B 2 1262 ? 142.908 116.943 205.648 1.00 99.38 1664 LYS B C 1
ATOM 15682 O O . LYS B 2 1262 ? 142.302 115.880 205.481 1.00 99.38 1664 LYS B O 1
ATOM 15688 N N . ASP B 2 1263 ? 143.310 117.346 206.845 1.00 104.20 1665 ASP B N 1
ATOM 15689 C CA . ASP B 2 1263 ? 142.771 116.737 208.048 1.00 104.20 1665 ASP B CA 1
ATOM 15690 C C . ASP B 2 1263 ? 141.317 117.171 208.223 1.00 104.20 1665 ASP B C 1
ATOM 15691 O O . ASP B 2 1263 ? 140.876 118.180 207.670 1.00 104.20 1665 ASP B O 1
ATOM 15696 N N . ASN B 2 1264 ? 140.561 116.358 208.960 1.00 103.82 1666 ASN B N 1
ATOM 15697 C CA . ASN B 2 1264 ? 139.135 116.543 209.227 1.00 103.82 1666 ASN B CA 1
ATOM 15698 C C . ASN B 2 1264 ? 138.327 116.230 207.970 1.00 103.82 1666 ASN B C 1
ATOM 15699 O O . ASN B 2 1264 ? 137.105 116.077 208.037 1.00 103.82 1666 ASN B O 1
ATOM 15704 N N . LEU B 2 1265 ? 138.995 116.089 206.823 1.00 95.88 1667 LEU B N 1
ATOM 15705 C CA . LEU B 2 1265 ? 138.367 115.519 205.636 1.00 95.88 1667 LEU B CA 1
ATOM 15706 C C . LEU B 2 1265 ? 139.430 115.101 204.627 1.00 95.88 1667 LEU B C 1
ATOM 15707 O O . LEU B 2 1265 ? 139.906 115.941 203.852 1.00 95.88 1667 LEU B O 1
ATOM 15712 N N . PRO B 2 1266 ? 139.856 113.841 204.629 1.00 91.49 1668 PRO B N 1
ATOM 15713 C CA . PRO B 2 1266 ? 140.796 113.380 203.602 1.00 91.49 1668 PRO B CA 1
ATOM 15714 C C . PRO B 2 1266 ? 140.204 113.515 202.211 1.00 91.49 1668 PRO B C 1
ATOM 15715 O O . PRO B 2 1266 ? 138.987 113.492 202.024 1.00 91.49 1668 PRO B O 1
ATOM 15719 N N . TYR B 2 1267 ? 141.088 113.661 201.226 1.00 89.40 1669 TYR B N 1
ATOM 15720 C CA . TYR B 2 1267 ? 140.643 114.000 199.879 1.00 89.40 1669 TYR B CA 1
ATOM 15721 C C . TYR B 2 1267 ? 139.794 112.891 199.273 1.00 89.40 1669 TYR B C 1
ATOM 15722 O O . TYR B 2 1267 ? 138.764 113.163 198.646 1.00 89.40 1669 TYR B O 1
ATOM 15731 N N . LYS B 2 1268 ? 140.210 111.634 199.446 1.00 87.92 1670 LYS B N 1
ATOM 15732 C CA . LYS B 2 1268 ? 139.412 110.514 198.959 1.00 87.92 1670 LYS B CA 1
ATOM 15733 C C . LYS B 2 1268 ? 137.988 110.586 199.481 1.00 87.92 1670 LYS B C 1
ATOM 15734 O O . LYS B 2 1268 ? 137.029 110.321 198.745 1.00 87.92 1670 LYS B O 1
ATOM 15740 N N . THR B 2 1269 ? 137.834 110.937 200.754 1.00 87.40 1671 THR B N 1
ATOM 15741 C CA . THR B 2 1269 ? 136.507 111.031 201.348 1.00 87.40 1671 THR B CA 1
ATOM 15742 C C . THR B 2 1269 ? 135.721 112.187 200.751 1.00 87.40 1671 THR B C 1
ATOM 15743 O O . THR B 2 1269 ? 134.524 112.058 200.479 1.00 87.40 1671 THR B O 1
ATOM 15747 N N . ARG B 2 1270 ? 136.381 113.325 200.536 1.00 85.46 1672 ARG B N 1
ATOM 15748 C CA . ARG B 2 1270 ? 135.723 114.459 199.899 1.00 85.46 1672 ARG B CA 1
ATOM 15749 C C . ARG B 2 1270 ? 135.202 114.082 198.520 1.00 85.46 1672 ARG B C 1
ATOM 15750 O O . ARG B 2 1270 ? 134.065 114.409 198.157 1.00 85.46 1672 ARG B O 1
ATOM 15758 N N . VAL B 2 1271 ? 136.015 113.365 197.746 1.00 81.94 1673 VAL B N 1
ATOM 15759 C CA . VAL B 2 1271 ? 135.595 112.961 196.412 1.00 81.94 1673 VAL B CA 1
ATOM 15760 C C . VAL B 2 1271 ? 134.441 111.974 196.480 1.00 81.94 1673 VAL B C 1
ATOM 15761 O O . VAL B 2 1271 ? 133.471 112.086 195.723 1.00 81.94 1673 VAL B O 1
ATOM 15765 N N . LYS B 2 1272 ? 134.530 110.975 197.363 1.00 84.09 1674 LYS B N 1
ATOM 15766 C CA . LYS B 2 1272 ? 133.428 110.026 197.480 1.00 84.09 1674 LYS B CA 1
ATOM 15767 C C . LYS B 2 1272 ? 132.145 110.734 197.875 1.00 84.09 1674 LYS B C 1
ATOM 15768 O O . LYS B 2 1272 ? 131.059 110.364 197.422 1.00 84.09 1674 LYS B O 1
ATOM 15774 N N . GLY B 2 1273 ? 132.255 111.768 198.708 1.00 79.83 1675 GLY B N 1
ATOM 15775 C CA . GLY B 2 1273 ? 131.087 112.555 199.055 1.00 79.83 1675 GLY B CA 1
ATOM 15776 C C . GLY B 2 1273 ? 130.546 113.344 197.883 1.00 79.83 1675 GLY B C 1
ATOM 15777 O O . GLY B 2 1273 ? 129.336 113.543 197.768 1.00 79.83 1675 GLY B O 1
ATOM 15778 N N . LEU B 2 1274 ? 131.430 113.807 197.000 1.00 74.73 1676 LEU B N 1
ATOM 15779 C CA . LEU B 2 1274 ? 130.970 114.573 195.845 1.00 74.73 1676 LEU B CA 1
ATOM 15780 C C . LEU B 2 1274 ? 130.397 113.678 194.754 1.00 74.73 1676 LEU B C 1
ATOM 15781 O O . LEU B 2 1274 ? 129.610 114.146 193.926 1.00 74.73 1676 LEU B O 1
ATOM 15786 N N . THR B 2 1275 ? 130.766 112.399 194.740 1.00 76.77 1677 THR B N 1
ATOM 15787 C CA . THR B 2 1275 ? 130.388 111.505 193.655 1.00 76.77 1677 THR B CA 1
ATOM 15788 C C . THR B 2 1275 ? 129.131 110.691 193.937 1.00 76.77 1677 THR B C 1
ATOM 15789 O O . THR B 2 1275 ? 128.400 110.362 192.996 1.00 76.77 1677 THR B O 1
ATOM 15793 N N . THR B 2 1276 ? 128.863 110.355 195.197 1.00 74.74 1678 THR B N 1
ATOM 15794 C CA . THR B 2 1276 ? 127.688 109.572 195.542 1.00 74.74 1678 THR B CA 1
ATOM 15795 C C . THR B 2 1276 ? 126.516 110.517 195.759 1.00 74.74 1678 THR B C 1
ATOM 15796 O O . THR B 2 1276 ? 126.500 111.241 196.765 1.00 74.74 1678 THR B O 1
ATOM 15800 N N . PRO B 2 1277 ? 125.521 110.541 194.871 1.00 74.51 1679 PRO B N 1
ATOM 15801 C CA . PRO B 2 1277 ? 124.536 111.628 194.889 1.00 74.51 1679 PRO B CA 1
ATOM 15802 C C . PRO B 2 1277 ? 123.761 111.708 196.192 1.00 74.51 1679 PRO B C 1
ATOM 15803 O O . PRO B 2 1277 ? 123.584 110.716 196.895 1.00 74.51 1679 PRO B O 1
ATOM 15807 N N . TRP B 2 1278 ? 123.307 112.921 196.504 1.00 77.12 1680 TRP B N 1
ATOM 15808 C CA . TRP B 2 1278 ? 122.437 113.187 197.646 1.00 77.12 1680 TRP B CA 1
ATOM 15809 C C . TRP B 2 1278 ? 123.050 112.721 198.959 1.00 77.12 1680 TRP B C 1
ATOM 15810 O O . TRP B 2 1278 ? 122.337 112.350 199.888 1.00 77.12 1680 TRP B O 1
ATOM 15821 N N . SER B 2 1279 ? 124.368 112.733 199.044 1.00 80.60 1681 SER B N 1
ATOM 15822 C CA . SER B 2 1279 ? 125.033 112.356 200.280 1.00 80.60 1681 SER B CA 1
ATOM 15823 C C . SER B 2 1279 ? 125.054 113.547 201.226 1.00 80.60 1681 SER B C 1
ATOM 15824 O O . SER B 2 1279 ? 125.445 114.640 200.818 1.00 80.60 1681 SER B O 1
ATOM 15827 N N . PRO B 2 1280 ? 124.634 113.386 202.478 1.00 86.05 1682 PRO B N 1
ATOM 15828 C CA . PRO B 2 1280 ? 124.608 114.529 203.396 1.00 86.05 1682 PRO B CA 1
ATOM 15829 C C . PRO B 2 1280 ? 125.998 115.095 203.620 1.00 86.05 1682 PRO B C 1
ATOM 15830 O O . PRO B 2 1280 ? 127.002 114.388 203.534 1.00 86.05 1682 PRO B O 1
ATOM 15834 N N . TRP B 2 1281 ? 126.052 116.387 203.916 1.00 85.84 1683 TRP B N 1
ATOM 15835 C CA . TRP B 2 1281 ? 127.330 117.041 204.139 1.00 85.84 1683 TRP B CA 1
ATOM 15836 C C . TRP B 2 1281 ? 127.452 117.732 205.488 1.00 85.84 1683 TRP B C 1
ATOM 15837 O O . TRP B 2 1281 ? 128.572 117.885 205.969 1.00 85.84 1683 TRP B O 1
ATOM 15848 N N . ASN B 2 1282 ? 126.352 118.139 206.126 1.00 92.83 1684 ASN B N 1
ATOM 15849 C CA . ASN B 2 1282 ? 126.493 118.881 207.380 1.00 92.83 1684 ASN B CA 1
ATOM 15850 C C . ASN B 2 1282 ? 126.987 118.017 208.532 1.00 92.83 1684 ASN B C 1
ATOM 15851 O O . ASN B 2 1282 ? 127.725 118.535 209.387 1.00 92.83 1684 ASN B O 1
ATOM 15856 N N . PRO B 2 1283 ? 126.594 116.749 208.669 1.00 96.52 1685 PRO B N 1
ATOM 15857 C CA . PRO B 2 1283 ? 127.390 115.826 209.482 1.00 96.52 1685 PRO B CA 1
ATOM 15858 C C . PRO B 2 1283 ? 128.376 115.014 208.659 1.00 96.52 1685 PRO B C 1
ATOM 15859 O O . PRO B 2 1283 ? 129.275 114.387 209.234 1.00 96.52 1685 PRO B O 1
ATOM 15863 N N . PHE B 2 1284 ? 128.222 115.016 207.338 1.00 96.79 1686 PHE B N 1
ATOM 15864 C CA . PHE B 2 1284 ? 129.167 114.420 206.394 1.00 96.79 1686 PHE B CA 1
ATOM 15865 C C . PHE B 2 1284 ? 129.368 112.926 206.640 1.00 96.79 1686 PHE B C 1
ATOM 15866 O O . PHE B 2 1284 ? 130.422 112.477 207.089 1.00 96.79 1686 PHE B O 1
ATOM 15874 N N . GLN B 2 1285 ? 128.327 112.157 206.334 1.00 102.01 1687 GLN B N 1
ATOM 15875 C CA . GLN B 2 1285 ? 128.407 110.713 206.505 1.00 102.01 1687 GLN B CA 1
ATOM 15876 C C . GLN B 2 1285 ? 129.066 110.014 205.320 1.00 102.01 1687 GLN B C 1
ATOM 15877 O O . GLN B 2 1285 ? 129.793 109.035 205.520 1.00 102.01 1687 GLN B O 1
ATOM 15883 N N . VAL B 2 1286 ? 128.844 110.501 204.098 1.00 98.04 1688 VAL B N 1
ATOM 15884 C CA . VAL B 2 1286 ? 129.339 109.856 202.871 1.00 98.04 1688 VAL B CA 1
ATOM 15885 C C . VAL B 2 1286 ? 128.756 108.457 202.721 1.00 98.04 1688 VAL B C 1
ATOM 15886 O O . VAL B 2 1286 ? 128.324 108.070 201.632 1.00 98.04 1688 VAL B O 1
#

Foldseek 3Di:
DDPLVVLLVVLVVLLVVLVDPVDDLPCSLVSLVVSLVSLVVVCVVVPLPDALSSLLSNLSSLLSNLQSQFFWFPDGDVSNLVSLVVSLVSLVSSQPPDDDDLVVVLSSLLSNLVSVVVNCVVPCPVPHVVVSLVSLVVSVVSPLCQLAPDVSNLVSLLSNLVVPDADLVSLVVSLPHPPDQLQSNLSSCCRHVNPVVSNVVSLVVLLVVLLPVAQRDCSLVVLLVVLVVCVVVVDPCSLVSLQSNVVSLLSRVVPQDLVCCNTGVLNCVLSLLSNLVSLVVVLDPDDPPVVSNQVSLLVNLVSQQSFFAVNLLVLLVVQPDDDPVVVCLVVNVVVLVQVLCVQVPHDRPPCDADRPLPADALAKEWEWHQRVVVQKIKIWIAHNNVRTIDMDIFHCDVLLVLVVVLVVCCVVPPLVSLVSLVVSLAVLQVGCVLLVPCVRPNFRRAYEYQYWFQVLLRLQQQRAHNDPQGFGSLVRHFYAYERHSRLEDQPLPQDDAAEEEEEEEDPPPCVVVLVPPRHDDLHPSYQGDPVSQLPAADAHAEYEAAYEWDADLNRQQQRQTAGHPSHDGLSVLSSRRAHNANYEYEHNYFAQQAYNRDGGSGRHGRGSQVSSSSNHYQKYKGFSGGADNVQSSQVVVVCVVDVVDGCSVVLPVQCCSVCPPDSSSVVRRSRIHMHHDRD/DKFKKKKFFQAWFFEDEDDDLVVCQVPLRSVVLVQAWYWYADDDDQWFTWTWAALVNVLVLLLVLLQVLCLLQQQDDPRAHFDQDDQDDDPVVHHDASDADFDAGEGHDGDHPDDAELPDHDLSCLSVQPNFQDDRDGDDQPSHLKDWHMWTWDADPVPDTDTLLRFWWKFKAFAADLVFRGGLAIAMTITGDRPGTGMIMIIMDHNDCVNVVSSLLSLLRRQDGRHGGMHMDTDCCLLVVLLVLLVLQLVLCVVPVRNVCLLLVLVLLLVCLQPFCCCQVVVFFAWADPVDPQINPQFSSQSPNHTVSVVVSVSCVVPVPVPSNCSSNSNSQSSVQVSQVVVPHFDWDDDPDRHHHDRDNPPDPPPLNDHHYDYDDPPFFKKKKKKKFKKFFAAWAAAWTDDRVCTRPSDDPPPNGDIHGDTSANTDGDADPLQWHWAAQSFLLSLLLSQLCQLVVHDDRDDHPDSHDDDDVSSVFSVQKDKHIKTFPDRRFFDKDKDFDAQQFFRHTDVPGIHIYGIHAGGTMIIIMMMGIGRDDDLSSLLQLQCQADDVPDFGARATHDDQQLPHRRIHTDLMWMKMAGCSPCVVQCSVCSVCPSPRVVVSPDDPVPDGPRIGTDDCSDDQVVRPSNVPGPVQFKAKWKKKFWFAAFAAQWDQSVCSGHYDNARTAADWGWHAHPPVRGIDPDTWGWARSSLVVVLLLLLLQQLQVNQPDDDPDPDPPLSCQACNDPRRHHQKHWGIFTWDCQVVDPQQWAKAKDFAAFQFLRDTADPGIHIYITGQHHNVRTIMTMIMMIGGPPDDPVSLLSSLLSVLCQQVFPDAGHPPQQQAHRGTPGMDIDDSHDPVSVVSNVVDAQQADAALPPLDDPVADQPFAAAQKFFFDADLQFDFDLPARTNSYFDDQFWWFKFKKKKFFPFKFAAFSPPQQCCVVDCPVPPQAGETEAHDRPPFHKAGSVQVLNLLLSLLCLQQVFASQRHRFAPDADCDDGTLVVQDDPSRHHDDDSPIGHTLSCRQPHDSRHHHFKGKHMKTWDDDPFFDAADVDDVRRKFWAAADDGRHCCLQQVDDPDHRLHGMDGAAFNLVVVSRVCRVVRVPPPRSNRTHMYGITGGGIMIMIMMTGGRHHLLSVLSSVCSQAVHPQFFTAGHPDRSRRGGTMGMTTHWIWIFGSHDVVTDTDTDDNVSSLVSNVSNLQVSCVSVVPNPLVDDSPHRNQVVSPSSSQSRSRRGHQPRPPPSHHHNYDAAAADQPRSVDDPPFQRHPVCCPDCPNAPSVLSNVSSHRPPQGDRVRPD

Radius of gyration: 43.77 Å; Cα contacts (8 Å, |Δi|>4): 3825; chains: 2; bounding box: 88×82×145 Å

Secondary structure (DSSP, 8-state):
--HHHHHHHHHHHHHHHHHSTTS-TTHHHHHHHHHHHHHHHHHHHSSS---HHHHHHHHHHHHHHHHT---BTTBPPHHHHHHHHHHHHHHHHHHHS----HHHHHHHHHHHHHHHHHHHHH-TTTS-HHHHHHHHHHHHHTT---TTT-SHHHHHHHHHHHHT---HHHHHHHHH-TT--HHHHHHHIIIII--HHHHHHHHHHHHHHTTSS-TTSHHHHHHHHHHHHHHHHT-SHHHHHHHHHHHHHHHHHTTS-STTIIIIIGGGHHHHHHHHHHHHHHHSSS--TTHHHHHHHHHHHHHHHTTSSHHHHHHHHHHT-S--TTHHHHHHHHHHHHHHHHHTT----------TT---TTEEEEEEEEETTTTEEEEEEEETTTTEEEEEEE--HHHHHHHHHHHHHHHHSSGGGHHHHHHHHHHHHHH-GGGG-TTTS-TT-EEEEE--TTGGGS-GGG-B-SSTT--BHHHHS-EEE-S-TTT-BS--------EEEEE---TTSSHHHHTTS---TT-B-SS--HHHHHT--S--SEEEEE------SS--TT-----SSS---HHHHHHH--S-TT-EEEEESSSSS---SS--SS-----HHHHHHHHT-SEEEEESS---HHHHHHHHHHHHH-TT--HHHHHHHTTSSTTTT-HHHHHHHTTEEE---B-/-EEEEEEEESS-EEEEE---TTGGGT-HHHHHHTTSEEEEE-SSSTTEEEEEE-HHHHHHHHHHHHHHHHHTTTSEETTEE---------TTTSPPPSS---SPEE-------S--SSSS--HHHHHTT-SSS--SS---SSS-SEEE--EEE--S--SSPEEHHHHEEEEEEEEE-TTTS-EEEEEEEEEE-TTTS-EEEEEEEES-GGGHHHHHHHHHH--EETTEEEEEEE---HHHHHHHHHHHHHHHHHHTT-STHHHHHHHHHHHGGGT-THHHHTT-SPP--TT-TT--SSTT-BSSSSBHHHHHHHHHHH-TTS-HHHHHHHHHHHHHHHHHHHTTS--EE--SS---B----SS--SS-----EE-PPTT---EEEEEEEEEEESS-B--EE--GGG--SS-----SSPPEEP-SSSSEEPB-TTS-BEE-HHHHHHHHHHHHHHHHT--PPPPTT-SS----HHHHHHTTEEE--EE-S--PPPEEEEEEEEETTTTEEEEEEEEEEEEBPBT-EEEEEEEEEESS--HHHHHHHHHSB-BTTB---EE-SS-TTTT--EEEEEEEEEEEEETTT-HHHHHHHGGGTT-HHHHHSS-GGGPPTTEEE------GGG-HHIIIIITTSEEEEEEEEEE-S-B--EEHHHHHHSTT--S-EE-EE-BEETTTTEE-SSPEEEE-HHHHHHHHHHHHHHHHT-SS----SS---SSHHHH--SSS--SEEE--EEESSGGG-SS-B--EEEEEE-TTT-SEEEEEEEEEB-B---SSS-EEEEEEEEEETT--HHHHHHHHHHHHHHHTTSS--SS-GGGT-S-EEEEEE-SSS-HHHHHHHHH---B----S-----S---SS-EE-SEEEE---S----BSS---SSS--SSSEEEEEEEEEEESS-B--B-TT-TBTTS-TTTSTT-EEEPBPEETTEEEE-HHHHHHHHHHHHHHHHT---SS--TT-B-----SBHHHHS-GGGSPP--SSS-B-HHHHHT-BTTB--SEEE--EEEEES------SS-SSSSEEEPPP-----TTTTS-STT-----EEEE----THHHHHHTHHHHHHHS-TTTSEEEE-BPTT-EEEEEEEEEEE-HHHHHHHHHHH---TTB-EE-SS-GGGT--EEEEEEEEEEEE-SSSSSS--EE--HHHHHHHHHHHHHHHHHHHS-------SSS--GGGSHHHHHHHHHTB-SSSS-SS---EE-PPBSSSSSSSPPTT---BTTTSS-STTS-HHHHHHHHHSTT-B-SS---

InterPro domains:
  IPR024983 CHAT domain [PF12770] (547-674)
  IPR061440 Type III-E CRISPR-associated TPR-CHAT protein Csx29 [NF041237] (41-715)

Organism: NCBI:txid237368